Protein 4PAB (pdb70)

Solvent-accessible surface area: 64191 Å² total; per-residue (Å²): 168,57,62,83,104,7,52,0,0,0,9,10,1,18,3,15,0,0,0,1,0,0,20,0,7,92,64,53,22,200,59,1,2,0,3,14,90,49,70,6,0,6,17,31,12,79,16,26,11,3,36,0,37,13,17,22,70,23,31,24,2,2,100,0,5,64,24,0,0,71,3,2,81,127,0,87,171,45,25,70,66,87,7,25,33,83,74,29,0,9,0,34,3,0,22,31,100,72,17,30,22,10,0,67,31,8,22,2,23,1,46,64,39,81,12,92,10,99,59,16,113,50,152,83,0,85,120,26,0,52,32,10,48,49,117,140,9,81,4,0,1,31,1,30,30,0,0,8,3,56,10,97,19,0,0,45,0,0,1,58,0,0,108,133,72,46,8,35,14,44,85,84,0,33,16,78,27,1,114,89,73,67,93,2,29,2,41,0,56,8,95,106,27,18,1,14,1,61,39,0,0,0,9,12,32,12,37,0,36,84,8,0,101,53,24,69,34,100,2,15,8,3,8,0,24,14,2,22,0,21,10,31,80,5,98,82,1,134,83,48,179,144,44,3,2,9,4,34,7,4,116,10,15,2,12,0,17,17,51,210,45,2,0,5,6,0,1,11,2,51,56,155,99,1,102,22,21,38,62,22,36,75,158,36,19,57,134,67,19,27,78,74,63,32,163,61,40,68,122,21,0,61,125,16,21,91,32,0,57,98,27,1,62,28,12,116,192,24,95,80,114,72,28,13,0,0,1,22,8,0,0,1,55,31,34,0,1,1,0,20,24,31,59,37,86,52,1,24,0,2,2,1,22,9,80,14,15,3,3,0,1,1,1,0,93,4,0,3,32,15,17,63,123,44,5,4,32,22,6,5,40,58,0,4,2,11,42,17,32,175,20,12,56,59,134,12,4,62,35,15,0,64,6,5,0,13,57,32,5,78,22,25,53,19,87,76,25,65,107,23,30,40,69,12,152,21,44,20,41,2,41,178,52,5,77,79,112,1,12,20,0,61,62,24,0,8,14,17,1,17,6,15,65,59,134,93,78,60,58,98,74,117,48,34,13,92,68,31,30,57,21,143,0,4,2,43,5,14,114,14,0,49,100,73,0,0,3,5,16,16,5,5,47,0,0,0,17,0,74,30,113,31,2,61,100,0,0,36,54,8,0,0,8,69,18,11,157,74,21,80,4,21,37,0,0,0,0,0,75,101,0,60,0,1,1,36,1,25,0,2,19,62,45,117,22,51,0,3,0,10,7,38,24,49,9,15,32,9,0,6,19,39,0,57,71,28,6,56,184,46,67,41,20,10,38,44,136,49,20,0,38,51,20,2,0,1,4,1,2,0,67,77,0,60,139,0,2,66,97,32,17,127,53,67,3,36,44,105,63,0,111,85,42,25,9,49,94,19,117,2,35,116,12,77,6,30,1,1,7,21,16,79,2,4,8,11,2,2,14,1,7,5,100,53,132,35,0,26,36,0,14,87,103,0,26,117,16,0,110,160,13,33,12,60,13,1,0,26,31,0,23,41,3,0,10,0,0,6,9,55,26,22,46,41,46,0,0,23,0,50,6,15,0,15,20,0,33,3,81,177,48,13,75,25,132,12,136,12,106,3,47,7,29,114,26,0,74,107,42,125,91,182,39,57,154,50,106,2,3,2,0,16,4,65,28,97,58,10,34,3,44,1,43,9,0,0,57,62,166,65,148,49,37,13,15,0,15,6,5,10,33,1,30,58,64,137,76,0,0,0,0,0,8,1,25,44,127,26,8,121,97,44,40,95,4,61,0,14,5,14,47,128,63,27,87,1,44,4,32,143,60,43,48,31,71,22,21,28,39,81,39,124,90,116,116,59,38,177,143,73,83,79,193,185,68,67,86,98,7,52,0,0,0,9,10,1,21,4,16,0,0,0,1,0,1,20,0,6,94,62,55,22,198,60,1,2,0,2,14,89,50,72,7,0,6,18,30,12,78,16,28,11,3,34,0,36,15,18,22,70,22,32,23,2,3,89,0,6,65,22,0,0,71,4,2,83,127,0,88,171,46,23,68,68,100,7,27,33,82,73,26,0,10,1,35,3,0,22,32,98,70,17,28,22,11,0,67,32,9,21,2,22,1,46,64,40,80,10,90,10,101,61,17,112,50,150,83,0,84,120,27,0,51,32,10,48,52,104,137,10,81,5,0,1,30,1,32,28,0,1,9,3,56,10,98,29,0,0,50,0,0,0,44,0,0,109,128,71,46,9,40,15,46,83,81,1,34,16,78,27,1,112,88,54,64,89,3,23,2,34,0,60,8,101,97,26,10,1,18,0,60,40,0,0,0,8,11,32,11,38,0,37,81,10,0,101,48,24,69,33,100,1,12,8,3,8,0,23,15,2,21,0,16,6,38,76,1,95,64,1,137,85,54,194,153,45,2,2,10,3,32,6,4,121,10,14,2,12,0,16,18,40,204,44,2,0,5,6,0,1,10,2,43,43,145,100,1,101,22,20,38,62,23,37,75,159,36,17,56,134,66,18,26,78,72,64,32,164,62,40,71,121,17,0,61,135,25,20,90,33,0,57,97,26,1,62,15,12,121,120,25,96,80,115,72,28,14,1,0,2,21,8,0,0,2,54,32,34,1,2,1,0,21,24,31,59,37,86,55,1,23,0,2,1,1,23,9,79,13,15,3,4,0,1,1,1,1,86,4,0,3,33,15,18,62,124,44,6,4,31,20,7,5,38,58,0,4,2,12,41,17,32,181,20,12,56,57,134,12,4,62,37,14,0,64,6,4,0,13,58,30,4,78,22,25,53,19,89,78,28,62,105,23,30,41,69,11,157,21,43,18,42,3,48,181,63,5,76,86,114,1,13,20,1,59,60,24,0,8,14,18,1,17,6,15,68,58,132,92,75,60,61,101,72,121,45,35,13,91,69,30,31,57,15,170,1,4,4,40,6,14,112,13,0,51,100,75,0,0,3,5,17,17,5,6,46,0,0,0,17,0,75,29,123,25,2,62,95,1,0,34,60,6,0,0,18,69,20,10,158,74,21,82,4,20,37,0,0,0,0,0,72,103,0,61,0,1,1,34,2,23,0,1,20,62,46,119,22,49,0,3,0,10,8,37,23,48,8,16,32,8,0,6,18,37,0,57,78,20,7,59,174,48,64,45,28,5,39,43,125,52,19,0,40,50,17,1,0,0,5,1,2,0,68,76,0,62,138,0,2,66,97,31,18,124,52,66,2,44,54,108,70,0,105,86,42,25,9,49,94,18,121,2,37,102,10,77,6,30,1,0,7,21,16,79,2,4,8,10,2,2,14,1,7,4,104,50,138,35,1,27,35,0,14,117,97,0,28,110,16,0,108,158,15,34,12,60,13,1,0,27,32,0,24,43,4,0,9,0,1,6,10,55,28,22,46,41,46,0,0,22,0,51,6,15,0,20,18,0,36,2,83,198,49,20,91,30,121,6,134,12,102,3,47,7,23,104,11,0,81,111,27,128,94,158,34,56,163,74,89,4,5,1,0,15,4,65,28,97,58,10,32,3,40,1,42,9,0,0,58,62,167,68,131,46,30,12,15,0,15,7,5,11,36,1,38,58,64,135,75,0,0,0,0,0,7,1,28,56,127,25,4,119,97,43,39,95,4,62,0,14,5,13,48,128,65,28,86,2,45,4,33,142,62,40,48,31,70,22,23,28,39,80,45,124,88,117,132,58,39,178,139,75,76,86,153,135

Nearest PDB structures (foldseek):
  4pab-assembly2_B  TM=1.001E+00  e=0.000E+00  Rattus norvegicus
  4paa-assembly2_B  TM=1.001E+00  e=0.000E+00  Rattus norvegicus
  5l46-assembly2_B  TM=9.996E-01  e=0.000E+00  Homo sapiens
  1wos-assembly1_A  TM=9.528E-01  e=1.667E-34  Thermotoga maritima
  7cyx-assembly1_A  TM=8.278E-01  e=1.086E-26  Bacillus cereus ATCC 14579

GO terms:
  GO:0050660 flavin adenine dinucleotide binding (F, IDA)
  GO:0005542 folic acid binding (F, IDA)
  GO:0035999 tetrahydrofolate interconversion (P, IDA)
  GO:0047865 dimethylglycine dehydrogenase activity (F, IDA)
  GO:0050660 flavin adenine dinucleotide binding (F, TAS)
  GO:0042426 choline catabolic process (P, TAS)
  GO:0019695 choline metabolic process (P, TAS)
  GO:0047865 dimethylglycine dehydrogenase activity (F, TAS)

Radius of gyration: 41.36 Å; Cα contacts (8 Å, |Δi|>4): 3847; chains: 2; bounding box: 120×61×132 Å

B-factor: mean 35.52, std 11.96, range [17.07, 94.64]

Structure (mmCIF, N/CA/C/O backbone):
data_4PAB
#
_entry.id   4PAB
#
_cell.length_a   84.182
_cell.length_b   107.215
_cell.length_c   114.466
_cell.angle_alpha   90.00
_cell.angle_beta   92.16
_cell.angle_gamma   90.00
#
_symmetry.space_group_name_H-M   'P 1 21 1'
#
loop_
_entity.id
_entity.type
_entity.pdbx_description
1 polymer 'Dimethylglycine dehydrogenase'
2 non-polymer 'FLAVIN-ADENINE DINUCLEOTIDE'
3 non-polymer (6S)-5,6,7,8-TETRAHYDROFOLATE
4 non-polymer 'THIOCYANATE ION'
5 water water
#
loop_
_atom_site.group_PDB
_atom_site.id
_atom_site.type_symbol
_atom_site.label_atom_id
_atom_site.label_alt_id
_atom_site.label_comp_id
_atom_site.label_asym_id
_atom_site.label_entity_id
_atom_site.label_seq_id
_atom_site.pdbx_PDB_ins_code
_atom_site.Cartn_x
_atom_site.Cartn_y
_atom_site.Cartn_z
_atom_site.occupancy
_atom_site.B_iso_or_equiv
_atom_site.auth_seq_id
_atom_site.auth_comp_id
_atom_site.auth_asym_id
_atom_site.auth_atom_id
_atom_site.pdbx_PDB_model_num
ATOM 1 N N . GLU A 1 40 ? 66.774 -8.870 43.804 1.00 73.99 38 GLU A N 1
ATOM 2 C CA . GLU A 1 40 ? 65.772 -9.911 44.196 1.00 73.56 38 GLU A CA 1
ATOM 3 C C . GLU A 1 40 ? 64.598 -9.362 45.020 1.00 66.64 38 GLU A C 1
ATOM 4 O O . GLU A 1 40 ? 64.791 -8.662 46.015 1.00 65.32 38 GLU A O 1
ATOM 10 N N . TRP A 1 41 ? 63.380 -9.696 44.598 1.00 64.23 39 TRP A N 1
ATOM 11 C CA . TRP A 1 41 ? 62.159 -9.257 45.292 1.00 58.71 39 TRP A CA 1
ATOM 12 C C . TRP A 1 41 ? 61.363 -10.449 45.808 1.00 57.04 39 TRP A C 1
ATOM 13 O O . TRP A 1 41 ? 61.183 -11.427 45.087 1.00 60.40 39 TRP A O 1
ATOM 24 N N . LYS A 1 42 ? 60.884 -10.365 47.046 1.00 52.24 40 LYS A N 1
ATOM 25 C CA . LYS A 1 42 ? 59.943 -11.352 47.590 1.00 51.18 40 LYS A CA 1
ATOM 26 C C . LYS A 1 42 ? 58.532 -10.776 47.627 1.00 50.29 40 LYS A C 1
ATOM 27 O O . LYS A 1 42 ? 58.279 -9.777 48.298 1.00 48.25 40 LYS A O 1
ATOM 33 N N . ASP A 1 43 ? 57.619 -11.424 46.920 1.00 52.98 41 ASP A N 1
ATOM 34 C CA . ASP A 1 43 ? 56.219 -11.014 46.881 1.00 54.41 41 ASP A CA 1
ATOM 35 C C . ASP A 1 43 ? 55.433 -11.467 48.098 1.00 51.80 41 ASP A C 1
ATOM 36 O O . ASP A 1 43 ? 54.316 -11.012 48.309 1.00 52.00 41 ASP A O 1
ATOM 41 N N . ARG A 1 44 ? 55.995 -12.400 48.854 1.00 50.13 42 ARG A N 1
ATOM 42 C CA . ARG A 1 44 ? 55.331 -12.949 50.024 1.00 49.35 42 ARG A CA 1
ATOM 43 C C . ARG A 1 44 ? 56.320 -13.026 51.155 1.00 45.28 42 ARG A C 1
ATOM 44 O O . ARG A 1 44 ? 57.414 -13.557 50.992 1.00 45.02 42 ARG A O 1
ATOM 52 N N . ALA A 1 45 ? 55.929 -12.494 52.304 1.00 42.01 43 ALA A N 1
ATOM 53 C CA . ALA A 1 45 ? 56.787 -12.480 53.467 1.00 38.75 43 ALA A CA 1
ATOM 54 C C . ALA A 1 45 ? 56.023 -12.949 54.692 1.00 38.13 43 ALA A C 1
ATOM 55 O O . ALA A 1 45 ? 54.803 -12.790 54.791 1.00 38.36 43 ALA A O 1
ATOM 57 N N . GLU A 1 46 ? 56.757 -13.554 55.612 1.00 36.84 44 GLU A N 1
ATOM 58 C CA . GLU A 1 46 ? 56.232 -13.875 56.920 1.00 37.08 44 GLU A CA 1
ATOM 59 C C . GLU A 1 46 ? 56.010 -12.577 57.698 1.00 33.93 44 GLU A C 1
ATOM 60 O O . GLU A 1 46 ? 54.936 -12.342 58.249 1.00 33.17 44 GLU A O 1
ATOM 66 N N . THR A 1 47 ? 57.041 -11.735 57.696 1.00 31.78 45 THR A N 1
ATOM 67 C CA . THR A 1 47 ? 57.054 -10.490 58.419 1.00 29.47 45 THR A CA 1
ATOM 68 C C . THR A 1 47 ? 57.739 -9.415 57.585 1.00 28.98 45 THR A C 1
ATOM 69 O O . THR A 1 47 ? 58.799 -9.645 57.026 1.00 29.49 45 THR A O 1
ATOM 73 N N . VAL A 1 48 ? 57.110 -8.250 57.502 1.00 28.67 46 VAL A N 1
ATOM 74 C CA . VAL A 1 48 ? 57.703 -7.079 56.886 1.00 28.12 46 VAL A CA 1
ATOM 75 C C . VAL A 1 48 ? 57.999 -6.061 57.983 1.00 26.66 46 VAL A C 1
ATOM 76 O O . VAL A 1 48 ? 57.123 -5.693 58.755 1.00 26.41 46 VAL A O 1
ATOM 80 N N . ILE A 1 49 ? 59.247 -5.635 58.043 1.00 27.49 47 ILE A N 1
ATOM 81 C CA . ILE A 1 49 ? 59.699 -4.605 58.956 1.00 26.22 47 ILE A CA 1
ATOM 82 C C . ILE A 1 49 ? 59.860 -3.319 58.153 1.00 26.66 47 ILE A C 1
ATOM 83 O O . ILE A 1 49 ? 60.527 -3.296 57.113 1.00 27.25 47 ILE A O 1
ATOM 88 N N . ILE A 1 50 ? 59.231 -2.252 58.637 1.00 26.64 48 ILE A N 1
ATOM 89 C CA . ILE A 1 50 ? 59.245 -0.949 57.978 1.00 27.05 48 ILE A CA 1
ATOM 90 C C . ILE A 1 50 ? 60.191 -0.011 58.709 1.00 26.99 48 ILE A C 1
ATOM 91 O O . ILE A 1 50 ? 59.856 0.507 59.794 1.00 25.49 48 ILE A O 1
ATOM 96 N N . GLY A 1 51 ? 61.362 0.202 58.097 1.00 27.33 49 GLY A N 1
ATOM 97 C CA . GLY A 1 51 ? 62.389 1.091 58.620 1.00 26.94 49 GLY A CA 1
ATOM 98 C C . GLY A 1 51 ? 63.686 0.354 58.901 1.00 26.82 49 GLY A C 1
ATOM 99 O O . GLY A 1 51 ? 63.683 -0.726 59.516 1.00 25.76 49 GLY A O 1
ATOM 100 N N . GLY A 1 52 ? 64.789 0.955 58.450 1.00 28.98 50 GLY A N 1
ATOM 101 C CA . GLY A 1 52 ? 66.136 0.370 58.548 1.00 28.25 50 GLY A CA 1
ATOM 102 C C . GLY A 1 52 ? 67.085 1.165 59.435 1.00 28.30 50 GLY A C 1
ATOM 103 O O . GLY A 1 52 ? 68.253 1.346 59.097 1.00 30.22 50 GLY A O 1
ATOM 104 N N . GLY A 1 53 ? 66.583 1.644 60.572 1.00 27.22 51 GLY A N 1
ATOM 105 C CA . GLY A 1 53 ? 67.425 2.180 61.630 1.00 26.49 51 GLY A CA 1
ATOM 106 C C . GLY A 1 53 ? 67.909 1.019 62.482 1.00 25.32 51 GLY A C 1
ATOM 107 O O . GLY A 1 53 ? 67.667 -0.133 62.139 1.00 23.39 51 GLY A O 1
ATOM 108 N N . CYS A 1 54 ? 68.605 1.306 63.578 1.00 25.75 52 CYS A N 1
ATOM 109 C CA . CYS A 1 54 ? 69.184 0.243 64.396 1.00 26.65 52 CYS A CA 1
ATOM 110 C C . CYS A 1 54 ? 68.102 -0.663 64.978 1.00 25.48 52 CYS A C 1
ATOM 111 O O . CYS A 1 54 ? 68.328 -1.845 65.170 1.00 25.14 52 CYS A O 1
ATOM 114 N N . VAL A 1 55 ? 66.922 -0.109 65.220 1.00 26.36 53 VAL A N 1
ATOM 115 C CA . VAL A 1 55 ? 65.845 -0.856 65.829 1.00 25.12 53 VAL A CA 1
ATOM 116 C C . VAL A 1 55 ? 65.253 -1.861 64.843 1.00 25.17 53 VAL A C 1
ATOM 117 O O . VAL A 1 55 ? 65.160 -3.051 65.162 1.00 24.26 53 VAL A O 1
ATOM 121 N N . GLY A 1 56 ? 64.887 -1.409 63.649 1.00 25.00 54 GLY A N 1
ATOM 122 C CA . GLY A 1 56 ? 64.322 -2.333 62.651 1.00 24.45 54 GLY A CA 1
ATOM 123 C C . GLY A 1 56 ? 65.303 -3.432 62.253 1.00 24.10 54 GLY A C 1
ATOM 124 O O . GLY A 1 56 ? 64.943 -4.605 62.114 1.00 24.88 54 GLY A O 1
ATOM 125 N N . VAL A 1 57 ? 66.549 -3.046 62.041 1.00 24.26 55 VAL A N 1
ATOM 126 C CA . VAL A 1 57 ? 67.567 -4.007 61.632 1.00 25.29 55 VAL A CA 1
ATOM 127 C C . VAL A 1 57 ? 67.815 -5.017 62.758 1.00 24.41 55 VAL A C 1
ATOM 128 O O . VAL A 1 57 ? 67.970 -6.205 62.492 1.00 25.41 55 VAL A O 1
ATOM 132 N N . SER A 1 58 ? 67.837 -4.557 64.008 1.00 24.53 56 SER A N 1
ATOM 133 C CA . SER A 1 58 ? 68.007 -5.461 65.144 1.00 24.75 56 SER A CA 1
ATOM 134 C C . SER A 1 58 ? 66.893 -6.480 65.206 1.00 24.23 56 SER A C 1
ATOM 135 O O . SER A 1 58 ? 67.141 -7.674 65.428 1.00 24.44 56 SER A O 1
ATOM 138 N N . LEU A 1 59 ? 65.664 -6.018 65.019 1.00 23.12 57 LEU A N 1
ATOM 139 C CA . LEU A 1 59 ? 64.529 -6.946 65.021 1.00 23.24 57 LEU A CA 1
ATOM 140 C C . LEU A 1 59 ? 64.645 -7.987 63.904 1.00 22.92 57 LEU A C 1
ATOM 141 O O . LEU A 1 59 ? 64.383 -9.170 64.123 1.00 23.34 57 LEU A O 1
ATOM 146 N N . ALA A 1 60 ? 65.033 -7.545 62.708 1.00 24.35 58 ALA A N 1
ATOM 147 C CA . ALA A 1 60 ? 65.183 -8.456 61.564 1.00 25.06 58 ALA A CA 1
ATOM 148 C C . ALA A 1 60 ? 66.236 -9.520 61.849 1.00 25.42 58 ALA A C 1
ATOM 149 O O . ALA A 1 60 ? 66.002 -10.718 61.658 1.00 26.57 58 ALA A O 1
ATOM 151 N N . TYR A 1 61 ? 67.386 -9.071 62.340 1.00 25.05 59 TYR A N 1
ATOM 152 C CA . TYR A 1 61 ? 68.444 -9.969 62.793 1.00 25.81 59 TYR A CA 1
ATOM 153 C C . TYR A 1 61 ? 67.949 -11.026 63.787 1.00 25.36 59 TYR A C 1
ATOM 154 O O . TYR A 1 61 ? 68.182 -12.212 63.581 1.00 27.15 59 TYR A O 1
ATOM 163 N N . HIS A 1 62 ? 67.261 -10.598 64.852 1.00 24.39 60 HIS A N 1
ATOM 164 C CA . HIS A 1 62 ? 66.751 -11.530 65.867 1.00 25.18 60 HIS A CA 1
ATOM 165 C C . HIS A 1 62 ? 65.700 -12.511 65.341 1.00 25.98 60 HIS A C 1
ATOM 166 O O . HIS A 1 62 ? 65.774 -13.703 65.624 1.00 27.90 60 HIS A O 1
ATOM 173 N N . LEU A 1 63 ? 64.722 -12.020 64.574 1.00 25.76 61 LEU A N 1
ATOM 174 C CA . LEU A 1 63 ? 63.703 -12.904 64.038 1.00 26.21 61 LEU A CA 1
ATOM 175 C C . LEU A 1 63 ? 64.308 -14.023 63.206 1.00 27.87 61 LEU A C 1
ATOM 176 O O . LEU A 1 63 ? 63.943 -15.201 63.370 1.00 29.87 61 LEU A O 1
ATOM 181 N N . ALA A 1 64 ? 65.239 -13.670 62.329 1.00 27.28 62 ALA A N 1
ATOM 182 C CA . ALA A 1 64 ? 65.839 -14.644 61.438 1.00 29.52 62 ALA A CA 1
ATOM 183 C C . ALA A 1 64 ? 66.823 -15.548 62.182 1.00 31.05 62 ALA A C 1
ATOM 184 O O . ALA A 1 64 ? 66.892 -16.745 61.916 1.00 31.92 62 ALA A O 1
ATOM 186 N N . LYS A 1 65 ? 67.571 -14.981 63.120 1.00 31.71 63 LYS A N 1
ATOM 187 C CA . LYS A 1 65 ? 68.463 -15.786 63.945 1.00 33.66 63 LYS A CA 1
ATOM 188 C C . LYS A 1 65 ? 67.655 -16.848 64.692 1.00 33.70 63 LYS A C 1
ATOM 189 O O . LYS A 1 65 ? 68.110 -17.965 64.871 1.00 34.95 63 LYS A O 1
ATOM 195 N N . ALA A 1 66 ? 66.449 -16.494 65.112 1.00 32.17 64 ALA A N 1
ATOM 196 C CA . ALA A 1 66 ? 65.583 -17.418 65.823 1.00 33.27 64 ALA A CA 1
ATOM 197 C C . ALA A 1 66 ? 64.836 -18.366 64.886 1.00 35.26 64 ALA A C 1
ATOM 198 O O . ALA A 1 66 ? 64.053 -19.188 65.347 1.00 36.28 64 ALA A O 1
ATOM 200 N N . GLY A 1 67 ? 65.079 -18.273 63.580 1.00 34.64 65 GLY A N 1
ATOM 201 C CA . GLY A 1 67 ? 64.599 -19.280 62.649 1.00 36.23 65 GLY A CA 1
ATOM 202 C C . GLY A 1 67 ? 63.456 -18.833 61.767 1.00 35.64 65 GLY A C 1
ATOM 203 O O . GLY A 1 67 ? 63.004 -19.599 60.943 1.00 36.53 65 GLY A O 1
ATOM 204 N N . MET A 1 68 ? 62.985 -17.601 61.908 1.00 33.94 66 MET A N 1
ATOM 205 C CA . MET A 1 68 ? 61.900 -17.134 61.041 1.00 34.88 66 MET A CA 1
ATOM 206 C C . MET A 1 68 ? 62.392 -16.908 59.609 1.00 35.51 66 MET A C 1
ATOM 207 O O . MET A 1 68 ? 63.330 -16.153 59.376 1.00 34.00 66 MET A O 1
ATOM 212 N N . ARG A 1 69 ? 61.737 -17.568 58.659 1.00 38.37 67 ARG A N 1
ATOM 213 C CA . ARG A 1 69 ? 62.058 -17.420 57.242 1.00 40.32 67 ARG A CA 1
ATOM 214 C C . ARG A 1 69 ? 61.245 -16.295 56.619 1.00 38.10 67 ARG A C 1
ATOM 215 O O . ARG A 1 69 ? 60.226 -15.865 57.164 1.00 36.37 67 ARG A O 1
ATOM 223 N N . ASP A 1 70 ? 61.713 -15.809 55.480 1.00 36.91 68 ASP A N 1
ATOM 224 C CA . ASP A 1 70 ? 60.989 -14.819 54.715 1.00 36.62 68 ASP A CA 1
ATOM 225 C C . ASP A 1 70 ? 60.703 -13.564 55.529 1.00 34.65 68 ASP A C 1
ATOM 226 O O . ASP A 1 70 ? 59.585 -13.039 55.545 1.00 34.01 68 ASP A O 1
ATOM 231 N N . VAL A 1 71 ? 61.740 -13.085 56.208 1.00 33.14 69 VAL A N 1
ATOM 232 C CA . VAL A 1 71 ? 61.696 -11.791 56.839 1.00 32.52 69 VAL A CA 1
ATOM 233 C C . VAL A 1 71 ? 62.180 -10.816 55.792 1.00 32.71 69 VAL A C 1
ATOM 234 O O . VAL A 1 71 ? 63.225 -11.033 55.175 1.00 33.25 69 VAL A O 1
ATOM 238 N N . VAL A 1 72 ? 61.403 -9.756 55.577 1.00 32.18 70 VAL A N 1
ATOM 239 C CA . VAL A 1 72 ? 61.758 -8.710 54.635 1.00 31.86 70 VAL A CA 1
ATOM 240 C C . VAL A 1 72 ? 61.765 -7.382 55.366 1.00 30.97 70 VAL A C 1
ATOM 241 O O . VAL A 1 72 ? 60.791 -7.035 56.040 1.00 30.75 70 VAL A O 1
ATOM 245 N N . LEU A 1 73 ? 62.870 -6.648 55.251 1.00 30.45 71 LEU A N 1
ATOM 246 C CA . LEU A 1 73 ? 62.934 -5.292 55.764 1.00 30.31 71 LEU A CA 1
ATOM 247 C C . LEU A 1 73 ? 62.899 -4.339 54.582 1.00 30.52 71 LEU A C 1
ATOM 248 O O . LEU A 1 73 ? 63.630 -4.518 53.613 1.00 31.28 71 LEU A O 1
ATOM 253 N N . LEU A 1 74 ? 62.034 -3.334 54.686 1.00 30.09 72 LEU A N 1
ATOM 254 C CA . LEU A 1 74 ? 61.886 -2.282 53.691 1.00 30.72 72 LEU A CA 1
ATOM 255 C C . LEU A 1 74 ? 62.370 -0.950 54.270 1.00 30.54 72 LEU A C 1
ATOM 256 O O . LEU A 1 74 ? 61.888 -0.516 55.315 1.00 29.94 72 LEU A O 1
ATOM 261 N N . GLU A 1 75 ? 63.335 -0.321 53.597 1.00 31.73 73 GLU A N 1
ATOM 262 C CA . GLU A 1 75 ? 63.897 0.950 54.041 1.00 31.37 73 GLU A CA 1
ATOM 263 C C . GLU A 1 75 ? 63.763 1.993 52.930 1.00 33.04 73 GLU A C 1
ATOM 264 O O . GLU A 1 75 ? 64.130 1.750 51.778 1.00 33.69 73 GLU A O 1
ATOM 270 N N . LYS A 1 76 ? 63.265 3.167 53.320 1.00 33.86 74 LYS A N 1
ATOM 271 C CA . LYS A 1 76 ? 62.945 4.275 52.417 1.00 36.28 74 LYS A CA 1
ATOM 272 C C . LYS A 1 76 ? 64.110 4.717 51.537 1.00 36.44 74 LYS A C 1
ATOM 273 O O . LYS A 1 76 ? 63.931 4.875 50.345 1.00 36.72 74 LYS A O 1
ATOM 279 N N . SER A 1 77 ? 65.293 4.910 52.121 1.00 35.97 75 SER A N 1
ATOM 280 C CA . SER A 1 77 ? 66.453 5.372 51.370 1.00 37.29 75 SER A CA 1
ATOM 281 C C . SER A 1 77 ? 67.686 4.495 51.596 1.00 37.56 75 SER A C 1
ATOM 282 O O . SER A 1 77 ? 68.161 3.842 50.674 1.00 38.75 75 SER A O 1
ATOM 285 N N . GLU A 1 78 ? 68.211 4.506 52.814 1.00 36.54 76 GLU A N 1
ATOM 286 C CA . GLU A 1 78 ? 69.387 3.724 53.158 1.00 36.96 76 GLU A CA 1
ATOM 287 C C . GLU A 1 78 ? 69.350 3.433 54.645 1.00 34.72 76 GLU A C 1
ATOM 288 O O . GLU A 1 78 ? 68.684 4.135 55.419 1.00 32.18 76 GLU A O 1
ATOM 294 N N . LEU A 1 79 ? 70.076 2.401 55.042 1.00 33.85 77 LEU A N 1
ATOM 295 C CA . LEU A 1 79 ? 70.137 2.037 56.447 1.00 33.57 77 LEU A CA 1
ATOM 296 C C . LEU A 1 79 ? 70.766 3.205 57.192 1.00 33.29 77 LEU A C 1
ATOM 297 O O . LEU A 1 79 ? 71.661 3.879 56.655 1.00 34.18 77 LEU A O 1
ATOM 302 N N . THR A 1 80 ? 70.248 3.457 58.396 1.00 31.99 78 THR A N 1
ATOM 303 C CA . THR A 1 80 ? 70.681 4.531 59.298 1.00 32.21 78 THR A CA 1
ATOM 304 C C . THR A 1 80 ? 70.229 5.952 58.905 1.00 34.12 78 THR A C 1
ATOM 305 O O . THR A 1 80 ? 70.582 6.906 59.605 1.00 34.64 78 THR A O 1
ATOM 309 N N . ALA A 1 81 ? 69.411 6.092 57.856 1.00 33.78 79 ALA A N 1
ATOM 310 C CA . ALA A 1 81 ? 69.049 7.410 57.324 1.00 35.50 79 ALA A CA 1
ATOM 311 C C . ALA A 1 81 ? 68.223 8.317 58.235 1.00 34.98 79 ALA A C 1
ATOM 312 O O . ALA A 1 81 ? 68.117 9.513 57.966 1.00 36.26 79 ALA A O 1
ATOM 314 N N . GLY A 1 82 ? 67.634 7.758 59.287 1.00 34.23 80 GLY A N 1
ATOM 315 C CA . GLY A 1 82 ? 66.879 8.540 60.276 1.00 33.68 80 GLY A CA 1
ATOM 316 C C . GLY A 1 82 ? 67.764 9.072 61.388 1.00 34.15 80 GLY A C 1
ATOM 317 O O . GLY A 1 82 ? 68.827 9.652 61.119 1.00 34.87 80 GLY A O 1
ATOM 318 N N . SER A 1 83 ? 67.335 8.887 62.639 1.00 32.16 81 SER A N 1
ATOM 319 C CA . SER A 1 83 ? 68.106 9.356 63.790 1.00 31.58 81 SER A CA 1
ATOM 320 C C . SER A 1 83 ? 69.406 8.560 63.997 1.00 31.08 81 SER A C 1
ATOM 321 O O . SER A 1 83 ? 70.390 9.111 64.492 1.00 31.62 81 SER A O 1
ATOM 324 N N . THR A 1 84 ? 69.424 7.289 63.591 1.00 30.03 82 THR A N 1
ATOM 325 C CA . THR A 1 84 ? 70.521 6.369 63.949 1.00 29.55 82 THR A CA 1
ATOM 326 C C . THR A 1 84 ? 71.931 6.872 63.583 1.00 31.37 82 THR A C 1
ATOM 327 O O . THR A 1 84 ? 72.842 6.806 64.409 1.00 32.70 82 THR A O 1
ATOM 331 N N . TRP A 1 85 ? 72.104 7.421 62.381 1.00 33.13 83 TRP A N 1
ATOM 332 C CA . TRP A 1 85 ? 73.441 7.777 61.889 1.00 33.52 83 TRP A CA 1
ATOM 333 C C . TRP A 1 85 ? 74.113 8.876 62.696 1.00 33.72 83 TRP A C 1
ATOM 334 O O . TRP A 1 85 ? 75.347 8.898 62.758 1.00 33.31 83 TRP A O 1
ATOM 345 N N . HIS A 1 86 ? 73.322 9.770 63.301 1.00 33.45 84 HIS A N 1
ATOM 346 C CA . HIS A 1 86 ? 73.867 10.974 63.985 1.00 35.45 84 HIS A CA 1
ATOM 347 C C . HIS A 1 86 ? 74.065 10.813 65.496 1.00 34.62 84 HIS A C 1
ATOM 348 O O . HIS A 1 86 ? 74.666 11.684 66.131 1.00 34.77 84 HIS A O 1
ATOM 355 N N . ALA A 1 87 ? 73.571 9.713 66.056 1.00 32.76 85 ALA A N 1
ATOM 356 C CA . ALA A 1 87 ? 73.580 9.495 67.507 1.00 32.26 85 ALA A CA 1
ATOM 357 C C . ALA A 1 87 ? 74.985 9.512 68.105 1.00 32.99 85 ALA A C 1
ATOM 358 O O . ALA A 1 87 ? 75.935 9.085 67.456 1.00 33.56 85 ALA A O 1
ATOM 360 N N . ALA A 1 88 ? 75.094 9.971 69.347 1.00 33.13 86 ALA A N 1
ATOM 361 C CA . ALA A 1 88 ? 76.355 9.957 70.102 1.00 34.52 86 ALA A CA 1
ATOM 362 C C . ALA A 1 88 ? 76.755 8.546 70.499 1.00 34.14 86 ALA A C 1
ATOM 363 O O . ALA A 1 88 ? 77.908 8.309 70.848 1.00 37.19 86 ALA A O 1
ATOM 365 N N . GLY A 1 89 ? 75.803 7.621 70.471 1.00 32.20 87 GLY A N 1
ATOM 366 C CA . GLY A 1 89 ? 76.092 6.206 70.674 1.00 31.93 87 GLY A CA 1
ATOM 367 C C . GLY A 1 89 ? 76.350 5.733 72.100 1.00 31.41 87 GLY A C 1
ATOM 368 O O . GLY A 1 89 ? 76.958 4.678 72.282 1.00 29.88 87 GLY A O 1
ATOM 369 N N . LEU A 1 90 ? 75.907 6.493 73.109 1.00 31.01 88 LEU A N 1
ATOM 370 C CA . LEU A 1 90 ? 76.120 6.096 74.511 1.00 31.25 88 LEU A CA 1
ATOM 371 C C . LEU A 1 90 ? 75.310 4.854 74.829 1.00 30.15 88 LEU A C 1
ATOM 372 O O . LEU A 1 90 ? 74.115 4.790 74.504 1.00 28.06 88 LEU A O 1
ATOM 377 N N . THR A 1 91 ? 75.968 3.868 75.433 1.00 30.25 89 THR A N 1
ATOM 378 C CA . THR A 1 91 ? 75.344 2.581 75.745 1.00 30.02 89 THR A CA 1
ATOM 379 C C . THR A 1 91 ? 75.710 2.163 77.168 1.00 30.19 89 THR A C 1
ATOM 380 O O . THR A 1 91 ? 76.769 1.578 77.393 1.00 31.90 89 THR A O 1
ATOM 384 N N . THR A 1 92 ? 74.831 2.459 78.115 1.00 29.90 90 THR A N 1
ATOM 385 C CA . THR A 1 92 ? 75.067 2.156 79.522 1.00 29.75 90 THR A CA 1
ATOM 386 C C . THR A 1 92 ? 74.184 1.042 80.067 1.00 29.63 90 THR A C 1
ATOM 387 O O . THR A 1 92 ? 73.042 0.869 79.627 1.00 28.57 90 THR A O 1
ATOM 391 N N . TYR A 1 93 ? 74.723 0.277 81.022 1.00 30.28 91 TYR A N 1
ATOM 392 C CA . TYR A 1 93 ? 73.924 -0.674 81.799 1.00 29.73 91 TYR A CA 1
ATOM 393 C C . TYR A 1 93 ? 72.897 0.031 82.713 1.00 29.21 91 TYR A C 1
ATOM 394 O O . TYR A 1 93 ? 71.937 -0.592 83.166 1.00 28.37 91 TYR A O 1
ATOM 403 N N . PHE A 1 94 ? 73.108 1.311 83.010 1.00 29.32 92 PHE A N 1
ATOM 404 C CA . PHE A 1 94 ? 72.216 2.036 83.911 1.00 29.01 92 PHE A CA 1
ATOM 405 C C . PHE A 1 94 ? 70.838 2.265 83.314 1.00 26.86 92 PHE A C 1
ATOM 406 O O . PHE A 1 94 ? 70.730 2.760 82.188 1.00 27.44 92 PHE A O 1
ATOM 414 N N . HIS A 1 95 ? 69.802 1.912 84.076 1.00 26.46 93 HIS A N 1
ATOM 415 C CA . HIS A 1 95 ? 68.441 2.437 83.843 1.00 25.02 93 HIS A CA 1
ATOM 416 C C . HIS A 1 95 ? 67.705 2.652 85.172 1.00 24.93 93 HIS A C 1
ATOM 417 O O . HIS A 1 95 ? 67.839 1.830 86.075 1.00 25.71 93 HIS A O 1
ATOM 424 N N . PRO A 1 96 ? 66.931 3.750 85.311 1.00 25.20 94 PRO A N 1
ATOM 425 C CA . PRO A 1 96 ? 66.277 4.049 86.602 1.00 25.62 94 PRO A CA 1
ATOM 426 C C . PRO A 1 96 ? 65.020 3.228 86.917 1.00 26.47 94 PRO A C 1
ATOM 427 O O . PRO A 1 96 ? 64.566 3.191 88.057 1.00 27.94 94 PRO A O 1
ATOM 431 N N . GLY A 1 97 ? 64.474 2.577 85.897 1.00 25.61 95 GLY A N 1
ATOM 432 C CA . GLY A 1 97 ? 63.335 1.663 86.023 1.00 25.35 95 GLY A CA 1
ATOM 433 C C . GLY A 1 97 ? 63.773 0.294 86.518 1.00 25.59 95 GLY A C 1
ATOM 434 O O . GLY A 1 97 ? 64.702 0.189 87.320 1.00 26.05 95 GLY A O 1
ATOM 435 N N . ILE A 1 98 ? 63.084 -0.751 86.068 1.00 24.60 96 ILE A N 1
ATOM 436 C CA . ILE A 1 98 ? 63.301 -2.109 86.577 1.00 24.55 96 ILE A CA 1
ATOM 437 C C . ILE A 1 98 ? 63.629 -3.044 85.403 1.00 24.87 96 ILE A C 1
ATOM 438 O O . ILE A 1 98 ? 64.788 -3.288 85.127 1.00 24.39 96 ILE A O 1
ATOM 443 N N . ASN A 1 99 ? 62.618 -3.566 84.704 1.00 26.02 97 ASN A N 1
ATOM 444 C CA . ASN A 1 99 ? 62.891 -4.503 83.617 1.00 26.00 97 ASN A CA 1
ATOM 445 C C . ASN A 1 99 ? 63.628 -3.895 82.427 1.00 24.96 97 ASN A C 1
ATOM 446 O O . ASN A 1 99 ? 64.219 -4.643 81.651 1.00 25.87 97 ASN A O 1
ATOM 451 N N . LEU A 1 100 ? 63.644 -2.571 82.290 1.00 23.90 98 LEU A N 1
ATOM 452 C CA . LEU A 1 100 ? 64.434 -1.951 81.216 1.00 25.03 98 LEU A CA 1
ATOM 453 C C . LEU A 1 100 ? 65.921 -2.206 81.419 1.00 26.11 98 LEU A C 1
ATOM 454 O O . LEU A 1 100 ? 66.678 -2.182 80.454 1.00 26.84 98 LEU A O 1
ATOM 459 N N . LYS A 1 101 ? 66.324 -2.487 82.663 1.00 24.56 99 LYS A N 1
ATOM 460 C CA . LYS A 1 101 ? 67.690 -2.929 82.929 1.00 25.85 99 LYS A CA 1
ATOM 461 C C . LYS A 1 101 ? 68.043 -4.157 82.083 1.00 24.81 99 LYS A C 1
ATOM 462 O O . LYS A 1 101 ? 69.189 -4.304 81.658 1.00 25.11 99 LYS A O 1
ATOM 468 N N . LYS A 1 102 ? 67.075 -5.044 81.883 1.00 24.51 100 LYS A N 1
ATOM 469 C CA A LYS A 1 102 ? 67.305 -6.263 81.113 0.50 24.35 100 LYS A CA 1
ATOM 470 C CA B LYS A 1 102 ? 67.293 -6.261 81.098 0.50 25.06 100 LYS A CA 1
ATOM 471 C C . LYS A 1 102 ? 67.486 -5.944 79.630 1.00 24.31 100 LYS A C 1
ATOM 472 O O . LYS A 1 102 ? 68.284 -6.581 78.957 1.00 25.19 100 LYS A O 1
ATOM 483 N N . ILE A 1 103 ? 66.738 -4.967 79.129 1.00 22.90 101 ILE A N 1
ATOM 484 C CA . ILE A 1 103 ? 66.927 -4.524 77.757 1.00 23.82 101 ILE A CA 1
ATOM 485 C C . ILE A 1 103 ? 68.356 -3.984 77.545 1.00 23.99 101 ILE A C 1
ATOM 486 O O . ILE A 1 103 ? 69.044 -4.359 76.597 1.00 24.51 101 ILE A O 1
ATOM 491 N N . HIS A 1 104 ? 68.812 -3.149 78.469 1.00 23.74 102 HIS A N 1
ATOM 492 C CA . HIS A 1 104 ? 70.177 -2.607 78.405 1.00 24.40 102 HIS A CA 1
ATOM 493 C C . HIS A 1 104 ? 71.237 -3.704 78.454 1.00 25.19 102 HIS A C 1
ATOM 494 O O . HIS A 1 104 ? 72.188 -3.701 77.676 1.00 25.58 102 HIS A O 1
ATOM 501 N N . TYR A 1 105 ? 71.051 -4.635 79.375 1.00 26.28 103 TYR A N 1
ATOM 502 C CA . TYR A 1 105 ? 71.978 -5.734 79.583 1.00 28.47 103 TYR A CA 1
ATOM 503 C C . TYR A 1 105 ? 72.081 -6.592 78.318 1.00 28.53 103 TYR A C 1
ATOM 504 O O . TYR A 1 105 ? 73.181 -6.906 77.869 1.00 28.47 103 TYR A O 1
ATOM 513 N N . ASP A 1 106 ? 70.932 -6.963 77.760 1.00 27.26 104 ASP A N 1
ATOM 514 C CA . ASP A 1 106 ? 70.891 -7.799 76.551 1.00 27.38 104 ASP A CA 1
ATOM 515 C C . ASP A 1 106 ? 71.523 -7.115 75.348 1.00 26.64 104 ASP A C 1
ATOM 516 O O . ASP A 1 106 ? 72.210 -7.764 74.573 1.00 27.45 104 ASP A O 1
ATOM 521 N N . SER A 1 107 ? 71.293 -5.815 75.191 1.00 25.52 105 SER A N 1
ATOM 522 C CA . SER A 1 107 ? 71.955 -5.054 74.132 1.00 25.91 105 SER A CA 1
ATOM 523 C C . SER A 1 107 ? 73.486 -5.147 74.262 1.00 26.74 105 SER A C 1
ATOM 524 O O . SER A 1 107 ? 74.194 -5.494 73.319 1.00 26.78 105 SER A O 1
ATOM 527 N N . ILE A 1 108 ? 73.984 -4.839 75.450 1.00 26.55 106 ILE A N 1
ATOM 528 C CA . ILE A 1 108 ? 75.412 -4.747 75.649 1.00 27.09 106 ILE A CA 1
ATOM 529 C C . ILE A 1 108 ? 76.072 -6.107 75.431 1.00 28.48 106 ILE A C 1
ATOM 530 O O . ILE A 1 108 ? 77.092 -6.187 74.772 1.00 30.59 106 ILE A O 1
ATOM 535 N N . LYS A 1 109 ? 75.466 -7.181 75.922 1.00 29.13 107 LYS A N 1
ATOM 536 C CA . LYS A 1 109 ? 76.038 -8.520 75.727 1.00 30.20 107 LYS A CA 1
ATOM 537 C C . LYS A 1 109 ? 76.025 -8.894 74.258 1.00 30.02 107 LYS A C 1
ATOM 538 O O . LYS A 1 109 ? 76.942 -9.534 73.782 1.00 30.00 107 LYS A O 1
ATOM 544 N N . LEU A 1 110 ? 74.998 -8.459 73.524 1.00 28.73 108 LEU A N 1
ATOM 545 C CA . LEU A 1 110 ? 74.978 -8.678 72.070 1.00 29.16 108 LEU A CA 1
ATOM 546 C C . LEU A 1 110 ? 76.068 -7.876 71.362 1.00 30.03 108 LEU A C 1
ATOM 547 O O . LEU A 1 110 ? 76.786 -8.414 70.514 1.00 30.22 108 LEU A O 1
ATOM 552 N N . TYR A 1 111 ? 76.200 -6.600 71.700 1.00 29.61 109 TYR A N 1
ATOM 553 C CA . TYR A 1 111 ? 77.130 -5.739 70.978 1.00 30.62 109 TYR A CA 1
ATOM 554 C C . TYR A 1 111 ? 78.559 -6.259 71.144 1.00 33.14 109 TYR A C 1
ATOM 555 O O . TYR A 1 111 ? 79.363 -6.156 70.233 1.00 32.89 109 TYR A O 1
ATOM 564 N N . GLU A 1 112 ? 78.849 -6.841 72.303 1.00 35.35 110 GLU A N 1
ATOM 565 C CA . GLU A 1 112 ? 80.135 -7.494 72.553 1.00 37.17 110 GLU A CA 1
ATOM 566 C C . GLU A 1 112 ? 80.394 -8.668 71.631 1.00 38.07 110 GLU A C 1
ATOM 567 O O . GLU A 1 112 ? 81.540 -9.008 71.405 1.00 38.68 110 GLU A O 1
ATOM 573 N N . ARG A 1 113 ? 79.341 -9.337 71.163 1.00 38.09 111 ARG A N 1
ATOM 574 C CA . ARG A 1 113 ? 79.505 -10.589 70.424 1.00 40.25 111 ARG A CA 1
ATOM 575 C C . ARG A 1 113 ? 79.518 -10.353 68.904 1.00 38.49 111 ARG A C 1
ATOM 576 O O . ARG A 1 113 ? 79.885 -11.239 68.148 1.00 37.42 111 ARG A O 1
ATOM 584 N N . LEU A 1 114 ? 79.130 -9.162 68.466 1.00 35.00 112 LEU A N 1
ATOM 585 C CA . LEU A 1 114 ? 78.835 -8.963 67.050 1.00 35.17 112 LEU A CA 1
ATOM 586 C C . LEU A 1 114 ? 80.050 -9.092 66.150 1.00 36.13 112 LEU A C 1
ATOM 587 O O . LEU A 1 114 ? 79.936 -9.610 65.040 1.00 36.22 112 LEU A O 1
ATOM 592 N N . GLU A 1 115 ? 81.212 -8.657 66.629 1.00 36.57 113 GLU A N 1
ATOM 593 C CA . GLU A 1 115 ? 82.401 -8.715 65.805 1.00 38.43 113 GLU A CA 1
ATOM 594 C C . GLU A 1 115 ? 82.790 -10.159 65.482 1.00 40.36 113 GLU A C 1
ATOM 595 O O . GLU A 1 115 ? 83.046 -10.484 64.317 1.00 40.00 113 GLU A O 1
ATOM 601 N N . GLU A 1 116 ? 82.827 -11.015 66.497 1.00 41.56 114 GLU A N 1
ATOM 602 C CA . GLU A 1 116 ? 83.177 -12.422 66.283 1.00 44.95 114 GLU A CA 1
ATOM 603 C C . GLU A 1 116 ? 82.131 -13.104 65.402 1.00 43.95 114 GLU A C 1
ATOM 604 O O . GLU A 1 116 ? 82.452 -13.995 64.633 1.00 44.58 114 GLU A O 1
ATOM 610 N N . GLU A 1 117 ? 80.881 -12.668 65.493 1.00 42.55 115 GLU A N 1
ATOM 611 C CA . GLU A 1 117 ? 79.826 -13.275 64.689 1.00 43.10 115 GLU A CA 1
ATOM 612 C C . GLU A 1 117 ? 79.851 -12.831 63.211 1.00 42.45 115 GLU A C 1
ATOM 613 O O . GLU A 1 117 ? 79.706 -13.667 62.310 1.00 42.82 115 GLU A O 1
ATOM 619 N N . THR A 1 118 ? 80.052 -11.533 62.966 1.00 40.70 116 THR A N 1
ATOM 620 C CA . THR A 1 118 ? 79.891 -10.944 61.616 1.00 40.09 116 THR A CA 1
ATOM 621 C C . THR A 1 118 ? 81.179 -10.571 60.877 1.00 42.32 116 THR A C 1
ATOM 622 O O . THR A 1 118 ? 81.156 -10.361 59.662 1.00 42.43 116 THR A O 1
ATOM 626 N N . GLY A 1 119 ? 82.297 -10.495 61.597 1.00 43.46 117 GLY A N 1
ATOM 627 C CA . GLY A 1 119 ? 83.552 -9.999 61.035 1.00 45.48 117 GLY A CA 1
ATOM 628 C C . GLY A 1 119 ? 83.624 -8.479 60.913 1.00 45.43 117 GLY A C 1
ATOM 629 O O . GLY A 1 119 ? 84.615 -7.940 60.412 1.00 46.41 117 GLY A O 1
ATOM 630 N N . GLN A 1 120 ? 82.574 -7.794 61.362 1.00 44.44 118 GLN A N 1
ATOM 631 C CA . GLN A 1 120 ? 82.504 -6.333 61.320 1.00 45.56 118 GLN A CA 1
ATOM 632 C C . GLN A 1 120 ? 82.833 -5.786 62.707 1.00 43.03 118 GLN A C 1
ATOM 633 O O . GLN A 1 120 ? 82.314 -6.271 63.702 1.00 41.11 118 GLN A O 1
ATOM 639 N N . VAL A 1 121 ? 83.709 -4.789 62.767 1.00 42.04 119 VAL A N 1
ATOM 640 C CA . VAL A 1 121 ? 84.040 -4.141 64.033 1.00 41.17 119 VAL A CA 1
ATOM 641 C C . VAL A 1 121 ? 82.969 -3.087 64.287 1.00 39.21 119 VAL A C 1
ATOM 642 O O . VAL A 1 121 ? 82.633 -2.325 63.386 1.00 38.51 119 VAL A O 1
ATOM 646 N N . VAL A 1 122 ? 82.412 -3.063 65.493 1.00 38.43 120 VAL A N 1
ATOM 647 C CA . VAL A 1 122 ? 81.301 -2.150 65.802 1.00 37.21 120 VAL A CA 1
ATOM 648 C C . VAL A 1 122 ? 81.751 -0.893 66.547 1.00 38.24 120 VAL A C 1
ATOM 649 O O . VAL A 1 122 ? 80.924 -0.011 66.838 1.00 38.44 120 VAL A O 1
ATOM 653 N N . GLY A 1 123 ? 83.043 -0.800 66.854 1.00 39.93 121 GLY A N 1
ATOM 654 C CA . GLY A 1 123 ? 83.574 0.335 67.613 1.00 40.77 121 GLY A CA 1
ATOM 655 C C . GLY A 1 123 ? 82.916 0.469 68.982 1.00 39.70 121 GLY A C 1
ATOM 656 O O . GLY A 1 123 ? 82.472 1.551 69.371 1.00 39.39 121 GLY A O 1
ATOM 657 N N . PHE A 1 124 ? 82.830 -0.640 69.705 1.00 39.43 122 PHE A N 1
ATOM 658 C CA . PHE A 1 124 ? 82.259 -0.631 71.046 1.00 39.13 122 PHE A CA 1
ATOM 659 C C . PHE A 1 124 ? 83.345 -0.342 72.071 1.00 40.39 122 PHE A C 1
ATOM 660 O O . PHE A 1 124 ? 84.146 -1.220 72.383 1.00 41.36 122 PHE A O 1
ATOM 668 N N . HIS A 1 125 ? 83.360 0.888 72.585 1.00 40.10 123 HIS A N 1
ATOM 669 C CA . HIS A 1 125 ? 84.296 1.283 73.631 1.00 41.67 123 HIS A CA 1
ATOM 670 C C . HIS A 1 125 ? 83.685 0.990 74.992 1.00 40.19 123 HIS A C 1
ATOM 671 O O . HIS A 1 125 ? 82.564 1.431 75.280 1.00 37.63 123 HIS A O 1
ATOM 678 N N . GLN A 1 126 ? 84.431 0.290 75.851 1.00 41.40 124 GLN A N 1
ATOM 679 C CA . GLN A 1 126 ? 83.888 -0.155 77.139 1.00 40.66 124 GLN A CA 1
ATOM 680 C C . GLN A 1 126 ? 84.682 0.321 78.360 1.00 40.94 124 GLN A C 1
ATOM 681 O O . GLN A 1 126 ? 85.087 -0.482 79.196 1.00 40.81 124 GLN A O 1
ATOM 687 N N . PRO A 1 127 ? 84.861 1.640 78.491 1.00 41.12 125 PRO A N 1
ATOM 688 C CA . PRO A 1 127 ? 85.594 2.188 79.624 1.00 41.78 125 PRO A CA 1
ATOM 689 C C . PRO A 1 127 ? 84.771 2.299 80.909 1.00 40.40 125 PRO A C 1
ATOM 690 O O . PRO A 1 127 ? 85.317 2.653 81.951 1.00 41.72 125 PRO A O 1
ATOM 694 N N . GLY A 1 128 ? 83.469 2.026 80.833 1.00 38.46 126 GLY A N 1
ATOM 695 C CA . GLY A 1 128 ? 82.577 2.183 81.975 1.00 36.80 126 GLY A CA 1
ATOM 696 C C . GLY A 1 128 ? 81.907 3.544 81.953 1.00 36.13 126 GLY A C 1
ATOM 697 O O . GLY A 1 128 ? 82.256 4.404 81.129 1.00 36.05 126 GLY A O 1
ATOM 698 N N . SER A 1 129 ? 80.961 3.733 82.875 1.00 35.13 127 SER A N 1
ATOM 699 C CA . SER A 1 129 ? 80.128 4.937 82.961 1.00 34.97 127 SER A CA 1
ATOM 700 C C . SER A 1 129 ? 79.949 5.376 84.410 1.00 35.22 127 SER A C 1
ATOM 701 O O . SER A 1 129 ? 79.819 4.542 85.299 1.00 35.08 127 SER A O 1
ATOM 704 N N . ILE A 1 130 ? 79.923 6.689 84.634 1.00 35.85 128 ILE A N 1
ATOM 705 C CA . ILE A 1 130 ? 79.787 7.252 85.973 1.00 36.12 128 ILE A CA 1
ATOM 706 C C . ILE A 1 130 ? 78.793 8.394 85.966 1.00 36.07 128 ILE A C 1
ATOM 707 O O . ILE A 1 130 ? 78.972 9.367 85.242 1.00 35.32 128 ILE A O 1
ATOM 712 N N . ARG A 1 131 ? 77.738 8.255 86.773 1.00 36.53 129 ARG A N 1
ATOM 713 C CA . ARG A 1 131 ? 76.799 9.337 87.024 1.00 36.86 129 ARG A CA 1
ATOM 714 C C . ARG A 1 131 ? 77.286 10.069 88.267 1.00 38.80 129 ARG A C 1
ATOM 715 O O . ARG A 1 131 ? 77.626 9.434 89.269 1.00 39.77 129 ARG A O 1
ATOM 723 N N . LEU A 1 132 ? 77.339 11.398 88.201 1.00 39.63 130 LEU A N 1
ATOM 724 C CA . LEU A 1 132 ? 77.961 12.190 89.265 1.00 42.10 130 LEU A CA 1
ATOM 725 C C . LEU A 1 132 ? 76.938 12.781 90.223 1.00 41.81 130 LEU A C 1
ATOM 726 O O . LEU A 1 132 ? 75.887 13.252 89.793 1.00 41.08 130 LEU A O 1
ATOM 731 N N . ALA A 1 133 ? 77.268 12.750 91.514 1.00 41.96 131 ALA A N 1
ATOM 732 C CA . ALA A 1 133 ? 76.455 13.360 92.553 1.00 42.14 131 ALA A CA 1
ATOM 733 C C . ALA A 1 133 ? 77.244 14.466 93.215 1.00 44.41 131 ALA A C 1
ATOM 734 O O . ALA A 1 133 ? 78.394 14.260 93.598 1.00 45.55 131 ALA A O 1
ATOM 736 N N . THR A 1 134 ? 76.606 15.625 93.346 1.00 45.70 132 THR A N 1
ATOM 737 C CA . THR A 1 134 ? 77.179 16.802 94.005 1.00 48.46 132 THR A CA 1
ATOM 738 C C . THR A 1 134 ? 76.306 17.324 95.163 1.00 49.17 132 THR A C 1
ATOM 739 O O . THR A 1 134 ? 76.726 18.198 95.904 1.00 50.32 132 THR A O 1
ATOM 743 N N . THR A 1 135 ? 75.108 16.761 95.334 1.00 47.29 133 THR A N 1
ATOM 744 C CA . THR A 1 135 ? 74.201 17.147 96.418 1.00 47.56 133 THR A CA 1
ATOM 745 C C . THR A 1 135 ? 73.833 15.923 97.271 1.00 46.26 133 THR A C 1
ATOM 746 O O . THR A 1 135 ? 73.854 14.785 96.776 1.00 44.81 133 THR A O 1
ATOM 750 N N . PRO A 1 136 ? 73.462 16.146 98.544 1.00 46.79 134 PRO A N 1
ATOM 751 C CA . PRO A 1 136 ? 73.067 15.005 99.368 1.00 45.48 134 PRO A CA 1
ATOM 752 C C . PRO A 1 136 ? 71.870 14.251 98.791 1.00 43.01 134 PRO A C 1
ATOM 753 O O . PRO A 1 136 ? 71.815 13.034 98.902 1.00 41.99 134 PRO A O 1
ATOM 757 N N . GLU A 1 137 ? 70.927 14.964 98.180 1.00 42.68 135 GLU A N 1
ATOM 758 C CA . GLU A 1 137 ? 69.736 14.318 97.617 1.00 41.08 135 GLU A CA 1
ATOM 759 C C . GLU A 1 137 ? 70.055 13.396 96.439 1.00 38.43 135 GLU A C 1
ATOM 760 O O . GLU A 1 137 ? 69.351 12.403 96.199 1.00 35.90 135 GLU A O 1
ATOM 766 N N . ARG A 1 138 ? 71.118 13.724 95.715 1.00 37.58 136 ARG A N 1
ATOM 767 C CA . ARG A 1 138 ? 71.586 12.896 94.631 1.00 36.05 136 ARG A CA 1
ATOM 768 C C . ARG A 1 138 ? 72.317 11.652 95.171 1.00 35.80 136 ARG A C 1
ATOM 769 O O . ARG A 1 138 ? 72.245 10.570 94.573 1.00 34.30 136 ARG A O 1
ATOM 777 N N . VAL A 1 139 ? 73.001 11.784 96.305 1.00 37.05 137 VAL A N 1
ATOM 778 C CA . VAL A 1 139 ? 73.553 10.605 96.982 1.00 37.37 137 VAL A CA 1
ATOM 779 C C . VAL A 1 139 ? 72.405 9.656 97.391 1.00 36.68 137 VAL A C 1
ATOM 780 O O . VAL A 1 139 ? 72.493 8.440 97.184 1.00 36.04 137 VAL A O 1
ATOM 784 N N . ASP A 1 140 ? 71.320 10.215 97.921 1.00 36.46 138 ASP A N 1
ATOM 785 C CA . ASP A 1 140 ? 70.134 9.418 98.234 1.00 36.02 138 ASP A CA 1
ATOM 786 C C . ASP A 1 140 ? 69.584 8.729 96.984 1.00 34.16 138 ASP A C 1
ATOM 787 O O . ASP A 1 140 ? 69.195 7.556 97.040 1.00 32.99 138 ASP A O 1
ATOM 792 N N . GLU A 1 141 ? 69.562 9.438 95.854 1.00 34.49 139 GLU A N 1
ATOM 793 C CA . GLU A 1 141 ? 69.048 8.850 94.600 1.00 33.07 139 GLU A CA 1
ATOM 794 C C . GLU A 1 141 ? 69.875 7.623 94.245 1.00 31.86 139 GLU A C 1
ATOM 795 O O . GLU A 1 141 ? 69.335 6.593 93.860 1.00 30.07 139 GLU A O 1
ATOM 801 N N . PHE A 1 142 ? 71.192 7.724 94.399 1.00 32.12 140 PHE A N 1
ATOM 802 C CA . PHE A 1 142 ? 72.069 6.588 94.132 1.00 31.08 140 PHE A CA 1
ATOM 803 C C . PHE A 1 142 ? 71.787 5.385 95.042 1.00 30.02 140 PHE A C 1
ATOM 804 O O . PHE A 1 142 ? 71.770 4.243 94.574 1.00 31.24 140 PHE A O 1
ATOM 812 N N . LYS A 1 143 ? 71.522 5.635 96.314 1.00 29.82 141 LYS A N 1
ATOM 813 C CA . LYS A 1 143 ? 71.213 4.565 97.249 1.00 29.34 141 LYS A CA 1
ATOM 814 C C . LYS A 1 143 ? 69.877 3.901 96.877 1.00 28.45 141 LYS A C 1
ATOM 815 O O . LYS A 1 143 ? 69.748 2.670 96.904 1.00 27.11 141 LYS A O 1
ATOM 821 N N . TYR A 1 144 ? 68.902 4.731 96.523 1.00 28.70 142 TYR A N 1
ATOM 822 C CA . TYR A 1 144 ? 67.607 4.272 96.018 1.00 27.96 142 TYR A CA 1
ATOM 823 C C . TYR A 1 144 ? 67.806 3.335 94.815 1.00 28.04 142 TYR A C 1
ATOM 824 O O . TYR A 1 144 ? 67.299 2.197 94.786 1.00 29.24 142 TYR A O 1
ATOM 833 N N . GLN A 1 145 ? 68.549 3.818 93.832 1.00 28.23 143 GLN A N 1
ATOM 834 C CA . GLN A 1 145 ? 68.870 3.028 92.651 1.00 27.72 143 GLN A CA 1
ATOM 835 C C . GLN A 1 145 ? 69.649 1.761 92.971 1.00 28.09 143 GLN A C 1
ATOM 836 O O . GLN A 1 145 ? 69.471 0.759 92.285 1.00 28.20 143 GLN A O 1
ATOM 842 N N . MET A 1 146 ? 70.510 1.789 93.990 1.00 29.10 144 MET A N 1
ATOM 843 C CA . MET A 1 146 ? 71.292 0.594 94.335 1.00 29.13 144 MET A CA 1
ATOM 844 C C . MET A 1 146 ? 70.426 -0.556 94.848 1.00 27.98 144 MET A C 1
ATOM 845 O O . MET A 1 146 ? 70.583 -1.683 94.379 1.00 27.66 144 MET A O 1
ATOM 850 N N . THR A 1 147 ? 69.507 -0.281 95.775 1.00 27.51 145 THR A N 1
ATOM 851 C CA . THR A 1 147 ? 68.666 -1.344 96.312 1.00 27.59 145 THR A CA 1
ATOM 852 C C . THR A 1 147 ? 67.770 -1.924 95.206 1.00 26.70 145 THR A C 1
ATOM 853 O O . THR A 1 147 ? 67.473 -3.123 95.215 1.00 27.41 145 THR A O 1
ATOM 857 N N . ARG A 1 148 ? 67.383 -1.086 94.253 1.00 25.39 146 ARG A N 1
ATOM 858 C CA . ARG A 1 148 ? 66.627 -1.533 93.080 1.00 25.36 146 ARG A CA 1
ATOM 859 C C . ARG A 1 148 ? 67.439 -2.354 92.075 1.00 26.06 146 ARG A C 1
ATOM 860 O O . ARG A 1 148 ? 66.872 -3.010 91.201 1.00 26.97 146 ARG A O 1
ATOM 868 N N . THR A 1 149 ? 68.762 -2.349 92.203 1.00 26.99 147 THR A N 1
ATOM 869 C CA . THR A 1 149 ? 69.635 -2.977 91.211 1.00 27.40 147 THR A CA 1
ATOM 870 C C . THR A 1 149 ? 70.387 -4.210 91.731 1.00 28.62 147 THR A C 1
ATOM 871 O O . THR A 1 149 ? 70.816 -5.051 90.936 1.00 28.00 147 THR A O 1
ATOM 875 N N . ASN A 1 150 ? 70.523 -4.346 93.048 1.00 28.95 148 ASN A N 1
ATOM 876 C CA . ASN A 1 150 ? 71.259 -5.487 93.602 1.00 30.63 148 ASN A CA 1
ATOM 877 C C . ASN A 1 150 ? 70.593 -6.849 93.393 1.00 30.32 148 ASN A C 1
ATOM 878 O O . ASN A 1 150 ? 71.224 -7.881 93.600 1.00 31.01 148 ASN A O 1
ATOM 883 N N . TRP A 1 151 ? 69.320 -6.864 93.009 1.00 29.34 149 TRP A N 1
ATOM 884 C CA . TRP A 1 151 ? 68.643 -8.132 92.698 1.00 29.52 149 TRP A CA 1
ATOM 885 C C . TRP A 1 151 ? 68.537 -8.345 91.199 1.00 30.09 149 TRP A C 1
ATOM 886 O O . TRP A 1 151 ? 67.768 -9.189 90.741 1.00 30.51 149 TRP A O 1
ATOM 897 N N . HIS A 1 152 ? 69.295 -7.552 90.446 1.00 29.85 150 HIS A N 1
ATOM 898 C CA . HIS A 1 152 ? 69.452 -7.729 89.027 1.00 29.89 150 HIS A CA 1
ATOM 899 C C . HIS A 1 152 ? 70.905 -8.075 88.704 1.00 31.10 150 HIS A C 1
ATOM 900 O O . HIS A 1 152 ? 71.829 -7.779 89.491 1.00 29.78 150 HIS A O 1
ATOM 907 N N . ALA A 1 153 ? 71.092 -8.708 87.543 1.00 30.80 151 ALA A N 1
ATOM 908 C CA . ALA A 1 153 ? 72.417 -9.124 87.082 1.00 31.65 151 ALA A CA 1
ATOM 909 C C . ALA A 1 153 ? 73.318 -7.913 86.831 1.00 30.88 151 ALA A C 1
ATOM 910 O O . ALA A 1 153 ? 74.525 -8.018 86.916 1.00 32.18 151 ALA A O 1
ATOM 912 N N . THR A 1 154 ? 72.721 -6.769 86.519 1.00 29.05 152 THR A N 1
ATOM 913 C CA . THR A 1 154 ? 73.441 -5.515 86.323 1.00 29.35 152 THR A CA 1
ATOM 914 C C . THR A 1 154 ? 74.483 -5.312 87.397 1.00 31.26 152 THR A C 1
ATOM 915 O O . THR A 1 154 ? 74.165 -5.332 88.590 1.00 31.28 152 THR A O 1
ATOM 919 N N . GLU A 1 155 ? 75.727 -5.136 86.964 1.00 32.80 153 GLU A N 1
ATOM 920 C CA . GLU A 1 155 ? 76.835 -4.854 87.867 1.00 33.82 153 GLU A CA 1
ATOM 921 C C . GLU A 1 155 ? 76.930 -3.336 88.057 1.00 33.26 153 GLU A C 1
ATOM 922 O O . GLU A 1 155 ? 77.119 -2.591 87.094 1.00 32.89 153 GLU A O 1
ATOM 928 N N . GLN A 1 156 ? 76.770 -2.866 89.292 1.00 33.32 154 GLN A N 1
ATOM 929 C CA . GLN A 1 156 ? 76.640 -1.436 89.545 1.00 32.98 154 GLN A CA 1
ATOM 930 C C . GLN A 1 156 ? 77.148 -1.134 90.961 1.00 34.38 154 GLN A C 1
ATOM 931 O O . GLN A 1 156 ? 76.945 -1.936 91.868 1.00 34.25 154 GLN A O 1
ATOM 937 N N . TYR A 1 157 ? 77.805 0.016 91.132 1.00 34.81 155 TYR A N 1
ATOM 938 C CA . TYR A 1 157 ? 78.389 0.407 92.413 1.00 37.73 155 TYR A CA 1
ATOM 939 C C . TYR A 1 157 ? 78.263 1.897 92.677 1.00 37.49 155 TYR A C 1
ATOM 940 O O . TYR A 1 157 ? 78.234 2.696 91.746 1.00 35.76 155 TYR A O 1
ATOM 949 N N . ILE A 1 158 ? 78.207 2.257 93.956 1.00 38.16 156 ILE A N 1
ATOM 950 C CA . ILE A 1 158 ? 78.413 3.631 94.375 1.00 39.60 156 ILE A CA 1
ATOM 951 C C . ILE A 1 158 ? 79.883 3.718 94.717 1.00 42.31 156 ILE A C 1
ATOM 952 O O . ILE A 1 158 ? 80.375 2.891 95.478 1.00 42.16 156 ILE A O 1
ATOM 957 N N . ILE A 1 159 ? 80.565 4.716 94.161 1.00 44.41 157 ILE A N 1
ATOM 958 C CA . ILE A 1 159 ? 81.994 4.869 94.347 1.00 47.52 157 ILE A CA 1
ATOM 959 C C . ILE A 1 159 ? 82.328 6.239 94.928 1.00 50.19 157 ILE A C 1
ATOM 960 O O . ILE A 1 159 ? 81.550 7.198 94.797 1.00 49.01 157 ILE A O 1
ATOM 965 N N . GLU A 1 160 ? 83.488 6.306 95.576 1.00 53.63 158 GLU A N 1
ATOM 966 C CA . GLU A 1 160 ? 83.919 7.492 96.319 1.00 56.48 158 GLU A CA 1
ATOM 967 C C . GLU A 1 160 ? 84.708 8.439 95.411 1.00 56.82 158 GLU A C 1
ATOM 968 O O . GLU A 1 160 ? 85.231 8.012 94.376 1.00 54.93 158 GLU A O 1
ATOM 974 N N . PRO A 1 161 ? 84.821 9.724 95.809 1.00 56.99 159 PRO A N 1
ATOM 975 C CA . PRO A 1 161 ? 85.643 10.674 95.062 1.00 58.80 159 PRO A CA 1
ATOM 976 C C . PRO A 1 161 ? 87.010 10.111 94.668 1.00 60.28 159 PRO A C 1
ATOM 977 O O . PRO A 1 161 ? 87.435 10.294 93.528 1.00 60.17 159 PRO A O 1
ATOM 981 N N . GLU A 1 162 ? 87.676 9.418 95.593 1.00 61.31 160 GLU A N 1
ATOM 982 C CA . GLU A 1 162 ? 88.999 8.845 95.324 1.00 63.44 160 GLU A CA 1
ATOM 983 C C . GLU A 1 162 ? 88.988 7.940 94.087 1.00 61.00 160 GLU A C 1
ATOM 984 O O . GLU A 1 162 ? 89.824 8.085 93.202 1.00 62.04 160 GLU A O 1
ATOM 990 N N . LYS A 1 163 ? 88.030 7.022 94.027 1.00 57.88 161 LYS A N 1
ATOM 991 C CA . LYS A 1 163 ? 87.930 6.084 92.908 1.00 55.96 161 LYS A CA 1
ATOM 992 C C . LYS A 1 163 ? 87.553 6.803 91.600 1.00 54.00 161 LYS A C 1
ATOM 993 O O . LYS A 1 163 ? 88.054 6.456 90.527 1.00 52.71 161 LYS A O 1
ATOM 999 N N . ILE A 1 164 ? 86.689 7.812 91.705 1.00 52.78 162 ILE A N 1
ATOM 1000 C CA . ILE A 1 164 ? 86.236 8.589 90.552 1.00 52.09 162 ILE A CA 1
ATOM 1001 C C . ILE A 1 164 ? 87.365 9.337 89.866 1.00 54.63 162 ILE A C 1
ATOM 1002 O O . ILE A 1 164 ? 87.440 9.368 88.634 1.00 53.38 162 ILE A O 1
ATOM 1007 N N . HIS A 1 165 ? 88.225 9.956 90.672 1.00 57.64 163 HIS A N 1
ATOM 1008 C CA . HIS A 1 165 ? 89.392 10.676 90.170 1.00 61.74 163 HIS A CA 1
ATOM 1009 C C . HIS A 1 165 ? 90.366 9.726 89.484 1.00 63.96 163 HIS A C 1
ATOM 1010 O O . HIS A 1 165 ? 90.998 10.089 88.495 1.00 65.66 163 HIS A O 1
ATOM 1017 N N . GLU A 1 166 ? 90.493 8.514 90.017 1.00 64.37 164 GLU A N 1
ATOM 1018 C CA . GLU A 1 166 ? 91.353 7.504 89.408 1.00 65.20 164 GLU A CA 1
ATOM 1019 C C . GLU A 1 166 ? 90.821 7.099 88.030 1.00 61.06 164 GLU A C 1
ATOM 1020 O O . GLU A 1 166 ? 91.588 6.894 87.103 1.00 61.12 164 GLU A O 1
ATOM 1026 N N . LEU A 1 167 ? 89.507 6.975 87.900 1.00 57.58 165 LEU A N 1
ATOM 1027 C CA . LEU A 1 167 ? 88.921 6.582 86.624 1.00 54.38 165 LEU A CA 1
ATOM 1028 C C . LEU A 1 167 ? 88.894 7.738 85.624 1.00 52.92 165 LEU A C 1
ATOM 1029 O O . LEU A 1 167 ? 89.183 7.555 84.438 1.00 51.85 165 LEU A O 1
ATOM 1034 N N . PHE A 1 168 ? 88.507 8.913 86.104 1.00 51.96 166 PHE A N 1
ATOM 1035 C CA . PHE A 1 168 ? 88.391 10.096 85.270 1.00 51.52 166 PHE A CA 1
ATOM 1036 C C . PHE A 1 168 ? 89.251 11.194 85.896 1.00 53.14 166 PHE A C 1
ATOM 1037 O O . PHE A 1 168 ? 88.749 12.033 86.645 1.00 52.03 166 PHE A O 1
ATOM 1045 N N . PRO A 1 169 ? 90.567 11.181 85.601 1.00 55.47 167 PRO A N 1
ATOM 1046 C CA . PRO A 1 169 ? 91.494 12.076 86.309 1.00 58.28 167 PRO A CA 1
ATOM 1047 C C . PRO A 1 169 ? 91.445 13.547 85.891 1.00 60.10 167 PRO A C 1
ATOM 1048 O O . PRO A 1 169 ? 92.073 14.387 86.551 1.00 62.61 167 PRO A O 1
ATOM 1052 N N . LEU A 1 170 ? 90.726 13.860 84.815 1.00 58.87 168 LEU A N 1
ATOM 1053 C CA . LEU A 1 170 ? 90.582 15.239 84.352 1.00 60.78 168 LEU A CA 1
ATOM 1054 C C . LEU A 1 170 ? 89.299 15.885 84.877 1.00 60.01 168 LEU A C 1
ATOM 1055 O O . LEU A 1 170 ? 88.823 16.875 84.321 1.00 59.75 168 LEU A O 1
ATOM 1060 N N . LEU A 1 171 ? 88.762 15.335 85.964 1.00 59.66 169 LEU A N 1
ATOM 1061 C CA . LEU A 1 171 ? 87.528 15.820 86.552 1.00 59.09 169 LEU A CA 1
ATOM 1062 C C . LEU A 1 171 ? 87.815 16.810 87.671 1.00 61.32 169 LEU A C 1
ATOM 1063 O O . LEU A 1 171 ? 88.714 16.593 88.488 1.00 63.08 169 LEU A O 1
ATOM 1068 N N . ASN A 1 172 ? 87.052 17.901 87.696 1.00 61.23 170 ASN A N 1
ATOM 1069 C CA . ASN A 1 172 ? 87.053 18.830 88.826 1.00 62.07 170 ASN A CA 1
ATOM 1070 C C . ASN A 1 172 ? 86.360 18.196 90.047 1.00 60.92 170 ASN A C 1
ATOM 1071 O O . ASN A 1 172 ? 85.127 18.096 90.094 1.00 59.22 170 ASN A O 1
ATOM 1076 N N . MET A 1 173 ? 87.162 17.799 91.033 1.00 62.19 171 MET A N 1
ATOM 1077 C CA . MET A 1 173 ? 86.684 17.091 92.223 1.00 61.26 171 MET A CA 1
ATOM 1078 C C . MET A 1 173 ? 86.097 17.999 93.309 1.00 63.43 171 MET A C 1
ATOM 1079 O O . MET A 1 173 ? 85.583 17.511 94.306 1.00 63.49 171 MET A O 1
ATOM 1084 N N . ASP A 1 174 ? 86.174 19.309 93.099 1.00 66.82 172 ASP A N 1
ATOM 1085 C CA . ASP A 1 174 ? 85.595 20.325 93.989 1.00 69.26 172 ASP A CA 1
ATOM 1086 C C . ASP A 1 174 ? 84.403 19.883 94.846 1.00 68.29 172 ASP A C 1
ATOM 1087 O O . ASP A 1 174 ? 84.494 19.847 96.078 1.00 68.77 172 ASP A O 1
ATOM 1092 N N . LYS A 1 175 ? 83.299 19.551 94.174 1.00 65.45 173 LYS A N 1
ATOM 1093 C CA . LYS A 1 175 ? 81.996 19.340 94.814 1.00 64.21 173 LYS A CA 1
ATOM 1094 C C . LYS A 1 175 ? 81.452 17.908 94.695 1.00 59.51 173 LYS A C 1
ATOM 1095 O O . LYS A 1 175 ? 80.314 17.640 95.092 1.00 58.87 173 LYS A O 1
ATOM 1101 N N . ILE A 1 176 ? 82.258 16.992 94.163 1.00 57.45 174 ILE A N 1
ATOM 1102 C CA . ILE A 1 176 ? 81.822 15.607 93.937 1.00 54.03 174 ILE A CA 1
ATOM 1103 C C . ILE A 1 176 ? 81.693 14.882 95.272 1.00 53.49 174 ILE A C 1
ATOM 1104 O O . ILE A 1 176 ? 82.623 14.895 96.067 1.00 53.85 174 ILE A O 1
ATOM 1109 N N . LEU A 1 177 ? 80.537 14.248 95.503 1.00 50.83 175 LEU A N 1
ATOM 1110 C CA . LEU A 1 177 ? 80.297 13.472 96.727 1.00 50.91 175 LEU A CA 1
ATOM 1111 C C . LEU A 1 177 ? 80.356 11.969 96.487 1.00 49.01 175 LEU A C 1
ATOM 1112 O O . LEU A 1 177 ? 80.773 11.202 97.358 1.00 48.78 175 LEU A O 1
ATOM 1117 N N . ALA A 1 178 ? 79.887 11.550 95.317 1.00 47.51 176 ALA A N 1
ATOM 1118 C CA . ALA A 1 178 ? 79.827 10.137 94.973 1.00 45.75 176 ALA A CA 1
ATOM 1119 C C . ALA A 1 178 ? 79.513 9.968 93.492 1.00 43.87 176 ALA A C 1
ATOM 1120 O O . ALA A 1 178 ? 79.127 10.917 92.809 1.00 44.07 176 ALA A O 1
ATOM 1122 N N . GLY A 1 179 ? 79.723 8.757 93.000 1.00 42.15 177 GLY A N 1
ATOM 1123 C CA . GLY A 1 179 ? 79.376 8.425 91.641 1.00 40.40 177 GLY A CA 1
ATOM 1124 C C . GLY A 1 179 ? 78.647 7.107 91.632 1.00 38.33 177 GLY A C 1
ATOM 1125 O O . GLY A 1 179 ? 78.851 6.282 92.533 1.00 37.56 177 GLY A O 1
ATOM 1126 N N . LEU A 1 180 ? 77.779 6.936 90.629 1.00 36.37 178 LEU A N 1
ATOM 1127 C CA . LEU A 1 180 ? 77.106 5.666 90.368 1.00 34.93 178 LEU A CA 1
ATOM 1128 C C . LEU A 1 180 ? 77.758 5.030 89.142 1.00 34.37 178 LEU A C 1
ATOM 1129 O O . LEU A 1 180 ? 77.670 5.557 88.024 1.00 33.01 178 LEU A O 1
ATOM 1134 N N . TYR A 1 181 ? 78.437 3.908 89.369 1.00 35.00 179 TYR A N 1
ATOM 1135 C CA . TYR A 1 181 ? 79.388 3.356 88.406 1.00 36.29 179 TYR A CA 1
ATOM 1136 C C . TYR A 1 181 ? 78.941 2.009 87.866 1.00 35.75 179 TYR A C 1
ATOM 1137 O O . TYR A 1 181 ? 78.618 1.110 88.649 1.00 36.43 179 TYR A O 1
ATOM 1146 N N . ASN A 1 182 ? 78.892 1.899 86.536 1.00 34.68 180 ASN A N 1
ATOM 1147 C CA . ASN A 1 182 ? 78.702 0.631 85.848 1.00 33.96 180 ASN A CA 1
ATOM 1148 C C . ASN A 1 182 ? 79.963 0.322 85.067 1.00 35.48 180 ASN A C 1
ATOM 1149 O O . ASN A 1 182 ? 80.274 1.042 84.124 1.00 36.00 180 ASN A O 1
ATOM 1154 N N . PRO A 1 183 ? 80.700 -0.739 85.448 1.00 37.11 181 PRO A N 1
ATOM 1155 C CA . PRO A 1 183 ? 81.836 -1.120 84.613 1.00 38.92 181 PRO A CA 1
ATOM 1156 C C . PRO A 1 183 ? 81.406 -1.836 83.331 1.00 37.83 181 PRO A C 1
ATOM 1157 O O . PRO A 1 183 ? 80.343 -2.447 83.289 1.00 36.29 181 PRO A O 1
ATOM 1161 N N . GLY A 1 184 ? 82.221 -1.731 82.292 1.00 38.91 182 GLY A N 1
ATOM 1162 C CA . GLY A 1 184 ? 82.093 -2.579 81.107 1.00 38.10 182 GLY A CA 1
ATOM 1163 C C . GLY A 1 184 ? 81.035 -2.152 80.106 1.00 36.68 182 GLY A C 1
ATOM 1164 O O . GLY A 1 184 ? 80.635 -2.944 79.259 1.00 37.64 182 GLY A O 1
ATOM 1165 N N . ASP A 1 185 ? 80.586 -0.906 80.199 1.00 35.27 183 ASP A N 1
ATOM 1166 C CA . ASP A 1 185 ? 79.710 -0.315 79.187 1.00 33.64 183 ASP A CA 1
ATOM 1167 C C . ASP A 1 185 ? 80.404 0.942 78.653 1.00 34.65 183 ASP A C 1
ATOM 1168 O O . ASP A 1 185 ? 81.583 1.170 78.938 1.00 35.10 183 ASP A O 1
ATOM 1173 N N . GLY A 1 186 ? 79.718 1.735 77.840 1.00 33.29 184 GLY A N 1
ATOM 1174 C CA . GLY A 1 186 ? 80.358 2.940 77.306 1.00 33.60 184 GLY A CA 1
ATOM 1175 C C . GLY A 1 186 ? 79.623 3.535 76.121 1.00 32.99 184 GLY A C 1
ATOM 1176 O O . GLY A 1 186 ? 78.585 4.168 76.283 1.00 31.06 184 GLY A O 1
ATOM 1177 N N . HIS A 1 187 ? 80.178 3.334 74.928 1.00 33.90 185 HIS A N 1
ATOM 1178 C CA . HIS A 1 187 ? 79.593 3.881 73.717 1.00 33.40 185 HIS A CA 1
ATOM 1179 C C . HIS A 1 187 ? 80.013 3.089 72.500 1.00 33.71 185 HIS A C 1
ATOM 1180 O O . HIS A 1 187 ? 81.012 2.380 72.518 1.00 34.43 185 HIS A O 1
ATOM 1187 N N . ILE A 1 188 ? 79.217 3.204 71.451 1.00 32.52 186 ILE A N 1
ATOM 1188 C CA . ILE A 1 188 ? 79.393 2.407 70.272 1.00 32.89 186 ILE A CA 1
ATOM 1189 C C . ILE A 1 188 ? 79.178 3.298 69.053 1.00 33.41 186 ILE A C 1
ATOM 1190 O O . ILE A 1 188 ? 78.548 4.353 69.152 1.00 31.81 186 ILE A O 1
ATOM 1195 N N . ASP A 1 189 ? 79.761 2.911 67.925 1.00 34.69 187 ASP A N 1
ATOM 1196 C CA . ASP A 1 189 ? 79.453 3.561 66.653 1.00 35.78 187 ASP A CA 1
ATOM 1197 C C . ASP A 1 189 ? 78.082 3.068 66.147 1.00 34.35 187 ASP A C 1
ATOM 1198 O O . ASP A 1 189 ? 77.931 1.887 65.826 1.00 33.64 187 ASP A O 1
ATOM 1203 N N . PRO A 1 190 ? 77.084 3.975 66.058 1.00 33.70 188 PRO A N 1
ATOM 1204 C CA . PRO A 1 190 ? 75.742 3.541 65.656 1.00 32.63 188 PRO A CA 1
ATOM 1205 C C . PRO A 1 190 ? 75.643 3.063 64.210 1.00 32.06 188 PRO A C 1
ATOM 1206 O O . PRO A 1 190 ? 74.807 2.203 63.910 1.00 31.53 188 PRO A O 1
ATOM 1210 N N . TYR A 1 191 ? 76.472 3.621 63.335 1.00 32.66 189 TYR A N 1
ATOM 1211 C CA . TYR A 1 191 ? 76.518 3.204 61.937 1.00 32.86 189 TYR A CA 1
ATOM 1212 C C . TYR A 1 191 ? 77.075 1.786 61.856 1.00 32.80 189 TYR A C 1
ATOM 1213 O O . TYR A 1 191 ? 76.431 0.886 61.312 1.00 32.13 189 TYR A O 1
ATOM 1222 N N . SER A 1 192 ? 78.256 1.584 62.431 1.00 32.95 190 SER A N 1
ATOM 1223 C CA . SER A 1 192 ? 78.909 0.278 62.390 1.00 33.73 190 SER A CA 1
ATOM 1224 C C . SER A 1 192 ? 78.050 -0.797 63.054 1.00 31.91 190 SER A C 1
ATOM 1225 O O . SER A 1 192 ? 77.996 -1.931 62.575 1.00 31.61 190 SER A O 1
ATOM 1228 N N . LEU A 1 193 ? 77.370 -0.432 64.140 1.00 31.38 191 LEU A N 1
ATOM 1229 C CA . LEU A 1 193 ? 76.466 -1.341 64.840 1.00 30.30 191 LEU A CA 1
ATOM 1230 C C . LEU A 1 193 ? 75.338 -1.808 63.919 1.00 29.75 191 LEU A C 1
ATOM 1231 O O . LEU A 1 193 ? 75.046 -2.998 63.824 1.00 29.73 191 LEU A O 1
ATOM 1236 N N . THR A 1 194 ? 74.697 -0.863 63.256 1.00 29.26 192 THR A N 1
ATOM 1237 C CA . THR A 1 194 ? 73.619 -1.191 62.332 1.00 30.02 192 THR A CA 1
ATOM 1238 C C . THR A 1 194 ? 74.082 -2.081 61.163 1.00 30.04 192 THR A C 1
ATOM 1239 O O . THR A 1 194 ? 73.386 -3.034 60.814 1.00 29.16 192 THR A O 1
ATOM 1243 N N . MET A 1 195 ? 75.238 -1.769 60.582 1.00 31.65 193 MET A N 1
ATOM 1244 C CA . MET A 1 195 ? 75.814 -2.555 59.483 1.00 33.63 193 MET A CA 1
ATOM 1245 C C . MET A 1 195 ? 76.110 -3.984 59.911 1.00 33.07 193 MET A C 1
ATOM 1246 O O . MET A 1 195 ? 75.883 -4.925 59.165 1.00 31.85 193 MET A O 1
ATOM 1251 N N . ALA A 1 196 ? 76.626 -4.138 61.122 1.00 33.47 194 ALA A N 1
ATOM 1252 C CA . ALA A 1 196 ? 76.928 -5.453 61.648 1.00 33.41 194 ALA A CA 1
ATOM 1253 C C . ALA A 1 196 ? 75.631 -6.269 61.773 1.00 32.18 194 ALA A C 1
ATOM 1254 O O . ALA A 1 196 ? 75.574 -7.433 61.373 1.00 32.23 194 ALA A O 1
ATOM 1256 N N . LEU A 1 197 ? 74.597 -5.636 62.307 1.00 30.07 195 LEU A N 1
ATOM 1257 C CA . LEU A 1 197 ? 73.311 -6.296 62.506 1.00 29.73 195 LEU A CA 1
ATOM 1258 C C . LEU A 1 197 ? 72.703 -6.643 61.157 1.00 29.65 195 LEU A C 1
ATOM 1259 O O . LEU A 1 197 ? 72.069 -7.687 61.022 1.00 30.11 195 LEU A O 1
ATOM 1264 N N . ALA A 1 198 ? 72.906 -5.770 60.168 1.00 29.88 196 ALA A N 1
ATOM 1265 C CA . ALA A 1 198 ? 72.437 -6.034 58.794 1.00 30.83 196 ALA A CA 1
ATOM 1266 C C . ALA A 1 198 ? 73.147 -7.239 58.167 1.00 31.88 196 ALA A C 1
ATOM 1267 O O . ALA A 1 198 ? 72.508 -8.079 57.533 1.00 32.40 196 ALA A O 1
ATOM 1269 N N . THR A 1 199 ? 74.466 -7.308 58.350 1.00 32.59 197 THR A N 1
ATOM 1270 C CA . THR A 1 199 ? 75.270 -8.439 57.903 1.00 33.32 197 THR A CA 1
ATOM 1271 C C . THR A 1 199 ? 74.795 -9.741 58.568 1.00 33.10 197 THR A C 1
ATOM 1272 O O . THR A 1 199 ? 74.627 -10.764 57.897 1.00 33.03 197 THR A O 1
ATOM 1276 N N . GLY A 1 200 ? 74.583 -9.691 59.877 1.00 32.21 198 GLY A N 1
ATOM 1277 C CA . GLY A 1 200 ? 74.069 -10.840 60.620 1.00 33.03 198 GLY A CA 1
ATOM 1278 C C . GLY A 1 200 ? 72.708 -11.263 60.086 1.00 33.04 198 GLY A C 1
ATOM 1279 O O . GLY A 1 200 ? 72.455 -12.450 59.844 1.00 34.71 198 GLY A O 1
ATOM 1280 N N . ALA A 1 201 ? 71.843 -10.277 59.886 1.00 32.29 199 ALA A N 1
ATOM 1281 C CA . ALA A 1 201 ? 70.510 -10.519 59.328 1.00 33.00 199 ALA A CA 1
ATOM 1282 C C . ALA A 1 201 ? 70.571 -11.214 57.967 1.00 33.75 199 ALA A C 1
ATOM 1283 O O . ALA A 1 201 ? 69.847 -12.178 57.741 1.00 34.40 199 ALA A O 1
ATOM 1285 N N . ARG A 1 202 ? 71.431 -10.738 57.074 1.00 35.46 200 ARG A N 1
ATOM 1286 C CA . ARG A 1 202 ? 71.558 -11.345 55.737 1.00 38.17 200 ARG A CA 1
ATOM 1287 C C . ARG A 1 202 ? 72.068 -12.768 55.823 1.00 39.59 200 ARG A C 1
ATOM 1288 O O . ARG A 1 202 ? 71.605 -13.648 55.108 1.00 39.21 200 ARG A O 1
ATOM 1296 N N . LYS A 1 203 ? 73.029 -12.977 56.713 1.00 41.80 201 LYS A N 1
ATOM 1297 C CA . LYS A 1 203 ? 73.576 -14.303 56.998 1.00 44.99 201 LYS A CA 1
ATOM 1298 C C . LYS A 1 203 ? 72.472 -15.295 57.371 1.00 44.16 201 LYS A C 1
ATOM 1299 O O . LYS A 1 203 ? 72.519 -16.454 56.969 1.00 44.52 201 LYS A O 1
ATOM 1305 N N . TYR A 1 204 ? 71.477 -14.835 58.126 1.00 42.91 202 TYR A N 1
ATOM 1306 C CA . TYR A 1 204 ? 70.380 -15.704 58.550 1.00 43.46 202 TYR A CA 1
ATOM 1307 C C . TYR A 1 204 ? 69.175 -15.643 57.614 1.00 42.67 202 TYR A C 1
ATOM 1308 O O . TYR A 1 204 ? 68.132 -16.193 57.938 1.00 42.44 202 TYR A O 1
ATOM 1317 N N . GLY A 1 205 ? 69.303 -14.972 56.470 1.00 42.00 203 GLY A N 1
ATOM 1318 C CA . GLY A 1 205 ? 68.310 -15.075 55.386 1.00 41.61 203 GLY A CA 1
ATOM 1319 C C . GLY A 1 205 ? 67.353 -13.900 55.214 1.00 39.44 203 GLY A C 1
ATOM 1320 O O . GLY A 1 205 ? 66.412 -13.977 54.431 1.00 38.73 203 GLY A O 1
ATOM 1321 N N . VAL A 1 206 ? 67.593 -12.807 55.923 1.00 37.60 204 VAL A N 1
ATOM 1322 C CA . VAL A 1 206 ? 66.752 -11.625 55.787 1.00 36.37 204 VAL A CA 1
ATOM 1323 C C . VAL A 1 206 ? 67.046 -10.958 54.461 1.00 36.83 204 VAL A C 1
ATOM 1324 O O . VAL A 1 206 ? 68.211 -10.863 54.045 1.00 36.13 204 VAL A O 1
ATOM 1328 N N . LEU A 1 207 ? 65.988 -10.492 53.799 1.00 35.71 205 LEU A N 1
ATOM 1329 C CA . LEU A 1 207 ? 66.124 -9.646 52.619 1.00 36.36 205 LEU A CA 1
ATOM 1330 C C . LEU A 1 207 ? 65.899 -8.183 53.040 1.00 34.64 205 LEU A C 1
ATOM 1331 O O . LEU A 1 207 ? 64.837 -7.837 53.556 1.00 32.21 205 LEU A O 1
ATOM 1336 N N . LEU A 1 208 ? 66.901 -7.333 52.847 1.00 34.36 206 LEU A N 1
ATOM 1337 C CA . LEU A 1 208 ? 66.778 -5.919 53.182 1.00 34.00 206 LEU A CA 1
ATOM 1338 C C . LEU A 1 208 ? 66.759 -5.151 51.880 1.00 35.49 206 LEU A C 1
ATOM 1339 O O . LEU A 1 208 ? 67.673 -5.277 51.088 1.00 36.72 206 LEU A O 1
ATOM 1344 N N . LYS A 1 209 ? 65.698 -4.387 51.651 1.00 35.22 207 LYS A N 1
ATOM 1345 C CA . LYS A 1 209 ? 65.495 -3.697 50.389 1.00 36.51 207 LYS A CA 1
ATOM 1346 C C . LYS A 1 209 ? 65.496 -2.196 50.616 1.00 36.11 207 LYS A C 1
ATOM 1347 O O . LYS A 1 209 ? 64.763 -1.695 51.481 1.00 34.86 207 LYS A O 1
ATOM 1353 N N . TYR A 1 210 ? 66.338 -1.500 49.854 1.00 36.38 208 TYR A N 1
ATOM 1354 C CA . TYR A 1 210 ? 66.378 -0.047 49.846 1.00 37.39 208 TYR A CA 1
ATOM 1355 C C . TYR A 1 210 ? 67.039 0.461 48.576 1.00 38.46 208 TYR A C 1
ATOM 1356 O O . TYR A 1 210 ? 67.962 -0.178 48.084 1.00 38.45 208 TYR A O 1
ATOM 1365 N N . PRO A 1 211 ? 66.561 1.597 48.036 1.00 39.78 209 PRO A N 1
ATOM 1366 C CA . PRO A 1 211 ? 65.391 2.358 48.483 1.00 39.56 209 PRO A CA 1
ATOM 1367 C C . PRO A 1 211 ? 64.083 1.640 48.144 1.00 39.24 209 PRO A C 1
ATOM 1368 O O . PRO A 1 211 ? 63.883 1.212 47.011 1.00 39.27 209 PRO A O 1
ATOM 1372 N N . ALA A 1 212 ? 63.217 1.492 49.138 1.00 38.33 210 ALA A N 1
ATOM 1373 C CA . ALA A 1 212 ? 61.958 0.770 48.965 1.00 38.63 210 ALA A CA 1
ATOM 1374 C C . ALA A 1 212 ? 60.967 1.262 50.002 1.00 37.75 210 ALA A C 1
ATOM 1375 O O . ALA A 1 212 ? 60.549 0.501 50.883 1.00 37.58 210 ALA A O 1
ATOM 1377 N N . PRO A 1 213 ? 60.594 2.547 49.911 1.00 37.89 211 PRO A N 1
ATOM 1378 C CA . PRO A 1 213 ? 59.658 3.109 50.874 1.00 37.53 211 PRO A CA 1
ATOM 1379 C C . PRO A 1 213 ? 58.278 2.481 50.781 1.00 36.74 211 PRO A C 1
ATOM 1380 O O . PRO A 1 213 ? 57.765 2.298 49.680 1.00 37.00 211 PRO A O 1
ATOM 1384 N N . VAL A 1 214 ? 57.699 2.151 51.938 1.00 35.14 212 VAL A N 1
ATOM 1385 C CA . VAL A 1 214 ? 56.291 1.776 52.021 1.00 34.77 212 VAL A CA 1
ATOM 1386 C C . VAL A 1 214 ? 55.452 3.020 51.792 1.00 35.49 212 VAL A C 1
ATOM 1387 O O . VAL A 1 214 ? 55.633 4.029 52.487 1.00 33.41 212 VAL A O 1
ATOM 1391 N N . THR A 1 215 ? 54.542 2.933 50.822 1.00 37.09 213 THR A N 1
ATOM 1392 C CA . THR A 1 215 ? 53.651 4.037 50.476 1.00 39.02 213 THR A CA 1
ATOM 1393 C C . THR A 1 215 ? 52.200 3.791 50.913 1.00 39.25 213 THR A C 1
ATOM 1394 O O . THR A 1 215 ? 51.448 4.739 51.128 1.00 39.68 213 THR A O 1
ATOM 1398 N N . SER A 1 216 ? 51.800 2.529 51.018 1.00 38.87 214 SER A N 1
ATOM 1399 C CA . SER A 1 216 ? 50.485 2.206 51.553 1.00 39.48 214 SER A CA 1
ATOM 1400 C C . SER A 1 216 ? 50.459 0.802 52.159 1.00 38.20 214 SER A C 1
ATOM 1401 O O . SER A 1 216 ? 51.288 -0.058 51.838 1.00 37.32 214 SER A O 1
ATOM 1404 N N . LEU A 1 217 ? 49.497 0.611 53.052 1.00 38.05 215 LEU A N 1
ATOM 1405 C CA . LEU A 1 217 ? 49.329 -0.611 53.818 1.00 37.73 215 LEU A CA 1
ATOM 1406 C C . LEU A 1 217 ? 47.848 -0.882 53.898 1.00 39.87 215 LEU A C 1
ATOM 1407 O O . LEU A 1 217 ? 47.111 -0.021 54.365 1.00 40.62 215 LEU A O 1
ATOM 1412 N N . LYS A 1 218 ? 47.404 -2.044 53.429 1.00 42.59 216 LYS A N 1
ATOM 1413 C CA . LYS A 1 218 ? 45.971 -2.403 53.495 1.00 44.93 216 LYS A CA 1
ATOM 1414 C C . LYS A 1 218 ? 45.783 -3.737 54.202 1.00 43.39 216 LYS A C 1
ATOM 1415 O O . LYS A 1 218 ? 46.372 -4.728 53.789 1.00 41.81 216 LYS A O 1
ATOM 1421 N N . PRO A 1 219 ? 44.955 -3.774 55.264 1.00 43.38 217 PRO A N 1
ATOM 1422 C CA . PRO A 1 219 ? 44.674 -5.053 55.915 1.00 43.33 217 PRO A CA 1
ATOM 1423 C C . PRO A 1 219 ? 43.732 -5.925 55.082 1.00 45.23 217 PRO A C 1
ATOM 1424 O O . PRO A 1 219 ? 42.932 -5.410 54.315 1.00 45.43 217 PRO A O 1
ATOM 1428 N N . ARG A 1 220 ? 43.847 -7.238 55.245 1.00 46.15 218 ARG A N 1
ATOM 1429 C CA . ARG A 1 220 ? 42.948 -8.199 54.625 1.00 48.47 218 ARG A CA 1
ATOM 1430 C C . ARG A 1 220 ? 42.047 -8.825 55.683 1.00 48.59 218 ARG A C 1
ATOM 1431 O O . ARG A 1 220 ? 42.386 -8.821 56.864 1.00 47.39 218 ARG A O 1
ATOM 1439 N N . PRO A 1 221 ? 40.914 -9.398 55.259 1.00 50.09 219 PRO A N 1
ATOM 1440 C CA . PRO A 1 221 ? 40.029 -10.028 56.244 1.00 50.80 219 PRO A CA 1
ATOM 1441 C C . PRO A 1 221 ? 40.644 -11.208 57.012 1.00 48.81 219 PRO A C 1
ATOM 1442 O O . PRO A 1 221 ? 40.271 -11.438 58.150 1.00 46.98 219 PRO A O 1
ATOM 1446 N N . ASP A 1 222 ? 41.557 -11.951 56.399 1.00 48.71 220 ASP A N 1
ATOM 1447 C CA . ASP A 1 222 ? 42.224 -13.044 57.115 1.00 48.61 220 ASP A CA 1
ATOM 1448 C C . ASP A 1 222 ? 43.314 -12.556 58.099 1.00 45.11 220 ASP A C 1
ATOM 1449 O O . ASP A 1 222 ? 43.991 -13.367 58.721 1.00 44.25 220 ASP A O 1
ATOM 1454 N N . GLY A 1 223 ? 43.490 -11.242 58.220 1.00 42.89 221 GLY A N 1
ATOM 1455 C CA . GLY A 1 223 ? 44.456 -10.675 59.166 1.00 40.54 221 GLY A CA 1
ATOM 1456 C C . GLY A 1 223 ? 45.864 -10.496 58.631 1.00 38.91 221 GLY A C 1
ATOM 1457 O O . GLY A 1 223 ? 46.745 -10.040 59.361 1.00 37.52 221 GLY A O 1
ATOM 1458 N N . THR A 1 224 ? 46.082 -10.867 57.371 1.00 39.70 222 THR A N 1
ATOM 1459 C CA . THR A 1 224 ? 47.333 -10.564 56.655 1.00 38.44 222 THR A CA 1
ATOM 1460 C C . THR A 1 224 ? 47.277 -9.151 56.034 1.00 38.17 222 THR A C 1
ATOM 1461 O O . THR A 1 224 ? 46.276 -8.428 56.200 1.00 37.92 222 THR A O 1
ATOM 1465 N N . TRP A 1 225 ? 48.362 -8.758 55.356 1.00 37.34 223 TRP A N 1
ATOM 1466 C CA . TRP A 1 225 ? 48.575 -7.369 54.905 1.00 36.92 223 TRP A CA 1
ATOM 1467 C C . TRP A 1 225 ? 49.043 -7.263 53.457 1.00 37.78 223 TRP A C 1
ATOM 1468 O O . TRP A 1 225 ? 49.847 -8.078 53.012 1.00 37.54 223 TRP A O 1
ATOM 1479 N N . ASP A 1 226 ? 48.553 -6.247 52.737 1.00 38.93 224 ASP A N 1
ATOM 1480 C CA . ASP A 1 226 ? 49.115 -5.842 51.448 1.00 39.78 224 ASP A CA 1
ATOM 1481 C C . ASP A 1 226 ? 49.995 -4.606 51.625 1.00 38.81 224 ASP A C 1
ATOM 1482 O O . ASP A 1 226 ? 49.528 -3.571 52.084 1.00 39.06 224 ASP A O 1
ATOM 1487 N N . VAL A 1 227 ? 51.274 -4.732 51.279 1.00 38.51 225 VAL A N 1
ATOM 1488 C CA . VAL A 1 227 ? 52.234 -3.638 51.408 1.00 37.60 225 VAL A CA 1
ATOM 1489 C C . VAL A 1 227 ? 52.639 -3.153 50.021 1.00 39.00 225 VAL A C 1
ATOM 1490 O O . VAL A 1 227 ? 52.981 -3.965 49.171 1.00 40.50 225 VAL A O 1
ATOM 1494 N N . GLU A 1 228 ? 52.595 -1.842 49.799 1.00 39.62 226 GLU A N 1
ATOM 1495 C CA . GLU A 1 228 ? 53.006 -1.249 48.530 1.00 41.90 226 GLU A CA 1
ATOM 1496 C C . GLU A 1 228 ? 54.264 -0.402 48.669 1.00 40.58 226 GLU A C 1
ATOM 1497 O O . GLU A 1 228 ? 54.370 0.415 49.585 1.00 38.01 226 GLU A O 1
ATOM 1503 N N . THR A 1 229 ? 55.203 -0.624 47.741 1.00 40.94 227 THR A N 1
ATOM 1504 C CA . THR A 1 229 ? 56.364 0.237 47.532 1.00 40.42 227 THR A CA 1
ATOM 1505 C C . THR A 1 229 ? 56.516 0.476 46.031 1.00 42.59 227 THR A C 1
ATOM 1506 O O . THR A 1 229 ? 55.955 -0.267 45.229 1.00 41.89 227 THR A O 1
ATOM 1510 N N . PRO A 1 230 ? 57.317 1.482 45.640 1.00 44.17 228 PRO A N 1
ATOM 1511 C CA . PRO A 1 230 ? 57.582 1.665 44.203 1.00 46.70 228 PRO A CA 1
ATOM 1512 C C . PRO A 1 230 ? 58.364 0.511 43.570 1.00 47.24 228 PRO A C 1
ATOM 1513 O O . PRO A 1 230 ? 58.390 0.404 42.357 1.00 47.78 228 PRO A O 1
ATOM 1517 N N . GLN A 1 231 ? 58.995 -0.328 44.389 1.00 46.82 229 GLN A N 1
ATOM 1518 C CA . GLN A 1 231 ? 59.751 -1.483 43.912 1.00 48.02 229 GLN A CA 1
ATOM 1519 C C . GLN A 1 231 ? 58.920 -2.754 43.799 1.00 46.92 229 GLN A C 1
ATOM 1520 O O . GLN A 1 231 ? 59.435 -3.793 43.378 1.00 47.60 229 GLN A O 1
ATOM 1526 N N . GLY A 1 232 ? 57.649 -2.682 44.179 1.00 44.26 230 GLY A N 1
ATOM 1527 C CA . GLY A 1 232 ? 56.776 -3.853 44.160 1.00 42.89 230 GLY A CA 1
ATOM 1528 C C . GLY A 1 232 ? 55.961 -3.975 45.436 1.00 40.53 230 GLY A C 1
ATOM 1529 O O . GLY A 1 232 ? 56.153 -3.218 46.394 1.00 37.78 230 GLY A O 1
ATOM 1530 N N . SER A 1 233 ? 55.040 -4.930 45.429 1.00 39.70 231 SER A N 1
ATOM 1531 C CA . SER A 1 233 ? 54.155 -5.154 46.549 1.00 39.36 231 SER A CA 1
ATOM 1532 C C . SER A 1 233 ? 54.587 -6.401 47.312 1.00 38.56 231 SER A C 1
ATOM 1533 O O . SER A 1 233 ? 55.291 -7.256 46.769 1.00 39.07 231 SER A O 1
ATOM 1536 N N . VAL A 1 234 ? 54.168 -6.488 48.570 1.00 38.22 232 VAL A N 1
ATOM 1537 C CA . VAL A 1 234 ? 54.403 -7.668 49.401 1.00 38.16 232 VAL A CA 1
ATOM 1538 C C . VAL A 1 234 ? 53.131 -8.069 50.157 1.00 39.17 232 VAL A C 1
ATOM 1539 O O . VAL A 1 234 ? 52.470 -7.215 50.774 1.00 38.36 232 VAL A O 1
ATOM 1543 N N . ARG A 1 235 ? 52.813 -9.363 50.113 1.00 41.17 233 ARG A N 1
ATOM 1544 C CA . ARG A 1 235 ? 51.806 -9.967 51.002 1.00 42.88 233 ARG A CA 1
ATOM 1545 C C . ARG A 1 235 ? 52.486 -10.442 52.249 1.00 40.73 233 ARG A C 1
ATOM 1546 O O . ARG A 1 235 ? 53.261 -11.396 52.179 1.00 40.80 233 ARG A O 1
ATOM 1554 N N . ALA A 1 236 ? 52.165 -9.828 53.386 1.00 39.24 234 ALA A N 1
ATOM 1555 C CA . ALA A 1 236 ? 52.820 -10.153 54.648 1.00 36.91 234 ALA A CA 1
ATOM 1556 C C . ALA A 1 236 ? 51.845 -10.720 55.674 1.00 37.05 234 ALA A C 1
ATOM 1557 O O . ALA A 1 236 ? 50.717 -10.226 55.807 1.00 36.53 234 ALA A O 1
ATOM 1559 N N . ASN A 1 237 ? 52.290 -11.730 56.425 1.00 36.26 235 ASN A N 1
ATOM 1560 C CA . ASN A 1 237 ? 51.502 -12.238 57.547 1.00 36.38 235 ASN A CA 1
ATOM 1561 C C . ASN A 1 237 ? 51.445 -11.243 58.688 1.00 33.86 235 ASN A C 1
ATOM 1562 O O . ASN A 1 237 ? 50.487 -11.230 59.449 1.00 33.25 235 ASN A O 1
ATOM 1567 N N . ARG A 1 238 ? 52.471 -10.412 58.817 1.00 32.40 236 ARG A N 1
ATOM 1568 C CA . ARG A 1 238 ? 52.456 -9.349 59.808 1.00 31.33 236 ARG A CA 1
ATOM 1569 C C . ARG A 1 238 ? 53.365 -8.212 59.374 1.00 29.52 236 ARG A C 1
ATOM 1570 O O . ARG A 1 238 ? 54.274 -8.399 58.553 1.00 29.46 236 ARG A O 1
ATOM 1578 N N . ILE A 1 239 ? 53.104 -7.035 59.921 1.00 28.62 237 ILE A N 1
ATOM 1579 C CA . ILE A 1 239 ? 53.920 -5.860 59.657 1.00 28.35 237 ILE A CA 1
ATOM 1580 C C . ILE A 1 239 ? 54.368 -5.243 60.962 1.00 27.19 237 ILE A C 1
ATOM 1581 O O . ILE A 1 239 ? 53.658 -5.321 61.981 1.00 26.49 237 ILE A O 1
ATOM 1586 N N . VAL A 1 240 ? 55.562 -4.650 60.926 1.00 26.78 238 VAL A N 1
ATOM 1587 C CA . VAL A 1 240 ? 56.158 -3.996 62.079 1.00 25.94 238 VAL A CA 1
ATOM 1588 C C . VAL A 1 240 ? 56.613 -2.585 61.689 1.00 24.69 238 VAL A C 1
ATOM 1589 O O . VAL A 1 240 ? 57.396 -2.410 60.757 1.00 25.10 238 VAL A O 1
ATOM 1593 N N . ASN A 1 241 ? 56.118 -1.592 62.408 1.00 24.34 239 ASN A N 1
ATOM 1594 C CA . ASN A 1 241 ? 56.512 -0.196 62.231 1.00 24.70 239 ASN A CA 1
ATOM 1595 C C . ASN A 1 241 ? 57.737 0.098 63.086 1.00 24.37 239 ASN A C 1
ATOM 1596 O O . ASN A 1 241 ? 57.685 0.057 64.317 1.00 25.06 239 ASN A O 1
ATOM 1601 N N . ALA A 1 242 ? 58.848 0.381 62.426 1.00 25.84 240 ALA A N 1
ATOM 1602 C CA . ALA A 1 242 ? 60.095 0.796 63.099 1.00 25.50 240 ALA A CA 1
ATOM 1603 C C . ALA A 1 242 ? 60.657 1.979 62.325 1.00 26.36 240 ALA A C 1
ATOM 1604 O O . ALA A 1 242 ? 61.862 2.079 62.076 1.00 27.44 240 ALA A O 1
ATOM 1606 N N . ALA A 1 243 ? 59.763 2.897 61.980 1.00 26.56 241 ALA A N 1
ATOM 1607 C CA . ALA A 1 243 ? 60.071 3.947 61.036 1.00 26.40 241 ALA A CA 1
ATOM 1608 C C . ALA A 1 243 ? 60.535 5.279 61.652 1.00 26.91 241 ALA A C 1
ATOM 1609 O O . ALA A 1 243 ? 60.473 6.309 60.998 1.00 27.83 241 ALA A O 1
ATOM 1611 N N . GLY A 1 244 ? 61.056 5.258 62.874 1.00 26.55 242 GLY A N 1
ATOM 1612 C CA . GLY A 1 244 ? 61.711 6.438 63.432 1.00 26.92 242 GLY A CA 1
ATOM 1613 C C . GLY A 1 244 ? 60.736 7.590 63.529 1.00 28.22 242 GLY A C 1
ATOM 1614 O O . GLY A 1 244 ? 59.604 7.405 63.991 1.00 27.16 242 GLY A O 1
ATOM 1615 N N . PHE A 1 245 ? 61.137 8.767 63.049 1.00 29.01 243 PHE A N 1
ATOM 1616 C CA . PHE A 1 245 ? 60.251 9.941 63.143 1.00 30.43 243 PHE A CA 1
ATOM 1617 C C . PHE A 1 245 ? 59.222 10.002 62.000 1.00 31.53 243 PHE A C 1
ATOM 1618 O O . PHE A 1 245 ? 58.446 10.952 61.910 1.00 32.17 243 PHE A O 1
ATOM 1626 N N . TRP A 1 246 ? 59.221 8.975 61.151 1.00 31.33 244 TRP A N 1
ATOM 1627 C CA . TRP A 1 246 ? 58.134 8.749 60.217 1.00 32.05 244 TRP A CA 1
ATOM 1628 C C . TRP A 1 246 ? 57.127 7.749 60.792 1.00 31.07 244 TRP A C 1
ATOM 1629 O O . TRP A 1 246 ? 56.180 7.362 60.108 1.00 31.26 244 TRP A O 1
ATOM 1640 N N . ALA A 1 247 ? 57.327 7.312 62.036 1.00 29.44 245 ALA A N 1
ATOM 1641 C CA . ALA A 1 247 ? 56.443 6.286 62.617 1.00 28.82 245 ALA A CA 1
ATOM 1642 C C . ALA A 1 247 ? 54.974 6.720 62.589 1.00 29.48 245 ALA A C 1
ATOM 1643 O O . ALA A 1 247 ? 54.084 5.917 62.358 1.00 29.39 245 ALA A O 1
ATOM 1645 N N . ARG A 1 248 ? 54.727 7.994 62.853 1.00 31.11 246 ARG A N 1
ATOM 1646 C CA . ARG A 1 248 ? 53.361 8.514 62.885 1.00 33.40 246 ARG A CA 1
ATOM 1647 C C . ARG A 1 248 ? 52.749 8.535 61.469 1.00 34.62 246 ARG A C 1
ATOM 1648 O O . ARG A 1 248 ? 51.588 8.173 61.271 1.00 33.48 246 ARG A O 1
ATOM 1656 N N . GLU A 1 249 ? 53.540 8.925 60.481 1.00 36.14 247 GLU A N 1
ATOM 1657 C CA . GLU A 1 249 ? 53.081 8.883 59.091 1.00 38.75 247 GLU A CA 1
ATOM 1658 C C . GLU A 1 249 ? 52.726 7.434 58.690 1.00 36.74 247 GLU A C 1
ATOM 1659 O O . GLU A 1 249 ? 51.720 7.190 58.013 1.00 35.62 247 GLU A O 1
ATOM 1665 N N . VAL A 1 250 ? 53.541 6.474 59.116 1.00 34.25 248 VAL A N 1
ATOM 1666 C CA . VAL A 1 250 ? 53.270 5.064 58.806 1.00 33.71 248 VAL A CA 1
ATOM 1667 C C . VAL A 1 250 ? 51.992 4.565 59.480 1.00 33.45 248 VAL A C 1
ATOM 1668 O O . VAL A 1 250 ? 51.190 3.883 58.848 1.00 33.88 248 VAL A O 1
ATOM 1672 N N . GLY A 1 251 ? 51.794 4.913 60.744 1.00 32.11 249 GLY A N 1
ATOM 1673 C CA . GLY A 1 251 ? 50.576 4.539 61.439 1.00 33.20 249 GLY A CA 1
ATOM 1674 C C . GLY A 1 251 ? 49.317 5.126 60.821 1.00 35.14 249 GLY A C 1
ATOM 1675 O O . GLY A 1 251 ? 48.262 4.489 60.828 1.00 35.74 249 GLY A O 1
ATOM 1676 N N . LYS A 1 252 ? 49.426 6.341 60.283 1.00 36.93 250 LYS A N 1
ATOM 1677 C CA . LYS A 1 252 ? 48.286 6.992 59.637 1.00 39.76 250 LYS A CA 1
ATOM 1678 C C . LYS A 1 252 ? 47.859 6.242 58.381 1.00 39.72 250 LYS A C 1
ATOM 1679 O O . LYS A 1 252 ? 46.712 6.332 57.984 1.00 39.39 250 LYS A O 1
ATOM 1685 N N . MET A 1 253 ? 48.776 5.494 57.764 1.00 38.40 251 MET A N 1
ATOM 1686 C CA . MET A 1 253 ? 48.422 4.670 56.603 1.00 39.11 251 MET A CA 1
ATOM 1687 C C . MET A 1 253 ? 47.355 3.629 56.931 1.00 39.08 251 MET A C 1
ATOM 1688 O O . MET A 1 253 ? 46.654 3.166 56.041 1.00 39.01 251 MET A O 1
ATOM 1693 N N . ILE A 1 254 ? 47.269 3.226 58.198 1.00 38.44 252 ILE A N 1
ATOM 1694 C CA . ILE A 1 254 ? 46.277 2.243 58.627 1.00 39.23 252 ILE A CA 1
ATOM 1695 C C . ILE A 1 254 ? 45.291 2.840 59.639 1.00 39.90 252 ILE A C 1
ATOM 1696 O O . ILE A 1 254 ? 44.625 2.109 60.376 1.00 39.82 252 ILE A O 1
ATOM 1701 N N . GLY A 1 255 ? 45.197 4.169 59.668 1.00 40.08 253 GLY A N 1
ATOM 1702 C CA . GLY A 1 255 ? 44.169 4.864 60.442 1.00 40.80 253 GLY A CA 1
ATOM 1703 C C . GLY A 1 255 ? 44.465 5.004 61.920 1.00 39.39 253 GLY A C 1
ATOM 1704 O O . GLY A 1 255 ? 43.552 5.133 62.711 1.00 40.19 253 GLY A O 1
ATOM 1705 N N . LEU A 1 256 ? 45.737 4.997 62.294 1.00 37.86 254 LEU A N 1
ATOM 1706 C CA . LEU A 1 256 ? 46.136 5.118 63.701 1.00 37.14 254 LEU A CA 1
ATOM 1707 C C . LEU A 1 256 ? 46.951 6.399 63.885 1.00 37.07 254 LEU A C 1
ATOM 1708 O O . LEU A 1 256 ? 47.734 6.779 63.000 1.00 37.02 254 LEU A O 1
ATOM 1713 N N . ASP A 1 257 ? 46.756 7.053 65.023 1.00 36.26 255 ASP A N 1
ATOM 1714 C CA . ASP A 1 257 ? 47.484 8.260 65.366 1.00 36.56 255 ASP A CA 1
ATOM 1715 C C . ASP A 1 257 ? 48.402 7.956 66.552 1.00 34.53 255 ASP A C 1
ATOM 1716 O O . ASP A 1 257 ? 47.981 7.995 67.698 1.00 33.93 255 ASP A O 1
ATOM 1721 N N . HIS A 1 258 ? 49.655 7.619 66.262 1.00 33.00 256 HIS A N 1
ATOM 1722 C CA . HIS A 1 258 ? 50.636 7.318 67.306 1.00 30.60 256 HIS A CA 1
ATOM 1723 C C . HIS A 1 258 ? 51.094 8.609 67.983 1.00 31.32 256 HIS A C 1
ATOM 1724 O O . HIS A 1 258 ? 51.438 9.574 67.281 1.00 30.50 256 HIS A O 1
ATOM 1731 N N . PRO A 1 259 ? 51.082 8.642 69.338 1.00 29.81 257 PRO A N 1
ATOM 1732 C CA . PRO A 1 259 ? 51.430 9.859 70.075 1.00 30.67 257 PRO A CA 1
ATOM 1733 C C . PRO A 1 259 ? 52.924 10.056 70.200 1.00 30.21 257 PRO A C 1
ATOM 1734 O O . PRO A 1 259 ? 53.524 9.683 71.218 1.00 30.17 257 PRO A O 1
ATOM 1738 N N . LEU A 1 260 ? 53.516 10.617 69.145 1.00 30.03 258 LEU A N 1
ATOM 1739 C CA . LEU A 1 260 ? 54.953 10.837 69.066 1.00 29.25 258 LEU A CA 1
ATOM 1740 C C . LEU A 1 260 ? 55.246 12.232 68.514 1.00 30.04 258 LEU A C 1
ATOM 1741 O O . LEU A 1 260 ? 54.448 12.791 67.767 1.00 30.28 258 LEU A O 1
ATOM 1746 N N . ILE A 1 261 ? 56.392 12.782 68.901 1.00 31.29 259 ILE A N 1
ATOM 1747 C CA . ILE A 1 261 ? 56.836 14.052 68.384 1.00 31.99 259 ILE A CA 1
ATOM 1748 C C . ILE A 1 261 ? 58.363 14.067 68.340 1.00 31.90 259 ILE A C 1
ATOM 1749 O O . ILE A 1 261 ? 59.011 13.627 69.296 1.00 30.43 259 ILE A O 1
ATOM 1754 N N . PRO A 1 262 ? 58.944 14.560 67.233 1.00 32.34 260 PRO A N 1
ATOM 1755 C CA . PRO A 1 262 ? 60.400 14.659 67.202 1.00 32.77 260 PRO A CA 1
ATOM 1756 C C . PRO A 1 262 ? 60.885 15.852 68.000 1.00 32.97 260 PRO A C 1
ATOM 1757 O O . PRO A 1 262 ? 60.352 16.952 67.854 1.00 34.33 260 PRO A O 1
ATOM 1761 N N . VAL A 1 263 ? 61.866 15.631 68.861 1.00 32.56 261 VAL A N 1
ATOM 1762 C CA . VAL A 1 263 ? 62.498 16.728 69.587 1.00 33.30 261 VAL A CA 1
ATOM 1763 C C . VAL A 1 263 ? 63.886 16.967 69.010 1.00 33.60 261 VAL A C 1
ATOM 1764 O O . VAL A 1 263 ? 64.460 16.071 68.393 1.00 32.09 261 VAL A O 1
ATOM 1768 N N . GLN A 1 264 ? 64.409 18.180 69.197 1.00 35.03 262 GLN A N 1
ATOM 1769 C CA . GLN A 1 264 ? 65.786 18.475 68.835 1.00 36.29 262 GLN A CA 1
ATOM 1770 C C . GLN A 1 264 ? 66.701 18.119 70.002 1.00 36.44 262 GLN A C 1
ATOM 1771 O O . GLN A 1 264 ? 66.322 18.244 71.165 1.00 36.62 262 GLN A O 1
ATOM 1777 N N . HIS A 1 265 ? 67.902 17.656 69.680 1.00 37.01 263 HIS A N 1
ATOM 1778 C CA . HIS A 1 265 ? 68.931 17.414 70.685 1.00 36.42 263 HIS A CA 1
ATOM 1779 C C . HIS A 1 265 ? 70.309 17.643 70.062 1.00 37.91 263 HIS A C 1
ATOM 1780 O O . HIS A 1 265 ? 70.519 17.332 68.882 1.00 37.93 263 HIS A O 1
ATOM 1787 N N . GLN A 1 266 ? 71.226 18.206 70.854 1.00 38.00 264 GLN A N 1
ATOM 1788 C CA . GLN A 1 266 ? 72.544 18.607 70.364 1.00 39.94 264 GLN A CA 1
ATOM 1789 C C . GLN A 1 266 ? 73.670 18.023 71.202 1.00 39.74 264 GLN A C 1
ATOM 1790 O O . GLN A 1 266 ? 73.573 17.962 72.429 1.00 39.58 264 GLN A O 1
ATOM 1796 N N . TYR A 1 267 ? 74.742 17.591 70.540 1.00 40.53 265 TYR A N 1
ATOM 1797 C CA . TYR A 1 267 ? 76.014 17.418 71.236 1.00 41.34 265 TYR A CA 1
ATOM 1798 C C . TYR A 1 267 ? 77.115 18.209 70.572 1.00 44.04 265 TYR A C 1
ATOM 1799 O O . TYR A 1 267 ? 77.026 18.587 69.402 1.00 45.13 265 TYR A O 1
ATOM 1808 N N . VAL A 1 268 ? 78.153 18.464 71.356 1.00 45.41 266 VAL A N 1
ATOM 1809 C CA . VAL A 1 268 ? 79.274 19.274 70.944 1.00 48.08 266 VAL A CA 1
ATOM 1810 C C . VAL A 1 268 ? 80.519 18.389 70.946 1.00 48.51 266 VAL A C 1
ATOM 1811 O O . VAL A 1 268 ? 80.721 17.597 71.863 1.00 47.25 266 VAL A O 1
ATOM 1815 N N . VAL A 1 269 ? 81.334 18.521 69.904 1.00 50.15 267 VAL A N 1
ATOM 1816 C CA . VAL A 1 269 ? 82.549 17.726 69.744 1.00 51.45 267 VAL A CA 1
ATOM 1817 C C . VAL A 1 269 ? 83.752 18.666 69.671 1.00 54.49 267 VAL A C 1
ATOM 1818 O O . VAL A 1 269 ? 83.695 19.684 68.986 1.00 54.82 267 VAL A O 1
ATOM 1822 N N . THR A 1 270 ? 84.823 18.314 70.378 1.00 55.37 268 THR A N 1
ATOM 1823 C CA . THR A 1 270 ? 86.024 19.144 70.433 1.00 59.10 268 THR A CA 1
ATOM 1824 C C . THR A 1 270 ? 87.169 18.526 69.651 1.00 61.98 268 THR A C 1
ATOM 1825 O O . THR A 1 270 ? 87.182 17.322 69.380 1.00 61.19 268 THR A O 1
ATOM 1829 N N . SER A 1 271 ? 88.147 19.362 69.325 1.00 66.38 269 SER A N 1
ATOM 1830 C CA . SER A 1 271 ? 89.401 18.900 68.746 1.00 69.41 269 SER A CA 1
ATOM 1831 C C . SER A 1 271 ? 90.228 18.207 69.825 1.00 69.11 269 SER A C 1
ATOM 1832 O O . SER A 1 271 ? 89.847 18.181 71.000 1.00 66.95 269 SER A O 1
ATOM 1835 N N . THR A 1 272 ? 91.361 17.650 69.417 1.00 71.69 270 THR A N 1
ATOM 1836 C CA . THR A 1 272 ? 92.277 16.986 70.335 1.00 72.44 270 THR A CA 1
ATOM 1837 C C . THR A 1 272 ? 92.620 17.875 71.533 1.00 73.05 270 THR A C 1
ATOM 1838 O O . THR A 1 272 ? 92.787 19.091 71.398 1.00 74.67 270 THR A O 1
ATOM 1842 N N . ILE A 1 273 ? 92.695 17.246 72.702 1.00 71.08 271 ILE A N 1
ATOM 1843 C CA . ILE A 1 273 ? 93.089 17.903 73.938 1.00 71.35 271 ILE A CA 1
ATOM 1844 C C . ILE A 1 273 ? 94.341 17.181 74.422 1.00 72.26 271 ILE A C 1
ATOM 1845 O O . ILE A 1 273 ? 94.302 15.969 74.644 1.00 70.34 271 ILE A O 1
ATOM 1850 N N . PRO A 1 274 ? 95.464 17.910 74.562 1.00 74.72 272 PRO A N 1
ATOM 1851 C CA . PRO A 1 274 ? 96.724 17.256 74.927 1.00 76.44 272 PRO A CA 1
ATOM 1852 C C . PRO A 1 274 ? 96.619 16.291 76.112 1.00 73.51 272 PRO A C 1
ATOM 1853 O O . PRO A 1 274 ? 97.135 15.177 76.046 1.00 73.19 272 PRO A O 1
ATOM 1857 N N . GLU A 1 275 ? 95.934 16.706 77.170 1.00 71.53 273 GLU A N 1
ATOM 1858 C CA . GLU A 1 275 ? 95.808 15.878 78.367 1.00 69.70 273 GLU A CA 1
ATOM 1859 C C . GLU A 1 275 ? 95.071 14.557 78.083 1.00 66.61 273 GLU A C 1
ATOM 1860 O O . GLU A 1 275 ? 95.405 13.517 78.659 1.00 65.81 273 GLU A O 1
ATOM 1866 N N . VAL A 1 276 ? 94.084 14.606 77.188 1.00 64.21 274 VAL A N 1
ATOM 1867 C CA . VAL A 1 276 ? 93.310 13.418 76.809 1.00 61.44 274 VAL A CA 1
ATOM 1868 C C . VAL A 1 276 ? 94.133 12.457 75.948 1.00 63.14 274 VAL A C 1
ATOM 1869 O O . VAL A 1 276 ? 94.134 11.249 76.182 1.00 61.52 274 VAL A O 1
ATOM 1873 N N . LYS A 1 277 ? 94.839 13.002 74.960 1.00 66.32 275 LYS A N 1
ATOM 1874 C CA . LYS A 1 277 ? 95.766 12.220 74.143 1.00 69.04 275 LYS A CA 1
ATOM 1875 C C . LYS A 1 277 ? 96.800 11.494 75.005 1.00 70.79 275 LYS A C 1
ATOM 1876 O O . LYS A 1 277 ? 97.164 10.352 74.720 1.00 71.06 275 LYS A O 1
ATOM 1882 N N . ALA A 1 278 ? 97.256 12.167 76.059 1.00 72.20 276 ALA A N 1
ATOM 1883 C CA . ALA A 1 278 ? 98.308 11.643 76.935 1.00 74.54 276 ALA A CA 1
ATOM 1884 C C . ALA A 1 278 ? 97.852 10.469 77.804 1.00 73.12 276 ALA A C 1
ATOM 1885 O O . ALA A 1 278 ? 98.685 9.760 78.364 1.00 74.31 276 ALA A O 1
ATOM 1887 N N . LEU A 1 279 ? 96.542 10.261 77.924 1.00 70.80 277 LEU A N 1
ATOM 1888 C CA . LEU A 1 279 ? 96.031 9.142 78.712 1.00 69.80 277 LEU A CA 1
ATOM 1889 C C . LEU A 1 279 ? 96.267 7.795 78.015 1.00 71.60 277 LEU A C 1
ATOM 1890 O O . LEU A 1 279 ? 96.031 7.646 76.814 1.00 70.70 277 LEU A O 1
ATOM 1895 N N . LYS A 1 280 ? 96.770 6.835 78.787 1.00 74.34 278 LYS A N 1
ATOM 1896 C CA . LYS A 1 280 ? 96.873 5.433 78.356 1.00 76.28 278 LYS A CA 1
ATOM 1897 C C . LYS A 1 280 ? 95.498 4.741 78.294 1.00 73.25 278 LYS A C 1
ATOM 1898 O O . LYS A 1 280 ? 95.248 3.943 77.391 1.00 73.38 278 LYS A O 1
ATOM 1904 N N . ARG A 1 281 ? 94.603 5.075 79.223 1.00 69.41 279 ARG A N 1
ATOM 1905 C CA . ARG A 1 281 ? 93.280 4.452 79.302 1.00 66.49 279 ARG A CA 1
ATOM 1906 C C . ARG A 1 281 ? 92.221 5.409 78.789 1.00 61.49 279 ARG A C 1
ATOM 1907 O O . ARG A 1 281 ? 92.327 6.617 78.987 1.00 60.20 279 ARG A O 1
ATOM 1915 N N . GLU A 1 282 ? 91.197 4.873 78.127 1.00 58.43 280 GLU A N 1
ATOM 1916 C CA . GLU A 1 282 ? 90.059 5.698 77.720 1.00 54.84 280 GLU A CA 1
ATOM 1917 C C . GLU A 1 282 ? 89.273 6.160 78.956 1.00 51.34 280 GLU A C 1
ATOM 1918 O O . GLU A 1 282 ? 89.046 5.386 79.885 1.00 50.05 280 GLU A O 1
ATOM 1924 N N . LEU A 1 283 ? 88.848 7.419 78.939 1.00 48.90 281 LEU A N 1
ATOM 1925 C CA . LEU A 1 283 ? 88.013 7.966 79.988 1.00 46.80 281 LEU A CA 1
ATOM 1926 C C . LEU A 1 283 ? 86.637 7.287 80.007 1.00 44.53 281 LEU A C 1
ATOM 1927 O O . LEU A 1 283 ? 86.096 6.951 78.960 1.00 43.28 281 LEU A O 1
ATOM 1932 N N . PRO A 1 284 ? 86.079 7.082 81.204 1.00 43.43 282 PRO A N 1
ATOM 1933 C CA . PRO A 1 284 ? 84.698 6.615 81.316 1.00 41.85 282 PRO A CA 1
ATOM 1934 C C . PRO A 1 284 ? 83.683 7.657 80.833 1.00 40.12 282 PRO A C 1
ATOM 1935 O O . PRO A 1 284 ? 83.971 8.849 80.804 1.00 39.67 282 PRO A O 1
ATOM 1939 N N . VAL A 1 285 ? 82.514 7.180 80.415 1.00 39.73 283 VAL A N 1
ATOM 1940 C CA . VAL A 1 285 ? 81.411 8.058 80.044 1.00 38.72 283 VAL A CA 1
ATOM 1941 C C . VAL A 1 285 ? 80.877 8.702 81.324 1.00 39.29 283 VAL A C 1
ATOM 1942 O O . VAL A 1 285 ? 80.656 8.013 82.307 1.00 40.83 283 VAL A O 1
ATOM 1946 N N . LEU A 1 286 ? 80.668 10.014 81.309 1.00 39.92 284 LEU A N 1
ATOM 1947 C CA . LEU A 1 286 ? 80.122 10.726 82.463 1.00 39.74 284 LEU A CA 1
ATOM 1948 C C . LEU A 1 286 ? 78.730 11.260 82.206 1.00 38.05 284 LEU A C 1
ATOM 1949 O O . LEU A 1 286 ? 78.397 11.615 81.083 1.00 36.86 284 LEU A O 1
ATOM 1954 N N . ARG A 1 287 ? 77.943 11.359 83.274 1.00 38.08 285 ARG A N 1
ATOM 1955 C CA . ARG A 1 287 ? 76.756 12.207 83.279 1.00 37.58 285 ARG A CA 1
ATOM 1956 C C . ARG A 1 287 ? 76.854 13.154 84.488 1.00 39.00 285 ARG A C 1
ATOM 1957 O O . ARG A 1 287 ? 76.883 12.718 85.650 1.00 38.70 285 ARG A O 1
ATOM 1965 N N . ASP A 1 288 ? 76.981 14.446 84.193 1.00 39.14 286 ASP A N 1
ATOM 1966 C CA . ASP A 1 288 ? 76.936 15.494 85.196 1.00 40.23 286 ASP A CA 1
ATOM 1967 C C . ASP A 1 288 ? 75.469 15.817 85.374 1.00 40.21 286 ASP A C 1
ATOM 1968 O O . ASP A 1 288 ? 74.873 16.529 84.564 1.00 40.55 286 ASP A O 1
ATOM 1973 N N . LEU A 1 289 ? 74.875 15.292 86.435 1.00 40.24 287 LEU A N 1
ATOM 1974 C CA . LEU A 1 289 ? 73.426 15.341 86.568 1.00 39.13 287 LEU A CA 1
ATOM 1975 C C . LEU A 1 289 ? 72.955 16.753 86.900 1.00 41.18 287 LEU A C 1
ATOM 1976 O O . LEU A 1 289 ? 72.026 17.256 86.261 1.00 40.45 287 LEU A O 1
ATOM 1981 N N . GLU A 1 290 ? 73.617 17.400 87.863 1.00 43.41 288 GLU A N 1
ATOM 1982 C CA . GLU A 1 290 ? 73.316 18.795 88.202 1.00 45.94 288 GLU A CA 1
ATOM 1983 C C . GLU A 1 290 ? 73.474 19.724 86.983 1.00 46.06 288 GLU A C 1
ATOM 1984 O O . GLU A 1 290 ? 72.639 20.588 86.755 1.00 47.66 288 GLU A O 1
ATOM 1990 N N . GLY A 1 291 ? 74.539 19.546 86.204 1.00 45.20 289 GLY A N 1
ATOM 1991 C CA . GLY A 1 291 ? 74.722 20.301 84.950 1.00 45.08 289 GLY A CA 1
ATOM 1992 C C . GLY A 1 291 ? 73.826 19.876 83.783 1.00 42.87 289 GLY A C 1
ATOM 1993 O O . GLY A 1 291 ? 73.736 20.585 82.772 1.00 42.76 289 GLY A O 1
ATOM 1994 N N . SER A 1 292 ? 73.194 18.709 83.897 1.00 41.01 290 SER A N 1
ATOM 1995 C CA . SER A 1 292 ? 72.299 18.178 82.859 1.00 39.08 290 SER A CA 1
ATOM 1996 C C . SER A 1 292 ? 72.977 18.016 81.483 1.00 38.75 290 SER A C 1
ATOM 1997 O O . SER A 1 292 ? 72.489 18.536 80.472 1.00 38.47 290 SER A O 1
ATOM 2000 N N . TYR A 1 293 ? 74.105 17.304 81.458 1.00 38.72 291 TYR A N 1
ATOM 2001 C CA . TYR A 1 293 ? 74.736 16.877 80.199 1.00 38.09 291 TYR A CA 1
ATOM 2002 C C . TYR A 1 293 ? 75.483 15.556 80.412 1.00 37.36 291 TYR A C 1
ATOM 2003 O O . TYR A 1 293 ? 75.876 15.232 81.530 1.00 37.03 291 TYR A O 1
ATOM 2012 N N . TYR A 1 294 ? 75.633 14.785 79.336 1.00 36.74 292 TYR A N 1
ATOM 2013 C CA . TYR A 1 294 ? 76.527 13.627 79.314 1.00 36.58 292 TYR A CA 1
ATOM 2014 C C . TYR A 1 294 ? 77.830 14.019 78.638 1.00 37.85 292 TYR A C 1
ATOM 2015 O O . TYR A 1 294 ? 77.894 15.000 77.884 1.00 38.25 292 TYR A O 1
ATOM 2024 N N . LEU A 1 295 ? 78.868 13.236 78.868 1.00 38.34 293 LEU A N 1
ATOM 2025 C CA . LEU A 1 295 ? 80.165 13.548 78.275 1.00 40.26 293 LEU A CA 1
ATOM 2026 C C . LEU A 1 295 ? 80.975 12.277 78.095 1.00 40.43 293 LEU A C 1
ATOM 2027 O O . LEU A 1 295 ? 80.994 11.411 78.975 1.00 39.57 293 LEU A O 1
ATOM 2032 N N . ARG A 1 296 ? 81.654 12.177 76.956 1.00 41.48 294 ARG A N 1
ATOM 2033 C CA . ARG A 1 296 ? 82.541 11.047 76.704 1.00 42.25 294 ARG A CA 1
ATOM 2034 C C . ARG A 1 296 ? 83.732 11.465 75.888 1.00 44.39 294 ARG A C 1
ATOM 2035 O O . ARG A 1 296 ? 83.744 12.558 75.320 1.00 45.69 294 ARG A O 1
ATOM 2043 N N . GLN A 1 297 ? 84.726 10.584 75.838 1.00 45.41 295 GLN A N 1
ATOM 2044 C CA . GLN A 1 297 ? 85.878 10.754 74.963 1.00 47.66 295 GLN A CA 1
ATOM 2045 C C . GLN A 1 297 ? 85.466 10.451 73.523 1.00 48.44 295 GLN A C 1
ATOM 2046 O O . GLN A 1 297 ? 84.723 9.496 73.270 1.00 46.90 295 GLN A O 1
ATOM 2052 N N . GLU A 1 298 ? 85.931 11.281 72.590 1.00 51.08 296 GLU A N 1
ATOM 2053 C CA . GLU A 1 298 ? 85.752 11.046 71.160 1.00 53.00 296 GLU A CA 1
ATOM 2054 C C . GLU A 1 298 ? 87.106 11.236 70.488 1.00 56.67 296 GLU A C 1
ATOM 2055 O O . GLU A 1 298 ? 87.579 12.359 70.356 1.00 57.20 296 GLU A O 1
ATOM 2061 N N . ARG A 1 299 ? 87.717 10.124 70.079 1.00 58.99 297 ARG A N 1
ATOM 2062 C CA . ARG A 1 299 ? 89.132 10.080 69.679 1.00 63.31 297 ARG A CA 1
ATOM 2063 C C . ARG A 1 299 ? 90.014 10.655 70.804 1.00 63.36 297 ARG A C 1
ATOM 2064 O O . ARG A 1 299 ? 90.064 10.077 71.887 1.00 62.47 297 ARG A O 1
ATOM 2072 N N . ASP A 1 300 ? 90.692 11.776 70.574 1.00 64.62 298 ASP A N 1
ATOM 2073 C CA . ASP A 1 300 ? 91.506 12.396 71.622 1.00 65.21 298 ASP A CA 1
ATOM 2074 C C . ASP A 1 300 ? 90.941 13.742 72.053 1.00 63.74 298 ASP A C 1
ATOM 2075 O O . ASP A 1 300 ? 91.644 14.565 72.648 1.00 65.58 298 ASP A O 1
ATOM 2080 N N . GLY A 1 301 ? 89.660 13.947 71.754 1.00 60.44 299 GLY A N 1
ATOM 2081 C CA . GLY A 1 301 ? 88.917 15.111 72.215 1.00 58.77 299 GLY A CA 1
ATOM 2082 C C . GLY A 1 301 ? 87.739 14.639 73.041 1.00 55.41 299 GLY A C 1
ATOM 2083 O O . GLY A 1 301 ? 87.696 13.487 73.486 1.00 53.16 299 GLY A O 1
ATOM 2084 N N . LEU A 1 302 ? 86.772 15.529 73.223 1.00 53.89 300 LEU A N 1
ATOM 2085 C CA . LEU A 1 302 ? 85.625 15.257 74.071 1.00 51.25 300 LEU A CA 1
ATOM 2086 C C . LEU A 1 302 ? 84.315 15.564 73.355 1.00 50.00 300 LEU A C 1
ATOM 2087 O O . LEU A 1 302 ? 84.254 16.427 72.472 1.00 52.03 300 LEU A O 1
ATOM 2092 N N . LEU A 1 303 ? 83.277 14.832 73.730 1.00 47.72 301 LEU A N 1
ATOM 2093 C CA . LEU A 1 303 ? 81.941 15.026 73.183 1.00 46.20 301 LEU A CA 1
ATOM 2094 C C . LEU A 1 303 ? 80.965 15.158 74.352 1.00 44.32 301 LEU A C 1
ATOM 2095 O O . LEU A 1 303 ? 80.983 14.342 75.276 1.00 44.02 301 LEU A O 1
ATOM 2100 N N . PHE A 1 304 ? 80.130 16.195 74.329 1.00 43.90 302 PHE A N 1
ATOM 2101 C CA . PHE A 1 304 ? 79.157 16.395 75.398 1.00 42.57 302 PHE A CA 1
ATOM 2102 C C . PHE A 1 304 ? 77.813 16.897 74.882 1.00 41.74 302 PHE A C 1
ATOM 2103 O O . PHE A 1 304 ? 77.752 17.701 73.953 1.00 41.75 302 PHE A O 1
ATOM 2111 N N . GLY A 1 305 ? 76.745 16.370 75.487 1.00 40.29 303 GLY A N 1
ATOM 2112 C CA . GLY A 1 305 ? 75.370 16.630 75.063 1.00 39.20 303 GLY A CA 1
ATOM 2113 C C . GLY A 1 305 ? 74.500 17.090 76.220 1.00 38.80 303 GLY A C 1
ATOM 2114 O O . GLY A 1 305 ? 74.258 16.331 77.159 1.00 37.55 303 GLY A O 1
ATOM 2115 N N . PRO A 1 306 ? 74.038 18.347 76.173 1.00 40.33 304 PRO A N 1
ATOM 2116 C CA . PRO A 1 306 ? 73.135 18.831 77.220 1.00 40.26 304 PRO A CA 1
ATOM 2117 C C . PRO A 1 306 ? 71.679 18.451 77.009 1.00 38.53 304 PRO A C 1
ATOM 2118 O O . PRO A 1 306 ? 71.230 18.337 75.875 1.00 38.10 304 PRO A O 1
ATOM 2122 N N . TYR A 1 307 ? 70.964 18.252 78.108 1.00 37.59 305 TYR A N 1
ATOM 2123 C CA . TYR A 1 307 ? 69.504 18.311 78.099 1.00 36.60 305 TYR A CA 1
ATOM 2124 C C . TYR A 1 307 ? 69.066 19.589 78.792 1.00 37.76 305 TYR A C 1
ATOM 2125 O O . TYR A 1 307 ? 69.016 19.675 80.023 1.00 37.12 305 TYR A O 1
ATOM 2134 N N . GLU A 1 308 ? 68.809 20.599 77.965 1.00 38.94 306 GLU A N 1
ATOM 2135 C CA . GLU A 1 308 ? 68.440 21.926 78.423 1.00 40.50 306 GLU A CA 1
ATOM 2136 C C . GLU A 1 308 ? 66.990 21.933 78.906 1.00 40.04 306 GLU A C 1
ATOM 2137 O O . GLU A 1 308 ? 66.261 20.956 78.724 1.00 38.06 306 GLU A O 1
ATOM 2143 N N . SER A 1 309 ? 66.594 23.036 79.528 1.00 41.31 307 SER A N 1
ATOM 2144 C CA . SER A 1 309 ? 65.291 23.165 80.187 1.00 41.99 307 SER A CA 1
ATOM 2145 C C . SER A 1 309 ? 64.118 23.082 79.221 1.00 41.97 307 SER A C 1
ATOM 2146 O O . SER A 1 309 ? 64.272 23.277 78.007 1.00 40.93 307 SER A O 1
ATOM 2149 N N . GLN A 1 310 ? 62.944 22.802 79.787 1.00 42.17 308 GLN A N 1
ATOM 2150 C CA . GLN A 1 310 ? 61.677 22.833 79.049 1.00 42.45 308 GLN A CA 1
ATOM 2151 C C . GLN A 1 310 ? 61.478 24.134 78.267 1.00 45.60 308 GLN A C 1
ATOM 2152 O O . GLN A 1 310 ? 61.015 24.098 77.131 1.00 46.64 308 GLN A O 1
ATOM 2158 N N . GLU A 1 311 ? 61.810 25.267 78.894 1.00 48.91 309 GLU A N 1
ATOM 2159 C CA . GLU A 1 311 ? 61.623 26.602 78.287 1.00 51.73 309 GLU A CA 1
ATOM 2160 C C . GLU A 1 311 ? 62.518 26.766 77.046 1.00 50.95 309 GLU A C 1
ATOM 2161 O O . GLU A 1 311 ? 62.082 27.300 76.030 1.00 51.26 309 GLU A O 1
ATOM 2167 N N . LYS A 1 312 ? 63.746 26.256 77.126 1.00 49.33 310 LYS A N 1
ATOM 2168 C CA . LYS A 1 312 ? 64.757 26.454 76.081 1.00 49.35 310 LYS A CA 1
ATOM 2169 C C . LYS A 1 312 ? 64.785 25.398 74.967 1.00 46.51 310 LYS A C 1
ATOM 2170 O O . LYS A 1 312 ? 65.210 25.705 73.855 1.00 46.53 310 LYS A O 1
ATOM 2176 N N . MET A 1 313 ? 64.351 24.171 75.246 1.00 42.78 311 MET A N 1
ATOM 2177 C CA . MET A 1 313 ? 64.480 23.081 74.259 1.00 40.89 311 MET A CA 1
ATOM 2178 C C . MET A 1 313 ? 63.561 23.318 73.054 1.00 41.10 311 MET A C 1
ATOM 2179 O O . MET A 1 313 ? 62.566 24.040 73.159 1.00 41.46 311 MET A O 1
ATOM 2184 N N . LYS A 1 314 ? 63.910 22.721 71.913 1.00 40.45 312 LYS A N 1
ATOM 2185 C CA . LYS A 1 314 ? 63.118 22.838 70.677 1.00 41.46 312 LYS A CA 1
ATOM 2186 C C . LYS A 1 314 ? 62.595 21.481 70.239 1.00 38.72 312 LYS A C 1
ATOM 2187 O O . LYS A 1 314 ? 63.240 20.467 70.458 1.00 37.50 312 LYS A O 1
ATOM 2193 N N . LEU A 1 315 ? 61.442 21.482 69.581 1.00 38.71 313 LEU A N 1
ATOM 2194 C CA . LEU A 1 315 ? 60.860 20.264 69.025 1.00 36.91 313 LEU A CA 1
ATOM 2195 C C . LEU A 1 315 ? 60.078 20.566 67.744 1.00 38.56 313 LEU A C 1
ATOM 2196 O O . LEU A 1 315 ? 59.755 21.733 67.445 1.00 38.97 313 LEU A O 1
ATOM 2201 N N . GLN A 1 316 ? 59.803 19.514 66.978 1.00 37.57 314 GLN A N 1
ATOM 2202 C CA . GLN A 1 316 ? 59.269 19.650 65.625 1.00 39.42 314 GLN A CA 1
ATOM 2203 C C . GLN A 1 316 ? 57.743 19.606 65.576 1.00 39.58 314 GLN A C 1
ATOM 2204 O O . GLN A 1 316 ? 57.155 18.707 64.957 1.00 38.13 314 GLN A O 1
ATOM 2210 N N . ALA A 1 317 ? 57.114 20.603 66.204 1.00 40.40 315 ALA A N 1
ATOM 2211 C CA . ALA A 1 317 ? 55.661 20.750 66.153 1.00 41.92 315 ALA A CA 1
ATOM 2212 C C . ALA A 1 317 ? 55.159 20.895 64.716 1.00 43.38 315 ALA A C 1
ATOM 2213 O O . ALA A 1 317 ? 54.089 20.385 64.377 1.00 44.11 315 ALA A O 1
ATOM 2215 N N . SER A 1 318 ? 55.931 21.578 63.874 1.00 45.14 316 SER A N 1
ATOM 2216 C CA . SER A 1 318 ? 55.564 21.738 62.468 1.00 47.19 316 SER A CA 1
ATOM 2217 C C . SER A 1 318 ? 55.469 20.397 61.730 1.00 46.30 316 SER A C 1
ATOM 2218 O O . SER A 1 318 ? 54.646 20.244 60.817 1.00 47.21 316 SER A O 1
ATOM 2221 N N . TRP A 1 319 ? 56.298 19.429 62.126 1.00 44.09 317 TRP A N 1
ATOM 2222 C CA . TRP A 1 319 ? 56.283 18.102 61.501 1.00 43.74 317 TRP A CA 1
ATOM 2223 C C . TRP A 1 319 ? 55.026 17.317 61.879 1.00 43.33 317 TRP A C 1
ATOM 2224 O O . TRP A 1 319 ? 54.529 16.514 61.087 1.00 44.09 317 TRP A O 1
ATOM 2235 N N . VAL A 1 320 ? 54.529 17.529 63.095 1.00 42.31 318 VAL A N 1
ATOM 2236 C CA . VAL A 1 320 ? 53.249 16.953 63.501 1.00 42.05 318 VAL A CA 1
ATOM 2237 C C . VAL A 1 320 ? 52.110 17.620 62.722 1.00 44.32 318 VAL A C 1
ATOM 2238 O O . VAL A 1 320 ? 51.227 16.945 62.214 1.00 45.05 318 VAL A O 1
ATOM 2242 N N . ALA A 1 321 ? 52.146 18.944 62.631 1.00 46.07 319 ALA A N 1
ATOM 2243 C CA . ALA A 1 321 ? 51.106 19.693 61.930 1.00 48.63 319 ALA A CA 1
ATOM 2244 C C . ALA A 1 321 ? 51.056 19.394 60.424 1.00 50.30 319 ALA A C 1
ATOM 2245 O O . ALA A 1 321 ? 49.970 19.235 59.867 1.00 51.61 319 ALA A O 1
ATOM 2247 N N . HIS A 1 322 ? 52.219 19.300 59.775 1.00 50.91 320 HIS A N 1
ATOM 2248 C CA . HIS A 1 322 ? 52.285 19.192 58.304 1.00 53.20 320 HIS A CA 1
ATOM 2249 C C . HIS A 1 322 ? 52.975 17.942 57.747 1.00 52.23 320 HIS A C 1
ATOM 2250 O O . HIS A 1 322 ? 53.082 17.801 56.532 1.00 55.78 320 HIS A O 1
ATOM 2257 N N . GLY A 1 323 ? 53.443 17.047 58.608 1.00 49.62 321 GLY A N 1
ATOM 2258 C CA . GLY A 1 323 ? 54.210 15.871 58.175 1.00 48.22 321 GLY A CA 1
ATOM 2259 C C . GLY A 1 323 ? 55.700 16.152 58.170 1.00 47.29 321 GLY A C 1
ATOM 2260 O O . GLY A 1 323 ? 56.122 17.301 58.219 1.00 47.35 321 GLY A O 1
ATOM 2261 N N . VAL A 1 324 ? 56.509 15.103 58.118 1.00 46.44 322 VAL A N 1
ATOM 2262 C CA . VAL A 1 324 ? 57.948 15.280 57.952 1.00 47.11 322 VAL A CA 1
ATOM 2263 C C . VAL A 1 324 ? 58.203 15.787 56.520 1.00 49.21 322 VAL A C 1
ATOM 2264 O O . VAL A 1 324 ? 57.578 15.305 55.585 1.00 49.96 322 VAL A O 1
ATOM 2268 N N . PRO A 1 325 ? 59.104 16.771 56.351 1.00 50.72 323 PRO A N 1
ATOM 2269 C CA . PRO A 1 325 ? 59.363 17.264 54.994 1.00 54.08 323 PRO A CA 1
ATOM 2270 C C . PRO A 1 325 ? 59.886 16.154 54.093 1.00 56.24 323 PRO A C 1
ATOM 2271 O O . PRO A 1 325 ? 60.831 15.439 54.478 1.00 54.39 323 PRO A O 1
ATOM 2275 N N . PRO A 1 326 ? 59.257 15.978 52.916 1.00 60.03 324 PRO A N 1
ATOM 2276 C CA . PRO A 1 326 ? 59.807 15.060 51.931 1.00 62.44 324 PRO A CA 1
ATOM 2277 C C . PRO A 1 326 ? 61.264 15.407 51.651 1.00 64.56 324 PRO A C 1
ATOM 2278 O O . PRO A 1 326 ? 61.616 16.587 51.587 1.00 66.30 324 PRO A O 1
ATOM 2282 N N . GLY A 1 327 ? 62.107 14.390 51.519 1.00 65.26 325 GLY A N 1
ATOM 2283 C CA . GLY A 1 327 ? 63.508 14.614 51.201 1.00 66.84 325 GLY A CA 1
ATOM 2284 C C . GLY A 1 327 ? 64.384 14.814 52.420 1.00 65.51 325 GLY A C 1
ATOM 2285 O O . GLY A 1 327 ? 65.605 14.883 52.292 1.00 67.56 325 GLY A O 1
ATOM 2286 N N . PHE A 1 328 ? 63.789 14.910 53.609 1.00 63.11 326 PHE A N 1
ATOM 2287 C CA . PHE A 1 328 ? 64.587 14.868 54.823 1.00 60.59 326 PHE A CA 1
ATOM 2288 C C . PHE A 1 328 ? 65.151 13.448 54.920 1.00 61.71 326 PHE A C 1
ATOM 2289 O O . PHE A 1 328 ? 64.467 12.481 54.573 1.00 63.53 326 PHE A O 1
ATOM 2297 N N . GLY A 1 329 ? 66.402 13.330 55.363 1.00 61.10 327 GLY A N 1
ATOM 2298 C CA . GLY A 1 329 ? 67.101 12.046 55.387 1.00 59.92 327 GLY A CA 1
ATOM 2299 C C . GLY A 1 329 ? 68.596 12.276 55.439 1.00 60.67 327 GLY A C 1
ATOM 2300 O O . GLY A 1 329 ? 69.128 13.050 54.650 1.00 62.13 327 GLY A O 1
ATOM 2301 N N . LYS A 1 330 ? 69.268 11.591 56.358 1.00 58.50 328 LYS A N 1
ATOM 2302 C CA . LYS A 1 330 ? 70.679 11.841 56.668 1.00 59.67 328 LYS A CA 1
ATOM 2303 C C . LYS A 1 330 ? 71.009 13.324 56.745 1.00 60.34 328 LYS A C 1
ATOM 2304 O O . LYS A 1 330 ? 71.923 13.817 56.093 1.00 63.14 328 LYS A O 1
ATOM 2310 N N . GLU A 1 331 ? 70.268 14.007 57.606 1.00 58.80 329 GLU A N 1
ATOM 2311 C CA . GLU A 1 331 ? 70.207 15.458 57.620 1.00 59.15 329 GLU A CA 1
ATOM 2312 C C . GLU A 1 331 ? 70.184 15.968 59.065 1.00 54.99 329 GLU A C 1
ATOM 2313 O O . GLU A 1 331 ? 69.691 15.281 59.965 1.00 52.32 329 GLU A O 1
ATOM 2319 N N . LEU A 1 332 ? 70.710 17.172 59.280 1.00 52.82 330 LEU A N 1
ATOM 2320 C CA . LEU A 1 332 ? 70.741 17.775 60.608 1.00 49.56 330 LEU A CA 1
ATOM 2321 C C . LEU A 1 332 ? 70.035 19.120 60.623 1.00 49.88 330 LEU A C 1
ATOM 2322 O O . LEU A 1 332 ? 69.784 19.708 59.578 1.00 52.01 330 LEU A O 1
ATOM 2327 N N . PHE A 1 333 ? 69.718 19.596 61.821 1.00 47.90 331 PHE A N 1
ATOM 2328 C CA . PHE A 1 333 ? 69.180 20.934 62.011 1.00 48.85 331 PHE A CA 1
ATOM 2329 C C . PHE A 1 333 ? 70.338 21.910 62.200 1.00 51.48 331 PHE A C 1
ATOM 2330 O O . PHE A 1 333 ? 71.450 21.499 62.550 1.00 50.73 331 PHE A O 1
ATOM 2338 N N . GLU A 1 334 ? 70.079 23.199 61.982 1.00 54.77 332 GLU A N 1
ATOM 2339 C CA . GLU A 1 334 ? 71.080 24.220 62.270 1.00 57.41 332 GLU A CA 1
ATOM 2340 C C . GLU A 1 334 ? 71.455 24.159 63.741 1.00 54.63 332 GLU A C 1
ATOM 2341 O O . GLU A 1 334 ? 70.592 24.041 64.602 1.00 52.55 332 GLU A O 1
ATOM 2347 N N . SER A 1 335 ? 72.747 24.224 64.030 1.00 55.27 333 SER A N 1
ATOM 2348 C CA . SER A 1 335 ? 73.197 24.197 65.409 1.00 54.45 333 SER A CA 1
ATOM 2349 C C . SER A 1 335 ? 72.729 25.464 66.135 1.00 55.80 333 SER A C 1
ATOM 2350 O O . SER A 1 335 ? 72.453 26.485 65.505 1.00 57.52 333 SER A O 1
ATOM 2353 N N . ASP A 1 336 ? 72.612 25.371 67.457 1.00 54.79 334 ASP A N 1
ATOM 2354 C CA . ASP A 1 336 ? 72.097 26.461 68.289 1.00 56.68 334 ASP A CA 1
ATOM 2355 C C . ASP A 1 336 ? 72.812 26.427 69.630 1.00 56.10 334 ASP A C 1
ATOM 2356 O O . ASP A 1 336 ? 72.265 25.966 70.641 1.00 53.45 334 ASP A O 1
ATOM 2361 N N . LEU A 1 337 ? 74.045 26.913 69.630 1.00 58.11 335 LEU A N 1
ATOM 2362 C CA . LEU A 1 337 ? 74.858 26.938 70.842 1.00 58.99 335 LEU A CA 1
ATOM 2363 C C . LEU A 1 337 ? 74.221 27.792 71.949 1.00 59.64 335 LEU A C 1
ATOM 2364 O O . LEU A 1 337 ? 74.296 27.441 73.134 1.00 58.46 335 LEU A O 1
ATOM 2369 N N . ASP A 1 338 ? 73.565 28.878 71.550 1.00 61.98 336 ASP A N 1
ATOM 2370 C CA . ASP A 1 338 ? 73.005 29.852 72.492 1.00 64.61 336 ASP A CA 1
ATOM 2371 C C . ASP A 1 338 ? 72.036 29.265 73.508 1.00 61.63 336 ASP A C 1
ATOM 2372 O O . ASP A 1 338 ? 72.091 29.604 74.689 1.00 62.54 336 ASP A O 1
ATOM 2377 N N . ARG A 1 339 ? 71.169 28.365 73.060 1.00 58.71 337 ARG A N 1
ATOM 2378 C CA . ARG A 1 339 ? 70.148 27.813 73.941 1.00 55.71 337 ARG A CA 1
ATOM 2379 C C . ARG A 1 339 ? 70.680 26.788 74.952 1.00 53.16 337 ARG A C 1
ATOM 2380 O O . ARG A 1 339 ? 69.963 26.417 75.880 1.00 53.39 337 ARG A O 1
ATOM 2388 N N . ILE A 1 340 ? 71.924 26.343 74.784 1.00 52.73 338 ILE A N 1
ATOM 2389 C CA . ILE A 1 340 ? 72.552 25.420 75.739 1.00 51.61 338 ILE A CA 1
ATOM 2390 C C . ILE A 1 340 ? 73.724 26.029 76.517 1.00 53.79 338 ILE A C 1
ATOM 2391 O O . ILE A 1 340 ? 74.500 25.301 77.138 1.00 53.29 338 ILE A O 1
ATOM 2396 N N . THR A 1 341 ? 73.846 27.355 76.503 1.00 57.34 339 THR A N 1
ATOM 2397 C CA . THR A 1 341 ? 74.995 28.036 77.111 1.00 59.91 339 THR A CA 1
ATOM 2398 C C . THR A 1 341 ? 75.273 27.615 78.559 1.00 59.66 339 THR A C 1
ATOM 2399 O O . THR A 1 341 ? 76.395 27.215 78.874 1.00 59.24 339 THR A O 1
ATOM 2403 N N . GLU A 1 342 ? 74.264 27.704 79.430 1.00 59.70 340 GLU A N 1
ATOM 2404 C CA . GLU A 1 342 ? 74.410 27.287 80.833 1.00 59.60 340 GLU A CA 1
ATOM 2405 C C . GLU A 1 342 ? 75.103 25.930 81.010 1.00 55.71 340 GLU A C 1
ATOM 2406 O O . GLU A 1 342 ? 75.947 25.765 81.891 1.00 55.14 340 GLU A O 1
ATOM 2412 N N . HIS A 1 343 ? 74.765 24.973 80.158 1.00 52.24 341 HIS A N 1
ATOM 2413 C CA . HIS A 1 343 ? 75.297 23.614 80.294 1.00 50.28 341 HIS A CA 1
ATOM 2414 C C . HIS A 1 343 ? 76.723 23.521 79.741 1.00 50.34 341 HIS A C 1
ATOM 2415 O O . HIS A 1 343 ? 77.549 22.763 80.264 1.00 49.70 341 HIS A O 1
ATOM 2422 N N . VAL A 1 344 ? 77.012 24.306 78.705 1.00 51.66 342 VAL A N 1
ATOM 2423 C CA . VAL A 1 344 ? 78.380 24.426 78.197 1.00 52.90 342 VAL A CA 1
ATOM 2424 C C . VAL A 1 344 ? 79.287 24.984 79.292 1.00 55.07 342 VAL A C 1
ATOM 2425 O O . VAL A 1 344 ? 80.370 24.464 79.534 1.00 55.25 342 VAL A O 1
ATOM 2429 N N . GLU A 1 345 ? 78.827 26.035 79.960 1.00 56.58 343 GLU A N 1
ATOM 2430 C CA . GLU A 1 345 ? 79.611 26.670 81.023 1.00 59.47 343 GLU A CA 1
ATOM 2431 C C . GLU A 1 345 ? 79.778 25.729 82.207 1.00 57.53 343 GLU A C 1
ATOM 2432 O O . GLU A 1 345 ? 80.860 25.657 82.793 1.00 57.60 343 GLU A O 1
ATOM 2438 N N . ALA A 1 346 ? 78.715 24.987 82.531 1.00 53.92 344 ALA A N 1
ATOM 2439 C CA . ALA A 1 346 ? 78.788 23.959 83.561 1.00 52.44 344 ALA A CA 1
ATOM 2440 C C . ALA A 1 346 ? 79.841 22.915 83.209 1.00 51.15 344 ALA A C 1
ATOM 2441 O O . ALA A 1 346 ? 80.656 22.531 84.047 1.00 51.35 344 ALA A O 1
ATOM 2443 N N . ALA A 1 347 ? 79.828 22.459 81.962 1.00 50.10 345 ALA A N 1
ATOM 2444 C CA . ALA A 1 347 ? 80.799 21.468 81.516 1.00 49.69 345 ALA A CA 1
ATOM 2445 C C . ALA A 1 347 ? 82.236 21.992 81.601 1.00 53.01 345 ALA A C 1
ATOM 2446 O O . ALA A 1 347 ? 83.144 21.248 81.971 1.00 52.77 345 ALA A O 1
ATOM 2448 N N . MET A 1 348 ? 82.430 23.264 81.268 1.00 56.50 346 MET A N 1
ATOM 2449 C CA . MET A 1 348 ? 83.770 23.859 81.274 1.00 60.86 346 MET A CA 1
ATOM 2450 C C . MET A 1 348 ? 84.362 23.956 82.672 1.00 62.28 346 MET A C 1
ATOM 2451 O O . MET A 1 348 ? 85.582 23.893 82.819 1.00 66.20 346 MET A O 1
ATOM 2456 N N . GLU A 1 349 ? 83.516 24.123 83.690 1.00 61.79 347 GLU A N 1
ATOM 2457 C CA . GLU A 1 349 ? 83.999 24.173 85.081 1.00 62.76 347 GLU A CA 1
ATOM 2458 C C . GLU A 1 349 ? 84.242 22.770 85.609 1.00 59.78 347 GLU A C 1
ATOM 2459 O O . GLU A 1 349 ? 85.158 22.550 86.390 1.00 59.83 347 GLU A O 1
ATOM 2465 N N . MET A 1 350 ? 83.421 21.816 85.171 1.00 55.76 348 MET A N 1
ATOM 2466 C CA . MET A 1 350 ? 83.519 20.449 85.662 1.00 54.25 348 MET A CA 1
ATOM 2467 C C . MET A 1 350 ? 84.691 19.682 85.052 1.00 53.78 348 MET A C 1
ATOM 2468 O O . MET A 1 350 ? 85.299 18.839 85.722 1.00 53.34 348 MET A O 1
ATOM 2473 N N . VAL A 1 351 ? 84.979 19.955 83.780 1.00 53.84 349 VAL A N 1
ATOM 2474 C CA . VAL A 1 351 ? 86.119 19.360 83.083 1.00 54.96 349 VAL A CA 1
ATOM 2475 C C . VAL A 1 351 ? 86.982 20.487 82.492 1.00 58.39 349 VAL A C 1
ATOM 2476 O O . VAL A 1 351 ? 86.872 20.782 81.301 1.00 59.32 349 VAL A O 1
ATOM 2480 N N . PRO A 1 352 ? 87.843 21.111 83.328 1.00 60.53 350 PRO A N 1
ATOM 2481 C CA . PRO A 1 352 ? 88.587 22.340 83.016 1.00 64.19 350 PRO A CA 1
ATOM 2482 C C . PRO A 1 352 ? 89.226 22.437 81.621 1.00 65.28 350 PRO A C 1
ATOM 2483 O O . PRO A 1 352 ? 89.246 23.523 81.036 1.00 66.58 350 PRO A O 1
ATOM 2487 N N . VAL A 1 353 ? 89.738 21.321 81.100 1.00 64.47 351 VAL A N 1
ATOM 2488 C CA . VAL A 1 353 ? 90.452 21.331 79.813 1.00 66.10 351 VAL A CA 1
ATOM 2489 C C . VAL A 1 353 ? 89.571 21.729 78.620 1.00 65.23 351 VAL A C 1
ATOM 2490 O O . VAL A 1 353 ? 90.085 22.087 77.560 1.00 65.70 351 VAL A O 1
ATOM 2494 N N . LEU A 1 354 ? 88.250 21.656 78.796 1.00 63.56 352 LEU A N 1
ATOM 2495 C CA . LEU A 1 354 ? 87.311 22.170 77.792 1.00 63.82 352 LEU A CA 1
ATOM 2496 C C . LEU A 1 354 ? 87.445 23.679 77.555 1.00 67.44 352 LEU A C 1
ATOM 2497 O O . LEU A 1 354 ? 87.035 24.168 76.505 1.00 67.58 352 LEU A O 1
ATOM 2502 N N . LYS A 1 355 ? 87.993 24.409 78.528 1.00 70.18 353 LYS A N 1
ATOM 2503 C CA . LYS A 1 355 ? 88.192 25.855 78.392 1.00 74.34 353 LYS A CA 1
ATOM 2504 C C . LYS A 1 355 ? 89.154 26.216 77.265 1.00 77.81 353 LYS A C 1
ATOM 2505 O O . LYS A 1 355 ? 88.993 27.249 76.618 1.00 81.10 353 LYS A O 1
ATOM 2511 N N . LYS A 1 356 ? 90.150 25.367 77.033 1.00 78.37 354 LYS A N 1
ATOM 2512 C CA . LYS A 1 356 ? 91.150 25.612 75.992 1.00 80.92 354 LYS A CA 1
ATOM 2513 C C . LYS A 1 356 ? 90.841 24.905 74.669 1.00 79.14 354 LYS A C 1
ATOM 2514 O O . LYS A 1 356 ? 91.444 25.218 73.647 1.00 81.37 354 LYS A O 1
ATOM 2520 N N . ALA A 1 357 ? 89.920 23.947 74.687 1.00 75.53 355 ALA A N 1
ATOM 2521 C CA . ALA A 1 357 ? 89.610 23.172 73.487 1.00 73.81 355 ALA A CA 1
ATOM 2522 C C . ALA A 1 357 ? 88.804 23.989 72.475 1.00 74.27 355 ALA A C 1
ATOM 2523 O O . ALA A 1 357 ? 88.129 24.955 72.836 1.00 73.77 355 ALA A O 1
ATOM 2525 N N . ASP A 1 358 ? 88.898 23.595 71.205 1.00 74.90 356 ASP A N 1
ATOM 2526 C CA . ASP A 1 358 ? 88.083 24.175 70.137 1.00 75.23 356 ASP A CA 1
ATOM 2527 C C . ASP A 1 358 ? 86.938 23.226 69.794 1.00 71.50 356 ASP A C 1
ATOM 2528 O O . ASP A 1 358 ? 87.081 22.013 69.885 1.00 68.38 356 ASP A O 1
ATOM 2533 N N . ILE A 1 359 ? 85.824 23.799 69.357 1.00 71.85 357 ILE A N 1
ATOM 2534 C CA . ILE A 1 359 ? 84.679 23.039 68.885 1.00 69.89 357 ILE A CA 1
ATOM 2535 C C . ILE A 1 359 ? 84.896 22.633 67.432 1.00 71.50 357 ILE A C 1
ATOM 2536 O O . ILE A 1 359 ? 85.044 23.492 66.570 1.00 73.40 357 ILE A O 1
ATOM 2541 N N . ILE A 1 360 ? 84.934 21.328 67.162 1.00 70.42 358 ILE A N 1
ATOM 2542 C CA . ILE A 1 360 ? 84.951 20.829 65.777 1.00 72.51 358 ILE A CA 1
ATOM 2543 C C . ILE A 1 360 ? 83.546 20.917 65.201 1.00 70.04 358 ILE A C 1
ATOM 2544 O O . ILE A 1 360 ? 83.340 21.449 64.113 1.00 70.10 358 ILE A O 1
ATOM 2549 N N . ASN A 1 361 ? 82.582 20.378 65.940 1.00 66.26 359 ASN A N 1
ATOM 2550 C CA . ASN A 1 361 ? 81.232 20.224 65.421 1.00 64.73 359 ASN A CA 1
ATOM 2551 C C . ASN A 1 361 ? 80.157 20.312 66.489 1.00 59.91 359 ASN A C 1
ATOM 2552 O O . ASN A 1 361 ? 80.404 20.041 67.660 1.00 58.26 359 ASN A O 1
ATOM 2557 N N . ILE A 1 362 ? 78.975 20.738 66.062 1.00 57.62 360 ILE A N 1
ATOM 2558 C CA . ILE A 1 362 ? 77.781 20.680 66.874 1.00 54.77 360 ILE A CA 1
ATOM 2559 C C . ILE A 1 362 ? 76.744 19.915 66.073 1.00 52.16 360 ILE A C 1
ATOM 2560 O O . ILE A 1 362 ? 76.319 20.357 65.007 1.00 53.20 360 ILE A O 1
ATOM 2565 N N . VAL A 1 363 ? 76.357 18.752 66.577 1.00 47.76 361 VAL A N 1
ATOM 2566 C CA . VAL A 1 363 ? 75.383 17.924 65.903 1.00 45.59 361 VAL A CA 1
ATOM 2567 C C . VAL A 1 363 ? 74.021 18.181 66.512 1.00 44.82 361 VAL A C 1
ATOM 2568 O O . VAL A 1 363 ? 73.803 17.895 67.703 1.00 44.01 361 VAL A O 1
ATOM 2572 N N . ASN A 1 364 ? 73.115 18.727 65.702 1.00 44.12 362 ASN A N 1
ATOM 2573 C CA . ASN A 1 364 ? 71.739 18.922 66.114 1.00 43.50 362 ASN A CA 1
ATOM 2574 C C . ASN A 1 364 ? 70.832 18.058 65.262 1.00 42.27 362 ASN A C 1
ATOM 2575 O O . ASN A 1 364 ? 70.741 18.265 64.067 1.00 44.07 362 ASN A O 1
ATOM 2580 N N . GLY A 1 365 ? 70.147 17.105 65.893 1.00 40.47 363 GLY A N 1
ATOM 2581 C CA . GLY A 1 365 ? 69.293 16.177 65.165 1.00 38.51 363 GLY A CA 1
ATOM 2582 C C . GLY A 1 365 ? 68.033 15.748 65.897 1.00 36.97 363 GLY A C 1
ATOM 2583 O O . GLY A 1 365 ? 67.924 15.926 67.108 1.00 35.59 363 GLY A O 1
ATOM 2584 N N . PRO A 1 366 ? 67.079 15.145 65.156 1.00 35.42 364 PRO A N 1
ATOM 2585 C CA . PRO A 1 366 ? 65.790 14.774 65.735 1.00 34.42 364 PRO A CA 1
ATOM 2586 C C . PRO A 1 366 ? 65.843 13.452 66.492 1.00 32.48 364 PRO A C 1
ATOM 2587 O O . PRO A 1 366 ? 66.538 12.534 66.068 1.00 30.90 364 PRO A O 1
ATOM 2591 N N . ILE A 1 367 ? 65.144 13.388 67.621 1.00 31.99 365 ILE A N 1
ATOM 2592 C CA . ILE A 1 367 ? 64.878 12.135 68.327 1.00 30.78 365 ILE A CA 1
ATOM 2593 C C . ILE A 1 367 ? 63.373 11.984 68.415 1.00 30.68 365 ILE A C 1
ATOM 2594 O O . ILE A 1 367 ? 62.686 12.955 68.708 1.00 31.84 365 ILE A O 1
ATOM 2599 N N . THR A 1 368 ? 62.868 10.776 68.184 1.00 29.70 366 THR A N 1
ATOM 2600 C CA . THR A 1 368 ? 61.432 10.520 68.240 1.00 29.65 366 THR A CA 1
ATOM 2601 C C . THR A 1 368 ? 60.987 10.191 69.675 1.00 29.03 366 THR A C 1
ATOM 2602 O O . THR A 1 368 ? 61.303 9.137 70.209 1.00 26.84 366 THR A O 1
ATOM 2606 N N . TYR A 1 369 ? 60.249 11.112 70.286 1.00 29.29 367 TYR A N 1
ATOM 2607 C CA . TYR A 1 369 ? 59.791 10.944 71.660 1.00 29.08 367 TYR A CA 1
ATOM 2608 C C . TYR A 1 369 ? 58.341 10.532 71.751 1.00 28.53 367 TYR A C 1
ATOM 2609 O O . TYR A 1 369 ? 57.495 11.042 71.005 1.00 29.73 367 TYR A O 1
ATOM 2618 N N . SER A 1 370 ? 58.057 9.654 72.713 1.00 27.17 368 SER A N 1
ATOM 2619 C CA . SER A 1 370 ? 56.710 9.465 73.214 1.00 26.97 368 SER A CA 1
ATOM 2620 C C . SER A 1 370 ? 56.558 10.377 74.459 1.00 27.27 368 SER A C 1
ATOM 2621 O O . SER A 1 370 ? 57.553 10.847 75.014 1.00 28.16 368 SER A O 1
ATOM 2624 N N . PRO A 1 371 ? 55.320 10.628 74.891 1.00 27.54 369 PRO A N 1
ATOM 2625 C CA . PRO A 1 371 ? 55.053 11.495 76.030 1.00 28.63 369 PRO A CA 1
ATOM 2626 C C . PRO A 1 371 ? 55.919 11.218 77.255 1.00 29.10 369 PRO A C 1
ATOM 2627 O O . PRO A 1 371 ? 56.483 12.169 77.809 1.00 28.63 369 PRO A O 1
ATOM 2631 N N . ASP A 1 372 ? 56.063 9.940 77.637 1.00 27.82 370 ASP A N 1
ATOM 2632 C CA . ASP A 1 372 ? 56.797 9.589 78.873 1.00 28.05 370 ASP A CA 1
ATOM 2633 C C . ASP A 1 372 ? 58.275 9.218 78.665 1.00 27.75 370 ASP A C 1
ATOM 2634 O O . ASP A 1 372 ? 58.895 8.677 79.570 1.00 27.62 370 ASP A O 1
ATOM 2639 N N . ILE A 1 373 ? 58.819 9.521 77.483 1.00 28.45 371 ILE A N 1
ATOM 2640 C CA . ILE A 1 373 ? 60.228 9.236 77.101 1.00 27.71 371 ILE A CA 1
ATOM 2641 C C . ILE A 1 373 ? 60.512 7.756 76.736 1.00 27.18 371 ILE A C 1
ATOM 2642 O O . ILE A 1 373 ? 61.553 7.451 76.134 1.00 26.26 371 ILE A O 1
ATOM 2647 N N . LEU A 1 374 ? 59.616 6.835 77.096 1.00 26.44 372 LEU A N 1
ATOM 2648 C CA . LEU A 1 374 ? 59.849 5.429 76.805 1.00 25.73 372 LEU A CA 1
ATOM 2649 C C . LEU A 1 374 ? 59.202 5.049 75.457 1.00 25.06 372 LEU A C 1
ATOM 2650 O O . LEU A 1 374 ? 58.212 5.653 75.024 1.00 24.68 372 LEU A O 1
ATOM 2655 N N . PRO A 1 375 ? 59.778 4.048 74.781 1.00 24.84 373 PRO A N 1
ATOM 2656 C CA . PRO A 1 375 ? 59.237 3.653 73.481 1.00 24.60 373 PRO A CA 1
ATOM 2657 C C . PRO A 1 375 ? 57.944 2.904 73.592 1.00 23.78 373 PRO A C 1
ATOM 2658 O O . PRO A 1 375 ? 57.516 2.554 74.693 1.00 23.68 373 PRO A O 1
ATOM 2662 N N . MET A 1 376 ? 57.337 2.688 72.429 1.00 24.11 374 MET A N 1
ATOM 2663 C CA . MET A 1 376 ? 56.168 1.851 72.260 1.00 23.82 374 MET A CA 1
ATOM 2664 C C . MET A 1 376 ? 56.642 0.594 71.573 1.00 22.98 374 MET A C 1
ATOM 2665 O O . MET A 1 376 ? 57.094 0.629 70.426 1.00 22.51 374 MET A O 1
ATOM 2670 N N . VAL A 1 377 ? 56.553 -0.521 72.286 1.00 23.62 375 VAL A N 1
ATOM 2671 C CA . VAL A 1 377 ? 57.090 -1.791 71.809 1.00 23.44 375 VAL A CA 1
ATOM 2672 C C . VAL A 1 377 ? 56.104 -2.917 72.059 1.00 23.79 375 VAL A C 1
ATOM 2673 O O . VAL A 1 377 ? 55.885 -3.297 73.208 1.00 24.35 375 VAL A O 1
ATOM 2677 N N . GLY A 1 378 ? 55.516 -3.443 70.988 1.00 23.85 376 GLY A N 1
ATOM 2678 C CA . GLY A 1 378 ? 54.618 -4.579 71.084 1.00 24.11 376 GLY A CA 1
ATOM 2679 C C . GLY A 1 378 ? 53.566 -4.627 69.985 1.00 24.21 376 GLY A C 1
ATOM 2680 O O . GLY A 1 378 ? 53.584 -3.812 69.047 1.00 23.49 376 GLY A O 1
ATOM 2681 N N . PRO A 1 379 ? 52.633 -5.584 70.099 1.00 24.31 377 PRO A N 1
ATOM 2682 C CA . PRO A 1 379 ? 51.508 -5.692 69.168 1.00 24.83 377 PRO A CA 1
ATOM 2683 C C . PRO A 1 379 ? 50.484 -4.609 69.514 1.00 25.63 377 PRO A C 1
ATOM 2684 O O . PRO A 1 379 ? 50.300 -4.300 70.697 1.00 24.63 377 PRO A O 1
ATOM 2688 N N . HIS A 1 380 ? 49.836 -4.030 68.504 1.00 26.24 378 HIS A N 1
ATOM 2689 C CA . HIS A 1 380 ? 48.922 -2.905 68.714 1.00 26.20 378 HIS A CA 1
ATOM 2690 C C . HIS A 1 380 ? 47.470 -3.372 68.746 1.00 25.80 378 HIS A C 1
ATOM 2691 O O . HIS A 1 380 ? 47.038 -4.118 67.880 1.00 27.39 378 HIS A O 1
ATOM 2698 N N . GLN A 1 381 ? 46.737 -2.922 69.759 1.00 25.71 379 GLN A N 1
ATOM 2699 C CA . GLN A 1 381 ? 45.326 -3.253 69.913 1.00 26.64 379 GLN A CA 1
ATOM 2700 C C . GLN A 1 381 ? 44.559 -2.650 68.766 1.00 27.69 379 GLN A C 1
ATOM 2701 O O . GLN A 1 381 ? 44.960 -1.626 68.228 1.00 27.75 379 GLN A O 1
ATOM 2707 N N . GLY A 1 382 ? 43.468 -3.298 68.381 1.00 29.49 380 GLY A N 1
ATOM 2708 C CA . GLY A 1 382 ? 42.522 -2.715 67.427 1.00 31.59 380 GLY A CA 1
ATOM 2709 C C . GLY A 1 382 ? 42.827 -2.953 65.967 1.00 33.36 380 GLY A C 1
ATOM 2710 O O . GLY A 1 382 ? 42.022 -2.589 65.122 1.00 33.35 380 GLY A O 1
ATOM 2711 N N . VAL A 1 383 ? 43.984 -3.544 65.658 1.00 34.24 381 VAL A N 1
ATOM 2712 C CA . VAL A 1 383 ? 44.353 -3.882 64.277 1.00 37.89 381 VAL A CA 1
ATOM 2713 C C . VAL A 1 383 ? 45.148 -5.170 64.300 1.00 37.02 381 VAL A C 1
ATOM 2714 O O . VAL A 1 383 ? 46.050 -5.310 65.110 1.00 41.59 381 VAL A O 1
ATOM 2718 N N . ARG A 1 384 ? 44.845 -6.093 63.405 1.00 34.66 382 ARG A N 1
ATOM 2719 C CA . ARG A 1 384 ? 45.446 -7.420 63.462 1.00 34.28 382 ARG A CA 1
ATOM 2720 C C . ARG A 1 384 ? 46.858 -7.491 62.878 1.00 32.63 382 ARG A C 1
ATOM 2721 O O . ARG A 1 384 ? 47.123 -7.010 61.773 1.00 33.98 382 ARG A O 1
ATOM 2729 N N . ASN A 1 385 ? 47.761 -8.102 63.632 1.00 30.06 383 ASN A N 1
ATOM 2730 C CA . ASN A 1 385 ? 49.103 -8.378 63.158 1.00 28.95 383 ASN A CA 1
ATOM 2731 C C . ASN A 1 385 ? 49.874 -7.122 62.758 1.00 27.82 383 ASN A C 1
ATOM 2732 O O . ASN A 1 385 ? 50.657 -7.137 61.810 1.00 27.63 383 ASN A O 1
ATOM 2737 N N . TYR A 1 386 ? 49.665 -6.054 63.511 1.00 26.83 384 TYR A N 1
ATOM 2738 C CA . TYR A 1 386 ? 50.467 -4.851 63.388 1.00 27.35 384 TYR A CA 1
ATOM 2739 C C . TYR A 1 386 ? 51.233 -4.679 64.689 1.00 26.67 384 TYR A C 1
ATOM 2740 O O . TYR A 1 386 ? 50.629 -4.639 65.771 1.00 27.69 384 TYR A O 1
ATOM 2749 N N . TRP A 1 387 ? 52.561 -4.579 64.575 1.00 25.74 385 TRP A N 1
ATOM 2750 C CA . TRP A 1 387 ? 53.444 -4.402 65.720 1.00 24.65 385 TRP A CA 1
ATOM 2751 C C . TRP A 1 387 ? 54.232 -3.099 65.569 1.00 24.25 385 TRP A C 1
ATOM 2752 O O . TRP A 1 387 ? 54.448 -2.626 64.458 1.00 24.59 385 TRP A O 1
ATOM 2763 N N . VAL A 1 388 ? 54.649 -2.517 66.688 1.00 23.82 386 VAL A N 1
ATOM 2764 C CA . VAL A 1 388 ? 55.433 -1.299 66.656 1.00 23.22 386 VAL A CA 1
ATOM 2765 C C . VAL A 1 388 ? 56.678 -1.423 67.513 1.00 23.12 386 VAL A C 1
ATOM 2766 O O . VAL A 1 388 ? 56.695 -2.145 68.521 1.00 23.11 386 VAL A O 1
ATOM 2770 N N . ALA A 1 389 ? 57.715 -0.721 67.078 1.00 23.26 387 ALA A N 1
ATOM 2771 C CA . ALA A 1 389 ? 58.896 -0.471 67.858 1.00 23.84 387 ALA A CA 1
ATOM 2772 C C . ALA A 1 389 ? 59.275 0.965 67.495 1.00 24.23 387 ALA A C 1
ATOM 2773 O O . ALA A 1 389 ? 60.009 1.212 66.538 1.00 25.98 387 ALA A O 1
ATOM 2775 N N . ILE A 1 390 ? 58.708 1.906 68.236 1.00 23.79 388 ILE A N 1
ATOM 2776 C CA . ILE A 1 390 ? 58.755 3.320 67.876 1.00 24.28 388 ILE A CA 1
ATOM 2777 C C . ILE A 1 390 ? 58.923 4.204 69.107 1.00 24.19 388 ILE A C 1
ATOM 2778 O O . ILE A 1 390 ? 58.683 3.782 70.232 1.00 23.22 388 ILE A O 1
ATOM 2783 N N . GLY A 1 391 ? 59.320 5.444 68.867 1.00 25.30 389 GLY A N 1
ATOM 2784 C CA . GLY A 1 391 ? 59.465 6.411 69.919 1.00 26.53 389 GLY A CA 1
ATOM 2785 C C . GLY A 1 391 ? 60.642 6.154 70.838 1.00 26.22 389 GLY A C 1
ATOM 2786 O O . GLY A 1 391 ? 60.500 6.254 72.049 1.00 25.78 389 GLY A O 1
ATOM 2787 N N . PHE A 1 392 ? 61.808 5.854 70.276 1.00 26.83 390 PHE A N 1
ATOM 2788 C CA . PHE A 1 392 ? 63.007 5.614 71.107 1.00 26.60 390 PHE A CA 1
ATOM 2789 C C . PHE A 1 392 ? 63.769 6.894 71.433 1.00 27.29 390 PHE A C 1
ATOM 2790 O O . PHE A 1 392 ? 64.280 7.546 70.549 1.00 28.94 390 PHE A O 1
ATOM 2798 N N . GLY A 1 393 ? 63.811 7.233 72.719 1.00 28.40 391 GLY A N 1
ATOM 2799 C CA . GLY A 1 393 ? 64.662 8.286 73.225 1.00 28.96 391 GLY A CA 1
ATOM 2800 C C . GLY A 1 393 ? 66.112 7.829 73.273 1.00 29.33 391 GLY A C 1
ATOM 2801 O O . GLY A 1 393 ? 67.009 8.658 73.234 1.00 30.71 391 GLY A O 1
ATOM 2802 N N . TYR A 1 394 ? 66.325 6.520 73.389 1.00 28.49 392 TYR A N 1
ATOM 2803 C CA . TYR A 1 394 ? 67.657 5.936 73.551 1.00 29.75 392 TYR A CA 1
ATOM 2804 C C . TYR A 1 394 ? 67.750 4.663 72.718 1.00 29.80 392 TYR A C 1
ATOM 2805 O O . TYR A 1 394 ? 67.939 3.551 73.260 1.00 28.80 392 TYR A O 1
ATOM 2814 N N . GLY A 1 395 ? 67.616 4.821 71.402 1.00 29.07 393 GLY A N 1
ATOM 2815 C CA . GLY A 1 395 ? 67.501 3.685 70.503 1.00 28.01 393 GLY A CA 1
ATOM 2816 C C . GLY A 1 395 ? 68.766 2.869 70.334 1.00 27.71 393 GLY A C 1
ATOM 2817 O O . GLY A 1 395 ? 68.708 1.687 70.019 1.00 27.00 393 GLY A O 1
ATOM 2818 N N . ILE A 1 396 ? 69.911 3.493 70.551 1.00 27.26 394 ILE A N 1
ATOM 2819 C CA . ILE A 1 396 ? 71.157 2.809 70.330 1.00 27.30 394 ILE A CA 1
ATOM 2820 C C . ILE A 1 396 ? 71.345 1.769 71.432 1.00 26.84 394 ILE A C 1
ATOM 2821 O O . ILE A 1 396 ? 71.577 0.600 71.135 1.00 27.21 394 ILE A O 1
ATOM 2826 N N . ILE A 1 397 ? 71.189 2.173 72.691 1.00 26.17 395 ILE A N 1
ATOM 2827 C CA . ILE A 1 397 ? 71.241 1.216 73.813 1.00 25.61 395 ILE A CA 1
ATOM 2828 C C . ILE A 1 397 ? 70.098 0.208 73.812 1.00 25.65 395 ILE A C 1
ATOM 2829 O O . ILE A 1 397 ? 70.312 -0.957 74.171 1.00 26.52 395 ILE A O 1
ATOM 2834 N N . HIS A 1 398 ? 68.913 0.616 73.362 1.00 24.17 396 HIS A N 1
ATOM 2835 C CA . HIS A 1 398 ? 67.762 -0.268 73.361 1.00 23.97 396 HIS A CA 1
ATOM 2836 C C . HIS A 1 398 ? 67.629 -1.245 72.197 1.00 24.48 396 HIS A C 1
ATOM 2837 O O . HIS A 1 398 ? 66.910 -2.247 72.319 1.00 24.98 396 HIS A O 1
ATOM 2844 N N . ALA A 1 399 ? 68.244 -0.948 71.056 1.00 25.30 397 ALA A N 1
ATOM 2845 C CA . ALA A 1 399 ? 67.936 -1.681 69.832 1.00 24.99 397 ALA A CA 1
ATOM 2846 C C . ALA A 1 399 ? 68.182 -3.181 69.985 1.00 25.12 397 ALA A C 1
ATOM 2847 O O . ALA A 1 399 ? 67.332 -3.988 69.618 1.00 23.65 397 ALA A O 1
ATOM 2849 N N . GLY A 1 400 ? 69.326 -3.544 70.563 1.00 25.28 398 GLY A N 1
ATOM 2850 C CA . GLY A 1 400 ? 69.672 -4.947 70.731 1.00 25.20 398 GLY A CA 1
ATOM 2851 C C . GLY A 1 400 ? 68.645 -5.718 71.547 1.00 25.12 398 GLY A C 1
ATOM 2852 O O . GLY A 1 400 ? 68.067 -6.697 71.063 1.00 24.20 398 GLY A O 1
ATOM 2853 N N . GLY A 1 401 ? 68.426 -5.266 72.782 1.00 25.12 399 GLY A N 1
ATOM 2854 C CA . GLY A 1 401 ? 67.518 -5.919 73.700 1.00 25.22 399 GLY A CA 1
ATOM 2855 C C . GLY A 1 401 ? 66.083 -5.917 73.244 1.00 24.78 399 GLY A C 1
ATOM 2856 O O . GLY A 1 401 ? 65.367 -6.903 73.436 1.00 24.58 399 GLY A O 1
ATOM 2857 N N . VAL A 1 402 ? 65.652 -4.821 72.625 1.00 25.54 400 VAL A N 1
ATOM 2858 C CA . VAL A 1 402 ? 64.266 -4.751 72.154 1.00 25.68 400 VAL A CA 1
ATOM 2859 C C . VAL A 1 402 ? 64.035 -5.671 70.963 1.00 25.66 400 VAL A C 1
ATOM 2860 O O . VAL A 1 402 ? 62.955 -6.282 70.838 1.00 24.80 400 VAL A O 1
ATOM 2864 N N . GLY A 1 403 ? 65.036 -5.778 70.095 1.00 25.03 401 GLY A N 1
ATOM 2865 C CA . GLY A 1 403 ? 64.972 -6.707 68.974 1.00 26.01 401 GLY A CA 1
ATOM 2866 C C . GLY A 1 403 ? 64.700 -8.134 69.437 1.00 26.25 401 GLY A C 1
ATOM 2867 O O . GLY A 1 403 ? 63.857 -8.827 68.881 1.00 25.70 401 GLY A O 1
ATOM 2868 N N . LYS A 1 404 ? 65.421 -8.553 70.472 1.00 26.51 402 LYS A N 1
ATOM 2869 C CA . LYS A 1 404 ? 65.289 -9.894 71.056 1.00 26.86 402 LYS A CA 1
ATOM 2870 C C . LYS A 1 404 ? 63.917 -10.051 71.724 1.00 25.23 402 LYS A C 1
ATOM 2871 O O . LYS A 1 404 ? 63.234 -11.049 71.516 1.00 24.15 402 LYS A O 1
ATOM 2877 N N . TYR A 1 405 ? 63.506 -9.037 72.482 1.00 25.08 403 TYR A N 1
ATOM 2878 C CA . TYR A 1 405 ? 62.244 -9.056 73.205 1.00 23.61 403 TYR A CA 1
ATOM 2879 C C . TYR A 1 405 ? 61.071 -9.189 72.273 1.00 24.55 403 TYR A C 1
ATOM 2880 O O . TYR A 1 405 ? 60.200 -10.063 72.442 1.00 23.67 403 TYR A O 1
ATOM 2889 N N . LEU A 1 406 ? 61.061 -8.331 71.262 1.00 24.95 404 LEU A N 1
ATOM 2890 C CA . LEU A 1 406 ? 59.979 -8.318 70.291 1.00 26.96 404 LEU A CA 1
ATOM 2891 C C . LEU A 1 406 ? 59.986 -9.576 69.388 1.00 26.26 404 LEU A C 1
ATOM 2892 O O . LEU A 1 406 ? 58.937 -10.151 69.096 1.00 25.20 404 LEU A O 1
ATOM 2897 N N . SER A 1 407 ? 61.168 -10.037 68.985 1.00 26.18 405 SER A N 1
ATOM 2898 C CA . SER A 1 407 ? 61.289 -11.308 68.281 1.00 27.03 405 SER A CA 1
ATOM 2899 C C . SER A 1 407 ? 60.651 -12.491 69.061 1.00 26.73 405 SER A C 1
ATOM 2900 O O . SER A 1 407 ? 59.859 -13.270 68.505 1.00 27.09 405 SER A O 1
ATOM 2903 N N . ASP A 1 408 ? 61.023 -12.622 70.338 1.00 26.69 406 ASP A N 1
ATOM 2904 C CA . ASP A 1 408 ? 60.420 -13.592 71.269 1.00 26.48 406 ASP A CA 1
ATOM 2905 C C . ASP A 1 408 ? 58.895 -13.495 71.337 1.00 25.26 406 ASP A C 1
ATOM 2906 O O . ASP A 1 408 ? 58.205 -14.517 71.284 1.00 24.86 406 ASP A O 1
ATOM 2911 N N . TRP A 1 409 ? 58.369 -12.277 71.501 1.00 23.52 407 TRP A N 1
ATOM 2912 C CA . TRP A 1 409 ? 56.931 -12.097 71.606 1.00 23.65 407 TRP A CA 1
ATOM 2913 C C . TRP A 1 409 ? 56.260 -12.528 70.303 1.00 24.28 407 TRP A C 1
ATOM 2914 O O . TRP A 1 409 ? 55.291 -13.281 70.339 1.00 24.01 407 TRP A O 1
ATOM 2925 N N . ILE A 1 410 ? 56.798 -12.095 69.168 1.00 24.80 408 ILE A N 1
ATOM 2926 C CA . ILE A 1 410 ? 56.238 -12.475 67.866 1.00 25.93 408 ILE A CA 1
ATOM 2927 C C . ILE A 1 410 ? 56.259 -14.006 67.681 1.00 27.54 408 ILE A C 1
ATOM 2928 O O . ILE A 1 410 ? 55.258 -14.592 67.322 1.00 27.56 408 ILE A O 1
ATOM 2933 N N . LEU A 1 411 ? 57.382 -14.643 67.986 1.00 27.97 409 LEU A N 1
ATOM 2934 C CA . LEU A 1 411 ? 57.533 -16.062 67.756 1.00 29.80 409 LEU A CA 1
ATOM 2935 C C . LEU A 1 411 ? 56.752 -16.923 68.746 1.00 29.65 409 LEU A C 1
ATOM 2936 O O . LEU A 1 411 ? 56.305 -17.986 68.372 1.00 28.31 409 LEU A O 1
ATOM 2941 N N . HIS A 1 412 ? 56.555 -16.460 69.983 1.00 28.99 410 HIS A N 1
ATOM 2942 C CA . HIS A 1 412 ? 55.968 -17.327 71.013 1.00 31.06 410 HIS A CA 1
ATOM 2943 C C . HIS A 1 412 ? 54.578 -16.977 71.506 1.00 29.57 410 HIS A C 1
ATOM 2944 O O . HIS A 1 412 ? 53.977 -17.763 72.226 1.00 28.35 410 HIS A O 1
ATOM 2951 N N . GLY A 1 413 ? 54.063 -15.822 71.127 1.00 28.20 411 GLY A N 1
ATOM 2952 C CA . GLY A 1 413 ? 52.703 -15.448 71.511 1.00 28.33 411 GLY A CA 1
ATOM 2953 C C . GLY A 1 413 ? 52.542 -14.844 72.896 1.00 26.65 411 GLY A C 1
ATOM 2954 O O . GLY A 1 413 ? 51.423 -14.676 73.383 1.00 27.86 411 GLY A O 1
ATOM 2955 N N . GLU A 1 414 ? 53.641 -14.498 73.537 1.00 24.35 412 GLU A N 1
ATOM 2956 C CA . GLU A 1 414 ? 53.598 -13.853 74.845 1.00 23.90 412 GLU A CA 1
ATOM 2957 C C . GLU A 1 414 ? 54.933 -13.147 75.052 1.00 23.28 412 GLU A C 1
ATOM 2958 O O . GLU A 1 414 ? 55.916 -13.545 74.473 1.00 23.64 412 GLU A O 1
ATOM 2964 N N . PRO A 1 415 ? 54.950 -12.086 75.848 1.00 23.85 413 PRO A N 1
ATOM 2965 C CA . PRO A 1 415 ? 56.214 -11.400 76.097 1.00 24.59 413 PRO A CA 1
ATOM 2966 C C . PRO A 1 415 ? 57.156 -12.329 76.861 1.00 24.30 413 PRO A C 1
ATOM 2967 O O . PRO A 1 415 ? 56.695 -13.078 77.707 1.00 23.42 413 PRO A O 1
ATOM 2971 N N . PRO A 1 416 ? 58.463 -12.275 76.572 1.00 24.04 414 PRO A N 1
ATOM 2972 C CA . PRO A 1 416 ? 59.382 -13.150 77.303 1.00 24.45 414 PRO A CA 1
ATOM 2973 C C . PRO A 1 416 ? 59.562 -12.717 78.752 1.00 23.92 414 PRO A C 1
ATOM 2974 O O . PRO A 1 416 ? 59.873 -13.549 79.587 1.00 22.27 414 PRO A O 1
ATOM 2978 N N . PHE A 1 417 ? 59.407 -11.413 79.019 1.00 23.12 415 PHE A N 1
ATOM 2979 C CA . PHE A 1 417 ? 59.348 -10.892 80.372 1.00 22.49 415 PHE A CA 1
ATOM 2980 C C . PHE A 1 417 ? 58.429 -9.672 80.354 1.00 22.13 415 PHE A C 1
ATOM 2981 O O . PHE A 1 417 ? 57.959 -9.258 79.292 1.00 21.18 415 PHE A O 1
ATOM 2989 N N . ASP A 1 418 ? 58.100 -9.122 81.514 1.00 21.98 416 ASP A N 1
ATOM 2990 C CA . ASP A 1 418 ? 57.066 -8.075 81.532 1.00 20.56 416 ASP A CA 1
ATOM 2991 C C . ASP A 1 418 ? 57.663 -6.719 81.171 1.00 20.94 416 ASP A C 1
ATOM 2992 O O . ASP A 1 418 ? 58.621 -6.279 81.798 1.00 19.58 416 ASP A O 1
ATOM 2997 N N . LEU A 1 419 ? 57.090 -6.060 80.165 1.00 20.36 417 LEU A N 1
ATOM 2998 C CA . LEU A 1 419 ? 57.501 -4.700 79.827 1.00 20.74 417 LEU A CA 1
ATOM 2999 C C . LEU A 1 419 ? 56.276 -3.856 79.501 1.00 21.03 417 LEU A C 1
ATOM 3000 O O . LEU A 1 419 ? 56.265 -3.107 78.507 1.00 21.95 417 LEU A O 1
ATOM 3005 N N . ILE A 1 420 ? 55.276 -3.918 80.380 1.00 20.36 418 ILE A N 1
ATOM 3006 C CA . ILE A 1 420 ? 54.057 -3.128 80.192 1.00 20.45 418 ILE A CA 1
ATOM 3007 C C . ILE A 1 420 ? 54.359 -1.618 80.202 1.00 20.23 418 ILE A C 1
ATOM 3008 O O . ILE A 1 420 ? 53.616 -0.831 79.622 1.00 20.14 418 ILE A O 1
ATOM 3013 N N . GLU A 1 421 ? 55.471 -1.212 80.810 1.00 19.70 419 GLU A N 1
ATOM 3014 C CA . GLU A 1 421 ? 55.902 0.187 80.705 1.00 21.62 419 GLU A CA 1
ATOM 3015 C C . GLU A 1 421 ? 56.198 0.643 79.245 1.00 20.19 419 GLU A C 1
ATOM 3016 O O . GLU A 1 421 ? 56.207 1.840 78.953 1.00 22.20 419 GLU A O 1
ATOM 3022 N N . LEU A 1 422 ? 56.438 -0.300 78.338 1.00 19.63 420 LEU A N 1
ATOM 3023 C CA . LEU A 1 422 ? 56.634 -0.011 76.915 1.00 20.61 420 LEU A CA 1
ATOM 3024 C C . LEU A 1 422 ? 55.395 -0.331 76.096 1.00 20.77 420 LEU A C 1
ATOM 3025 O O . LEU A 1 422 ? 55.399 -0.223 74.868 1.00 21.12 420 LEU A O 1
ATOM 3030 N N . ASP A 1 423 ? 54.320 -0.738 76.740 1.00 21.39 421 ASP A N 1
ATOM 3031 C CA . ASP A 1 423 ? 53.188 -1.230 75.948 1.00 22.69 421 ASP A CA 1
ATOM 3032 C C . ASP A 1 423 ? 52.717 -0.130 75.015 1.00 23.87 421 ASP A C 1
ATOM 3033 O O . ASP A 1 423 ? 52.512 0.999 75.463 1.00 24.34 421 ASP A O 1
ATOM 3038 N N . PRO A 1 424 ? 52.519 -0.446 73.725 1.00 25.56 422 PRO A N 1
ATOM 3039 C CA . PRO A 1 424 ? 52.042 0.574 72.782 1.00 27.38 422 PRO A CA 1
ATOM 3040 C C . PRO A 1 424 ? 50.739 1.204 73.218 1.00 28.04 422 PRO A C 1
ATOM 3041 O O . PRO A 1 424 ? 50.504 2.401 72.966 1.00 29.92 422 PRO A O 1
ATOM 3045 N N . ASN A 1 425 ? 49.901 0.418 73.895 1.00 26.34 423 ASN A N 1
ATOM 3046 C CA . ASN A 1 425 ? 48.532 0.851 74.161 1.00 25.63 423 ASN A CA 1
ATOM 3047 C C . ASN A 1 425 ? 48.309 1.361 75.581 1.00 24.44 423 ASN A C 1
ATOM 3048 O O . ASN A 1 425 ? 47.194 1.416 76.056 1.00 24.60 423 ASN A O 1
ATOM 3053 N N . ARG A 1 426 ? 49.383 1.775 76.247 1.00 23.82 424 ARG A N 1
ATOM 3054 C CA . ARG A 1 426 ? 49.268 2.536 77.493 1.00 23.36 424 ARG A CA 1
ATOM 3055 C C . ARG A 1 426 ? 48.699 3.932 77.220 1.00 23.92 424 ARG A C 1
ATOM 3056 O O . ARG A 1 426 ? 48.136 4.575 78.107 1.00 23.03 424 ARG A O 1
ATOM 3064 N N . TYR A 1 427 ? 48.872 4.403 75.990 1.00 24.59 425 TYR A N 1
ATOM 3065 C CA . TYR A 1 427 ? 48.337 5.671 75.552 1.00 26.79 425 TYR A CA 1
ATOM 3066 C C . TYR A 1 427 ? 46.945 5.447 74.972 1.00 28.58 425 TYR A C 1
ATOM 3067 O O . TYR A 1 427 ? 46.560 4.319 74.677 1.00 29.20 425 TYR A O 1
ATOM 3076 N N . GLY A 1 428 ? 46.175 6.521 74.855 1.00 30.16 426 GLY A N 1
ATOM 3077 C CA . GLY A 1 428 ? 44.804 6.407 74.391 1.00 32.16 426 GLY A CA 1
ATOM 3078 C C . GLY A 1 428 ? 44.312 7.675 73.722 1.00 34.53 426 GLY A C 1
ATOM 3079 O O . GLY A 1 428 ? 45.116 8.517 73.295 1.00 34.58 426 GLY A O 1
ATOM 3080 N N . LYS A 1 429 ? 42.986 7.814 73.666 1.00 35.58 427 LYS A N 1
ATOM 3081 C CA . LYS A 1 429 ? 42.329 8.996 73.086 1.00 39.03 427 LYS A CA 1
ATOM 3082 C C . LYS A 1 429 ? 42.681 10.285 73.820 1.00 36.86 427 LYS A C 1
ATOM 3083 O O . LYS A 1 429 ? 42.656 11.347 73.251 1.00 37.16 427 LYS A O 1
ATOM 3089 N N . TRP A 1 430 ? 42.917 10.184 75.119 1.00 34.26 428 TRP A N 1
ATOM 3090 C CA . TRP A 1 430 ? 43.355 11.329 75.913 1.00 32.85 428 TRP A CA 1
ATOM 3091 C C . TRP A 1 430 ? 44.746 11.846 75.523 1.00 32.45 428 TRP A C 1
ATOM 3092 O O . TRP A 1 430 ? 45.110 12.973 75.878 1.00 33.07 428 TRP A O 1
ATOM 3103 N N . THR A 1 431 ? 45.536 11.026 74.829 1.00 31.01 429 THR A N 1
ATOM 3104 C CA . THR A 1 431 ? 46.916 11.385 74.483 1.00 29.89 429 THR A CA 1
ATOM 3105 C C . THR A 1 431 ? 46.946 12.217 73.184 1.00 31.17 429 THR A C 1
ATOM 3106 O O . THR A 1 431 ? 47.422 11.768 72.147 1.00 30.95 429 THR A O 1
ATOM 3110 N N . THR A 1 432 ? 46.412 13.431 73.256 1.00 32.76 430 THR A N 1
ATOM 3111 C CA . THR A 1 432 ? 46.301 14.305 72.099 1.00 34.56 430 THR A CA 1
ATOM 3112 C C . THR A 1 432 ? 47.669 14.844 71.697 1.00 33.91 430 THR A C 1
ATOM 3113 O O . THR A 1 432 ? 48.656 14.733 72.444 1.00 32.27 430 THR A O 1
ATOM 3117 N N . THR A 1 433 ? 47.704 15.435 70.515 1.00 34.97 431 THR A N 1
ATOM 3118 C CA . THR A 1 433 ? 48.897 16.108 70.003 1.00 35.66 431 THR A CA 1
ATOM 3119 C C . THR A 1 433 ? 49.350 17.217 70.942 1.00 36.29 431 THR A C 1
ATOM 3120 O O . THR A 1 433 ? 50.543 17.390 71.159 1.00 36.71 431 THR A O 1
ATOM 3124 N N . GLN A 1 434 ? 48.404 17.940 71.532 1.00 37.70 432 GLN A N 1
ATOM 3125 C CA . GLN A 1 434 ? 48.732 18.974 72.515 1.00 38.67 432 GLN A CA 1
ATOM 3126 C C . GLN A 1 434 ? 49.363 18.359 73.756 1.00 36.34 432 GLN A C 1
ATOM 3127 O O . GLN A 1 434 ? 50.365 18.858 74.261 1.00 36.07 432 GLN A O 1
ATOM 3133 N N . TYR A 1 435 ? 48.754 17.292 74.265 1.00 34.89 433 TYR A N 1
ATOM 3134 C CA . TYR A 1 435 ? 49.294 16.603 75.416 1.00 33.57 433 TYR A CA 1
ATOM 3135 C C . TYR A 1 435 ? 50.695 16.098 75.102 1.00 32.35 433 TYR A C 1
ATOM 3136 O O . TYR A 1 435 ? 51.606 16.282 75.889 1.00 31.42 433 TYR A O 1
ATOM 3145 N N . THR A 1 436 ? 50.839 15.467 73.943 1.00 31.93 434 THR A N 1
ATOM 3146 C CA . THR A 1 436 ? 52.098 14.848 73.538 1.00 31.62 434 THR A CA 1
ATOM 3147 C C . THR A 1 436 ? 53.225 15.877 73.461 1.00 32.35 434 THR A C 1
ATOM 3148 O O . THR A 1 436 ? 54.330 15.643 73.959 1.00 32.16 434 THR A O 1
ATOM 3152 N N . GLU A 1 437 ? 52.926 17.030 72.877 1.00 33.83 435 GLU A N 1
ATOM 3153 C CA . GLU A 1 437 ? 53.916 18.092 72.755 1.00 34.82 435 GLU A CA 1
ATOM 3154 C C . GLU A 1 437 ? 54.378 18.565 74.143 1.00 34.58 435 GLU A C 1
ATOM 3155 O O . GLU A 1 437 ? 55.580 18.675 74.400 1.00 33.94 435 GLU A O 1
ATOM 3161 N N . ALA A 1 438 ? 53.433 18.845 75.032 1.00 34.95 436 ALA A N 1
ATOM 3162 C CA . ALA A 1 438 ? 53.771 19.350 76.369 1.00 35.99 436 ALA A CA 1
ATOM 3163 C C . ALA A 1 438 ? 54.538 18.306 77.198 1.00 34.77 436 ALA A C 1
ATOM 3164 O O . ALA A 1 438 ? 55.479 18.637 77.924 1.00 34.33 436 ALA A O 1
ATOM 3166 N N . LYS A 1 439 ? 54.148 17.044 77.070 1.00 33.41 437 LYS A N 1
ATOM 3167 C CA . LYS A 1 439 ? 54.739 16.000 77.881 1.00 32.60 437 LYS A CA 1
ATOM 3168 C C . LYS A 1 439 ? 56.120 15.621 77.421 1.00 31.42 437 LYS A C 1
ATOM 3169 O O . LYS A 1 439 ? 56.995 15.354 78.244 1.00 30.29 437 LYS A O 1
ATOM 3175 N N . ALA A 1 440 ? 56.306 15.604 76.103 1.00 31.58 438 ALA A N 1
ATOM 3176 C CA . ALA A 1 440 ? 57.620 15.375 75.504 1.00 31.41 438 ALA A CA 1
ATOM 3177 C C . ALA A 1 440 ? 58.604 16.477 75.893 1.00 31.76 438 ALA A C 1
ATOM 3178 O O . ALA A 1 440 ? 59.756 16.198 76.231 1.00 31.03 438 ALA A O 1
ATOM 3180 N N . ARG A 1 441 ? 58.148 17.728 75.856 1.00 32.76 439 ARG A N 1
ATOM 3181 C CA . ARG A 1 441 ? 58.966 18.871 76.301 1.00 34.53 439 ARG A CA 1
ATOM 3182 C C . ARG A 1 441 ? 59.394 18.674 77.767 1.00 33.38 439 ARG A C 1
ATOM 3183 O O . ARG A 1 441 ? 60.551 18.888 78.128 1.00 32.89 439 ARG A O 1
ATOM 3191 N N . GLU A 1 442 ? 58.445 18.255 78.592 1.00 32.86 440 GLU A N 1
ATOM 3192 C CA . GLU A 1 442 ? 58.718 17.953 79.989 1.00 32.98 440 GLU A CA 1
ATOM 3193 C C . GLU A 1 442 ? 59.704 16.802 80.147 1.00 31.53 440 GLU A C 1
ATOM 3194 O O . GLU A 1 442 ? 60.650 16.921 80.917 1.00 31.95 440 GLU A O 1
ATOM 3200 N N . SER A 1 443 ? 59.472 15.690 79.442 1.00 30.54 441 SER A N 1
ATOM 3201 C CA . SER A 1 443 ? 60.350 14.529 79.555 1.00 29.21 441 SER A CA 1
ATOM 3202 C C . SER A 1 443 ? 61.778 14.868 79.096 1.00 30.26 441 SER A C 1
ATOM 3203 O O . SER A 1 443 ? 62.752 14.343 79.647 1.00 29.75 441 SER A O 1
ATOM 3206 N N . TYR A 1 444 ? 61.909 15.766 78.122 1.00 31.51 442 TYR A N 1
ATOM 3207 C CA . TYR A 1 444 ? 63.231 16.193 77.668 1.00 32.50 442 TYR A CA 1
ATOM 3208 C C . TYR A 1 444 ? 63.932 16.995 78.768 1.00 33.03 442 TYR A C 1
ATOM 3209 O O . TYR A 1 444 ? 65.051 16.668 79.164 1.00 32.22 442 TYR A O 1
ATOM 3218 N N . GLY A 1 445 ? 63.270 18.045 79.251 1.00 33.75 443 GLY A N 1
ATOM 3219 C CA . GLY A 1 445 ? 63.847 18.930 80.270 1.00 34.68 443 GLY A CA 1
ATOM 3220 C C . GLY A 1 445 ? 64.175 18.224 81.577 1.00 34.03 443 GLY A C 1
ATOM 3221 O O . GLY A 1 445 ? 65.110 18.604 82.279 1.00 33.09 443 GLY A O 1
ATOM 3222 N N . PHE A 1 446 ? 63.413 17.181 81.889 1.00 33.09 444 PHE A N 1
ATOM 3223 C CA . PHE A 1 446 ? 63.584 16.430 83.133 1.00 33.60 444 PHE A CA 1
ATOM 3224 C C . PHE A 1 446 ? 64.575 15.269 83.017 1.00 33.24 444 PHE A C 1
ATOM 3225 O O . PHE A 1 446 ? 64.634 14.426 83.908 1.00 33.68 444 PHE A O 1
ATOM 3233 N N . ASN A 1 447 ? 65.335 15.205 81.927 1.00 33.44 445 ASN A N 1
ATOM 3234 C CA . ASN A 1 447 ? 66.251 14.079 81.672 1.00 33.27 445 ASN A CA 1
ATOM 3235 C C . ASN A 1 447 ? 67.098 13.680 82.890 1.00 33.05 445 ASN A C 1
ATOM 3236 O O . ASN A 1 447 ? 67.217 12.503 83.205 1.00 30.36 445 ASN A O 1
ATOM 3241 N N . ASN A 1 448 ? 67.637 14.680 83.580 1.00 33.45 446 ASN A N 1
ATOM 3242 C CA . ASN A 1 448 ? 68.564 14.457 84.692 1.00 35.19 446 ASN A CA 1
ATOM 3243 C C . ASN A 1 448 ? 68.134 14.984 86.066 1.00 36.58 446 ASN A C 1
ATOM 3244 O O . ASN A 1 448 ? 68.982 15.120 86.960 1.00 37.98 446 ASN A O 1
ATOM 3249 N N . ILE A 1 449 ? 66.847 15.284 86.260 1.00 36.78 447 ILE A N 1
ATOM 3250 C CA . ILE A 1 449 ? 66.394 15.727 87.591 1.00 38.09 447 ILE A CA 1
ATOM 3251 C C . ILE A 1 449 ? 66.458 14.545 88.548 1.00 35.56 447 ILE A C 1
ATOM 3252 O O . ILE A 1 449 ? 66.519 13.386 88.108 1.00 33.72 447 ILE A O 1
ATOM 3257 N N . VAL A 1 450 ? 66.460 14.838 89.848 1.00 34.34 448 VAL A N 1
ATOM 3258 C CA . VAL A 1 450 ? 66.446 13.781 90.847 1.00 33.05 448 VAL A CA 1
ATOM 3259 C C . VAL A 1 450 ? 65.130 13.017 90.702 1.00 31.85 448 VAL A C 1
ATOM 3260 O O . VAL A 1 450 ? 64.063 13.629 90.644 1.00 31.91 448 VAL A O 1
ATOM 3264 N N . GLY A 1 451 ? 65.212 11.687 90.632 1.00 30.51 449 GLY A N 1
ATOM 3265 C CA . GLY A 1 451 ? 64.021 10.821 90.550 1.00 29.84 449 GLY A CA 1
ATOM 3266 C C . GLY A 1 451 ? 63.644 10.283 91.920 1.00 30.10 449 GLY A C 1
ATOM 3267 O O . GLY A 1 451 ? 64.281 9.344 92.424 1.00 29.58 449 GLY A O 1
ATOM 3268 N N . TYR A 1 452 ? 62.613 10.888 92.520 1.00 29.61 450 TYR A N 1
ATOM 3269 C CA . TYR A 1 452 ? 62.128 10.504 93.836 1.00 29.71 450 TYR A CA 1
ATOM 3270 C C . TYR A 1 452 ? 61.067 9.420 93.684 1.00 29.80 450 TYR A C 1
ATOM 3271 O O . TYR A 1 452 ? 60.442 9.307 92.620 1.00 31.13 450 TYR A O 1
ATOM 3280 N N . PRO A 1 453 ? 60.841 8.623 94.740 1.00 29.56 451 PRO A N 1
ATOM 3281 C CA . PRO A 1 453 ? 59.649 7.777 94.692 1.00 28.91 451 PRO A CA 1
ATOM 3282 C C . PRO A 1 453 ? 58.366 8.601 94.715 1.00 28.43 451 PRO A C 1
ATOM 3283 O O . PRO A 1 453 ? 58.355 9.727 95.204 1.00 27.00 451 PRO A O 1
ATOM 3287 N N . LYS A 1 454 ? 57.303 8.006 94.180 1.00 28.27 452 LYS A N 1
ATOM 3288 C CA . LYS A 1 454 ? 55.990 8.631 94.111 1.00 29.52 452 LYS A CA 1
ATOM 3289 C C . LYS A 1 454 ? 56.093 9.963 93.360 1.00 30.10 452 LYS A C 1
ATOM 3290 O O . LYS A 1 454 ? 55.424 10.934 93.696 1.00 29.11 452 LYS A O 1
ATOM 3296 N N . GLU A 1 455 ? 56.954 9.986 92.348 1.00 29.93 453 GLU A N 1
ATOM 3297 C CA . GLU A 1 455 ? 57.157 11.159 91.504 1.00 31.03 453 GLU A CA 1
ATOM 3298 C C . GLU A 1 455 ? 55.839 11.613 90.870 1.00 29.63 453 GLU A C 1
ATOM 3299 O O . GLU A 1 455 ? 55.041 10.770 90.428 1.00 28.23 453 GLU A O 1
ATOM 3305 N N . GLU A 1 456 ? 55.625 12.924 90.842 1.00 28.91 454 GLU A N 1
ATOM 3306 C CA . GLU A 1 456 ? 54.466 13.551 90.200 1.00 29.42 454 GLU A CA 1
ATOM 3307 C C . GLU A 1 456 ? 54.950 14.534 89.136 1.00 30.09 454 GLU A C 1
ATOM 3308 O O . GLU A 1 456 ? 55.911 15.259 89.351 1.00 30.03 454 GLU A O 1
ATOM 3314 N N . ARG A 1 457 ? 54.305 14.520 87.973 1.00 30.41 455 ARG A N 1
ATOM 3315 C CA . ARG A 1 457 ? 54.617 15.470 86.893 1.00 31.53 455 ARG A CA 1
ATOM 3316 C C . ARG A 1 457 ? 53.321 16.120 86.438 1.00 31.32 455 ARG A C 1
ATOM 3317 O O . ARG A 1 457 ? 52.292 15.450 86.369 1.00 29.89 455 ARG A O 1
ATOM 3325 N N . PHE A 1 458 ? 53.377 17.413 86.116 1.00 31.62 456 PHE A N 1
ATOM 3326 C CA . PHE A 1 458 ? 52.162 18.192 85.935 1.00 32.09 456 PHE A CA 1
ATOM 3327 C C . PHE A 1 458 ? 51.855 18.646 84.502 1.00 32.52 456 PHE A C 1
ATOM 3328 O O . PHE A 1 458 ? 50.697 18.932 84.204 1.00 33.77 456 PHE A O 1
ATOM 3336 N N . ALA A 1 459 ? 52.834 18.639 83.597 1.00 32.64 457 ALA A N 1
ATOM 3337 C CA . ALA A 1 459 ? 52.582 19.059 82.204 1.00 33.58 457 ALA A CA 1
ATOM 3338 C C . ALA A 1 459 ? 51.455 18.265 81.536 1.00 33.11 457 ALA A C 1
ATOM 3339 O O . ALA A 1 459 ? 51.323 17.058 81.735 1.00 32.07 457 ALA A O 1
ATOM 3341 N N . GLY A 1 460 ? 50.624 18.966 80.770 1.00 34.01 458 GLY A N 1
ATOM 3342 C CA . GLY A 1 460 ? 49.541 18.345 80.015 1.00 33.61 458 GLY A CA 1
ATOM 3343 C C . GLY A 1 460 ? 48.304 17.995 80.824 1.00 33.77 458 GLY A C 1
ATOM 3344 O O . GLY A 1 460 ? 47.312 17.545 80.263 1.00 34.46 458 GLY A O 1
ATOM 3345 N N . ARG A 1 461 ? 48.342 18.204 82.139 1.00 33.08 459 ARG A N 1
ATOM 3346 C CA . ARG A 1 461 ? 47.243 17.799 82.987 1.00 32.58 459 ARG A CA 1
ATOM 3347 C C . ARG A 1 461 ? 46.404 19.012 83.389 1.00 34.40 459 ARG A C 1
ATOM 3348 O O . ARG A 1 461 ? 46.940 20.100 83.547 1.00 33.97 459 ARG A O 1
ATOM 3356 N N . PRO A 1 462 ? 45.092 18.814 83.586 1.00 34.70 460 PRO A N 1
ATOM 3357 C CA . PRO A 1 462 ? 44.393 17.533 83.429 1.00 34.23 460 PRO A CA 1
ATOM 3358 C C . PRO A 1 462 ? 44.064 17.261 81.967 1.00 35.00 460 PRO A C 1
ATOM 3359 O O . PRO A 1 462 ? 43.842 18.202 81.219 1.00 35.91 460 PRO A O 1
ATOM 3363 N N . THR A 1 463 ? 44.009 15.994 81.571 1.00 34.29 461 THR A N 1
ATOM 3364 C CA . THR A 1 463 ? 43.544 15.649 80.219 1.00 34.98 461 THR A CA 1
ATOM 3365 C C . THR A 1 463 ? 42.012 15.758 80.172 1.00 36.51 461 THR A C 1
ATOM 3366 O O . THR A 1 463 ? 41.394 16.222 81.120 1.00 36.33 461 THR A O 1
ATOM 3370 N N . GLN A 1 464 ? 41.412 15.295 79.083 1.00 38.78 462 GLN A N 1
ATOM 3371 C CA . GLN A 1 464 ? 39.951 15.257 78.944 1.00 40.48 462 GLN A CA 1
ATOM 3372 C C . GLN A 1 464 ? 39.315 14.093 79.679 1.00 37.65 462 GLN A C 1
ATOM 3373 O O . GLN A 1 464 ? 38.100 13.998 79.741 1.00 37.04 462 GLN A O 1
ATOM 3379 N N . ARG A 1 465 ? 40.132 13.200 80.233 1.00 35.67 463 ARG A N 1
ATOM 3380 C CA . ARG A 1 465 ? 39.628 11.966 80.823 1.00 34.28 463 ARG A CA 1
ATOM 3381 C C . ARG A 1 465 ? 39.251 12.169 82.303 1.00 35.32 463 ARG A C 1
ATOM 3382 O O . ARG A 1 465 ? 39.949 11.707 83.211 1.00 36.82 463 ARG A O 1
ATOM 3390 N N . VAL A 1 466 ? 38.163 12.891 82.524 1.00 37.51 464 VAL A N 1
ATOM 3391 C CA . VAL A 1 466 ? 37.674 13.231 83.862 1.00 37.72 464 VAL A CA 1
ATOM 3392 C C . VAL A 1 466 ? 36.144 13.246 83.871 1.00 38.16 464 VAL A C 1
ATOM 3393 O O . VAL A 1 466 ? 35.517 13.370 82.825 1.00 37.06 464 VAL A O 1
ATOM 3397 N N . SER A 1 467 ? 35.565 13.122 85.063 1.00 37.55 465 SER A N 1
ATOM 3398 C CA . SER A 1 467 ? 34.124 13.299 85.278 1.00 37.70 465 SER A CA 1
ATOM 3399 C C . SER A 1 467 ? 33.889 14.625 85.971 1.00 38.70 465 SER A C 1
ATOM 3400 O O . SER A 1 467 ? 34.838 15.348 86.250 1.00 38.00 465 SER A O 1
ATOM 3403 N N . GLY A 1 468 ? 32.623 14.923 86.285 1.00 40.39 466 GLY A N 1
ATOM 3404 C CA . GLY A 1 468 ? 32.276 16.035 87.171 1.00 40.68 466 GLY A CA 1
ATOM 3405 C C . GLY A 1 468 ? 32.957 15.990 88.537 1.00 40.56 466 GLY A C 1
ATOM 3406 O O . GLY A 1 468 ? 33.080 17.012 89.214 1.00 41.71 466 GLY A O 1
ATOM 3407 N N . LEU A 1 469 ? 33.391 14.807 88.963 1.00 39.59 467 LEU A N 1
ATOM 3408 C CA . LEU A 1 469 ? 34.039 14.649 90.258 1.00 39.63 467 LEU A CA 1
ATOM 3409 C C . LEU A 1 469 ? 35.406 15.341 90.370 1.00 40.02 467 LEU A C 1
ATOM 3410 O O . LEU A 1 469 ? 35.825 15.725 91.471 1.00 39.65 467 LEU A O 1
ATOM 3415 N N . TYR A 1 470 ? 36.098 15.511 89.249 1.00 40.04 468 TYR A N 1
ATOM 3416 C CA . TYR A 1 470 ? 37.384 16.193 89.265 1.00 39.94 468 TYR A CA 1
ATOM 3417 C C . TYR A 1 470 ? 37.259 17.608 89.812 1.00 42.23 468 TYR A C 1
ATOM 3418 O O . TYR A 1 470 ? 37.997 17.993 90.721 1.00 42.30 468 TYR A O 1
ATOM 3427 N N . LYS A 1 471 ? 36.315 18.379 89.282 1.00 43.54 469 LYS A N 1
ATOM 3428 C CA . LYS A 1 471 ? 36.137 19.756 89.748 1.00 46.86 469 LYS A CA 1
ATOM 3429 C C . LYS A 1 471 ? 35.742 19.830 91.221 1.00 45.35 469 LYS A C 1
ATOM 3430 O O . LYS A 1 471 ? 36.119 20.764 91.917 1.00 46.46 469 LYS A O 1
ATOM 3436 N N . ILE A 1 472 ? 34.988 18.843 91.685 1.00 43.29 470 ILE A N 1
ATOM 3437 C CA . ILE A 1 472 ? 34.531 18.821 93.063 1.00 42.27 470 ILE A CA 1
ATOM 3438 C C . ILE A 1 472 ? 35.690 18.538 94.013 1.00 40.60 470 ILE A C 1
ATOM 3439 O O . ILE A 1 472 ? 35.810 19.176 95.051 1.00 39.10 470 ILE A O 1
ATOM 3444 N N . LEU A 1 473 ? 36.565 17.609 93.638 1.00 38.44 471 LEU A N 1
ATOM 3445 C CA . LEU A 1 473 ? 37.576 17.108 94.574 1.00 38.21 471 LEU A CA 1
ATOM 3446 C C . LEU A 1 473 ? 38.957 17.719 94.427 1.00 38.76 471 LEU A C 1
ATOM 3447 O O . LEU A 1 473 ? 39.782 17.614 95.332 1.00 36.56 471 LEU A O 1
ATOM 3452 N N . GLU A 1 474 ? 39.197 18.379 93.301 1.00 39.83 472 GLU A N 1
ATOM 3453 C CA . GLU A 1 474 ? 40.533 18.791 92.924 1.00 42.47 472 GLU A CA 1
ATOM 3454 C C . GLU A 1 474 ? 41.226 19.687 93.956 1.00 41.31 472 GLU A C 1
ATOM 3455 O O . GLU A 1 474 ? 42.432 19.556 94.191 1.00 40.93 472 GLU A O 1
ATOM 3461 N N . SER A 1 475 ? 40.467 20.576 94.586 1.00 41.98 473 SER A N 1
ATOM 3462 C CA . SER A 1 475 ? 41.026 21.503 95.571 1.00 43.50 473 SER A CA 1
ATOM 3463 C C . SER A 1 475 ? 41.094 20.900 96.981 1.00 42.22 473 SER A C 1
ATOM 3464 O O . SER A 1 475 ? 41.622 21.532 97.890 1.00 42.68 473 SER A O 1
ATOM 3467 N N . LYS A 1 476 ? 40.554 19.691 97.147 1.00 40.43 474 LYS A N 1
ATOM 3468 C CA . LYS A 1 476 ? 40.504 19.001 98.433 1.00 40.83 474 LYS A CA 1
ATOM 3469 C C . LYS A 1 476 ? 41.546 17.877 98.568 1.00 37.71 474 LYS A C 1
ATOM 3470 O O . LYS A 1 476 ? 41.668 17.272 99.636 1.00 35.19 474 LYS A O 1
ATOM 3476 N N . CYS A 1 477 ? 42.250 17.555 97.487 1.00 35.62 475 CYS A N 1
ATOM 3477 C CA . CYS A 1 477 ? 43.177 16.425 97.518 1.00 33.87 475 CYS A CA 1
ATOM 3478 C C . CYS A 1 477 ? 44.331 16.618 96.567 1.00 32.98 475 CYS A C 1
ATOM 3479 O O . CYS A 1 477 ? 44.301 17.502 95.719 1.00 34.38 475 CYS A O 1
ATOM 3482 N N . SER A 1 478 ? 45.352 15.792 96.729 1.00 30.73 476 SER A N 1
ATOM 3483 C CA . SER A 1 478 ? 46.424 15.677 95.748 1.00 30.18 476 SER A CA 1
ATOM 3484 C C . SER A 1 478 ? 45.988 14.673 94.689 1.00 30.49 476 SER A C 1
ATOM 3485 O O . SER A 1 478 ? 45.882 13.474 94.964 1.00 28.54 476 SER A O 1
ATOM 3488 N N . MET A 1 479 ? 45.714 15.184 93.489 1.00 31.11 477 MET A N 1
ATOM 3489 C CA . MET A 1 479 ? 45.316 14.360 92.346 1.00 30.64 477 MET A CA 1
ATOM 3490 C C . MET A 1 479 ? 46.523 13.696 91.710 1.00 30.01 477 MET A C 1
ATOM 3491 O O . MET A 1 479 ? 47.530 14.359 91.406 1.00 30.08 477 MET A O 1
ATOM 3496 N N . GLY A 1 480 ? 46.413 12.391 91.485 1.00 28.84 478 GLY A N 1
ATOM 3497 C CA . GLY A 1 480 ? 47.461 11.621 90.839 1.00 28.04 478 GLY A CA 1
ATOM 3498 C C . GLY A 1 480 ? 47.119 11.276 89.402 1.00 28.19 478 GLY A C 1
ATOM 3499 O O . GLY A 1 480 ? 45.940 11.084 89.068 1.00 26.55 478 GLY A O 1
ATOM 3500 N N . PHE A 1 481 ? 48.151 11.174 88.558 1.00 27.50 479 PHE A N 1
ATOM 3501 C CA . PHE A 1 481 ? 47.952 10.849 87.148 1.00 27.26 479 PHE A CA 1
ATOM 3502 C C . PHE A 1 481 ? 48.037 9.347 86.906 1.00 25.71 479 PHE A C 1
ATOM 3503 O O . PHE A 1 481 ? 49.050 8.737 87.219 1.00 24.03 479 PHE A O 1
ATOM 3511 N N . HIS A 1 482 ? 46.993 8.765 86.320 1.00 25.57 480 HIS A N 1
ATOM 3512 C CA . HIS A 1 482 ? 46.971 7.342 85.957 1.00 26.37 480 HIS A CA 1
ATOM 3513 C C . HIS A 1 482 ? 46.324 7.106 84.598 1.00 27.28 480 HIS A C 1
ATOM 3514 O O . HIS A 1 482 ? 45.095 7.163 84.480 1.00 25.81 480 HIS A O 1
ATOM 3521 N N . ALA A 1 483 ? 47.167 6.849 83.595 1.00 26.77 481 ALA A N 1
ATOM 3522 C CA . ALA A 1 483 ? 46.704 6.532 82.246 1.00 27.76 481 ALA A CA 1
ATOM 3523 C C . ALA A 1 483 ? 45.678 7.557 81.774 1.00 28.46 481 ALA A C 1
ATOM 3524 O O . ALA A 1 483 ? 44.618 7.203 81.264 1.00 29.82 481 ALA A O 1
ATOM 3526 N N . GLY A 1 484 ? 45.995 8.832 81.982 1.00 29.25 482 GLY A N 1
ATOM 3527 C CA . GLY A 1 484 ? 45.118 9.934 81.571 1.00 29.44 482 GLY A CA 1
ATOM 3528 C C . GLY A 1 484 ? 44.126 10.431 82.624 1.00 29.26 482 GLY A C 1
ATOM 3529 O O . GLY A 1 484 ? 43.672 11.586 82.573 1.00 29.23 482 GLY A O 1
ATOM 3530 N N . TRP A 1 485 ? 43.772 9.566 83.564 1.00 28.15 483 TRP A N 1
ATOM 3531 C CA . TRP A 1 485 ? 42.810 9.925 84.604 1.00 28.80 483 TRP A CA 1
ATOM 3532 C C . TRP A 1 485 ? 43.493 10.765 85.681 1.00 29.26 483 TRP A C 1
ATOM 3533 O O . TRP A 1 485 ? 44.720 10.675 85.884 1.00 29.02 483 TRP A O 1
ATOM 3544 N N . GLU A 1 486 ? 42.680 11.560 86.364 1.00 30.44 484 GLU A N 1
ATOM 3545 C CA . GLU A 1 486 ? 43.059 12.245 87.591 1.00 30.88 484 GLU A CA 1
ATOM 3546 C C . GLU A 1 486 ? 42.405 11.485 88.757 1.00 30.95 484 GLU A C 1
ATOM 3547 O O . GLU A 1 486 ? 41.178 11.424 88.853 1.00 30.34 484 GLU A O 1
ATOM 3553 N N . GLN A 1 487 ? 43.216 10.892 89.629 1.00 29.56 485 GLN A N 1
ATOM 3554 C CA . GLN A 1 487 ? 42.678 10.065 90.706 1.00 29.19 485 GLN A CA 1
ATOM 3555 C C . GLN A 1 487 ? 43.244 10.520 92.047 1.00 27.75 485 GLN A C 1
ATOM 3556 O O . GLN A 1 487 ? 44.446 10.697 92.166 1.00 27.22 485 GLN A O 1
ATOM 3562 N N . PRO A 1 488 ? 42.380 10.699 93.067 1.00 27.98 486 PRO A N 1
ATOM 3563 C CA . PRO A 1 488 ? 42.923 11.173 94.340 1.00 26.69 486 PRO A CA 1
ATOM 3564 C C . PRO A 1 488 ? 43.920 10.216 94.992 1.00 25.34 486 PRO A C 1
ATOM 3565 O O . PRO A 1 488 ? 43.629 9.048 95.202 1.00 24.23 486 PRO A O 1
ATOM 3569 N N . HIS A 1 489 ? 45.108 10.722 95.277 1.00 24.73 487 HIS A N 1
ATOM 3570 C CA . HIS A 1 489 ? 46.101 9.971 96.029 1.00 24.70 487 HIS A CA 1
ATOM 3571 C C . HIS A 1 489 ? 45.924 10.080 97.535 1.00 24.52 487 HIS A C 1
ATOM 3572 O O . HIS A 1 489 ? 46.037 9.077 98.241 1.00 25.13 487 HIS A O 1
ATOM 3579 N N . TRP A 1 490 ? 45.724 11.304 98.010 1.00 25.89 488 TRP A N 1
ATOM 3580 C CA . TRP A 1 490 ? 45.515 11.595 99.418 1.00 26.23 488 TRP A CA 1
ATOM 3581 C C . TRP A 1 490 ? 44.832 12.947 99.590 1.00 28.42 488 TRP A C 1
ATOM 3582 O O . TRP A 1 490 ? 44.956 13.816 98.723 1.00 29.19 488 TRP A O 1
ATOM 3593 N N . PHE A 1 491 ? 44.129 13.112 100.716 1.00 28.62 489 PHE A N 1
ATOM 3594 C CA . PHE A 1 491 ? 43.287 14.280 100.970 1.00 30.79 489 PHE A CA 1
ATOM 3595 C C . PHE A 1 491 ? 43.894 15.237 101.978 1.00 33.10 489 PHE A C 1
ATOM 3596 O O . PHE A 1 491 ? 44.430 14.820 103.001 1.00 31.81 489 PHE A O 1
ATOM 3604 N N . TYR A 1 492 ? 43.789 16.523 101.654 1.00 35.52 490 TYR A N 1
ATOM 3605 C CA . TYR A 1 492 ? 44.344 17.580 102.474 1.00 38.56 490 TYR A CA 1
ATOM 3606 C C . TYR A 1 492 ? 43.663 17.675 103.848 1.00 38.80 490 TYR A C 1
ATOM 3607 O O . TYR A 1 492 ? 42.460 17.464 103.971 1.00 37.91 490 TYR A O 1
ATOM 3616 N N . LYS A 1 493 ? 44.459 18.001 104.862 1.00 40.03 491 LYS A N 1
ATOM 3617 C CA . LYS A 1 493 ? 43.979 18.226 106.218 1.00 43.14 491 LYS A CA 1
ATOM 3618 C C . LYS A 1 493 ? 44.204 19.693 106.577 1.00 45.63 491 LYS A C 1
ATOM 3619 O O . LYS A 1 493 ? 45.243 20.245 106.237 1.00 45.32 491 LYS A O 1
ATOM 3625 N N . PRO A 1 494 ? 43.244 20.326 107.284 1.00 48.86 492 PRO A N 1
ATOM 3626 C CA . PRO A 1 494 ? 43.454 21.747 107.635 1.00 51.58 492 PRO A CA 1
ATOM 3627 C C . PRO A 1 494 ? 44.738 21.965 108.457 1.00 53.14 492 PRO A C 1
ATOM 3628 O O . PRO A 1 494 ? 45.020 21.195 109.377 1.00 53.74 492 PRO A O 1
ATOM 3632 N N . GLY A 1 495 ? 45.519 22.980 108.098 1.00 55.72 493 GLY A N 1
ATOM 3633 C CA . GLY A 1 495 ? 46.770 23.291 108.801 1.00 58.12 493 GLY A CA 1
ATOM 3634 C C . GLY A 1 495 ? 47.988 22.434 108.445 1.00 58.36 493 GLY A C 1
ATOM 3635 O O . GLY A 1 495 ? 49.052 22.608 109.041 1.00 58.62 493 GLY A O 1
ATOM 3636 N N . GLN A 1 496 ? 47.848 21.518 107.486 1.00 57.43 494 GLN A N 1
ATOM 3637 C CA . GLN A 1 496 ? 48.970 20.687 107.025 1.00 57.77 494 GLN A CA 1
ATOM 3638 C C . GLN A 1 496 ? 49.302 20.966 105.561 1.00 55.88 494 GLN A C 1
ATOM 3639 O O . GLN A 1 496 ? 48.422 21.305 104.768 1.00 54.69 494 GLN A O 1
ATOM 3645 N N . ASP A 1 497 ? 50.574 20.788 105.211 1.00 54.47 495 ASP A N 1
ATOM 3646 C CA . ASP A 1 497 ? 51.110 21.258 103.938 1.00 54.58 495 ASP A CA 1
ATOM 3647 C C . ASP A 1 497 ? 50.491 20.482 102.782 1.00 50.84 495 ASP A C 1
ATOM 3648 O O . ASP A 1 497 ? 50.555 19.252 102.760 1.00 49.59 495 ASP A O 1
ATOM 3653 N N . THR A 1 498 ? 49.897 21.197 101.829 1.00 46.81 496 THR A N 1
ATOM 3654 C CA . THR A 1 498 ? 49.245 20.560 100.675 1.00 45.23 496 THR A CA 1
ATOM 3655 C C . THR A 1 498 ? 50.146 20.414 99.431 1.00 43.85 496 THR A C 1
ATOM 3656 O O . THR A 1 498 ? 49.734 19.823 98.446 1.00 41.90 496 THR A O 1
ATOM 3660 N N . GLN A 1 499 ? 51.355 20.961 99.488 1.00 44.62 497 GLN A N 1
ATOM 3661 C CA . GLN A 1 499 ? 52.269 20.994 98.343 1.00 45.44 497 GLN A CA 1
ATOM 3662 C C . GLN A 1 499 ? 52.782 19.618 97.942 1.00 40.54 497 GLN A C 1
ATOM 3663 O O . GLN A 1 499 ? 52.816 18.698 98.750 1.00 38.98 497 GLN A O 1
ATOM 3669 N N . TYR A 1 500 ? 53.208 19.502 96.691 1.00 38.11 498 TYR A N 1
ATOM 3670 C CA . TYR A 1 500 ? 54.000 18.358 96.254 1.00 35.51 498 TYR A CA 1
ATOM 3671 C C . TYR A 1 500 ? 55.378 18.431 96.909 1.00 35.95 498 TYR A C 1
ATOM 3672 O O . TYR A 1 500 ? 56.124 19.384 96.670 1.00 35.05 498 TYR A O 1
ATOM 3681 N N . ARG A 1 501 ? 55.692 17.461 97.768 1.00 34.88 499 ARG A N 1
ATOM 3682 C CA . ARG A 1 501 ? 56.975 17.448 98.487 1.00 36.83 499 ARG A CA 1
ATOM 3683 C C . ARG A 1 501 ? 57.665 16.108 98.317 1.00 34.15 499 ARG A C 1
ATOM 3684 O O . ARG A 1 501 ? 57.651 15.302 99.246 1.00 33.65 499 ARG A O 1
ATOM 3692 N N . PRO A 1 502 ? 58.281 15.864 97.144 1.00 32.50 500 PRO A N 1
ATOM 3693 C CA . PRO A 1 502 ? 58.816 14.526 96.902 1.00 31.89 500 PRO A CA 1
ATOM 3694 C C . PRO A 1 502 ? 59.983 14.235 97.827 1.00 31.90 500 PRO A C 1
ATOM 3695 O O . PRO A 1 502 ? 60.692 15.153 98.206 1.00 32.47 500 PRO A O 1
ATOM 3699 N N . SER A 1 503 ? 60.158 12.971 98.214 1.00 31.64 501 SER A N 1
ATOM 3700 C CA . SER A 1 503 ? 61.232 12.610 99.143 1.00 31.89 501 SER A CA 1
ATOM 3701 C C . SER A 1 503 ? 61.594 11.150 99.030 1.00 31.15 501 SER A C 1
ATOM 3702 O O . SER A 1 503 ? 60.763 10.326 98.668 1.00 30.09 501 SER A O 1
ATOM 3705 N N . PHE A 1 504 ? 62.828 10.825 99.403 1.00 31.82 502 PHE A N 1
ATOM 3706 C CA . PHE A 1 504 ? 63.218 9.428 99.552 1.00 31.66 502 PHE A CA 1
ATOM 3707 C C . PHE A 1 504 ? 62.701 8.815 100.864 1.00 31.36 502 PHE A C 1
ATOM 3708 O O . PHE A 1 504 ? 62.750 7.605 101.049 1.00 30.13 502 PHE A O 1
ATOM 3716 N N . ARG A 1 505 ? 62.179 9.667 101.749 1.00 32.54 503 ARG A N 1
ATOM 3717 C CA . ARG A 1 505 ? 61.693 9.263 103.055 1.00 33.81 503 ARG A CA 1
ATOM 3718 C C . ARG A 1 505 ? 60.256 9.758 103.235 1.00 35.06 503 ARG A C 1
ATOM 3719 O O . ARG A 1 505 ? 59.666 10.317 102.302 1.00 33.88 503 ARG A O 1
ATOM 3727 N N . ARG A 1 506 ? 59.687 9.531 104.420 1.00 35.46 504 ARG A N 1
ATOM 3728 C CA . ARG A 1 506 ? 58.318 9.934 104.694 1.00 34.33 504 ARG A CA 1
ATOM 3729 C C . ARG A 1 506 ? 58.157 11.418 104.498 1.00 34.50 504 ARG A C 1
ATOM 3730 O O . ARG A 1 506 ? 59.038 12.215 104.840 1.00 34.37 504 ARG A O 1
ATOM 3738 N N . THR A 1 507 ? 57.021 11.799 103.938 1.00 32.72 505 THR A N 1
ATOM 3739 C CA . THR A 1 507 ? 56.800 13.205 103.617 1.00 32.53 505 THR A CA 1
ATOM 3740 C C . THR A 1 507 ? 55.393 13.652 104.037 1.00 31.93 505 THR A C 1
ATOM 3741 O O . THR A 1 507 ? 54.772 13.030 104.915 1.00 31.15 505 THR A O 1
ATOM 3745 N N . ASN A 1 508 ? 54.890 14.723 103.428 1.00 31.46 506 ASN A N 1
ATOM 3746 C CA . ASN A 1 508 ? 53.721 15.422 103.977 1.00 31.76 506 ASN A CA 1
ATOM 3747 C C . ASN A 1 508 ? 52.412 14.638 103.944 1.00 29.73 506 ASN A C 1
ATOM 3748 O O . ASN A 1 508 ? 51.472 14.994 104.650 1.00 30.17 506 ASN A O 1
ATOM 3753 N N . TRP A 1 509 ? 52.342 13.561 103.171 1.00 28.76 507 TRP A N 1
ATOM 3754 C CA . TRP A 1 509 ? 51.108 12.748 103.131 1.00 28.06 507 TRP A CA 1
ATOM 3755 C C . TRP A 1 509 ? 51.060 11.619 104.165 1.00 27.60 507 TRP A C 1
ATOM 3756 O O . TRP A 1 509 ? 50.053 10.926 104.299 1.00 26.63 507 TRP A O 1
ATOM 3767 N N . PHE A 1 510 ? 52.137 11.436 104.915 1.00 28.16 508 PHE A N 1
ATOM 3768 C CA . PHE A 1 510 ? 52.200 10.345 105.881 1.00 27.84 508 PHE A CA 1
ATOM 3769 C C . PHE A 1 510 ? 51.069 10.380 106.914 1.00 28.08 508 PHE A C 1
ATOM 3770 O O . PHE A 1 510 ? 50.332 9.389 107.082 1.00 26.52 508 PHE A O 1
ATOM 3778 N N . ARG A 1 511 ? 50.892 11.512 107.591 1.00 30.18 509 ARG A N 1
ATOM 3779 C CA . ARG A 1 511 ? 49.816 11.612 108.594 1.00 32.31 509 ARG A CA 1
ATOM 3780 C C . ARG A 1 511 ? 48.424 11.592 107.960 1.00 29.74 509 ARG A C 1
ATOM 3781 O O . ARG A 1 511 ? 47.550 10.874 108.444 1.00 29.16 509 ARG A O 1
ATOM 3789 N N . PRO A 1 512 ? 48.202 12.378 106.890 1.00 29.38 510 PRO A N 1
ATOM 3790 C CA . PRO A 1 512 ? 46.900 12.286 106.218 1.00 28.44 510 PRO A CA 1
ATOM 3791 C C . PRO A 1 512 ? 46.499 10.859 105.836 1.00 27.27 510 PRO A C 1
ATOM 3792 O O . PRO A 1 512 ? 45.341 10.464 106.049 1.00 27.12 510 PRO A O 1
ATOM 3796 N N . VAL A 1 513 ? 47.443 10.075 105.321 1.00 26.11 511 VAL A N 1
ATOM 3797 C CA . VAL A 1 513 ? 47.126 8.724 104.895 1.00 25.32 511 VAL A CA 1
ATOM 3798 C C . VAL A 1 513 ? 46.675 7.868 106.073 1.00 25.26 511 VAL A C 1
ATOM 3799 O O . VAL A 1 513 ? 45.723 7.105 105.948 1.00 24.87 511 VAL A O 1
ATOM 3803 N N . GLY A 1 514 ? 47.361 7.995 107.208 1.00 26.83 512 GLY A N 1
ATOM 3804 C CA . GLY A 1 514 ? 46.953 7.336 108.445 1.00 26.99 512 GLY A CA 1
ATOM 3805 C C . GLY A 1 514 ? 45.544 7.711 108.875 1.00 27.09 512 GLY A C 1
ATOM 3806 O O . GLY A 1 514 ? 44.788 6.856 109.327 1.00 25.85 512 GLY A O 1
ATOM 3807 N N . SER A 1 515 ? 45.200 8.992 108.735 1.00 27.51 513 SER A N 1
ATOM 3808 C CA . SER A 1 515 ? 43.847 9.493 109.026 1.00 28.83 513 SER A CA 1
ATOM 3809 C C . SER A 1 515 ? 42.773 8.814 108.171 1.00 27.20 513 SER A C 1
ATOM 3810 O O . SER A 1 515 ? 41.715 8.413 108.670 1.00 27.11 513 SER A O 1
ATOM 3813 N N . GLU A 1 516 ? 43.081 8.676 106.895 1.00 26.69 514 GLU A N 1
ATOM 3814 C CA . GLU A 1 516 ? 42.221 8.004 105.945 1.00 26.47 514 GLU A CA 1
ATOM 3815 C C . GLU A 1 516 ? 42.115 6.510 106.228 1.00 25.29 514 GLU A C 1
ATOM 3816 O O . GLU A 1 516 ? 41.047 5.938 106.100 1.00 24.05 514 GLU A O 1
ATOM 3822 N N . TYR A 1 517 ? 43.226 5.871 106.604 1.00 24.51 515 TYR A N 1
ATOM 3823 C CA . TYR A 1 517 ? 43.177 4.472 107.044 1.00 23.59 515 TYR A CA 1
ATOM 3824 C C . TYR A 1 517 ? 42.198 4.326 108.215 1.00 24.03 515 TYR A C 1
ATOM 3825 O O . TYR A 1 517 ? 41.302 3.455 108.210 1.00 23.76 515 TYR A O 1
ATOM 3834 N N . LYS A 1 518 ? 42.330 5.191 109.219 1.00 25.60 516 LYS A N 1
ATOM 3835 C CA . LYS A 1 518 ? 41.453 5.112 110.385 1.00 27.28 516 LYS A CA 1
ATOM 3836 C C . LYS A 1 518 ? 39.996 5.349 109.994 1.00 26.64 516 LYS A C 1
ATOM 3837 O O . LYS A 1 518 ? 39.088 4.749 110.572 1.00 25.31 516 LYS A O 1
ATOM 3843 N N . GLN A 1 519 ? 39.790 6.234 109.019 1.00 25.74 517 GLN A N 1
ATOM 3844 C CA . GLN A 1 519 ? 38.449 6.584 108.547 1.00 25.83 517 GLN A CA 1
ATOM 3845 C C . GLN A 1 519 ? 37.731 5.354 108.024 1.00 25.52 517 GLN A C 1
ATOM 3846 O O . GLN A 1 519 ? 36.566 5.124 108.350 1.00 26.79 517 GLN A O 1
ATOM 3852 N N . VAL A 1 520 ? 38.434 4.563 107.223 1.00 24.83 518 VAL A N 1
ATOM 3853 C CA . VAL A 1 520 ? 37.854 3.377 106.614 1.00 23.76 518 VAL A CA 1
ATOM 3854 C C . VAL A 1 520 ? 37.663 2.288 107.674 1.00 23.69 518 VAL A C 1
ATOM 3855 O O . VAL A 1 520 ? 36.611 1.637 107.710 1.00 23.36 518 VAL A O 1
ATOM 3859 N N . MET A 1 521 ? 38.651 2.105 108.554 1.00 23.49 519 MET A N 1
ATOM 3860 C CA . MET A 1 521 ? 38.544 1.086 109.597 1.00 23.07 519 MET A CA 1
ATOM 3861 C C . MET A 1 521 ? 37.478 1.363 110.654 1.00 23.03 519 MET A C 1
ATOM 3862 O O . MET A 1 521 ? 36.839 0.431 111.132 1.00 22.35 519 MET A O 1
ATOM 3867 N N . GLN A 1 522 ? 37.247 2.637 110.984 1.00 23.46 520 GLN A N 1
ATOM 3868 C CA . GLN A 1 522 ? 36.353 3.004 112.065 1.00 24.23 520 GLN A CA 1
ATOM 3869 C C . GLN A 1 522 ? 34.961 3.409 111.616 1.00 24.62 520 GLN A C 1
ATOM 3870 O O . GLN A 1 522 ? 34.023 3.225 112.362 1.00 24.81 520 GLN A O 1
ATOM 3876 N N . ARG A 1 523 ? 34.825 3.973 110.419 1.00 24.79 521 ARG A N 1
ATOM 3877 C CA . ARG A 1 523 ? 33.557 4.578 110.014 1.00 25.93 521 ARG A CA 1
ATOM 3878 C C . ARG A 1 523 ? 33.193 4.171 108.579 1.00 25.40 521 ARG A C 1
ATOM 3879 O O . ARG A 1 523 ? 32.778 3.036 108.338 1.00 25.87 521 ARG A O 1
ATOM 3887 N N . VAL A 1 524 ? 33.380 5.071 107.627 1.00 25.27 522 VAL A N 1
ATOM 3888 C CA . VAL A 1 524 ? 33.083 4.781 106.223 1.00 25.47 522 VAL A CA 1
ATOM 3889 C C . VAL A 1 524 ? 33.821 5.773 105.329 1.00 25.00 522 VAL A C 1
ATOM 3890 O O . VAL A 1 524 ? 33.781 6.992 105.567 1.00 27.48 522 VAL A O 1
ATOM 3894 N N . GLY A 1 525 ? 34.486 5.258 104.304 1.00 24.78 523 GLY A N 1
ATOM 3895 C CA . GLY A 1 525 ? 35.197 6.093 103.346 1.00 24.44 523 GLY A CA 1
ATOM 3896 C C . GLY A 1 525 ? 34.609 5.973 101.950 1.00 24.62 523 GLY A C 1
ATOM 3897 O O . GLY A 1 525 ? 34.034 4.938 101.603 1.00 23.74 523 GLY A O 1
ATOM 3898 N N . VAL A 1 526 ? 34.752 7.041 101.163 1.00 25.24 524 VAL A N 1
ATOM 3899 C CA . VAL A 1 526 ? 34.395 7.032 99.738 1.00 25.40 524 VAL A CA 1
ATOM 3900 C C . VAL A 1 526 ? 35.633 7.305 98.904 1.00 24.63 524 VAL A C 1
ATOM 3901 O O . VAL A 1 526 ? 36.372 8.276 99.160 1.00 24.90 524 VAL A O 1
ATOM 3905 N N . ILE A 1 527 ? 35.856 6.451 97.910 1.00 24.67 525 ILE A N 1
ATOM 3906 C CA . ILE A 1 527 ? 36.983 6.583 96.987 1.00 24.34 525 ILE A CA 1
ATOM 3907 C C . ILE A 1 527 ? 36.530 6.525 95.535 1.00 24.45 525 ILE A C 1
ATOM 3908 O O . ILE A 1 527 ? 35.655 5.731 95.188 1.00 23.55 525 ILE A O 1
ATOM 3913 N N . ASP A 1 528 ? 37.144 7.376 94.704 1.00 24.88 526 ASP A N 1
ATOM 3914 C CA . ASP A 1 528 ? 36.926 7.371 93.272 1.00 25.40 526 ASP A CA 1
ATOM 3915 C C . ASP A 1 528 ? 37.783 6.291 92.622 1.00 24.91 526 ASP A C 1
ATOM 3916 O O . ASP A 1 528 ? 39.019 6.389 92.606 1.00 24.30 526 ASP A O 1
ATOM 3921 N N . LEU A 1 529 ? 37.118 5.260 92.103 1.00 23.97 527 LEU A N 1
ATOM 3922 C CA . LEU A 1 529 ? 37.785 4.138 91.448 1.00 23.46 527 LEU A CA 1
ATOM 3923 C C . LEU A 1 529 ? 37.546 4.123 89.941 1.00 24.47 527 LEU A C 1
ATOM 3924 O O . LEU A 1 529 ? 37.848 3.130 89.274 1.00 23.94 527 LEU A O 1
ATOM 3929 N N . SER A 1 530 ? 37.037 5.245 89.413 1.00 24.94 528 SER A N 1
ATOM 3930 C CA . SER A 1 530 ? 36.688 5.376 88.006 1.00 25.42 528 SER A CA 1
ATOM 3931 C C . SER A 1 530 ? 37.758 4.959 86.982 1.00 25.74 528 SER A C 1
ATOM 3932 O O . SER A 1 530 ? 37.404 4.528 85.903 1.00 26.78 528 SER A O 1
ATOM 3935 N N . PRO A 1 531 ? 39.065 5.084 87.300 1.00 26.33 529 PRO A N 1
ATOM 3936 C CA . PRO A 1 531 ? 40.061 4.679 86.287 1.00 26.04 529 PRO A CA 1
ATOM 3937 C C . PRO A 1 531 ? 40.144 3.200 85.849 1.00 24.22 529 PRO A C 1
ATOM 3938 O O . PRO A 1 531 ? 40.846 2.910 84.888 1.00 23.11 529 PRO A O 1
ATOM 3942 N N . PHE A 1 532 ? 39.416 2.282 86.481 1.00 24.61 530 PHE A N 1
ATOM 3943 C CA . PHE A 1 532 ? 39.394 0.881 86.019 1.00 23.52 530 PHE A CA 1
ATOM 3944 C C . PHE A 1 532 ? 39.170 0.786 84.498 1.00 23.85 530 PHE A C 1
ATOM 3945 O O . PHE A 1 532 ? 38.358 1.544 83.914 1.00 24.59 530 PHE A O 1
ATOM 3953 N N . GLY A 1 533 ? 39.844 -0.167 83.871 1.00 22.12 531 GLY A N 1
ATOM 3954 C CA . GLY A 1 533 ? 39.494 -0.629 82.538 1.00 23.60 531 GLY A CA 1
ATOM 3955 C C . GLY A 1 533 ? 38.218 -1.431 82.727 1.00 23.92 531 GLY A C 1
ATOM 3956 O O . GLY A 1 533 ? 38.106 -2.187 83.701 1.00 22.75 531 GLY A O 1
ATOM 3957 N N . LYS A 1 534 ? 37.259 -1.262 81.819 1.00 24.16 532 LYS A N 1
ATOM 3958 C CA . LYS A 1 534 ? 35.951 -1.881 81.955 1.00 25.06 532 LYS A CA 1
ATOM 3959 C C . LYS A 1 534 ? 35.486 -2.389 80.597 1.00 26.24 532 LYS A C 1
ATOM 3960 O O . LYS A 1 534 ? 35.424 -1.596 79.652 1.00 27.10 532 LYS A O 1
ATOM 3966 N N . PHE A 1 535 ? 35.205 -3.694 80.488 1.00 26.53 533 PHE A N 1
ATOM 3967 C CA . PHE A 1 535 ? 34.753 -4.297 79.234 1.00 28.29 533 PHE A CA 1
ATOM 3968 C C . PHE A 1 535 ? 33.450 -5.060 79.445 1.00 29.36 533 PHE A C 1
ATOM 3969 O O . PHE A 1 535 ? 33.283 -5.729 80.448 1.00 28.50 533 PHE A O 1
ATOM 3977 N N . ASN A 1 536 ? 32.525 -4.938 78.497 1.00 32.08 534 ASN A N 1
ATOM 3978 C CA . ASN A 1 536 ? 31.316 -5.736 78.481 1.00 33.11 534 ASN A CA 1
ATOM 3979 C C . ASN A 1 536 ? 31.515 -6.830 77.444 1.00 33.36 534 ASN A C 1
ATOM 3980 O O . ASN A 1 536 ? 31.900 -6.549 76.303 1.00 32.86 534 ASN A O 1
ATOM 3985 N N . ILE A 1 537 ? 31.280 -8.081 77.842 1.00 32.92 535 ILE A N 1
ATOM 3986 C CA . ILE A 1 537 ? 31.382 -9.215 76.939 1.00 32.96 535 ILE A CA 1
ATOM 3987 C C . ILE A 1 537 ? 30.031 -9.896 76.914 1.00 33.93 535 ILE A C 1
ATOM 3988 O O . ILE A 1 537 ? 29.523 -10.304 77.951 1.00 33.17 535 ILE A O 1
ATOM 3993 N N . LYS A 1 538 ? 29.467 -10.036 75.729 1.00 34.68 536 LYS A N 1
ATOM 3994 C CA . LYS A 1 538 ? 28.248 -10.817 75.543 1.00 35.66 536 LYS A CA 1
ATOM 3995 C C . LYS A 1 538 ? 28.303 -11.519 74.183 1.00 36.11 536 LYS A C 1
ATOM 3996 O O . LYS A 1 538 ? 29.369 -11.623 73.600 1.00 33.10 536 LYS A O 1
ATOM 4002 N N . GLY A 1 539 ? 27.169 -12.002 73.677 1.00 37.45 537 GLY A N 1
ATOM 4003 C CA . GLY A 1 539 ? 27.148 -12.714 72.390 1.00 39.60 537 GLY A CA 1
ATOM 4004 C C . GLY A 1 539 ? 27.109 -14.206 72.633 1.00 41.03 537 GLY A C 1
ATOM 4005 O O . GLY A 1 539 ? 27.200 -14.654 73.774 1.00 40.86 537 GLY A O 1
ATOM 4006 N N . GLN A 1 540 ? 26.981 -14.995 71.575 1.00 42.85 538 GLN A N 1
ATOM 4007 C CA . GLN A 1 540 ? 26.654 -16.403 71.774 1.00 44.55 538 GLN A CA 1
ATOM 4008 C C . GLN A 1 540 ? 27.744 -17.213 72.494 1.00 42.18 538 GLN A C 1
ATOM 4009 O O . GLN A 1 540 ? 27.413 -18.116 73.245 1.00 41.43 538 GLN A O 1
ATOM 4015 N N . ASP A 1 541 ? 29.021 -16.865 72.324 1.00 40.19 539 ASP A N 1
ATOM 4016 C CA . ASP A 1 541 ? 30.105 -17.677 72.889 1.00 38.34 539 ASP A CA 1
ATOM 4017 C C . ASP A 1 541 ? 30.814 -17.009 74.063 1.00 37.14 539 ASP A C 1
ATOM 4018 O O . ASP A 1 541 ? 31.961 -17.352 74.360 1.00 35.93 539 ASP A O 1
ATOM 4023 N N . SER A 1 542 ? 30.140 -16.078 74.742 1.00 36.20 540 SER A N 1
ATOM 4024 C CA . SER A 1 542 ? 30.787 -15.269 75.778 1.00 34.13 540 SER A CA 1
ATOM 4025 C C . SER A 1 542 ? 31.316 -16.147 76.908 1.00 33.35 540 SER A C 1
ATOM 4026 O O . SER A 1 542 ? 32.481 -16.024 77.305 1.00 30.72 540 SER A O 1
ATOM 4029 N N . THR A 1 543 ? 30.472 -17.044 77.412 1.00 33.99 541 THR A N 1
ATOM 4030 C CA . THR A 1 543 ? 30.873 -17.898 78.536 1.00 34.40 541 THR A CA 1
ATOM 4031 C C . THR A 1 543 ? 32.080 -18.778 78.186 1.00 34.47 541 THR A C 1
ATOM 4032 O O . THR A 1 543 ? 33.044 -18.807 78.911 1.00 32.50 541 THR A O 1
ATOM 4036 N N . GLN A 1 544 ? 32.022 -19.465 77.054 1.00 36.00 542 GLN A N 1
ATOM 4037 C CA . GLN A 1 544 ? 33.118 -20.322 76.609 1.00 36.83 542 GLN A CA 1
ATOM 4038 C C . GLN A 1 544 ? 34.445 -19.568 76.331 1.00 35.17 542 GLN A C 1
ATOM 4039 O O . GLN A 1 544 ? 35.540 -20.056 76.660 1.00 33.10 542 GLN A O 1
ATOM 4045 N N . LEU A 1 545 ? 34.363 -18.365 75.768 1.00 33.45 543 LEU A N 1
ATOM 4046 C CA . LEU A 1 545 ? 35.564 -17.556 75.599 1.00 31.82 543 LEU A CA 1
ATOM 4047 C C . LEU A 1 545 ? 36.197 -17.299 76.976 1.00 30.71 543 LEU A C 1
ATOM 4048 O O . LEU A 1 545 ? 37.394 -17.542 77.180 1.00 28.40 543 LEU A O 1
ATOM 4053 N N . LEU A 1 546 ? 35.404 -16.797 77.917 1.00 30.34 544 LEU A N 1
ATOM 4054 C CA . LEU A 1 546 ? 35.951 -16.473 79.256 1.00 29.95 544 LEU A CA 1
ATOM 4055 C C . LEU A 1 546 ? 36.498 -17.715 79.945 1.00 29.31 544 LEU A C 1
ATOM 4056 O O . LEU A 1 546 ? 37.551 -17.662 80.571 1.00 28.62 544 LEU A O 1
ATOM 4061 N N . ASP A 1 547 ? 35.790 -18.826 79.794 1.00 30.47 545 ASP A N 1
ATOM 4062 C CA . ASP A 1 547 ? 36.163 -20.091 80.416 1.00 31.21 545 ASP A CA 1
ATOM 4063 C C . ASP A 1 547 ? 37.529 -20.564 79.936 1.00 31.10 545 ASP A C 1
ATOM 4064 O O . ASP A 1 547 ? 38.249 -21.216 80.682 1.00 31.94 545 ASP A O 1
ATOM 4069 N N . HIS A 1 548 ? 37.889 -20.234 78.701 1.00 31.98 546 HIS A N 1
ATOM 4070 C CA . HIS A 1 548 ? 39.204 -20.596 78.154 1.00 32.86 546 HIS A CA 1
ATOM 4071 C C . HIS A 1 548 ? 40.280 -19.543 78.384 1.00 31.07 546 HIS A C 1
ATOM 4072 O O . HIS A 1 548 ? 41.446 -19.891 78.468 1.00 29.29 546 HIS A O 1
ATOM 4079 N N . LEU A 1 549 ? 39.893 -18.271 78.497 1.00 30.46 547 LEU A N 1
ATOM 4080 C CA . LEU A 1 549 ? 40.844 -17.189 78.838 1.00 28.95 547 LEU A CA 1
ATOM 4081 C C . LEU A 1 549 ? 41.292 -17.224 80.303 1.00 28.24 547 LEU A C 1
ATOM 4082 O O . LEU A 1 549 ? 42.440 -16.894 80.612 1.00 26.26 547 LEU A O 1
ATOM 4087 N N . CYS A 1 550 ? 40.360 -17.591 81.185 1.00 27.53 548 CYS A N 1
ATOM 4088 C CA . CYS A 1 550 ? 40.496 -17.395 82.625 1.00 27.54 548 CYS A CA 1
ATOM 4089 C C . CYS A 1 550 ? 40.709 -18.712 83.395 1.00 26.85 548 CYS A C 1
ATOM 4090 O O . CYS A 1 550 ? 40.124 -19.748 83.072 1.00 26.88 548 CYS A O 1
ATOM 4093 N N . ALA A 1 551 ? 41.547 -18.634 84.428 1.00 26.22 549 ALA A N 1
ATOM 4094 C CA . ALA A 1 551 ? 41.932 -19.788 85.243 1.00 26.19 549 ALA A CA 1
ATOM 4095 C C . ALA A 1 551 ? 40.958 -20.088 86.393 1.00 27.23 549 ALA A C 1
ATOM 4096 O O . ALA A 1 551 ? 40.974 -21.201 86.928 1.00 28.58 549 ALA A O 1
ATOM 4098 N N . ASN A 1 552 ? 40.120 -19.125 86.792 1.00 26.57 550 ASN A N 1
ATOM 4099 C CA . ASN A 1 552 ? 39.067 -19.397 87.772 1.00 26.36 550 ASN A CA 1
ATOM 4100 C C . ASN A 1 552 ? 37.824 -19.917 87.049 1.00 28.12 550 ASN A C 1
ATOM 4101 O O . ASN A 1 552 ? 37.749 -19.834 85.817 1.00 27.77 550 ASN A O 1
ATOM 4106 N N . VAL A 1 553 ? 36.873 -20.481 87.792 1.00 28.88 551 VAL A N 1
ATOM 4107 C CA . VAL A 1 553 ? 35.568 -20.803 87.197 1.00 30.13 551 VAL A CA 1
ATOM 4108 C C . VAL A 1 553 ? 34.887 -19.507 86.796 1.00 29.90 551 VAL A C 1
ATOM 4109 O O . VAL A 1 553 ? 35.177 -18.439 87.334 1.00 28.00 551 VAL A O 1
ATOM 4113 N N . ILE A 1 554 ? 33.970 -19.607 85.849 1.00 31.50 552 ILE A N 1
ATOM 4114 C CA . ILE A 1 554 ? 33.162 -18.468 85.469 1.00 32.07 552 ILE A CA 1
ATOM 4115 C C . ILE A 1 554 ? 31.993 -18.376 86.452 1.00 32.07 552 ILE A C 1
ATOM 4116 O O . ILE A 1 554 ? 31.300 -19.346 86.658 1.00 32.71 552 ILE A O 1
ATOM 4121 N N . PRO A 1 555 ? 31.786 -17.202 87.071 1.00 30.99 553 PRO A N 1
ATOM 4122 C CA . PRO A 1 555 ? 30.759 -17.046 88.094 1.00 31.25 553 PRO A CA 1
ATOM 4123 C C . PRO A 1 555 ? 29.347 -17.179 87.535 1.00 33.56 553 PRO A C 1
ATOM 4124 O O . PRO A 1 555 ? 29.119 -16.915 86.349 1.00 33.01 553 PRO A O 1
ATOM 4128 N N . LYS A 1 556 ? 28.427 -17.598 88.389 1.00 34.83 554 LYS A N 1
ATOM 4129 C CA . LYS A 1 556 ? 27.025 -17.746 88.007 1.00 37.62 554 LYS A CA 1
ATOM 4130 C C . LYS A 1 556 ? 26.388 -16.377 87.941 1.00 35.85 554 LYS A C 1
ATOM 4131 O O . LYS A 1 556 ? 26.893 -15.425 88.532 1.00 33.67 554 LYS A O 1
ATOM 4137 N N . VAL A 1 557 ? 25.276 -16.270 87.222 1.00 36.65 555 VAL A N 1
ATOM 4138 C CA . VAL A 1 557 ? 24.606 -14.987 87.092 1.00 36.40 555 VAL A CA 1
ATOM 4139 C C . VAL A 1 557 ? 24.290 -14.420 88.478 1.00 35.63 555 VAL A C 1
ATOM 4140 O 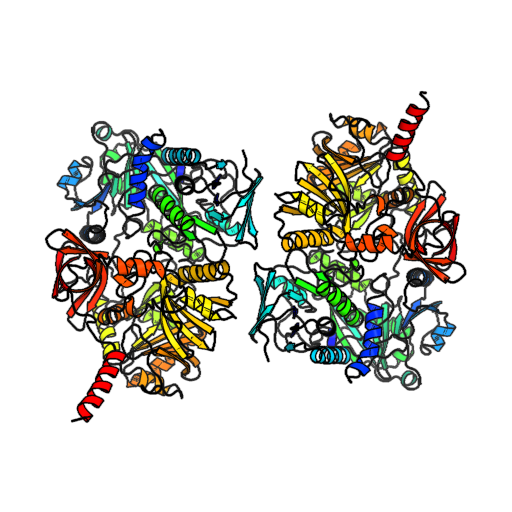O . VAL A 1 557 ? 23.799 -15.128 89.356 1.00 36.06 555 VAL A O 1
ATOM 4144 N N . GLY A 1 558 ? 24.650 -13.152 88.677 1.00 33.29 556 GLY A N 1
ATOM 4145 C CA . GLY A 1 558 ? 24.406 -12.446 89.923 1.00 32.23 556 GLY A CA 1
ATOM 4146 C C . GLY A 1 558 ? 25.625 -12.424 90.834 1.00 30.90 556 GLY A C 1
ATOM 4147 O O . GLY A 1 558 ? 25.550 -11.901 91.939 1.00 29.68 556 GLY A O 1
ATOM 4148 N N . PHE A 1 559 ? 26.734 -12.984 90.362 1.00 30.59 557 PHE A N 1
ATOM 4149 C CA . PHE A 1 559 ? 27.956 -13.119 91.170 1.00 30.48 557 PHE A CA 1
ATOM 4150 C C . PHE A 1 559 ? 29.207 -12.622 90.455 1.00 28.82 557 PHE A C 1
ATOM 4151 O O . PHE A 1 559 ? 29.251 -12.505 89.232 1.00 27.80 557 PHE A O 1
ATOM 4159 N N . THR A 1 560 ? 30.247 -12.391 91.249 1.00 27.42 558 THR A N 1
ATOM 4160 C CA . THR A 1 560 ? 31.491 -11.827 90.778 1.00 26.81 558 THR A CA 1
ATOM 4161 C C . THR A 1 560 ? 32.620 -12.685 91.336 1.00 26.39 558 THR A C 1
ATOM 4162 O O . THR A 1 560 ? 32.513 -13.170 92.457 1.00 26.47 558 THR A O 1
ATOM 4166 N N . ASN A 1 561 ? 33.702 -12.862 90.584 1.00 25.56 559 ASN A N 1
ATOM 4167 C CA . ASN A 1 561 ? 34.924 -13.411 91.170 1.00 25.42 559 ASN A CA 1
ATOM 4168 C C . ASN A 1 561 ? 36.202 -12.804 90.615 1.00 25.61 559 ASN A C 1
ATOM 4169 O O . ASN A 1 561 ? 36.174 -11.979 89.699 1.00 25.17 559 ASN A O 1
ATOM 4174 N N . ILE A 1 562 ? 37.319 -13.172 91.233 1.00 25.15 560 ILE A N 1
ATOM 4175 C CA . ILE A 1 562 ? 38.621 -12.726 90.829 1.00 24.67 560 ILE A CA 1
ATOM 4176 C C . ILE A 1 562 ? 39.242 -13.819 89.983 1.00 23.77 560 ILE A C 1
ATOM 4177 O O . ILE A 1 562 ? 39.246 -14.996 90.376 1.00 23.15 560 ILE A O 1
ATOM 4182 N N . SER A 1 563 ? 39.747 -13.445 88.811 1.00 22.31 561 SER A N 1
ATOM 4183 C CA . SER A 1 563 ? 40.104 -14.431 87.804 1.00 23.25 561 SER A CA 1
ATOM 4184 C C . SER A 1 563 ? 41.306 -13.962 87.027 1.00 23.56 561 SER A C 1
ATOM 4185 O O . SER A 1 563 ? 41.455 -12.757 86.800 1.00 24.31 561 SER A O 1
ATOM 4188 N N . HIS A 1 564 ? 42.190 -14.881 86.650 1.00 22.41 562 HIS A N 1
ATOM 4189 C CA . HIS A 1 564 ? 43.444 -14.493 85.998 1.00 22.33 562 HIS A CA 1
ATOM 4190 C C . HIS A 1 564 ? 43.516 -15.011 84.571 1.00 23.36 562 HIS A C 1
ATOM 4191 O O . HIS A 1 564 ? 43.075 -16.129 84.300 1.00 22.54 562 HIS A O 1
ATOM 4198 N N . MET A 1 565 ? 44.051 -14.182 83.671 1.00 22.43 563 MET A N 1
ATOM 4199 C CA . MET A 1 565 ? 44.336 -14.595 82.303 1.00 23.14 563 MET A CA 1
ATOM 4200 C C . MET A 1 565 ? 45.802 -14.965 82.243 1.00 23.21 563 MET A C 1
ATOM 4201 O O . MET A 1 565 ? 46.679 -14.117 82.474 1.00 23.30 563 MET A O 1
ATOM 4206 N N . LEU A 1 566 ? 46.056 -16.249 82.021 1.00 23.37 564 LEU A N 1
ATOM 4207 C CA . LEU A 1 566 ? 47.415 -16.759 81.981 1.00 23.98 564 LEU A CA 1
ATOM 4208 C C . LEU A 1 566 ? 47.864 -16.900 80.545 1.00 24.64 564 LEU A C 1
ATOM 4209 O O . LEU A 1 566 ? 47.037 -17.018 79.629 1.00 25.31 564 LEU A O 1
ATOM 4214 N N . THR A 1 567 ? 49.175 -16.864 80.370 1.00 24.45 565 THR A N 1
ATOM 4215 C CA . THR A 1 567 ? 49.824 -17.156 79.104 1.00 24.26 565 THR A CA 1
ATOM 4216 C C . THR A 1 567 ? 49.998 -18.655 78.950 1.00 25.18 565 THR A C 1
ATOM 4217 O O . THR A 1 567 ? 49.872 -19.394 79.927 1.00 25.27 565 THR A O 1
ATOM 4221 N N . PRO A 1 568 ? 50.266 -19.125 77.715 1.00 26.10 566 PRO A N 1
ATOM 4222 C CA . PRO A 1 568 ? 50.510 -20.547 77.527 1.00 27.04 566 PRO A CA 1
ATOM 4223 C C . PRO A 1 568 ? 51.594 -21.119 78.460 1.00 27.86 566 PRO A C 1
ATOM 4224 O O . PRO A 1 568 ? 51.505 -22.292 78.850 1.00 27.91 566 PRO A O 1
ATOM 4228 N N . ARG A 1 569 ? 52.600 -20.316 78.810 1.00 27.35 567 ARG A N 1
ATOM 4229 C CA . ARG A 1 569 ? 53.646 -20.781 79.758 1.00 28.67 567 ARG A CA 1
ATOM 4230 C C . ARG A 1 569 ? 53.199 -20.712 81.225 1.00 27.57 567 ARG A C 1
ATOM 4231 O O . ARG A 1 569 ? 53.977 -21.060 82.122 1.00 26.08 567 ARG A O 1
ATOM 4239 N N . GLY A 1 570 ? 51.983 -20.205 81.476 1.00 24.79 568 GLY A N 1
ATOM 4240 C CA . GLY A 1 570 ? 51.449 -20.090 82.816 1.00 24.52 568 GLY A CA 1
ATOM 4241 C C . GLY A 1 570 ? 51.791 -18.820 83.581 1.00 23.76 568 GLY A C 1
ATOM 4242 O O . GLY A 1 570 ? 51.624 -18.774 84.803 1.00 24.71 568 GLY A O 1
ATOM 4243 N N . ARG A 1 571 ? 52.227 -17.773 82.874 1.00 23.46 569 ARG A N 1
ATOM 4244 C CA . ARG A 1 571 ? 52.466 -16.459 83.469 1.00 23.18 569 ARG A CA 1
ATOM 4245 C C . ARG A 1 571 ? 51.174 -15.664 83.627 1.00 23.02 569 ARG A C 1
ATOM 4246 O O . ARG A 1 571 ? 50.207 -15.914 82.905 1.00 22.48 569 ARG A O 1
ATOM 4254 N N . VAL A 1 572 ? 51.151 -14.720 84.572 1.00 21.45 570 VAL A N 1
ATOM 4255 C CA . VAL A 1 572 ? 49.939 -13.945 84.819 1.00 21.75 570 VAL A CA 1
ATOM 4256 C C . VAL A 1 572 ? 49.912 -12.690 83.929 1.00 21.99 570 VAL A C 1
ATOM 4257 O O . VAL A 1 572 ? 50.465 -11.630 84.270 1.00 21.94 570 VAL A O 1
ATOM 4261 N N . TYR A 1 573 ? 49.243 -12.809 82.786 1.00 22.44 571 TYR A N 1
ATOM 4262 C CA . TYR A 1 573 ? 49.094 -11.677 81.880 1.00 21.89 571 TYR A CA 1
ATOM 4263 C C . TYR A 1 573 ? 48.132 -10.614 82.437 1.00 21.83 571 TYR A C 1
ATOM 4264 O O . TYR A 1 573 ? 48.335 -9.434 82.216 1.00 20.69 571 TYR A O 1
ATOM 4273 N N . ALA A 1 574 ? 47.084 -11.040 83.133 1.00 22.31 572 ALA A N 1
ATOM 4274 C CA . ALA A 1 574 ? 46.100 -10.123 83.698 1.00 22.71 572 ALA A CA 1
ATOM 4275 C C . ALA A 1 574 ? 45.395 -10.697 84.921 1.00 23.27 572 ALA A C 1
ATOM 4276 O O . ALA A 1 574 ? 45.306 -11.927 85.086 1.00 23.10 572 ALA A O 1
ATOM 4278 N N . GLU A 1 575 ? 44.959 -9.805 85.801 1.00 22.86 573 GLU A N 1
ATOM 4279 C CA . GLU A 1 575 ? 44.033 -10.148 86.855 1.00 23.57 573 GLU A CA 1
ATOM 4280 C C . GLU A 1 575 ? 42.789 -9.350 86.588 1.00 24.49 573 GLU A C 1
ATOM 4281 O O . GLU A 1 575 ? 42.842 -8.125 86.525 1.00 24.21 573 GLU A O 1
ATOM 4287 N N . LEU A 1 576 ? 41.673 -10.050 86.478 1.00 24.56 574 LEU A N 1
ATOM 4288 C CA . LEU A 1 576 ? 40.398 -9.412 86.224 1.00 26.03 574 LEU A CA 1
ATOM 4289 C C . LEU A 1 576 ? 39.443 -9.677 87.364 1.00 26.20 574 LEU A C 1
ATOM 4290 O O . LEU A 1 576 ? 39.612 -10.607 88.131 1.00 27.35 574 LEU A O 1
ATOM 4295 N N . THR A 1 577 ? 38.425 -8.843 87.462 1.00 24.86 575 THR A N 1
ATOM 4296 C CA . THR A 1 577 ? 37.280 -9.152 88.259 1.00 25.73 575 THR A CA 1
ATOM 4297 C C . THR A 1 577 ? 36.169 -9.362 87.247 1.00 26.06 575 THR A C 1
ATOM 4298 O O . THR A 1 577 ? 35.947 -8.501 86.405 1.00 25.56 575 THR A O 1
ATOM 4302 N N . VAL A 1 578 ? 35.522 -10.522 87.320 1.00 25.09 576 VAL A N 1
ATOM 4303 C CA . VAL A 1 578 ? 34.509 -10.948 86.364 1.00 25.83 576 VAL A CA 1
ATOM 4304 C C . VAL A 1 578 ? 33.133 -10.980 87.042 1.00 26.40 576 VAL A C 1
ATOM 4305 O O . VAL A 1 578 ? 32.944 -11.685 88.024 1.00 26.79 576 VAL A O 1
ATOM 4309 N N . SER A 1 579 ? 32.183 -10.206 86.513 1.00 27.34 577 SER A N 1
ATOM 4310 C CA . SER A 1 579 ? 30.824 -10.125 87.025 1.00 27.38 577 SER A CA 1
ATOM 4311 C C . SER A 1 579 ? 29.867 -10.666 85.977 1.00 28.99 577 SER A C 1
ATOM 4312 O O . SER A 1 579 ? 29.882 -10.214 84.828 1.00 28.11 577 SER A O 1
ATOM 4315 N N . HIS A 1 580 ? 29.058 -11.637 86.370 1.00 29.67 578 HIS A N 1
ATOM 4316 C CA . HIS A 1 580 ? 28.082 -12.233 85.486 1.00 31.67 578 HIS A CA 1
ATOM 4317 C C . HIS A 1 580 ? 26.777 -11.500 85.757 1.00 32.42 578 HIS A C 1
ATOM 4318 O O . HIS A 1 580 ? 26.087 -11.799 86.732 1.00 33.48 578 HIS A O 1
ATOM 4325 N N . GLN A 1 581 ? 26.455 -10.534 84.905 1.00 32.77 579 GLN A N 1
ATOM 4326 C CA . GLN A 1 581 ? 25.392 -9.577 85.201 1.00 34.12 579 GLN A CA 1
ATOM 4327 C C . GLN A 1 581 ? 24.020 -10.055 84.755 1.00 35.01 579 GLN A C 1
ATOM 4328 O O . GLN A 1 581 ? 23.034 -9.806 85.423 1.00 35.20 579 GLN A O 1
ATOM 4334 N N . SER A 1 582 ? 23.969 -10.703 83.605 1.00 35.92 580 SER A N 1
ATOM 4335 C CA . SER A 1 582 ? 22.755 -11.377 83.134 1.00 37.41 580 SER A CA 1
ATOM 4336 C C . SER A 1 582 ? 23.223 -12.542 82.260 1.00 38.15 580 SER A C 1
ATOM 4337 O O . SER A 1 582 ? 24.382 -12.574 81.856 1.00 36.54 580 SER A O 1
ATOM 4340 N N . PRO A 1 583 ? 22.335 -13.514 81.971 1.00 39.99 581 PRO A N 1
ATOM 4341 C CA . PRO A 1 583 ? 22.819 -14.755 81.352 1.00 40.01 581 PRO A CA 1
ATOM 4342 C C . PRO A 1 583 ? 23.640 -14.523 80.096 1.00 39.67 581 PRO A C 1
ATOM 4343 O O . PRO A 1 583 ? 23.147 -13.970 79.128 1.00 40.70 581 PRO A O 1
ATOM 4347 N N . GLY A 1 584 ? 24.894 -14.945 80.126 1.00 38.59 582 GLY A N 1
ATOM 4348 C CA . GLY A 1 584 ? 25.796 -14.772 79.002 1.00 38.21 582 GLY A CA 1
ATOM 4349 C C . GLY A 1 584 ? 26.426 -13.396 78.824 1.00 37.19 582 GLY A C 1
ATOM 4350 O O . GLY A 1 584 ? 27.137 -13.193 77.838 1.00 36.25 582 GLY A O 1
ATOM 4351 N N . GLU A 1 585 ? 26.181 -12.462 79.754 1.00 35.51 583 GLU A N 1
ATOM 4352 C CA . GLU A 1 585 ? 26.683 -11.088 79.640 1.00 34.63 583 GLU A CA 1
ATOM 4353 C C . GLU A 1 585 ? 27.499 -10.716 80.869 1.00 32.82 583 GLU A C 1
ATOM 4354 O O . GLU A 1 585 ? 27.003 -10.790 81.996 1.00 32.07 583 GLU A O 1
ATOM 4360 N N . PHE A 1 586 ? 28.727 -10.271 80.629 1.00 31.59 584 PHE A N 1
ATOM 4361 C CA . PHE A 1 586 ? 29.720 -10.122 81.682 1.00 29.88 584 PHE A CA 1
ATOM 4362 C C . PHE A 1 586 ? 30.307 -8.723 81.678 1.00 29.23 584 PHE A C 1
ATOM 4363 O O . PHE A 1 586 ? 30.478 -8.114 80.617 1.00 29.47 584 PHE A O 1
ATOM 4371 N N . LEU A 1 587 ? 30.659 -8.242 82.862 1.00 28.54 585 LEU A N 1
ATOM 4372 C CA . LEU A 1 587 ? 31.493 -7.065 83.005 1.00 27.73 585 LEU A CA 1
ATOM 4373 C C . LEU A 1 587 ? 32.874 -7.532 83.480 1.00 26.51 585 LEU A C 1
ATOM 4374 O O . LEU A 1 587 ? 32.966 -8.273 84.470 1.00 25.17 585 LEU A O 1
ATOM 4379 N N . LEU A 1 588 ? 33.929 -7.101 82.796 1.00 25.96 586 LEU A N 1
ATOM 4380 C CA . LEU A 1 588 ? 35.299 -7.393 83.247 1.00 25.23 586 LEU A CA 1
ATOM 4381 C C . LEU A 1 588 ? 35.937 -6.090 83.660 1.00 25.04 586 LEU A C 1
ATOM 4382 O O . LEU A 1 588 ? 35.786 -5.069 82.990 1.00 24.52 586 LEU A O 1
ATOM 4387 N N . ILE A 1 589 ? 36.659 -6.131 84.774 1.00 23.83 587 ILE A N 1
ATOM 4388 C CA . ILE A 1 589 ? 37.264 -4.960 85.357 1.00 23.82 587 ILE A CA 1
ATOM 4389 C C . ILE A 1 589 ? 38.743 -5.253 85.560 1.00 23.27 587 ILE A C 1
ATOM 4390 O O . ILE A 1 589 ? 39.081 -6.329 86.052 1.00 23.20 587 ILE A O 1
ATOM 4395 N N . THR A 1 590 ? 39.587 -4.299 85.177 1.00 23.27 588 THR A N 1
ATOM 4396 C CA . THR A 1 590 ? 41.031 -4.391 85.343 1.00 23.46 588 THR A CA 1
ATOM 4397 C C . THR A 1 590 ? 41.588 -3.012 85.719 1.00 22.87 588 THR A C 1
ATOM 4398 O O . THR A 1 590 ? 40.858 -2.020 85.724 1.00 22.29 588 THR A O 1
ATOM 4402 N N . GLY A 1 591 ? 42.862 -2.947 86.090 1.00 22.55 589 GLY A N 1
ATOM 4403 C CA . GLY A 1 591 ? 43.471 -1.674 86.458 1.00 23.12 589 GLY A CA 1
ATOM 4404 C C . GLY A 1 591 ? 43.613 -0.754 85.263 1.00 23.61 589 GLY A C 1
ATOM 4405 O O . GLY A 1 591 ? 43.743 -1.220 84.134 1.00 24.51 589 GLY A O 1
ATOM 4406 N N . SER A 1 592 ? 43.570 0.551 85.517 1.00 25.21 590 SER A N 1
ATOM 4407 C CA . SER A 1 592 ? 43.704 1.579 84.483 1.00 25.28 590 SER A CA 1
ATOM 4408 C C . SER A 1 592 ? 44.911 1.302 83.591 1.00 26.39 590 SER A C 1
ATOM 4409 O O . SER A 1 592 ? 44.848 1.492 82.381 1.00 26.34 590 SER A O 1
ATOM 4412 N N . GLY A 1 593 ? 46.021 0.895 84.192 1.00 27.02 591 GLY A N 1
ATOM 4413 C CA . GLY A 1 593 ? 47.259 0.644 83.430 1.00 27.14 591 GLY A CA 1
ATOM 4414 C C . GLY A 1 593 ? 47.205 -0.584 82.521 1.00 25.59 591 GLY A C 1
ATOM 4415 O O . GLY A 1 593 ? 48.061 -0.755 81.660 1.00 26.37 591 GLY A O 1
ATOM 4416 N N . SER A 1 594 ? 46.199 -1.443 82.709 1.00 24.83 592 SER A N 1
ATOM 4417 C CA . SER A 1 594 ? 46.071 -2.690 81.946 1.00 23.79 592 SER A CA 1
ATOM 4418 C C . SER A 1 594 ? 44.898 -2.702 80.951 1.00 23.36 592 SER A C 1
ATOM 4419 O O . SER A 1 594 ? 44.672 -3.728 80.297 1.00 23.83 592 SER A O 1
ATOM 4422 N N . GLU A 1 595 ? 44.178 -1.590 80.826 1.00 21.72 593 GLU A N 1
ATOM 4423 C CA . GLU A 1 595 ? 42.970 -1.536 79.987 1.00 22.47 593 GLU A CA 1
ATOM 4424 C C . GLU A 1 595 ? 43.202 -2.134 78.585 1.00 22.18 593 GLU A C 1
ATOM 4425 O O . GLU A 1 595 ? 42.631 -3.163 78.245 1.00 23.04 593 GLU A O 1
ATOM 4431 N N . LEU A 1 596 ? 44.017 -1.497 77.761 1.00 21.46 594 LEU A N 1
ATOM 4432 C CA . LEU A 1 596 ? 44.141 -1.960 76.379 1.00 23.12 594 LEU A CA 1
ATOM 4433 C C . LEU A 1 596 ? 45.067 -3.171 76.251 1.00 22.62 594 LEU A C 1
ATOM 4434 O O . LEU A 1 596 ? 44.912 -3.968 75.345 1.00 22.89 594 LEU A O 1
ATOM 4439 N N . HIS A 1 597 ? 46.024 -3.288 77.167 1.00 21.27 595 HIS A N 1
ATOM 4440 C CA . HIS A 1 597 ? 46.892 -4.464 77.237 1.00 21.08 595 HIS A CA 1
ATOM 4441 C C . HIS A 1 597 ? 46.044 -5.737 77.367 1.00 21.97 595 HIS A C 1
ATOM 4442 O O . HIS A 1 597 ? 46.260 -6.720 76.626 1.00 22.12 595 HIS A O 1
ATOM 4449 N N . ASP A 1 598 ? 45.062 -5.693 78.274 1.00 21.95 596 ASP A N 1
ATOM 4450 C CA . ASP A 1 598 ? 44.143 -6.816 78.517 1.00 22.77 596 ASP A CA 1
ATOM 4451 C C . ASP A 1 598 ? 43.092 -6.961 77.401 1.00 22.51 596 ASP A C 1
ATOM 4452 O O . ASP A 1 598 ? 42.826 -8.065 76.947 1.00 22.68 596 ASP A O 1
ATOM 4457 N N . LEU A 1 599 ? 42.495 -5.854 76.962 1.00 23.45 597 LEU A N 1
ATOM 4458 C CA . LEU A 1 599 ? 41.537 -5.931 75.851 1.00 24.57 597 LEU A CA 1
ATOM 4459 C C . LEU A 1 599 ? 42.140 -6.589 74.609 1.00 24.43 597 LEU A C 1
ATOM 4460 O O . LEU A 1 599 ? 41.481 -7.365 73.946 1.00 25.15 597 LEU A O 1
ATOM 4465 N N . ARG A 1 600 ? 43.376 -6.228 74.280 1.00 23.37 598 ARG A N 1
ATOM 4466 C CA . ARG A 1 600 ? 44.067 -6.764 73.110 1.00 24.20 598 ARG A CA 1
ATOM 4467 C C . ARG A 1 600 ? 44.148 -8.298 73.191 1.00 24.44 598 ARG A C 1
ATOM 4468 O O . ARG A 1 600 ? 43.826 -9.001 72.237 1.00 23.65 598 ARG A O 1
ATOM 4476 N N . TRP A 1 601 ? 44.578 -8.793 74.349 1.00 22.66 599 TRP A N 1
ATOM 4477 C CA . TRP A 1 601 ? 44.703 -10.225 74.598 1.00 23.07 599 TRP A CA 1
ATOM 4478 C C . TRP A 1 601 ? 43.352 -10.934 74.406 1.00 23.83 599 TRP A C 1
ATOM 4479 O O . TRP A 1 601 ? 43.260 -11.946 73.732 1.00 24.64 599 TRP A O 1
ATOM 4490 N N . ILE A 1 602 ? 42.301 -10.349 74.949 1.00 23.87 600 ILE A N 1
ATOM 4491 C CA . ILE A 1 602 ? 40.955 -10.912 74.821 1.00 25.26 600 ILE A CA 1
ATOM 4492 C C . ILE A 1 602 ? 40.501 -10.920 73.358 1.00 25.92 600 ILE A C 1
ATOM 4493 O O . ILE A 1 602 ? 40.013 -11.933 72.872 1.00 27.14 600 ILE A O 1
ATOM 4498 N N . GLU A 1 603 ? 40.657 -9.798 72.663 1.00 26.37 601 GLU A N 1
ATOM 4499 C CA . GLU A 1 603 ? 40.188 -9.704 71.275 1.00 29.41 601 GLU A CA 1
ATOM 4500 C C . GLU A 1 603 ? 40.970 -10.635 70.359 1.00 30.30 601 GLU A C 1
ATOM 4501 O O . GLU A 1 603 ? 40.406 -11.227 69.459 1.00 30.64 601 GLU A O 1
ATOM 4507 N N . GLU A 1 604 ? 42.270 -10.781 70.601 1.00 29.75 602 GLU A N 1
ATOM 4508 C CA . GLU A 1 604 ? 43.071 -11.720 69.814 1.00 31.78 602 GLU A CA 1
ATOM 4509 C C . GLU A 1 604 ? 42.642 -13.179 70.054 1.00 30.98 602 GLU A C 1
ATOM 4510 O O . GLU A 1 604 ? 42.582 -13.970 69.118 1.00 32.15 602 GLU A O 1
ATOM 4516 N N . ALA A 1 605 ? 42.344 -13.538 71.298 1.00 29.44 603 ALA A N 1
ATOM 4517 C CA . ALA A 1 605 ? 41.939 -14.911 71.615 1.00 29.42 603 ALA A CA 1
ATOM 4518 C C . ALA A 1 605 ? 40.625 -15.236 70.937 1.00 30.12 603 ALA A C 1
ATOM 4519 O O . ALA A 1 605 ? 40.444 -16.326 70.407 1.00 31.60 603 ALA A O 1
ATOM 4521 N N . ALA A 1 606 ? 39.718 -14.267 70.950 1.00 30.05 604 ALA A N 1
ATOM 4522 C CA . ALA A 1 606 ? 38.375 -14.445 70.365 1.00 31.34 604 ALA A CA 1
ATOM 4523 C C . ALA A 1 606 ? 38.444 -14.724 68.866 1.00 32.93 604 ALA A C 1
ATOM 4524 O O . ALA A 1 606 ? 37.868 -15.701 68.389 1.00 34.93 604 ALA A O 1
ATOM 4526 N N . VAL A 1 607 ? 39.157 -13.875 68.131 1.00 33.69 605 VAL A N 1
ATOM 4527 C CA . VAL A 1 607 ? 39.287 -14.053 66.688 1.00 37.54 605 VAL A CA 1
ATOM 4528 C C . VAL A 1 607 ? 40.154 -15.265 66.319 1.00 38.49 605 VAL A C 1
ATOM 4529 O O . VAL A 1 607 ? 39.819 -15.987 65.394 1.00 39.03 605 VAL A O 1
ATOM 4533 N N . ARG A 1 608 ? 41.238 -15.508 67.045 1.00 39.17 606 ARG A N 1
ATOM 4534 C CA . ARG A 1 608 ? 42.060 -16.697 66.797 1.00 42.04 606 ARG A CA 1
ATOM 4535 C C . ARG A 1 608 ? 41.316 -17.992 67.058 1.00 41.47 606 ARG A C 1
ATOM 4536 O O . ARG A 1 608 ? 41.509 -18.973 66.349 1.00 41.09 606 ARG A O 1
ATOM 4544 N N . GLY A 1 609 ? 40.489 -17.997 68.095 1.00 40.71 607 GLY A N 1
ATOM 4545 C CA . GLY A 1 609 ? 39.734 -19.174 68.475 1.00 39.83 607 GLY A CA 1
ATOM 4546 C C . GLY A 1 609 ? 38.413 -19.328 67.764 1.00 41.12 607 GLY A C 1
ATOM 4547 O O . GLY A 1 609 ? 37.717 -20.313 67.990 1.00 42.97 607 GLY A O 1
ATOM 4548 N N . GLY A 1 610 ? 38.050 -18.379 66.901 1.00 41.14 608 GLY A N 1
ATOM 4549 C CA . GLY A 1 610 ? 36.755 -18.458 66.180 1.00 42.55 608 GLY A CA 1
ATOM 4550 C C . GLY A 1 610 ? 35.535 -18.309 67.088 1.00 42.50 608 GLY A C 1
ATOM 4551 O O . GLY A 1 610 ? 34.475 -18.833 66.797 1.00 43.11 608 GLY A O 1
ATOM 4552 N N . TYR A 1 611 ? 35.691 -17.591 68.196 1.00 40.73 609 TYR A N 1
ATOM 4553 C CA . TYR A 1 611 ? 34.583 -17.325 69.111 1.00 41.48 609 TYR A CA 1
ATOM 4554 C C . TYR A 1 611 ? 33.708 -16.188 68.586 1.00 41.83 609 TYR A C 1
ATOM 4555 O O . TYR A 1 611 ? 34.226 -15.149 68.181 1.00 41.89 609 TYR A O 1
ATOM 4564 N N . ASP A 1 612 ? 32.394 -16.390 68.581 1.00 42.74 610 ASP A N 1
ATOM 4565 C CA . ASP A 1 612 ? 31.440 -15.363 68.159 1.00 41.93 610 ASP A CA 1
ATOM 4566 C C . ASP A 1 612 ? 30.936 -14.607 69.388 1.00 40.27 610 ASP A C 1
ATOM 4567 O O . ASP A 1 612 ? 30.104 -15.115 70.138 1.00 38.94 610 ASP A O 1
ATOM 4572 N N . VAL A 1 613 ? 31.467 -13.401 69.598 1.00 39.24 611 VAL A N 1
ATOM 4573 C CA . VAL A 1 613 ? 31.126 -12.580 70.762 1.00 38.78 611 VAL A CA 1
ATOM 4574 C C . VAL A 1 613 ? 31.041 -11.095 70.403 1.00 39.41 611 VAL A C 1
ATOM 4575 O O . VAL A 1 613 ? 31.516 -10.679 69.343 1.00 39.08 611 VAL A O 1
ATOM 4579 N N . GLU A 1 614 ? 30.435 -10.319 71.303 1.00 38.98 612 GLU A N 1
ATOM 4580 C CA . GLU A 1 614 ? 30.420 -8.868 71.222 1.00 39.50 612 GLU A CA 1
ATOM 4581 C C . GLU A 1 614 ? 31.202 -8.325 72.413 1.00 37.41 612 GLU A C 1
ATOM 4582 O O . GLU A 1 614 ? 30.855 -8.584 73.564 1.00 35.78 612 GLU A O 1
ATOM 4588 N N . ILE A 1 615 ? 32.253 -7.577 72.115 1.00 36.22 613 ILE A N 1
ATOM 4589 C CA . ILE A 1 615 ? 33.164 -7.050 73.113 1.00 35.38 613 ILE A CA 1
ATOM 4590 C C . ILE A 1 615 ? 33.112 -5.546 72.993 1.00 35.97 613 ILE A C 1
ATOM 4591 O O . ILE A 1 615 ? 33.284 -5.007 71.901 1.00 37.13 613 ILE A O 1
ATOM 4596 N N . ARG A 1 616 ? 32.839 -4.866 74.098 1.00 34.17 614 ARG A N 1
ATOM 4597 C CA . ARG A 1 616 ? 32.757 -3.419 74.092 1.00 35.15 614 ARG A CA 1
ATOM 4598 C C . ARG A 1 616 ? 33.597 -2.845 75.224 1.00 33.33 614 ARG A C 1
ATOM 4599 O O . ARG A 1 616 ? 33.484 -3.287 76.368 1.00 31.93 614 ARG A O 1
ATOM 4607 N N . ASN A 1 617 ? 34.406 -1.854 74.894 1.00 30.77 615 ASN A N 1
ATOM 4608 C CA . ASN A 1 617 ? 35.210 -1.171 75.879 1.00 28.82 615 ASN A CA 1
ATOM 4609 C C . ASN A 1 617 ? 34.395 -0.011 76.436 1.00 29.66 615 ASN A C 1
ATOM 4610 O O . ASN A 1 617 ? 34.194 0.995 75.753 1.00 29.92 615 ASN A O 1
ATOM 4615 N N . ILE A 1 618 ? 33.910 -0.159 77.670 1.00 29.27 616 ILE A N 1
ATOM 4616 C CA . ILE A 1 618 ? 33.032 0.845 78.274 1.00 29.14 616 ILE A CA 1
ATOM 4617 C C . ILE A 1 618 ? 33.756 1.609 79.361 1.00 28.49 616 ILE A C 1
ATOM 4618 O O . ILE A 1 618 ? 33.141 2.287 80.175 1.00 29.41 616 ILE A O 1
ATOM 4623 N N . THR A 1 619 ? 35.084 1.539 79.329 1.00 26.68 617 THR A N 1
ATOM 4624 C CA . THR A 1 619 ? 35.921 2.196 80.307 1.00 26.07 617 THR A CA 1
ATOM 4625 C C . THR A 1 619 ? 35.547 3.646 80.539 1.00 27.57 617 THR A C 1
ATOM 4626 O O . THR A 1 619 ? 35.386 4.074 81.684 1.00 26.77 617 THR A O 1
ATOM 4630 N N . ASP A 1 620 ? 35.376 4.391 79.452 1.00 29.64 618 ASP A N 1
ATOM 4631 C CA . ASP A 1 620 ? 35.114 5.812 79.539 1.00 31.54 618 ASP A CA 1
ATOM 4632 C C . ASP A 1 620 ? 33.640 6.151 79.702 1.00 32.77 618 ASP A C 1
ATOM 4633 O O . ASP A 1 620 ? 33.312 7.293 79.984 1.00 33.93 618 ASP A O 1
ATOM 4638 N N . GLU A 1 621 ? 32.761 5.168 79.553 1.00 33.30 619 GLU A N 1
ATOM 4639 C CA . GLU A 1 621 ? 31.324 5.382 79.766 1.00 35.16 619 GLU A CA 1
ATOM 4640 C C . GLU A 1 621 ? 30.934 5.417 81.255 1.00 33.95 619 GLU A C 1
ATOM 4641 O O . GLU A 1 621 ? 29.953 6.083 81.618 1.00 33.22 619 GLU A O 1
ATOM 4647 N N . LEU A 1 622 ? 31.713 4.723 82.095 1.00 32.19 620 LEU A N 1
ATOM 4648 C CA . LEU A 1 622 ? 31.372 4.491 83.502 1.00 32.21 620 LEU A CA 1
ATOM 4649 C C . LEU A 1 622 ? 32.308 5.120 84.510 1.00 30.33 620 LEU A C 1
ATOM 4650 O O . LEU A 1 622 ? 33.511 5.209 84.299 1.00 29.19 620 LEU A O 1
ATOM 4655 N N . GLY A 1 623 ? 31.717 5.565 85.611 1.00 30.18 621 GLY A N 1
ATOM 4656 C CA . GLY A 1 623 ? 32.458 5.922 86.804 1.00 29.33 621 GLY A CA 1
ATOM 4657 C C . GLY A 1 623 ? 32.271 4.810 87.810 1.00 27.88 621 GLY A C 1
ATOM 4658 O O . GLY A 1 623 ? 31.397 3.958 87.663 1.00 27.28 621 GLY A O 1
ATOM 4659 N N . VAL A 1 624 ? 33.096 4.816 88.849 1.00 27.56 622 VAL A N 1
ATOM 4660 C CA . VAL A 1 624 ? 32.966 3.836 89.912 1.00 26.57 622 VAL A CA 1
ATOM 4661 C C . VAL A 1 624 ? 33.334 4.516 91.216 1.00 26.36 622 VAL A C 1
ATOM 4662 O O . VAL A 1 624 ? 34.377 5.163 91.302 1.00 25.09 622 VAL A O 1
ATOM 4666 N N . LEU A 1 625 ? 32.466 4.375 92.209 1.00 26.75 623 LEU A N 1
ATOM 4667 C CA . LEU A 1 625 ? 32.755 4.825 93.554 1.00 27.27 623 LEU A CA 1
ATOM 4668 C C . LEU A 1 625 ? 32.824 3.625 94.468 1.00 26.58 623 LEU A C 1
ATOM 4669 O O . LEU A 1 625 ? 31.963 2.746 94.434 1.00 26.69 623 LEU A O 1
ATOM 4674 N N . GLY A 1 626 ? 33.847 3.599 95.305 1.00 26.44 624 GLY A N 1
ATOM 4675 C CA . GLY A 1 626 ? 33.940 2.610 96.371 1.00 26.19 624 GLY A CA 1
ATOM 4676 C C . GLY A 1 626 ? 33.471 3.245 97.666 1.00 26.31 624 GLY A C 1
ATOM 4677 O O . GLY A 1 626 ? 33.905 4.348 98.024 1.00 27.51 624 GLY A O 1
ATOM 4678 N N . VAL A 1 627 ? 32.594 2.543 98.368 1.00 25.51 625 VAL A N 1
ATOM 4679 C CA . VAL A 1 627 ? 32.117 2.952 99.671 1.00 25.86 625 VAL A CA 1
ATOM 4680 C C . VAL A 1 627 ? 32.465 1.806 100.605 1.00 25.68 625 VAL A C 1
ATOM 4681 O O . VAL A 1 627 ? 31.925 0.712 100.459 1.00 25.53 625 VAL A O 1
ATOM 4685 N N . ALA A 1 628 ? 33.360 2.066 101.566 1.00 25.76 626 ALA A N 1
ATOM 4686 C CA . ALA A 1 628 ? 33.947 0.996 102.371 1.00 25.78 626 ALA A CA 1
ATOM 4687 C C . ALA A 1 628 ? 34.156 1.380 103.818 1.00 25.79 626 ALA A C 1
ATOM 4688 O O . ALA A 1 628 ? 34.489 2.521 104.125 1.00 26.91 626 ALA A O 1
ATOM 4690 N N . GLY A 1 629 ? 33.988 0.399 104.698 1.00 24.25 627 GLY A N 1
ATOM 4691 C CA . GLY A 1 629 ? 34.055 0.602 106.117 1.00 23.74 627 GLY A CA 1
ATOM 4692 C C . GLY A 1 629 ? 32.831 0.064 106.835 1.00 24.08 627 GLY A C 1
ATOM 4693 O O . GLY A 1 629 ? 31.798 -0.215 106.195 1.00 24.18 627 GLY A O 1
ATOM 4694 N N . PRO A 1 630 ? 32.921 -0.062 108.175 1.00 23.75 628 PRO A N 1
ATOM 4695 C CA . PRO A 1 630 ? 31.836 -0.690 108.911 1.00 24.53 628 PRO A CA 1
ATOM 4696 C C . PRO A 1 630 ? 30.482 0.007 108.753 1.00 25.68 628 PRO A C 1
ATOM 4697 O O . PRO A 1 630 ? 29.473 -0.654 108.858 1.00 25.24 628 PRO A O 1
ATOM 4701 N N . TYR A 1 631 ? 30.458 1.314 108.482 1.00 26.49 629 TYR A N 1
ATOM 4702 C CA . TYR A 1 631 ? 29.184 2.017 108.260 1.00 27.63 629 TYR A CA 1
ATOM 4703 C C . TYR A 1 631 ? 28.696 2.048 106.791 1.00 27.42 629 TYR A C 1
ATOM 4704 O O . TYR A 1 631 ? 27.717 2.741 106.482 1.00 26.70 629 TYR A O 1
ATOM 4713 N N . ALA A 1 632 ? 29.366 1.314 105.900 1.00 26.29 630 ALA A N 1
ATOM 4714 C CA . ALA A 1 632 ? 29.027 1.338 104.476 1.00 26.49 630 ALA A CA 1
ATOM 4715 C C . ALA A 1 632 ? 27.572 0.913 104.227 1.00 27.03 630 ALA A C 1
ATOM 4716 O O . ALA A 1 632 ? 26.843 1.591 103.497 1.00 28.45 630 ALA A O 1
ATOM 4718 N N . ARG A 1 633 ? 27.132 -0.166 104.870 1.00 27.27 631 ARG A N 1
ATOM 4719 C CA . ARG A 1 633 ? 25.735 -0.608 104.733 1.00 28.44 631 ARG A CA 1
ATOM 4720 C C . ARG A 1 633 ? 24.730 0.425 105.245 1.00 28.85 631 ARG A C 1
ATOM 4721 O O . ARG A 1 633 ? 23.713 0.697 104.596 1.00 30.08 631 ARG A O 1
ATOM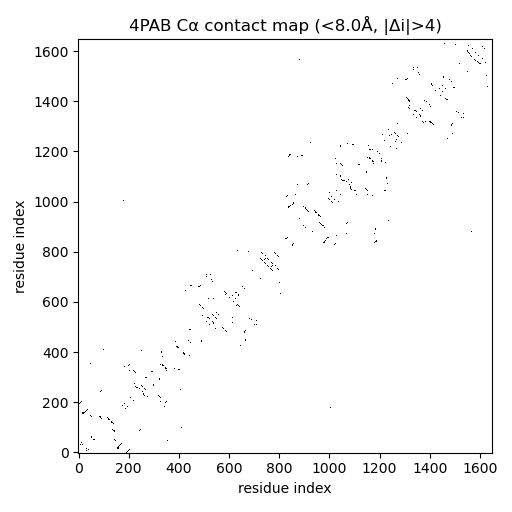 4729 N N . ARG A 1 634 ? 24.978 0.971 106.428 1.00 28.40 632 ARG A N 1
ATOM 4730 C CA . ARG A 1 634 ? 24.030 1.923 107.034 1.00 29.63 632 ARG A CA 1
ATOM 4731 C C . ARG A 1 634 ? 23.809 3.148 106.135 1.00 29.55 632 ARG A C 1
ATOM 4732 O O . ARG A 1 634 ? 22.684 3.610 105.976 1.00 30.74 632 ARG A O 1
ATOM 4740 N N . VAL A 1 635 ? 24.885 3.654 105.550 1.00 28.85 633 VAL A N 1
ATOM 4741 C CA . VAL A 1 635 ? 24.817 4.843 104.711 1.00 30.01 633 VAL A CA 1
ATOM 4742 C C . VAL A 1 635 ? 24.045 4.527 103.428 1.00 30.42 633 VAL A C 1
ATOM 4743 O O . VAL A 1 635 ? 23.102 5.227 103.086 1.00 30.66 633 VAL A O 1
ATOM 4747 N N . LEU A 1 636 ? 24.433 3.447 102.755 1.00 29.79 634 LEU A N 1
ATOM 4748 C CA . LEU A 1 636 ? 23.848 3.133 101.457 1.00 29.78 634 LEU A CA 1
ATOM 4749 C C . LEU A 1 636 ? 22.400 2.691 101.579 1.00 30.61 634 LEU A C 1
ATOM 4750 O O . LEU A 1 636 ? 21.601 2.994 100.698 1.00 30.34 634 LEU A O 1
ATOM 4755 N N . GLN A 1 637 ? 22.054 2.013 102.673 1.00 30.75 635 GLN A N 1
ATOM 4756 C CA . GLN A 1 637 ? 20.675 1.548 102.877 1.00 31.47 635 GLN A CA 1
ATOM 4757 C C . GLN A 1 637 ? 19.664 2.691 102.924 1.00 33.34 635 GLN A C 1
ATOM 4758 O O . GLN A 1 637 ? 18.507 2.498 102.584 1.00 32.81 635 GLN A O 1
ATOM 4764 N N . LYS A 1 638 ? 20.094 3.881 103.329 1.00 34.24 636 LYS A N 1
ATOM 4765 C CA . LYS A 1 638 ? 19.193 5.039 103.330 1.00 36.79 636 LYS A CA 1
ATOM 4766 C C . LYS A 1 638 ? 18.811 5.483 101.921 1.00 37.64 636 LYS A C 1
ATOM 4767 O O . LYS A 1 638 ? 17.913 6.283 101.768 1.00 37.87 636 LYS A O 1
ATOM 4773 N N . LEU A 1 639 ? 19.513 4.994 100.904 1.00 37.74 637 LEU A N 1
ATOM 4774 C CA . LEU A 1 639 ? 19.369 5.532 99.548 1.00 39.21 637 LEU A CA 1
ATOM 4775 C C . LEU A 1 639 ? 18.781 4.538 98.551 1.00 39.72 637 LEU A C 1
ATOM 4776 O O . LEU A 1 639 ? 18.673 4.851 97.369 1.00 40.94 637 LEU A O 1
ATOM 4781 N N . THR A 1 640 ? 18.399 3.349 99.012 1.00 39.86 638 THR A N 1
ATOM 4782 C CA . THR A 1 640 ? 17.851 2.343 98.105 1.00 39.31 638 THR A CA 1
ATOM 4783 C C . THR A 1 640 ? 16.838 1.439 98.787 1.00 40.25 638 THR A C 1
ATOM 4784 O O . THR A 1 640 ? 16.971 1.121 99.972 1.00 38.58 638 THR A O 1
ATOM 4788 N N . SER A 1 641 ? 15.816 1.035 98.033 1.00 39.81 639 SER A N 1
ATOM 4789 C CA . SER A 1 641 ? 14.863 0.032 98.502 1.00 41.01 639 SER A CA 1
ATOM 4790 C C . SER A 1 641 ? 15.485 -1.375 98.499 1.00 40.19 639 SER A C 1
ATOM 4791 O O . SER A 1 641 ? 14.995 -2.276 99.156 1.00 40.72 639 SER A O 1
ATOM 4794 N N . GLU A 1 642 ? 16.559 -1.568 97.749 1.00 39.71 640 GLU A N 1
ATOM 4795 C CA . GLU A 1 642 ? 17.250 -2.855 97.738 1.00 39.34 640 GLU A CA 1
ATOM 4796 C C . GLU A 1 642 ? 17.686 -3.240 99.163 1.00 38.37 640 GLU A C 1
ATOM 4797 O O . GLU A 1 642 ? 18.239 -2.416 99.892 1.00 37.97 640 GLU A O 1
ATOM 4803 N N . ASP A 1 643 ? 17.427 -4.486 99.543 1.00 38.40 641 ASP A N 1
ATOM 4804 C CA . ASP A 1 643 ? 17.818 -5.012 100.849 1.00 37.69 641 ASP A CA 1
ATOM 4805 C C . ASP A 1 643 ? 19.328 -5.261 100.872 1.00 35.92 641 ASP A C 1
ATOM 4806 O O . ASP A 1 643 ? 19.825 -6.213 100.265 1.00 35.86 641 ASP A O 1
ATOM 4811 N N . LEU A 1 644 ? 20.058 -4.415 101.595 1.00 34.39 642 LEU A N 1
ATOM 4812 C CA . LEU A 1 644 ? 21.515 -4.557 101.680 1.00 32.30 642 LEU A CA 1
ATOM 4813 C C . LEU A 1 644 ? 21.997 -5.369 102.901 1.00 31.94 642 LEU A C 1
ATOM 4814 O O . LEU A 1 644 ? 23.200 -5.404 103.179 1.00 30.17 642 LEU A O 1
ATOM 4819 N N . SER A 1 645 ? 21.087 -6.036 103.612 1.00 33.29 643 SER A N 1
ATOM 4820 C CA . SER A 1 645 ? 21.482 -6.820 104.797 1.00 33.78 643 SER A CA 1
ATOM 4821 C C . SER A 1 645 ? 22.464 -7.940 104.439 1.00 32.96 643 SER A C 1
ATOM 4822 O O . SER A 1 645 ? 22.463 -8.464 103.315 1.00 31.67 643 SER A O 1
ATOM 4825 N N . ASP A 1 646 ? 23.308 -8.296 105.399 1.00 33.78 644 ASP A N 1
ATOM 4826 C CA . ASP A 1 646 ? 24.334 -9.324 105.187 1.00 34.31 644 ASP A CA 1
ATOM 4827 C C . ASP A 1 646 ? 23.799 -10.632 104.604 1.00 37.54 644 ASP A C 1
ATOM 4828 O O . ASP A 1 646 ? 24.420 -11.207 103.706 1.00 39.69 644 ASP A O 1
ATOM 4833 N N . ASP A 1 647 ? 22.672 -11.117 105.106 1.00 40.85 645 ASP A N 1
ATOM 4834 C CA . ASP A 1 647 ? 22.155 -12.417 104.651 1.00 44.28 645 ASP A CA 1
ATOM 4835 C C . ASP A 1 647 ? 21.518 -12.373 103.248 1.00 43.22 645 ASP A C 1
ATOM 4836 O O . ASP A 1 647 ? 21.430 -13.405 102.577 1.00 43.59 645 ASP A O 1
ATOM 4841 N N . VAL A 1 648 ? 21.067 -11.196 102.813 1.00 40.67 646 VAL A N 1
ATOM 4842 C CA . VAL A 1 648 ? 20.395 -11.058 101.516 1.00 40.21 646 VAL A CA 1
ATOM 4843 C C . VAL A 1 648 ? 21.362 -10.554 100.435 1.00 37.09 646 VAL A C 1
ATOM 4844 O O . VAL A 1 648 ? 21.297 -10.975 99.287 1.00 36.47 646 VAL A O 1
ATOM 4848 N N . PHE A 1 649 ? 22.238 -9.630 100.795 1.00 33.91 647 PHE A N 1
ATOM 4849 C CA . PHE A 1 649 ? 23.231 -9.141 99.861 1.00 32.16 647 PHE A CA 1
ATOM 4850 C C . PHE A 1 649 ? 24.606 -9.665 100.256 1.00 31.17 647 PHE A C 1
ATOM 4851 O O . PHE A 1 649 ? 25.328 -9.044 101.040 1.00 30.31 647 PHE A O 1
ATOM 4859 N N . LYS A 1 650 ? 24.968 -10.794 99.660 1.00 31.27 648 LYS A N 1
ATOM 4860 C CA . LYS A 1 650 ? 26.152 -11.537 100.058 1.00 31.90 648 LYS A CA 1
ATOM 4861 C C . LYS A 1 650 ? 27.406 -10.986 99.411 1.00 29.61 648 LYS A C 1
ATOM 4862 O O . LYS A 1 650 ? 27.356 -10.319 98.372 1.00 27.93 648 LYS A O 1
ATOM 4868 N N . PHE A 1 651 ? 28.532 -11.259 100.051 1.00 28.75 649 PHE A N 1
ATOM 4869 C CA . PHE A 1 651 ? 29.814 -10.866 99.532 1.00 28.16 649 PHE A CA 1
ATOM 4870 C C . PHE A 1 651 ? 29.938 -11.413 98.112 1.00 27.38 649 PHE A C 1
ATOM 4871 O O . PHE A 1 651 ? 29.584 -12.555 97.854 1.00 27.97 649 PHE A O 1
ATOM 4879 N N . LEU A 1 652 ? 30.369 -10.550 97.195 1.00 26.23 650 LEU A N 1
ATOM 4880 C CA . LEU A 1 652 ? 30.603 -10.873 95.784 1.00 26.38 650 LEU A CA 1
ATOM 4881 C C . LEU A 1 652 ? 29.339 -11.043 94.944 1.00 27.95 650 LEU A C 1
ATOM 4882 O O . LEU A 1 652 ? 29.413 -11.515 93.804 1.00 27.82 650 LEU A O 1
ATOM 4887 N N . GLN A 1 653 ? 28.197 -10.671 95.480 1.00 28.95 651 GLN A N 1
ATOM 4888 C CA . GLN A 1 653 ? 27.013 -10.559 94.631 1.00 30.75 651 GLN A CA 1
ATOM 4889 C C . GLN A 1 653 ? 27.037 -9.220 93.892 1.00 29.57 651 GLN A C 1
ATOM 4890 O O . GLN A 1 653 ? 27.588 -8.227 94.381 1.00 27.63 651 GLN A O 1
ATOM 4896 N N . THR A 1 654 ? 26.409 -9.204 92.712 1.00 29.58 652 THR A N 1
ATOM 4897 C CA . THR A 1 654 ? 26.268 -7.998 91.917 1.00 28.73 652 THR A CA 1
ATOM 4898 C C . THR A 1 654 ? 24.781 -7.842 91.554 1.00 30.93 652 THR A C 1
ATOM 4899 O O . THR A 1 654 ? 24.156 -8.810 91.143 1.00 29.28 652 THR A O 1
ATOM 4903 N N . LYS A 1 655 ? 24.230 -6.646 91.774 1.00 31.34 653 LYS A N 1
ATOM 4904 C CA . LYS A 1 655 ? 22.811 -6.382 91.512 1.00 34.24 653 LYS A CA 1
ATOM 4905 C C . LYS A 1 655 ? 22.620 -4.977 90.975 1.00 34.89 653 LYS A C 1
ATOM 4906 O O . LYS A 1 655 ? 23.295 -4.037 91.404 1.00 32.24 653 LYS A O 1
ATOM 4912 N N . SER A 1 656 ? 21.678 -4.815 90.051 1.00 36.34 654 SER A N 1
ATOM 4913 C CA . SER A 1 656 ? 21.341 -3.482 89.582 1.00 37.72 654 SER A CA 1
ATOM 4914 C C . SER A 1 656 ? 20.235 -2.911 90.463 1.00 38.39 654 SER A C 1
ATOM 4915 O O . SER A 1 656 ? 19.255 -3.590 90.804 1.00 37.59 654 SER A O 1
ATOM 4918 N N . LEU A 1 657 ? 20.419 -1.661 90.849 1.00 37.94 655 LEU A N 1
ATOM 4919 C CA . LEU A 1 657 ? 19.512 -0.995 91.767 1.00 39.64 655 LEU A CA 1
ATOM 4920 C C . LEU A 1 657 ? 19.636 0.513 91.575 1.00 40.27 655 LEU A C 1
ATOM 4921 O O . LEU A 1 657 ? 20.420 0.975 90.735 1.00 40.64 655 LEU A O 1
ATOM 4926 N N . LYS A 1 658 ? 18.875 1.274 92.354 1.00 40.17 656 LYS A N 1
ATOM 4927 C CA . LYS A 1 658 ? 18.979 2.724 92.339 1.00 40.39 656 LYS A CA 1
ATOM 4928 C C . LYS A 1 658 ? 19.485 3.273 93.671 1.00 38.91 656 LYS A C 1
ATOM 4929 O O . LYS A 1 658 ? 19.001 2.890 94.737 1.00 37.82 656 LYS A O 1
ATOM 4935 N N . ILE A 1 659 ? 20.485 4.141 93.592 1.00 38.92 657 ILE A N 1
ATOM 4936 C CA . ILE A 1 659 ? 20.948 4.904 94.730 1.00 39.12 657 ILE A CA 1
ATOM 4937 C C . ILE A 1 659 ? 20.404 6.304 94.522 1.00 41.86 657 ILE A C 1
ATOM 4938 O O . ILE A 1 659 ? 20.828 7.024 93.604 1.00 40.81 657 ILE A O 1
ATOM 4943 N N . SER A 1 660 ? 19.442 6.670 95.365 1.00 45.27 658 SER A N 1
ATOM 4944 C CA . SER A 1 660 ? 18.733 7.933 95.245 1.00 48.95 658 SER A CA 1
ATOM 4945 C C . SER A 1 660 ? 18.332 8.192 93.797 1.00 50.95 658 SER A C 1
ATOM 4946 O O . SER A 1 660 ? 18.722 9.198 93.221 1.00 53.45 658 SER A O 1
ATOM 4949 N N . ASP A 1 661 ? 17.575 7.268 93.214 1.00 51.30 659 ASP A N 1
ATOM 4950 C CA . ASP A 1 661 ? 17.110 7.362 91.806 1.00 52.62 659 ASP A CA 1
ATOM 4951 C C . ASP A 1 661 ? 18.181 7.402 90.700 1.00 49.96 659 ASP A C 1
ATOM 4952 O O . ASP A 1 661 ? 17.838 7.608 89.540 1.00 51.10 659 ASP A O 1
ATOM 4957 N N . ILE A 1 662 ? 19.458 7.219 91.039 1.00 45.64 660 ILE A N 1
ATOM 4958 C CA . ILE A 1 662 ? 20.505 7.088 90.025 1.00 43.52 660 ILE A CA 1
ATOM 4959 C C . ILE A 1 662 ? 20.738 5.597 89.789 1.00 41.59 660 ILE A C 1
ATOM 4960 O O . ILE A 1 662 ? 21.016 4.872 90.749 1.00 40.23 660 ILE A O 1
ATOM 4965 N N . PRO A 1 663 ? 20.609 5.131 88.529 1.00 41.53 661 PRO A N 1
ATOM 4966 C CA . PRO A 1 663 ? 20.828 3.708 88.278 1.00 40.08 661 PRO A CA 1
ATOM 4967 C C . PRO A 1 663 ? 22.285 3.325 88.506 1.00 38.45 661 PRO A C 1
ATOM 4968 O O . PRO A 1 663 ? 23.199 4.025 88.067 1.00 36.88 661 PRO A O 1
ATOM 4972 N N . VAL A 1 664 ? 22.480 2.225 89.211 1.00 36.47 662 VAL A N 1
ATOM 4973 C CA . VAL A 1 664 ? 23.812 1.755 89.548 1.00 35.03 662 VAL A CA 1
ATOM 4974 C C . VAL A 1 664 ? 23.821 0.248 89.460 1.00 33.77 662 VAL A C 1
ATOM 4975 O O . VAL A 1 664 ? 22.791 -0.396 89.704 1.00 33.46 662 VAL A O 1
ATOM 4979 N N . THR A 1 665 ? 24.987 -0.313 89.137 1.00 32.55 663 THR A N 1
ATOM 4980 C CA . THR A 1 665 ? 25.261 -1.715 89.395 1.00 31.91 663 THR A CA 1
ATOM 4981 C C . THR A 1 665 ? 26.189 -1.797 90.609 1.00 29.78 663 THR A C 1
ATOM 4982 O O . THR A 1 665 ? 27.248 -1.175 90.629 1.00 29.21 663 THR A O 1
ATOM 4986 N N . ALA A 1 666 ? 25.755 -2.550 91.616 1.00 29.14 664 ALA A N 1
ATOM 4987 C CA . ALA A 1 666 ? 26.397 -2.576 92.911 1.00 29.29 664 ALA A CA 1
ATOM 4988 C C . ALA A 1 666 ? 26.961 -3.960 93.159 1.00 28.39 664 ALA A C 1
ATOM 4989 O O . ALA A 1 666 ? 26.239 -4.958 93.135 1.00 28.80 664 ALA A O 1
ATOM 4991 N N . ILE A 1 667 ? 28.264 -4.003 93.398 1.00 27.03 665 ILE A N 1
ATOM 4992 C CA . ILE A 1 667 ? 28.949 -5.232 93.754 1.00 26.23 665 ILE A CA 1
ATOM 4993 C C . ILE A 1 667 ? 29.407 -5.117 95.206 1.00 25.93 665 ILE A C 1
ATOM 4994 O O . ILE A 1 667 ? 30.053 -4.135 95.557 1.00 25.18 665 ILE A O 1
ATOM 4999 N N . ARG A 1 668 ? 29.083 -6.107 96.039 1.00 25.97 666 ARG A N 1
ATOM 5000 C CA . ARG A 1 668 ? 29.590 -6.128 97.410 1.00 25.56 666 ARG A CA 1
ATOM 5001 C C . ARG A 1 668 ? 30.999 -6.671 97.349 1.00 23.93 666 ARG A C 1
ATOM 5002 O O . ARG A 1 668 ? 31.221 -7.883 97.291 1.00 23.33 666 ARG A O 1
ATOM 5010 N N . ILE A 1 669 ? 31.960 -5.749 97.321 1.00 24.49 667 ILE A N 1
ATOM 5011 C CA . ILE A 1 669 ? 33.349 -6.104 97.266 1.00 22.66 667 ILE A CA 1
ATOM 5012 C C . ILE A 1 669 ? 34.128 -4.835 97.604 1.00 23.03 667 ILE A C 1
ATOM 5013 O O . ILE A 1 669 ? 33.654 -3.729 97.411 1.00 24.01 667 ILE A O 1
ATOM 5018 N N . SER A 1 670 ? 35.344 -4.986 98.103 1.00 22.61 668 SER A N 1
ATOM 5019 C CA . SER A 1 670 ? 36.202 -3.835 98.320 1.00 22.08 668 SER A CA 1
ATOM 5020 C C . SER A 1 670 ? 37.655 -4.260 98.424 1.00 22.10 668 SER A C 1
ATOM 5021 O O . SER A 1 670 ? 37.967 -5.158 99.195 1.00 21.82 668 SER A O 1
ATOM 5024 N N . TYR A 1 671 ? 38.533 -3.553 97.720 1.00 21.88 669 TYR A N 1
ATOM 5025 C CA . TYR A 1 671 ? 39.966 -3.852 97.774 1.00 21.61 669 TYR A CA 1
ATOM 5026 C C . TYR A 1 671 ? 40.573 -3.410 99.119 1.00 20.78 669 TYR A C 1
ATOM 5027 O O . TYR A 1 671 ? 41.727 -3.700 99.397 1.00 20.72 669 TYR A O 1
ATOM 5036 N N . THR A 1 672 ? 39.791 -2.710 99.940 1.00 20.02 670 THR A N 1
ATOM 5037 C CA . THR A 1 672 ? 40.165 -2.421 101.321 1.00 20.15 670 THR A CA 1
ATOM 5038 C C . THR A 1 672 ? 39.992 -3.628 102.213 1.00 19.89 670 THR A C 1
ATOM 5039 O O . THR A 1 672 ? 40.535 -3.661 103.318 1.00 20.57 670 THR A O 1
ATOM 5043 N N . GLY A 1 673 ? 39.196 -4.601 101.773 1.00 19.85 671 GLY A N 1
ATOM 5044 C CA . GLY A 1 673 ? 38.865 -5.781 102.597 1.00 20.38 671 GLY A CA 1
ATOM 5045 C C . GLY A 1 673 ? 37.887 -5.536 103.734 1.00 20.82 671 GLY A C 1
ATOM 5046 O O . GLY A 1 673 ? 37.590 -6.454 104.504 1.00 21.51 671 GLY A O 1
ATOM 5047 N N . GLU A 1 674 ? 37.400 -4.303 103.860 1.00 20.88 672 GLU A N 1
ATOM 5048 C CA . GLU A 1 674 ? 36.359 -3.970 104.818 1.00 21.65 672 GLU A CA 1
ATOM 5049 C C . GLU A 1 674 ? 35.027 -4.128 104.106 1.00 22.89 672 GLU A C 1
ATOM 5050 O O . GLU A 1 674 ? 34.997 -4.369 102.901 1.00 23.84 672 GLU A O 1
ATOM 5056 N N . LEU A 1 675 ? 33.938 -4.043 104.859 1.00 23.59 673 LEU A N 1
ATOM 5057 C CA . LEU A 1 675 ? 32.601 -4.034 104.299 1.00 24.16 673 LEU A CA 1
ATOM 5058 C C . LEU A 1 675 ? 32.541 -2.937 103.258 1.00 24.33 673 LEU A C 1
ATOM 5059 O O . LEU A 1 675 ? 33.004 -1.836 103.495 1.00 23.30 673 LEU A O 1
ATOM 5064 N N . GLY A 1 676 ? 31.977 -3.231 102.098 1.00 25.30 674 GLY A N 1
ATOM 5065 C CA . GLY A 1 676 ? 31.888 -2.202 101.081 1.00 24.94 674 GLY A CA 1
ATOM 5066 C C . GLY A 1 676 ? 31.166 -2.633 99.832 1.00 25.52 674 GLY A C 1
ATOM 5067 O O . GLY A 1 676 ? 30.971 -3.827 99.597 1.00 25.24 674 GLY A O 1
ATOM 5068 N N . TRP A 1 677 ? 30.748 -1.636 99.054 1.00 26.57 675 TRP A N 1
ATOM 5069 C CA . TRP A 1 677 ? 30.195 -1.860 97.724 1.00 27.25 675 TRP A CA 1
ATOM 5070 C C . TRP A 1 677 ? 30.954 -0.993 96.731 1.00 27.01 675 TRP A C 1
ATOM 5071 O O . TRP A 1 677 ? 31.325 0.144 97.043 1.00 29.13 675 TRP A O 1
ATOM 5082 N N . GLU A 1 678 ? 31.174 -1.533 95.539 1.00 25.79 676 GLU A N 1
ATOM 5083 C CA . GLU A 1 678 ? 31.584 -0.736 94.402 1.00 26.19 676 GLU A CA 1
ATOM 5084 C C . GLU A 1 678 ? 30.353 -0.390 93.585 1.00 26.37 676 GLU A C 1
ATOM 5085 O O . GLU A 1 678 ? 29.538 -1.261 93.280 1.00 28.08 676 GLU A O 1
ATOM 5091 N N . LEU A 1 679 ? 30.202 0.897 93.275 1.00 26.58 677 LEU A N 1
ATOM 5092 C CA . LEU A 1 679 ? 29.004 1.398 92.633 1.00 27.45 677 LEU A CA 1
ATOM 5093 C C . LEU A 1 679 ? 29.324 1.831 91.209 1.00 27.12 677 LEU A C 1
ATOM 5094 O O . LEU A 1 679 ? 29.961 2.867 90.999 1.00 27.28 677 LEU A O 1
ATOM 5099 N N . TYR A 1 680 ? 28.923 0.997 90.244 1.00 27.21 678 TYR A N 1
ATOM 5100 C CA . TYR A 1 680 ? 29.193 1.220 88.810 1.00 27.34 678 TYR A CA 1
ATOM 5101 C C . TYR A 1 680 ? 28.045 2.043 88.240 1.00 28.66 678 TYR A C 1
ATOM 5102 O O . TYR A 1 680 ? 26.879 1.710 88.440 1.00 29.82 678 TYR A O 1
ATOM 5111 N N . HIS A 1 681 ? 28.391 3.135 87.575 1.00 28.48 679 HIS A N 1
ATOM 5112 C CA . HIS A 1 681 ? 27.385 4.099 87.133 1.00 30.29 679 HIS A CA 1
ATOM 5113 C C . HIS A 1 681 ? 27.868 4.875 85.902 1.00 31.60 679 HIS A C 1
ATOM 5114 O O . HIS A 1 681 ? 29.037 4.803 85.520 1.00 31.53 679 HIS A O 1
ATOM 5121 N N . ARG A 1 682 ? 26.965 5.630 85.283 1.00 34.84 680 ARG A N 1
ATOM 5122 C CA . ARG A 1 682 ? 27.338 6.474 84.156 1.00 37.20 680 ARG A CA 1
ATOM 5123 C C . ARG A 1 682 ? 28.228 7.628 84.621 1.00 36.68 680 ARG A C 1
ATOM 5124 O O . ARG A 1 682 ? 27.966 8.255 85.655 1.00 36.62 680 ARG A O 1
ATOM 5132 N N . ARG A 1 683 ? 29.263 7.919 83.837 1.00 36.38 681 ARG A N 1
ATOM 5133 C CA . ARG A 1 683 ? 30.192 9.007 84.142 1.00 36.33 681 ARG A CA 1
ATOM 5134 C C . ARG A 1 683 ? 29.471 10.331 84.428 1.00 38.15 681 ARG A C 1
ATOM 5135 O O . ARG A 1 683 ? 29.814 11.038 85.362 1.00 37.44 681 ARG A O 1
ATOM 5143 N N . GLU A 1 684 ? 28.476 10.669 83.625 1.00 40.16 682 GLU A N 1
ATOM 5144 C CA . GLU A 1 684 ? 27.744 11.920 83.854 1.00 42.48 682 GLU A CA 1
ATOM 5145 C C . GLU A 1 684 ? 27.073 11.997 85.235 1.00 41.48 682 GLU A C 1
ATOM 5146 O O . GLU A 1 684 ? 26.746 13.090 85.685 1.00 43.29 682 GLU A O 1
ATOM 5152 N N . ASP A 1 685 ? 26.827 10.853 85.875 1.00 39.72 683 ASP A N 1
ATOM 5153 C CA . ASP A 1 685 ? 26.154 10.811 87.183 1.00 38.54 683 ASP A CA 1
ATOM 5154 C C . ASP A 1 685 ? 27.129 10.793 88.368 1.00 37.39 683 ASP A C 1
ATOM 5155 O O . ASP A 1 685 ? 26.693 10.803 89.515 1.00 35.81 683 ASP A O 1
ATOM 5160 N N . SER A 1 686 ? 28.434 10.759 88.098 1.00 35.70 684 SER A N 1
ATOM 5161 C CA . SER A 1 686 ? 29.433 10.659 89.163 1.00 34.58 684 SER A CA 1
ATOM 5162 C C . SER A 1 686 ? 29.315 11.743 90.225 1.00 35.28 684 SER A C 1
ATOM 5163 O O . SER A 1 686 ? 29.337 11.439 91.423 1.00 34.55 684 SER A O 1
ATOM 5166 N N . ALA A 1 687 ? 29.216 12.994 89.795 1.00 35.09 685 ALA A N 1
ATOM 5167 C CA . ALA A 1 687 ? 29.165 14.119 90.722 1.00 37.06 685 ALA A CA 1
ATOM 5168 C C . ALA A 1 687 ? 27.918 14.062 91.618 1.00 38.46 685 ALA A C 1
ATOM 5169 O O . ALA A 1 687 ? 28.015 14.235 92.832 1.00 37.65 685 ALA A O 1
ATOM 5171 N N . ALA A 1 688 ? 26.753 13.813 91.009 1.00 38.42 686 ALA A N 1
ATOM 5172 C CA . ALA A 1 688 ? 25.509 13.691 91.754 1.00 38.72 686 ALA A CA 1
ATOM 5173 C C . ALA A 1 688 ? 25.506 12.508 92.728 1.00 36.87 686 ALA A C 1
ATOM 5174 O O . ALA A 1 688 ? 25.018 12.627 93.849 1.00 36.02 686 ALA A O 1
ATOM 5176 N N . LEU A 1 689 ? 26.039 11.366 92.300 1.00 35.57 687 LEU A N 1
ATOM 5177 C CA . LEU A 1 689 ? 26.007 10.164 93.121 1.00 34.24 687 LEU A CA 1
ATOM 5178 C C . LEU A 1 689 ? 26.883 10.380 94.358 1.00 33.76 687 LEU A C 1
ATOM 5179 O O . LEU A 1 689 ? 26.469 10.087 95.484 1.00 33.24 687 LEU A O 1
ATOM 5184 N N . TYR A 1 690 ? 28.084 10.902 94.125 1.00 33.01 688 TYR A N 1
ATOM 5185 C CA . TYR A 1 690 ? 29.009 11.234 95.193 1.00 33.45 688 TYR A CA 1
ATOM 5186 C C . TYR A 1 690 ? 28.361 12.199 96.200 1.00 35.88 688 TYR A C 1
ATOM 5187 O O . TYR A 1 690 ? 28.444 11.973 97.404 1.00 33.76 688 TYR A O 1
ATOM 5196 N N . GLU A 1 691 ? 27.716 13.252 95.701 1.00 38.45 689 GLU A N 1
ATOM 5197 C CA . GLU A 1 691 ? 27.059 14.246 96.560 1.00 42.51 689 GLU A CA 1
ATOM 5198 C C . GLU A 1 691 ? 26.000 13.638 97.465 1.00 41.63 689 GLU A C 1
ATOM 5199 O O . GLU A 1 691 ? 25.893 13.994 98.643 1.00 41.01 689 GLU A O 1
ATOM 5205 N N . ARG A 1 692 ? 25.198 12.744 96.901 1.00 41.01 690 ARG A N 1
ATOM 5206 C CA . ARG A 1 692 ? 24.105 12.124 97.634 1.00 41.54 690 ARG A CA 1
ATOM 5207 C C . ARG A 1 692 ? 24.586 11.141 98.687 1.00 38.62 690 ARG A C 1
ATOM 5208 O O . ARG A 1 692 ? 24.025 11.078 99.787 1.00 37.64 690 ARG A O 1
ATOM 5216 N N . ILE A 1 693 ? 25.635 10.389 98.364 1.00 36.15 691 ILE A N 1
ATOM 5217 C CA . ILE A 1 693 ? 26.240 9.493 99.328 1.00 34.40 691 ILE A CA 1
ATOM 5218 C C . ILE A 1 693 ? 26.877 10.270 100.477 1.00 34.11 691 ILE A C 1
ATOM 5219 O O . ILE A 1 693 ? 26.718 9.888 101.648 1.00 33.71 691 ILE A O 1
ATOM 5224 N N . MET A 1 694 ? 27.625 11.320 100.156 1.00 34.63 692 MET A N 1
ATOM 5225 C CA . MET A 1 694 ? 28.287 12.119 101.200 1.00 36.13 692 MET A CA 1
ATOM 5226 C C . MET A 1 694 ? 27.258 12.808 102.106 1.00 36.59 692 MET A C 1
ATOM 5227 O O . MET A 1 694 ? 27.448 12.860 103.320 1.00 35.57 692 MET A O 1
ATOM 5232 N N . ASN A 1 695 ? 26.152 13.304 101.549 1.00 37.67 693 ASN A N 1
ATOM 5233 C CA A ASN A 1 695 ? 25.115 13.911 102.379 0.50 39.00 693 ASN A CA 1
ATOM 5234 C CA B ASN A 1 695 ? 25.108 13.912 102.369 0.50 39.18 693 ASN A CA 1
ATOM 5235 C C . ASN A 1 695 ? 24.438 12.882 103.279 1.00 38.58 693 ASN A C 1
ATOM 5236 O O . ASN A 1 695 ? 24.186 13.145 104.448 1.00 38.27 693 ASN A O 1
ATOM 5245 N N . ALA A 1 696 ? 24.164 11.698 102.736 1.00 38.41 694 ALA A N 1
ATOM 5246 C CA . ALA A 1 696 ? 23.501 10.640 103.513 1.00 37.93 694 ALA A CA 1
ATOM 5247 C C . ALA A 1 696 ? 24.381 10.075 104.635 1.00 36.15 694 ALA A C 1
ATOM 5248 O O . ALA A 1 696 ? 23.873 9.532 105.608 1.00 36.36 694 ALA A O 1
ATOM 5250 N N . GLY A 1 697 ? 25.693 10.199 104.497 1.00 35.64 695 GLY A N 1
ATOM 5251 C CA . GLY A 1 697 ? 26.632 9.647 105.486 1.00 34.52 695 GLY A CA 1
ATOM 5252 C C . GLY A 1 697 ? 27.124 10.615 106.552 1.00 34.65 695 GLY A C 1
ATOM 5253 O O . GLY A 1 697 ? 28.027 10.288 107.332 1.00 32.56 695 GLY A O 1
ATOM 5254 N N . GLN A 1 698 ? 26.557 11.812 106.595 1.00 36.51 696 GLN A N 1
ATOM 5255 C CA . GLN A 1 698 ? 27.019 12.827 107.553 1.00 38.82 696 GLN A CA 1
ATOM 5256 C C . GLN A 1 698 ? 26.911 12.345 108.987 1.00 37.82 696 GLN A C 1
ATOM 5257 O O . GLN A 1 698 ? 27.844 12.515 109.758 1.00 37.08 696 GLN A O 1
ATOM 5263 N N . GLU A 1 699 ? 25.795 11.713 109.331 1.00 38.74 697 GLU A N 1
ATOM 5264 C CA . GLU A 1 699 ? 25.607 11.178 110.671 1.00 40.15 697 GLU A CA 1
ATOM 5265 C C . GLU A 1 699 ? 26.640 10.096 111.010 1.00 37.76 697 GLU A C 1
ATOM 5266 O O . GLU A 1 699 ? 27.031 9.961 112.168 1.00 36.24 697 GLU A O 1
ATOM 5272 N N . GLU A 1 700 ? 27.106 9.364 109.999 1.00 34.74 698 GLU A N 1
ATOM 5273 C CA . GLU A 1 700 ? 28.120 8.328 110.186 1.00 33.85 698 GLU A CA 1
ATOM 5274 C C . GLU A 1 700 ? 29.570 8.859 110.101 1.00 32.60 698 GLU A C 1
ATOM 5275 O O . GLU A 1 700 ? 30.514 8.083 110.236 1.00 31.55 698 GLU A O 1
ATOM 5281 N N . GLY A 1 701 ? 29.740 10.169 109.893 1.00 31.83 699 GLY A N 1
ATOM 5282 C CA . GLY A 1 701 ? 31.065 10.791 109.778 1.00 31.12 699 GLY A CA 1
ATOM 5283 C C . GLY A 1 701 ? 31.804 10.364 108.522 1.00 30.10 699 GLY A C 1
ATOM 5284 O O . GLY A 1 701 ? 33.016 10.157 108.543 1.00 29.28 699 GLY A O 1
ATOM 5285 N N . ILE A 1 702 ? 31.060 10.210 107.428 1.00 29.12 700 ILE A N 1
ATOM 5286 C CA . ILE A 1 702 ? 31.603 9.754 106.167 1.00 28.28 700 ILE A CA 1
ATOM 5287 C C . ILE A 1 702 ? 32.654 10.742 105.682 1.00 28.82 700 ILE A C 1
ATOM 5288 O O . ILE A 1 702 ? 32.550 11.942 105.949 1.00 28.48 700 ILE A O 1
ATOM 5293 N N . ASP A 1 703 ? 33.690 10.240 105.024 1.00 28.09 701 ASP A N 1
ATOM 5294 C CA . ASP A 1 703 ? 34.737 11.113 104.482 1.00 29.83 701 ASP A CA 1
ATOM 5295 C C . ASP A 1 703 ? 35.419 10.444 103.283 1.00 28.99 701 ASP A C 1
ATOM 5296 O O . ASP A 1 703 ? 35.101 9.299 102.938 1.00 27.65 701 ASP A O 1
ATOM 5301 N N . ASN A 1 704 ? 36.341 11.167 102.651 1.00 28.93 702 ASN A N 1
ATOM 5302 C CA . ASN A 1 704 ? 37.050 10.681 101.490 1.00 28.63 702 ASN A CA 1
ATOM 5303 C C . ASN A 1 704 ? 38.250 9.823 101.857 1.00 27.70 702 ASN A C 1
ATOM 5304 O O . ASN A 1 704 ? 38.828 9.997 102.921 1.00 28.77 702 ASN A O 1
ATOM 5309 N N . PHE A 1 705 ? 38.632 8.900 100.971 1.00 26.45 703 PHE A N 1
ATOM 5310 C CA . PHE A 1 705 ? 39.996 8.382 100.969 1.00 25.69 703 PHE A CA 1
ATOM 5311 C C . PHE A 1 705 ? 40.537 8.192 99.567 1.00 26.37 703 PHE A C 1
ATOM 5312 O O . PHE A 1 705 ? 39.765 8.077 98.598 1.00 27.88 703 PHE A O 1
ATOM 5320 N N . GLY A 1 706 ? 41.866 8.144 99.496 1.00 26.30 704 GLY A N 1
ATOM 5321 C CA . GLY A 1 706 ? 42.604 8.021 98.250 1.00 25.28 704 GLY A CA 1
ATOM 5322 C C . GLY A 1 706 ? 43.404 6.742 98.110 1.00 23.86 704 GLY A C 1
ATOM 5323 O O . GLY A 1 706 ? 43.364 5.857 98.969 1.00 22.45 704 GLY A O 1
ATOM 5324 N N . THR A 1 707 ? 44.165 6.673 97.021 1.00 24.41 705 THR A N 1
ATOM 5325 C CA . THR A 1 707 ? 44.875 5.454 96.617 1.00 23.61 705 THR A CA 1
ATOM 5326 C C . THR A 1 707 ? 46.014 5.091 97.563 1.00 22.68 705 THR A C 1
ATOM 5327 O O . THR A 1 707 ? 46.318 3.913 97.735 1.00 20.29 705 THR A O 1
ATOM 5331 N N . TYR A 1 708 ? 46.647 6.081 98.184 1.00 23.24 706 TYR A N 1
ATOM 5332 C CA . TYR A 1 708 ? 47.744 5.763 99.123 1.00 23.35 706 TYR A CA 1
ATOM 5333 C C . TYR A 1 708 ? 47.205 4.984 100.327 1.00 22.81 706 TYR A C 1
ATOM 5334 O O . TYR A 1 708 ? 47.787 3.977 100.729 1.00 22.32 706 TYR A O 1
ATOM 5343 N N . ALA A 1 709 ? 46.069 5.415 100.864 1.00 23.62 707 ALA A N 1
ATOM 5344 C CA . ALA A 1 709 ? 45.444 4.707 101.971 1.00 23.31 707 ALA A CA 1
ATOM 5345 C C . ALA A 1 709 ? 44.920 3.346 101.507 1.00 23.51 707 ALA A C 1
ATOM 5346 O O . ALA A 1 709 ? 45.012 2.359 102.240 1.00 22.44 707 ALA A O 1
ATOM 5348 N N . LEU A 1 710 ? 44.381 3.296 100.288 1.00 23.77 708 LEU A N 1
ATOM 5349 C CA . LEU A 1 710 ? 43.901 2.044 99.719 1.00 22.27 708 LEU A CA 1
ATOM 5350 C C . LEU A 1 710 ? 45.034 1.023 99.688 1.00 22.34 708 LEU A C 1
ATOM 5351 O O . LEU A 1 710 ? 44.832 -0.127 100.032 1.00 22.55 708 LEU A O 1
ATOM 5356 N N . ASN A 1 711 ? 46.219 1.453 99.268 1.00 21.04 709 ASN A N 1
ATOM 5357 C CA . ASN A 1 711 ? 47.400 0.581 99.278 1.00 21.67 709 ASN A CA 1
ATOM 5358 C C . ASN A 1 711 ? 47.715 0.082 100.682 1.00 21.38 709 ASN A C 1
ATOM 5359 O O . ASN A 1 711 ? 48.000 -1.124 100.872 1.00 21.09 709 ASN A O 1
ATOM 5364 N N . ALA A 1 712 ? 47.649 0.982 101.674 1.00 21.19 710 ALA A N 1
ATOM 5365 C CA . ALA A 1 712 ? 47.860 0.577 103.081 1.00 21.44 710 ALA A CA 1
ATOM 5366 C C . ALA A 1 712 ? 46.867 -0.496 103.533 1.00 20.79 710 ALA A C 1
ATOM 5367 O O . ALA A 1 712 ? 47.236 -1.489 104.184 1.00 20.34 710 ALA A O 1
ATOM 5369 N N . LEU A 1 713 ? 45.607 -0.307 103.160 1.00 18.94 711 LEU A N 1
ATOM 5370 C CA . LEU A 1 713 ? 44.539 -1.211 103.552 1.00 18.83 711 LEU A CA 1
ATOM 5371 C C . LEU A 1 713 ? 44.667 -2.575 102.855 1.00 19.25 711 LEU A C 1
ATOM 5372 O O . LEU A 1 713 ? 44.609 -3.631 103.514 1.00 20.46 711 LEU A O 1
ATOM 5377 N N . ARG A 1 714 ? 44.894 -2.569 101.545 1.00 19.42 712 ARG A N 1
ATOM 5378 C CA . ARG A 1 714 ? 44.963 -3.848 100.800 1.00 19.65 712 ARG A CA 1
ATOM 5379 C C . ARG A 1 714 ? 46.184 -4.690 101.213 1.00 20.16 712 ARG A C 1
ATOM 5380 O O . ARG A 1 714 ? 46.109 -5.920 101.257 1.00 20.24 712 ARG A O 1
ATOM 5388 N N . LEU A 1 715 ? 47.283 -4.033 101.550 1.00 20.62 713 LEU A N 1
ATOM 5389 C CA . LEU A 1 715 ? 48.454 -4.747 102.033 1.00 21.47 713 LEU A CA 1
ATOM 5390 C C . LEU A 1 715 ? 48.232 -5.441 103.373 1.00 21.78 713 LEU A C 1
ATOM 5391 O O . LEU A 1 715 ? 48.711 -6.566 103.569 1.00 20.42 713 LEU A O 1
ATOM 5396 N N . GLU A 1 716 ? 47.519 -4.778 104.286 1.00 21.05 714 GLU A N 1
ATOM 5397 C CA . GLU A 1 716 ? 47.144 -5.395 105.561 1.00 22.41 714 GLU A CA 1
ATOM 5398 C C . GLU A 1 716 ? 46.298 -6.645 105.327 1.00 21.44 714 GLU A C 1
ATOM 5399 O O . GLU A 1 716 ? 46.401 -7.611 106.066 1.00 21.17 714 GLU A O 1
ATOM 5405 N N . LYS A 1 717 ? 45.509 -6.644 104.254 1.00 20.88 715 LYS A N 1
ATOM 5406 C CA . LYS A 1 717 ? 44.693 -7.805 103.910 1.00 21.06 715 LYS A CA 1
ATOM 5407 C C . LYS A 1 717 ? 45.446 -8.845 103.057 1.00 21.23 715 LYS A C 1
ATOM 5408 O O . LYS A 1 717 ? 44.875 -9.872 102.702 1.00 19.64 715 LYS A O 1
ATOM 5414 N N . ALA A 1 718 ? 46.709 -8.561 102.740 1.00 20.62 716 ALA A N 1
ATOM 5415 C CA . ALA A 1 718 ? 47.540 -9.410 101.876 1.00 20.70 716 ALA A CA 1
ATOM 5416 C C . ALA A 1 718 ? 46.928 -9.634 100.484 1.00 20.48 716 ALA A C 1
ATOM 5417 O O . ALA A 1 718 ? 47.051 -10.718 99.917 1.00 20.41 716 ALA A O 1
ATOM 5419 N N . PHE A 1 719 ? 46.254 -8.608 99.956 1.00 19.78 717 PHE A N 1
ATOM 5420 C CA . PHE A 1 719 ? 45.737 -8.652 98.596 1.00 19.08 717 PHE A CA 1
ATOM 5421 C C . PHE A 1 719 ? 46.852 -8.343 97.612 1.00 18.86 717 PHE A C 1
ATOM 5422 O O . PHE A 1 719 ? 47.521 -7.312 97.730 1.00 19.67 717 PHE A O 1
ATOM 5430 N N . ARG A 1 720 ? 47.067 -9.252 96.661 1.00 19.26 718 ARG A N 1
ATOM 5431 C CA . ARG A 1 720 ? 48.038 -9.052 95.572 1.00 20.01 718 ARG A CA 1
ATOM 5432 C C . ARG A 1 720 ? 47.576 -7.971 94.582 1.00 20.56 718 ARG A C 1
ATOM 5433 O O . ARG A 1 720 ? 46.360 -7.816 94.354 1.00 19.25 718 ARG A O 1
ATOM 5441 N N . ALA A 1 721 ? 48.533 -7.201 94.045 1.00 20.32 719 ALA A N 1
ATOM 5442 C CA . ALA A 1 721 ? 48.248 -6.225 92.969 1.00 20.73 719 ALA A CA 1
ATOM 5443 C C . ALA A 1 721 ? 48.951 -6.591 91.671 1.00 20.03 719 ALA A C 1
ATOM 5444 O O . ALA A 1 721 ? 50.182 -6.767 91.654 1.00 18.45 719 ALA A O 1
ATOM 5446 N N . TRP A 1 722 ? 48.181 -6.739 90.593 1.00 18.87 720 TRP A N 1
ATOM 5447 C CA . TRP A 1 722 ? 48.778 -7.023 89.282 1.00 19.00 720 TRP A CA 1
ATOM 5448 C C . TRP A 1 722 ? 49.738 -5.883 88.971 1.00 19.37 720 TRP A C 1
ATOM 5449 O O . TRP A 1 722 ? 49.445 -4.709 89.240 1.00 18.59 720 TRP A O 1
ATOM 5460 N N . GLY A 1 723 ? 50.894 -6.229 88.425 1.00 19.60 721 GLY A N 1
ATOM 5461 C CA . GLY A 1 723 ? 51.917 -5.242 88.091 1.00 20.47 721 GLY A CA 1
ATOM 5462 C C . GLY A 1 723 ? 52.967 -5.149 89.189 1.00 22.00 721 GLY A C 1
ATOM 5463 O O . GLY A 1 723 ? 54.078 -4.712 88.932 1.00 22.92 721 GLY A O 1
ATOM 5464 N N . SER A 1 724 ? 52.622 -5.573 90.411 1.00 21.90 722 SER A N 1
ATOM 5465 C CA . SER A 1 724 ? 53.565 -5.582 91.540 1.00 21.81 722 SER A CA 1
ATOM 5466 C C . SER A 1 724 ? 53.863 -6.990 92.000 1.00 21.19 722 SER A C 1
ATOM 5467 O O . SER A 1 724 ? 54.995 -7.435 91.910 1.00 20.14 722 SER A O 1
ATOM 5470 N N . GLU A 1 725 ? 52.837 -7.699 92.477 1.00 19.65 723 GLU A N 1
ATOM 5471 C CA . GLU A 1 725 ? 53.024 -9.056 92.959 1.00 19.74 723 GLU A CA 1
ATOM 5472 C C . GLU A 1 725 ? 53.039 -10.099 91.848 1.00 19.68 723 GLU A C 1
ATOM 5473 O O . GLU A 1 725 ? 53.580 -11.183 92.016 1.00 18.63 723 GLU A O 1
ATOM 5479 N N . MET A 1 726 ? 52.358 -9.801 90.744 1.00 18.93 724 MET A N 1
ATOM 5480 C CA . MET A 1 726 ? 52.316 -10.722 89.623 1.00 19.02 724 MET A CA 1
ATOM 5481 C C . MET A 1 726 ? 52.171 -9.974 88.323 1.00 17.62 724 MET A C 1
ATOM 5482 O O . MET A 1 726 ? 51.613 -8.895 88.304 1.00 18.33 724 MET A O 1
ATOM 5487 N N . ASN A 1 727 ? 52.742 -10.553 87.276 1.00 17.60 725 ASN A N 1
ATOM 5488 C CA . ASN A 1 727 ? 52.732 -10.048 85.910 1.00 17.65 725 ASN A CA 1
ATOM 5489 C C . ASN A 1 727 ? 53.306 -11.152 85.013 1.00 17.50 725 ASN A C 1
ATOM 5490 O O . ASN A 1 727 ? 53.331 -12.303 85.423 1.00 19.05 725 ASN A O 1
ATOM 5495 N N . CYS A 1 728 ? 53.781 -10.835 83.815 1.00 17.94 726 CYS A N 1
ATOM 5496 C CA . CYS A 1 728 ? 54.293 -11.864 82.916 1.00 18.41 726 CYS A CA 1
ATOM 5497 C C . CYS A 1 728 ? 55.590 -12.506 83.436 1.00 19.01 726 CYS A C 1
ATOM 5498 O O . CYS A 1 728 ? 55.996 -13.520 82.901 1.00 18.82 726 CYS A O 1
ATOM 5501 N N . ASP A 1 729 ? 56.200 -11.927 84.470 1.00 19.99 727 ASP A N 1
ATOM 5502 C CA . ASP A 1 729 ? 57.403 -12.524 85.084 1.00 20.81 727 ASP A CA 1
ATOM 5503 C C . ASP A 1 729 ? 57.070 -13.654 86.066 1.00 21.67 727 ASP A C 1
ATOM 5504 O O . ASP A 1 729 ? 57.963 -14.395 86.465 1.00 22.64 727 ASP A O 1
ATOM 5509 N N . THR A 1 730 ? 55.799 -13.787 86.445 1.00 21.35 728 THR A N 1
ATOM 5510 C CA . THR A 1 730 ? 55.398 -14.670 87.530 1.00 21.83 728 THR A CA 1
ATOM 5511 C C . THR A 1 730 ? 54.314 -15.651 87.119 1.00 21.31 728 THR A C 1
ATOM 5512 O O . THR A 1 730 ? 53.425 -15.297 86.324 1.00 20.72 728 THR A O 1
ATOM 5516 N N . ASN A 1 731 ? 54.353 -16.848 87.679 1.00 21.21 729 ASN A N 1
ATOM 5517 C CA . ASN A 1 731 ? 53.192 -17.754 87.614 1.00 21.08 729 ASN A CA 1
ATOM 5518 C C . ASN A 1 731 ? 52.357 -17.500 88.868 1.00 21.50 729 ASN A C 1
ATOM 5519 O O . ASN A 1 731 ? 52.849 -16.894 89.832 1.00 21.19 729 ASN A O 1
ATOM 5524 N N . PRO A 1 732 ? 51.063 -17.859 88.840 1.00 21.06 730 PRO A N 1
ATOM 5525 C CA . PRO A 1 732 ? 50.188 -17.489 89.932 1.00 21.42 730 PRO A CA 1
ATOM 5526 C C . PRO A 1 732 ? 50.404 -18.321 91.195 1.00 24.17 730 PRO A C 1
ATOM 5527 O O . PRO A 1 732 ? 49.937 -17.927 92.258 1.00 24.05 730 PRO A O 1
ATOM 5531 N N . LEU A 1 733 ? 51.091 -19.458 91.065 1.00 24.00 731 LEU A N 1
ATOM 5532 C CA . LEU A 1 733 ? 51.347 -20.312 92.206 1.00 26.74 731 LEU A CA 1
ATOM 5533 C C . LEU A 1 733 ? 52.432 -19.706 93.094 1.00 25.70 731 LEU A C 1
ATOM 5534 O O . LEU A 1 733 ? 52.270 -19.670 94.315 1.00 24.07 731 LEU A O 1
ATOM 5539 N N . GLU A 1 734 ? 53.508 -19.208 92.500 1.00 24.62 732 GLU A N 1
ATOM 5540 C CA . GLU A 1 734 ? 54.558 -18.567 93.298 1.00 25.27 732 GLU A CA 1
ATOM 5541 C C . GLU A 1 734 ? 54.043 -17.262 93.910 1.00 23.76 732 GLU A C 1
ATOM 5542 O O . GLU A 1 734 ? 54.437 -16.899 95.017 1.00 22.81 732 GLU A O 1
ATOM 5548 N N . ALA A 1 735 ? 53.101 -16.615 93.225 1.00 22.12 733 ALA A N 1
ATOM 5549 C CA . ALA A 1 735 ? 52.458 -15.420 93.738 1.00 21.98 733 ALA A CA 1
ATOM 5550 C C . ALA A 1 735 ? 51.446 -15.667 94.861 1.00 21.83 733 ALA A C 1
ATOM 5551 O O . ALA A 1 735 ? 50.945 -14.711 95.428 1.00 22.69 733 ALA A O 1
ATOM 5553 N N . GLY A 1 736 ? 51.124 -16.926 95.149 1.00 22.07 734 GLY A N 1
ATOM 5554 C CA . GLY A 1 736 ? 50.165 -17.295 96.187 1.00 23.27 734 GLY A CA 1
ATOM 5555 C C . GLY A 1 736 ? 48.715 -17.010 95.787 1.00 23.65 734 GLY A C 1
ATOM 5556 O O . GLY A 1 736 ? 47.892 -16.662 96.635 1.00 23.51 734 GLY A O 1
ATOM 5557 N N . LEU A 1 737 ? 48.404 -17.179 94.505 1.00 23.39 735 LEU A N 1
ATOM 5558 C CA . LEU A 1 737 ? 47.040 -16.921 93.961 1.00 23.92 735 LEU A CA 1
ATOM 5559 C C . LEU A 1 737 ? 46.253 -18.213 93.712 1.00 25.65 735 LEU A C 1
ATOM 5560 O O . LEU A 1 737 ? 45.204 -18.203 93.059 1.00 24.97 735 LEU A O 1
ATOM 5565 N N . ASP A 1 738 ? 46.753 -19.325 94.241 1.00 27.23 736 ASP A N 1
ATOM 5566 C CA . ASP A 1 738 ? 46.138 -20.634 93.974 1.00 31.39 736 ASP A CA 1
ATOM 5567 C C . ASP A 1 738 ? 44.660 -20.741 94.358 1.00 30.90 736 ASP A C 1
ATOM 5568 O O . ASP A 1 738 ? 43.927 -21.495 93.735 1.00 33.04 736 ASP A O 1
ATOM 5573 N N . TYR A 1 739 ? 44.192 -19.964 95.324 1.00 30.09 737 TYR A N 1
ATOM 5574 C CA . TYR A 1 739 ? 42.768 -20.003 95.671 1.00 30.63 737 TYR A CA 1
ATOM 5575 C C . TYR A 1 739 ? 41.873 -19.652 94.466 1.00 29.53 737 TYR A C 1
ATOM 5576 O O . TYR A 1 739 ? 40.777 -20.203 94.327 1.00 28.15 737 TYR A O 1
ATOM 5585 N N . PHE A 1 740 ? 42.366 -18.761 93.595 1.00 26.92 738 PHE A N 1
ATOM 5586 C CA . PHE A 1 740 ? 41.628 -18.320 92.384 1.00 26.87 738 PHE A CA 1
ATOM 5587 C C . PHE A 1 740 ? 41.832 -19.193 91.157 1.00 26.56 738 PHE A C 1
ATOM 5588 O O . PHE A 1 740 ? 41.129 -19.023 90.146 1.00 29.01 738 PHE A O 1
ATOM 5596 N N . ILE A 1 741 ? 42.757 -20.135 91.252 1.00 27.20 739 ILE A N 1
ATOM 5597 C CA . ILE A 1 741 ? 43.120 -21.025 90.155 1.00 29.05 739 ILE A CA 1
ATOM 5598 C C . ILE A 1 741 ? 42.395 -22.367 90.283 1.00 30.69 739 ILE A C 1
ATOM 5599 O O . ILE A 1 741 ? 42.488 -23.041 91.312 1.00 30.61 739 ILE A O 1
ATOM 5604 N N . LYS A 1 742 ? 41.665 -22.755 89.243 1.00 32.08 740 LYS A N 1
ATOM 5605 C CA . LYS A 1 742 ? 40.911 -24.001 89.275 1.00 34.75 740 LYS A CA 1
ATOM 5606 C C . LYS A 1 742 ? 41.453 -24.978 88.252 1.00 36.04 740 LYS A C 1
ATOM 5607 O O . LYS A 1 742 ? 40.926 -25.104 87.139 1.00 36.13 740 LYS A O 1
ATOM 5613 N N . LEU A 1 743 ? 42.514 -25.683 88.643 1.00 35.68 741 LEU A N 1
ATOM 5614 C CA . LEU A 1 743 ? 43.243 -26.555 87.727 1.00 37.99 741 LEU A CA 1
ATOM 5615 C C . LEU A 1 743 ? 42.410 -27.709 87.163 1.00 39.28 741 LEU A C 1
ATOM 5616 O O . LEU A 1 743 ? 42.715 -28.228 86.093 1.00 39.79 741 LEU A O 1
ATOM 5621 N N . ASN A 1 744 ? 41.356 -28.076 87.870 1.00 40.44 742 ASN A N 1
ATOM 5622 C CA . ASN A 1 744 ? 40.517 -29.186 87.471 1.00 43.68 742 ASN A CA 1
ATOM 5623 C C . ASN A 1 744 ? 39.169 -28.796 86.864 1.00 44.72 742 ASN A C 1
ATOM 5624 O O . ASN A 1 744 ? 38.309 -29.667 86.687 1.00 46.24 742 ASN A O 1
ATOM 5629 N N . LYS A 1 745 ? 38.968 -27.521 86.511 1.00 42.38 743 LYS A N 1
ATOM 5630 C CA . LYS A 1 745 ? 37.740 -27.167 85.793 1.00 41.90 743 LYS A CA 1
ATOM 5631 C C . LYS A 1 745 ? 37.806 -27.805 84.392 1.00 42.85 743 LYS A C 1
ATOM 5632 O O . LYS A 1 745 ? 38.888 -27.937 83.820 1.00 45.10 743 LYS A O 1
ATOM 5638 N N . PRO A 1 746 ? 36.658 -28.216 83.842 1.00 44.76 744 PRO A N 1
ATOM 5639 C CA . PRO A 1 746 ? 36.683 -28.939 82.562 1.00 45.15 744 PRO A CA 1
ATOM 5640 C C . PRO A 1 746 ? 37.417 -28.219 81.425 1.00 44.92 744 PRO A C 1
ATOM 5641 O O . PRO A 1 746 ? 38.217 -28.838 80.714 1.00 44.37 744 PRO A O 1
ATOM 5645 N N . ALA A 1 747 ? 37.154 -26.922 81.266 1.00 43.27 745 ALA A N 1
ATOM 5646 C CA . ALA A 1 747 ? 37.682 -26.164 80.140 1.00 42.59 745 ALA A CA 1
ATOM 5647 C C . ALA A 1 747 ? 39.205 -26.200 80.126 1.00 42.87 745 ALA A C 1
ATOM 5648 O O . ALA A 1 747 ? 39.847 -26.055 81.163 1.00 41.72 745 ALA A O 1
ATOM 5650 N N . ASP A 1 748 ? 39.769 -26.399 78.943 1.00 43.91 746 ASP A N 1
ATOM 5651 C CA . ASP A 1 748 ? 41.204 -26.395 78.757 1.00 43.77 746 ASP A CA 1
ATOM 5652 C C . ASP A 1 748 ? 41.734 -24.951 78.653 1.00 39.61 746 ASP A C 1
ATOM 5653 O O . ASP A 1 748 ? 42.239 -24.523 77.605 1.00 38.73 746 ASP A O 1
ATOM 5658 N N . PHE A 1 749 ? 41.637 -24.218 79.758 1.00 34.76 747 PHE A N 1
ATOM 5659 C CA . PHE A 1 749 ? 42.080 -22.818 79.795 1.00 31.68 747 PHE A CA 1
ATOM 5660 C C . PHE A 1 749 ? 43.573 -22.647 79.518 1.00 30.39 747 PHE A C 1
ATOM 5661 O O . PHE A 1 749 ? 44.372 -23.537 79.749 1.00 29.07 747 PHE A O 1
ATOM 5669 N N . THR A 1 750 ? 43.930 -21.481 79.001 1.00 28.84 748 THR A N 1
ATOM 5670 C CA . THR A 1 750 ? 45.274 -21.209 78.585 1.00 28.55 748 THR A CA 1
ATOM 5671 C C . THR A 1 750 ? 46.179 -21.226 79.798 1.00 26.64 748 THR A C 1
ATOM 5672 O O . THR A 1 750 ? 45.880 -20.603 80.808 1.00 26.19 748 THR A O 1
ATOM 5676 N N . GLY A 1 751 ? 47.277 -21.963 79.681 1.00 27.42 749 GLY A N 1
ATOM 5677 C CA . GLY A 1 751 ? 48.239 -22.111 80.764 1.00 26.38 749 GLY A CA 1
ATOM 5678 C C . GLY A 1 751 ? 47.965 -23.303 81.673 1.00 28.29 749 GLY A C 1
ATOM 5679 O O . GLY A 1 751 ? 48.766 -23.593 82.539 1.00 28.43 749 GLY A O 1
ATOM 5680 N N . LYS A 1 752 ? 46.848 -24.012 81.467 1.00 29.79 750 LYS A N 1
ATOM 5681 C CA . LYS A 1 752 ? 46.463 -25.094 82.354 1.00 31.53 750 LYS A CA 1
ATOM 5682 C C . LYS A 1 752 ? 47.582 -26.118 82.489 1.00 32.07 750 LYS A C 1
ATOM 5683 O O . LYS A 1 752 ? 48.002 -26.421 83.594 1.00 32.11 750 LYS A O 1
ATOM 5689 N N . GLN A 1 753 ? 48.050 -26.657 81.374 1.00 32.83 751 GLN A N 1
ATOM 5690 C CA . GLN A 1 753 ? 49.064 -27.717 81.404 1.00 35.62 751 GLN A CA 1
ATOM 5691 C C . GLN A 1 753 ? 50.409 -27.248 81.992 1.00 34.30 751 GLN A C 1
ATOM 5692 O O . GLN A 1 753 ? 51.002 -27.972 82.807 1.00 33.58 751 GLN A O 1
ATOM 5698 N N . ALA A 1 754 ? 50.858 -26.038 81.632 1.00 32.17 752 ALA A N 1
ATOM 5699 C CA . ALA A 1 754 ? 52.100 -25.486 82.186 1.00 31.46 752 ALA A CA 1
ATOM 5700 C C . ALA A 1 754 ? 52.022 -25.391 83.693 1.00 30.96 752 ALA A C 1
ATOM 5701 O O . ALA A 1 754 ? 52.984 -25.706 84.412 1.00 30.90 752 ALA A O 1
ATOM 5703 N N . LEU A 1 755 ? 50.876 -24.934 84.179 1.00 30.37 753 LEU A N 1
ATOM 5704 C CA . LEU A 1 755 ? 50.704 -24.733 85.590 1.00 31.01 753 LEU A CA 1
ATOM 5705 C C . LEU A 1 755 ? 50.677 -26.064 86.337 1.00 32.04 753 LEU A C 1
ATOM 5706 O O . LEU A 1 755 ? 51.253 -26.164 87.417 1.00 31.48 753 LEU A O 1
ATOM 5711 N N . LYS A 1 756 ? 50.081 -27.104 85.746 1.00 33.91 754 LYS A N 1
ATOM 5712 C CA . LYS A 1 756 ? 50.123 -28.425 86.351 1.00 35.64 754 LYS A CA 1
ATOM 5713 C C . LYS A 1 756 ? 51.553 -28.888 86.497 1.00 34.31 754 LYS A C 1
ATOM 5714 O O . LYS A 1 756 ? 51.917 -29.448 87.531 1.00 35.03 754 LYS A O 1
ATOM 5720 N N . GLN A 1 757 ? 52.356 -28.658 85.467 1.00 32.74 755 GLN A N 1
ATOM 5721 C CA . GLN A 1 757 ? 53.761 -29.089 85.482 1.00 33.02 755 GLN A CA 1
ATOM 5722 C C . GLN A 1 757 ? 54.549 -28.327 86.533 1.00 32.50 755 GLN A C 1
ATOM 5723 O O . GLN A 1 757 ? 55.328 -28.922 87.272 1.00 32.52 755 GLN A O 1
ATOM 5729 N N . ILE A 1 758 ? 54.295 -27.024 86.625 1.00 30.42 756 ILE A N 1
ATOM 5730 C CA . ILE A 1 758 ? 54.959 -26.168 87.605 1.00 30.18 756 ILE A CA 1
ATOM 5731 C C . ILE A 1 758 ? 54.645 -26.630 89.004 1.00 30.11 756 ILE A C 1
ATOM 5732 O O . ILE A 1 758 ? 55.553 -26.799 89.826 1.00 30.23 756 ILE A O 1
ATOM 5737 N N . LYS A 1 759 ? 53.362 -26.864 89.261 1.00 30.92 757 LYS A N 1
ATOM 5738 C CA . LYS A 1 759 ? 52.931 -27.313 90.568 1.00 33.38 757 LYS A CA 1
ATOM 5739 C C . LYS A 1 759 ? 53.574 -28.641 90.936 1.00 34.20 757 LYS A C 1
ATOM 5740 O O . LYS A 1 759 ? 54.001 -28.813 92.057 1.00 34.81 757 LYS A O 1
ATOM 5746 N N . ALA A 1 760 ? 53.608 -29.595 90.008 1.00 35.36 758 ALA A N 1
ATOM 5747 C CA . ALA A 1 760 ? 54.161 -30.928 90.308 1.00 37.28 758 ALA A CA 1
ATOM 5748 C C . ALA A 1 760 ? 55.667 -30.857 90.562 1.00 38.66 758 ALA A C 1
ATOM 5749 O O . ALA A 1 760 ? 56.208 -31.603 91.393 1.00 39.81 758 ALA A O 1
ATOM 5751 N N . LYS A 1 761 ? 56.353 -30.005 89.812 1.00 38.45 759 LYS A N 1
ATOM 5752 C CA . LYS A 1 761 ? 57.783 -29.817 89.986 1.00 41.19 759 LYS A CA 1
ATOM 5753 C C . LYS A 1 761 ? 58.121 -29.154 91.314 1.00 40.71 759 LYS A C 1
ATOM 5754 O O . LYS A 1 761 ? 59.152 -29.439 91.892 1.00 40.58 759 LYS A O 1
ATOM 5760 N N . GLY A 1 762 ? 57.265 -28.252 91.783 1.00 38.63 760 GLY A N 1
ATOM 5761 C CA . GLY A 1 762 ? 57.493 -27.586 93.062 1.00 38.18 760 GLY A CA 1
ATOM 5762 C C . GLY A 1 762 ? 58.101 -26.210 92.858 1.00 37.59 760 GLY A C 1
ATOM 5763 O O . GLY A 1 762 ? 58.906 -26.007 91.946 1.00 36.00 760 GLY A O 1
ATOM 5764 N N . LEU A 1 763 ? 57.704 -25.262 93.705 1.00 37.73 761 LEU A N 1
ATOM 5765 C CA . LEU A 1 763 ? 58.167 -23.882 93.595 1.00 38.14 761 LEU A CA 1
ATOM 5766 C C . LEU A 1 763 ? 59.600 -23.744 94.086 1.00 38.23 761 LEU A C 1
ATOM 5767 O O . LEU A 1 763 ? 60.023 -24.450 95.006 1.00 38.47 761 LEU A O 1
ATOM 5772 N N . LYS A 1 764 ? 60.339 -22.829 93.468 1.00 37.61 762 LYS A N 1
ATOM 5773 C CA . LYS A 1 764 ? 61.695 -22.479 93.903 1.00 39.87 762 LYS A CA 1
ATOM 5774 C C . LYS A 1 764 ? 61.695 -21.209 94.767 1.00 36.87 762 LYS A C 1
ATOM 5775 O O . LYS A 1 764 ? 62.541 -21.053 95.628 1.00 34.76 762 LYS A O 1
ATOM 5781 N N . ARG A 1 765 ? 60.734 -20.313 94.527 1.00 34.50 763 ARG A N 1
ATOM 5782 C CA . ARG A 1 765 ? 60.519 -19.141 95.368 1.00 33.04 763 ARG A CA 1
ATOM 5783 C C . ARG A 1 765 ? 59.033 -18.965 95.660 1.00 32.38 763 ARG A C 1
ATOM 5784 O O . ARG A 1 765 ? 58.187 -19.541 94.972 1.00 30.85 763 ARG A O 1
ATOM 5792 N N . ARG A 1 766 ? 58.723 -18.157 96.672 1.00 32.57 764 ARG A N 1
ATOM 5793 C CA . ARG A 1 766 ? 57.336 -17.835 97.054 1.00 32.90 764 ARG A CA 1
ATOM 5794 C C . ARG A 1 766 ? 57.194 -16.378 97.432 1.00 29.53 764 ARG A C 1
ATOM 5795 O O . ARG A 1 766 ? 58.094 -15.812 98.030 1.00 27.51 764 ARG A O 1
ATOM 5803 N N . LEU A 1 767 ? 56.030 -15.788 97.142 1.00 27.11 765 LEU A N 1
ATOM 5804 C CA . LEU A 1 767 ? 55.714 -14.475 97.655 1.00 25.62 765 LEU A CA 1
ATOM 5805 C C . LEU A 1 767 ? 55.355 -14.588 99.127 1.00 25.69 765 LEU A C 1
ATOM 5806 O O . LEU A 1 767 ? 54.559 -15.449 99.503 1.00 24.82 765 LEU A O 1
ATOM 5811 N N . VAL A 1 768 ? 55.903 -13.690 99.941 1.00 25.15 766 VAL A N 1
ATOM 5812 C CA . VAL A 1 768 ? 55.601 -13.662 101.368 1.00 25.94 766 VAL A CA 1
ATOM 5813 C C . VAL A 1 768 ? 55.324 -12.236 101.836 1.00 25.39 766 VAL A C 1
ATOM 5814 O O . VAL A 1 768 ? 55.557 -11.270 101.108 1.00 23.89 766 VAL A O 1
ATOM 5818 N N . CYS A 1 769 ? 54.820 -12.123 103.055 1.00 25.70 767 CYS A N 1
ATOM 5819 C CA . CYS A 1 769 ? 54.585 -10.833 103.687 1.00 27.14 767 CYS A CA 1
ATOM 5820 C C . CYS A 1 769 ? 55.576 -10.597 104.825 1.00 26.74 767 CYS A C 1
ATOM 5821 O O . CYS A 1 769 ? 55.744 -11.463 105.687 1.00 26.00 767 CYS A O 1
ATOM 5824 N N . LEU A 1 770 ? 56.215 -9.432 104.822 1.00 25.97 768 LEU A N 1
ATOM 5825 C CA . LEU A 1 770 ? 57.244 -9.088 105.800 1.00 26.50 768 LEU A CA 1
ATOM 5826 C C . LEU A 1 770 ? 56.768 -7.917 106.648 1.00 27.04 768 LEU A C 1
ATOM 5827 O O . LEU A 1 770 ? 56.076 -7.039 106.138 1.00 26.26 768 LEU A O 1
ATOM 5832 N N . THR A 1 771 ? 57.142 -7.907 107.922 1.00 27.52 769 THR A N 1
ATOM 5833 C CA . THR A 1 771 ? 57.030 -6.706 108.733 1.00 28.15 769 THR A CA 1
ATOM 5834 C C . THR A 1 771 ? 58.428 -6.265 109.085 1.00 29.19 769 THR A C 1
ATOM 5835 O O . THR A 1 771 ? 59.327 -7.088 109.233 1.00 30.28 769 THR A O 1
ATOM 5839 N N . LEU A 1 772 ? 58.621 -4.968 109.217 1.00 29.98 770 LEU A N 1
ATOM 5840 C CA . LEU A 1 772 ? 59.903 -4.461 109.650 1.00 31.67 770 LEU A CA 1
ATOM 5841 C C . LEU A 1 772 ? 59.763 -3.103 110.300 1.00 31.61 770 LEU A C 1
ATOM 5842 O O . LEU A 1 772 ? 59.089 -2.229 109.765 1.00 30.04 770 LEU A O 1
ATOM 5847 N N . ALA A 1 773 ? 60.455 -2.921 111.426 1.00 32.14 771 ALA A N 1
ATOM 5848 C CA . ALA A 1 773 ? 60.587 -1.615 112.051 1.00 33.38 771 ALA A CA 1
ATOM 5849 C C . ALA A 1 773 ? 61.564 -0.774 111.241 1.00 34.38 771 ALA A C 1
ATOM 5850 O O . ALA A 1 773 ? 62.611 -1.257 110.806 1.00 33.82 771 ALA A O 1
ATOM 5852 N N . THR A 1 774 ? 61.206 0.483 111.021 1.00 35.36 772 THR A N 1
ATOM 5853 C CA . THR A 1 774 ? 62.118 1.447 110.415 1.00 35.33 772 THR A CA 1
ATOM 5854 C C . THR A 1 774 ? 61.976 2.752 111.171 1.00 37.49 772 THR A C 1
ATOM 5855 O O . THR A 1 774 ? 61.021 2.931 111.927 1.00 38.67 772 THR A O 1
ATOM 5859 N N . ASP A 1 775 ? 62.90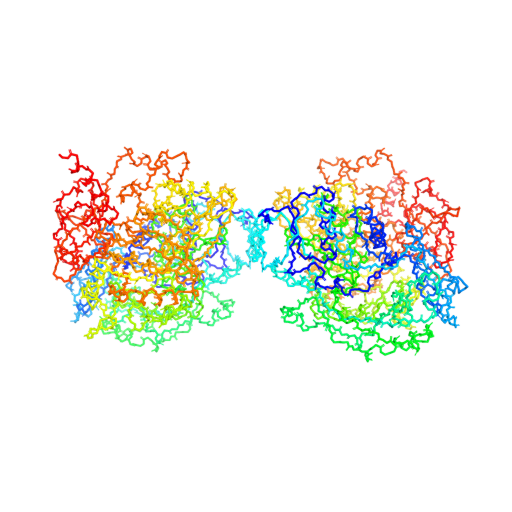1 3.670 110.918 1.00 38.87 773 ASP A N 1
ATOM 5860 C CA . ASP A 1 775 ? 62.926 4.971 111.560 1.00 40.70 773 ASP A CA 1
ATOM 5861 C C . ASP A 1 775 ? 62.095 6.039 110.815 1.00 39.64 773 ASP A C 1
ATOM 5862 O O . ASP A 1 775 ? 61.286 6.723 111.433 1.00 39.47 773 ASP A O 1
ATOM 5867 N N . ASP A 1 776 ? 62.309 6.191 109.503 1.00 37.97 774 ASP A N 1
ATOM 5868 C CA . ASP A 1 776 ? 61.698 7.295 108.748 1.00 37.40 774 ASP A CA 1
ATOM 5869 C C . ASP A 1 776 ? 61.465 7.000 107.252 1.00 35.98 774 ASP A C 1
ATOM 5870 O O . ASP A 1 776 ? 61.288 7.923 106.465 1.00 35.52 774 ASP A O 1
ATOM 5875 N N . VAL A 1 777 ? 61.445 5.719 106.878 1.00 34.60 775 VAL A N 1
ATOM 5876 C CA . VAL A 1 777 ? 61.347 5.307 105.482 1.00 33.29 775 VAL A CA 1
ATOM 5877 C C . VAL A 1 777 ? 60.600 3.976 105.389 1.00 31.98 775 VAL A C 1
ATOM 5878 O O . VAL A 1 777 ? 60.807 3.077 106.199 1.00 32.49 775 VAL A O 1
ATOM 5882 N N . ASP A 1 778 ? 59.710 3.881 104.415 1.00 29.79 776 ASP A N 1
ATOM 5883 C CA . ASP A 1 778 ? 58.925 2.663 104.182 1.00 29.07 776 ASP A CA 1
ATOM 5884 C C . ASP A 1 778 ? 59.286 2.020 102.841 1.00 26.92 776 ASP A C 1
ATOM 5885 O O . ASP A 1 778 ? 59.628 2.706 101.895 1.00 25.82 776 ASP A O 1
ATOM 5890 N N . PRO A 1 779 ? 59.231 0.685 102.770 1.00 27.69 777 PRO A N 1
ATOM 5891 C CA . PRO A 1 779 ? 59.420 0.034 101.481 1.00 26.47 777 PRO A CA 1
ATOM 5892 C C . PRO A 1 779 ? 58.250 0.358 100.557 1.00 26.90 777 PRO A C 1
ATOM 5893 O O . PRO A 1 779 ? 57.142 0.598 101.042 1.00 28.01 777 PRO A O 1
ATOM 5897 N N . GLU A 1 780 ? 58.516 0.415 99.254 1.00 25.55 778 GLU A N 1
ATOM 5898 C CA . GLU A 1 780 ? 57.483 0.623 98.237 1.00 24.62 778 GLU A CA 1
ATOM 5899 C C . GLU A 1 780 ? 57.475 -0.506 97.206 1.00 23.47 778 GLU A C 1
ATOM 5900 O O . GLU A 1 780 ? 56.626 -0.535 96.318 1.00 22.88 778 GLU A O 1
ATOM 5906 N N . GLY A 1 781 ? 58.416 -1.430 97.349 1.00 23.59 779 GLY A N 1
ATOM 5907 C CA . GLY A 1 781 ? 58.670 -2.464 96.362 1.00 22.40 779 GLY A CA 1
ATOM 5908 C C . GLY A 1 781 ? 59.961 -2.199 95.613 1.00 22.75 779 GLY A C 1
ATOM 5909 O O . GLY A 1 781 ? 60.520 -1.080 95.660 1.00 23.17 779 GLY A O 1
ATOM 5910 N N . ASN A 1 782 ? 60.436 -3.244 94.928 1.00 21.74 780 ASN A N 1
ATOM 5911 C CA . ASN A 1 782 ? 61.657 -3.203 94.137 1.00 22.04 780 ASN A CA 1
ATOM 5912 C C . ASN A 1 782 ? 62.929 -3.016 94.935 1.00 23.44 780 ASN A C 1
ATOM 5913 O O . ASN A 1 782 ? 63.954 -2.587 94.387 1.00 23.10 780 ASN A O 1
ATOM 5918 N N . GLU A 1 783 ? 62.878 -3.370 96.211 1.00 24.42 781 GLU A N 1
ATOM 5919 C CA . GLU A 1 783 ? 64.037 -3.280 97.086 1.00 25.81 781 GLU A CA 1
ATOM 5920 C C . GLU A 1 783 ? 64.686 -4.638 97.314 1.00 25.85 781 GLU A C 1
ATOM 5921 O O . GLU A 1 783 ? 64.005 -5.665 97.334 1.00 24.93 781 GLU A O 1
ATOM 5927 N N . SER A 1 784 ? 66.005 -4.639 97.515 1.00 26.43 782 SER A N 1
ATOM 5928 C CA . SER A 1 784 ? 66.740 -5.877 97.731 1.00 26.89 782 SER A CA 1
ATOM 5929 C C . SER A 1 784 ? 66.447 -6.474 99.117 1.00 26.97 782 SER A C 1
ATOM 5930 O O . SER A 1 784 ? 66.383 -5.755 100.128 1.00 26.91 782 SER A O 1
ATOM 5933 N N . VAL A 1 785 ? 66.317 -7.799 99.143 1.00 26.84 783 VAL A N 1
ATOM 5934 C CA . VAL A 1 785 ? 66.139 -8.572 100.353 1.00 26.63 783 VAL A CA 1
ATOM 5935 C C . VAL A 1 785 ? 67.387 -9.413 100.527 1.00 28.28 783 VAL A C 1
ATOM 5936 O O . VAL A 1 785 ? 67.759 -10.185 99.633 1.00 28.83 783 VAL A O 1
ATOM 5940 N N . TRP A 1 786 ? 68.030 -9.245 101.676 1.00 29.41 784 TRP A N 1
ATOM 5941 C CA . TRP A 1 786 ? 69.277 -9.932 101.986 1.00 31.67 784 TRP A CA 1
ATOM 5942 C C . TRP A 1 786 ? 69.112 -10.991 103.078 1.00 32.56 784 TRP A C 1
ATOM 5943 O O . TRP A 1 786 ? 68.221 -10.904 103.915 1.00 31.16 784 TRP A O 1
ATOM 5954 N N . TYR A 1 787 ? 70.011 -11.972 103.067 1.00 35.17 785 TYR A N 1
ATOM 5955 C CA . TYR A 1 787 ? 70.111 -12.972 104.113 1.00 36.93 785 TYR A CA 1
ATOM 5956 C C . TYR A 1 787 ? 71.568 -13.405 104.202 1.00 38.88 785 TYR A C 1
ATOM 5957 O O . TYR A 1 787 ? 72.122 -13.900 103.220 1.00 37.73 785 TYR A O 1
ATOM 5966 N N . LYS A 1 788 ? 72.172 -13.180 105.368 1.00 40.72 786 LYS A N 1
ATOM 5967 C CA . LYS A 1 788 ? 73.555 -13.574 105.633 1.00 43.71 786 LYS A CA 1
ATOM 5968 C C . LYS A 1 788 ? 74.511 -13.095 104.545 1.00 43.56 786 LYS A C 1
ATOM 5969 O O . LYS A 1 788 ? 75.310 -13.870 104.010 1.00 44.42 786 LYS A O 1
ATOM 5975 N N . GLY A 1 789 ? 74.402 -11.814 104.212 1.00 42.87 787 GLY A N 1
ATOM 5976 C CA . GLY A 1 789 ? 75.338 -11.174 103.302 1.00 43.33 787 GLY A CA 1
ATOM 5977 C C . GLY A 1 789 ? 75.130 -11.424 101.818 1.00 41.68 787 GLY A C 1
ATOM 5978 O O . GLY A 1 789 ? 75.988 -11.071 101.012 1.00 41.84 787 GLY A O 1
ATOM 5979 N N . LYS A 1 790 ? 74.003 -12.027 101.438 1.00 40.79 788 LYS A N 1
ATOM 5980 C CA . LYS A 1 790 ? 73.707 -12.246 100.020 1.00 39.48 788 LYS A CA 1
ATOM 5981 C C . LYS A 1 790 ? 72.273 -11.821 99.709 1.00 36.77 788 LYS A C 1
ATOM 5982 O O . LYS A 1 790 ? 71.394 -11.922 100.559 1.00 36.16 788 LYS A O 1
ATOM 5988 N N . VAL A 1 791 ? 72.059 -11.342 98.487 1.00 34.75 789 VAL A N 1
ATOM 5989 C CA . VAL A 1 791 ? 70.738 -10.933 98.020 1.00 33.32 789 VAL A CA 1
ATOM 5990 C C . VAL A 1 791 ? 69.957 -12.197 97.674 1.00 33.18 789 VAL A C 1
ATOM 5991 O O . VAL A 1 791 ? 70.419 -12.999 96.879 1.00 34.02 789 VAL A O 1
ATOM 5995 N N . ILE A 1 792 ? 68.789 -12.381 98.285 1.00 32.26 790 ILE A N 1
ATOM 5996 C CA . ILE A 1 792 ? 68.009 -13.608 98.078 1.00 31.99 790 ILE A CA 1
ATOM 5997 C C . ILE A 1 792 ? 66.662 -13.368 97.419 1.00 29.92 790 ILE A C 1
ATOM 5998 O O . ILE A 1 792 ? 65.962 -14.320 97.074 1.00 31.01 790 ILE A O 1
ATOM 6003 N N . GLY A 1 793 ? 66.309 -12.111 97.240 1.00 27.28 791 GLY A N 1
ATOM 6004 C CA . GLY A 1 793 ? 65.025 -11.788 96.636 1.00 26.03 791 GLY A CA 1
ATOM 6005 C C . GLY A 1 793 ? 64.775 -10.295 96.605 1.00 24.44 791 GLY A C 1
ATOM 6006 O O . GLY A 1 793 ? 65.702 -9.492 96.702 1.00 24.09 791 GLY A O 1
ATOM 6007 N N . ASN A 1 794 ? 63.509 -9.924 96.447 1.00 22.37 792 ASN A N 1
ATOM 6008 C CA . ASN A 1 794 ? 63.155 -8.524 96.348 1.00 21.64 792 ASN A CA 1
ATOM 6009 C C . ASN A 1 794 ? 61.755 -8.289 96.844 1.00 21.74 792 ASN A C 1
ATOM 6010 O O . ASN A 1 794 ? 60.931 -9.200 96.836 1.00 20.70 792 ASN A O 1
ATOM 6015 N N . THR A 1 795 ? 61.504 -7.080 97.319 1.00 22.38 793 THR A N 1
ATOM 6016 C CA . THR A 1 795 ? 60.168 -6.681 97.670 1.00 21.77 793 THR A CA 1
ATOM 6017 C C . THR A 1 795 ? 59.448 -6.317 96.382 1.00 20.87 793 THR A C 1
ATOM 6018 O O . THR A 1 795 ? 60.077 -5.993 95.387 1.00 20.68 793 THR A O 1
ATOM 6022 N N . THR A 1 796 ? 58.125 -6.412 96.413 1.00 20.89 794 THR A N 1
ATOM 6023 C CA . THR A 1 796 ? 57.300 -6.136 95.255 1.00 21.19 794 THR A CA 1
ATOM 6024 C C . THR A 1 796 ? 56.393 -4.960 95.489 1.00 22.05 794 THR A C 1
ATOM 6025 O O . THR A 1 796 ? 56.068 -4.261 94.553 1.00 22.01 794 THR A O 1
ATOM 6029 N N . SER A 1 797 ? 55.947 -4.768 96.730 1.00 24.41 795 SER A N 1
ATOM 6030 C CA . SER A 1 797 ? 55.162 -3.602 97.133 1.00 24.82 795 SER A CA 1
ATOM 6031 C C . SER A 1 797 ? 55.406 -3.372 98.602 1.00 24.23 795 SER A C 1
ATOM 6032 O O . SER A 1 797 ? 55.844 -4.266 99.291 1.00 26.19 795 SER A O 1
ATOM 6035 N N . GLY A 1 798 ? 55.021 -2.207 99.099 1.00 24.47 796 GLY A N 1
ATOM 6036 C CA . GLY A 1 798 ? 55.162 -1.940 100.524 1.00 25.45 796 GLY A CA 1
ATOM 6037 C C . GLY A 1 798 ? 54.309 -0.786 101.004 1.00 26.49 796 GLY A C 1
ATOM 6038 O O . GLY A 1 798 ? 53.730 -0.028 100.190 1.00 24.16 796 GLY A O 1
ATOM 6039 N N . SER A 1 799 ? 54.256 -0.663 102.333 1.00 26.06 797 SER A N 1
ATOM 6040 C CA . SER A 1 799 ? 53.540 0.405 102.985 1.00 27.32 797 SER A CA 1
ATOM 6041 C C . SER A 1 799 ? 53.995 0.561 104.430 1.00 26.89 797 SER A C 1
ATOM 6042 O O . SER A 1 799 ? 54.699 -0.281 104.969 1.00 27.33 797 SER A O 1
ATOM 6045 N N . TYR A 1 800 ? 53.549 1.635 105.063 1.00 26.42 798 TYR A N 1
ATOM 6046 C CA . TYR A 1 800 ? 53.491 1.659 106.518 1.00 26.19 798 TYR A CA 1
ATOM 6047 C C . TYR A 1 800 ? 52.170 1.025 106.961 1.00 25.37 798 TYR A C 1
ATOM 6048 O O . TYR A 1 800 ? 51.102 1.305 106.380 1.00 23.29 798 TYR A O 1
ATOM 6057 N N . SER A 1 801 ? 52.239 0.175 107.986 1.00 24.43 799 SER A N 1
ATOM 6058 C CA . SER A 1 801 ? 51.021 -0.263 108.667 1.00 24.34 799 SER A CA 1
ATOM 6059 C C . SER A 1 801 ? 50.797 0.579 109.922 1.00 24.43 799 SER A C 1
ATOM 6060 O O . SER A 1 801 ? 51.573 0.529 110.892 1.00 24.87 799 SER A O 1
ATOM 6063 N N . TYR A 1 802 ? 49.748 1.368 109.866 1.00 23.92 800 TYR A N 1
ATOM 6064 C CA . TYR A 1 802 ? 49.361 2.240 110.960 1.00 25.76 800 TYR A CA 1
ATOM 6065 C C . TYR A 1 802 ? 48.795 1.437 112.138 1.00 26.41 800 TYR A C 1
ATOM 6066 O O . TYR A 1 802 ? 48.772 1.935 113.277 1.00 27.95 800 TYR A O 1
ATOM 6075 N N . SER A 1 803 ? 48.330 0.212 111.884 1.00 25.51 801 SER A N 1
ATOM 6076 C CA . SER A 1 803 ? 47.770 -0.597 112.977 1.00 26.53 801 SER A CA 1
ATOM 6077 C C . SER A 1 803 ? 48.854 -1.235 113.828 1.00 27.52 801 SER A C 1
ATOM 6078 O O . SER A 1 803 ? 48.697 -1.317 115.026 1.00 27.83 801 SER A O 1
ATOM 6081 N N . ILE A 1 804 ? 49.962 -1.659 113.233 1.00 28.24 802 ILE A N 1
ATOM 6082 C CA . ILE A 1 804 ? 51.062 -2.209 114.035 1.00 29.07 802 ILE A CA 1
ATOM 6083 C C . ILE A 1 804 ? 52.263 -1.253 114.181 1.00 29.83 802 ILE A C 1
ATOM 6084 O O . ILE A 1 804 ? 53.224 -1.553 114.891 1.00 30.74 802 ILE A O 1
ATOM 6089 N N . GLN A 1 805 ? 52.190 -0.104 113.526 1.00 29.94 803 GLN A N 1
ATOM 6090 C CA . GLN A 1 805 ? 53.244 0.916 113.605 1.00 30.15 803 GLN A CA 1
ATOM 6091 C C . GLN A 1 805 ? 54.602 0.373 113.159 1.00 31.04 803 GLN A C 1
ATOM 6092 O O . GLN A 1 805 ? 55.631 0.594 113.792 1.00 31.63 803 GLN A O 1
ATOM 6098 N N . LYS A 1 806 ? 54.588 -0.362 112.064 1.00 31.18 804 LYS A N 1
ATOM 6099 C CA . LYS A 1 806 ? 55.807 -0.693 111.359 1.00 33.40 804 LYS A CA 1
ATOM 6100 C C . LYS A 1 806 ? 55.486 -0.959 109.894 1.00 31.49 804 LYS A C 1
ATOM 6101 O O . LYS A 1 806 ? 54.313 -0.924 109.487 1.00 26.85 804 LYS A O 1
ATOM 6107 N N . SER A 1 807 ? 56.529 -1.193 109.102 1.00 30.12 805 SER A N 1
ATOM 6108 C CA . SER A 1 807 ? 56.335 -1.309 107.676 1.00 28.90 805 SER A CA 1
ATOM 6109 C C . SER A 1 807 ? 55.903 -2.714 107.294 1.00 28.55 805 SER A C 1
ATOM 6110 O O . SER A 1 807 ? 56.239 -3.703 107.974 1.00 26.65 805 SER A O 1
ATOM 6113 N N . LEU A 1 808 ? 55.147 -2.777 106.206 1.00 26.50 806 LEU A N 1
ATOM 6114 C CA . LEU A 1 808 ? 54.715 -4.025 105.608 1.00 27.96 806 LEU A CA 1
ATOM 6115 C C . LEU A 1 808 ? 55.228 -4.083 104.195 1.00 27.82 806 LEU A C 1
ATOM 6116 O O . LEU A 1 808 ? 55.097 -3.101 103.467 1.00 30.69 806 LEU A O 1
ATOM 6121 N N . ALA A 1 809 ? 55.761 -5.230 103.789 1.00 27.13 807 ALA A N 1
ATOM 6122 C CA . ALA A 1 809 ? 56.112 -5.446 102.382 1.00 26.47 807 ALA A CA 1
ATOM 6123 C C . ALA A 1 809 ? 55.796 -6.854 101.909 1.00 25.80 807 ALA A C 1
ATOM 6124 O O . ALA A 1 809 ? 55.967 -7.818 102.646 1.00 27.23 807 ALA A O 1
ATOM 6126 N N . PHE A 1 810 ? 55.349 -6.958 100.659 1.00 23.36 808 PHE A N 1
ATOM 6127 C CA . PHE A 1 810 ? 55.364 -8.227 99.957 1.00 22.04 808 PHE A CA 1
ATOM 6128 C C . PHE A 1 810 ? 56.776 -8.431 99.387 1.00 22.00 808 PHE A C 1
ATOM 6129 O O . PHE A 1 810 ? 57.420 -7.477 98.976 1.00 21.14 808 PHE A O 1
ATOM 6137 N N . ALA A 1 811 ? 57.234 -9.673 99.321 1.00 21.97 809 ALA A N 1
ATOM 6138 C CA . ALA A 1 811 ? 58.544 -9.981 98.739 1.00 22.25 809 ALA A CA 1
ATOM 6139 C C . ALA A 1 811 ? 58.624 -11.406 98.199 1.00 22.06 809 ALA A C 1
ATOM 6140 O O . ALA A 1 811 ? 58.017 -12.305 98.764 1.00 21.94 809 ALA A O 1
ATOM 6142 N N . TYR A 1 812 ? 59.407 -11.606 97.134 1.00 22.60 810 TYR A N 1
ATOM 6143 C CA . TYR A 1 812 ? 59.811 -12.937 96.700 1.00 23.48 810 TYR A CA 1
ATOM 6144 C C . TYR A 1 812 ? 61.063 -13.364 97.431 1.00 25.37 810 TYR A C 1
ATOM 6145 O O . TYR A 1 812 ? 62.021 -12.595 97.485 1.00 27.15 810 TYR A O 1
ATOM 6154 N N . VAL A 1 813 ? 61.040 -14.586 97.976 1.00 26.25 811 VAL A N 1
ATOM 6155 C CA . VAL A 1 813 ? 62.197 -15.203 98.640 1.00 27.51 811 VAL A CA 1
ATOM 6156 C C . VAL A 1 813 ? 62.253 -16.690 98.291 1.00 28.98 811 VAL A C 1
ATOM 6157 O O . VAL A 1 813 ? 61.246 -17.270 97.862 1.00 29.08 811 VAL A O 1
ATOM 6161 N N . PRO A 1 814 ? 63.422 -17.325 98.458 1.00 29.92 812 PRO A N 1
ATOM 6162 C CA . PRO A 1 814 ? 63.484 -18.755 98.161 1.00 31.45 812 PRO A CA 1
ATOM 6163 C C . PRO A 1 814 ? 62.547 -19.521 99.062 1.00 32.10 812 PRO A C 1
ATOM 6164 O O . PRO A 1 814 ? 62.330 -19.117 100.203 1.00 30.65 812 PRO A O 1
ATOM 6168 N N . VAL A 1 815 ? 62.006 -20.627 98.563 1.00 34.39 813 VAL A N 1
ATOM 6169 C CA . VAL A 1 815 ? 60.992 -21.354 99.321 1.00 35.93 813 VAL A CA 1
ATOM 6170 C C . VAL A 1 815 ? 61.518 -21.835 100.653 1.00 37.83 813 VAL A C 1
ATOM 6171 O O . VAL A 1 815 ? 60.801 -21.784 101.649 1.00 38.58 813 VAL A O 1
ATOM 6175 N N . GLU A 1 816 ? 62.775 -22.270 100.679 1.00 39.44 814 GLU A N 1
ATOM 6176 C CA . GLU A 1 816 ? 63.393 -22.720 101.920 1.00 41.80 814 GLU A CA 1
ATOM 6177 C C . GLU A 1 816 ? 63.583 -21.602 102.960 1.00 40.21 814 GLU A C 1
ATOM 6178 O O . GLU A 1 816 ? 63.858 -21.889 104.118 1.00 41.23 814 GLU A O 1
ATOM 6184 N N . LEU A 1 817 ? 63.447 -20.347 102.550 1.00 37.83 815 LEU A N 1
ATOM 6185 C CA . LEU A 1 817 ? 63.535 -19.207 103.456 1.00 36.97 815 LEU A CA 1
ATOM 6186 C C . LEU A 1 817 ? 62.195 -18.492 103.599 1.00 35.46 815 LEU A C 1
ATOM 6187 O O . LEU A 1 817 ? 62.139 -17.312 103.970 1.00 34.35 815 LEU A O 1
ATOM 6192 N N . SER A 1 818 ? 61.111 -19.213 103.347 1.00 35.25 816 SER A N 1
ATOM 6193 C CA . SER A 1 818 ? 59.793 -18.593 103.252 1.00 33.99 816 SER A CA 1
ATOM 6194 C C . SER A 1 818 ? 58.862 -18.924 104.417 1.00 35.24 816 SER A C 1
ATOM 6195 O O . SER A 1 818 ? 57.667 -18.636 104.351 1.00 33.10 816 SER A O 1
ATOM 6198 N N . GLU A 1 819 ? 59.396 -19.503 105.487 1.00 36.06 817 GLU A N 1
ATOM 6199 C CA . GLU A 1 819 ? 58.560 -19.889 106.636 1.00 38.34 817 GLU A CA 1
ATOM 6200 C C . GLU A 1 819 ? 58.233 -18.694 107.521 1.00 36.30 817 GLU A C 1
ATOM 6201 O O . GLU A 1 819 ? 59.084 -17.826 107.746 1.00 35.41 817 GLU A O 1
ATOM 6207 N N . VAL A 1 820 ? 57.012 -18.691 108.053 1.00 34.37 818 VAL A N 1
ATOM 6208 C CA . VAL A 1 820 ? 56.584 -17.709 109.048 1.00 33.95 818 VAL A CA 1
ATOM 6209 C C . VAL A 1 820 ? 57.608 -17.678 110.179 1.00 34.31 818 VAL A C 1
ATOM 6210 O O . VAL A 1 820 ? 58.037 -18.724 110.648 1.00 35.74 818 VAL A O 1
ATOM 6214 N N . GLY A 1 821 ? 58.027 -16.479 110.583 1.00 33.29 819 GLY A N 1
ATOM 6215 C CA . GLY A 1 821 ? 59.072 -16.330 111.623 1.00 34.17 819 GLY A CA 1
ATOM 6216 C C . GLY A 1 821 ? 60.483 -16.158 111.081 1.00 34.81 819 GLY A C 1
ATOM 6217 O O . GLY A 1 821 ? 61.361 -15.689 111.795 1.00 36.63 819 GLY A O 1
ATOM 6218 N N . GLN A 1 822 ? 60.721 -16.542 109.829 1.00 33.92 820 GLN A N 1
ATOM 6219 C CA . GLN A 1 822 ? 62.018 -16.315 109.181 1.00 34.85 820 GLN A CA 1
ATOM 6220 C C . GLN A 1 822 ? 62.448 -14.839 109.226 1.00 34.63 820 GLN A C 1
ATOM 6221 O O . GLN A 1 822 ? 61.655 -13.938 108.944 1.00 32.77 820 GLN A O 1
ATOM 6227 N N . GLN A 1 823 ? 63.718 -14.630 109.558 1.00 36.84 821 GLN A N 1
ATOM 6228 C CA . GLN A 1 823 ? 64.353 -13.322 109.583 1.00 38.51 821 GLN A CA 1
ATOM 6229 C C . GLN A 1 823 ? 65.123 -13.087 108.294 1.00 37.93 821 GLN A C 1
ATOM 6230 O O . GLN A 1 823 ? 65.894 -13.947 107.852 1.00 37.55 821 GLN A O 1
ATOM 6236 N N . VAL A 1 824 ? 64.915 -11.917 107.701 1.00 36.09 822 VAL A N 1
ATOM 6237 C CA . VAL A 1 824 ? 65.711 -11.457 106.570 1.00 35.08 822 VAL A CA 1
ATOM 6238 C C . VAL A 1 824 ? 66.031 -9.979 106.786 1.00 35.56 822 VAL A C 1
ATOM 6239 O O . VAL A 1 824 ? 65.736 -9.431 107.856 1.00 36.22 822 VAL A O 1
ATOM 6243 N N . GLU A 1 825 ? 66.638 -9.340 105.786 1.00 35.06 823 GLU A N 1
ATOM 6244 C CA . GLU A 1 825 ? 66.870 -7.907 105.818 1.00 35.45 823 GLU A CA 1
ATOM 6245 C C . GLU A 1 825 ? 66.386 -7.228 104.538 1.00 32.94 823 GLU A C 1
ATOM 6246 O O . GLU A 1 825 ? 66.550 -7.767 103.461 1.00 31.33 823 GLU A O 1
ATOM 6252 N N . VAL A 1 826 ? 65.826 -6.031 104.671 1.00 30.91 824 VAL A N 1
ATOM 6253 C CA . VAL A 1 826 ? 65.431 -5.224 103.532 1.00 29.50 824 VAL A CA 1
ATOM 6254 C C . VAL A 1 826 ? 66.354 -4.001 103.463 1.00 29.43 824 VAL A C 1
ATOM 6255 O O . VAL A 1 826 ? 66.512 -3.279 104.450 1.00 29.73 824 VAL A O 1
ATOM 6259 N N . GLU A 1 827 ? 66.923 -3.772 102.284 1.00 29.00 825 GLU A N 1
ATOM 6260 C CA . GLU A 1 827 ? 67.814 -2.648 102.028 1.00 29.26 825 GLU A CA 1
ATOM 6261 C C . GLU A 1 827 ? 66.992 -1.435 101.560 1.00 28.99 825 GLU A C 1
ATOM 6262 O O . GLU A 1 827 ? 66.423 -1.448 100.473 1.00 28.29 825 GLU A O 1
ATOM 6268 N N . LEU A 1 828 ? 66.926 -0.407 102.397 1.00 30.13 826 LEU A N 1
ATOM 6269 C CA . LEU A 1 828 ? 66.265 0.851 102.062 1.00 30.28 826 LEU A CA 1
ATOM 6270 C C . LEU A 1 828 ? 67.263 1.980 102.219 1.00 32.25 826 LEU A C 1
ATOM 6271 O O . LEU A 1 828 ? 67.863 2.134 103.301 1.00 32.72 826 LEU A O 1
ATOM 6276 N N . LEU A 1 829 ? 67.454 2.764 101.153 1.00 32.59 827 LEU A N 1
ATOM 6277 C CA . LEU A 1 829 ? 68.444 3.879 101.159 1.00 34.56 827 LEU A CA 1
ATOM 6278 C C . LEU A 1 829 ? 69.764 3.579 101.871 1.00 36.01 827 LEU A C 1
ATOM 6279 O O . LEU A 1 829 ? 70.209 4.352 102.729 1.00 37.74 827 LEU A O 1
ATOM 6284 N N . GLY A 1 830 ? 70.409 2.482 101.491 1.00 36.23 828 GLY A N 1
ATOM 6285 C CA . GLY A 1 830 ? 71.779 2.219 101.931 1.00 37.52 828 GLY A CA 1
ATOM 6286 C C . GLY A 1 830 ? 71.870 1.668 103.331 1.00 39.01 828 GLY A C 1
ATOM 6287 O O . GLY A 1 830 ? 72.962 1.585 103.872 1.00 38.23 828 GLY A O 1
ATOM 6288 N N . LYS A 1 831 ? 70.734 1.288 103.919 1.00 38.70 829 LYS A N 1
ATOM 6289 C CA . LYS A 1 831 ? 70.715 0.660 105.246 1.00 40.13 829 LYS A CA 1
ATOM 6290 C C . LYS A 1 831 ? 69.861 -0.608 105.209 1.00 37.79 829 LYS A C 1
ATOM 6291 O O . LYS A 1 831 ? 68.816 -0.631 104.558 1.00 34.42 829 LYS A O 1
ATOM 6297 N N . ASN A 1 832 ? 70.325 -1.660 105.882 1.00 36.84 830 ASN A N 1
ATOM 6298 C CA . ASN A 1 832 ? 69.565 -2.912 105.980 1.00 36.36 830 ASN A CA 1
ATOM 6299 C C . ASN A 1 832 ? 68.693 -2.984 107.225 1.00 35.02 830 ASN A C 1
ATOM 6300 O O . ASN A 1 832 ? 69.175 -2.804 108.309 1.00 36.18 830 ASN A O 1
ATOM 6305 N N . TYR A 1 833 ? 67.399 -3.248 107.057 1.00 33.15 831 TYR A N 1
ATOM 6306 C CA . TYR A 1 833 ? 66.471 -3.343 108.197 1.00 32.15 831 TYR A CA 1
ATOM 6307 C C . TYR A 1 833 ? 66.006 -4.786 108.405 1.00 31.69 831 TYR A C 1
ATOM 6308 O O . TYR A 1 833 ? 65.529 -5.429 107.463 1.00 30.75 831 TYR A O 1
ATOM 6317 N N . PRO A 1 834 ? 66.144 -5.305 109.636 1.00 32.02 832 PRO A N 1
ATOM 6318 C CA . PRO A 1 834 ? 65.620 -6.635 109.956 1.00 31.45 832 PRO A CA 1
ATOM 6319 C C . PRO A 1 834 ? 64.109 -6.745 109.695 1.00 29.90 832 PRO A C 1
ATOM 6320 O O . PRO A 1 834 ? 63.359 -5.869 110.069 1.00 28.51 832 PRO A O 1
ATOM 6324 N N . ALA A 1 835 ? 63.704 -7.826 109.058 1.00 29.32 833 ALA A N 1
ATOM 6325 C CA . ALA A 1 835 ? 62.312 -8.041 108.714 1.00 28.89 833 ALA A CA 1
ATOM 6326 C C . ALA A 1 835 ? 61.947 -9.452 109.125 1.00 29.98 833 ALA A C 1
ATOM 6327 O O . ALA A 1 835 ? 62.835 -10.294 109.262 1.00 30.64 833 ALA A O 1
ATOM 6329 N N . THR A 1 836 ? 60.649 -9.693 109.328 1.00 29.13 834 THR A N 1
ATOM 6330 C CA . THR A 1 836 ? 60.156 -10.979 109.763 1.00 29.27 834 THR A CA 1
ATOM 6331 C C . THR A 1 836 ? 59.013 -11.363 108.847 1.00 28.96 834 THR A C 1
ATOM 6332 O O . THR A 1 836 ? 58.143 -10.537 108.596 1.00 26.11 834 THR A O 1
ATOM 6336 N N . ILE A 1 837 ? 59.039 -12.596 108.332 1.00 28.95 835 ILE A N 1
ATOM 6337 C CA . ILE A 1 837 ? 57.911 -13.158 107.583 1.00 28.22 835 ILE A CA 1
ATOM 6338 C C . ILE A 1 837 ? 56.762 -13.408 108.566 1.00 28.72 835 ILE A C 1
ATOM 6339 O O . ILE A 1 837 ? 56.971 -14.047 109.612 1.00 29.54 835 ILE A O 1
ATOM 6344 N N . ILE A 1 838 ? 55.572 -12.892 108.239 1.00 27.50 836 ILE A N 1
ATOM 6345 C CA . ILE A 1 838 ? 54.371 -13.061 109.067 1.00 27.85 836 ILE A CA 1
ATOM 6346 C C . ILE A 1 838 ? 53.330 -13.960 108.408 1.00 28.04 836 ILE A C 1
ATOM 6347 O O . ILE A 1 838 ? 53.328 -14.155 107.187 1.00 25.78 836 ILE A O 1
ATOM 6352 N N . GLN A 1 839 ? 52.441 -14.486 109.243 1.00 28.19 837 GLN A N 1
ATOM 6353 C CA . GLN A 1 839 ? 51.334 -15.307 108.792 1.00 29.19 837 GLN A CA 1
ATOM 6354 C C . GLN A 1 839 ? 50.331 -14.351 108.176 1.00 28.48 837 GLN A C 1
ATOM 6355 O O . GLN A 1 839 ? 49.865 -13.426 108.828 1.00 28.48 837 GLN A O 1
ATOM 6361 N N . GLU A 1 840 ? 49.986 -14.563 106.930 1.00 26.52 838 GLU A N 1
ATOM 6362 C CA . GLU A 1 840 ? 49.096 -13.585 106.316 1.00 27.68 838 GLU A CA 1
ATOM 6363 C C . GLU A 1 840 ? 47.657 -14.024 106.487 1.00 25.62 838 GLU A C 1
ATOM 6364 O O . GLU A 1 840 ? 47.398 -15.183 106.697 1.00 24.18 838 GLU A O 1
ATOM 6370 N N . PRO A 1 841 ? 46.714 -13.077 106.449 1.00 25.21 839 PRO A N 1
ATOM 6371 C CA . PRO A 1 841 ? 46.935 -11.637 106.320 1.00 24.17 839 PRO A CA 1
ATOM 6372 C C . PRO A 1 841 ? 47.220 -10.993 107.670 1.00 23.84 839 PRO A C 1
ATOM 6373 O O . PRO A 1 841 ? 46.837 -11.549 108.706 1.00 23.67 839 PRO A O 1
ATOM 6377 N N . LEU A 1 842 ? 47.880 -9.837 107.679 1.00 22.56 840 LEU A N 1
ATOM 6378 C CA . LEU A 1 842 ? 48.008 -9.097 108.943 1.00 23.21 840 LEU A CA 1
ATOM 6379 C C . LEU A 1 842 ? 46.626 -8.907 109.595 1.00 22.54 840 LEU A C 1
ATOM 6380 O O . LEU A 1 842 ? 46.450 -9.139 110.778 1.00 21.56 840 LEU A O 1
ATOM 6385 N N . VAL A 1 843 ? 45.657 -8.478 108.795 1.00 21.74 841 VAL A N 1
ATOM 6386 C CA . VAL A 1 843 ? 44.322 -8.194 109.278 1.00 21.16 841 VAL A CA 1
ATOM 6387 C C . VAL A 1 843 ? 43.337 -8.999 108.414 1.00 21.48 841 VAL A C 1
ATOM 6388 O O . VAL A 1 843 ? 43.448 -8.998 107.198 1.00 20.39 841 VAL A O 1
ATOM 6392 N N . LEU A 1 844 ? 42.419 -9.714 109.057 1.00 21.53 842 LEU A N 1
ATOM 6393 C CA . LEU A 1 844 ? 41.440 -10.526 108.369 1.00 21.26 842 LEU A CA 1
ATOM 6394 C C . LEU A 1 844 ? 40.409 -9.635 107.718 1.00 21.31 842 LEU A C 1
ATOM 6395 O O . LEU A 1 844 ? 40.063 -8.587 108.272 1.00 19.66 842 LEU A O 1
ATOM 6400 N N . THR A 1 845 ? 39.857 -10.082 106.593 1.00 21.02 843 THR A N 1
ATOM 6401 C CA . THR A 1 845 ? 38.855 -9.281 105.892 1.00 21.38 843 THR A CA 1
ATOM 6402 C C . THR A 1 845 ? 37.518 -9.324 106.593 1.00 22.08 843 THR A C 1
ATOM 6403 O O . THR A 1 845 ? 37.262 -10.196 107.415 1.00 22.23 843 THR A O 1
ATOM 6407 N N . GLU A 1 846 ? 36.641 -8.390 106.243 1.00 22.40 844 GLU A N 1
ATOM 6408 C CA . GLU A 1 846 ? 35.337 -8.339 106.860 1.00 23.40 844 GLU A CA 1
ATOM 6409 C C . GLU A 1 846 ? 34.528 -9.598 106.590 1.00 23.53 844 GLU A C 1
ATOM 6410 O O . GLU A 1 846 ? 33.906 -10.117 107.509 1.00 23.00 844 GLU A O 1
ATOM 6416 N N . PRO A 1 847 ? 34.525 -10.096 105.339 1.00 22.98 845 PRO A N 1
ATOM 6417 C CA . PRO A 1 847 ? 33.780 -11.327 105.128 1.00 23.35 845 PRO A CA 1
ATOM 6418 C C . PRO A 1 847 ? 34.298 -12.489 105.967 1.00 22.99 845 PRO A C 1
ATOM 6419 O O . PRO A 1 847 ? 33.521 -13.292 106.448 1.00 23.13 845 PRO A O 1
ATOM 6423 N N . THR A 1 848 ? 35.610 -12.581 106.132 1.00 22.69 846 THR A N 1
ATOM 6424 C CA . THR A 1 848 ? 36.191 -13.634 106.948 1.00 23.71 846 THR A CA 1
ATOM 6425 C C . THR A 1 848 ? 35.720 -13.505 108.398 1.00 24.19 846 THR A C 1
ATOM 6426 O O . THR A 1 848 ? 35.274 -14.476 108.992 1.00 25.66 846 THR A O 1
ATOM 6430 N N . ARG A 1 849 ? 35.814 -12.294 108.949 1.00 24.27 847 ARG A N 1
ATOM 6431 C CA . ARG A 1 849 ? 35.391 -12.007 110.328 1.00 24.53 847 ARG A CA 1
ATOM 6432 C C . ARG A 1 849 ? 33.925 -12.382 110.506 1.00 24.67 847 ARG A C 1
ATOM 6433 O O . ARG A 1 849 ? 33.552 -13.068 111.450 1.00 23.87 847 ARG A O 1
ATOM 6441 N N . THR A 1 850 ? 33.094 -11.967 109.554 1.00 24.31 848 THR A N 1
ATOM 6442 C CA . THR A 1 850 ? 31.687 -12.280 109.620 1.00 25.65 848 THR A CA 1
ATOM 6443 C C . THR A 1 850 ? 31.447 -13.787 109.629 1.00 26.57 848 THR A C 1
ATOM 6444 O O . THR A 1 850 ? 30.635 -14.282 110.416 1.00 27.52 848 THR A O 1
ATOM 6448 N N . ARG A 1 851 ? 32.174 -14.522 108.793 1.00 27.03 849 ARG A N 1
ATOM 6449 C CA . ARG A 1 851 ? 32.037 -15.972 108.762 1.00 28.01 849 ARG A CA 1
ATOM 6450 C C . ARG A 1 851 ? 32.470 -16.572 110.094 1.00 27.29 849 ARG A C 1
ATOM 6451 O O . ARG A 1 851 ? 31.782 -17.436 110.637 1.00 27.34 849 ARG A O 1
ATOM 6459 N N . LEU A 1 852 ? 33.617 -16.123 110.607 1.00 26.09 850 LEU A N 1
ATOM 6460 C CA . LEU A 1 852 ? 34.124 -16.626 111.897 1.00 26.33 850 LEU A CA 1
ATOM 6461 C C . LEU A 1 852 ? 33.111 -16.481 113.031 1.00 26.63 850 LEU A C 1
ATOM 6462 O O . LEU A 1 852 ? 32.936 -17.391 113.845 1.00 26.42 850 LEU A O 1
ATOM 6467 N N . GLN A 1 853 ? 32.409 -15.346 113.062 1.00 26.04 851 GLN A N 1
ATOM 6468 C CA . GLN A 1 853 ? 31.420 -15.099 114.097 1.00 26.66 851 GLN A CA 1
ATOM 6469 C C . GLN A 1 853 ? 30.191 -15.978 113.916 1.00 28.48 851 GLN A C 1
ATOM 6470 O O . GLN A 1 853 ? 29.675 -16.523 114.878 1.00 29.03 851 GLN A O 1
ATOM 6476 N N . LYS A 1 854 ? 29.718 -16.079 112.680 1.00 29.86 852 LYS A N 1
ATOM 6477 C CA . LYS A 1 854 ? 28.571 -16.902 112.352 1.00 33.10 852 LYS A CA 1
ATOM 6478 C C . LYS A 1 854 ? 28.815 -18.361 112.757 1.00 33.31 852 LYS A C 1
ATOM 6479 O O . LYS A 1 854 ? 27.981 -18.967 113.432 1.00 33.57 852 LYS A O 1
ATOM 6485 N N . ASP A 1 855 ? 29.969 -18.903 112.379 1.00 32.59 853 ASP A N 1
ATOM 6486 C CA . ASP A 1 855 ? 30.302 -20.291 112.723 1.00 34.10 853 ASP A CA 1
ATOM 6487 C C . ASP A 1 855 ? 30.480 -20.465 114.227 1.00 33.99 853 ASP A C 1
ATOM 6488 O O . ASP A 1 855 ? 30.049 -21.466 114.801 1.00 35.04 853 ASP A O 1
ATOM 6493 N N . GLY A 1 856 ? 31.122 -19.500 114.868 1.00 32.61 854 GLY A N 1
ATOM 6494 C CA . GLY A 1 856 ? 31.364 -19.566 116.301 1.00 33.79 854 GLY A CA 1
ATOM 6495 C C . GLY A 1 856 ? 30.086 -19.579 117.114 1.00 34.81 854 GLY A C 1
ATOM 6496 O O . GLY A 1 856 ? 29.984 -20.316 118.099 1.00 37.10 854 GLY A O 1
ATOM 6497 N N . ARG A 1 857 ? 29.101 -18.781 116.700 1.00 35.10 855 ARG A N 1
ATOM 6498 C CA . ARG A 1 857 ? 27.803 -18.739 117.385 1.00 36.42 855 ARG A CA 1
ATOM 6499 C C . ARG A 1 857 ? 27.058 -20.049 117.225 1.00 39.71 855 ARG A C 1
ATOM 6500 O O . ARG A 1 857 ? 26.411 -20.520 118.160 1.00 41.23 855 ARG A O 1
ATOM 6508 N N . LYS A 1 858 ? 27.112 -20.615 116.024 1.00 42.84 856 LYS A N 1
ATOM 6509 C CA . LYS A 1 858 ? 26.420 -21.884 115.750 1.00 48.40 856 LYS A CA 1
ATOM 6510 C C . LYS A 1 858 ? 26.976 -22.990 116.644 1.00 50.26 856 LYS A C 1
ATOM 6511 O O . LYS A 1 858 ? 26.227 -23.731 117.279 1.00 52.00 856 LYS A O 1
ATOM 6517 N N . SER A 1 859 ? 28.299 -23.080 116.696 1.00 52.33 857 SER A N 1
ATOM 6518 C CA . SER A 1 859 ? 28.981 -24.053 117.540 1.00 56.89 857 SER A CA 1
ATOM 6519 C C . SER A 1 859 ? 28.689 -23.857 119.031 1.00 62.14 857 SER A C 1
ATOM 6520 O O . SER A 1 859 ? 28.355 -24.812 119.733 1.00 63.39 857 SER A O 1
ATOM 6523 N N . ALA A 1 860 ? 28.819 -22.623 119.517 1.00 47.64 858 ALA A N 1
ATOM 6524 C CA . ALA A 1 860 ? 28.524 -22.310 120.925 1.00 50.92 858 ALA A CA 1
ATOM 6525 C C . ALA A 1 860 ? 27.083 -22.664 121.307 1.00 52.90 858 ALA A C 1
ATOM 6526 O O . ALA A 1 860 ? 26.837 -23.127 122.424 1.00 54.63 858 ALA A O 1
ATOM 6528 N N . ALA A 1 861 ? 26.144 -22.470 120.381 1.00 55.25 859 ALA A N 1
ATOM 6529 C CA . ALA A 1 861 ? 24.747 -22.906 120.558 1.00 59.36 859 ALA A CA 1
ATOM 6530 C C . ALA A 1 861 ? 24.579 -24.461 120.533 1.00 65.83 859 ALA A C 1
ATOM 6531 O O . ALA A 1 861 ? 23.734 -25.004 119.809 1.00 66.52 859 ALA A O 1
ATOM 6533 N N . LEU A 1 862 ? 25.386 -25.167 121.330 1.00 71.11 860 LEU A N 1
ATOM 6534 C CA . LEU A 1 862 ? 25.332 -26.639 121.428 1.00 74.10 860 LEU A CA 1
ATOM 6535 C C . LEU A 1 862 ? 25.837 -27.099 122.798 1.00 72.39 860 LEU A C 1
ATOM 6536 O O . LEU A 1 862 ? 26.571 -26.376 123.479 1.00 69.11 860 LEU A O 1
ATOM 6541 N N . GLU B 1 40 ? 9.760 -10.876 70.282 1.00 67.03 38 GLU B N 1
ATOM 6542 C CA . GLU B 1 40 ? 10.463 -9.664 70.762 1.00 65.71 38 GLU B CA 1
ATOM 6543 C C . GLU B 1 40 ? 11.691 -9.391 69.893 1.00 59.82 38 GLU B C 1
ATOM 6544 O O . GLU B 1 40 ? 11.533 -8.793 68.840 1.00 58.70 38 GLU B O 1
ATOM 6550 N N . TRP B 1 41 ? 12.889 -9.830 70.294 1.00 58.45 39 TRP B N 1
ATOM 6551 C CA . TRP B 1 41 ? 14.130 -9.447 69.585 1.00 53.82 39 TRP B CA 1
ATOM 6552 C C . TRP B 1 41 ? 14.911 -10.645 69.054 1.00 52.72 39 TRP B C 1
ATOM 6553 O O . TRP B 1 41 ? 15.064 -11.633 69.756 1.00 55.50 39 TRP B O 1
ATOM 6564 N N . LYS B 1 42 ? 15.403 -10.553 67.819 1.00 48.92 40 LYS B N 1
ATOM 6565 C CA . LYS B 1 42 ? 16.323 -11.557 67.265 1.00 48.77 40 LYS B CA 1
ATOM 6566 C C . LYS B 1 42 ? 17.744 -11.008 67.236 1.00 47.36 40 LYS B C 1
ATOM 6567 O O . LYS B 1 42 ? 18.016 -10.005 66.567 1.00 44.57 40 LYS B O 1
ATOM 6573 N N . ASP B 1 43 ? 18.640 -11.681 67.940 1.00 49.39 41 ASP B N 1
ATOM 6574 C CA . ASP B 1 43 ? 20.046 -11.300 67.988 1.00 49.86 41 ASP B CA 1
ATOM 6575 C C . ASP B 1 43 ? 20.823 -11.755 66.764 1.00 48.02 41 ASP B C 1
ATOM 6576 O O . ASP B 1 43 ? 21.945 -11.312 66.559 1.00 47.74 41 ASP B O 1
ATOM 6581 N N . ARG B 1 44 ? 20.241 -12.663 65.981 1.00 47.45 42 ARG B N 1
ATOM 6582 C CA . ARG B 1 44 ? 20.893 -13.210 64.802 1.00 47.17 42 ARG B CA 1
ATOM 6583 C C . ARG B 1 44 ? 19.907 -13.265 63.666 1.00 43.81 42 ARG B C 1
ATOM 6584 O O . ARG B 1 44 ? 18.803 -13.769 63.825 1.00 44.11 42 ARG B O 1
ATOM 6592 N N . ALA B 1 45 ? 20.314 -12.735 62.525 1.00 40.13 43 ALA B N 1
ATOM 6593 C CA . ALA B 1 45 ? 19.450 -12.682 61.363 1.00 37.87 43 ALA B CA 1
ATOM 6594 C C . ALA B 1 45 ? 20.201 -13.142 60.131 1.00 37.28 43 ALA B C 1
ATOM 6595 O O . ALA B 1 45 ? 21.430 -13.025 60.045 1.00 37.11 43 ALA B O 1
ATOM 6597 N N . GLU B 1 46 ? 19.453 -13.718 59.209 1.00 36.31 44 GLU B N 1
ATOM 6598 C CA . GLU B 1 46 ? 19.979 -14.037 57.901 1.00 36.90 44 GLU B CA 1
ATOM 6599 C C . GLU B 1 46 ? 20.225 -12.742 57.141 1.00 33.41 44 GLU B C 1
ATOM 6600 O O . GLU B 1 46 ? 21.303 -12.524 56.595 1.00 32.46 44 GLU B O 1
ATOM 6606 N N . THR B 1 47 ? 19.200 -11.889 57.133 1.00 30.54 45 THR B N 1
ATOM 6607 C CA . THR B 1 47 ? 19.214 -10.636 56.417 1.00 28.52 45 THR B CA 1
ATOM 6608 C C . THR B 1 47 ? 18.545 -9.557 57.258 1.00 27.13 45 THR B C 1
ATOM 6609 O O . THR B 1 47 ? 17.486 -9.780 57.832 1.00 27.60 45 THR B O 1
ATOM 6613 N N . VAL B 1 48 ? 19.199 -8.412 57.356 1.00 25.51 46 VAL B N 1
ATOM 6614 C CA . VAL B 1 48 ? 18.635 -7.244 57.988 1.00 25.51 46 VAL B CA 1
ATOM 6615 C C . VAL B 1 48 ? 18.357 -6.220 56.900 1.00 24.31 46 VAL B C 1
ATOM 6616 O O . VAL B 1 48 ? 19.235 -5.856 56.140 1.00 24.12 46 VAL B O 1
ATOM 6620 N N . ILE B 1 49 ? 17.112 -5.776 56.845 1.00 25.10 47 ILE B N 1
ATOM 6621 C CA . ILE B 1 49 ? 16.684 -4.723 55.939 1.00 23.57 47 ILE B CA 1
ATOM 6622 C C . ILE B 1 49 ? 16.545 -3.441 56.753 1.00 22.99 47 ILE B C 1
ATOM 6623 O O . ILE B 1 49 ? 15.871 -3.418 57.791 1.00 23.23 47 ILE B O 1
ATOM 6628 N N . ILE B 1 50 ? 17.192 -2.384 56.276 1.00 22.37 48 ILE B N 1
ATOM 6629 C CA . ILE B 1 50 ? 17.206 -1.097 56.937 1.00 22.96 48 ILE B CA 1
ATOM 6630 C C . ILE B 1 50 ? 16.285 -0.138 56.221 1.00 23.03 48 ILE B C 1
ATOM 6631 O O . ILE B 1 50 ? 16.636 0.408 55.146 1.00 22.60 48 ILE B O 1
ATOM 6636 N N . GLY B 1 51 ? 15.118 0.081 56.837 1.00 23.72 49 GLY B N 1
ATOM 6637 C CA . GLY B 1 51 ? 14.093 0.991 56.312 1.00 23.33 49 GLY B CA 1
ATOM 6638 C C . GLY B 1 51 ? 12.788 0.279 56.036 1.00 23.75 49 GLY B C 1
ATOM 6639 O O . GLY B 1 51 ? 12.780 -0.792 55.406 1.00 22.90 49 GLY B O 1
ATOM 6640 N N . GLY B 1 52 ? 11.692 0.894 56.480 1.00 25.02 50 GLY B N 1
ATOM 6641 C CA . GLY B 1 52 ? 10.342 0.340 56.374 1.00 24.78 50 GLY B CA 1
ATOM 6642 C C . GLY B 1 52 ? 9.403 1.169 55.503 1.00 25.17 50 GLY B C 1
ATOM 6643 O O . GLY B 1 52 ? 8.238 1.366 55.840 1.00 25.87 50 GLY B O 1
ATOM 6644 N N . GLY B 1 53 ? 9.917 1.656 54.378 1.00 24.67 51 GLY B N 1
ATOM 6645 C CA . GLY B 1 53 ? 9.086 2.217 53.321 1.00 24.53 51 GLY B CA 1
ATOM 6646 C C . GLY B 1 53 ? 8.578 1.075 52.474 1.00 23.47 51 GLY B C 1
ATOM 6647 O O . GLY B 1 53 ? 8.802 -0.091 52.799 1.00 22.49 51 GLY B O 1
ATOM 6648 N N . CYS B 1 54 ? 7.889 1.386 51.384 1.00 23.94 52 CYS B N 1
ATOM 6649 C CA . CYS B 1 54 ? 7.306 0.333 50.537 1.00 23.93 52 CYS B CA 1
ATOM 6650 C C . CYS B 1 54 ? 8.366 -0.591 49.950 1.00 22.57 52 CYS B C 1
ATOM 6651 O O . CYS B 1 54 ? 8.115 -1.758 49.738 1.00 22.39 52 CYS B O 1
ATOM 6654 N N . VAL B 1 55 ? 9.558 -0.058 49.707 1.00 23.06 53 VAL B N 1
ATOM 6655 C CA . VAL B 1 55 ? 10.631 -0.824 49.106 1.00 21.94 53 VAL B CA 1
ATOM 6656 C C . VAL B 1 55 ? 11.195 -1.854 50.083 1.00 21.62 53 VAL B C 1
ATOM 6657 O O . VAL B 1 55 ? 11.270 -3.036 49.749 1.00 21.14 53 VAL B O 1
ATOM 6661 N N . GLY B 1 56 ? 11.552 -1.427 51.283 1.00 22.25 54 GLY B N 1
ATOM 6662 C CA . GLY B 1 56 ? 12.090 -2.347 52.276 1.00 22.83 54 GLY B CA 1
ATOM 6663 C C . GLY B 1 56 ? 11.096 -3.424 52.670 1.00 23.14 54 GLY B C 1
ATOM 6664 O O . GLY B 1 56 ? 11.445 -4.606 52.791 1.00 23.43 54 GLY B O 1
ATOM 6665 N N . VAL B 1 57 ? 9.847 -3.022 52.846 1.00 23.24 55 VAL B N 1
ATOM 6666 C CA . VAL B 1 57 ? 8.817 -3.965 53.248 1.00 24.63 55 VAL B CA 1
ATOM 6667 C C . VAL B 1 57 ? 8.549 -4.970 52.121 1.00 23.71 55 VAL B C 1
ATOM 6668 O O . VAL B 1 57 ? 8.389 -6.156 52.382 1.00 24.76 55 VAL B O 1
ATOM 6672 N N . SER B 1 58 ? 8.522 -4.500 50.873 1.00 23.73 56 SER B N 1
ATOM 6673 C CA . SER B 1 58 ? 8.360 -5.393 49.736 1.00 23.10 56 SER B CA 1
ATOM 6674 C C . SER B 1 58 ? 9.464 -6.438 49.687 1.00 23.03 56 SER B C 1
ATOM 6675 O O . SER B 1 58 ? 9.201 -7.620 49.441 1.00 23.19 56 SER B O 1
ATOM 6678 N N . LEU B 1 59 ? 10.698 -5.997 49.878 1.00 21.64 57 LEU B N 1
ATOM 6679 C CA . LEU B 1 59 ? 11.815 -6.930 49.854 1.00 23.03 57 LEU B CA 1
ATOM 6680 C C . LEU B 1 59 ? 11.682 -7.984 50.957 1.00 22.70 57 LEU B C 1
ATOM 6681 O O . LEU B 1 59 ? 11.943 -9.170 50.729 1.00 21.96 57 LEU B O 1
ATOM 6686 N N . ALA B 1 60 ? 11.281 -7.551 52.158 1.00 24.21 58 ALA B N 1
ATOM 6687 C CA . ALA B 1 60 ? 11.138 -8.464 53.294 1.00 24.24 58 ALA B CA 1
ATOM 6688 C C . ALA B 1 60 ? 10.071 -9.512 53.006 1.00 25.72 58 ALA B C 1
ATOM 6689 O O . ALA B 1 60 ? 10.287 -10.713 53.192 1.00 25.08 58 ALA B O 1
ATOM 6691 N N . TYR B 1 61 ? 8.931 -9.037 52.513 1.00 25.23 59 TYR B N 1
ATOM 6692 C CA . TYR B 1 61 ? 7.862 -9.912 52.050 1.00 25.50 59 TYR B CA 1
ATOM 6693 C C . TYR B 1 61 ? 8.341 -10.970 51.052 1.00 25.37 59 TYR B C 1
ATOM 6694 O O . TYR B 1 61 ? 8.072 -12.159 51.248 1.00 26.95 59 TYR B O 1
ATOM 6703 N N . HIS B 1 62 ? 9.043 -10.552 49.996 1.00 24.11 60 HIS B N 1
ATOM 6704 C CA . HIS B 1 62 ? 9.511 -11.481 48.953 1.00 24.62 60 HIS B CA 1
ATOM 6705 C C . HIS B 1 62 ? 10.543 -12.476 49.471 1.00 25.01 60 HIS B C 1
ATOM 6706 O O . HIS B 1 62 ? 10.454 -13.663 49.183 1.00 26.85 60 HIS B O 1
ATOM 6713 N N . LEU B 1 63 ? 11.518 -12.004 50.242 1.00 24.91 61 LEU B N 1
ATOM 6714 C CA . LEU B 1 63 ? 12.538 -12.925 50.789 1.00 25.63 61 LEU B CA 1
ATOM 6715 C C . LEU B 1 63 ? 11.916 -14.043 51.600 1.00 27.10 61 LEU B C 1
ATOM 6716 O O . LEU B 1 63 ? 12.261 -15.213 51.427 1.00 28.07 61 LEU B O 1
ATOM 6721 N N . ALA B 1 64 ? 10.999 -13.682 52.489 1.00 27.68 62 ALA B N 1
ATOM 6722 C CA . ALA B 1 64 ? 10.377 -14.660 53.366 1.00 30.60 62 ALA B CA 1
ATOM 6723 C C . ALA B 1 64 ? 9.380 -15.525 52.614 1.00 32.47 62 ALA B C 1
ATOM 6724 O O . ALA B 1 64 ? 9.287 -16.734 52.866 1.00 34.05 62 ALA B O 1
ATOM 6726 N N . LYS B 1 65 ? 8.634 -14.925 51.689 1.00 31.79 63 LYS B N 1
ATOM 6727 C CA . LYS B 1 65 ? 7.721 -15.714 50.848 1.00 34.53 63 LYS B CA 1
ATOM 6728 C C . LYS B 1 65 ? 8.512 -16.789 50.094 1.00 34.26 63 LYS B C 1
ATOM 6729 O O . LYS B 1 65 ? 8.039 -17.897 49.922 1.00 35.93 63 LYS B O 1
ATOM 6735 N N . ALA B 1 66 ? 9.728 -16.451 49.673 1.00 32.50 64 ALA B N 1
ATOM 6736 C CA . ALA B 1 66 ? 10.583 -17.380 48.951 1.00 33.99 64 ALA B CA 1
ATOM 6737 C C . ALA B 1 66 ? 11.308 -18.344 49.879 1.00 36.03 64 ALA B C 1
ATOM 6738 O O . ALA B 1 66 ? 12.064 -19.175 49.408 1.00 38.01 64 ALA B O 1
ATOM 6740 N N . GLY B 1 67 ? 11.074 -18.261 51.189 1.00 35.91 65 GLY B N 1
ATOM 6741 C CA . GLY B 1 67 ? 11.541 -19.293 52.105 1.00 38.24 65 GLY B CA 1
ATOM 6742 C C . GLY B 1 67 ? 12.699 -18.886 52.986 1.00 37.64 65 GLY B C 1
ATOM 6743 O O . GLY B 1 67 ? 13.149 -19.673 53.795 1.00 37.96 65 GLY B O 1
ATOM 6744 N N . MET B 1 68 ? 13.173 -17.648 52.870 1.00 35.25 66 MET B N 1
ATOM 6745 C CA . MET B 1 68 ? 14.265 -17.212 53.746 1.00 35.65 66 MET B CA 1
ATOM 6746 C C . MET B 1 68 ? 13.778 -16.997 55.183 1.00 36.07 66 MET B C 1
ATOM 6747 O O . MET B 1 68 ? 12.852 -16.235 55.425 1.00 34.81 66 MET B O 1
ATOM 6752 N N . ARG B 1 69 ? 14.434 -17.660 56.123 1.00 38.73 67 ARG B N 1
ATOM 6753 C CA . ARG B 1 69 ? 14.124 -17.524 57.540 1.00 40.86 67 ARG B CA 1
ATOM 6754 C C . ARG B 1 69 ? 14.937 -16.398 58.175 1.00 38.56 67 ARG B C 1
ATOM 6755 O O . ARG B 1 69 ? 15.963 -15.971 57.638 1.00 37.06 67 ARG B O 1
ATOM 6763 N N . ASP B 1 70 ? 14.478 -15.930 59.330 1.00 36.11 68 ASP B N 1
ATOM 6764 C CA . ASP B 1 70 ? 15.222 -14.957 60.115 1.00 35.03 68 ASP B CA 1
ATOM 6765 C C . ASP B 1 70 ? 15.524 -13.692 59.318 1.00 32.51 68 ASP B C 1
ATOM 6766 O O . ASP B 1 70 ? 16.646 -13.184 59.300 1.00 32.48 68 ASP B O 1
ATOM 6771 N N . VAL B 1 71 ? 14.496 -13.191 58.647 1.00 30.60 69 VAL B N 1
ATOM 6772 C CA . VAL B 1 71 ? 14.561 -11.899 58.011 1.00 29.19 69 VAL B CA 1
ATOM 6773 C C . VAL B 1 71 ? 14.087 -10.921 59.062 1.00 28.98 69 VAL B C 1
ATOM 6774 O O . VAL B 1 71 ? 13.040 -11.125 59.676 1.00 28.84 69 VAL B O 1
ATOM 6778 N N . VAL B 1 72 ? 14.879 -9.874 59.282 1.00 28.19 70 VAL B N 1
ATOM 6779 C CA . VAL B 1 72 ? 14.543 -8.827 60.226 1.00 27.60 70 VAL B CA 1
ATOM 6780 C C . VAL B 1 72 ? 14.560 -7.496 59.496 1.00 26.80 70 VAL B C 1
ATOM 6781 O O . VAL B 1 72 ? 15.539 -7.153 58.829 1.00 26.12 70 VAL B O 1
ATOM 6785 N N . LEU B 1 73 ? 13.469 -6.749 59.617 1.00 27.27 71 LEU B N 1
ATOM 6786 C CA . LEU B 1 73 ? 13.423 -5.381 59.116 1.00 26.85 71 LEU B CA 1
ATOM 6787 C C . LEU B 1 73 ? 13.463 -4.430 60.291 1.00 27.54 71 LEU B C 1
ATOM 6788 O O . LEU B 1 73 ? 12.740 -4.619 61.273 1.00 28.15 71 LEU B O 1
ATOM 6793 N N . LEU B 1 74 ? 14.344 -3.433 60.193 1.00 26.96 72 LEU B N 1
ATOM 6794 C CA . LEU B 1 74 ? 14.518 -2.409 61.213 1.00 27.34 72 LEU B CA 1
ATOM 6795 C C . LEU B 1 74 ? 14.064 -1.069 60.651 1.00 27.13 72 LEU B C 1
ATOM 6796 O O . LEU B 1 74 ? 14.556 -0.635 59.608 1.00 26.63 72 LEU B O 1
ATOM 6801 N N . GLU B 1 75 ? 13.114 -0.427 61.328 1.00 27.85 73 GLU B N 1
ATOM 6802 C CA . GLU B 1 75 ? 12.582 0.856 60.894 1.00 28.25 73 GLU B CA 1
ATOM 6803 C C . GLU B 1 75 ? 12.726 1.891 62.003 1.00 29.53 73 GLU B C 1
ATOM 6804 O O . GLU B 1 75 ? 12.354 1.641 63.151 1.00 31.04 73 GLU B O 1
ATOM 6810 N N . LYS B 1 76 ? 13.245 3.056 61.618 1.00 30.24 74 LYS B N 1
ATOM 6811 C CA . LYS B 1 76 ? 13.592 4.147 62.529 1.00 33.22 74 LYS B CA 1
ATOM 6812 C C . LYS B 1 76 ? 12.425 4.613 63.409 1.00 33.23 74 LYS B C 1
ATOM 6813 O O . LYS B 1 76 ? 12.600 4.751 64.609 1.00 33.33 74 LYS B O 1
ATOM 6819 N N . SER B 1 77 ? 11.249 4.842 62.825 1.00 32.37 75 SER B N 1
ATOM 6820 C CA . SER B 1 77 ? 10.092 5.306 63.588 1.00 33.89 75 SER B CA 1
ATOM 6821 C C . SER B 1 77 ? 8.845 4.449 63.360 1.00 33.99 75 SER B C 1
ATOM 6822 O O . SER B 1 77 ? 8.359 3.791 64.275 1.00 34.54 75 SER B O 1
ATOM 6825 N N . GLU B 1 78 ? 8.325 4.471 62.143 1.00 33.82 76 GLU B N 1
ATOM 6826 C CA . GLU B 1 78 ? 7.136 3.714 61.793 1.00 33.93 76 GLU B CA 1
ATOM 6827 C C . GLU B 1 78 ? 7.174 3.438 60.304 1.00 31.55 76 GLU B C 1
ATOM 6828 O O . GLU B 1 78 ? 7.855 4.137 59.543 1.00 29.72 76 GLU B O 1
ATOM 6834 N N . LEU B 1 79 ? 6.433 2.412 59.891 1.00 30.57 77 LEU B N 1
ATOM 6835 C CA . LEU B 1 79 ? 6.374 2.061 58.487 1.00 29.83 77 LEU B CA 1
ATOM 6836 C C . LEU B 1 79 ? 5.761 3.255 57.748 1.00 29.52 77 LEU B C 1
ATOM 6837 O O . LEU B 1 79 ? 4.880 3.936 58.291 1.00 29.93 77 LEU B O 1
ATOM 6842 N N . THR B 1 80 ? 6.275 3.503 56.540 1.00 28.16 78 THR B N 1
ATOM 6843 C CA . THR B 1 80 ? 5.864 4.604 55.651 1.00 28.14 78 THR B CA 1
ATOM 6844 C C . THR B 1 80 ? 6.339 6.012 56.058 1.00 29.63 78 THR B C 1
ATOM 6845 O O . THR B 1 80 ? 6.011 6.976 55.376 1.00 31.62 78 THR B O 1
ATOM 6849 N N . ALA B 1 81 ? 7.151 6.130 57.111 1.00 29.65 79 ALA B N 1
ATOM 6850 C CA . ALA B 1 81 ? 7.534 7.445 57.660 1.00 30.46 79 ALA B CA 1
ATOM 6851 C C . ALA B 1 81 ? 8.379 8.345 56.756 1.00 30.15 79 ALA B C 1
ATOM 6852 O O . ALA B 1 81 ? 8.510 9.547 57.035 1.00 31.10 79 ALA B O 1
ATOM 6854 N N . GLY B 1 82 ? 8.969 7.780 55.705 1.00 29.00 80 GLY B N 1
ATOM 6855 C CA . GLY B 1 82 ? 9.741 8.556 54.724 1.00 29.36 80 GLY B CA 1
ATOM 6856 C C . GLY B 1 82 ? 8.868 9.120 53.620 1.00 29.31 80 GLY B C 1
ATOM 6857 O O . GLY B 1 82 ? 7.819 9.722 53.896 1.00 30.14 80 GLY B O 1
ATOM 6858 N N . SER B 1 83 ? 9.290 8.936 52.369 1.00 27.83 81 SER B N 1
ATOM 6859 C CA . SER B 1 83 ? 8.527 9.432 51.222 1.00 27.57 81 SER B CA 1
ATOM 6860 C C . SER B 1 83 ? 7.226 8.659 51.000 1.00 27.31 81 SER B C 1
ATOM 6861 O O . SER B 1 83 ? 6.264 9.224 50.508 1.00 28.36 81 SER B O 1
ATOM 6864 N N . THR B 1 84 ? 7.193 7.384 51.391 1.00 26.50 82 THR B N 1
ATOM 6865 C CA . THR B 1 84 ? 6.085 6.492 51.027 1.00 26.48 82 THR B CA 1
ATOM 6866 C C . THR B 1 84 ? 4.684 7.042 51.388 1.00 28.30 82 THR B C 1
ATOM 6867 O O . THR B 1 84 ? 3.776 6.981 50.571 1.00 28.49 82 THR B O 1
ATOM 6871 N N . TRP B 1 85 ? 4.521 7.579 52.593 1.00 30.39 83 TRP B N 1
ATOM 6872 C CA . TRP B 1 85 ? 3.184 7.941 53.089 1.00 31.49 83 TRP B CA 1
ATOM 6873 C C . TRP B 1 85 ? 2.537 9.053 52.289 1.00 31.65 83 TRP B C 1
ATOM 6874 O O . TRP B 1 85 ? 1.307 9.089 52.217 1.00 32.93 83 TRP B O 1
ATOM 6885 N N . HIS B 1 86 ? 3.343 9.950 51.707 1.00 31.30 84 HIS B N 1
ATOM 6886 C CA . HIS B 1 86 ? 2.819 11.175 51.034 1.00 32.86 84 HIS B CA 1
ATOM 6887 C C . HIS B 1 86 ? 2.618 11.025 49.529 1.00 31.58 84 HIS B C 1
ATOM 6888 O O . HIS B 1 86 ? 2.061 11.934 48.893 1.00 31.99 84 HIS B O 1
ATOM 6895 N N . ALA B 1 87 ? 3.089 9.913 48.967 1.00 29.89 85 ALA B N 1
ATOM 6896 C CA . ALA B 1 87 ? 3.096 9.711 47.513 1.00 29.13 85 ALA B CA 1
ATOM 6897 C C . ALA B 1 87 ? 1.694 9.776 46.913 1.00 30.18 85 ALA B C 1
ATOM 6898 O O . ALA B 1 87 ? 0.733 9.372 47.555 1.00 30.59 85 ALA B O 1
ATOM 6900 N N . ALA B 1 88 ? 1.607 10.254 45.670 1.00 30.57 86 ALA B N 1
ATOM 6901 C CA . ALA B 1 88 ? 0.348 10.280 44.912 1.00 31.75 86 ALA B CA 1
ATOM 6902 C C . ALA B 1 88 ? -0.083 8.878 44.492 1.00 31.57 86 ALA B C 1
ATOM 6903 O O . ALA B 1 88 ? -1.241 8.667 44.153 1.00 32.95 86 ALA B O 1
ATOM 6905 N N . GLY B 1 89 ? 0.851 7.924 44.518 1.00 30.63 87 GLY B N 1
ATOM 6906 C CA . GLY B 1 89 ? 0.532 6.512 44.311 1.00 30.25 87 GLY B CA 1
ATOM 6907 C C . GLY B 1 89 ? 0.256 6.055 42.883 1.00 30.18 87 GLY B C 1
ATOM 6908 O O . GLY B 1 89 ? -0.347 5.003 42.695 1.00 30.04 87 GLY B O 1
ATOM 6909 N N . LEU B 1 90 ? 0.690 6.823 41.881 1.00 29.48 88 LEU B N 1
ATOM 6910 C CA . LEU B 1 90 ? 0.476 6.434 40.480 1.00 29.01 88 LEU B CA 1
ATOM 6911 C C . LEU B 1 90 ? 1.277 5.177 40.154 1.00 27.41 88 LEU B C 1
ATOM 6912 O O . LEU B 1 90 ? 2.474 5.088 40.489 1.00 25.87 88 LEU B O 1
ATOM 6917 N N . THR B 1 91 ? 0.612 4.207 39.533 1.00 27.17 89 THR B N 1
ATOM 6918 C CA . THR B 1 91 ? 1.216 2.909 39.224 1.00 27.36 89 THR B CA 1
ATOM 6919 C C . THR B 1 91 ? 0.834 2.508 37.805 1.00 27.73 89 THR B C 1
ATOM 6920 O O . THR B 1 91 ? -0.232 1.950 37.579 1.00 28.72 89 THR B O 1
ATOM 6924 N N . THR B 1 92 ? 1.725 2.792 36.859 1.00 27.93 90 THR B N 1
ATOM 6925 C CA . THR B 1 92 ? 1.483 2.507 35.451 1.00 27.30 90 THR B CA 1
ATOM 6926 C C . THR B 1 92 ? 2.339 1.369 34.915 1.00 26.34 90 THR B C 1
ATOM 6927 O O . THR B 1 92 ? 3.495 1.181 35.327 1.00 23.74 90 THR B O 1
ATOM 6931 N N . TYR B 1 93 ? 1.790 0.635 33.948 1.00 26.33 91 TYR B N 1
ATOM 6932 C CA . TYR B 1 93 ? 2.590 -0.312 33.152 1.00 25.99 91 TYR B CA 1
ATOM 6933 C C . TYR B 1 93 ? 3.646 0.377 32.261 1.00 25.39 91 TYR B C 1
ATOM 6934 O O . TYR B 1 93 ? 4.591 -0.264 31.788 1.00 23.68 91 TYR B O 1
ATOM 6943 N N . PHE B 1 94 ? 3.462 1.660 31.963 1.00 25.52 92 PHE B N 1
ATOM 6944 C CA . PHE B 1 94 ? 4.368 2.369 31.058 1.00 23.41 92 PHE B CA 1
ATOM 6945 C C . PHE B 1 94 ? 5.754 2.571 31.659 1.00 22.07 92 PHE B C 1
ATOM 6946 O O . PHE B 1 94 ? 5.862 3.051 32.788 1.00 22.28 92 PHE B O 1
ATOM 6954 N N . HIS B 1 95 ? 6.782 2.209 30.896 1.00 20.66 93 HIS B N 1
ATOM 6955 C CA . HIS B 1 95 ? 8.152 2.697 31.139 1.00 21.25 93 HIS B CA 1
ATOM 6956 C C . HIS B 1 95 ? 8.908 2.892 29.820 1.00 20.69 93 HIS B C 1
ATOM 6957 O O . HIS B 1 95 ? 8.746 2.083 28.903 1.00 22.40 93 HIS B O 1
ATOM 6964 N N . PRO B 1 96 ? 9.710 3.969 29.697 1.00 19.74 94 PRO B N 1
ATOM 6965 C CA . PRO B 1 96 ? 10.347 4.265 28.409 1.00 20.48 94 PRO B CA 1
ATOM 6966 C C . PRO B 1 96 ? 11.591 3.416 28.086 1.00 21.35 94 PRO B C 1
ATOM 6967 O O . PRO B 1 96 ? 12.065 3.404 26.952 1.00 22.79 94 PRO B O 1
ATOM 6971 N N . GLY B 1 97 ? 12.120 2.753 29.105 1.00 20.99 95 GLY B N 1
ATOM 6972 C CA . GLY B 1 97 ? 13.245 1.814 28.975 1.00 20.39 95 GLY B CA 1
ATOM 6973 C C . GLY B 1 97 ? 12.761 0.474 28.447 1.00 21.22 95 GLY B C 1
ATOM 6974 O O . GLY B 1 97 ? 11.833 0.409 27.644 1.00 21.68 95 GLY B O 1
ATOM 6975 N N . ILE B 1 98 ? 13.404 -0.602 28.894 1.00 21.28 96 ILE B N 1
ATOM 6976 C CA . ILE B 1 98 ? 13.162 -1.954 28.354 1.00 21.23 96 ILE B CA 1
ATOM 6977 C C . ILE B 1 98 ? 12.833 -2.881 29.517 1.00 21.27 96 ILE B C 1
ATOM 6978 O O . ILE B 1 98 ? 11.673 -3.098 29.807 1.00 20.50 96 ILE B O 1
ATOM 6983 N N . ASN B 1 99 ? 13.839 -3.414 30.217 1.00 20.96 97 ASN B N 1
ATOM 6984 C CA . ASN B 1 99 ? 13.542 -4.340 31.316 1.00 21.28 97 ASN B CA 1
ATOM 6985 C C . ASN B 1 99 ? 12.823 -3.737 32.516 1.00 19.59 97 ASN B C 1
ATOM 6986 O O . ASN B 1 99 ? 12.202 -4.484 33.269 1.00 19.67 97 ASN B O 1
ATOM 6991 N N . LEU B 1 100 ? 12.847 -2.408 32.671 1.00 18.67 98 LEU B N 1
ATOM 6992 C CA . LEU B 1 100 ? 12.084 -1.766 33.742 1.00 18.52 98 LEU B CA 1
ATOM 6993 C C . LEU B 1 100 ? 10.580 -1.987 33.522 1.00 19.40 98 LEU B C 1
ATOM 6994 O O . LEU B 1 100 ? 9.821 -1.983 34.481 1.00 18.93 98 LEU B O 1
ATOM 6999 N N . LYS B 1 101 ? 10.182 -2.251 32.279 1.00 19.89 99 LYS B N 1
ATOM 7000 C CA . LYS B 1 101 ? 8.794 -2.679 32.010 1.00 21.03 99 LYS B CA 1
ATOM 7001 C C . LYS B 1 101 ? 8.407 -3.904 32.829 1.00 22.03 99 LYS B C 1
ATOM 7002 O O . LYS B 1 101 ? 7.253 -4.037 33.247 1.00 23.36 99 LYS B O 1
ATOM 7008 N N . LYS B 1 102 ? 9.353 -4.824 33.021 1.00 22.32 100 LYS B N 1
ATOM 7009 C CA A LYS B 1 102 ? 9.080 -6.043 33.771 0.50 23.10 100 LYS B CA 1
ATOM 7010 C CA B LYS B 1 102 ? 9.080 -6.045 33.779 0.50 23.29 100 LYS B CA 1
ATOM 7011 C C . LYS B 1 102 ? 8.906 -5.737 35.255 1.00 22.36 100 LYS B C 1
ATOM 7012 O O . LYS B 1 102 ? 8.105 -6.364 35.923 1.00 23.38 100 LYS B O 1
ATOM 7023 N N . ILE B 1 103 ? 9.673 -4.784 35.761 1.00 21.42 101 ILE B N 1
ATOM 7024 C CA . ILE B 1 103 ? 9.495 -4.339 37.141 1.00 21.57 101 ILE B CA 1
ATOM 7025 C C . ILE B 1 103 ? 8.068 -3.777 37.348 1.00 22.53 101 ILE B C 1
ATOM 7026 O O . ILE B 1 103 ? 7.377 -4.142 38.300 1.00 23.80 101 ILE B O 1
ATOM 7031 N N . HIS B 1 104 ? 7.630 -2.926 36.432 1.00 21.71 102 HIS B N 1
ATOM 7032 C CA . HIS B 1 104 ? 6.270 -2.356 36.502 1.00 22.89 102 HIS B CA 1
ATOM 7033 C C . HIS B 1 104 ? 5.196 -3.427 36.433 1.00 22.86 102 HIS B C 1
ATOM 7034 O O . HIS B 1 104 ? 4.252 -3.423 37.216 1.00 23.18 102 HIS B O 1
ATOM 7041 N N . TYR B 1 105 ? 5.368 -4.352 35.505 1.00 23.93 103 TYR B N 1
ATOM 7042 C CA . TYR B 1 105 ? 4.413 -5.436 35.282 1.00 25.69 103 TYR B CA 1
ATOM 7043 C C . TYR B 1 105 ? 4.289 -6.307 36.539 1.00 25.87 103 TYR B C 1
ATOM 7044 O O . TYR B 1 105 ? 3.190 -6.595 36.990 1.00 25.63 103 TYR B O 1
ATOM 7053 N N . ASP B 1 106 ? 5.429 -6.716 37.097 1.00 24.85 104 ASP B N 1
ATOM 7054 C CA . ASP B 1 106 ? 5.459 -7.562 38.302 1.00 25.14 104 ASP B CA 1
ATOM 7055 C C . ASP B 1 106 ? 4.850 -6.859 39.512 1.00 24.68 104 ASP B C 1
ATOM 7056 O O . ASP B 1 106 ? 4.146 -7.492 40.284 1.00 25.09 104 ASP B O 1
ATOM 7061 N N . SER B 1 107 ? 5.120 -5.567 39.685 1.00 23.56 105 SER B N 1
ATOM 7062 C CA . SER B 1 107 ? 4.477 -4.794 40.749 1.00 23.73 105 SER B CA 1
ATOM 7063 C C . SER B 1 107 ? 2.947 -4.852 40.619 1.00 24.21 105 SER B C 1
ATOM 7064 O O . SER B 1 107 ? 2.223 -5.201 41.556 1.00 25.06 105 SER B O 1
ATOM 7067 N N . ILE B 1 108 ? 2.460 -4.523 39.439 1.00 24.87 106 ILE B N 1
ATOM 7068 C CA . ILE B 1 108 ? 1.019 -4.416 39.239 1.00 25.73 106 ILE B CA 1
ATOM 7069 C C . ILE B 1 108 ? 0.344 -5.762 39.449 1.00 27.15 106 ILE B C 1
ATOM 7070 O O . ILE B 1 108 ? -0.678 -5.830 40.100 1.00 30.36 106 ILE B O 1
ATOM 7075 N N . LYS B 1 109 ? 0.919 -6.835 38.930 1.00 27.25 107 LYS B N 1
ATOM 7076 C CA . LYS B 1 109 ? 0.314 -8.160 39.111 1.00 28.83 107 LYS B CA 1
ATOM 7077 C C . LYS B 1 109 ? 0.322 -8.548 40.578 1.00 28.37 107 LYS B C 1
ATOM 7078 O O . LYS B 1 109 ? -0.602 -9.189 41.044 1.00 30.34 107 LYS B O 1
ATOM 7084 N N . LEU B 1 110 ? 1.366 -8.164 41.312 1.00 26.58 108 LEU B N 1
ATOM 7085 C CA . LEU B 1 110 ? 1.377 -8.395 42.758 1.00 27.09 108 LEU B CA 1
ATOM 7086 C C . LEU B 1 110 ? 0.299 -7.587 43.479 1.00 27.85 108 LEU B C 1
ATOM 7087 O O . LEU B 1 110 ? -0.427 -8.131 44.319 1.00 29.93 108 LEU B O 1
ATOM 7092 N N . TYR B 1 111 ? 0.189 -6.300 43.164 1.00 26.70 109 TYR B N 1
ATOM 7093 C CA . TYR B 1 111 ? -0.727 -5.433 43.898 1.00 27.36 109 TYR B CA 1
ATOM 7094 C C . TYR B 1 111 ? -2.167 -5.919 43.714 1.00 29.64 109 TYR B C 1
ATOM 7095 O O . TYR B 1 111 ? -2.967 -5.832 44.629 1.00 29.64 109 TYR B O 1
ATOM 7104 N N . GLU B 1 112 ? -2.459 -6.485 42.547 1.00 31.57 110 GLU B N 1
ATOM 7105 C CA . GLU B 1 112 ? -3.764 -7.122 42.285 1.00 34.36 110 GLU B CA 1
ATOM 7106 C C . GLU B 1 112 ? -4.035 -8.320 43.171 1.00 36.23 110 GLU B C 1
ATOM 7107 O O . GLU B 1 112 ? -5.190 -8.641 43.403 1.00 36.80 110 GLU B O 1
ATOM 7113 N N . ARG B 1 113 ? -2.988 -9.011 43.632 1.00 36.13 111 ARG B N 1
ATOM 7114 C CA . ARG B 1 113 ? -3.175 -10.273 44.363 1.00 38.63 111 ARG B CA 1
ATOM 7115 C C . ARG B 1 113 ? -3.184 -10.068 45.888 1.00 36.85 111 ARG B C 1
ATOM 7116 O O . ARG B 1 113 ? -3.547 -10.971 46.634 1.00 36.20 111 ARG B O 1
ATOM 7124 N N . LEU B 1 114 ? -2.776 -8.891 46.346 1.00 35.10 112 LEU B N 1
ATOM 7125 C CA . LEU B 1 114 ? -2.482 -8.722 47.762 1.00 35.00 112 LEU B CA 1
ATOM 7126 C C . LEU B 1 114 ? -3.698 -8.854 48.649 1.00 36.69 112 LEU B C 1
ATOM 7127 O O . LEU B 1 114 ? -3.598 -9.388 49.756 1.00 37.57 112 LEU B O 1
ATOM 7132 N N . GLU B 1 115 ? -4.852 -8.401 48.170 1.00 37.95 113 GLU B N 1
ATOM 7133 C CA . GLU B 1 115 ? -6.042 -8.453 48.992 1.00 40.38 113 GLU B CA 1
ATOM 7134 C C . GLU B 1 115 ? -6.459 -9.896 49.297 1.00 42.04 113 GLU B C 1
ATOM 7135 O O . GLU B 1 115 ? -6.721 -10.228 50.447 1.00 41.32 113 GLU B O 1
ATOM 7141 N N . GLU B 1 116 ? -6.498 -10.745 48.271 1.00 44.21 114 GLU B N 1
ATOM 7142 C CA . GLU B 1 116 ? -6.851 -12.148 48.467 1.00 47.59 114 GLU B CA 1
ATOM 7143 C C . GLU B 1 116 ? -5.834 -12.852 49.352 1.00 46.20 114 GLU B C 1
ATOM 7144 O O . GLU B 1 116 ? -6.184 -13.745 50.119 1.00 46.93 114 GLU B O 1
ATOM 7150 N N . GLU B 1 117 ? -4.579 -12.440 49.266 1.00 44.56 115 GLU B N 1
ATOM 7151 C CA . GLU B 1 117 ? -3.536 -13.065 50.062 1.00 45.05 115 GLU B CA 1
ATOM 7152 C C . GLU B 1 117 ? -3.557 -12.632 51.543 1.00 44.63 115 GLU B C 1
ATOM 7153 O O . GLU B 1 117 ? -3.416 -13.476 52.434 1.00 45.23 115 GLU B O 1
ATOM 7159 N N . THR B 1 118 ? -3.737 -11.333 51.803 1.00 42.61 116 THR B N 1
ATOM 7160 C CA . THR B 1 118 ? -3.564 -10.767 53.158 1.00 41.74 116 THR B CA 1
ATOM 7161 C C . THR B 1 118 ? -4.854 -10.406 53.897 1.00 43.60 116 THR B C 1
ATOM 7162 O O . THR B 1 118 ? -4.827 -10.212 55.110 1.00 44.60 116 THR B O 1
ATOM 7166 N N . GLY B 1 119 ? -5.973 -10.304 53.179 1.00 44.39 117 GLY B N 1
ATOM 7167 C CA . GLY B 1 119 ? -7.223 -9.797 53.757 1.00 46.22 117 GLY B CA 1
ATOM 7168 C C . GLY B 1 119 ? -7.272 -8.279 53.903 1.00 45.77 117 GLY B C 1
ATOM 7169 O O . GLY B 1 119 ? -8.252 -7.722 54.399 1.00 47.34 117 GLY B O 1
ATOM 7170 N N . GLN B 1 120 ? -6.223 -7.608 53.444 1.00 45.26 118 GLN B N 1
ATOM 7171 C CA . GLN B 1 120 ? -6.124 -6.155 53.497 1.00 45.33 118 GLN B CA 1
ATOM 7172 C C . GLN B 1 120 ? -6.403 -5.550 52.127 1.00 43.02 118 GLN B C 1
ATOM 7173 O O . GLN B 1 120 ? -5.883 -6.019 51.124 1.00 41.55 118 GLN B O 1
ATOM 7179 N N . VAL B 1 121 ? -7.247 -4.526 52.083 1.00 42.37 119 VAL B N 1
ATOM 7180 C CA . VAL B 1 121 ? -7.564 -3.849 50.829 1.00 41.63 119 VAL B CA 1
ATOM 7181 C C . VAL B 1 121 ? -6.486 -2.808 50.597 1.00 39.51 119 VAL B C 1
ATOM 7182 O O . VAL B 1 121 ? -6.145 -2.069 51.510 1.00 39.04 119 VAL B O 1
ATOM 7186 N N . VAL B 1 122 ? -5.936 -2.763 49.387 1.00 38.32 120 VAL B N 1
ATOM 7187 C CA . VAL B 1 122 ? -4.827 -1.853 49.088 1.00 36.64 120 VAL B CA 1
ATOM 7188 C C . VAL B 1 122 ? -5.255 -0.568 48.369 1.00 36.89 120 VAL B C 1
ATOM 7189 O O . VAL B 1 122 ? -4.420 0.304 48.091 1.00 36.48 120 VAL B O 1
ATOM 7193 N N . GLY B 1 123 ? -6.542 -0.450 48.063 1.00 38.70 121 GLY B N 1
ATOM 7194 C CA . GLY B 1 123 ? -7.052 0.699 47.313 1.00 38.88 121 GLY B CA 1
ATOM 7195 C C . GLY B 1 123 ? -6.395 0.846 45.950 1.00 37.61 121 GLY B C 1
ATOM 7196 O O . GLY B 1 123 ? -5.938 1.930 45.572 1.00 36.52 121 GLY B O 1
ATOM 7197 N N . PHE B 1 124 ? -6.327 -0.253 45.208 1.00 37.53 122 PHE B N 1
ATOM 7198 C CA . PHE B 1 124 ? -5.768 -0.229 43.867 1.00 36.44 122 PHE B CA 1
ATOM 7199 C C . PHE B 1 124 ? -6.851 0.095 42.849 1.00 38.50 122 PHE B C 1
ATOM 7200 O O . PHE B 1 124 ? -7.674 -0.756 42.539 1.00 38.79 122 PHE B O 1
ATOM 7208 N N . HIS B 1 125 ? -6.839 1.330 42.344 1.00 39.33 123 HIS B N 1
ATOM 7209 C CA . HIS B 1 125 ? -7.776 1.768 41.312 1.00 41.22 123 HIS B CA 1
ATOM 7210 C C . HIS B 1 125 ? -7.159 1.486 39.952 1.00 40.69 123 HIS B C 1
ATOM 7211 O O . HIS B 1 125 ? -6.014 1.903 39.684 1.00 37.81 123 HIS B O 1
ATOM 7218 N N . GLN B 1 126 ? -7.915 0.813 39.082 1.00 41.21 124 GLN B N 1
ATOM 7219 C CA . GLN B 1 126 ? -7.377 0.368 37.792 1.00 40.58 124 GLN B CA 1
ATOM 7220 C C . GLN B 1 126 ? -8.174 0.878 36.580 1.00 40.93 124 GLN B C 1
ATOM 7221 O O . GLN B 1 126 ? -8.580 0.093 35.730 1.00 40.98 124 GLN B O 1
ATOM 7227 N N . PRO B 1 127 ? -8.350 2.207 36.473 1.00 40.68 125 PRO B N 1
ATOM 7228 C CA . PRO B 1 127 ? -9.058 2.787 35.340 1.00 41.17 125 PRO B CA 1
ATOM 7229 C C . PRO B 1 127 ? -8.217 2.889 34.054 1.00 39.61 125 PRO B C 1
ATOM 7230 O O . PRO B 1 127 ? -8.748 3.264 33.017 1.00 39.31 125 PRO B O 1
ATOM 7234 N N . GLY B 1 128 ? -6.919 2.588 34.134 1.00 36.43 126 GLY B N 1
ATOM 7235 C CA . GLY B 1 128 ? -6.013 2.725 32.994 1.00 35.42 126 GLY B CA 1
ATOM 7236 C C . GLY B 1 128 ? -5.300 4.067 33.038 1.00 34.45 126 GLY B C 1
ATOM 7237 O O . GLY B 1 128 ? -5.646 4.931 33.865 1.00 35.35 126 GLY B O 1
ATOM 7238 N N . SER B 1 129 ? -4.352 4.243 32.115 1.00 32.03 127 SER B N 1
ATOM 7239 C CA . SER B 1 129 ? -3.502 5.431 32.032 1.00 31.00 127 SER B CA 1
ATOM 7240 C C . SER B 1 129 ? -3.296 5.877 30.599 1.00 30.72 127 SER B C 1
ATOM 7241 O O . SER B 1 129 ? -3.188 5.056 29.695 1.00 30.15 127 SER B O 1
ATOM 7244 N N . ILE B 1 130 ? -3.232 7.188 30.386 1.00 31.74 128 ILE B N 1
ATOM 7245 C CA . ILE B 1 130 ? -3.093 7.759 29.044 1.00 32.52 128 ILE B CA 1
ATOM 7246 C C . ILE B 1 130 ? -2.082 8.878 29.057 1.00 32.02 128 ILE B C 1
ATOM 7247 O O . ILE B 1 130 ? -2.250 9.849 29.790 1.00 32.72 128 ILE B O 1
ATOM 7252 N N . ARG B 1 131 ? -1.035 8.727 28.245 1.00 32.10 129 ARG B N 1
ATOM 7253 C CA . ARG B 1 131 ? -0.079 9.794 27.998 1.00 31.86 129 ARG B CA 1
ATOM 7254 C C . ARG B 1 131 ? -0.552 10.548 26.761 1.00 32.96 129 ARG B C 1
ATOM 7255 O O . ARG B 1 131 ? -0.896 9.933 25.753 1.00 32.87 129 ARG B O 1
ATOM 7263 N N . LEU B 1 132 ? -0.586 11.875 26.842 1.00 34.00 130 LEU B N 1
ATOM 7264 C CA . LEU B 1 132 ? -1.199 12.695 25.784 1.00 35.97 130 LEU B CA 1
ATOM 7265 C C . LEU B 1 132 ? -0.163 13.276 24.837 1.00 35.46 130 LEU B C 1
ATOM 7266 O O . LEU B 1 132 ? 0.914 13.703 25.271 1.00 33.61 130 LEU B O 1
ATOM 7271 N N . ALA B 1 133 ? -0.491 13.266 23.541 1.00 35.37 131 ALA B N 1
ATOM 7272 C CA . ALA B 1 133 ? 0.355 13.862 22.509 1.00 35.79 131 ALA B CA 1
ATOM 7273 C C . ALA B 1 133 ? -0.414 14.989 21.850 1.00 38.14 131 ALA B C 1
ATOM 7274 O O . ALA B 1 133 ? -1.571 14.804 21.468 1.00 38.96 131 ALA B O 1
ATOM 7276 N N . THR B 1 134 ? 0.249 16.136 21.724 1.00 39.07 132 THR B N 1
ATOM 7277 C CA . THR B 1 134 ? -0.298 17.325 21.074 1.00 42.92 132 THR B CA 1
ATOM 7278 C C . THR B 1 134 ? 0.590 17.833 19.921 1.00 43.53 132 THR B C 1
ATOM 7279 O O . THR B 1 134 ? 0.192 18.734 19.191 1.00 44.41 132 THR B O 1
ATOM 7283 N N . THR B 1 135 ? 1.781 17.247 19.753 1.00 41.30 133 THR B N 1
ATOM 7284 C CA . THR B 1 135 ? 2.705 17.624 18.677 1.00 42.36 133 THR B CA 1
ATOM 7285 C C . THR B 1 135 ? 3.064 16.394 17.819 1.00 41.38 133 THR B C 1
ATOM 7286 O O . THR B 1 135 ? 3.004 15.263 18.298 1.00 38.69 133 THR B O 1
ATOM 7290 N N . PRO B 1 136 ? 3.454 16.617 16.553 1.00 42.92 134 PRO B N 1
ATOM 7291 C CA . PRO B 1 136 ? 3.822 15.476 15.717 1.00 41.86 134 PRO B CA 1
ATOM 7292 C C . PRO B 1 136 ? 5.005 14.702 16.281 1.00 39.62 134 PRO B C 1
ATOM 7293 O O . PRO B 1 136 ? 5.031 13.486 16.170 1.00 39.40 134 PRO B O 1
ATOM 7297 N N . GLU B 1 137 ? 5.955 15.392 16.906 1.00 39.00 135 GLU B N 1
ATOM 7298 C CA . GLU B 1 137 ? 7.134 14.717 17.469 1.00 37.94 135 GLU B CA 1
ATOM 7299 C C . GLU B 1 137 ? 6.783 13.797 18.632 1.00 34.93 135 GLU B C 1
ATOM 7300 O O . GLU B 1 137 ? 7.456 12.781 18.862 1.00 32.73 135 GLU B O 1
ATOM 7306 N N . ARG B 1 138 ? 5.721 14.145 19.355 1.00 34.53 136 ARG B N 1
ATOM 7307 C CA . ARG B 1 138 ? 5.228 13.310 20.431 1.00 32.98 136 ARG B CA 1
ATOM 7308 C C . ARG B 1 138 ? 4.479 12.086 19.870 1.00 32.88 136 ARG B C 1
ATOM 7309 O O . ARG B 1 138 ? 4.525 10.991 20.458 1.00 31.20 136 ARG B O 1
ATOM 7317 N N . VAL B 1 139 ? 3.793 12.252 18.740 1.00 34.44 137 VAL B N 1
ATOM 7318 C CA . VAL B 1 139 ? 3.220 11.081 18.051 1.00 34.41 137 VAL B CA 1
ATOM 7319 C C . VAL B 1 139 ? 4.367 10.108 17.651 1.00 32.64 137 VAL B C 1
ATOM 7320 O O . VAL B 1 139 ? 4.256 8.893 17.845 1.00 30.49 137 VAL B O 1
ATOM 7324 N N . ASP B 1 140 ? 5.466 10.649 17.132 1.00 32.08 138 ASP B N 1
ATOM 7325 C CA . ASP B 1 140 ? 6.647 9.830 16.806 1.00 31.23 138 ASP B CA 1
ATOM 7326 C C . ASP B 1 140 ? 7.181 9.120 18.048 1.00 29.44 138 ASP B C 1
ATOM 7327 O O . ASP B 1 140 ? 7.541 7.943 17.980 1.00 28.43 138 ASP B O 1
ATOM 7332 N N . GLU B 1 141 ? 7.200 9.813 19.187 1.00 29.37 139 GLU B N 1
ATOM 7333 C CA . GLU B 1 141 ? 7.692 9.208 20.436 1.00 28.34 139 GLU B CA 1
ATOM 7334 C C . GLU B 1 141 ? 6.849 7.995 20.771 1.00 26.82 139 GLU B C 1
ATOM 7335 O O . GLU B 1 141 ? 7.362 6.951 21.148 1.00 25.22 139 GLU B O 1
ATOM 7341 N N . PHE B 1 142 ? 5.540 8.120 20.605 1.00 26.13 140 PHE B N 1
ATOM 7342 C CA . PHE B 1 142 ? 4.662 7.001 20.879 1.00 25.57 140 PHE B CA 1
ATOM 7343 C C . PHE B 1 142 ? 4.940 5.803 19.963 1.00 24.76 140 PHE B C 1
ATOM 7344 O O . PHE B 1 142 ? 4.879 4.657 20.418 1.00 23.41 140 PHE B O 1
ATOM 7352 N N . LYS B 1 143 ? 5.198 6.062 18.687 1.00 25.18 141 LYS B N 1
ATOM 7353 C CA . LYS B 1 143 ? 5.473 4.991 17.746 1.00 25.36 141 LYS B CA 1
ATOM 7354 C C . LYS B 1 143 ? 6.781 4.289 18.103 1.00 24.83 141 LYS B C 1
ATOM 7355 O O . LYS B 1 143 ? 6.864 3.059 18.068 1.00 25.10 141 LYS B O 1
ATOM 7361 N N . TYR B 1 144 ? 7.780 5.090 18.469 1.00 23.25 142 TYR B N 1
ATOM 7362 C CA . TYR B 1 144 ? 9.064 4.597 18.989 1.00 22.69 142 TYR B CA 1
ATOM 7363 C C . TYR B 1 144 ? 8.838 3.676 20.182 1.00 22.97 142 TYR B C 1
ATOM 7364 O O . TYR B 1 144 ? 9.312 2.522 20.208 1.00 24.16 142 TYR B O 1
ATOM 7373 N N . GLN B 1 145 ? 8.082 4.163 21.160 1.00 23.77 143 GLN B N 1
ATOM 7374 C CA . GLN B 1 145 ? 7.746 3.371 22.340 1.00 23.69 143 GLN B CA 1
ATOM 7375 C C . GLN B 1 145 ? 6.937 2.128 22.015 1.00 24.04 143 GLN B C 1
ATOM 7376 O O . GLN B 1 145 ? 7.092 1.118 22.693 1.00 22.63 143 GLN B O 1
ATOM 7382 N N . MET B 1 146 ? 6.086 2.186 20.985 1.00 25.22 144 MET B N 1
ATOM 7383 C CA . MET B 1 146 ? 5.278 1.015 20.625 1.00 25.96 144 MET B CA 1
ATOM 7384 C C . MET B 1 146 ? 6.131 -0.147 20.114 1.00 25.99 144 MET B C 1
ATOM 7385 O O . MET B 1 146 ? 5.938 -1.280 20.557 1.00 27.73 144 MET B O 1
ATOM 7390 N N . THR B 1 147 ? 7.061 0.110 19.205 1.00 25.60 145 THR B N 1
ATOM 7391 C CA . THR B 1 147 ? 7.868 -0.983 18.658 1.00 25.60 145 THR B CA 1
ATOM 7392 C C . THR B 1 147 ? 8.733 -1.593 19.769 1.00 24.92 145 THR B C 1
ATOM 7393 O O . THR B 1 147 ? 9.028 -2.779 19.739 1.00 24.70 145 THR B O 1
ATOM 7397 N N . ARG B 1 148 ? 9.117 -0.766 20.734 1.00 23.92 146 ARG B N 1
ATOM 7398 C CA . ARG B 1 148 ? 9.893 -1.231 21.889 1.00 24.13 146 ARG B CA 1
ATOM 7399 C C . ARG B 1 148 ? 9.059 -2.047 22.877 1.00 24.53 146 ARG B C 1
ATOM 7400 O O . ARG B 1 148 ? 9.610 -2.708 23.733 1.00 24.35 146 ARG B O 1
ATOM 7408 N N . THR B 1 149 ? 7.734 -2.009 22.745 1.00 24.42 147 THR B N 1
ATOM 7409 C CA . THR B 1 149 ? 6.843 -2.611 23.724 1.00 24.89 147 THR B CA 1
ATOM 7410 C C . THR B 1 149 ? 6.083 -3.820 23.191 1.00 25.38 147 THR B C 1
ATOM 7411 O O . THR B 1 149 ? 5.670 -4.671 23.980 1.00 24.99 147 THR B O 1
ATOM 7415 N N . ASN B 1 150 ? 5.933 -3.933 21.872 1.00 26.35 148 ASN B N 1
ATOM 7416 C CA . ASN B 1 150 ? 5.173 -5.063 21.303 1.00 27.57 148 ASN B CA 1
ATOM 7417 C C . ASN B 1 150 ? 5.819 -6.451 21.501 1.00 28.22 148 ASN B C 1
ATOM 7418 O O . ASN B 1 150 ? 5.170 -7.474 21.297 1.00 28.95 148 ASN B O 1
ATOM 7423 N N . TRP B 1 151 ? 7.091 -6.487 21.882 1.00 26.80 149 TRP B N 1
ATOM 7424 C CA . TRP B 1 151 ? 7.733 -7.759 22.186 1.00 27.29 149 TRP B CA 1
ATOM 7425 C C . TRP B 1 151 ? 7.838 -7.999 23.678 1.00 27.07 149 TRP B C 1
ATOM 7426 O O . TRP B 1 151 ? 8.538 -8.916 24.121 1.00 27.41 149 TRP B O 1
ATOM 7437 N N . HIS B 1 152 ? 7.115 -7.195 24.443 1.00 26.62 150 HIS B N 1
ATOM 7438 C CA . HIS B 1 152 ? 6.939 -7.397 25.864 1.00 27.14 150 HIS B CA 1
ATOM 7439 C C . HIS B 1 152 ? 5.476 -7.689 26.184 1.00 28.79 150 HIS B C 1
ATOM 7440 O O . HIS B 1 152 ? 4.566 -7.358 25.399 1.00 29.38 150 HIS B O 1
ATOM 7447 N N . ALA B 1 153 ? 5.267 -8.327 27.337 1.00 29.42 151 ALA B N 1
ATOM 7448 C CA . ALA B 1 153 ? 3.918 -8.735 27.779 1.00 30.86 151 ALA B CA 1
ATOM 7449 C C . ALA B 1 153 ? 3.048 -7.511 28.060 1.00 29.95 151 ALA B C 1
ATOM 7450 O O . ALA B 1 153 ? 1.849 -7.577 27.947 1.00 30.43 151 ALA B O 1
ATOM 7452 N N . THR B 1 154 ? 3.676 -6.396 28.410 1.00 28.63 152 THR B N 1
ATOM 7453 C CA . THR B 1 154 ? 2.985 -5.125 28.581 1.00 28.76 152 THR B CA 1
ATOM 7454 C C . THR B 1 154 ? 1.943 -4.892 27.496 1.00 29.56 152 THR B C 1
ATOM 7455 O O . THR B 1 154 ? 2.258 -4.911 26.301 1.00 29.61 152 THR B O 1
ATOM 7459 N N . GLU B 1 155 ? 0.709 -4.685 27.932 1.00 30.50 153 GLU B N 1
ATOM 7460 C CA . GLU B 1 155 ? -0.393 -4.383 27.018 1.00 31.53 153 GLU B CA 1
ATOM 7461 C C . GLU B 1 155 ? -0.443 -2.857 26.845 1.00 31.19 153 GLU B C 1
ATOM 7462 O O . GLU B 1 155 ? -0.632 -2.115 27.812 1.00 31.24 153 GLU B O 1
ATOM 7468 N N . GLN B 1 156 ? -0.256 -2.378 25.620 1.00 30.69 154 GLN B N 1
ATOM 7469 C CA . GLN B 1 156 ? -0.098 -0.937 25.386 1.00 29.82 154 GLN B CA 1
ATOM 7470 C C . GLN B 1 156 ? -0.587 -0.607 23.974 1.00 31.32 154 GLN B C 1
ATOM 7471 O O . GLN B 1 156 ? -0.422 -1.407 23.057 1.00 31.74 154 GLN B O 1
ATOM 7477 N N . TYR B 1 157 ? -1.238 0.544 23.821 1.00 32.91 155 TYR B N 1
ATOM 7478 C CA . TYR B 1 157 ? -1.821 0.951 22.549 1.00 34.70 155 TYR B CA 1
ATOM 7479 C C . TYR B 1 157 ? -1.662 2.433 22.298 1.00 33.61 155 TYR B C 1
ATOM 7480 O O . TYR B 1 157 ? -1.618 3.222 23.229 1.00 31.72 155 TYR B O 1
ATOM 7489 N N . ILE B 1 158 ? -1.610 2.805 21.018 1.00 33.93 156 ILE B N 1
ATOM 7490 C CA . ILE B 1 158 ? -1.798 4.190 20.608 1.00 34.38 156 ILE B CA 1
ATOM 7491 C C . ILE B 1 158 ? -3.264 4.306 20.267 1.00 36.39 156 ILE B C 1
ATOM 7492 O O . ILE B 1 158 ? -3.768 3.490 19.509 1.00 35.70 156 ILE B O 1
ATOM 7497 N N . ILE B 1 159 ? -3.919 5.313 20.834 1.00 37.72 157 ILE B N 1
ATOM 7498 C CA . ILE B 1 159 ? -5.345 5.504 20.652 1.00 40.06 157 ILE B CA 1
ATOM 7499 C C . ILE B 1 159 ? -5.656 6.889 20.077 1.00 42.26 157 ILE B C 1
ATOM 7500 O O . ILE B 1 159 ? -4.863 7.827 20.209 1.00 41.07 157 ILE B O 1
ATOM 7505 N N . GLU B 1 160 ? -6.826 6.989 19.436 1.00 44.70 158 GLU B N 1
ATOM 7506 C CA . GLU B 1 160 ? -7.225 8.181 18.705 1.00 47.11 158 GLU B CA 1
ATOM 7507 C C . GLU B 1 160 ? -8.012 9.133 19.605 1.00 47.45 158 GLU B C 1
ATOM 7508 O O . GLU B 1 160 ? -8.553 8.711 20.635 1.00 45.82 158 GLU B O 1
ATOM 7514 N N . PRO B 1 161 ? -8.101 10.416 19.203 1.00 47.97 159 PRO B N 1
ATOM 7515 C CA . PRO B 1 161 ? -8.903 11.383 19.953 1.00 49.85 159 PRO B CA 1
ATOM 7516 C C . PRO B 1 161 ? -10.284 10.846 20.348 1.00 50.74 159 PRO B C 1
ATOM 7517 O O . PRO B 1 161 ? -10.700 11.023 21.488 1.00 49.28 159 PRO B O 1
ATOM 7521 N N . GLU B 1 162 ? -10.950 10.154 19.430 1.00 53.61 160 GLU B N 1
ATOM 7522 C CA . GLU B 1 162 ? -12.287 9.602 19.698 1.00 57.00 160 GLU B CA 1
ATOM 7523 C C . GLU B 1 162 ? -12.292 8.694 20.935 1.00 55.94 160 GLU B C 1
ATOM 7524 O O . GLU B 1 162 ? -13.123 8.855 21.824 1.00 56.66 160 GLU B O 1
ATOM 7530 N N . LYS B 1 163 ? -11.353 7.753 20.991 1.00 53.76 161 LYS B N 1
ATOM 7531 C CA . LYS B 1 163 ? -11.273 6.805 22.101 1.00 52.77 161 LYS B CA 1
ATOM 7532 C C . LYS B 1 163 ? -10.886 7.516 23.410 1.00 51.01 161 LYS B C 1
ATOM 7533 O O . LYS B 1 163 ? -11.378 7.166 24.481 1.00 51.31 161 LYS B O 1
ATOM 7539 N N . ILE B 1 164 ? -9.998 8.506 23.312 1.00 49.67 162 ILE B N 1
ATOM 7540 C CA . ILE B 1 164 ? -9.525 9.263 24.472 1.00 48.06 162 ILE B CA 1
ATOM 7541 C C . ILE B 1 164 ? -10.640 10.026 25.156 1.00 50.87 162 ILE B C 1
ATOM 7542 O O . ILE B 1 164 ? -10.711 10.049 26.388 1.00 50.01 162 ILE B O 1
ATOM 7547 N N . HIS B 1 165 ? -11.484 10.670 24.352 1.00 53.54 163 HIS B N 1
ATOM 7548 C CA . HIS B 1 165 ? -12.638 11.404 24.861 1.00 57.42 163 HIS B CA 1
ATOM 7549 C C . HIS B 1 165 ? -13.633 10.461 25.543 1.00 58.51 163 HIS B C 1
ATOM 7550 O O . HIS B 1 165 ? -14.254 10.823 26.536 1.00 58.68 163 HIS B O 1
ATOM 7557 N N . GLU B 1 166 ? -13.781 9.255 25.005 1.00 58.87 164 GLU B N 1
ATOM 7558 C CA . GLU B 1 166 ? -14.654 8.254 25.613 1.00 60.62 164 GLU B CA 1
ATOM 7559 C C . GLU B 1 166 ? -14.133 7.828 26.984 1.00 57.84 164 GLU B C 1
ATOM 7560 O O . GLU B 1 166 ? -14.900 7.634 27.908 1.00 58.65 164 GLU B O 1
ATOM 7566 N N . LEU B 1 167 ? -12.821 7.679 27.110 1.00 54.60 165 LEU B N 1
ATOM 7567 C CA . LEU B 1 167 ? -12.231 7.269 28.384 1.00 52.45 165 LEU B CA 1
ATOM 7568 C C . LEU B 1 167 ? -12.154 8.411 29.397 1.00 52.17 165 LEU B C 1
ATOM 7569 O O . LEU B 1 167 ? -12.469 8.231 30.575 1.00 51.19 165 LEU B O 1
ATOM 7574 N N . PHE B 1 168 ? -11.751 9.584 28.920 1.00 51.94 166 PHE B N 1
ATOM 7575 C CA . PHE B 1 168 ? -11.634 10.773 29.754 1.00 51.81 166 PHE B CA 1
ATOM 7576 C C . PHE B 1 168 ? -12.487 11.887 29.127 1.00 54.59 166 PHE B C 1
ATOM 7577 O O . PHE B 1 168 ? -11.972 12.722 28.384 1.00 54.44 166 PHE B O 1
ATOM 7585 N N . PRO B 1 169 ? -13.801 11.898 29.422 1.00 56.77 167 PRO B N 1
ATOM 7586 C CA . PRO B 1 169 ? -14.726 12.811 28.714 1.00 60.13 167 PRO B CA 1
ATOM 7587 C C . PRO B 1 169 ? -14.655 14.282 29.133 1.00 61.58 167 PRO B C 1
ATOM 7588 O O . PRO B 1 169 ? -15.251 15.124 28.475 1.00 63.96 167 PRO B O 1
ATOM 7592 N N . LEU B 1 170 ? -13.923 14.584 30.204 1.00 61.11 168 LEU B N 1
ATOM 7593 C CA . LEU B 1 170 ? -13.763 15.963 30.671 1.00 62.24 168 LEU B CA 1
ATOM 7594 C C . LEU B 1 170 ? -12.474 16.593 30.149 1.00 61.03 168 LEU B C 1
ATOM 7595 O O . LEU B 1 170 ? -11.974 17.562 30.717 1.00 60.20 168 LEU B O 1
ATOM 7600 N N . LEU B 1 171 ? -11.939 16.032 29.068 1.00 60.91 169 LEU B N 1
ATOM 7601 C CA . LEU B 1 171 ? -10.683 16.492 28.492 1.00 60.16 169 LEU B CA 1
ATOM 7602 C C . LEU B 1 171 ? -10.937 17.493 27.373 1.00 61.42 169 LEU B C 1
ATOM 7603 O O . LEU B 1 171 ? -11.838 17.303 26.556 1.00 64.87 169 LEU B O 1
ATOM 7608 N N . ASN B 1 172 ? -10.148 18.565 27.356 1.00 60.58 170 ASN B N 1
ATOM 7609 C CA . ASN B 1 172 ? -10.125 19.500 26.242 1.00 62.39 170 ASN B CA 1
ATOM 7610 C C . ASN B 1 172 ? -9.454 18.874 25.018 1.00 61.50 170 ASN B C 1
ATOM 7611 O O . ASN B 1 172 ? -8.224 18.739 24.977 1.00 58.15 170 ASN B O 1
ATOM 7616 N N . MET B 1 173 ? -10.269 18.512 24.023 1.00 63.37 171 MET B N 1
ATOM 7617 C CA . MET B 1 173 ? -9.801 17.789 22.827 1.00 63.35 171 MET B CA 1
ATOM 7618 C C . MET B 1 173 ? -9.181 18.688 21.748 1.00 64.46 171 MET B C 1
ATOM 7619 O O . MET B 1 173 ? -8.680 18.193 20.748 1.00 65.17 171 MET B O 1
ATOM 7624 N N . ASP B 1 174 ? -9.224 19.998 21.970 1.00 66.45 172 ASP B N 1
ATOM 7625 C CA . ASP B 1 174 ? -8.644 21.013 21.079 1.00 67.03 172 ASP B CA 1
ATOM 7626 C C . ASP B 1 174 ? -7.448 20.559 20.237 1.00 64.32 172 ASP B C 1
ATOM 7627 O O . ASP B 1 174 ? -7.527 20.526 19.005 1.00 63.59 172 ASP B O 1
ATOM 7632 N N . LYS B 1 175 ? -6.351 20.204 20.916 1.00 61.32 173 LYS B N 1
ATOM 7633 C CA . LYS B 1 175 ? -5.047 19.976 20.273 1.00 59.27 173 LYS B CA 1
ATOM 7634 C C . LYS B 1 175 ? -4.535 18.523 20.383 1.00 55.37 173 LYS B C 1
ATOM 7635 O O . LYS B 1 175 ? -3.407 18.236 19.987 1.00 52.68 173 LYS B O 1
ATOM 7641 N N . ILE B 1 176 ? -5.363 17.618 20.909 1.00 54.00 174 ILE B N 1
ATOM 7642 C CA . ILE B 1 176 ? -4.966 16.227 21.121 1.00 49.80 174 ILE B CA 1
ATOM 7643 C C . ILE B 1 176 ? -4.855 15.515 19.780 1.00 48.95 174 ILE B C 1
ATOM 7644 O O . ILE B 1 176 ? -5.782 15.563 18.980 1.00 49.54 174 ILE B O 1
ATOM 7649 N N . LEU B 1 177 ? -3.715 14.854 19.550 1.00 46.18 175 LEU B N 1
ATOM 7650 C CA . LEU B 1 177 ? -3.479 14.080 18.319 1.00 45.57 175 LEU B CA 1
ATOM 7651 C C . LEU B 1 177 ? -3.565 12.574 18.558 1.00 43.91 175 LEU B C 1
ATOM 7652 O O . LEU B 1 177 ? -3.994 11.816 17.689 1.00 43.72 175 LEU B O 1
ATOM 7657 N N . ALA B 1 178 ? -3.106 12.144 19.728 1.00 42.18 176 ALA B N 1
ATOM 7658 C CA . ALA B 1 178 ? -3.079 10.727 20.061 1.00 40.84 176 ALA B CA 1
ATOM 7659 C C . ALA B 1 178 ? -2.790 10.543 21.534 1.00 38.93 176 ALA B C 1
ATOM 7660 O O . ALA B 1 178 ? -2.366 11.476 22.223 1.00 39.78 176 ALA B O 1
ATOM 7662 N N . GLY B 1 179 ? -3.032 9.336 22.021 1.00 37.26 177 GLY B N 1
ATOM 7663 C CA . GLY B 1 179 ? -2.671 8.986 23.377 1.00 35.65 177 GLY B CA 1
ATOM 7664 C C . GLY B 1 179 ? -1.955 7.659 23.375 1.00 34.15 177 GLY B C 1
ATOM 7665 O O . GLY B 1 179 ? -2.166 6.836 22.466 1.00 34.22 177 GLY B O 1
ATOM 7666 N N . LEU B 1 180 ? -1.103 7.460 24.384 1.00 32.47 178 LEU B N 1
ATOM 7667 C CA . LEU B 1 180 ? -0.460 6.177 24.624 1.00 31.04 178 LEU B CA 1
ATOM 7668 C C . LEU B 1 180 ? -1.141 5.559 25.843 1.00 31.81 178 LEU B C 1
ATOM 7669 O O . LEU B 1 180 ? -1.036 6.066 26.964 1.00 30.65 178 LEU B O 1
ATOM 7674 N N . TYR B 1 181 ? -1.830 4.445 25.617 1.00 33.03 179 TYR B N 1
ATOM 7675 C CA . TYR B 1 181 ? -2.770 3.897 26.577 1.00 34.47 179 TYR B CA 1
ATOM 7676 C C . TYR B 1 181 ? -2.337 2.536 27.103 1.00 33.89 179 TYR B C 1
ATOM 7677 O O . TYR B 1 181 ? -2.029 1.630 26.314 1.00 33.33 179 TYR B O 1
ATOM 7686 N N . ASN B 1 182 ? -2.322 2.406 28.427 1.00 32.63 180 ASN B N 1
ATOM 7687 C CA . ASN B 1 182 ? -2.162 1.122 29.095 1.00 32.80 180 ASN B CA 1
ATOM 7688 C C . ASN B 1 182 ? -3.417 0.826 29.875 1.00 33.81 180 ASN B C 1
ATOM 7689 O O . ASN B 1 182 ? -3.720 1.553 30.827 1.00 35.33 180 ASN B O 1
ATOM 7694 N N . PRO B 1 183 ? -4.173 -0.218 29.486 1.00 35.43 181 PRO B N 1
ATOM 7695 C CA . PRO B 1 183 ? -5.323 -0.579 30.316 1.00 36.47 181 PRO B CA 1
ATOM 7696 C C . PRO B 1 183 ? -4.906 -1.302 31.598 1.00 35.35 181 PRO B C 1
ATOM 7697 O O . PRO B 1 183 ? -3.860 -1.930 31.635 1.00 34.07 181 PRO B O 1
ATOM 7701 N N . GLY B 1 184 ? -5.713 -1.185 32.638 1.00 35.61 182 GLY B N 1
ATOM 7702 C CA . GLY B 1 184 ? -5.607 -2.056 33.808 1.00 35.29 182 GLY B CA 1
ATOM 7703 C C . GLY B 1 184 ? -4.551 -1.656 34.818 1.00 33.58 182 GLY B C 1
ATOM 7704 O O . GLY B 1 184 ? -4.171 -2.463 35.652 1.00 33.52 182 GLY B O 1
ATOM 7705 N N . ASP B 1 185 ? -4.086 -0.414 34.740 1.00 32.32 183 ASP B N 1
ATOM 7706 C CA . ASP B 1 185 ? -3.211 0.146 35.755 1.00 30.75 183 ASP B CA 1
ATOM 7707 C C . ASP B 1 185 ? -3.889 1.396 36.324 1.00 31.64 183 ASP B C 1
ATOM 7708 O O . ASP B 1 185 ? -5.059 1.658 36.028 1.00 32.37 183 ASP B O 1
ATOM 7713 N N . GLY B 1 186 ? -3.186 2.169 37.139 1.00 30.37 184 GLY B N 1
ATOM 7714 C CA . GLY B 1 186 ? -3.788 3.388 37.674 1.00 31.14 184 GLY B CA 1
ATOM 7715 C C . GLY B 1 186 ? -3.039 3.948 38.855 1.00 30.17 184 GLY B C 1
ATOM 7716 O O . GLY B 1 186 ? -1.990 4.562 38.691 1.00 28.87 184 GLY B O 1
ATOM 7717 N N . HIS B 1 187 ? -3.597 3.750 40.048 1.00 31.48 185 HIS B N 1
ATOM 7718 C CA . HIS B 1 187 ? -3.012 4.280 41.254 1.00 30.75 185 HIS B CA 1
ATOM 7719 C C . HIS B 1 187 ? -3.451 3.488 42.464 1.00 30.65 185 HIS B C 1
ATOM 7720 O O . HIS B 1 187 ? -4.460 2.804 42.448 1.00 29.70 185 HIS B O 1
ATOM 7727 N N . ILE B 1 188 ? -2.637 3.559 43.506 1.00 29.50 186 ILE B N 1
ATOM 7728 C CA . ILE B 1 188 ? -2.849 2.750 44.684 1.00 30.10 186 ILE B CA 1
ATOM 7729 C C . ILE B 1 188 ? -2.626 3.630 45.912 1.00 30.50 186 ILE B C 1
ATOM 7730 O O . ILE B 1 188 ? -1.980 4.669 45.816 1.00 29.12 186 ILE B O 1
ATOM 7735 N N . ASP B 1 189 ? -3.211 3.241 47.039 1.00 32.08 187 ASP B N 1
ATOM 7736 C CA . ASP B 1 189 ? -2.904 3.874 48.310 1.00 33.35 187 ASP B CA 1
ATOM 7737 C C . ASP B 1 189 ? -1.544 3.355 48.821 1.00 31.51 187 ASP B C 1
ATOM 7738 O O . ASP B 1 189 ? -1.417 2.164 49.122 1.00 30.84 187 ASP B O 1
ATOM 7743 N N . PRO B 1 190 ? -0.529 4.247 48.915 1.00 30.75 188 PRO B N 1
ATOM 7744 C CA . PRO B 1 190 ? 0.804 3.786 49.305 1.00 28.76 188 PRO B CA 1
ATOM 7745 C C . PRO B 1 190 ? 0.900 3.279 50.754 1.00 28.01 188 PRO B C 1
ATOM 7746 O O . PRO B 1 190 ? 1.713 2.392 51.038 1.00 25.65 188 PRO B O 1
ATOM 7750 N N . TYR B 1 191 ? 0.070 3.828 51.632 1.00 28.87 189 TYR B N 1
ATOM 7751 C CA . TYR B 1 191 ? 0.000 3.396 53.011 1.00 29.20 189 TYR B CA 1
ATOM 7752 C C . TYR B 1 191 ? -0.589 1.984 53.075 1.00 29.26 189 TYR B C 1
ATOM 7753 O O . TYR B 1 191 ? 0.032 1.068 53.624 1.00 27.97 189 TYR B O 1
ATOM 7762 N N . SER B 1 192 ? -1.765 1.806 52.485 1.00 29.65 190 SER B N 1
ATOM 7763 C CA . SER B 1 192 ? -2.443 0.508 52.522 1.00 30.06 190 SER B CA 1
ATOM 7764 C C . SER B 1 192 ? -1.591 -0.578 51.857 1.00 28.93 190 SER B C 1
ATOM 7765 O O . SER B 1 192 ? -1.556 -1.716 52.330 1.00 28.57 190 SER B O 1
ATOM 7768 N N . LEU B 1 193 ? -0.895 -0.215 50.780 1.00 27.82 191 LEU B N 1
ATOM 7769 C CA . LEU B 1 193 ? -0.018 -1.127 50.067 1.00 27.33 191 LEU B CA 1
ATOM 7770 C C . LEU B 1 193 ? 1.108 -1.626 50.978 1.00 27.10 191 LEU B C 1
ATOM 7771 O O . LEU B 1 193 ? 1.368 -2.826 51.065 1.00 26.83 191 LEU B O 1
ATOM 7776 N N . THR B 1 194 ? 1.767 -0.695 51.654 1.00 26.39 192 THR B N 1
ATOM 7777 C CA . THR B 1 194 ? 2.836 -1.055 52.586 1.00 26.20 192 THR B CA 1
ATOM 7778 C C . THR B 1 194 ? 2.347 -1.949 53.745 1.00 27.83 192 THR B C 1
ATOM 7779 O O . THR B 1 194 ? 3.018 -2.922 54.095 1.00 26.65 192 THR B O 1
ATOM 7783 N N . MET B 1 195 ? 1.183 -1.626 54.317 1.00 29.82 193 MET B N 1
ATOM 7784 C CA . MET B 1 195 ? 0.603 -2.411 55.406 1.00 32.47 193 MET B CA 1
ATOM 7785 C C . MET B 1 195 ? 0.294 -3.840 54.963 1.00 32.32 193 MET B C 1
ATOM 7786 O O . MET B 1 195 ? 0.486 -4.790 55.717 1.00 32.73 193 MET B O 1
ATOM 7791 N N . ALA B 1 196 ? -0.228 -3.976 53.751 1.00 32.16 194 ALA B N 1
ATOM 7792 C CA . ALA B 1 196 ? -0.555 -5.283 53.214 1.00 32.19 194 ALA B CA 1
ATOM 7793 C C . ALA B 1 196 ? 0.728 -6.114 53.082 1.00 30.70 194 ALA B C 1
ATOM 7794 O O . ALA B 1 196 ? 0.774 -7.278 53.478 1.00 31.74 194 ALA B O 1
ATOM 7796 N N . LEU B 1 197 ? 1.772 -5.490 52.560 1.00 28.65 195 LEU B N 1
ATOM 7797 C CA . LEU B 1 197 ? 3.058 -6.158 52.360 1.00 27.61 195 LEU B CA 1
ATOM 7798 C C . LEU B 1 197 ? 3.660 -6.531 53.708 1.00 27.75 195 LEU B C 1
ATOM 7799 O O . LEU B 1 197 ? 4.279 -7.592 53.835 1.00 27.94 195 LEU B O 1
ATOM 7804 N N . ALA B 1 198 ? 3.458 -5.677 54.710 1.00 27.36 196 ALA B N 1
ATOM 7805 C CA . ALA B 1 198 ? 3.916 -5.961 56.080 1.00 27.93 196 ALA B CA 1
ATOM 7806 C C . ALA B 1 198 ? 3.195 -7.165 56.689 1.00 29.44 196 ALA B C 1
ATOM 7807 O O . ALA B 1 198 ? 3.825 -8.019 57.318 1.00 30.33 196 ALA B O 1
ATOM 7809 N N . THR B 1 199 ? 1.880 -7.223 56.502 1.00 30.69 197 THR B N 1
ATOM 7810 C CA . THR B 1 199 ? 1.057 -8.351 56.938 1.00 32.66 197 THR B CA 1
ATOM 7811 C C . THR B 1 199 ? 1.500 -9.656 56.263 1.00 32.75 197 THR B C 1
ATOM 7812 O O . THR B 1 199 ? 1.646 -10.686 56.922 1.00 33.56 197 THR B O 1
ATOM 7816 N N . GLY B 1 200 ? 1.719 -9.596 54.952 1.00 32.23 198 GLY B N 1
ATOM 7817 C CA . GLY B 1 200 ? 2.224 -10.734 54.195 1.00 32.41 198 GLY B CA 1
ATOM 7818 C C . GLY B 1 200 ? 3.576 -11.173 54.744 1.00 31.95 198 GLY B C 1
ATOM 7819 O O . GLY B 1 200 ? 3.811 -12.370 54.977 1.00 32.95 198 GLY B O 1
ATOM 7820 N N . ALA B 1 201 ? 4.456 -10.201 54.960 1.00 30.16 199 ALA B N 1
ATOM 7821 C CA . ALA B 1 201 ? 5.782 -10.469 55.509 1.00 30.55 199 ALA B CA 1
ATOM 7822 C C . ALA B 1 201 ? 5.713 -11.180 56.869 1.00 32.17 199 ALA B C 1
ATOM 7823 O O . ALA B 1 201 ? 6.418 -12.156 57.081 1.00 31.95 199 ALA B O 1
ATOM 7825 N N . ARG B 1 202 ? 4.856 -10.706 57.770 1.00 33.35 200 ARG B N 1
ATOM 7826 C CA . ARG B 1 202 ? 4.722 -11.324 59.096 1.00 36.18 200 ARG B CA 1
ATOM 7827 C C . ARG B 1 202 ? 4.185 -12.740 58.989 1.00 38.59 200 ARG B C 1
ATOM 7828 O O . ARG B 1 202 ? 4.630 -13.632 59.701 1.00 38.71 200 ARG B O 1
ATOM 7836 N N . LYS B 1 203 ? 3.228 -12.924 58.084 1.00 40.98 201 LYS B N 1
ATOM 7837 C CA . LYS B 1 203 ? 2.651 -14.237 57.783 1.00 43.87 201 LYS B CA 1
ATOM 7838 C C . LYS B 1 203 ? 3.737 -15.245 57.406 1.00 43.27 201 LYS B C 1
ATOM 7839 O O . LYS B 1 203 ? 3.672 -16.405 57.808 1.00 44.08 201 LYS B O 1
ATOM 7845 N N . TYR B 1 204 ? 4.743 -14.795 56.663 1.00 41.31 202 TYR B N 1
ATOM 7846 C CA . TYR B 1 204 ? 5.815 -15.673 56.235 1.00 41.25 202 TYR B CA 1
ATOM 7847 C C . TYR B 1 204 ? 7.023 -15.647 57.177 1.00 40.35 202 TYR B C 1
ATOM 7848 O O . TYR B 1 204 ? 8.056 -16.208 56.848 1.00 40.66 202 TYR B O 1
ATOM 7857 N N . GLY B 1 205 ? 6.910 -14.984 58.326 1.00 39.54 203 GLY B N 1
ATOM 7858 C CA . GLY B 1 205 ? 7.911 -15.109 59.402 1.00 39.19 203 GLY B CA 1
ATOM 7859 C C . GLY B 1 205 ? 8.894 -13.955 59.580 1.00 37.06 203 GLY B C 1
ATOM 7860 O O . GLY B 1 205 ? 9.819 -14.048 60.371 1.00 36.15 203 GLY B O 1
ATOM 7861 N N . VAL B 1 206 ? 8.671 -12.850 58.887 1.00 35.24 204 VAL B N 1
ATOM 7862 C CA . VAL B 1 206 ? 9.518 -11.672 59.052 1.00 33.58 204 VAL B CA 1
ATOM 7863 C C . VAL B 1 206 ? 9.232 -11.001 60.389 1.00 33.81 204 VAL B C 1
ATOM 7864 O O . VAL B 1 206 ? 8.082 -10.891 60.805 1.00 33.28 204 VAL B O 1
ATOM 7868 N N . LEU B 1 207 ? 10.293 -10.545 61.048 1.00 33.68 205 LEU B N 1
ATOM 7869 C CA . LEU B 1 207 ? 10.178 -9.713 62.229 1.00 34.12 205 LEU B CA 1
ATOM 7870 C C . LEU B 1 207 ? 10.422 -8.253 61.814 1.00 32.25 205 LEU B C 1
ATOM 7871 O O . LEU B 1 207 ? 11.481 -7.921 61.300 1.00 31.45 205 LEU B O 1
ATOM 7876 N N . LEU B 1 208 ? 9.429 -7.393 62.005 1.00 31.82 206 LEU B N 1
ATOM 7877 C CA . LEU B 1 208 ? 9.569 -5.983 61.682 1.00 30.96 206 LEU B CA 1
ATOM 7878 C C . LEU B 1 208 ? 9.604 -5.229 62.991 1.00 31.84 206 LEU B C 1
ATOM 7879 O O . LEU B 1 208 ? 8.686 -5.335 63.783 1.00 32.68 206 LEU B O 1
ATOM 7884 N N . LYS B 1 209 ? 10.685 -4.497 63.228 1.00 32.10 207 LYS B N 1
ATOM 7885 C CA . LYS B 1 209 ? 10.891 -3.810 64.493 1.00 33.84 207 LYS B CA 1
ATOM 7886 C C . LYS B 1 209 ? 10.910 -2.307 64.277 1.00 33.24 207 LYS B C 1
ATOM 7887 O O . LYS B 1 209 ? 11.644 -1.802 63.419 1.00 32.46 207 LYS B O 1
ATOM 7893 N N . TYR B 1 210 ? 10.107 -1.602 65.069 1.00 34.75 208 TYR B N 1
ATOM 7894 C CA . TYR B 1 210 ? 10.094 -0.142 65.087 1.00 35.10 208 TYR B CA 1
ATOM 7895 C C . TYR B 1 210 ? 9.442 0.362 66.375 1.00 35.91 208 TYR B C 1
ATOM 7896 O O . TYR B 1 210 ? 8.500 -0.255 66.852 1.00 36.07 208 TYR B O 1
ATOM 7905 N N . PRO B 1 211 ? 9.932 1.485 66.928 1.00 36.50 209 PRO B N 1
ATOM 7906 C CA . PRO B 1 211 ? 11.102 2.240 66.469 1.00 36.29 209 PRO B CA 1
ATOM 7907 C C . PRO B 1 211 ? 12.393 1.492 66.790 1.00 36.39 209 PRO B C 1
ATOM 7908 O O . PRO B 1 211 ? 12.589 1.056 67.918 1.00 36.75 209 PRO B O 1
ATOM 7912 N N . ALA B 1 212 ? 13.251 1.334 65.790 1.00 34.93 210 ALA B N 1
ATOM 7913 C CA . ALA B 1 212 ? 14.505 0.596 65.956 1.00 35.32 210 ALA B CA 1
ATOM 7914 C C . ALA B 1 212 ? 15.521 1.080 64.931 1.00 33.50 210 ALA B C 1
ATOM 7915 O O . ALA B 1 212 ? 15.920 0.321 64.044 1.00 32.86 210 ALA B O 1
ATOM 7917 N N . PRO B 1 213 ? 15.918 2.362 65.032 1.00 33.03 211 PRO B N 1
ATOM 7918 C CA . PRO B 1 213 ? 16.854 2.920 64.072 1.00 32.57 211 PRO B CA 1
ATOM 7919 C C . PRO B 1 213 ? 18.219 2.262 64.163 1.00 32.24 211 PRO B C 1
ATOM 7920 O O . PRO B 1 213 ? 18.721 2.065 65.268 1.00 32.58 211 PRO B O 1
ATOM 7924 N N . VAL B 1 214 ? 18.790 1.926 63.006 1.00 31.51 212 VAL B N 1
ATOM 7925 C CA . VAL B 1 214 ? 20.196 1.533 62.925 1.00 31.49 212 VAL B CA 1
ATOM 7926 C C . VAL B 1 214 ? 21.042 2.762 63.167 1.00 32.49 212 VAL B C 1
ATOM 7927 O O . VAL B 1 214 ? 20.882 3.772 62.468 1.00 30.84 212 VAL B O 1
ATOM 7931 N N . THR B 1 215 ? 21.949 2.659 64.143 1.00 34.22 213 THR B N 1
ATOM 7932 C CA . THR B 1 215 ? 22.865 3.739 64.493 1.00 36.23 213 THR B CA 1
ATOM 7933 C C . THR B 1 215 ? 24.321 3.468 64.061 1.00 36.29 213 THR B C 1
ATOM 7934 O O . THR B 1 215 ? 25.087 4.398 63.849 1.00 37.33 213 THR B O 1
ATOM 7938 N N . SER B 1 216 ? 24.701 2.206 63.943 1.00 35.57 214 SER B N 1
ATOM 7939 C CA . SER B 1 216 ? 26.008 1.860 63.412 1.00 36.22 214 SER B CA 1
ATOM 7940 C C . SER B 1 216 ? 26.006 0.460 62.802 1.00 35.06 214 SER B C 1
ATOM 7941 O O . SER B 1 216 ? 25.165 -0.386 63.116 1.00 34.48 214 SER B O 1
ATOM 7944 N N . LEU B 1 217 ? 26.961 0.254 61.905 1.00 35.72 215 LEU B N 1
ATOM 7945 C CA . LEU B 1 217 ? 27.120 -0.970 61.140 1.00 35.00 215 LEU B CA 1
ATOM 7946 C C . LEU B 1 217 ? 28.599 -1.263 61.071 1.00 37.42 215 LEU B C 1
ATOM 7947 O O . LEU B 1 217 ? 29.348 -0.418 60.606 1.00 37.79 215 LEU B O 1
ATOM 7952 N N . LYS B 1 218 ? 29.024 -2.442 61.520 1.00 39.94 216 LYS B N 1
ATOM 7953 C CA . LYS B 1 218 ? 30.444 -2.818 61.446 1.00 42.70 216 LYS B CA 1
ATOM 7954 C C . LYS B 1 218 ? 30.627 -4.151 60.732 1.00 41.79 216 LYS B C 1
ATOM 7955 O O . LYS B 1 218 ? 30.014 -5.135 61.124 1.00 41.08 216 LYS B O 1
ATOM 7961 N N . PRO B 1 219 ? 31.497 -4.201 59.705 1.00 42.38 217 PRO B N 1
ATOM 7962 C CA . PRO B 1 219 ? 31.748 -5.476 59.029 1.00 42.31 217 PRO B CA 1
ATOM 7963 C C . PRO B 1 219 ? 32.678 -6.368 59.841 1.00 44.16 217 PRO B C 1
ATOM 7964 O O . PRO B 1 219 ? 33.492 -5.864 60.602 1.00 45.46 217 PRO B O 1
ATOM 7968 N N . ARG B 1 220 ? 32.540 -7.679 59.672 1.00 43.82 218 ARG B N 1
ATOM 7969 C CA . ARG B 1 220 ? 33.432 -8.655 60.271 1.00 44.81 218 ARG B CA 1
ATOM 7970 C C . ARG B 1 220 ? 34.305 -9.293 59.205 1.00 44.84 218 ARG B C 1
ATOM 7971 O O . ARG B 1 220 ? 33.949 -9.289 58.033 1.00 41.72 218 ARG B O 1
ATOM 7979 N N . PRO B 1 221 ? 35.425 -9.897 59.617 1.00 46.52 219 PRO B N 1
ATOM 7980 C CA . PRO B 1 221 ? 36.280 -10.567 58.634 1.00 47.59 219 PRO B CA 1
ATOM 7981 C C . PRO B 1 221 ? 35.632 -11.732 57.878 1.00 46.41 219 PRO B C 1
ATOM 7982 O O . PRO B 1 221 ? 35.987 -11.961 56.730 1.00 45.98 219 PRO B O 1
ATOM 7986 N N . ASP B 1 222 ? 34.690 -12.447 58.491 1.00 46.10 220 ASP B N 1
ATOM 7987 C CA . ASP B 1 222 ? 33.976 -13.515 57.778 1.00 45.96 220 ASP B CA 1
ATOM 7988 C C . ASP B 1 222 ? 32.901 -12.997 56.799 1.00 42.79 220 ASP B C 1
ATOM 7989 O O . ASP B 1 222 ? 32.204 -13.786 56.167 1.00 41.55 220 ASP B O 1
ATOM 7994 N N . GLY B 1 223 ? 32.770 -11.681 56.676 1.00 40.61 221 GLY B N 1
ATOM 7995 C CA . GLY B 1 223 ? 31.820 -11.082 55.716 1.00 38.03 221 GLY B CA 1
ATOM 7996 C C . GLY B 1 223 ? 30.419 -10.878 56.252 1.00 36.62 221 GLY B C 1
ATOM 7997 O O . GLY B 1 223 ? 29.551 -10.389 55.529 1.00 35.20 221 GLY B O 1
ATOM 7998 N N . THR B 1 224 ? 30.190 -11.247 57.510 1.00 37.39 222 THR B N 1
ATOM 7999 C CA . THR B 1 224 ? 28.945 -10.905 58.220 1.00 36.56 222 THR B CA 1
ATOM 8000 C C . THR B 1 224 ? 29.031 -9.498 58.841 1.00 36.74 222 THR B C 1
ATOM 8001 O O . THR B 1 224 ? 30.065 -8.807 58.709 1.00 37.90 222 THR B O 1
ATOM 8005 N N . TRP B 1 225 ? 27.954 -9.087 59.517 1.00 35.44 223 TRP B N 1
ATOM 8006 C CA . TRP B 1 225 ? 27.762 -7.704 59.984 1.00 34.84 223 TRP B CA 1
ATOM 8007 C C . TRP B 1 225 ? 27.279 -7.598 61.444 1.00 35.93 223 TRP B C 1
ATOM 8008 O O . TRP B 1 225 ? 26.465 -8.404 61.889 1.00 35.80 223 TRP B O 1
ATOM 8019 N N . ASP B 1 226 ? 27.791 -6.604 62.171 1.00 37.46 224 ASP B N 1
ATOM 8020 C CA . ASP B 1 226 ? 27.234 -6.210 63.468 1.00 39.00 224 ASP B CA 1
ATOM 8021 C C . ASP B 1 226 ? 26.372 -4.962 63.288 1.00 37.52 224 ASP B C 1
ATOM 8022 O O . ASP B 1 226 ? 26.868 -3.929 62.848 1.00 37.02 224 ASP B O 1
ATOM 8027 N N . VAL B 1 227 ? 25.089 -5.066 63.627 1.00 36.82 225 VAL B N 1
ATOM 8028 C CA . VAL B 1 227 ? 24.149 -3.955 63.510 1.00 35.14 225 VAL B CA 1
ATOM 8029 C C . VAL B 1 227 ? 23.754 -3.463 64.903 1.00 36.25 225 VAL B C 1
ATOM 8030 O O . VAL B 1 227 ? 23.393 -4.267 65.756 1.00 37.03 225 VAL B O 1
ATOM 8034 N N . GLU B 1 228 ? 23.823 -2.153 65.128 1.00 36.71 226 GLU B N 1
ATOM 8035 C CA . GLU B 1 228 ? 23.421 -1.560 66.403 1.00 39.11 226 GLU B CA 1
ATOM 8036 C C . GLU B 1 228 ? 22.175 -0.703 66.263 1.00 37.09 226 GLU B C 1
ATOM 8037 O O . GLU B 1 228 ? 22.091 0.129 65.358 1.00 35.08 226 GLU B O 1
ATOM 8043 N N . THR B 1 229 ? 21.231 -0.919 67.182 1.00 37.55 227 THR B N 1
ATOM 8044 C CA . THR B 1 229 ? 20.080 -0.036 67.392 1.00 37.26 227 THR B CA 1
ATOM 8045 C C . THR B 1 229 ? 19.921 0.196 68.888 1.00 39.17 227 THR B C 1
ATOM 8046 O O . THR B 1 229 ? 20.467 -0.560 69.693 1.00 39.77 227 THR B O 1
ATOM 8050 N N . PRO B 1 230 ? 19.141 1.215 69.280 1.00 40.50 228 PRO B N 1
ATOM 8051 C CA . PRO B 1 230 ? 18.884 1.397 70.726 1.00 42.72 228 PRO B CA 1
ATOM 8052 C C . PRO B 1 230 ? 18.074 0.262 71.353 1.00 42.49 228 PRO B C 1
ATOM 8053 O O . PRO B 1 230 ? 18.042 0.149 72.565 1.00 43.28 228 PRO B O 1
ATOM 8057 N N . GLN B 1 231 ? 17.434 -0.562 70.532 1.00 42.43 229 GLN B N 1
ATOM 8058 C CA . GLN B 1 231 ? 16.664 -1.711 71.007 1.00 44.09 229 GLN B CA 1
ATOM 8059 C C . GLN B 1 231 ? 17.475 -2.995 71.126 1.00 43.44 229 GLN B C 1
ATOM 8060 O O . GLN B 1 231 ? 16.935 -4.028 71.516 1.00 43.71 229 GLN B O 1
ATOM 8066 N N . GLY B 1 232 ? 18.753 -2.941 70.756 1.00 41.59 230 GLY B N 1
ATOM 8067 C CA . GLY B 1 232 ? 19.609 -4.120 70.766 1.00 40.71 230 GLY B CA 1
ATOM 8068 C C . GLY B 1 232 ? 20.426 -4.246 69.493 1.00 38.60 230 GLY B C 1
ATOM 8069 O O . GLY B 1 232 ? 20.237 -3.490 68.527 1.00 36.16 230 GLY B O 1
ATOM 8070 N N . SER B 1 233 ? 21.334 -5.215 69.496 1.00 37.70 231 SER B N 1
ATOM 8071 C CA . SER B 1 233 ? 22.211 -5.455 68.373 1.00 37.30 231 SER B CA 1
ATOM 8072 C C . SER B 1 233 ? 21.763 -6.695 67.610 1.00 36.62 231 SER B C 1
ATOM 8073 O O . SER B 1 233 ? 21.045 -7.546 68.149 1.00 36.99 231 SER B O 1
ATOM 8076 N N . VAL B 1 234 ? 22.170 -6.776 66.346 1.00 36.32 232 VAL B N 1
ATOM 8077 C CA . VAL B 1 234 ? 21.916 -7.942 65.503 1.00 36.33 232 VAL B CA 1
ATOM 8078 C C . VAL B 1 234 ? 23.178 -8.356 64.755 1.00 37.09 232 VAL B C 1
ATOM 8079 O O . VAL B 1 234 ? 23.863 -7.516 64.149 1.00 36.76 232 VAL B O 1
ATOM 8083 N N . ARG B 1 235 ? 23.460 -9.655 64.784 1.00 38.87 233 ARG B N 1
ATOM 8084 C CA . ARG B 1 235 ? 24.480 -10.265 63.927 1.00 40.03 233 ARG B CA 1
ATOM 8085 C C . ARG B 1 235 ? 23.805 -10.750 62.642 1.00 37.94 233 ARG B C 1
ATOM 8086 O O . ARG B 1 235 ? 23.003 -11.677 62.691 1.00 38.02 233 ARG B O 1
ATOM 8094 N N . ALA B 1 236 ? 24.119 -10.123 61.508 1.00 36.32 234 ALA B N 1
ATOM 8095 C CA . ALA B 1 236 ? 23.461 -10.423 60.232 1.00 34.28 234 ALA B CA 1
ATOM 8096 C C . ALA B 1 236 ? 24.420 -10.994 59.197 1.00 34.33 234 ALA B C 1
ATOM 8097 O O . ALA B 1 236 ? 25.556 -10.527 59.076 1.00 34.77 234 ALA B O 1
ATOM 8099 N N . ASN B 1 237 ? 23.953 -11.979 58.427 1.00 33.72 235 ASN B N 1
ATOM 8100 C CA . ASN B 1 237 ? 24.729 -12.485 57.302 1.00 33.65 235 ASN B CA 1
ATOM 8101 C C . ASN B 1 237 ? 24.804 -11.479 56.173 1.00 31.30 235 ASN B C 1
ATOM 8102 O O . ASN B 1 237 ? 25.759 -11.479 55.410 1.00 30.92 235 ASN B O 1
ATOM 8107 N N . ARG B 1 238 ? 23.792 -10.633 56.044 1.00 30.07 236 ARG B N 1
ATOM 8108 C CA . ARG B 1 238 ? 23.837 -9.570 55.049 1.00 29.72 236 ARG B CA 1
ATOM 8109 C C . ARG B 1 238 ? 22.941 -8.416 55.487 1.00 28.40 236 ARG B C 1
ATOM 8110 O O . ARG B 1 238 ? 22.026 -8.592 56.312 1.00 27.42 236 ARG B O 1
ATOM 8118 N N . ILE B 1 239 ? 23.243 -7.243 54.959 1.00 27.79 237 ILE B N 1
ATOM 8119 C CA . ILE B 1 239 ? 22.455 -6.065 55.225 1.00 27.58 237 ILE B CA 1
ATOM 8120 C C . ILE B 1 239 ? 22.006 -5.443 53.924 1.00 26.09 237 ILE B C 1
ATOM 8121 O O . ILE B 1 239 ? 22.716 -5.518 52.906 1.00 25.68 237 ILE B O 1
ATOM 8126 N N . VAL B 1 240 ? 20.820 -4.840 53.968 1.00 25.28 238 VAL B N 1
ATOM 8127 C CA . VAL B 1 240 ? 20.236 -4.160 52.820 1.00 23.87 238 VAL B CA 1
ATOM 8128 C C . VAL B 1 240 ? 19.812 -2.739 53.223 1.00 23.04 238 VAL B C 1
ATOM 8129 O O . VAL B 1 240 ? 19.014 -2.553 54.145 1.00 24.27 238 VAL B O 1
ATOM 8133 N N . ASN B 1 241 ? 20.335 -1.755 52.518 1.00 22.19 239 ASN B N 1
ATOM 8134 C CA . ASN B 1 241 ? 19.969 -0.341 52.704 1.00 22.32 239 ASN B CA 1
ATOM 8135 C C . ASN B 1 241 ? 18.746 -0.019 51.844 1.00 21.39 239 ASN B C 1
ATOM 8136 O O . ASN B 1 241 ? 18.801 -0.063 50.618 1.00 21.18 239 ASN B O 1
ATOM 8141 N N . ALA B 1 242 ? 17.632 0.268 52.507 1.00 22.55 240 ALA B N 1
ATOM 8142 C CA . ALA B 1 242 ? 16.392 0.713 51.828 1.00 21.77 240 ALA B CA 1
ATOM 8143 C C . ALA B 1 242 ? 15.854 1.915 52.585 1.00 22.88 240 ALA B C 1
ATOM 8144 O O . ALA B 1 242 ? 14.648 2.031 52.846 1.00 24.51 240 ALA B O 1
ATOM 8146 N N . ALA B 1 243 ? 16.774 2.802 52.961 1.00 23.00 241 ALA B N 1
ATOM 8147 C CA . ALA B 1 243 ? 16.479 3.843 53.937 1.00 23.76 241 ALA B CA 1
ATOM 8148 C C . ALA B 1 243 ? 16.030 5.188 53.338 1.00 23.60 241 ALA B C 1
ATOM 8149 O O . ALA B 1 243 ? 16.117 6.211 53.996 1.00 23.90 241 ALA B O 1
ATOM 8151 N N . GLY B 1 244 ? 15.506 5.181 52.117 1.00 23.43 242 GLY B N 1
ATOM 8152 C CA . GLY B 1 244 ? 14.869 6.387 51.559 1.00 23.68 242 GLY B CA 1
ATOM 8153 C C . GLY B 1 244 ? 15.875 7.521 51.475 1.00 24.02 242 GLY B C 1
ATOM 8154 O O . GLY B 1 244 ? 17.009 7.308 51.023 1.00 23.55 242 GLY B O 1
ATOM 8155 N N . PHE B 1 245 ? 15.498 8.707 51.961 1.00 24.58 243 PHE B N 1
ATOM 8156 C CA . PHE B 1 245 ? 16.404 9.861 51.875 1.00 25.13 243 PHE B CA 1
ATOM 8157 C C . PHE B 1 245 ? 17.411 9.894 53.026 1.00 26.38 243 PHE B C 1
ATOM 8158 O O . PHE B 1 245 ? 18.228 10.825 53.115 1.00 27.36 243 PHE B O 1
ATOM 8166 N N . TRP B 1 246 ? 17.379 8.868 53.881 1.00 26.09 244 TRP B N 1
ATOM 8167 C CA . TRP B 1 246 ? 18.479 8.604 54.806 1.00 27.80 244 TRP B CA 1
ATOM 8168 C C . TRP B 1 246 ? 19.465 7.572 54.228 1.00 26.80 244 TRP B C 1
ATOM 8169 O O . TRP B 1 246 ? 20.423 7.175 54.906 1.00 28.25 244 TRP B O 1
ATOM 8180 N N . ALA B 1 247 ? 19.261 7.143 52.989 1.00 25.78 245 ALA B N 1
ATOM 8181 C CA . ALA B 1 247 ? 20.148 6.122 52.384 1.00 25.08 245 ALA B CA 1
ATOM 8182 C C . ALA B 1 247 ? 21.623 6.533 52.406 1.00 26.06 245 ALA B C 1
ATOM 8183 O O . ALA B 1 247 ? 22.508 5.710 52.634 1.00 25.09 245 ALA B O 1
ATOM 8185 N N . ARG B 1 248 ? 21.885 7.805 52.161 1.00 27.49 246 ARG B N 1
ATOM 8186 C CA . ARG B 1 248 ? 23.265 8.294 52.146 1.00 30.60 246 ARG B CA 1
ATOM 8187 C C . ARG B 1 248 ? 23.878 8.297 53.556 1.00 32.12 246 ARG B C 1
ATOM 8188 O O . ARG B 1 248 ? 25.035 7.905 53.752 1.00 32.81 246 ARG B O 1
ATOM 8196 N N . GLU B 1 249 ? 23.097 8.703 54.549 1.00 33.37 247 GLU B N 1
ATOM 8197 C CA . GLU B 1 249 ? 23.551 8.638 55.935 1.00 35.68 247 GLU B CA 1
ATOM 8198 C C . GLU B 1 249 ? 23.872 7.177 56.334 1.00 33.67 247 GLU B C 1
ATOM 8199 O O . GLU B 1 249 ? 24.871 6.908 56.998 1.00 33.21 247 GLU B O 1
ATOM 8205 N N . VAL B 1 250 ? 23.045 6.236 55.900 1.00 31.72 248 VAL B N 1
ATOM 8206 C CA . VAL B 1 250 ? 23.295 4.829 56.193 1.00 31.69 248 VAL B CA 1
ATOM 8207 C C . VAL B 1 250 ? 24.568 4.309 55.515 1.00 31.80 248 VAL B C 1
ATOM 8208 O O . VAL B 1 250 ? 25.350 3.599 56.139 1.00 32.17 248 VAL B O 1
ATOM 8212 N N . GLY B 1 251 ? 24.775 4.651 54.244 1.00 30.99 249 GLY B N 1
ATOM 8213 C CA . GLY B 1 251 ? 25.983 4.246 53.547 1.00 31.23 249 GLY B CA 1
ATOM 8214 C C . GLY B 1 251 ? 27.251 4.802 54.170 1.00 33.37 249 GLY B C 1
ATOM 8215 O O . GLY B 1 251 ? 28.297 4.135 54.176 1.00 32.67 249 GLY B O 1
ATOM 8216 N N . LYS B 1 252 ? 27.162 6.021 54.702 1.00 34.56 250 LYS B N 1
ATOM 8217 C CA . LYS B 1 252 ? 28.310 6.637 55.366 1.00 36.65 250 LYS B CA 1
ATOM 8218 C C . LYS B 1 252 ? 28.716 5.864 56.622 1.00 36.81 250 LYS B C 1
ATOM 8219 O O . LYS B 1 252 ? 29.863 5.934 57.028 1.00 36.41 250 LYS B O 1
ATOM 8225 N N . MET B 1 253 ? 27.780 5.128 57.232 1.00 35.08 251 MET B N 1
ATOM 8226 C CA . MET B 1 253 ? 28.115 4.290 58.389 1.00 36.35 251 MET B CA 1
ATOM 8227 C C . MET B 1 253 ? 29.158 3.220 58.071 1.00 35.81 251 MET B C 1
ATOM 8228 O O . MET B 1 253 ? 29.870 2.766 58.964 1.00 35.89 251 MET B O 1
ATOM 8233 N N . ILE B 1 254 ? 29.248 2.827 56.802 1.00 34.90 252 ILE B N 1
ATOM 8234 C CA . ILE B 1 254 ? 30.229 1.844 56.364 1.00 36.09 252 ILE B CA 1
ATOM 8235 C C . ILE B 1 254 ? 31.239 2.436 55.352 1.00 37.20 252 ILE B C 1
ATOM 8236 O O . ILE B 1 254 ? 31.895 1.697 54.616 1.00 36.46 252 ILE B O 1
ATOM 8241 N N . GLY B 1 255 ? 31.356 3.765 55.332 1.00 38.19 253 GLY B N 1
ATOM 8242 C CA . GLY B 1 255 ? 32.398 4.450 54.574 1.00 39.01 253 GLY B CA 1
ATOM 8243 C C . GLY B 1 255 ? 32.116 4.603 53.095 1.00 37.99 253 GLY B C 1
ATOM 8244 O O . GLY B 1 255 ? 33.034 4.712 52.310 1.00 39.40 253 GLY B O 1
ATOM 8245 N N . LEU B 1 256 ? 30.849 4.619 52.715 1.00 35.93 254 LEU B N 1
ATOM 8246 C CA . LEU B 1 256 ? 30.458 4.749 51.311 1.00 35.03 254 LEU B CA 1
ATOM 8247 C C . LEU B 1 256 ? 29.650 6.030 51.127 1.00 34.77 254 LEU B C 1
ATOM 8248 O O . LEU B 1 256 ? 28.874 6.424 52.009 1.00 35.03 254 LEU B O 1
ATOM 8253 N N . ASP B 1 257 ? 29.858 6.686 49.994 1.00 34.83 255 ASP B N 1
ATOM 8254 C CA . ASP B 1 257 ? 29.148 7.916 49.667 1.00 34.85 255 ASP B CA 1
ATOM 8255 C C . ASP B 1 257 ? 28.235 7.646 48.497 1.00 31.99 255 ASP B C 1
ATOM 8256 O O . ASP B 1 257 ? 28.658 7.688 47.354 1.00 32.40 255 ASP B O 1
ATOM 8261 N N . HIS B 1 258 ? 26.978 7.341 48.786 1.00 30.45 256 HIS B N 1
ATOM 8262 C CA . HIS B 1 258 ? 26.000 7.067 47.735 1.00 27.82 256 HIS B CA 1
ATOM 8263 C C . HIS B 1 258 ? 25.578 8.380 47.067 1.00 28.81 256 HIS B C 1
ATOM 8264 O O . HIS B 1 258 ? 25.235 9.340 47.771 1.00 28.44 256 HIS B O 1
ATOM 8271 N N . PRO B 1 259 ? 25.597 8.428 45.714 1.00 27.90 257 PRO B N 1
ATOM 8272 C CA . PRO B 1 259 ? 25.275 9.664 44.984 1.00 27.75 257 PRO B CA 1
ATOM 8273 C C . PRO B 1 259 ? 23.777 9.875 44.854 1.00 26.67 257 PRO B C 1
ATOM 8274 O O . PRO B 1 259 ? 23.183 9.534 43.827 1.00 24.20 257 PRO B O 1
ATOM 8278 N N . LEU B 1 260 ? 23.185 10.425 45.913 1.00 26.74 258 LEU B N 1
ATOM 8279 C CA . LEU B 1 260 ? 21.754 10.682 45.980 1.00 25.63 258 LEU B CA 1
ATOM 8280 C C . LEU B 1 260 ? 21.499 12.093 46.532 1.00 26.22 258 LEU B C 1
ATOM 8281 O O . LEU B 1 260 ? 22.310 12.636 47.286 1.00 26.28 258 LEU B O 1
ATOM 8286 N N . ILE B 1 261 ? 20.368 12.674 46.147 1.00 27.49 259 ILE B N 1
ATOM 8287 C CA . ILE B 1 261 ? 19.945 13.945 46.691 1.00 27.75 259 ILE B CA 1
ATOM 8288 C C . ILE B 1 261 ? 18.411 13.982 46.732 1.00 26.67 259 ILE B C 1
ATOM 8289 O O . ILE B 1 261 ? 17.771 13.559 45.781 1.00 25.07 259 ILE B O 1
ATOM 8294 N N . PRO B 1 262 ? 17.828 14.482 47.838 1.00 27.64 260 PRO B N 1
ATOM 8295 C CA . PRO B 1 262 ? 16.373 14.611 47.865 1.00 27.94 260 PRO B CA 1
ATOM 8296 C C . PRO B 1 262 ? 15.921 15.827 47.072 1.00 28.68 260 PRO B C 1
ATOM 8297 O O . PRO B 1 262 ? 16.478 16.910 47.232 1.00 30.56 260 PRO B O 1
ATOM 8301 N N . VAL B 1 263 ? 14.926 15.641 46.214 1.00 28.43 261 VAL B N 1
ATOM 8302 C CA . VAL B 1 263 ? 14.327 16.754 45.487 1.00 28.95 261 VAL B CA 1
ATOM 8303 C C . VAL B 1 263 ? 12.946 17.021 46.062 1.00 29.91 261 VAL B C 1
ATOM 8304 O O . VAL B 1 263 ? 12.351 16.135 46.684 1.00 29.10 261 VAL B O 1
ATOM 8308 N N . GLN B 1 264 ? 12.456 18.251 45.889 1.00 31.49 262 GLN B N 1
ATOM 8309 C CA . GLN B 1 264 ? 11.085 18.576 46.257 1.00 32.82 262 GLN B CA 1
ATOM 8310 C C . GLN B 1 264 ? 10.163 18.245 45.090 1.00 32.54 262 GLN B C 1
ATOM 8311 O O . GLN B 1 264 ? 10.542 18.366 43.930 1.00 32.35 262 GLN B O 1
ATOM 8317 N N . HIS B 1 265 ? 8.958 17.801 45.408 1.00 32.90 263 HIS B N 1
ATOM 8318 C CA . HIS B 1 265 ? 7.929 17.597 44.389 1.00 32.82 263 HIS B CA 1
ATOM 8319 C C . HIS B 1 265 ? 6.556 17.861 45.010 1.00 33.90 263 HIS B C 1
ATOM 8320 O O . HIS B 1 265 ? 6.337 17.556 46.182 1.00 34.89 263 HIS B O 1
ATOM 8327 N N . GLN B 1 266 ? 5.654 18.448 44.222 1.00 34.63 264 GLN B N 1
ATOM 8328 C CA . GLN B 1 266 ? 4.340 18.878 44.714 1.00 36.30 264 GLN B CA 1
ATOM 8329 C C . GLN B 1 266 ? 3.195 18.321 43.872 1.00 35.38 264 GLN B C 1
ATOM 8330 O O . GLN B 1 266 ? 3.292 18.254 42.651 1.00 34.90 264 GLN B O 1
ATOM 8336 N N . TYR B 1 267 ? 2.116 17.916 44.530 1.00 36.08 265 TYR B N 1
ATOM 8337 C CA . TYR B 1 267 ? 0.846 17.768 43.834 1.00 36.21 265 TYR B CA 1
ATOM 8338 C C . TYR B 1 267 ? -0.246 18.589 44.501 1.00 38.57 265 TYR B C 1
ATOM 8339 O O . TYR B 1 267 ? -0.150 18.952 45.672 1.00 39.30 265 TYR B O 1
ATOM 8348 N N . VAL B 1 268 ? -1.277 18.860 43.720 1.00 38.91 266 VAL B N 1
ATOM 8349 C CA . VAL B 1 268 ? -2.379 19.692 44.127 1.00 42.14 266 VAL B CA 1
ATOM 8350 C C . VAL B 1 268 ? -3.638 18.831 44.122 1.00 42.78 266 VAL B C 1
ATOM 8351 O O . VAL B 1 268 ? -3.852 18.042 43.202 1.00 42.23 266 VAL B O 1
ATOM 8355 N N . VAL B 1 269 ? -4.443 18.969 45.169 1.00 45.20 267 VAL B N 1
ATOM 8356 C CA . VAL B 1 269 ? -5.677 18.203 45.326 1.00 46.50 267 VAL B CA 1
ATOM 8357 C C . VAL B 1 269 ? -6.852 19.168 45.383 1.00 50.11 267 VAL B C 1
ATOM 8358 O O . VAL B 1 269 ? -6.784 20.182 46.079 1.00 51.53 267 VAL B O 1
ATOM 8362 N N . THR B 1 270 ? -7.925 18.843 44.663 1.00 51.26 268 THR B N 1
ATOM 8363 C CA . THR B 1 270 ? -9.116 19.696 44.612 1.00 54.93 268 THR B CA 1
ATOM 8364 C C . THR B 1 270 ? -10.275 19.105 45.387 1.00 57.59 268 THR B C 1
ATOM 8365 O O . THR B 1 270 ? -10.310 17.905 45.662 1.00 56.42 268 THR B O 1
ATOM 8369 N N . SER B 1 271 ? -11.232 19.965 45.721 1.00 62.20 269 SER B N 1
ATOM 8370 C CA . SER B 1 271 ? -12.494 19.535 46.307 1.00 65.26 269 SER B CA 1
ATOM 8371 C C . SER B 1 271 ? -13.336 18.854 45.227 1.00 65.08 269 SER B C 1
ATOM 8372 O O . SER B 1 271 ? -12.955 18.817 44.050 1.00 62.72 269 SER B O 1
ATOM 8375 N N . THR B 1 272 ? -14.485 18.327 45.634 1.00 67.62 270 THR B N 1
ATOM 8376 C CA . THR B 1 272 ? -15.414 17.689 44.713 1.00 68.16 270 THR B CA 1
ATOM 8377 C C . THR B 1 272 ? -15.731 18.587 43.513 1.00 68.26 270 THR B C 1
ATOM 8378 O O . THR B 1 272 ? -15.867 19.803 43.648 1.00 70.17 270 THR B O 1
ATOM 8382 N N . ILE B 1 273 ? -15.826 17.962 42.343 1.00 66.28 271 ILE B N 1
ATOM 8383 C CA . ILE B 1 273 ? -16.209 18.628 41.107 1.00 66.87 271 ILE B CA 1
ATOM 8384 C C . ILE B 1 273 ? -17.478 17.934 40.619 1.00 68.63 271 ILE B C 1
ATOM 8385 O O . ILE B 1 273 ? -17.465 16.724 40.397 1.00 66.66 271 ILE B O 1
ATOM 8390 N N . PRO B 1 274 ? -18.587 18.689 40.479 1.00 72.16 272 PRO B N 1
ATOM 8391 C CA . PRO B 1 274 ? -19.855 18.064 40.112 1.00 74.84 272 PRO B CA 1
ATOM 8392 C C . PRO B 1 274 ? -19.770 17.099 38.926 1.00 72.84 272 PRO B C 1
ATOM 8393 O O . PRO B 1 274 ? -20.307 15.995 38.994 1.00 73.26 272 PRO B O 1
ATOM 8397 N N . GLU B 1 275 ? -19.086 17.502 37.862 1.00 71.23 273 GLU B N 1
ATOM 8398 C CA . GLU B 1 275 ? -18.977 16.670 36.662 1.00 70.21 273 GLU B CA 1
ATOM 8399 C C . GLU B 1 275 ? -18.261 15.333 36.944 1.00 67.86 273 GLU B C 1
ATOM 8400 O O . GLU B 1 275 ? -18.614 14.300 36.369 1.00 68.25 273 GLU B O 1
ATOM 8406 N N . VAL B 1 276 ? -17.279 15.358 37.844 1.00 65.28 274 VAL B N 1
ATOM 8407 C CA . VAL B 1 276 ? -16.537 14.155 38.225 1.00 63.19 274 VAL B CA 1
ATOM 8408 C C . VAL B 1 276 ? -17.380 13.214 39.085 1.00 65.25 274 VAL B C 1
ATOM 8409 O O . VAL B 1 276 ? -17.399 12.008 38.847 1.00 63.80 274 VAL B O 1
ATOM 8413 N N . LYS B 1 277 ? -18.070 13.772 40.080 1.00 68.86 275 LYS B N 1
ATOM 8414 C CA . LYS B 1 277 ? -19.020 13.014 40.900 1.00 72.18 275 LYS B CA 1
ATOM 8415 C C . LYS B 1 277 ? -20.079 12.318 40.031 1.00 74.33 275 LYS B C 1
ATOM 8416 O O . LYS B 1 277 ? -20.468 11.181 40.304 1.00 75.19 275 LYS B O 1
ATOM 8422 N N . ALA B 1 278 ? -20.518 13.003 38.977 1.00 75.11 276 ALA B N 1
ATOM 8423 C CA . ALA B 1 278 ? -21.566 12.499 38.094 1.00 77.44 276 ALA B CA 1
ATOM 8424 C C . ALA B 1 278 ? -21.126 11.317 37.223 1.00 75.90 276 ALA B C 1
ATOM 8425 O O . ALA B 1 278 ? -21.969 10.632 36.648 1.00 77.52 276 ALA B O 1
ATOM 8427 N N . LEU B 1 279 ? -19.821 11.085 37.104 1.00 73.46 277 LEU B N 1
ATOM 8428 C CA . LEU B 1 279 ? -19.330 9.959 36.310 1.00 72.70 277 LEU B CA 1
ATOM 8429 C C . LEU B 1 279 ? -19.596 8.624 37.011 1.00 75.30 277 LEU B C 1
ATOM 8430 O O . LEU B 1 279 ? -19.373 8.472 38.213 1.00 75.30 277 LEU B O 1
ATOM 8435 N N . LYS B 1 280 ? -20.120 7.677 36.243 1.00 78.72 278 LYS B N 1
ATOM 8436 C CA . LYS B 1 280 ? -20.250 6.285 36.681 1.00 80.59 278 LYS B CA 1
ATOM 8437 C C . LYS B 1 280 ? -18.902 5.581 36.775 1.00 76.90 278 LYS B C 1
ATOM 8438 O O . LYS B 1 280 ? -18.686 4.783 37.684 1.00 77.88 278 LYS B O 1
ATOM 8444 N N . ARG B 1 281 ? -18.009 5.872 35.830 1.00 72.88 279 ARG B N 1
ATOM 8445 C CA . ARG B 1 281 ? -16.708 5.216 35.743 1.00 69.10 279 ARG B CA 1
ATOM 8446 C C . ARG B 1 281 ? -15.607 6.145 36.237 1.00 63.53 279 ARG B C 1
ATOM 8447 O O . ARG B 1 281 ? -15.680 7.351 36.032 1.00 62.57 279 ARG B O 1
ATOM 8455 N N . GLU B 1 282 ? -14.589 5.585 36.889 1.00 58.95 280 GLU B N 1
ATOM 8456 C CA . GLU B 1 282 ? -13.422 6.375 37.285 1.00 54.38 280 GLU B CA 1
ATOM 8457 C C . GLU B 1 282 ? -12.627 6.817 36.053 1.00 50.78 280 GLU B C 1
ATOM 8458 O O . GLU B 1 282 ? -12.428 6.047 35.118 1.00 50.37 280 GLU B O 1
ATOM 8464 N N . LEU B 1 283 ? -12.185 8.069 36.068 1.00 48.33 281 LEU B N 1
ATOM 8465 C CA . LEU B 1 283 ? -11.338 8.603 35.021 1.00 46.24 281 LEU B CA 1
ATOM 8466 C C . LEU B 1 283 ? -9.971 7.899 35.005 1.00 43.74 281 LEU B C 1
ATOM 8467 O O . LEU B 1 283 ? -9.448 7.542 36.055 1.00 42.24 281 LEU B O 1
ATOM 8472 N N . PRO B 1 284 ? -9.403 7.697 33.806 1.00 42.24 282 PRO B N 1
ATOM 8473 C CA . PRO B 1 284 ? -8.042 7.198 33.689 1.00 40.28 282 PRO B CA 1
ATOM 8474 C C . PRO B 1 284 ? -7.015 8.211 34.192 1.00 38.50 282 PRO B C 1
ATOM 8475 O O . PRO B 1 284 ? -7.278 9.415 34.222 1.00 38.02 282 PRO B O 1
ATOM 8479 N N . VAL B 1 285 ? -5.861 7.706 34.605 1.00 37.11 283 VAL B N 1
ATOM 8480 C CA . VAL B 1 285 ? -4.737 8.553 34.974 1.00 36.47 283 VAL B CA 1
ATOM 8481 C C . VAL B 1 285 ? -4.178 9.198 33.701 1.00 37.39 283 VAL B C 1
ATOM 8482 O O . VAL B 1 285 ? -3.970 8.512 32.713 1.00 39.18 283 VAL B O 1
ATOM 8486 N N . LEU B 1 286 ? -3.957 10.512 33.720 1.00 37.64 284 LEU B N 1
ATOM 8487 C CA . LEU B 1 286 ? -3.398 11.224 32.566 1.00 37.92 284 LEU B CA 1
ATOM 8488 C C . LEU B 1 286 ? -1.991 11.733 32.823 1.00 36.22 284 LEU B C 1
ATOM 8489 O O . LEU B 1 286 ? -1.646 12.058 33.958 1.00 35.52 284 LEU B O 1
ATOM 8494 N N . ARG B 1 287 ? -1.207 11.828 31.754 1.00 35.17 285 ARG B N 1
ATOM 8495 C CA . ARG B 1 287 ? 0.004 12.637 31.755 1.00 35.16 285 ARG B CA 1
ATOM 8496 C C . ARG B 1 287 ? -0.063 13.591 30.557 1.00 35.39 285 ARG B C 1
ATOM 8497 O O . ARG B 1 287 ? -0.098 13.164 29.399 1.00 35.26 285 ARG B O 1
ATOM 8505 N N . ASP B 1 288 ? -0.157 14.880 30.862 1.00 35.71 286 ASP B N 1
ATOM 8506 C CA . ASP B 1 288 ? -0.089 15.938 29.868 1.00 36.47 286 ASP B CA 1
ATOM 8507 C C . ASP B 1 288 ? 1.391 16.247 29.689 1.00 36.06 286 ASP B C 1
ATOM 8508 O O . ASP B 1 288 ? 1.997 16.927 30.516 1.00 34.87 286 ASP B O 1
ATOM 8513 N N . LEU B 1 289 ? 1.980 15.719 28.621 1.00 36.05 287 LEU B N 1
ATOM 8514 C CA . LEU B 1 289 ? 3.427 15.722 28.506 1.00 35.47 287 LEU B CA 1
ATOM 8515 C C . LEU B 1 289 ? 3.921 17.132 28.192 1.00 37.17 287 LEU B C 1
ATOM 8516 O O . LEU B 1 289 ? 4.861 17.610 28.823 1.00 36.11 287 LEU B O 1
ATOM 8521 N N . GLU B 1 290 ? 3.265 17.799 27.247 1.00 38.59 288 GLU B N 1
ATOM 8522 C CA . GLU B 1 290 ? 3.600 19.187 26.917 1.00 41.15 288 GLU B CA 1
ATOM 8523 C C . GLU B 1 290 ? 3.449 20.116 28.137 1.00 40.61 288 GLU B C 1
ATOM 8524 O O . GLU B 1 290 ? 4.295 20.961 28.372 1.00 40.79 288 GLU B O 1
ATOM 8530 N N . GLY B 1 291 ? 2.374 19.951 28.906 1.00 40.17 289 GLY B N 1
ATOM 8531 C CA . GLY B 1 291 ? 2.195 20.695 30.166 1.00 39.88 289 GLY B CA 1
ATOM 8532 C C . GLY B 1 291 ? 3.071 20.231 31.337 1.00 37.70 289 GLY B C 1
ATOM 8533 O O . GLY B 1 291 ? 3.179 20.932 32.351 1.00 37.52 289 GLY B O 1
ATOM 8534 N N . SER B 1 292 ? 3.675 19.054 31.211 1.00 35.41 290 SER B N 1
ATOM 8535 C CA . SER B 1 292 ? 4.572 18.504 32.242 1.00 33.65 290 SER B CA 1
ATOM 8536 C C . SER B 1 292 ? 3.890 18.348 33.617 1.00 33.10 290 SER B C 1
ATOM 8537 O O . SER B 1 292 ? 4.384 18.844 34.621 1.00 32.81 290 SER B O 1
ATOM 8540 N N . TYR B 1 293 ? 2.753 17.659 33.640 1.00 33.10 291 TYR B N 1
ATOM 8541 C CA . TYR B 1 293 ? 2.114 17.225 34.893 1.00 32.81 291 TYR B CA 1
ATOM 8542 C C . TYR B 1 293 ? 1.353 15.907 34.663 1.00 32.92 291 TYR B C 1
ATOM 8543 O O . TYR B 1 293 ? 0.944 15.613 33.542 1.00 33.11 291 TYR B O 1
ATOM 8552 N N . TYR B 1 294 ? 1.193 15.125 35.732 1.00 33.01 292 TYR B N 1
ATOM 8553 C CA . TYR B 1 294 ? 0.269 13.989 35.753 1.00 33.15 292 TYR B CA 1
ATOM 8554 C C . TYR B 1 294 ? -1.022 14.402 36.450 1.00 34.32 292 TYR B C 1
ATOM 8555 O O . TYR B 1 294 ? -1.064 15.386 37.192 1.00 35.26 292 TYR B O 1
ATOM 8564 N N . LEU B 1 295 ? -2.082 13.649 36.213 1.00 34.92 293 LEU B N 1
ATOM 8565 C CA . LEU B 1 295 ? -3.381 14.003 36.782 1.00 36.53 293 LEU B CA 1
ATOM 8566 C C . LEU B 1 295 ? -4.220 12.761 36.950 1.00 37.01 293 LEU B C 1
ATOM 8567 O O . LEU B 1 295 ? -4.234 11.882 36.078 1.00 37.78 293 LEU B O 1
ATOM 8572 N N . ARG B 1 296 ? -4.905 12.674 38.081 1.00 37.36 294 ARG B N 1
ATOM 8573 C CA . ARG B 1 296 ? -5.805 11.555 38.326 1.00 38.36 294 ARG B CA 1
ATOM 8574 C C . ARG B 1 296 ? -6.988 11.993 39.139 1.00 40.13 294 ARG B C 1
ATOM 8575 O O . ARG B 1 296 ? -6.971 13.072 39.719 1.00 40.54 294 ARG B O 1
ATOM 8583 N N . GLN B 1 297 ? -7.993 11.125 39.197 1.00 41.77 295 GLN B N 1
ATOM 8584 C CA . GLN B 1 297 ? -9.148 11.324 40.072 1.00 43.99 295 GLN B CA 1
ATOM 8585 C C . GLN B 1 297 ? -8.746 11.008 41.513 1.00 44.54 295 GLN B C 1
ATOM 8586 O O . GLN B 1 297 ? -8.035 10.027 41.771 1.00 41.99 295 GLN B O 1
ATOM 8592 N N . GLU B 1 298 ? -9.202 11.845 42.447 1.00 46.84 296 GLU B N 1
ATOM 8593 C CA . GLU B 1 298 ? -9.028 11.600 43.878 1.00 48.04 296 GLU B CA 1
ATOM 8594 C C . GLU B 1 298 ? -10.383 11.820 44.543 1.00 51.78 296 GLU B C 1
ATOM 8595 O O . GLU B 1 298 ? -10.825 12.955 44.689 1.00 52.44 296 GLU B O 1
ATOM 8601 N N . ARG B 1 299 ? -11.016 10.724 44.957 1.00 54.74 297 ARG B N 1
ATOM 8602 C CA . ARG B 1 299 ? -12.435 10.704 45.349 1.00 59.22 297 ARG B CA 1
ATOM 8603 C C . ARG B 1 299 ? -13.299 11.302 44.224 1.00 59.93 297 ARG B C 1
ATOM 8604 O O . ARG B 1 299 ? -13.341 10.738 43.133 1.00 58.93 297 ARG B O 1
ATOM 8612 N N . ASP B 1 300 ? -13.957 12.434 44.461 1.00 61.38 298 ASP B N 1
ATOM 8613 C CA . ASP B 1 300 ? -14.753 13.083 43.414 1.00 62.30 298 ASP B CA 1
ATOM 8614 C C . ASP B 1 300 ? -14.158 14.421 42.993 1.00 60.36 298 ASP B C 1
ATOM 8615 O O . ASP B 1 300 ? -14.837 15.254 42.389 1.00 61.25 298 ASP B O 1
ATOM 8620 N N . GLY B 1 301 ? -12.869 14.595 43.293 1.00 56.92 299 GLY B N 1
ATOM 8621 C CA . GLY B 1 301 ? -12.100 15.738 42.829 1.00 55.12 299 GLY B CA 1
ATOM 8622 C C . GLY B 1 301 ? -10.926 15.238 42.013 1.00 51.86 299 GLY B C 1
ATOM 8623 O O . GLY B 1 301 ? -10.912 14.082 41.571 1.00 50.01 299 GLY B O 1
ATOM 8624 N N . LEU B 1 302 ? -9.940 16.105 41.824 1.00 50.09 300 LEU B N 1
ATOM 8625 C CA . LEU B 1 302 ? -8.800 15.809 40.975 1.00 47.67 300 LEU B CA 1
ATOM 8626 C C . LEU B 1 302 ? -7.478 16.086 41.699 1.00 45.54 300 LEU B C 1
ATOM 8627 O O . LEU B 1 302 ? -7.395 16.949 42.574 1.00 46.24 300 LEU B O 1
ATOM 8632 N N . LEU B 1 303 ? -6.456 15.329 41.326 1.00 43.10 301 LEU B N 1
ATOM 8633 C CA . LEU B 1 303 ? -5.116 15.494 41.880 1.00 41.42 301 LEU B CA 1
ATOM 8634 C C . LEU B 1 303 ? -4.136 15.612 40.716 1.00 39.43 301 LEU B C 1
ATOM 8635 O O . LEU B 1 303 ? -4.169 14.800 39.782 1.00 38.99 301 LEU B O 1
ATOM 8640 N N . PHE B 1 304 ? -3.286 16.632 40.742 1.00 39.33 302 PHE B N 1
ATOM 8641 C CA . PHE B 1 304 ? -2.312 16.815 39.669 1.00 37.84 302 PHE B CA 1
ATOM 8642 C C . PHE B 1 304 ? -0.960 17.288 40.190 1.00 37.07 302 PHE B C 1
ATOM 8643 O O . PHE B 1 304 ? -0.884 18.082 41.122 1.00 37.70 302 PHE B O 1
ATOM 8651 N N . GLY B 1 305 ? 0.099 16.753 39.582 1.00 36.23 303 GLY B N 1
ATOM 8652 C CA . GLY B 1 305 ? 1.484 16.982 40.011 1.00 34.71 303 GLY B CA 1
ATOM 8653 C C . GLY B 1 305 ? 2.359 17.424 38.858 1.00 33.91 303 GLY B C 1
ATOM 8654 O O . GLY B 1 305 ? 2.582 16.662 37.918 1.00 33.39 303 GLY B O 1
ATOM 8655 N N . PRO B 1 306 ? 2.824 18.679 38.894 1.00 35.27 304 PRO B N 1
ATOM 8656 C CA . PRO B 1 306 ? 3.738 19.147 37.862 1.00 35.11 304 PRO B CA 1
ATOM 8657 C C . PRO B 1 306 ? 5.187 18.722 38.077 1.00 33.78 304 PRO B C 1
ATOM 8658 O O . PRO B 1 306 ? 5.639 18.600 39.211 1.00 32.99 304 PRO B O 1
ATOM 8662 N N . TYR B 1 307 ? 5.900 18.510 36.979 1.00 33.10 305 TYR B N 1
ATOM 8663 C CA . TYR B 1 307 ? 7.356 18.554 36.995 1.00 32.61 305 TYR B CA 1
ATOM 8664 C C . TYR B 1 307 ? 7.787 19.844 36.312 1.00 33.54 305 TYR B C 1
ATOM 8665 O O . TYR B 1 307 ? 7.851 19.935 35.090 1.00 33.10 305 TYR B O 1
ATOM 8674 N N . GLU B 1 308 ? 8.092 20.829 37.146 1.00 34.65 306 GLU B N 1
ATOM 8675 C CA . GLU B 1 308 ? 8.506 22.135 36.696 1.00 37.14 306 GLU B CA 1
ATOM 8676 C C . GLU B 1 308 ? 9.957 22.107 36.208 1.00 36.79 306 GLU B C 1
ATOM 8677 O O . GLU B 1 308 ? 10.658 21.109 36.379 1.00 36.00 306 GLU B O 1
ATOM 8683 N N . SER B 1 309 ? 10.385 23.203 35.601 1.00 37.98 307 SER B N 1
ATOM 8684 C CA . SER B 1 309 ? 11.688 23.304 34.936 1.00 39.15 307 SER B CA 1
ATOM 8685 C C . SER B 1 309 ? 12.867 23.177 35.897 1.00 39.83 307 SER B C 1
ATOM 8686 O O . SER B 1 309 ? 12.716 23.368 37.107 1.00 38.99 307 SER B O 1
ATOM 8689 N N . GLN B 1 310 ? 14.039 22.880 35.333 1.00 41.08 308 GLN B N 1
ATOM 8690 C CA . GLN B 1 310 ? 15.303 22.873 36.072 1.00 42.41 308 GLN B CA 1
ATOM 8691 C C . GLN B 1 310 ? 15.533 24.142 36.863 1.00 44.79 308 GLN B C 1
ATOM 8692 O O . GLN B 1 310 ? 15.997 24.099 37.997 1.00 45.53 308 GLN B O 1
ATOM 8698 N N . GLU B 1 311 ? 15.232 25.275 36.239 1.00 46.78 309 GLU B N 1
ATOM 8699 C CA . GLU B 1 311 ? 15.446 26.577 36.831 1.00 49.32 309 GLU B CA 1
ATOM 8700 C C . GLU B 1 311 ? 14.570 26.763 38.082 1.00 48.03 309 GLU B C 1
ATOM 8701 O O . GLU B 1 311 ? 15.014 27.327 39.081 1.00 48.13 309 GLU B O 1
ATOM 8707 N N . LYS B 1 312 ? 13.327 26.289 38.011 1.00 45.76 310 LYS B N 1
ATOM 8708 C CA . LYS B 1 312 ? 12.328 26.526 39.058 1.00 45.56 310 LYS B CA 1
ATOM 8709 C C . LYS B 1 312 ? 12.272 25.482 40.169 1.00 42.76 310 LYS B C 1
ATOM 8710 O O . LYS B 1 312 ? 11.852 25.799 41.274 1.00 42.56 310 LYS B O 1
ATOM 8716 N N . MET B 1 313 ? 12.681 24.242 39.885 1.00 38.78 311 MET B N 1
ATOM 8717 C CA . MET B 1 313 ? 12.524 23.152 40.861 1.00 36.96 311 MET B CA 1
ATOM 8718 C C . MET B 1 313 ? 13.454 23.349 42.067 1.00 37.07 311 MET B C 1
ATOM 8719 O O . MET B 1 313 ? 14.461 24.064 41.973 1.00 37.83 311 MET B O 1
ATOM 8724 N N . LYS B 1 314 ? 13.075 22.765 43.203 1.00 36.29 312 LYS B N 1
ATOM 8725 C CA . LYS B 1 314 ? 13.854 22.869 44.446 1.00 37.39 312 LYS B CA 1
ATOM 8726 C C . LYS B 1 314 ? 14.338 21.507 44.881 1.00 34.51 312 LYS B C 1
ATOM 8727 O O . LYS B 1 314 ? 13.669 20.513 44.650 1.00 32.26 312 LYS B O 1
ATOM 8733 N N . LEU B 1 315 ? 15.488 21.483 45.548 1.00 34.94 313 LEU B N 1
ATOM 8734 C CA . LEU B 1 315 ? 16.046 20.255 46.096 1.00 33.59 313 LEU B CA 1
ATOM 8735 C C . LEU B 1 315 ? 16.829 20.531 47.386 1.00 35.18 313 LEU B C 1
ATOM 8736 O O . LEU B 1 315 ? 17.185 21.689 47.694 1.00 36.68 313 LEU B O 1
ATOM 8741 N N . GLN B 1 316 ? 17.063 19.468 48.149 1.00 34.53 314 GLN B N 1
ATOM 8742 C CA . GLN B 1 316 ? 17.604 19.575 49.503 1.00 35.84 314 GLN B CA 1
ATOM 8743 C C . GLN B 1 316 ? 19.127 19.495 49.556 1.00 35.93 314 GLN B C 1
ATOM 8744 O O . GLN B 1 316 ? 19.692 18.575 50.168 1.00 35.82 314 GLN B O 1
ATOM 8750 N N . ALA B 1 317 ? 19.785 20.469 48.930 1.00 36.20 315 ALA B N 1
ATOM 8751 C CA . ALA B 1 317 ? 21.241 20.577 48.995 1.00 37.41 315 ALA B CA 1
ATOM 8752 C C . ALA B 1 317 ? 21.739 20.694 50.441 1.00 39.63 315 ALA B C 1
ATOM 8753 O O . ALA B 1 317 ? 22.805 20.172 50.777 1.00 40.72 315 ALA B O 1
ATOM 8755 N N . SER B 1 318 ? 20.982 21.389 51.288 1.00 41.35 316 SER B N 1
ATOM 8756 C CA . SER B 1 318 ? 21.350 21.522 52.694 1.00 44.13 316 SER B CA 1
ATOM 8757 C C . SER B 1 318 ? 21.414 20.169 53.412 1.00 43.12 316 SER B C 1
ATOM 8758 O O . SER B 1 318 ? 22.224 19.989 54.327 1.00 44.57 316 SER B O 1
ATOM 8761 N N . TRP B 1 319 ? 20.567 19.228 52.996 1.00 41.04 317 TRP B N 1
ATOM 8762 C CA . TRP B 1 319 ? 20.542 17.892 53.600 1.00 40.73 317 TRP B CA 1
ATOM 8763 C C . TRP B 1 319 ? 21.770 17.074 53.208 1.00 41.07 317 TRP B C 1
ATOM 8764 O O . TRP B 1 319 ? 22.254 16.259 53.997 1.00 42.27 317 TRP B O 1
ATOM 8775 N N . VAL B 1 320 ? 22.280 17.297 52.003 1.00 40.27 318 VAL B N 1
ATOM 8776 C CA . VAL B 1 320 ? 23.558 16.715 51.605 1.00 40.63 318 VAL B CA 1
ATOM 8777 C C . VAL B 1 320 ? 24.705 17.344 52.393 1.00 43.34 318 VAL B C 1
ATOM 8778 O O . VAL B 1 320 ? 25.574 16.645 52.899 1.00 44.35 318 VAL B O 1
ATOM 8782 N N . ALA B 1 321 ? 24.700 18.663 52.505 1.00 45.87 319 ALA B N 1
ATOM 8783 C CA . ALA B 1 321 ? 25.757 19.376 53.227 1.00 48.19 319 ALA B CA 1
ATOM 8784 C C . ALA B 1 321 ? 25.799 19.059 54.737 1.00 49.91 319 ALA B C 1
ATOM 8785 O O . ALA B 1 321 ? 26.878 18.882 55.298 1.00 51.15 319 ALA B O 1
ATOM 8787 N N . HIS B 1 322 ? 24.634 18.977 55.381 1.00 50.17 320 HIS B N 1
ATOM 8788 C CA . HIS B 1 322 ? 24.550 18.845 56.849 1.00 52.08 320 HIS B CA 1
ATOM 8789 C C . HIS B 1 322 ? 23.823 17.603 57.381 1.00 50.31 320 HIS B C 1
ATOM 8790 O O . HIS B 1 322 ? 23.705 17.442 58.588 1.00 52.78 320 HIS B O 1
ATOM 8797 N N . GLY B 1 323 ? 23.343 16.733 56.502 1.00 46.97 321 GLY B N 1
ATOM 8798 C CA . GLY B 1 323 ? 22.539 15.568 56.904 1.00 45.98 321 GLY B CA 1
ATOM 8799 C C . GLY B 1 323 ? 21.058 15.890 56.901 1.00 44.95 321 GLY B C 1
ATOM 8800 O O . GLY B 1 323 ? 20.678 17.059 56.878 1.00 45.38 321 GLY B O 1
ATOM 8801 N N . VAL B 1 324 ? 20.204 14.871 56.912 1.00 43.82 322 VAL B N 1
ATOM 8802 C CA . VAL B 1 324 ? 18.771 15.144 57.069 1.00 43.46 322 VAL B CA 1
ATOM 8803 C C . VAL B 1 324 ? 18.523 15.589 58.531 1.00 45.62 322 VAL B C 1
ATOM 8804 O O . VAL B 1 324 ? 19.147 15.071 59.464 1.00 45.75 322 VAL B O 1
ATOM 8808 N N . PRO B 1 325 ? 17.657 16.597 58.721 1.00 46.48 323 PRO B N 1
ATOM 8809 C CA . PRO B 1 325 ? 17.415 17.072 60.083 1.00 49.84 323 PRO B CA 1
ATOM 8810 C C . PRO B 1 325 ? 16.869 15.955 60.966 1.00 51.34 323 PRO B C 1
ATOM 8811 O O . PRO B 1 325 ? 15.903 15.277 60.576 1.00 49.26 323 PRO B O 1
ATOM 8815 N N . PRO B 1 326 ? 17.495 15.742 62.130 1.00 54.75 324 PRO B N 1
ATOM 8816 C CA . PRO B 1 326 ? 16.914 14.835 63.107 1.00 57.63 324 PRO B CA 1
ATOM 8817 C C . PRO B 1 326 ? 15.463 15.216 63.393 1.00 60.04 324 PRO B C 1
ATOM 8818 O O . PRO B 1 326 ? 15.141 16.402 63.481 1.00 62.32 324 PRO B O 1
ATOM 8822 N N . GLY B 1 327 ? 14.595 14.220 63.518 1.00 61.13 325 GLY B N 1
ATOM 8823 C CA . GLY B 1 327 ? 13.196 14.469 63.833 1.00 62.96 325 GLY B CA 1
ATOM 8824 C C . GLY B 1 327 ? 12.325 14.685 62.612 1.00 61.47 325 GLY B C 1
ATOM 8825 O O . GLY B 1 327 ? 11.102 14.769 62.736 1.00 63.20 325 GLY B O 1
ATOM 8826 N N . PHE B 1 328 ? 12.928 14.791 61.429 1.00 58.71 326 PHE B N 1
ATOM 8827 C CA . PHE B 1 328 ? 12.135 14.787 60.218 1.00 56.61 326 PHE B CA 1
ATOM 8828 C C . PHE B 1 328 ? 11.545 13.385 60.105 1.00 57.51 326 PHE B C 1
ATOM 8829 O O . PHE B 1 328 ? 12.211 12.399 60.439 1.00 59.56 326 PHE B O 1
ATOM 8837 N N . GLY B 1 329 ? 10.292 13.302 59.667 1.00 57.37 327 GLY B N 1
ATOM 8838 C CA . GLY B 1 329 ? 9.564 12.034 59.640 1.00 57.07 327 GLY B CA 1
ATOM 8839 C C . GLY B 1 329 ? 8.075 12.289 59.593 1.00 57.36 327 GLY B C 1
ATOM 8840 O O . GLY B 1 329 ? 7.557 13.070 60.387 1.00 58.81 327 GLY B O 1
ATOM 8841 N N . LYS B 1 330 ? 7.391 11.620 58.670 1.00 54.95 328 LYS B N 1
ATOM 8842 C CA . LYS B 1 330 ? 5.988 11.900 58.357 1.00 55.48 328 LYS B CA 1
ATOM 8843 C C . LYS B 1 330 ? 5.689 13.396 58.289 1.00 56.16 328 LYS B C 1
ATOM 8844 O O . LYS B 1 330 ? 4.783 13.900 58.941 1.00 58.71 328 LYS B O 1
ATOM 8850 N N . GLU B 1 331 ? 6.442 14.072 57.430 1.00 54.41 329 GLU B N 1
ATOM 8851 C CA . GLU B 1 331 ? 6.534 15.527 57.427 1.00 54.83 329 GLU B CA 1
ATOM 8852 C C . GLU B 1 331 ? 6.568 16.055 55.987 1.00 50.88 329 GLU B C 1
ATOM 8853 O O . GLU B 1 331 ? 7.057 15.366 55.083 1.00 48.88 329 GLU B O 1
ATOM 8859 N N . LEU B 1 332 ? 6.068 17.274 55.785 1.00 49.32 330 LEU B N 1
ATOM 8860 C CA . LEU B 1 332 ? 6.059 17.905 54.465 1.00 46.47 330 LEU B CA 1
ATOM 8861 C C . LEU B 1 332 ? 6.780 19.256 54.463 1.00 46.48 330 LEU B C 1
ATOM 8862 O O . LEU B 1 332 ? 7.015 19.848 55.518 1.00 48.75 330 LEU B O 1
ATOM 8867 N N . PHE B 1 333 ? 7.135 19.721 53.270 1.00 43.97 331 PHE B N 1
ATOM 8868 C CA . PHE B 1 333 ? 7.717 21.044 53.092 1.00 45.02 331 PHE B CA 1
ATOM 8869 C C . PHE B 1 333 ? 6.580 22.048 52.910 1.00 46.86 331 PHE B C 1
ATOM 8870 O O . PHE B 1 333 ? 5.462 21.665 52.543 1.00 46.22 331 PHE B O 1
ATOM 8878 N N . GLU B 1 334 ? 6.867 23.327 53.142 1.00 49.06 332 GLU B N 1
ATOM 8879 C CA . GLU B 1 334 ? 5.882 24.366 52.860 1.00 51.48 332 GLU B CA 1
ATOM 8880 C C . GLU B 1 334 ? 5.521 24.324 51.388 1.00 48.67 332 GLU B C 1
ATOM 8881 O O . GLU B 1 334 ? 6.394 24.208 50.526 1.00 46.28 332 GLU B O 1
ATOM 8887 N N . SER B 1 335 ? 4.235 24.417 51.090 1.00 48.87 333 SER B N 1
ATOM 8888 C CA . SER B 1 335 ? 3.798 24.433 49.705 1.00 47.77 333 SER B CA 1
ATOM 8889 C C . SER B 1 335 ? 4.301 25.706 48.990 1.00 49.12 333 SER B C 1
ATOM 8890 O O . SER B 1 335 ? 4.605 26.702 49.631 1.00 51.21 333 SER B O 1
ATOM 8893 N N . ASP B 1 336 ? 4.417 25.634 47.667 1.00 48.34 334 ASP B N 1
ATOM 8894 C CA . ASP B 1 336 ? 4.969 26.721 46.840 1.00 49.94 334 ASP B CA 1
ATOM 8895 C C . ASP B 1 336 ? 4.254 26.707 45.494 1.00 49.63 334 ASP B C 1
ATOM 8896 O O . ASP B 1 336 ? 4.791 26.241 44.485 1.00 46.69 334 ASP B O 1
ATOM 8901 N N . LEU B 1 337 ? 3.029 27.217 45.499 1.00 52.27 335 LEU B N 1
ATOM 8902 C CA . LEU B 1 337 ? 2.213 27.255 44.296 1.00 53.20 335 LEU B CA 1
ATOM 8903 C C . LEU B 1 337 ? 2.868 28.097 43.191 1.00 54.32 335 LEU B C 1
ATOM 8904 O O . LEU B 1 337 ? 2.783 27.752 42.006 1.00 52.55 335 LEU B O 1
ATOM 8909 N N . ASP B 1 338 ? 3.540 29.176 43.592 1.00 57.42 336 ASP B N 1
ATOM 8910 C CA . ASP B 1 338 ? 4.115 30.148 42.652 1.00 59.93 336 ASP B CA 1
ATOM 8911 C C . ASP B 1 338 ? 5.068 29.529 41.631 1.00 56.72 336 ASP B C 1
ATOM 8912 O O . ASP B 1 338 ? 5.024 29.875 40.454 1.00 56.97 336 ASP B O 1
ATOM 8917 N N . ARG B 1 339 ? 5.919 28.608 42.075 1.00 52.78 337 ARG B N 1
ATOM 8918 C CA . ARG B 1 339 ? 6.931 28.049 41.190 1.00 50.77 337 ARG B CA 1
ATOM 8919 C C . ARG B 1 339 ? 6.378 27.033 40.182 1.00 48.43 337 ARG B C 1
ATOM 8920 O O . ARG B 1 339 ? 7.092 26.642 39.258 1.00 47.67 337 ARG B O 1
ATOM 8928 N N . ILE B 1 340 ? 5.124 26.610 40.354 1.00 47.84 338 ILE B N 1
ATOM 8929 C CA . ILE B 1 340 ? 4.473 25.707 39.400 1.00 46.83 338 ILE B CA 1
ATOM 8930 C C . ILE B 1 340 ? 3.305 26.349 38.629 1.00 49.28 338 ILE B C 1
ATOM 8931 O O . ILE B 1 340 ? 2.520 25.638 37.991 1.00 47.91 338 ILE B O 1
ATOM 8936 N N . THR B 1 341 ? 3.211 27.677 38.654 1.00 53.17 339 THR B N 1
ATOM 8937 C CA . THR B 1 341 ? 2.084 28.384 38.039 1.00 56.23 339 THR B CA 1
ATOM 8938 C C . THR B 1 341 ? 1.798 27.970 36.583 1.00 55.68 339 THR B C 1
ATOM 8939 O O . THR B 1 341 ? 0.671 27.590 36.267 1.00 56.07 339 THR B O 1
ATOM 8943 N N . GLU B 1 342 ? 2.800 28.058 35.706 1.00 55.45 340 GLU B N 1
ATOM 8944 C CA . GLU B 1 342 ? 2.640 27.635 34.301 1.00 55.28 340 GLU B CA 1
ATOM 8945 C C . GLU B 1 342 ? 1.894 26.300 34.132 1.00 52.08 340 GLU B C 1
ATOM 8946 O O . GLU B 1 342 ? 1.044 26.155 33.253 1.00 51.32 340 GLU B O 1
ATOM 8952 N N . HIS B 1 343 ? 2.233 25.322 34.969 1.00 48.74 341 HIS B N 1
ATOM 8953 C CA . HIS B 1 343 ? 1.678 23.978 34.831 1.00 46.64 341 HIS B CA 1
ATOM 8954 C C . HIS B 1 343 ? 0.254 23.904 35.392 1.00 47.39 341 HIS B C 1
ATOM 8955 O O . HIS B 1 343 ? -0.591 23.172 34.860 1.00 47.01 341 HIS B O 1
ATOM 8962 N N . VAL B 1 344 ? -0.017 24.684 36.437 1.00 48.72 342 VAL B N 1
ATOM 8963 C CA . VAL B 1 344 ? -1.377 24.844 36.937 1.00 49.80 342 VAL B CA 1
ATOM 8964 C C . VAL B 1 344 ? -2.271 25.425 35.844 1.00 51.33 342 VAL B C 1
ATOM 8965 O O . VAL B 1 344 ? -3.369 24.929 35.597 1.00 50.96 342 VAL B O 1
ATOM 8969 N N . GLU B 1 345 ? -1.791 26.474 35.186 1.00 53.33 343 GLU B N 1
ATOM 8970 C CA . GLU B 1 345 ? -2.556 27.125 34.123 1.00 55.57 343 GLU B CA 1
ATOM 8971 C C . GLU B 1 345 ? -2.741 26.195 32.932 1.00 53.33 343 GLU B C 1
ATOM 8972 O O . GLU B 1 345 ? -3.822 26.146 32.345 1.00 54.03 343 GLU B O 1
ATOM 8978 N N . ALA B 1 346 ? -1.693 25.438 32.595 1.00 50.11 344 ALA B N 1
ATOM 8979 C CA . ALA B 1 346 ? -1.784 24.412 31.557 1.00 48.26 344 ALA B CA 1
ATOM 8980 C C . ALA B 1 346 ? -2.861 23.388 31.910 1.00 47.01 344 ALA B C 1
ATOM 8981 O O . ALA B 1 346 ? -3.680 23.021 31.071 1.00 48.09 344 ALA B O 1
ATOM 8983 N N . ALA B 1 347 ? -2.862 22.928 33.155 1.00 45.39 345 ALA B N 1
ATOM 8984 C CA . ALA B 1 347 ? -3.851 21.951 33.592 1.00 45.01 345 ALA B CA 1
ATOM 8985 C C . ALA B 1 347 ? -5.274 22.502 33.505 1.00 48.21 345 ALA B C 1
ATOM 8986 O O . ALA B 1 347 ? -6.195 21.780 33.120 1.00 47.62 345 ALA B O 1
ATOM 8988 N N . MET B 1 348 ? -5.441 23.777 33.848 1.00 51.67 346 MET B N 1
ATOM 8989 C CA . MET B 1 348 ? -6.764 24.401 33.835 1.00 56.20 346 MET B CA 1
ATOM 8990 C C . MET B 1 348 ? -7.350 24.523 32.433 1.00 58.18 346 MET B C 1
ATOM 8991 O O . MET B 1 348 ? -8.578 24.498 32.276 1.00 61.34 346 MET B O 1
ATOM 8996 N N . GLU B 1 349 ? -6.498 24.681 31.421 1.00 57.31 347 GLU B N 1
ATOM 8997 C CA . GLU B 1 349 ? -6.977 24.751 30.029 1.00 58.60 347 GLU B CA 1
ATOM 8998 C C . GLU B 1 349 ? -7.253 23.356 29.494 1.00 55.77 347 GLU B C 1
ATOM 8999 O O . GLU B 1 349 ? -8.163 23.164 28.702 1.00 55.81 347 GLU B O 1
ATOM 9005 N N . MET B 1 350 ? -6.454 22.383 29.927 1.00 51.94 348 MET B N 1
ATOM 9006 C CA . MET B 1 350 ? -6.577 21.021 29.425 1.00 50.25 348 MET B CA 1
ATOM 9007 C C . MET B 1 350 ? -7.764 20.275 30.025 1.00 50.22 348 MET B C 1
ATOM 9008 O O . MET B 1 350 ? -8.388 19.451 29.348 1.00 50.42 348 MET B O 1
ATOM 9013 N N . VAL B 1 351 ? -8.048 20.537 31.300 1.00 50.33 349 VAL B N 1
ATOM 9014 C CA . VAL B 1 351 ? -9.204 19.962 31.988 1.00 51.25 349 VAL B CA 1
ATOM 9015 C C . VAL B 1 351 ? -10.044 21.105 32.580 1.00 54.64 349 VAL B C 1
ATOM 9016 O O . VAL B 1 351 ? -9.936 21.393 33.769 1.00 54.43 349 VAL B O 1
ATOM 9020 N N . PRO B 1 352 ? -10.892 21.758 31.744 1.00 57.73 350 PRO B N 1
ATOM 9021 C CA . PRO B 1 352 ? -11.600 23.001 32.063 1.00 61.77 350 PRO B CA 1
ATOM 9022 C C . PRO B 1 352 ? -12.244 23.104 33.451 1.00 63.70 350 PRO B C 1
ATOM 9023 O O . PRO B 1 352 ? -12.258 24.195 34.039 1.00 65.62 350 PRO B O 1
ATOM 9027 N N . VAL B 1 353 ? -12.789 22.000 33.959 1.00 63.61 351 VAL B N 1
ATOM 9028 C CA . VAL B 1 353 ? -13.516 22.024 35.243 1.00 66.17 351 VAL B CA 1
ATOM 9029 C C . VAL B 1 353 ? -12.631 22.382 36.444 1.00 65.78 351 VAL B C 1
ATOM 9030 O O . VAL B 1 353 ? -13.143 22.762 37.500 1.00 67.97 351 VAL B O 1
ATOM 9034 N N . LEU B 1 354 ? -11.312 22.276 36.276 1.00 63.21 352 LEU B N 1
ATOM 9035 C CA . LEU B 1 354 ? -10.366 22.776 37.277 1.00 63.24 352 LEU B CA 1
ATOM 9036 C C . LEU B 1 354 ? -10.467 24.287 37.520 1.00 66.27 352 LEU B C 1
ATOM 9037 O O . LEU B 1 354 ? -10.048 24.761 38.570 1.00 66.39 352 LEU B O 1
ATOM 9042 N N . LYS B 1 355 ? -10.997 25.034 36.552 1.00 69.48 353 LYS B N 1
ATOM 9043 C CA . LYS B 1 355 ? -11.157 26.483 36.695 1.00 73.28 353 LYS B CA 1
ATOM 9044 C C . LYS B 1 355 ? -12.100 26.866 37.831 1.00 77.26 353 LYS B C 1
ATOM 9045 O O . LYS B 1 355 ? -11.891 27.888 38.487 1.00 79.82 353 LYS B O 1
ATOM 9051 N N . LYS B 1 356 ? -13.128 26.053 38.066 1.00 78.44 354 LYS B N 1
ATOM 9052 C CA . LYS B 1 356 ? -14.111 26.349 39.122 1.00 82.47 354 LYS B CA 1
ATOM 9053 C C . LYS B 1 356 ? -13.867 25.549 40.413 1.00 79.50 354 LYS B C 1
ATOM 9054 O O . LYS B 1 356 ? -14.476 25.832 41.436 1.00 80.77 354 LYS B O 1
ATOM 9060 N N . ALA B 1 357 ? -12.950 24.580 40.381 1.00 75.51 355 ALA B N 1
ATOM 9061 C CA . ALA B 1 357 ? -12.636 23.797 41.582 1.00 73.61 355 ALA B CA 1
ATOM 9062 C C . ALA B 1 357 ? -11.802 24.598 42.590 1.00 73.70 355 ALA B C 1
ATOM 9063 O O . ALA B 1 357 ? -11.122 25.560 42.222 1.00 73.90 355 ALA B O 1
ATOM 9065 N N . ASP B 1 358 ? -11.887 24.203 43.860 1.00 73.41 356 ASP B N 1
ATOM 9066 C CA . ASP B 1 358 ? -11.057 24.771 44.924 1.00 73.40 356 ASP B CA 1
ATOM 9067 C C . ASP B 1 358 ? -9.934 23.799 45.269 1.00 70.10 356 ASP B C 1
ATOM 9068 O O . ASP B 1 358 ? -10.102 22.586 45.170 1.00 67.21 356 ASP B O 1
ATOM 9073 N N . ILE B 1 359 ? -8.811 24.347 45.715 1.00 69.78 357 ILE B N 1
ATOM 9074 C CA . ILE B 1 359 ? -7.686 23.551 46.185 1.00 67.46 357 ILE B CA 1
ATOM 9075 C C . ILE B 1 359 ? -7.923 23.143 47.638 1.00 69.97 357 ILE B C 1
ATOM 9076 O O . ILE B 1 359 ? -8.063 24.009 48.502 1.00 73.44 357 ILE B O 1
ATOM 9081 N N . ILE B 1 360 ? -8.002 21.839 47.905 1.00 69.17 358 ILE B N 1
ATOM 9082 C CA . ILE B 1 360 ? -8.046 21.336 49.286 1.00 71.75 358 ILE B CA 1
ATOM 9083 C C . ILE B 1 360 ? -6.635 21.413 49.867 1.00 69.11 358 ILE B C 1
ATOM 9084 O O . ILE B 1 360 ? -6.425 21.926 50.965 1.00 70.71 358 ILE B O 1
ATOM 9089 N N . ASN B 1 361 ? -5.675 20.858 49.132 1.00 64.24 359 ASN B N 1
ATOM 9090 C CA . ASN B 1 361 ? -4.331 20.677 49.656 1.00 61.86 359 ASN B CA 1
ATOM 9091 C C . ASN B 1 361 ? -3.252 20.749 48.589 1.00 56.76 359 ASN B C 1
ATOM 9092 O O . ASN B 1 361 ? -3.494 20.468 47.420 1.00 54.33 359 ASN B O 1
ATOM 9097 N N . ILE B 1 362 ? -2.061 21.144 49.019 1.00 54.85 360 ILE B N 1
ATOM 9098 C CA . ILE B 1 362 ? -0.860 21.048 48.217 1.00 51.39 360 ILE B CA 1
ATOM 9099 C C . ILE B 1 362 ? 0.157 20.245 49.013 1.00 48.59 360 ILE B C 1
ATOM 9100 O O . ILE B 1 362 ? 0.599 20.666 50.077 1.00 48.71 360 ILE B O 1
ATOM 9105 N N . VAL B 1 363 ? 0.513 19.073 48.499 1.00 42.13 361 VAL B N 1
ATOM 9106 C CA . VAL B 1 363 ? 1.470 18.215 49.160 1.00 40.01 361 VAL B CA 1
ATOM 9107 C C . VAL B 1 363 ? 2.837 18.457 48.547 1.00 39.38 361 VAL B C 1
ATOM 9108 O O . VAL B 1 363 ? 3.052 18.174 47.364 1.00 38.97 361 VAL B O 1
ATOM 9112 N N . ASN B 1 364 ? 3.758 18.965 49.361 1.00 38.99 362 ASN B N 1
ATOM 9113 C CA . ASN B 1 364 ? 5.142 19.130 48.947 1.00 38.40 362 ASN B CA 1
ATOM 9114 C C . ASN B 1 364 ? 6.030 18.243 49.800 1.00 37.39 362 ASN B C 1
ATOM 9115 O O . ASN B 1 364 ? 6.113 18.435 51.006 1.00 39.23 362 ASN B O 1
ATOM 9120 N N . GLY B 1 365 ? 6.693 17.276 49.168 1.00 35.40 363 GLY B N 1
ATOM 9121 C CA . GLY B 1 365 ? 7.512 16.320 49.899 1.00 34.22 363 GLY B CA 1
ATOM 9122 C C . GLY B 1 365 ? 8.765 15.865 49.168 1.00 32.10 363 GLY B C 1
ATOM 9123 O O . GLY B 1 365 ? 8.873 16.022 47.960 1.00 31.56 363 GLY B O 1
ATOM 9124 N N . PRO B 1 366 ? 9.704 15.263 49.908 1.00 31.03 364 PRO B N 1
ATOM 9125 C CA . PRO B 1 366 ? 10.973 14.835 49.327 1.00 30.59 364 PRO B CA 1
ATOM 9126 C C . PRO B 1 366 ? 10.884 13.515 48.554 1.00 28.20 364 PRO B C 1
ATOM 9127 O O . PRO B 1 366 ? 10.192 12.599 48.975 1.00 28.06 364 PRO B O 1
ATOM 9131 N N . ILE B 1 367 ? 11.577 13.448 47.426 1.00 28.07 365 ILE B N 1
ATOM 9132 C CA . ILE B 1 367 ? 11.834 12.188 46.709 1.00 26.73 365 ILE B CA 1
ATOM 9133 C C . ILE B 1 367 ? 13.333 12.017 46.618 1.00 25.98 365 ILE B C 1
ATOM 9134 O O . ILE B 1 367 ? 14.043 12.976 46.331 1.00 27.02 365 ILE B O 1
ATOM 9139 N N . THR B 1 368 ? 13.814 10.800 46.849 1.00 25.12 366 THR B N 1
ATOM 9140 C CA . THR B 1 368 ? 15.255 10.519 46.786 1.00 24.77 366 THR B CA 1
ATOM 9141 C C . THR B 1 368 ? 15.696 10.200 45.361 1.00 23.62 366 THR B C 1
ATOM 9142 O O . THR B 1 368 ? 15.363 9.146 44.812 1.00 23.07 366 THR B O 1
ATOM 9146 N N . TYR B 1 369 ? 16.468 11.098 44.766 1.00 23.94 367 TYR B N 1
ATOM 9147 C CA . TYR B 1 369 ? 16.935 10.932 43.386 1.00 23.94 367 TYR B CA 1
ATOM 9148 C C . TYR B 1 369 ? 18.376 10.511 43.284 1.00 23.45 367 TYR B C 1
ATOM 9149 O O . TYR B 1 369 ? 19.229 10.989 44.044 1.00 24.72 367 TYR B O 1
ATOM 9158 N N . SER B 1 370 ? 18.646 9.662 42.302 1.00 22.75 368 SER B N 1
ATOM 9159 C CA . SER B 1 370 ? 19.995 9.430 41.819 1.00 23.36 368 SER B CA 1
ATOM 9160 C C . SER B 1 370 ? 20.169 10.336 40.596 1.00 23.32 368 SER B C 1
ATOM 9161 O O . SER B 1 370 ? 19.179 10.832 40.041 1.00 24.81 368 SER B O 1
ATOM 9164 N N . PRO B 1 371 ? 21.417 10.559 40.170 1.00 23.24 369 PRO B N 1
ATOM 9165 C CA . PRO B 1 371 ? 21.702 11.445 39.042 1.00 24.18 369 PRO B CA 1
ATOM 9166 C C . PRO B 1 371 ? 20.811 11.198 37.817 1.00 24.62 369 PRO B C 1
ATOM 9167 O O . PRO B 1 371 ? 20.296 12.166 37.261 1.00 24.25 369 PRO B O 1
ATOM 9171 N N . ASP B 1 372 ? 20.640 9.933 37.419 1.00 21.90 370 ASP B N 1
ATOM 9172 C CA . ASP B 1 372 ? 19.926 9.617 36.163 1.00 23.32 370 ASP B CA 1
ATOM 9173 C C . ASP B 1 372 ? 18.443 9.272 36.356 1.00 23.72 370 ASP B C 1
ATOM 9174 O O . ASP B 1 372 ? 17.817 8.746 35.441 1.00 24.28 370 ASP B O 1
ATOM 9179 N N . ILE B 1 373 ? 17.906 9.546 37.545 1.00 23.84 371 ILE B N 1
ATOM 9180 C CA . ILE B 1 373 ? 16.492 9.294 37.909 1.00 24.23 371 ILE B CA 1
ATOM 9181 C C . ILE B 1 373 ? 16.168 7.816 38.243 1.00 22.29 371 ILE B C 1
ATOM 9182 O O . ILE B 1 373 ? 15.141 7.541 38.867 1.00 21.92 371 ILE B O 1
ATOM 9187 N N . LEU B 1 374 ? 17.051 6.877 37.891 1.00 21.30 372 LEU B N 1
ATOM 9188 C CA . LEU B 1 374 ? 16.804 5.472 38.199 1.00 20.98 372 LEU B CA 1
ATOM 9189 C C . LEU B 1 374 ? 17.440 5.073 39.552 1.00 20.69 372 LEU B C 1
ATOM 9190 O O . LEU B 1 374 ? 18.450 5.651 39.981 1.00 20.30 372 LEU B O 1
ATOM 9195 N N . PRO B 1 375 ? 16.847 4.088 40.228 1.00 20.63 373 PRO B N 1
ATOM 9196 C CA . PRO B 1 375 ? 17.373 3.661 41.503 1.00 21.06 373 PRO B CA 1
ATOM 9197 C C . PRO B 1 375 ? 18.660 2.869 41.385 1.00 20.49 373 PRO B C 1
ATOM 9198 O O . PRO B 1 375 ? 19.080 2.523 40.288 1.00 20.10 373 PRO B O 1
ATOM 9202 N N . MET B 1 376 ? 19.264 2.644 42.539 1.00 20.94 374 MET B N 1
ATOM 9203 C CA . MET B 1 376 ? 20.417 1.767 42.705 1.00 20.70 374 MET B CA 1
ATOM 9204 C C . MET B 1 376 ? 19.906 0.512 43.390 1.00 20.33 374 MET B C 1
ATOM 9205 O O . MET B 1 376 ? 19.419 0.560 44.527 1.00 20.02 374 MET B O 1
ATOM 9210 N N . VAL B 1 377 ? 19.976 -0.601 42.672 1.00 20.36 375 VAL B N 1
ATOM 9211 C CA . VAL B 1 377 ? 19.398 -1.864 43.123 1.00 20.37 375 VAL B CA 1
ATOM 9212 C C . VAL B 1 377 ? 20.364 -2.999 42.851 1.00 19.61 375 VAL B C 1
ATOM 9213 O O . VAL B 1 377 ? 20.575 -3.371 41.705 1.00 19.40 375 VAL B O 1
ATOM 9217 N N . GLY B 1 378 ? 20.943 -3.538 43.912 1.00 20.91 376 GLY B N 1
ATOM 9218 C CA . GLY B 1 378 ? 21.819 -4.694 43.802 1.00 21.17 376 GLY B CA 1
ATOM 9219 C C . GLY B 1 378 ? 22.853 -4.766 44.903 1.00 22.08 376 GLY B C 1
ATOM 9220 O O . GLY B 1 378 ? 22.827 -3.973 45.851 1.00 22.13 376 GLY B O 1
ATOM 9221 N N . PRO B 1 379 ? 23.762 -5.745 44.790 1.00 22.27 377 PRO B N 1
ATOM 9222 C CA . PRO B 1 379 ? 24.874 -5.890 45.722 1.00 22.71 377 PRO B CA 1
ATOM 9223 C C . PRO B 1 379 ? 25.933 -4.840 45.388 1.00 23.35 377 PRO B C 1
ATOM 9224 O O . PRO B 1 379 ? 26.133 -4.538 44.213 1.00 23.84 377 PRO B O 1
ATOM 9228 N N . HIS B 1 380 ? 26.587 -4.277 46.409 1.00 23.79 378 HIS B N 1
ATOM 9229 C CA . HIS B 1 380 ? 27.523 -3.172 46.222 1.00 24.36 378 HIS B CA 1
ATOM 9230 C C . HIS B 1 380 ? 28.963 -3.673 46.188 1.00 24.90 378 HIS B C 1
ATOM 9231 O O . HIS B 1 380 ? 29.382 -4.429 47.059 1.00 26.89 378 HIS B O 1
ATOM 9238 N N . GLN B 1 381 ? 29.707 -3.237 45.176 1.00 25.07 379 GLN B N 1
ATOM 9239 C CA . GLN B 1 381 ? 31.121 -3.587 45.028 1.00 26.14 379 GLN B CA 1
ATOM 9240 C C . GLN B 1 381 ? 31.911 -3.001 46.183 1.00 27.44 379 GLN B C 1
ATOM 9241 O O . GLN B 1 381 ? 31.533 -1.983 46.733 1.00 26.99 379 GLN B O 1
ATOM 9247 N N . GLY B 1 382 ? 32.993 -3.675 46.558 1.00 29.10 380 GLY B N 1
ATOM 9248 C CA . GLY B 1 382 ? 33.946 -3.131 47.527 1.00 32.03 380 GLY B CA 1
ATOM 9249 C C . GLY B 1 382 ? 33.628 -3.369 48.980 1.00 33.17 380 GLY B C 1
ATOM 9250 O O . GLY B 1 382 ? 34.416 -3.007 49.824 1.00 35.01 380 GLY B O 1
ATOM 9251 N N . VAL B 1 383 ? 32.460 -3.933 49.283 1.00 34.57 381 VAL B N 1
ATOM 9252 C CA . VAL B 1 383 ? 32.090 -4.267 50.658 1.00 37.42 381 VAL B CA 1
ATOM 9253 C C . VAL B 1 383 ? 31.273 -5.546 50.621 1.00 37.22 381 VAL B C 1
ATOM 9254 O O . VAL B 1 383 ? 30.358 -5.660 49.810 1.00 38.82 381 VAL B O 1
ATOM 9258 N N . ARG B 1 384 ? 31.549 -6.475 51.521 1.00 34.10 382 ARG B N 1
ATOM 9259 C CA . ARG B 1 384 ? 30.920 -7.784 51.458 1.00 33.65 382 ARG B CA 1
ATOM 9260 C C . ARG B 1 384 ? 29.497 -7.826 52.034 1.00 31.68 382 ARG B C 1
ATOM 9261 O O . ARG B 1 384 ? 29.246 -7.352 53.143 1.00 31.64 382 ARG B O 1
ATOM 9269 N N . ASN B 1 385 ? 28.580 -8.407 51.264 1.00 28.64 383 ASN B N 1
ATOM 9270 C CA . ASN B 1 385 ? 27.226 -8.668 51.729 1.00 27.68 383 ASN B CA 1
ATOM 9271 C C . ASN B 1 385 ? 26.477 -7.408 52.133 1.00 26.76 383 ASN B C 1
ATOM 9272 O O . ASN B 1 385 ? 25.705 -7.406 53.085 1.00 27.61 383 ASN B O 1
ATOM 9277 N N . TYR B 1 386 ? 26.707 -6.342 51.383 1.00 25.59 384 TYR B N 1
ATOM 9278 C CA . TYR B 1 386 ? 25.932 -5.124 51.517 1.00 25.10 384 TYR B CA 1
ATOM 9279 C C . TYR B 1 386 ? 25.169 -4.929 50.214 1.00 23.85 384 TYR B C 1
ATOM 9280 O O . TYR B 1 386 ? 25.769 -4.904 49.133 1.00 23.08 384 TYR B O 1
ATOM 9289 N N . TRP B 1 387 ? 23.844 -4.803 50.327 1.00 23.70 385 TRP B N 1
ATOM 9290 C CA . TRP B 1 387 ? 22.965 -4.607 49.182 1.00 22.91 385 TRP B CA 1
ATOM 9291 C C . TRP B 1 387 ? 22.211 -3.280 49.349 1.00 22.30 385 TRP B C 1
ATOM 9292 O O . TRP B 1 387 ? 22.007 -2.815 50.470 1.00 22.44 385 TRP B O 1
ATOM 9303 N N . VAL B 1 388 ? 21.805 -2.674 48.235 1.00 21.60 386 VAL B N 1
ATOM 9304 C CA . VAL B 1 388 ? 21.031 -1.452 48.273 1.00 21.49 386 VAL B CA 1
ATOM 9305 C C . VAL B 1 388 ? 19.770 -1.552 47.412 1.00 21.48 386 VAL B C 1
ATOM 9306 O O . VAL B 1 388 ? 19.746 -2.247 46.393 1.00 19.77 386 VAL B O 1
ATOM 9310 N N . ALA B 1 389 ? 18.752 -0.830 47.862 1.00 21.18 387 ALA B N 1
ATOM 9311 C CA . ALA B 1 389 ? 17.580 -0.549 47.074 1.00 21.12 387 ALA B CA 1
ATOM 9312 C C . ALA B 1 389 ? 17.243 0.888 47.452 1.00 20.83 387 ALA B C 1
ATOM 9313 O O . ALA B 1 389 ? 16.516 1.148 48.415 1.00 21.67 387 ALA B O 1
ATOM 9315 N N . ILE B 1 390 ? 17.850 1.823 46.733 1.00 21.27 388 ILE B N 1
ATOM 9316 C CA . ILE B 1 390 ? 17.823 3.242 47.112 1.00 22.03 388 ILE B CA 1
ATOM 9317 C C . ILE B 1 390 ? 17.678 4.153 45.874 1.00 21.65 388 ILE B C 1
ATOM 9318 O O . ILE B 1 390 ? 17.921 3.743 44.749 1.00 20.79 388 ILE B O 1
ATOM 9323 N N . GLY B 1 391 ? 17.299 5.403 46.123 1.00 21.76 389 GLY B N 1
ATOM 9324 C CA . GLY B 1 391 ? 17.163 6.383 45.080 1.00 21.37 389 GLY B CA 1
ATOM 9325 C C . GLY B 1 391 ? 15.993 6.157 44.158 1.00 20.82 389 GLY B C 1
ATOM 9326 O O . GLY B 1 391 ? 16.143 6.252 42.948 1.00 21.34 389 GLY B O 1
ATOM 9327 N N . PHE B 1 392 ? 14.822 5.887 44.714 1.00 21.63 390 PHE B N 1
ATOM 9328 C CA . PHE B 1 392 ? 13.625 5.681 43.881 1.00 21.48 390 PHE B CA 1
ATOM 9329 C C . PHE B 1 392 ? 12.889 6.984 43.563 1.00 21.72 390 PHE B C 1
ATOM 9330 O O . PHE B 1 392 ? 12.366 7.621 44.449 1.00 22.99 390 PHE B O 1
ATOM 9338 N N . GLY B 1 393 ? 12.858 7.336 42.280 1.00 22.07 391 GLY B N 1
ATOM 9339 C CA . GLY B 1 393 ? 12.022 8.409 41.773 1.00 23.01 391 GLY B CA 1
ATOM 9340 C C . GLY B 1 393 ? 10.570 7.983 41.699 1.00 23.97 391 GLY B C 1
ATOM 9341 O O . GLY B 1 393 ? 9.690 8.826 41.748 1.00 26.18 391 GLY B O 1
ATOM 9342 N N . TYR B 1 394 ? 10.324 6.676 41.582 1.00 23.94 392 TYR B N 1
ATOM 9343 C CA . TYR B 1 394 ? 8.972 6.118 41.426 1.00 25.54 392 TYR B CA 1
ATOM 9344 C C . TYR B 1 394 ? 8.851 4.837 42.256 1.00 24.71 392 TYR B C 1
ATOM 9345 O O . TYR B 1 394 ? 8.636 3.725 41.717 1.00 24.88 392 TYR B O 1
ATOM 9354 N N . GLY B 1 395 ? 8.993 4.980 43.569 1.00 25.09 393 GLY B N 1
ATOM 9355 C CA . GLY B 1 395 ? 9.082 3.827 44.465 1.00 24.20 393 GLY B CA 1
ATOM 9356 C C . GLY B 1 395 ? 7.801 3.042 44.628 1.00 24.25 393 GLY B C 1
ATOM 9357 O O . GLY B 1 395 ? 7.824 1.845 44.930 1.00 24.58 393 GLY B O 1
ATOM 9358 N N . ILE B 1 396 ? 6.672 3.694 44.416 1.00 23.83 394 ILE B N 1
ATOM 9359 C CA . ILE B 1 396 ? 5.407 3.019 44.633 1.00 23.81 394 ILE B CA 1
ATOM 9360 C C . ILE B 1 396 ? 5.223 1.976 43.530 1.00 23.31 394 ILE B C 1
ATOM 9361 O O . ILE B 1 396 ? 4.944 0.819 43.814 1.00 24.57 394 ILE B O 1
ATOM 9366 N N . ILE B 1 397 ? 5.390 2.376 42.280 1.00 23.40 395 ILE B N 1
ATOM 9367 C CA . ILE B 1 397 ? 5.297 1.441 41.149 1.00 23.06 395 ILE B CA 1
ATOM 9368 C C . ILE B 1 397 ? 6.410 0.409 41.147 1.00 22.74 395 ILE B C 1
ATOM 9369 O O . ILE B 1 397 ? 6.182 -0.731 40.763 1.00 22.16 395 ILE B O 1
ATOM 9374 N N . HIS B 1 398 ? 7.605 0.798 41.595 1.00 20.80 396 HIS B N 1
ATOM 9375 C CA . HIS B 1 398 ? 8.752 -0.109 41.577 1.00 20.71 396 HIS B CA 1
ATOM 9376 C C . HIS B 1 398 ? 8.871 -1.088 42.739 1.00 21.63 396 HIS B C 1
ATOM 9377 O O . HIS B 1 398 ? 9.552 -2.108 42.603 1.00 22.29 396 HIS B O 1
ATOM 9384 N N . ALA B 1 399 ? 8.265 -0.777 43.878 1.00 23.02 397 ALA B N 1
ATOM 9385 C CA . ALA B 1 399 ? 8.540 -1.542 45.096 1.00 23.35 397 ALA B CA 1
ATOM 9386 C C . ALA B 1 399 ? 8.268 -3.036 44.921 1.00 23.80 397 ALA B C 1
ATOM 9387 O O . ALA B 1 399 ? 9.102 -3.860 45.278 1.00 23.53 397 ALA B O 1
ATOM 9389 N N . GLY B 1 400 ? 7.125 -3.378 44.334 1.00 23.81 398 GLY B N 1
ATOM 9390 C CA . GLY B 1 400 ? 6.746 -4.770 44.149 1.00 24.71 398 GLY B CA 1
ATOM 9391 C C . GLY B 1 400 ? 7.749 -5.551 43.323 1.00 24.39 398 GLY B C 1
ATOM 9392 O O . GLY B 1 400 ? 8.320 -6.548 43.803 1.00 24.73 398 GLY B O 1
ATOM 9393 N N . GLY B 1 401 ? 7.961 -5.099 42.086 1.00 22.83 399 GLY B N 1
ATOM 9394 C CA . GLY B 1 401 ? 8.866 -5.763 41.168 1.00 22.79 399 GLY B CA 1
ATOM 9395 C C . GLY B 1 401 ? 10.303 -5.791 41.650 1.00 22.92 399 GLY B C 1
ATOM 9396 O O . GLY B 1 401 ? 11.012 -6.774 41.444 1.00 22.20 399 GLY B O 1
ATOM 9397 N N . VAL B 1 402 ? 10.754 -4.705 42.266 1.00 23.77 400 VAL B N 1
ATOM 9398 C CA . VAL B 1 402 ? 12.151 -4.670 42.733 1.00 24.54 400 VAL B CA 1
ATOM 9399 C C . VAL B 1 402 ? 12.371 -5.607 43.915 1.00 24.58 400 VAL B C 1
ATOM 9400 O O . VAL B 1 402 ? 13.436 -6.243 44.033 1.00 25.91 400 VAL B O 1
ATOM 9404 N N . GLY B 1 403 ? 11.380 -5.696 44.792 1.00 24.46 401 GLY B N 1
ATOM 9405 C CA . GLY B 1 403 ? 11.404 -6.643 45.890 1.00 24.85 401 GLY B CA 1
ATOM 9406 C C . GLY B 1 403 ? 11.632 -8.066 45.411 1.00 25.51 401 GLY B C 1
ATOM 9407 O O . GLY B 1 403 ? 12.463 -8.785 45.966 1.00 24.35 401 GLY B O 1
ATOM 9408 N N . LYS B 1 404 ? 10.887 -8.461 44.377 1.00 25.10 402 LYS B N 1
ATOM 9409 C CA . LYS B 1 404 ? 11.004 -9.794 43.774 1.00 26.37 402 LYS B CA 1
ATOM 9410 C C . LYS B 1 404 ? 12.382 -9.978 43.101 1.00 25.09 402 LYS B C 1
ATOM 9411 O O . LYS B 1 404 ? 13.047 -10.991 43.300 1.00 24.57 402 LYS B O 1
ATOM 9417 N N . TYR B 1 405 ? 12.811 -8.970 42.347 1.00 24.01 403 TYR B N 1
ATOM 9418 C CA . TYR B 1 405 ? 14.080 -9.001 41.634 1.00 23.84 403 TYR B CA 1
ATOM 9419 C C . TYR B 1 405 ? 15.258 -9.181 42.576 1.00 24.44 403 TYR B C 1
ATOM 9420 O O . TYR B 1 405 ? 16.102 -10.062 42.387 1.00 23.31 403 TYR B O 1
ATOM 9429 N N . LEU B 1 406 ? 15.293 -8.330 43.596 1.00 24.75 404 LEU B N 1
ATOM 9430 C CA . LEU B 1 406 ? 16.359 -8.338 44.566 1.00 25.66 404 LEU B CA 1
ATOM 9431 C C . LEU B 1 406 ? 16.315 -9.597 45.462 1.00 26.25 404 LEU B C 1
ATOM 9432 O O . LEU B 1 406 ? 17.349 -10.197 45.758 1.00 25.80 404 LEU B O 1
ATOM 9437 N N . SER B 1 407 ? 15.122 -10.038 45.844 1.00 25.72 405 SER B N 1
ATOM 9438 C CA . SER B 1 407 ? 14.983 -11.312 46.539 1.00 27.34 405 SER B CA 1
ATOM 9439 C C . SER B 1 407 ? 15.605 -12.486 45.748 1.00 27.65 405 SER B C 1
ATOM 9440 O O . SER B 1 407 ? 16.375 -13.303 46.303 1.00 28.47 405 SER B O 1
ATOM 9443 N N . ASP B 1 408 ? 15.225 -12.590 44.471 1.00 27.28 406 ASP B N 1
ATOM 9444 C CA . ASP B 1 408 ? 15.805 -13.577 43.538 1.00 28.01 406 ASP B CA 1
ATOM 9445 C C . ASP B 1 408 ? 17.339 -13.529 43.484 1.00 26.77 406 ASP B C 1
ATOM 9446 O O . ASP B 1 408 ? 18.001 -14.565 43.541 1.00 28.02 406 ASP B O 1
ATOM 9451 N N . TRP B 1 409 ? 17.893 -12.330 43.349 1.00 25.33 407 TRP B N 1
ATOM 9452 C CA . TRP B 1 409 ? 19.331 -12.168 43.231 1.00 24.26 407 TRP B CA 1
ATOM 9453 C C . TRP B 1 409 ? 19.993 -12.608 44.531 1.00 25.64 407 TRP B C 1
ATOM 9454 O O . TRP B 1 409 ? 20.945 -13.384 44.499 1.00 24.96 407 TRP B O 1
ATOM 9465 N N . ILE B 1 410 ? 19.463 -12.161 45.664 1.00 26.26 408 ILE B N 1
ATOM 9466 C CA . ILE B 1 410 ? 20.015 -12.580 46.964 1.00 27.79 408 ILE B CA 1
ATOM 9467 C C . ILE B 1 410 ? 19.964 -14.107 47.119 1.00 29.69 408 ILE B C 1
ATOM 9468 O O . ILE B 1 410 ? 20.954 -14.728 47.500 1.00 29.63 408 ILE B O 1
ATOM 9473 N N . LEU B 1 411 ? 18.819 -14.713 46.817 1.00 29.71 409 LEU B N 1
ATOM 9474 C CA . LEU B 1 411 ? 18.643 -16.135 47.056 1.00 31.77 409 LEU B CA 1
ATOM 9475 C C . LEU B 1 411 ? 19.402 -17.005 46.072 1.00 32.84 409 LEU B C 1
ATOM 9476 O O . LEU B 1 411 ? 19.820 -18.090 46.439 1.00 32.72 409 LEU B O 1
ATOM 9481 N N . HIS B 1 412 ? 19.614 -16.540 44.840 1.00 33.27 410 HIS B N 1
ATOM 9482 C CA . HIS B 1 412 ? 20.178 -17.421 43.803 1.00 35.54 410 HIS B CA 1
ATOM 9483 C C . HIS B 1 412 ? 21.569 -17.086 43.308 1.00 33.90 410 HIS B C 1
ATOM 9484 O O . HIS B 1 412 ? 22.154 -17.878 42.587 1.00 33.16 410 HIS B O 1
ATOM 9491 N N . GLY B 1 413 ? 22.101 -15.931 43.688 1.00 31.18 411 GLY B N 1
ATOM 9492 C CA . GLY B 1 413 ? 23.456 -15.571 43.308 1.00 31.12 411 GLY B CA 1
ATOM 9493 C C . GLY B 1 413 ? 23.621 -14.982 41.921 1.00 29.86 411 GLY B C 1
ATOM 9494 O O . GLY B 1 413 ? 24.741 -14.821 41.442 1.00 30.07 411 GLY B O 1
ATOM 9495 N N . GLU B 1 414 ? 22.515 -14.624 41.273 1.00 28.23 412 GLU B N 1
ATOM 9496 C CA . GLU B 1 414 ? 22.578 -13.946 39.985 1.00 27.20 412 GLU B CA 1
ATOM 9497 C C . GLU B 1 414 ? 21.272 -13.209 39.784 1.00 26.60 412 GLU B C 1
ATOM 9498 O O . GLU B 1 414 ? 20.263 -13.613 40.337 1.00 25.38 412 GLU B O 1
ATOM 9504 N N . PRO B 1 415 ? 21.294 -12.125 39.006 1.00 25.77 413 PRO B N 1
ATOM 9505 C CA . PRO B 1 415 ? 20.031 -11.425 38.733 1.00 25.53 413 PRO B CA 1
ATOM 9506 C C . PRO B 1 415 ? 19.079 -12.317 37.957 1.00 26.12 413 PRO B C 1
ATOM 9507 O O . PRO B 1 415 ? 19.530 -13.087 37.112 1.00 25.86 413 PRO B O 1
ATOM 9511 N N . PRO B 1 416 ? 17.773 -12.242 38.248 1.00 26.59 414 PRO B N 1
ATOM 9512 C CA . PRO B 1 416 ? 16.831 -13.099 37.518 1.00 26.93 414 PRO B CA 1
ATOM 9513 C C . PRO B 1 416 ? 16.645 -12.644 36.084 1.00 25.67 414 PRO B C 1
ATOM 9514 O O . PRO B 1 416 ? 16.322 -13.456 35.235 1.00 27.11 414 PRO B O 1
ATOM 9518 N N . PHE B 1 417 ? 16.858 -11.357 35.831 1.00 24.77 415 PHE B N 1
ATOM 9519 C CA . PHE B 1 417 ? 16.929 -10.812 34.476 1.00 24.43 415 PHE B CA 1
ATOM 9520 C C . PHE B 1 417 ? 17.870 -9.594 34.506 1.00 23.40 415 PHE B C 1
ATOM 9521 O O . PHE B 1 417 ? 18.347 -9.219 35.573 1.00 22.11 415 PHE B O 1
ATOM 9529 N N . ASP B 1 418 ? 18.213 -9.037 33.356 1.00 22.09 416 ASP B N 1
ATOM 9530 C CA . ASP B 1 418 ? 19.269 -8.023 33.339 1.00 21.16 416 ASP B CA 1
ATOM 9531 C C . ASP B 1 418 ? 18.725 -6.669 33.703 1.00 20.67 416 ASP B C 1
ATOM 9532 O O . ASP B 1 418 ? 17.770 -6.200 33.082 1.00 19.27 416 ASP B O 1
ATOM 9537 N N . LEU B 1 419 ? 19.305 -6.044 34.725 1.00 20.28 417 LEU B N 1
ATOM 9538 C CA . LEU B 1 419 ? 18.926 -4.682 35.072 1.00 20.75 417 LEU B CA 1
ATOM 9539 C C . LEU B 1 419 ? 20.167 -3.859 35.407 1.00 20.49 417 LEU B C 1
ATOM 9540 O O . LEU B 1 419 ? 20.188 -3.128 36.405 1.00 19.42 417 LEU B O 1
ATOM 9545 N N . ILE B 1 420 ? 21.169 -3.924 34.527 1.00 20.32 418 ILE B N 1
ATOM 9546 C CA . ILE B 1 420 ? 22.413 -3.177 34.743 1.00 19.94 418 ILE B CA 1
ATOM 9547 C C . ILE B 1 420 ? 22.140 -1.667 34.752 1.00 19.86 418 ILE B C 1
ATOM 9548 O O . ILE B 1 420 ? 22.895 -0.909 35.326 1.00 17.81 418 ILE B O 1
ATOM 9553 N N . GLU B 1 421 ? 21.028 -1.224 34.146 1.00 19.64 419 GLU B N 1
ATOM 9554 C CA . GLU B 1 421 ? 20.651 0.175 34.249 1.00 20.08 419 GLU B CA 1
ATOM 9555 C C . GLU B 1 421 ? 20.383 0.630 35.721 1.00 18.77 419 GLU B C 1
ATOM 9556 O O . GLU B 1 421 ? 20.392 1.827 36.021 1.00 18.41 419 GLU B O 1
ATOM 9562 N N . LEU B 1 422 ? 20.099 -0.311 36.612 1.00 19.18 420 LEU B N 1
ATOM 9563 C CA . LEU B 1 422 ? 19.914 -0.023 38.039 1.00 19.86 420 LEU B CA 1
ATOM 9564 C C . LEU B 1 422 ? 21.154 -0.393 38.866 1.00 20.37 420 LEU B C 1
ATOM 9565 O O . LEU B 1 422 ? 21.154 -0.295 40.094 1.00 19.47 420 LEU B O 1
ATOM 9570 N N . ASP B 1 423 ? 22.207 -0.822 38.218 1.00 20.48 421 ASP B N 1
ATOM 9571 C CA . ASP B 1 423 ? 23.333 -1.337 39.006 1.00 21.22 421 ASP B CA 1
ATOM 9572 C C . ASP B 1 423 ? 23.827 -0.244 39.949 1.00 21.41 421 ASP B C 1
ATOM 9573 O O . ASP B 1 423 ? 24.061 0.877 39.509 1.00 20.92 421 ASP B O 1
ATOM 9578 N N . PRO B 1 424 ? 23.993 -0.566 41.238 1.00 21.84 422 PRO B N 1
ATOM 9579 C CA . PRO B 1 424 ? 24.514 0.422 42.193 1.00 23.20 422 PRO B CA 1
ATOM 9580 C C . PRO B 1 424 ? 25.849 1.020 41.786 1.00 23.42 422 PRO B C 1
ATOM 9581 O O . PRO B 1 424 ? 26.095 2.220 42.026 1.00 24.55 422 PRO B O 1
ATOM 9585 N N . ASN B 1 425 ? 26.673 0.227 41.104 1.00 21.63 423 ASN B N 1
ATOM 9586 C CA . ASN B 1 425 ? 28.033 0.632 40.819 1.00 22.18 423 ASN B CA 1
ATOM 9587 C C . ASN B 1 425 ? 28.266 1.135 39.392 1.00 21.75 423 ASN B C 1
ATOM 9588 O O . ASN B 1 425 ? 29.383 1.178 38.921 1.00 24.12 423 ASN B O 1
ATOM 9593 N N . ARG B 1 426 ? 27.202 1.578 38.729 1.00 21.28 424 ARG B N 1
ATOM 9594 C CA . ARG B 1 426 ? 27.337 2.358 37.500 1.00 21.13 424 ARG B CA 1
ATOM 9595 C C . ARG B 1 426 ? 27.919 3.745 37.783 1.00 21.82 424 ARG B C 1
ATOM 9596 O O . ARG B 1 426 ? 28.488 4.380 36.912 1.00 21.99 424 ARG B O 1
ATOM 9604 N N . TYR B 1 427 ? 27.758 4.207 39.018 1.00 22.31 425 TYR B N 1
ATOM 9605 C CA . TYR B 1 427 ? 28.322 5.451 39.467 1.00 23.17 425 TYR B CA 1
ATOM 9606 C C . TYR B 1 427 ? 29.728 5.192 40.024 1.00 24.72 425 TYR B C 1
ATOM 9607 O O . TYR B 1 427 ? 30.079 4.053 40.315 1.00 22.86 425 TYR B O 1
ATOM 9616 N N . GLY B 1 428 ? 30.520 6.249 40.160 1.00 25.92 426 GLY B N 1
ATOM 9617 C CA . GLY B 1 428 ? 31.886 6.103 40.648 1.00 28.45 426 GLY B CA 1
ATOM 9618 C C . GLY B 1 428 ? 32.400 7.356 41.333 1.00 30.07 426 GLY B C 1
ATOM 9619 O O . GLY B 1 428 ? 31.606 8.193 41.796 1.00 30.11 426 GLY B O 1
ATOM 9620 N N . LYS B 1 429 ? 33.731 7.471 41.395 1.00 32.09 427 LYS B N 1
ATOM 9621 C CA . LYS B 1 429 ? 34.405 8.623 42.016 1.00 35.37 427 LYS B CA 1
ATOM 9622 C C . LYS B 1 429 ? 34.054 9.926 41.315 1.00 33.08 427 LYS B C 1
ATOM 9623 O O . LYS B 1 429 ? 34.074 10.974 41.912 1.00 33.30 427 LYS B O 1
ATOM 9629 N N . TRP B 1 430 ? 33.817 9.842 40.013 1.00 31.20 428 TRP B N 1
ATOM 9630 C CA . TRP B 1 430 ? 33.426 10.999 39.215 1.00 30.31 428 TRP B CA 1
ATOM 9631 C C . TRP B 1 430 ? 32.047 11.534 39.596 1.00 29.56 428 TRP B C 1
ATOM 9632 O O . TRP B 1 430 ? 31.708 12.663 39.249 1.00 30.66 428 TRP B O 1
ATOM 9643 N N . THR B 1 431 ? 31.233 10.724 40.280 1.00 27.75 429 THR B N 1
ATOM 9644 C CA . THR B 1 431 ? 29.863 11.117 40.618 1.00 26.02 429 THR B CA 1
ATOM 9645 C C . THR B 1 431 ? 29.849 11.934 41.933 1.00 27.71 429 THR B C 1
ATOM 9646 O O . THR B 1 431 ? 29.346 11.484 42.963 1.00 27.96 429 THR B O 1
ATOM 9650 N N . THR B 1 432 ? 30.410 13.140 41.877 1.00 28.39 430 THR B N 1
ATOM 9651 C CA . THR B 1 432 ? 30.514 13.992 43.032 1.00 30.09 430 THR B CA 1
ATOM 9652 C C . THR B 1 432 ? 29.146 14.547 43.446 1.00 29.62 430 THR B C 1
ATOM 9653 O O . THR B 1 432 ? 28.158 14.467 42.696 1.00 27.62 430 THR B O 1
ATOM 9657 N N . THR B 1 433 ? 29.125 15.129 44.638 1.00 30.77 431 THR B N 1
ATOM 9658 C CA . THR B 1 433 ? 27.939 15.830 45.152 1.00 31.91 431 THR B CA 1
ATOM 9659 C C . THR B 1 433 ? 27.513 16.960 44.212 1.00 32.40 431 THR B C 1
ATOM 9660 O O . THR B 1 433 ? 26.323 17.168 43.995 1.00 32.84 431 THR B O 1
ATOM 9664 N N . GLN B 1 434 ? 28.478 17.660 43.629 1.00 33.79 432 GLN B N 1
ATOM 9665 C CA . GLN B 1 434 ? 28.172 18.726 42.666 1.00 34.30 432 GLN B CA 1
ATOM 9666 C C . GLN B 1 434 ? 27.546 18.142 41.416 1.00 32.06 432 GLN B C 1
ATOM 9667 O O . GLN B 1 434 ? 26.551 18.668 40.908 1.00 30.36 432 GLN B O 1
ATOM 9673 N N . TYR B 1 435 ? 28.144 17.067 40.903 1.00 30.78 433 TYR B N 1
ATOM 9674 C CA . TYR B 1 435 ? 27.593 16.390 39.729 1.00 29.62 433 TYR B CA 1
ATOM 9675 C C . TYR B 1 435 ? 26.182 15.914 40.030 1.00 28.37 433 TYR B C 1
ATOM 9676 O O . TYR B 1 435 ? 25.270 16.130 39.234 1.00 27.02 433 TYR B O 1
ATOM 9685 N N . THR B 1 436 ? 26.017 15.281 41.186 1.00 27.73 434 THR B N 1
ATOM 9686 C CA . THR B 1 436 ? 24.737 14.692 41.566 1.00 28.01 434 THR B CA 1
ATOM 9687 C C . THR B 1 436 ? 23.621 15.760 41.647 1.00 28.94 434 THR B C 1
ATOM 9688 O O . THR B 1 436 ? 22.510 15.554 41.144 1.00 28.07 434 THR B O 1
ATOM 9692 N N . GLU B 1 437 ? 23.937 16.894 42.252 1.00 29.36 435 GLU B N 1
ATOM 9693 C CA . GLU B 1 437 ? 22.970 17.985 42.377 1.00 30.92 435 GLU B CA 1
ATOM 9694 C C . GLU B 1 437 ? 22.534 18.508 40.997 1.00 29.99 435 GLU B C 1
ATOM 9695 O O . GLU B 1 437 ? 21.333 18.617 40.722 1.00 28.93 435 GLU B O 1
ATOM 9701 N N . ALA B 1 438 ? 23.497 18.767 40.120 1.00 30.22 436 ALA B N 1
ATOM 9702 C CA . ALA B 1 438 ? 23.187 19.269 38.771 1.00 30.34 436 ALA B CA 1
ATOM 9703 C C . ALA B 1 438 ? 22.399 18.258 37.934 1.00 29.43 436 ALA B C 1
ATOM 9704 O O . ALA B 1 438 ? 21.467 18.622 37.193 1.00 28.86 436 ALA B O 1
ATOM 9706 N N . LYS B 1 439 ? 22.759 16.979 38.051 1.00 28.23 437 LYS B N 1
ATOM 9707 C CA . LYS B 1 439 ? 22.153 15.969 37.219 1.00 28.17 437 LYS B CA 1
ATOM 9708 C C . LYS B 1 439 ? 20.739 15.651 37.667 1.00 27.74 437 LYS B C 1
ATOM 9709 O O . LYS B 1 439 ? 19.869 15.390 36.833 1.00 27.19 437 LYS B O 1
ATOM 9715 N N . ALA B 1 440 ? 20.537 15.620 38.986 1.00 27.29 438 ALA B N 1
ATOM 9716 C CA . ALA B 1 440 ? 19.220 15.380 39.566 1.00 26.72 438 ALA B CA 1
ATOM 9717 C C . ALA B 1 440 ? 18.264 16.506 39.169 1.00 27.14 438 ALA B C 1
ATOM 9718 O O . ALA B 1 440 ? 17.108 16.255 38.849 1.00 27.09 438 ALA B O 1
ATOM 9720 N N . ARG B 1 441 ? 18.747 17.742 39.225 1.00 28.58 439 ARG B N 1
ATOM 9721 C CA . ARG B 1 441 ? 17.957 18.903 38.798 1.00 30.03 439 ARG B CA 1
ATOM 9722 C C . ARG B 1 441 ? 17.540 18.749 37.327 1.00 29.20 439 ARG B C 1
ATOM 9723 O O . ARG B 1 441 ? 16.373 18.967 36.968 1.00 28.45 439 ARG B O 1
ATOM 9731 N N . GLU B 1 442 ? 18.492 18.344 36.499 1.00 28.44 440 GLU B N 1
ATOM 9732 C CA . GLU B 1 442 ? 18.218 18.038 35.092 1.00 29.32 440 GLU B CA 1
ATOM 9733 C C . GLU B 1 442 ? 17.210 16.894 34.924 1.00 27.87 440 GLU B C 1
ATOM 9734 O O . GLU B 1 442 ? 16.252 17.035 34.165 1.00 27.94 440 GLU B O 1
ATOM 9740 N N . SER B 1 443 ? 17.421 15.770 35.618 1.00 25.96 441 SER B N 1
ATOM 9741 C CA . SER B 1 443 ? 16.486 14.629 35.500 1.00 24.63 441 SER B CA 1
ATOM 9742 C C . SER B 1 443 ? 15.065 14.996 35.953 1.00 25.79 441 SER B C 1
ATOM 9743 O O . SER B 1 443 ? 14.080 14.481 35.409 1.00 25.82 441 SER B O 1
ATOM 9746 N N . TYR B 1 444 ? 14.948 15.883 36.941 1.00 26.67 442 TYR B N 1
ATOM 9747 C CA . TYR B 1 444 ? 13.632 16.331 37.400 1.00 28.40 442 TYR B CA 1
ATOM 9748 C C . TYR B 1 444 ? 12.944 17.151 36.309 1.00 29.47 442 TYR B C 1
ATOM 9749 O O . TYR B 1 444 ? 11.814 16.842 35.915 1.00 29.77 442 TYR B O 1
ATOM 9758 N N . GLY B 1 445 ? 13.632 18.179 35.827 1.00 30.26 443 GLY B N 1
ATOM 9759 C CA . GLY B 1 445 ? 13.074 19.085 34.815 1.00 32.73 443 GLY B CA 1
ATOM 9760 C C . GLY B 1 445 ? 12.735 18.403 33.497 1.00 33.13 443 GLY B C 1
ATOM 9761 O O . GLY B 1 445 ? 11.800 18.797 32.812 1.00 33.28 443 GLY B O 1
ATOM 9762 N N . PHE B 1 446 ? 13.480 17.350 33.175 1.00 31.80 444 PHE B N 1
ATOM 9763 C CA . PHE B 1 446 ? 13.296 16.610 31.944 1.00 32.04 444 PHE B CA 1
ATOM 9764 C C . PHE B 1 446 ? 12.286 15.454 32.066 1.00 30.97 444 PHE B C 1
ATOM 9765 O O . PHE B 1 446 ? 12.197 14.635 31.164 1.00 29.39 444 PHE B O 1
ATOM 9773 N N . ASN B 1 447 ? 11.515 15.403 33.150 1.00 30.82 445 ASN B N 1
ATOM 9774 C CA . ASN B 1 447 ? 10.562 14.303 33.398 1.00 30.71 445 ASN B CA 1
ATOM 9775 C C . ASN B 1 447 ? 9.704 13.927 32.177 1.00 29.94 445 ASN B C 1
ATOM 9776 O O . ASN B 1 447 ? 9.546 12.746 31.854 1.00 27.63 445 ASN B O 1
ATOM 9781 N N . ASN B 1 448 ? 9.193 14.933 31.490 1.00 30.68 446 ASN B N 1
ATOM 9782 C CA . ASN B 1 448 ? 8.260 14.723 30.377 1.00 32.10 446 ASN B CA 1
ATOM 9783 C C . ASN B 1 448 ? 8.702 15.257 29.014 1.00 32.52 446 ASN B C 1
ATOM 9784 O O . ASN B 1 448 ? 7.865 15.387 28.121 1.00 33.73 446 ASN B O 1
ATOM 9789 N N . ILE B 1 449 ? 9.995 15.551 28.826 1.00 32.39 447 ILE B N 1
ATOM 9790 C CA . ILE B 1 449 ? 10.462 15.974 27.493 1.00 32.89 447 ILE B CA 1
ATOM 9791 C C . ILE B 1 449 ? 10.389 14.781 26.537 1.00 31.16 447 ILE B C 1
ATOM 9792 O O . ILE B 1 449 ? 10.304 13.620 26.976 1.00 29.58 447 ILE B O 1
ATOM 9797 N N . VAL B 1 450 ? 10.402 15.066 25.239 1.00 29.84 448 VAL B N 1
ATOM 9798 C CA . VAL B 1 450 ? 10.407 14.012 24.232 1.00 29.26 448 VAL B CA 1
ATOM 9799 C C . VAL B 1 450 ? 11.698 13.209 24.377 1.00 27.93 448 VAL B C 1
ATOM 9800 O O . VAL B 1 450 ? 12.779 13.799 24.460 1.00 27.60 448 VAL B O 1
ATOM 9804 N N . GLY B 1 451 ? 11.578 11.886 24.442 1.00 26.17 449 GLY B N 1
ATOM 9805 C CA . GLY B 1 451 ? 12.735 10.990 24.521 1.00 26.22 449 GLY B CA 1
ATOM 9806 C C . GLY B 1 451 ? 13.105 10.461 23.151 1.00 26.03 449 GLY B C 1
ATOM 9807 O O . GLY B 1 451 ? 12.435 9.566 22.630 1.00 25.65 449 GLY B O 1
ATOM 9808 N N . TYR B 1 452 ? 14.149 11.043 22.562 1.00 25.02 450 TYR B N 1
ATOM 9809 C CA . TYR B 1 452 ? 14.629 10.668 21.240 1.00 25.22 450 TYR B CA 1
ATOM 9810 C C . TYR B 1 452 ? 15.668 9.560 21.387 1.00 25.09 450 TYR B C 1
ATOM 9811 O O . TYR B 1 452 ? 16.294 9.439 22.441 1.00 24.55 450 TYR B O 1
ATOM 9820 N N . PRO B 1 453 ? 15.885 8.762 20.326 1.00 25.74 451 PRO B N 1
ATOM 9821 C CA . PRO B 1 453 ? 17.072 7.900 20.353 1.00 25.26 451 PRO B CA 1
ATOM 9822 C C . PRO B 1 453 ? 18.374 8.677 20.337 1.00 24.81 451 PRO B C 1
ATOM 9823 O O . PRO B 1 453 ? 18.426 9.820 19.859 1.00 26.11 451 PRO B O 1
ATOM 9827 N N . LYS B 1 454 ? 19.408 8.055 20.873 1.00 24.20 452 LYS B N 1
ATOM 9828 C CA . LYS B 1 454 ? 20.744 8.657 20.965 1.00 25.62 452 LYS B CA 1
ATOM 9829 C C . LYS B 1 454 ? 20.666 9.981 21.726 1.00 25.76 452 LYS B C 1
ATOM 9830 O O . LYS B 1 454 ? 21.367 10.949 21.406 1.00 26.70 452 LYS B O 1
ATOM 9836 N N . GLU B 1 455 ? 19.820 10.004 22.743 1.00 26.01 453 GLU B N 1
ATOM 9837 C CA . GLU B 1 455 ? 19.641 11.161 23.597 1.00 26.69 453 GLU B CA 1
ATOM 9838 C C . GLU B 1 455 ? 20.974 11.562 24.246 1.00 25.72 453 GLU B C 1
ATOM 9839 O O . GLU B 1 455 ? 21.748 10.685 24.656 1.00 24.09 453 GLU B O 1
ATOM 9845 N N . GLU B 1 456 ? 21.228 12.873 24.299 1.00 25.41 454 GLU B N 1
ATOM 9846 C CA . GLU B 1 456 ? 22.394 13.466 24.946 1.00 25.44 454 GLU B CA 1
ATOM 9847 C C . GLU B 1 456 ? 21.926 14.457 26.012 1.00 25.81 454 GLU B C 1
ATOM 9848 O O . GLU B 1 456 ? 20.974 15.201 25.792 1.00 23.79 454 GLU B O 1
ATOM 9854 N N . ARG B 1 457 ? 22.583 14.446 27.168 1.00 25.66 455 ARG B N 1
ATOM 9855 C CA . ARG B 1 457 ? 22.288 15.402 28.231 1.00 27.58 455 ARG B CA 1
ATOM 9856 C C . ARG B 1 457 ? 23.595 16.007 28.701 1.00 27.06 455 ARG B C 1
ATOM 9857 O O . ARG B 1 457 ? 24.608 15.319 28.765 1.00 26.66 455 ARG B O 1
ATOM 9865 N N . PHE B 1 458 ? 23.573 17.295 29.030 1.00 27.51 456 PHE B N 1
ATOM 9866 C CA . PHE B 1 458 ? 24.814 18.034 29.220 1.00 28.38 456 PHE B CA 1
ATOM 9867 C C . PHE B 1 458 ? 25.138 18.440 30.656 1.00 29.26 456 PHE B C 1
ATOM 9868 O O . PHE B 1 458 ? 26.300 18.711 30.950 1.00 30.83 456 PHE B O 1
ATOM 9876 N N . ALA B 1 459 ? 24.150 18.481 31.549 1.00 29.07 457 ALA B N 1
ATOM 9877 C CA . ALA B 1 459 ? 24.399 18.948 32.927 1.00 30.10 457 ALA B CA 1
ATOM 9878 C C . ALA B 1 459 ? 25.502 18.123 33.613 1.00 29.45 457 ALA B C 1
ATOM 9879 O O . ALA B 1 459 ? 25.602 16.912 33.411 1.00 27.13 457 ALA B O 1
ATOM 9881 N N . GLY B 1 460 ? 26.345 18.805 34.387 1.00 30.52 458 GLY B N 1
ATOM 9882 C CA . GLY B 1 460 ? 27.409 18.149 35.155 1.00 30.14 458 GLY B CA 1
ATOM 9883 C C . GLY B 1 460 ? 28.640 17.757 34.361 1.00 29.94 458 GLY B C 1
ATOM 9884 O O . GLY B 1 460 ? 29.623 17.299 34.928 1.00 30.40 458 GLY B O 1
ATOM 9885 N N . ARG B 1 461 ? 28.612 17.946 33.048 1.00 29.76 459 ARG B N 1
ATOM 9886 C CA . ARG B 1 461 ? 29.712 17.530 32.212 1.00 29.17 459 ARG B CA 1
ATOM 9887 C C . ARG B 1 461 ? 30.574 18.729 31.832 1.00 30.19 459 ARG B C 1
ATOM 9888 O O . ARG B 1 461 ? 30.055 19.827 31.682 1.00 31.60 459 ARG B O 1
ATOM 9896 N N . PRO B 1 462 ? 31.881 18.517 31.646 1.00 30.00 460 PRO B N 1
ATOM 9897 C CA . PRO B 1 462 ? 32.561 17.223 31.772 1.00 28.79 460 PRO B CA 1
ATOM 9898 C C . PRO B 1 462 ? 32.882 16.938 33.232 1.00 29.46 460 PRO B C 1
ATOM 9899 O O . PRO B 1 462 ? 33.103 17.879 33.996 1.00 29.15 460 PRO B O 1
ATOM 9903 N N . THR B 1 463 ? 32.918 15.662 33.618 1.00 27.97 461 THR B N 1
ATOM 9904 C CA . THR B 1 463 ? 33.360 15.307 34.963 1.00 28.86 461 THR B CA 1
ATOM 9905 C C . THR B 1 463 ? 34.888 15.401 35.019 1.00 29.85 461 THR B C 1
ATOM 9906 O O . THR B 1 463 ? 35.521 15.838 34.060 1.00 30.49 461 THR B O 1
ATOM 9910 N N . GLN B 1 464 ? 35.484 14.929 36.105 1.00 32.41 462 GLN B N 1
ATOM 9911 C CA . GLN B 1 464 ? 36.957 14.875 36.229 1.00 35.34 462 GLN B CA 1
ATOM 9912 C C . GLN B 1 464 ? 37.583 13.678 35.506 1.00 34.19 462 GLN B C 1
ATOM 9913 O O . GLN B 1 464 ? 38.796 13.558 35.435 1.00 33.72 462 GLN B O 1
ATOM 9919 N N . ARG B 1 465 ? 36.755 12.802 34.951 1.00 32.85 463 ARG B N 1
ATOM 9920 C CA . ARG B 1 465 ? 37.237 11.557 34.351 1.00 32.21 463 ARG B CA 1
ATOM 9921 C C . ARG B 1 465 ? 37.612 11.766 32.877 1.00 32.45 463 ARG B C 1
ATOM 9922 O O . ARG B 1 465 ? 36.907 11.317 31.966 1.00 32.57 463 ARG B O 1
ATOM 9930 N N . VAL B 1 466 ? 38.719 12.471 32.658 1.00 33.17 464 VAL B N 1
ATOM 9931 C CA . VAL B 1 466 ? 39.218 12.797 31.323 1.00 34.55 464 VAL B CA 1
ATOM 9932 C C . VAL B 1 466 ? 40.742 12.753 31.295 1.00 35.18 464 VAL B C 1
ATOM 9933 O O . VAL B 1 466 ? 41.381 12.864 32.343 1.00 36.77 464 VAL B O 1
ATOM 9937 N N . SER B 1 467 ? 41.312 12.601 30.101 1.00 34.96 465 SER B N 1
ATOM 9938 C CA . SER B 1 467 ? 42.765 12.741 29.886 1.00 36.35 465 SER B CA 1
ATOM 9939 C C . SER B 1 467 ? 43.043 14.061 29.190 1.00 37.03 465 SER B C 1
ATOM 9940 O O . SER B 1 467 ? 42.112 14.815 28.915 1.00 36.61 465 SER B O 1
ATOM 9943 N N . GLY B 1 468 ? 44.319 14.329 28.888 1.00 38.99 466 GLY B N 1
ATOM 9944 C CA . GLY B 1 468 ? 44.704 15.440 28.010 1.00 40.00 466 GLY B CA 1
ATOM 9945 C C . GLY B 1 468 ? 44.039 15.424 26.630 1.00 39.89 466 GLY B C 1
ATOM 9946 O O . GLY B 1 468 ? 43.931 16.468 25.981 1.00 40.00 466 GLY B O 1
ATOM 9947 N N . LEU B 1 469 ? 43.559 14.257 26.191 1.00 39.33 467 LEU B N 1
ATOM 9948 C CA . LEU B 1 469 ? 42.886 14.143 24.894 1.00 39.48 467 LEU B CA 1
ATOM 9949 C C . LEU B 1 469 ? 41.547 14.885 24.796 1.00 38.68 467 LEU B C 1
ATOM 9950 O O . LEU B 1 469 ? 41.139 15.302 23.702 1.00 40.01 467 LEU B O 1
ATOM 9955 N N . TYR B 1 470 ? 40.850 15.030 25.914 1.00 38.14 468 TYR B N 1
ATOM 9956 C CA . TYR B 1 470 ? 39.587 15.752 25.911 1.00 37.16 468 TYR B CA 1
ATOM 9957 C C . TYR B 1 470 ? 39.752 17.181 25.385 1.00 38.23 468 TYR B C 1
ATOM 9958 O O . TYR B 1 470 ? 39.024 17.603 24.488 1.00 37.88 468 TYR B O 1
ATOM 9967 N N . LYS B 1 471 ? 40.704 17.926 25.936 1.00 39.14 469 LYS B N 1
ATOM 9968 C CA . LYS B 1 471 ? 40.930 19.298 25.495 1.00 41.91 469 LYS B CA 1
ATOM 9969 C C . LYS B 1 471 ? 41.319 19.380 24.020 1.00 41.48 469 LYS B C 1
ATOM 9970 O O . LYS B 1 471 ? 40.972 20.340 23.339 1.00 42.89 469 LYS B O 1
ATOM 9976 N N . ILE B 1 472 ? 42.045 18.381 23.534 1.00 39.59 470 ILE B N 1
ATOM 9977 C CA . ILE B 1 472 ? 42.500 18.367 22.152 1.00 39.32 470 ILE B CA 1
ATOM 9978 C C . ILE B 1 472 ? 41.342 18.127 21.191 1.00 37.17 470 ILE B C 1
ATOM 9979 O O . ILE B 1 472 ? 41.242 18.780 20.164 1.00 35.47 470 ILE B O 1
ATOM 9984 N N . LEU B 1 473 ? 40.447 17.213 21.552 1.00 35.29 471 LEU B N 1
ATOM 9985 C CA . LEU B 1 473 ? 39.425 16.749 20.622 1.00 34.44 471 LEU B CA 1
ATOM 9986 C C . LEU B 1 473 ? 38.044 17.385 20.787 1.00 34.30 471 LEU B C 1
ATOM 9987 O O . LEU B 1 473 ? 37.211 17.295 19.873 1.00 32.12 471 LEU B O 1
ATOM 9992 N N . GLU B 1 474 ? 37.814 18.042 21.919 1.00 34.75 472 GLU B N 1
ATOM 9993 C CA . GLU B 1 474 ? 36.468 18.462 22.279 1.00 35.46 472 GLU B CA 1
ATOM 9994 C C . GLU B 1 474 ? 35.826 19.381 21.243 1.00 35.68 472 GLU B C 1
ATOM 9995 O O . GLU B 1 474 ? 34.621 19.288 21.004 1.00 35.52 472 GLU B O 1
ATOM 10001 N N . SER B 1 475 ? 36.618 20.252 20.638 1.00 36.34 473 SER B N 1
ATOM 10002 C CA . SER B 1 475 ? 36.094 21.222 19.678 1.00 38.38 473 SER B CA 1
ATOM 10003 C C . SER B 1 475 ? 36.026 20.655 18.257 1.00 38.85 473 SER B C 1
ATOM 10004 O O . SER B 1 475 ? 35.524 21.332 17.357 1.00 38.85 473 SER B O 1
ATOM 10007 N N . LYS B 1 476 ? 36.518 19.421 18.075 1.00 37.50 474 LYS B N 1
ATOM 10008 C CA . LYS B 1 476 ? 36.554 18.742 16.777 1.00 38.42 474 LYS B CA 1
ATOM 10009 C C . LYS B 1 476 ? 35.493 17.640 16.634 1.00 34.36 474 LYS B C 1
ATOM 10010 O O . LYS B 1 476 ? 35.340 17.068 15.559 1.00 34.67 474 LYS B O 1
ATOM 10016 N N . CYS B 1 477 ? 34.788 17.316 17.710 1.00 32.17 475 CYS B N 1
ATOM 10017 C CA . CYS B 1 477 ? 33.817 16.220 17.668 1.00 29.25 475 CYS B CA 1
ATOM 10018 C C . CYS B 1 477 ? 32.667 16.449 18.614 1.00 28.14 475 CYS B C 1
ATOM 10019 O O . CYS B 1 477 ? 32.714 17.335 19.469 1.00 27.83 475 CYS B O 1
ATOM 10022 N N . SER B 1 478 ? 31.626 15.657 18.440 1.00 26.33 476 SER B N 1
ATOM 10023 C CA . SER B 1 478 ? 30.545 15.562 19.426 1.00 26.12 476 SER B CA 1
ATOM 10024 C C . SER B 1 478 ? 30.943 14.555 20.483 1.00 25.15 476 SER B C 1
ATOM 10025 O O . SER B 1 478 ? 31.021 13.348 20.201 1.00 22.65 476 SER B O 1
ATOM 10028 N N . MET B 1 479 ? 31.213 15.048 21.685 1.00 25.42 477 MET B N 1
ATOM 10029 C CA . MET B 1 479 ? 31.591 14.208 22.821 1.00 26.19 477 MET B CA 1
ATOM 10030 C C . MET B 1 479 ? 30.379 13.546 23.443 1.00 25.09 477 MET B C 1
ATOM 10031 O O . MET B 1 479 ? 29.392 14.209 23.766 1.00 25.52 477 MET B O 1
ATOM 10036 N N . GLY B 1 480 ? 30.465 12.232 23.638 1.00 24.65 478 GLY B N 1
ATOM 10037 C CA . GLY B 1 480 ? 29.396 11.475 24.279 1.00 24.30 478 GLY B CA 1
ATOM 10038 C C . GLY B 1 480 ? 29.743 11.125 25.718 1.00 24.77 478 GLY B C 1
ATOM 10039 O O . GLY B 1 480 ? 30.912 10.889 26.042 1.00 23.64 478 GLY B O 1
ATOM 10040 N N . PHE B 1 481 ? 28.715 11.023 26.564 1.00 24.47 479 PHE B N 1
ATOM 10041 C CA . PHE B 1 481 ? 28.897 10.672 27.963 1.00 24.23 479 PHE B CA 1
ATOM 10042 C C . PHE B 1 481 ? 28.780 9.170 28.187 1.00 22.92 479 PHE B C 1
ATOM 10043 O O . PHE B 1 481 ? 27.766 8.589 27.875 1.00 21.20 479 PHE B O 1
ATOM 10051 N N . HIS B 1 482 ? 29.814 8.558 28.773 1.00 23.14 480 HIS B N 1
ATOM 10052 C CA . HIS B 1 482 ? 29.797 7.133 29.121 1.00 23.42 480 HIS B CA 1
ATOM 10053 C C . HIS B 1 482 ? 30.429 6.864 30.468 1.00 23.16 480 HIS B C 1
ATOM 10054 O O . HIS B 1 482 ? 31.660 6.905 30.596 1.00 21.72 480 HIS B O 1
ATOM 10061 N N . ALA B 1 483 ? 29.583 6.610 31.460 1.00 22.90 481 ALA B N 1
ATOM 10062 C CA . ALA B 1 483 ? 30.043 6.285 32.814 1.00 24.24 481 ALA B CA 1
ATOM 10063 C C . ALA B 1 483 ? 31.083 7.274 33.295 1.00 24.88 481 ALA B C 1
ATOM 10064 O O . ALA B 1 483 ? 32.137 6.888 33.824 1.00 26.36 481 ALA B O 1
ATOM 10066 N N . GLY B 1 484 ? 30.794 8.560 33.102 1.00 25.50 482 GLY B N 1
ATOM 10067 C CA . GLY B 1 484 ? 31.689 9.643 33.545 1.00 26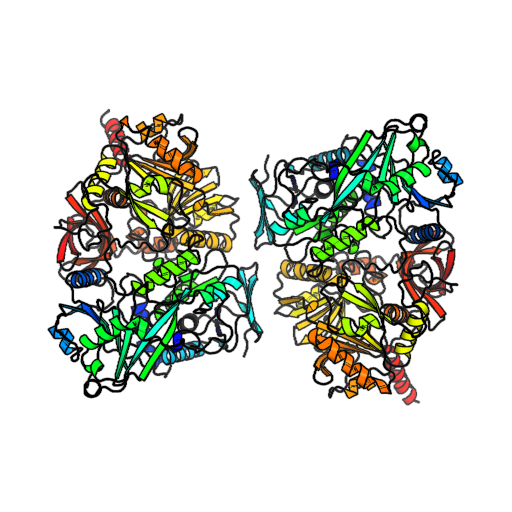.22 482 GLY B CA 1
ATOM 10068 C C . GLY B 1 484 ? 32.691 10.129 32.508 1.00 27.02 482 GLY B C 1
ATOM 10069 O O . GLY B 1 484 ? 33.192 11.263 32.591 1.00 28.04 482 GLY B O 1
ATOM 10070 N N . TRP B 1 485 ? 33.032 9.266 31.559 1.00 26.12 483 TRP B N 1
ATOM 10071 C CA . TRP B 1 485 ? 34.000 9.613 30.528 1.00 26.32 483 TRP B CA 1
ATOM 10072 C C . TRP B 1 485 ? 33.344 10.477 29.460 1.00 26.30 483 TRP B C 1
ATOM 10073 O O . TRP B 1 485 ? 32.115 10.399 29.231 1.00 24.78 483 TRP B O 1
ATOM 10084 N N . GLU B 1 486 ? 34.177 11.260 28.787 1.00 26.02 484 GLU B N 1
ATOM 10085 C CA . GLU B 1 486 ? 33.809 11.960 27.564 1.00 26.63 484 GLU B CA 1
ATOM 10086 C C . GLU B 1 486 ? 34.448 11.218 26.390 1.00 26.60 484 GLU B C 1
ATOM 10087 O O . GLU B 1 486 ? 35.666 11.126 26.296 1.00 25.98 484 GLU B O 1
ATOM 10093 N N . GLN B 1 487 ? 33.634 10.662 25.504 1.00 24.75 485 GLN B N 1
ATOM 10094 C CA . GLN B 1 487 ? 34.161 9.829 24.417 1.00 25.84 485 GLN B CA 1
ATOM 10095 C C . GLN B 1 487 ? 33.599 10.286 23.068 1.00 25.09 485 GLN B C 1
ATOM 10096 O O . GLN B 1 487 ? 32.391 10.483 22.958 1.00 23.81 485 GLN B O 1
ATOM 10102 N N . PRO B 1 488 ? 34.465 10.432 22.045 1.00 25.10 486 PRO B N 1
ATOM 10103 C CA . PRO B 1 488 ? 33.941 10.957 20.785 1.00 24.07 486 PRO B CA 1
ATOM 10104 C C . PRO B 1 488 ? 32.934 10.033 20.117 1.00 23.05 486 PRO B C 1
ATOM 10105 O O . PRO B 1 488 ? 33.199 8.853 19.909 1.00 22.76 486 PRO B O 1
ATOM 10109 N N . HIS B 1 489 ? 31.757 10.566 19.849 1.00 22.33 487 HIS B N 1
ATOM 10110 C CA . HIS B 1 489 ? 30.745 9.839 19.114 1.00 21.98 487 HIS B CA 1
ATOM 10111 C C . HIS B 1 489 ? 30.912 9.949 17.613 1.00 22.66 487 HIS B C 1
ATOM 10112 O O . HIS B 1 489 ? 30.763 8.956 16.899 1.00 22.99 487 HIS B O 1
ATOM 10119 N N . TRP B 1 490 ? 31.147 11.174 17.145 1.00 22.95 488 TRP B N 1
ATOM 10120 C CA . TRP B 1 490 ? 31.353 11.480 15.731 1.00 23.39 488 TRP B CA 1
ATOM 10121 C C . TRP B 1 490 ? 32.080 12.813 15.568 1.00 24.70 488 TRP B C 1
ATOM 10122 O O . TRP B 1 490 ? 31.984 13.676 16.451 1.00 25.13 488 TRP B O 1
ATOM 10133 N N . PHE B 1 491 ? 32.795 12.961 14.452 1.00 24.99 489 PHE B N 1
ATOM 10134 C CA . PHE B 1 491 ? 33.655 14.119 14.211 1.00 27.53 489 PHE B CA 1
ATOM 10135 C C . PHE B 1 491 ? 33.059 15.107 13.223 1.00 29.12 489 PHE B C 1
ATOM 10136 O O . PHE B 1 491 ? 32.494 14.718 12.205 1.00 28.55 489 PHE B O 1
ATOM 10144 N N . TYR B 1 492 ? 33.176 16.391 13.567 1.00 31.54 490 TYR B N 1
ATOM 10145 C CA . TYR B 1 492 ? 32.634 17.467 12.754 1.00 33.94 490 TYR B CA 1
ATOM 10146 C C . TYR B 1 492 ? 33.302 17.536 11.372 1.00 34.94 490 TYR B C 1
ATOM 10147 O O . TYR B 1 492 ? 34.505 17.280 11.234 1.00 33.14 490 TYR B O 1
ATOM 10156 N N . LYS B 1 493 ? 32.512 17.917 10.374 1.00 36.19 491 LYS B N 1
ATOM 10157 C CA . LYS B 1 493 ? 32.988 18.148 9.012 1.00 39.37 491 LYS B CA 1
ATOM 10158 C C . LYS B 1 493 ? 32.793 19.628 8.652 1.00 41.21 491 LYS B C 1
ATOM 10159 O O . LYS B 1 493 ? 31.783 20.207 9.019 1.00 41.25 491 LYS B O 1
ATOM 10165 N N . PRO B 1 494 ? 33.752 20.238 7.930 1.00 44.43 492 PRO B N 1
ATOM 10166 C CA . PRO B 1 494 ? 33.590 21.669 7.600 1.00 47.25 492 PRO B CA 1
ATOM 10167 C C . PRO B 1 494 ? 32.304 21.924 6.803 1.00 48.71 492 PRO B C 1
ATOM 10168 O O . PRO B 1 494 ? 31.986 21.159 5.897 1.00 48.02 492 PRO B O 1
ATOM 10172 N N . GLY B 1 495 ? 31.556 22.959 7.181 1.00 51.12 493 GLY B N 1
ATOM 10173 C CA . GLY B 1 495 ? 30.307 23.312 6.501 1.00 52.70 493 GLY B CA 1
ATOM 10174 C C . GLY B 1 495 ? 29.070 22.499 6.880 1.00 52.70 493 GLY B C 1
ATOM 10175 O O . GLY B 1 495 ? 28.000 22.711 6.307 1.00 52.93 493 GLY B O 1
ATOM 10176 N N . GLN B 1 496 ? 29.199 21.572 7.834 1.00 51.62 494 GLN B N 1
ATOM 10177 C CA . GLN B 1 496 ? 28.060 20.761 8.301 1.00 51.03 494 GLN B CA 1
ATOM 10178 C C . GLN B 1 496 ? 27.750 21.039 9.775 1.00 47.96 494 GLN B C 1
ATOM 10179 O O . GLN B 1 496 ? 28.645 21.328 10.564 1.00 47.07 494 GLN B O 1
ATOM 10185 N N . ASP B 1 497 ? 26.477 20.912 10.126 1.00 45.46 495 ASP B N 1
ATOM 10186 C CA . ASP B 1 497 ? 25.951 21.379 11.401 1.00 45.43 495 ASP B CA 1
ATOM 10187 C C . ASP B 1 497 ? 26.543 20.563 12.550 1.00 41.35 495 ASP B C 1
ATOM 10188 O O . ASP B 1 497 ? 26.448 19.337 12.552 1.00 39.27 495 ASP B O 1
ATOM 10193 N N . THR B 1 498 ? 27.150 21.243 13.516 1.00 38.03 496 THR B N 1
ATOM 10194 C CA . THR B 1 498 ? 27.784 20.573 14.661 1.00 37.19 496 THR B CA 1
ATOM 10195 C C . THR B 1 498 ? 26.876 20.426 15.901 1.00 36.56 496 THR B C 1
ATOM 10196 O O . THR B 1 498 ? 27.285 19.803 16.882 1.00 35.10 496 THR B O 1
ATOM 10200 N N . GLN B 1 499 ? 25.671 20.997 15.849 1.00 37.37 497 GLN B N 1
ATOM 10201 C CA . GLN B 1 499 ? 24.749 21.026 16.979 1.00 38.88 497 GLN B CA 1
ATOM 10202 C C . GLN B 1 499 ? 24.194 19.656 17.339 1.00 35.11 497 GLN B C 1
ATOM 10203 O O . GLN B 1 499 ? 24.151 18.757 16.512 1.00 33.75 497 GLN B O 1
ATOM 10209 N N . TYR B 1 500 ? 23.755 19.528 18.581 1.00 32.68 498 TYR B N 1
ATOM 10210 C CA . TYR B 1 500 ? 22.932 18.407 18.989 1.00 31.14 498 TYR B CA 1
ATOM 10211 C C . TYR B 1 500 ? 21.560 18.513 18.334 1.00 31.52 498 TYR B C 1
ATOM 10212 O O . TYR B 1 500 ? 20.827 19.474 18.587 1.00 32.19 498 TYR B O 1
ATOM 10221 N N . ARG B 1 501 ? 21.237 17.562 17.456 1.00 30.38 499 ARG B N 1
ATOM 10222 C CA . ARG B 1 501 ? 19.959 17.585 16.725 1.00 31.48 499 ARG B CA 1
ATOM 10223 C C . ARG B 1 501 ? 19.250 16.251 16.867 1.00 29.96 499 ARG B C 1
ATOM 10224 O O . ARG B 1 501 ? 19.260 15.455 15.928 1.00 30.13 499 ARG B O 1
ATOM 10232 N N . PRO B 1 502 ? 18.641 15.992 18.038 1.00 29.88 500 PRO B N 1
ATOM 10233 C CA . PRO B 1 502 ? 18.078 14.659 18.257 1.00 29.06 500 PRO B CA 1
ATOM 10234 C C . PRO B 1 502 ? 16.911 14.398 17.318 1.00 28.99 500 PRO B C 1
ATOM 10235 O O . PRO B 1 502 ? 16.226 15.333 16.945 1.00 28.05 500 PRO B O 1
ATOM 10239 N N . SER B 1 503 ? 16.718 13.144 16.906 1.00 27.38 501 SER B N 1
ATOM 10240 C CA . SER B 1 503 ? 15.625 12.835 15.958 1.00 27.13 501 SER B CA 1
ATOM 10241 C C . SER B 1 503 ? 15.227 11.387 16.035 1.00 26.04 501 SER B C 1
ATOM 10242 O O . SER B 1 503 ? 16.022 10.535 16.419 1.00 24.14 501 SER B O 1
ATOM 10245 N N . PHE B 1 504 ? 13.983 11.097 15.668 1.00 26.38 502 PHE B N 1
ATOM 10246 C CA . PHE B 1 504 ? 13.566 9.709 15.513 1.00 26.43 502 PHE B CA 1
ATOM 10247 C C . PHE B 1 504 ? 14.088 9.093 14.210 1.00 26.93 502 PHE B C 1
ATOM 10248 O O . PHE B 1 504 ? 13.996 7.887 14.008 1.00 26.77 502 PHE B O 1
ATOM 10256 N N . ARG B 1 505 ? 14.620 9.936 13.328 1.00 28.16 503 ARG B N 1
ATOM 10257 C CA . ARG B 1 505 ? 15.100 9.536 12.016 1.00 28.84 503 ARG B CA 1
ATOM 10258 C C . ARG B 1 505 ? 16.552 10.005 11.852 1.00 29.64 503 ARG B C 1
ATOM 10259 O O . ARG B 1 505 ? 17.147 10.545 12.798 1.00 27.01 503 ARG B O 1
ATOM 10267 N N . ARG B 1 506 ? 17.114 9.810 10.660 1.00 29.17 504 ARG B N 1
ATOM 10268 C CA . ARG B 1 506 ? 18.481 10.211 10.390 1.00 28.41 504 ARG B CA 1
ATOM 10269 C C . ARG B 1 506 ? 18.676 11.700 10.603 1.00 29.11 504 ARG B C 1
ATOM 10270 O O . ARG B 1 506 ? 17.807 12.512 10.293 1.00 28.56 504 ARG B O 1
ATOM 10278 N N . THR B 1 507 ? 19.827 12.050 11.164 1.00 29.02 505 THR B N 1
ATOM 10279 C CA . THR B 1 507 ? 20.091 13.436 11.530 1.00 29.27 505 THR B CA 1
ATOM 10280 C C . THR B 1 507 ? 21.516 13.857 11.125 1.00 29.04 505 THR B C 1
ATOM 10281 O O . THR B 1 507 ? 22.134 13.220 10.260 1.00 28.32 505 THR B O 1
ATOM 10285 N N . ASN B 1 508 ? 22.038 14.915 11.747 1.00 28.32 506 ASN B N 1
ATOM 10286 C CA . ASN B 1 508 ? 23.240 15.586 11.231 1.00 28.03 506 ASN B CA 1
ATOM 10287 C C . ASN B 1 508 ? 24.536 14.758 11.269 1.00 26.94 506 ASN B C 1
ATOM 10288 O O . ASN B 1 508 ? 25.472 15.098 10.573 1.00 26.11 506 ASN B O 1
ATOM 10293 N N . TRP B 1 509 ? 24.571 13.659 12.026 1.00 25.86 507 TRP B N 1
ATOM 10294 C CA . TRP B 1 509 ? 25.780 12.803 12.057 1.00 25.93 507 TRP B CA 1
ATOM 10295 C C . TRP B 1 509 ? 25.809 11.687 11.000 1.00 25.49 507 TRP B C 1
ATOM 10296 O O . TRP B 1 509 ? 26.803 10.977 10.867 1.00 25.92 507 TRP B O 1
ATOM 10307 N N . PHE B 1 510 ? 24.737 11.543 10.244 1.00 25.56 508 PHE B N 1
ATOM 10308 C CA . PHE B 1 510 ? 24.635 10.476 9.267 1.00 25.21 508 PHE B CA 1
ATOM 10309 C C . PHE B 1 510 ? 25.763 10.503 8.235 1.00 26.27 508 PHE B C 1
ATOM 10310 O O . PHE B 1 510 ? 26.476 9.494 8.054 1.00 23.98 508 PHE B O 1
ATOM 10318 N N . ARG B 1 511 ? 25.969 11.648 7.576 1.00 28.20 509 ARG B N 1
ATOM 10319 C CA . ARG B 1 511 ? 27.052 11.727 6.586 1.00 30.47 509 ARG B CA 1
ATOM 10320 C C . ARG B 1 511 ? 28.434 11.653 7.235 1.00 27.89 509 ARG B C 1
ATOM 10321 O O . ARG B 1 511 ? 29.285 10.926 6.748 1.00 26.88 509 ARG B O 1
ATOM 10329 N N . PRO B 1 512 ? 28.658 12.414 8.321 1.00 27.31 510 PRO B N 1
ATOM 10330 C CA . PRO B 1 512 ? 29.959 12.290 8.985 1.00 26.88 510 PRO B CA 1
ATOM 10331 C C . PRO B 1 512 ? 30.338 10.844 9.349 1.00 25.56 510 PRO B C 1
ATOM 10332 O O . PRO B 1 512 ? 31.480 10.432 9.123 1.00 25.78 510 PRO B O 1
ATOM 10336 N N . VAL B 1 513 ? 29.382 10.074 9.861 1.00 24.53 511 VAL B N 1
ATOM 10337 C CA . VAL B 1 513 ? 29.673 8.712 10.264 1.00 24.42 511 VAL B CA 1
ATOM 10338 C C . VAL B 1 513 ? 30.085 7.863 9.056 1.00 24.51 511 VAL B C 1
ATOM 10339 O O . VAL B 1 513 ? 31.018 7.061 9.171 1.00 23.99 511 VAL B O 1
ATOM 10343 N N . GLY B 1 514 ? 29.397 8.031 7.924 1.00 24.17 512 GLY B N 1
ATOM 10344 C CA . GLY B 1 514 ? 29.792 7.382 6.673 1.00 24.19 512 GLY B CA 1
ATOM 10345 C C . GLY B 1 514 ? 31.218 7.720 6.255 1.00 24.36 512 GLY B C 1
ATOM 10346 O O . GLY B 1 514 ? 31.957 6.854 5.797 1.00 23.48 512 GLY B O 1
ATOM 10347 N N . SER B 1 515 ? 31.590 8.990 6.412 1.00 24.24 513 SER B N 1
ATOM 10348 C CA . SER B 1 515 ? 32.949 9.455 6.140 1.00 25.51 513 SER B CA 1
ATOM 10349 C C . SER B 1 515 ? 33.984 8.707 6.957 1.00 24.48 513 SER B C 1
ATOM 10350 O O . SER B 1 515 ? 35.047 8.320 6.456 1.00 24.33 513 SER B O 1
ATOM 10353 N N . GLU B 1 516 ? 33.670 8.556 8.236 1.00 24.17 514 GLU B N 1
ATOM 10354 C CA . GLU B 1 516 ? 34.539 7.865 9.176 1.00 23.46 514 GLU B CA 1
ATOM 10355 C C . GLU B 1 516 ? 34.609 6.374 8.866 1.00 22.29 514 GLU B C 1
ATOM 10356 O O . GLU B 1 516 ? 35.658 5.773 8.973 1.00 22.05 514 GLU B O 1
ATOM 10362 N N . TYR B 1 517 ? 33.490 5.779 8.479 1.00 22.08 515 TYR B N 1
ATOM 10363 C CA . TYR B 1 517 ? 33.509 4.383 8.024 1.00 21.69 515 TYR B CA 1
ATOM 10364 C C . TYR B 1 517 ? 34.475 4.227 6.846 1.00 22.32 515 TYR B C 1
ATOM 10365 O O . TYR B 1 517 ? 35.359 3.338 6.845 1.00 21.18 515 TYR B O 1
ATOM 10374 N N . LYS B 1 518 ? 34.372 5.118 5.864 1.00 23.69 516 LYS B N 1
ATOM 10375 C CA . LYS B 1 518 ? 35.238 5.045 4.696 1.00 24.80 516 LYS B CA 1
ATOM 10376 C C . LYS B 1 518 ? 36.705 5.257 5.087 1.00 24.70 516 LYS B C 1
ATOM 10377 O O . LYS B 1 518 ? 37.600 4.647 4.499 1.00 23.33 516 LYS B O 1
ATOM 10383 N N . GLN B 1 519 ? 36.928 6.115 6.071 1.00 23.07 517 GLN B N 1
ATOM 10384 C CA . GLN B 1 519 ? 38.283 6.416 6.551 1.00 23.53 517 GLN B CA 1
ATOM 10385 C C . GLN B 1 519 ? 38.976 5.160 7.054 1.00 22.74 517 GLN B C 1
ATOM 10386 O O . GLN B 1 519 ? 40.117 4.913 6.720 1.00 24.39 517 GLN B O 1
ATOM 10392 N N . VAL B 1 520 ? 38.258 4.371 7.840 1.00 22.83 518 VAL B N 1
ATOM 10393 C CA . VAL B 1 520 ? 38.800 3.158 8.441 1.00 23.24 518 VAL B CA 1
ATOM 10394 C C . VAL B 1 520 ? 38.955 2.087 7.360 1.00 22.73 518 VAL B C 1
ATOM 10395 O O . VAL B 1 520 ? 39.989 1.427 7.304 1.00 23.09 518 VAL B O 1
ATOM 10399 N N . MET B 1 521 ? 37.962 1.944 6.477 1.00 22.17 519 MET B N 1
ATOM 10400 C CA . MET B 1 521 ? 38.054 0.945 5.424 1.00 22.48 519 MET B CA 1
ATOM 10401 C C . MET B 1 521 ? 39.145 1.230 4.391 1.00 23.52 519 MET B C 1
ATOM 10402 O O . MET B 1 521 ? 39.742 0.288 3.877 1.00 23.04 519 MET B O 1
ATOM 10407 N N . GLN B 1 522 ? 39.396 2.509 4.080 1.00 23.51 520 GLN B N 1
ATOM 10408 C CA . GLN B 1 522 ? 40.285 2.870 2.994 1.00 25.24 520 GLN B CA 1
ATOM 10409 C C . GLN B 1 522 ? 41.679 3.217 3.452 1.00 25.88 520 GLN B C 1
ATOM 10410 O O . GLN B 1 522 ? 42.618 3.004 2.697 1.00 25.81 520 GLN B O 1
ATOM 10416 N N . ARG B 1 523 ? 41.823 3.769 4.656 1.00 25.77 521 ARG B N 1
ATOM 10417 C CA . ARG B 1 523 ? 43.100 4.327 5.069 1.00 27.88 521 ARG B CA 1
ATOM 10418 C C . ARG B 1 523 ? 43.467 3.889 6.499 1.00 27.33 521 ARG B C 1
ATOM 10419 O O . ARG B 1 523 ? 43.857 2.738 6.718 1.00 27.24 521 ARG B O 1
ATOM 10427 N N . VAL B 1 524 ? 43.318 4.790 7.465 1.00 26.92 522 VAL B N 1
ATOM 10428 C CA . VAL B 1 524 ? 43.610 4.467 8.865 1.00 26.26 522 VAL B CA 1
ATOM 10429 C C . VAL B 1 524 ? 42.922 5.468 9.782 1.00 25.98 522 VAL B C 1
ATOM 10430 O O . VAL B 1 524 ? 42.962 6.683 9.540 1.00 25.96 522 VAL B O 1
ATOM 10434 N N . GLY B 1 525 ? 42.239 4.951 10.796 1.00 25.91 523 GLY B N 1
ATOM 10435 C CA . GLY B 1 525 ? 41.531 5.794 11.755 1.00 25.23 523 GLY B CA 1
ATOM 10436 C C . GLY B 1 525 ? 42.128 5.637 13.137 1.00 25.44 523 GLY B C 1
ATOM 10437 O O . GLY B 1 525 ? 42.672 4.574 13.460 1.00 24.12 523 GLY B O 1
ATOM 10438 N N . VAL B 1 526 ? 42.020 6.696 13.938 1.00 25.79 524 VAL B N 1
ATOM 10439 C CA . VAL B 1 526 ? 42.358 6.664 15.351 1.00 25.81 524 VAL B CA 1
ATOM 10440 C C . VAL B 1 526 ? 41.124 6.965 16.193 1.00 25.89 524 VAL B C 1
ATOM 10441 O O . VAL B 1 526 ? 40.405 7.949 15.943 1.00 25.06 524 VAL B O 1
ATOM 10445 N N . ILE B 1 527 ? 40.867 6.089 17.171 1.00 25.50 525 ILE B N 1
ATOM 10446 C CA . ILE B 1 527 ? 39.742 6.233 18.083 1.00 24.21 525 ILE B CA 1
ATOM 10447 C C . ILE B 1 527 ? 40.207 6.167 19.540 1.00 24.64 525 ILE B C 1
ATOM 10448 O O . ILE B 1 527 ? 41.059 5.341 19.884 1.00 26.28 525 ILE B O 1
ATOM 10453 N N . ASP B 1 528 ? 39.631 7.035 20.371 1.00 24.88 526 ASP B N 1
ATOM 10454 C CA . ASP B 1 528 ? 39.842 7.006 21.811 1.00 25.44 526 ASP B CA 1
ATOM 10455 C C . ASP B 1 528 ? 38.958 5.934 22.452 1.00 24.56 526 ASP B C 1
ATOM 10456 O O . ASP B 1 528 ? 37.719 6.055 22.457 1.00 22.96 526 ASP B O 1
ATOM 10461 N N . LEU B 1 529 ? 39.601 4.879 22.958 1.00 24.15 527 LEU B N 1
ATOM 10462 C CA . LEU B 1 529 ? 38.911 3.767 23.600 1.00 23.20 527 LEU B CA 1
ATOM 10463 C C . LEU B 1 529 ? 39.137 3.734 25.114 1.00 23.91 527 LEU B C 1
ATOM 10464 O O . LEU B 1 529 ? 38.798 2.745 25.772 1.00 23.98 527 LEU B O 1
ATOM 10469 N N . SER B 1 530 ? 39.667 4.829 25.656 1.00 25.38 528 SER B N 1
ATOM 10470 C CA . SER B 1 530 ? 40.026 4.932 27.067 1.00 26.55 528 SER B CA 1
ATOM 10471 C C . SER B 1 530 ? 38.952 4.548 28.090 1.00 25.86 528 SER B C 1
ATOM 10472 O O . SER B 1 530 ? 39.295 4.094 29.166 1.00 25.04 528 SER B O 1
ATOM 10475 N N . PRO B 1 531 ? 37.651 4.680 27.760 1.00 24.12 529 PRO B N 1
ATOM 10476 C CA . PRO B 1 531 ? 36.663 4.309 28.780 1.00 24.42 529 PRO B CA 1
ATOM 10477 C C . PRO B 1 531 ? 36.566 2.843 29.226 1.00 24.53 529 PRO B C 1
ATOM 10478 O O . PRO B 1 531 ? 35.823 2.558 30.176 1.00 24.46 529 PRO B O 1
ATOM 10482 N N . PHE B 1 532 ? 37.257 1.913 28.569 1.00 24.39 530 PHE B N 1
ATOM 10483 C CA . PHE B 1 532 ? 37.220 0.516 29.005 1.00 23.82 530 PHE B CA 1
ATOM 10484 C C . PHE B 1 532 ? 37.440 0.389 30.516 1.00 24.14 530 PHE B C 1
ATOM 10485 O O . PHE B 1 532 ? 38.258 1.116 31.112 1.00 25.76 530 PHE B O 1
ATOM 10493 N N . GLY B 1 533 ? 36.741 -0.561 31.126 1.00 23.40 531 GLY B N 1
ATOM 10494 C CA . GLY B 1 533 ? 37.081 -1.036 32.462 1.00 25.40 531 GLY B CA 1
ATOM 10495 C C . GLY B 1 533 ? 38.331 -1.867 32.269 1.00 25.09 531 GLY B C 1
ATOM 10496 O O . GLY B 1 533 ? 38.425 -2.615 31.285 1.00 25.59 531 GLY B O 1
ATOM 10497 N N . LYS B 1 534 ? 39.292 -1.732 33.177 1.00 26.68 532 LYS B N 1
ATOM 10498 C CA . LYS B 1 534 ? 40.577 -2.391 33.036 1.00 27.47 532 LYS B CA 1
ATOM 10499 C C . LYS B 1 534 ? 41.003 -2.928 34.398 1.00 29.21 532 LYS B C 1
ATOM 10500 O O . LYS B 1 534 ? 41.113 -2.151 35.343 1.00 29.19 532 LYS B O 1
ATOM 10506 N N . PHE B 1 535 ? 41.248 -4.238 34.489 1.00 30.33 533 PHE B N 1
ATOM 10507 C CA . PHE B 1 535 ? 41.710 -4.865 35.729 1.00 32.13 533 PHE B CA 1
ATOM 10508 C C . PHE B 1 535 ? 42.997 -5.651 35.503 1.00 33.84 533 PHE B C 1
ATOM 10509 O O . PHE B 1 535 ? 43.147 -6.309 34.490 1.00 34.70 533 PHE B O 1
ATOM 10517 N N . ASN B 1 536 ? 43.918 -5.571 36.456 1.00 36.54 534 ASN B N 1
ATOM 10518 C CA . ASN B 1 536 ? 45.107 -6.399 36.462 1.00 38.22 534 ASN B CA 1
ATOM 10519 C C . ASN B 1 536 ? 44.881 -7.491 37.493 1.00 40.23 534 ASN B C 1
ATOM 10520 O O . ASN B 1 536 ? 44.515 -7.199 38.651 1.00 40.18 534 ASN B O 1
ATOM 10525 N N . ILE B 1 537 ? 45.082 -8.742 37.081 1.00 39.94 535 ILE B N 1
ATOM 10526 C CA . ILE B 1 537 ? 44.965 -9.878 37.985 1.00 40.47 535 ILE B CA 1
ATOM 10527 C C . ILE B 1 537 ? 46.300 -10.593 38.000 1.00 42.12 535 ILE B C 1
ATOM 10528 O O . ILE B 1 537 ? 46.797 -10.991 36.955 1.00 41.48 535 ILE B O 1
ATOM 10533 N N . LYS B 1 538 ? 46.876 -10.747 39.183 1.00 44.19 536 LYS B N 1
ATOM 10534 C CA . LYS B 1 538 ? 48.086 -11.553 39.365 1.00 45.91 536 LYS B CA 1
ATOM 10535 C C . LYS B 1 538 ? 48.006 -12.253 40.725 1.00 46.42 536 LYS B C 1
ATOM 10536 O O . LYS B 1 538 ? 46.926 -12.327 41.306 1.00 44.29 536 LYS B O 1
ATOM 10542 N N . GLY B 1 539 ? 49.126 -12.766 41.232 1.00 48.07 537 GLY B N 1
ATOM 10543 C CA . GLY B 1 539 ? 49.133 -13.482 42.510 1.00 49.17 537 GLY B CA 1
ATOM 10544 C C . GLY B 1 539 ? 49.137 -14.972 42.253 1.00 50.27 537 GLY B C 1
ATOM 10545 O O . GLY B 1 539 ? 49.045 -15.415 41.110 1.00 49.10 537 GLY B O 1
ATOM 10546 N N . GLN B 1 540 ? 49.222 -15.766 43.307 1.00 53.19 538 GLN B N 1
ATOM 10547 C CA . GLN B 1 540 ? 49.507 -17.184 43.108 1.00 55.29 538 GLN B CA 1
ATOM 10548 C C . GLN B 1 540 ? 48.390 -17.961 42.390 1.00 53.31 538 GLN B C 1
ATOM 10549 O O . GLN B 1 540 ? 48.687 -18.875 41.646 1.00 54.20 538 GLN B O 1
ATOM 10555 N N . ASP B 1 541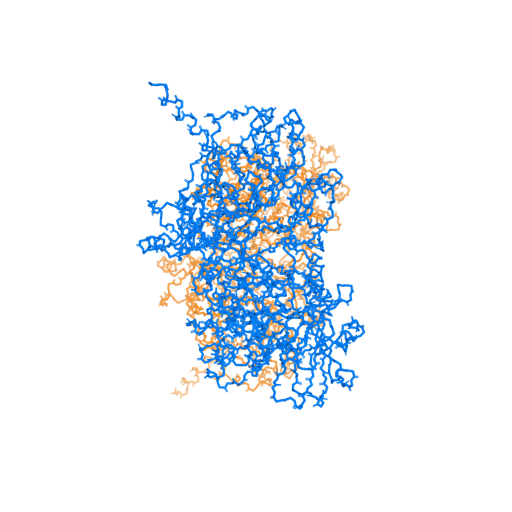 ? 47.126 -17.574 42.562 1.00 50.01 539 ASP B N 1
ATOM 10556 C CA . ASP B 1 541 ? 46.014 -18.354 42.003 1.00 47.74 539 ASP B CA 1
ATOM 10557 C C . ASP B 1 541 ? 45.332 -17.664 40.824 1.00 45.23 539 ASP B C 1
ATOM 10558 O O . ASP B 1 541 ? 44.174 -17.968 40.528 1.00 44.33 539 ASP B O 1
ATOM 10563 N N . SER B 1 542 ? 46.030 -16.745 40.155 1.00 44.59 540 SER B N 1
ATOM 10564 C CA . SER B 1 542 ? 45.400 -15.912 39.112 1.00 43.46 540 SER B CA 1
ATOM 10565 C C . SER B 1 542 ? 44.845 -16.767 37.984 1.00 42.43 540 SER B C 1
ATOM 10566 O O . SER B 1 542 ? 43.694 -16.610 37.583 1.00 40.68 540 SER B O 1
ATOM 10569 N N . THR B 1 543 ? 45.666 -17.686 37.475 1.00 42.86 541 THR B N 1
ATOM 10570 C CA . THR B 1 543 ? 45.251 -18.518 36.354 1.00 42.79 541 THR B CA 1
ATOM 10571 C C . THR B 1 543 ? 44.030 -19.358 36.704 1.00 42.67 541 THR B C 1
ATOM 10572 O O . THR B 1 543 ? 43.053 -19.355 35.957 1.00 40.49 541 THR B O 1
ATOM 10576 N N . GLN B 1 544 ? 44.063 -20.059 37.833 1.00 43.45 542 GLN B N 1
ATOM 10577 C CA . GLN B 1 544 ? 42.917 -20.893 38.203 1.00 44.36 542 GLN B CA 1
ATOM 10578 C C . GLN B 1 544 ? 41.631 -20.094 38.512 1.00 41.25 542 GLN B C 1
ATOM 10579 O O . GLN B 1 544 ? 40.536 -20.557 38.211 1.00 40.19 542 GLN B O 1
ATOM 10585 N N . LEU B 1 545 ? 41.753 -18.900 39.083 1.00 39.10 543 LEU B N 1
ATOM 10586 C CA . LEU B 1 545 ? 40.576 -18.054 39.263 1.00 37.45 543 LEU B CA 1
ATOM 10587 C C . LEU B 1 545 ? 39.940 -17.756 37.901 1.00 35.98 543 LEU B C 1
ATOM 10588 O O . LEU B 1 545 ? 38.748 -17.980 37.690 1.00 35.31 543 LEU B O 1
ATOM 10593 N N . LEU B 1 546 ? 40.741 -17.270 36.962 1.00 36.59 544 LEU B N 1
ATOM 10594 C CA . LEU B 1 546 ? 40.215 -16.956 35.623 1.00 36.11 544 LEU B CA 1
ATOM 10595 C C . LEU B 1 546 ? 39.636 -18.181 34.934 1.00 36.40 544 LEU B C 1
ATOM 10596 O O . LEU B 1 546 ? 38.584 -18.098 34.294 1.00 35.59 544 LEU B O 1
ATOM 10601 N N . ASP B 1 547 ? 40.325 -19.313 35.079 1.00 38.03 545 ASP B N 1
ATOM 10602 C CA . ASP B 1 547 ? 39.910 -20.555 34.443 1.00 38.82 545 ASP B CA 1
ATOM 10603 C C . ASP B 1 547 ? 38.521 -20.981 34.914 1.00 38.44 545 ASP B C 1
ATOM 10604 O O . ASP B 1 547 ? 37.783 -21.615 34.165 1.00 38.08 545 ASP B O 1
ATOM 10609 N N . HIS B 1 548 ? 38.168 -20.638 36.148 1.00 38.47 546 HIS B N 1
ATOM 10610 C CA . HIS B 1 548 ? 36.851 -20.983 36.686 1.00 38.73 546 HIS B CA 1
ATOM 10611 C C . HIS B 1 548 ? 35.795 -19.911 36.453 1.00 35.60 546 HIS B C 1
ATOM 10612 O O . HIS B 1 548 ? 34.624 -20.235 36.382 1.00 34.83 546 HIS B O 1
ATOM 10619 N N . LEU B 1 549 ? 36.211 -18.656 36.344 1.00 34.72 547 LEU B N 1
ATOM 10620 C CA . LEU B 1 549 ? 35.296 -17.554 36.019 1.00 34.60 547 LEU B CA 1
ATOM 10621 C C . LEU B 1 549 ? 34.840 -17.561 34.552 1.00 33.63 547 LEU B C 1
ATOM 10622 O O . LEU B 1 549 ? 33.700 -17.207 34.245 1.00 32.90 547 LEU B O 1
ATOM 10627 N N . CYS B 1 550 ? 35.763 -17.940 33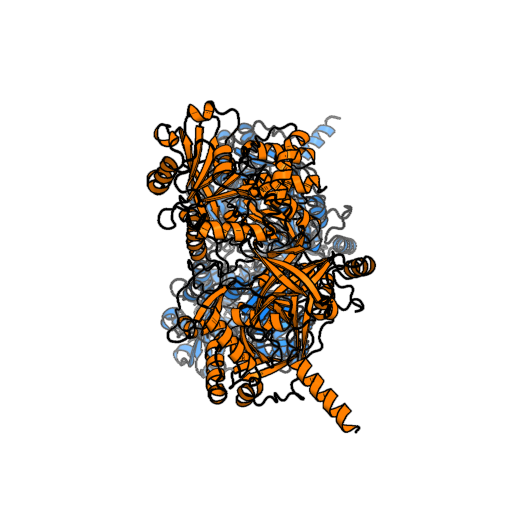.669 1.00 33.41 548 CYS B N 1
ATOM 10628 C CA . CYS B 1 550 ? 35.632 -17.749 32.225 1.00 32.86 548 CYS B CA 1
ATOM 10629 C C . CYS B 1 550 ? 35.396 -19.052 31.447 1.00 33.14 548 CYS B C 1
ATOM 10630 O O . CYS B 1 550 ? 35.958 -20.110 31.778 1.00 34.27 548 CYS B O 1
ATOM 10633 N N . ALA B 1 551 ? 34.565 -18.959 30.412 1.00 32.37 549 ALA B N 1
ATOM 10634 C CA . ALA B 1 551 ? 34.161 -20.099 29.580 1.00 32.85 549 ALA B CA 1
ATOM 10635 C C . ALA B 1 551 ? 35.122 -20.411 28.433 1.00 33.51 549 ALA B C 1
ATOM 10636 O O . ALA B 1 551 ? 35.093 -21.527 27.902 1.00 36.93 549 ALA B O 1
ATOM 10638 N N . ASN B 1 552 ? 35.978 -19.466 28.047 1.00 32.60 550 ASN B N 1
ATOM 10639 C CA . ASN B 1 552 ? 37.028 -19.760 27.069 1.00 33.52 550 ASN B CA 1
ATOM 10640 C C . ASN B 1 552 ? 38.252 -20.319 27.795 1.00 35.66 550 ASN B C 1
ATOM 10641 O O . ASN B 1 552 ? 38.331 -20.237 29.033 1.00 36.12 550 ASN B O 1
ATOM 10646 N N . VAL B 1 553 ? 39.192 -20.891 27.043 1.00 36.93 551 VAL B N 1
ATOM 10647 C CA . VAL B 1 553 ? 40.488 -21.238 27.631 1.00 39.19 551 VAL B CA 1
ATOM 10648 C C . VAL B 1 553 ? 41.197 -19.967 28.044 1.00 38.27 551 VAL B C 1
ATOM 10649 O O . VAL B 1 553 ? 40.923 -18.892 27.524 1.00 36.86 551 VAL B O 1
ATOM 10653 N N . ILE B 1 554 ? 42.100 -20.097 29.002 1.00 39.77 552 ILE B N 1
ATOM 10654 C CA . ILE B 1 554 ? 42.938 -18.992 29.387 1.00 40.32 552 ILE B CA 1
ATOM 10655 C C . ILE B 1 554 ? 44.095 -18.926 28.382 1.00 40.84 552 ILE B C 1
ATOM 10656 O O . ILE B 1 554 ? 44.775 -19.916 28.173 1.00 41.93 552 ILE B O 1
ATOM 10661 N N . PRO B 1 555 ? 44.319 -17.753 27.762 1.00 39.45 553 PRO B N 1
ATOM 10662 C CA . PRO B 1 555 ? 45.356 -17.620 26.742 1.00 40.82 553 PRO B CA 1
ATOM 10663 C C . PRO B 1 555 ? 46.758 -17.821 27.307 1.00 43.24 553 PRO B C 1
ATOM 10664 O O . PRO B 1 555 ? 47.006 -17.551 28.488 1.00 44.21 553 PRO B O 1
ATOM 10668 N N . LYS B 1 556 ? 47.667 -18.249 26.447 1.00 43.64 554 LYS B N 1
ATOM 10669 C CA . LYS B 1 556 ? 49.070 -18.427 26.815 1.00 46.73 554 LYS B CA 1
ATOM 10670 C C . LYS B 1 556 ? 49.742 -17.067 26.887 1.00 45.30 554 LYS B C 1
ATOM 10671 O O . LYS B 1 556 ? 49.255 -16.094 26.302 1.00 41.90 554 LYS B O 1
ATOM 10677 N N . VAL B 1 557 ? 50.863 -16.998 27.586 1.00 45.62 555 VAL B N 1
ATOM 10678 C CA . VAL B 1 557 ? 51.563 -15.736 27.730 1.00 46.40 555 VAL B CA 1
ATOM 10679 C C . VAL B 1 557 ? 51.897 -15.160 26.352 1.00 45.98 555 VAL B C 1
ATOM 10680 O O . VAL B 1 557 ? 52.361 -15.865 25.468 1.00 46.70 555 VAL B O 1
ATOM 10684 N N . GLY B 1 558 ? 51.575 -13.881 26.175 1.00 44.26 556 GLY B N 1
ATOM 10685 C CA . GLY B 1 558 ? 51.821 -13.163 24.933 1.00 43.06 556 GLY B CA 1
ATOM 10686 C C . GLY B 1 558 ? 50.604 -13.093 24.027 1.00 40.53 556 GLY B C 1
ATOM 10687 O O . GLY B 1 558 ? 50.691 -12.558 22.924 1.00 38.77 556 GLY B O 1
ATOM 10688 N N . PHE B 1 559 ? 49.481 -13.646 24.486 1.00 40.23 557 PHE B N 1
ATOM 10689 C CA . PHE B 1 559 ? 48.264 -13.741 23.678 1.00 39.31 557 PHE B CA 1
ATOM 10690 C C . PHE B 1 559 ? 47.026 -13.216 24.403 1.00 37.02 557 PHE B C 1
ATOM 10691 O O . PHE B 1 559 ? 46.987 -13.107 25.638 1.00 36.10 557 PHE B O 1
ATOM 10699 N N . THR B 1 560 ? 46.002 -12.947 23.606 1.00 34.22 558 THR B N 1
ATOM 10700 C CA . THR B 1 560 ? 44.760 -12.355 24.076 1.00 33.17 558 THR B CA 1
ATOM 10701 C C . THR B 1 560 ? 43.619 -13.183 23.520 1.00 31.63 558 THR B C 1
ATOM 10702 O O . THR B 1 560 ? 43.697 -13.642 22.388 1.00 30.23 558 THR B O 1
ATOM 10706 N N . ASN B 1 561 ? 42.544 -13.353 24.286 1.00 30.85 559 ASN B N 1
ATOM 10707 C CA . ASN B 1 561 ? 41.290 -13.846 23.685 1.00 30.77 559 ASN B CA 1
ATOM 10708 C C . ASN B 1 561 ? 40.030 -13.203 24.244 1.00 30.13 559 ASN B C 1
ATOM 10709 O O . ASN B 1 561 ? 40.080 -12.402 25.186 1.00 30.92 559 ASN B O 1
ATOM 10714 N N . ILE B 1 562 ? 38.905 -13.538 23.629 1.00 30.29 560 ILE B N 1
ATOM 10715 C CA . ILE B 1 562 ? 37.610 -13.060 24.042 1.00 29.72 560 ILE B CA 1
ATOM 10716 C C . ILE B 1 562 ? 36.973 -14.151 24.886 1.00 30.28 560 ILE B C 1
ATOM 10717 O O . ILE B 1 562 ? 36.943 -15.329 24.494 1.00 31.91 560 ILE B O 1
ATOM 10722 N N . SER B 1 563 ? 36.460 -13.772 26.051 1.00 29.56 561 SER B N 1
ATOM 10723 C CA . SER B 1 563 ? 36.079 -14.762 27.057 1.00 29.18 561 SER B CA 1
ATOM 10724 C C . SER B 1 563 ? 34.895 -14.263 27.846 1.00 28.03 561 SER B C 1
ATOM 10725 O O . SER B 1 563 ? 34.792 -13.067 28.085 1.00 28.59 561 SER B O 1
ATOM 10728 N N . HIS B 1 564 ? 33.985 -15.161 28.218 1.00 27.40 562 HIS B N 1
ATOM 10729 C CA . HIS B 1 564 ? 32.747 -14.770 28.869 1.00 26.69 562 HIS B CA 1
ATOM 10730 C C . HIS B 1 564 ? 32.665 -15.295 30.290 1.00 26.97 562 HIS B C 1
ATOM 10731 O O . HIS B 1 564 ? 33.079 -16.419 30.561 1.00 27.16 562 HIS B O 1
ATOM 10738 N N . MET B 1 565 ? 32.171 -14.447 31.196 1.00 25.62 563 MET B N 1
ATOM 10739 C CA . MET B 1 565 ? 31.865 -14.850 32.541 1.00 26.02 563 MET B CA 1
ATOM 10740 C C . MET B 1 565 ? 30.387 -15.188 32.562 1.00 26.09 563 MET B C 1
ATOM 10741 O O . MET B 1 565 ? 29.521 -14.309 32.370 1.00 25.05 563 MET B O 1
ATOM 10746 N N . LEU B 1 566 ? 30.101 -16.461 32.798 1.00 26.84 564 LEU B N 1
ATOM 10747 C CA . LEU B 1 566 ? 28.732 -16.927 32.849 1.00 26.38 564 LEU B CA 1
ATOM 10748 C C . LEU B 1 566 ? 28.279 -17.057 34.282 1.00 26.91 564 LEU B C 1
ATOM 10749 O O . LEU B 1 566 ? 29.096 -17.195 35.203 1.00 26.21 564 LEU B O 1
ATOM 10754 N N . THR B 1 567 ? 26.961 -16.998 34.446 1.00 27.60 565 THR B N 1
ATOM 10755 C CA . THR B 1 567 ? 26.310 -17.284 35.704 1.00 28.09 565 THR B CA 1
ATOM 10756 C C . THR B 1 567 ? 26.121 -18.789 35.849 1.00 29.98 565 THR B C 1
ATOM 10757 O O . THR B 1 567 ? 26.218 -19.522 34.863 1.00 29.46 565 THR B O 1
ATOM 10761 N N . PRO B 1 568 ? 25.841 -19.258 37.077 1.00 30.91 566 PRO B N 1
ATOM 10762 C CA . PRO B 1 568 ? 25.543 -20.682 37.245 1.00 32.97 566 PRO B CA 1
ATOM 10763 C C . PRO B 1 568 ? 24.438 -21.199 36.304 1.00 33.59 566 PRO B C 1
ATOM 10764 O O . PRO B 1 568 ? 24.496 -22.364 35.888 1.00 32.33 566 PRO B O 1
ATOM 10768 N N . ARG B 1 569 ? 23.447 -20.367 35.976 1.00 32.20 567 ARG B N 1
ATOM 10769 C CA . ARG B 1 569 ? 22.396 -20.790 35.016 1.00 34.39 567 ARG B CA 1
ATOM 10770 C C . ARG B 1 569 ? 22.848 -20.717 33.538 1.00 32.33 567 ARG B C 1
ATOM 10771 O O . ARG B 1 569 ? 22.064 -21.023 32.629 1.00 33.21 567 ARG B O 1
ATOM 10779 N N . GLY B 1 570 ? 24.084 -20.284 33.299 1.00 29.95 568 GLY B N 1
ATOM 10780 C CA . GLY B 1 570 ? 24.627 -20.155 31.961 1.00 29.70 568 GLY B CA 1
ATOM 10781 C C . GLY B 1 570 ? 24.322 -18.845 31.226 1.00 27.82 568 GLY B C 1
ATOM 10782 O O . GLY B 1 570 ? 24.465 -18.782 30.012 1.00 27.18 568 GLY B O 1
ATOM 10783 N N . ARG B 1 571 ? 23.912 -17.809 31.953 1.00 26.54 569 ARG B N 1
ATOM 10784 C CA . ARG B 1 571 ? 23.692 -16.492 31.368 1.00 25.97 569 ARG B CA 1
ATOM 10785 C C . ARG B 1 571 ? 24.996 -15.725 31.224 1.00 24.70 569 ARG B C 1
ATOM 10786 O O . ARG B 1 571 ? 25.960 -16.009 31.935 1.00 25.65 569 ARG B O 1
ATOM 10794 N N . VAL B 1 572 ? 25.043 -14.777 30.292 1.00 22.41 570 VAL B N 1
ATOM 10795 C CA . VAL B 1 572 ? 26.278 -14.029 30.041 1.00 22.14 570 VAL B CA 1
ATOM 10796 C C . VAL B 1 572 ? 26.345 -12.778 30.931 1.00 21.63 570 VAL B C 1
ATOM 10797 O O . VAL B 1 572 ? 25.810 -11.714 30.598 1.00 22.55 570 VAL B O 1
ATOM 10801 N N . TYR B 1 573 ? 27.006 -12.915 32.071 1.00 22.68 571 TYR B N 1
ATOM 10802 C CA . TYR B 1 573 ? 27.178 -11.805 32.997 1.00 21.66 571 TYR B CA 1
ATOM 10803 C C . TYR B 1 573 ? 28.149 -10.767 32.440 1.00 21.41 571 TYR B C 1
ATOM 10804 O O . TYR B 1 573 ? 27.978 -9.582 32.677 1.00 20.95 571 TYR B O 1
ATOM 10813 N N . ALA B 1 574 ? 29.178 -11.215 31.729 1.00 21.94 572 ALA B N 1
ATOM 10814 C CA . ALA B 1 574 ? 30.180 -10.320 31.171 1.00 22.33 572 ALA B CA 1
ATOM 10815 C C . ALA B 1 574 ? 30.843 -10.925 29.935 1.00 23.36 572 ALA B C 1
ATOM 10816 O O . ALA B 1 574 ? 30.937 -12.151 29.789 1.00 24.74 572 ALA B O 1
ATOM 10818 N N . GLU B 1 575 ? 31.306 -10.052 29.055 1.00 24.30 573 GLU B N 1
ATOM 10819 C CA . GLU B 1 575 ? 32.250 -10.407 28.021 1.00 26.22 573 GLU B CA 1
ATOM 10820 C C . GLU B 1 575 ? 33.528 -9.638 28.299 1.00 26.37 573 GLU B C 1
ATOM 10821 O O . GLU B 1 575 ? 33.505 -8.416 28.382 1.00 25.32 573 GLU B O 1
ATOM 10827 N N . LEU B 1 576 ? 34.636 -10.359 28.403 1.00 27.17 574 LEU B N 1
ATOM 10828 C CA . LEU B 1 576 ? 35.926 -9.757 28.673 1.00 28.70 574 LEU B CA 1
ATOM 10829 C C . LEU B 1 576 ? 36.878 -10.025 27.531 1.00 29.23 574 LEU B C 1
ATOM 10830 O O . LEU B 1 576 ? 36.677 -10.940 26.743 1.00 32.69 574 LEU B O 1
ATOM 10835 N N . THR B 1 577 ? 37.920 -9.224 27.449 1.00 28.25 575 THR B N 1
ATOM 10836 C CA . THR B 1 577 ? 39.068 -9.551 26.654 1.00 29.63 575 THR B CA 1
ATOM 10837 C C . THR B 1 577 ? 40.180 -9.789 27.654 1.00 29.11 575 THR B C 1
ATOM 10838 O O . THR B 1 577 ? 40.421 -8.950 28.512 1.00 28.94 575 THR B O 1
ATOM 10842 N N . VAL B 1 578 ? 40.788 -10.965 27.573 1.00 29.27 576 VAL B N 1
ATOM 10843 C CA . VAL B 1 578 ? 41.790 -11.428 28.530 1.00 29.17 576 VAL B CA 1
ATOM 10844 C C . VAL B 1 578 ? 43.146 -11.480 27.842 1.00 29.99 576 VAL B C 1
ATOM 10845 O O . VAL B 1 578 ? 43.316 -12.204 26.863 1.00 29.57 576 VAL B O 1
ATOM 10849 N N . SER B 1 579 ? 44.112 -10.736 28.382 1.00 30.39 577 SER B N 1
ATOM 10850 C CA . SER B 1 579 ? 45.475 -10.701 27.875 1.00 32.03 577 SER B CA 1
ATOM 10851 C C . SER B 1 579 ? 46.412 -11.298 28.917 1.00 33.69 577 SER B C 1
ATOM 10852 O O . SER B 1 579 ? 46.421 -10.849 30.072 1.00 33.17 577 SER B O 1
ATOM 10855 N N . HIS B 1 580 ? 47.195 -12.289 28.510 1.00 34.93 578 HIS B N 1
ATOM 10856 C CA . HIS B 1 580 ? 48.176 -12.911 29.382 1.00 38.15 578 HIS B CA 1
ATOM 10857 C C . HIS B 1 580 ? 49.510 -12.219 29.117 1.00 39.63 578 HIS B C 1
ATOM 10858 O O . HIS B 1 580 ? 50.176 -12.517 28.135 1.00 39.82 578 HIS B O 1
ATOM 10865 N N . GLN B 1 581 ? 49.882 -11.285 29.989 1.00 40.05 579 GLN B N 1
ATOM 10866 C CA . GLN B 1 581 ? 50.956 -10.343 29.693 1.00 40.55 579 GLN B CA 1
ATOM 10867 C C . GLN B 1 581 ? 52.315 -10.846 30.141 1.00 43.23 579 GLN B C 1
ATOM 10868 O O . GLN B 1 581 ? 53.294 -10.612 29.467 1.00 43.52 579 GLN B O 1
ATOM 10874 N N . SER B 1 582 ? 52.354 -11.492 31.299 1.00 43.60 580 SER B N 1
ATOM 10875 C CA . SER B 1 582 ? 53.537 -12.214 31.755 1.00 46.85 580 SER B CA 1
ATOM 10876 C C . SER B 1 582 ? 53.039 -13.369 32.619 1.00 47.29 580 SER B C 1
ATOM 10877 O O . SER B 1 582 ? 51.876 -13.372 33.026 1.00 45.82 580 SER B O 1
ATOM 10880 N N . PRO B 1 583 ? 53.891 -14.374 32.870 1.00 50.22 581 PRO B N 1
ATOM 10881 C CA . PRO B 1 583 ? 53.373 -15.595 33.487 1.00 50.82 581 PRO B CA 1
ATOM 10882 C C . PRO B 1 583 ? 52.563 -15.345 34.750 1.00 50.39 581 PRO B C 1
ATOM 10883 O O . PRO B 1 583 ? 53.085 -14.814 35.725 1.00 51.96 581 PRO B O 1
ATOM 10887 N N . GLY B 1 584 ? 51.293 -15.733 34.724 1.00 48.62 582 GLY B N 1
ATOM 10888 C CA . GLY B 1 584 ? 50.401 -15.541 35.858 1.00 47.46 582 GLY B CA 1
ATOM 10889 C C . GLY B 1 584 ? 49.820 -14.152 36.058 1.00 45.08 582 GLY B C 1
ATOM 10890 O O . GLY B 1 584 ? 49.108 -13.936 37.042 1.00 43.44 582 GLY B O 1
ATOM 10891 N N . GLU B 1 585 ? 50.101 -13.220 35.140 1.00 43.95 583 GLU B N 1
ATOM 10892 C CA . GLU B 1 585 ? 49.620 -11.830 35.249 1.00 41.81 583 GLU B CA 1
ATOM 10893 C C . GLU B 1 585 ? 48.807 -11.442 34.020 1.00 39.44 583 GLU B C 1
ATOM 10894 O O . GLU B 1 585 ? 49.292 -11.534 32.891 1.00 37.62 583 GLU B O 1
ATOM 10900 N N . PHE B 1 586 ? 47.590 -10.963 34.262 1.00 37.67 584 PHE B N 1
ATOM 10901 C CA . PHE B 1 586 ? 46.598 -10.792 33.220 1.00 36.25 584 PHE B CA 1
ATOM 10902 C C . PHE B 1 586 ? 46.027 -9.391 33.232 1.00 35.25 584 PHE B C 1
ATOM 10903 O O . PHE B 1 586 ? 45.894 -8.775 34.295 1.00 37.18 584 PHE B O 1
ATOM 10911 N N . LEU B 1 587 ? 45.683 -8.893 32.048 1.00 34.51 585 LEU B N 1
ATOM 10912 C CA . LEU B 1 587 ? 44.884 -7.680 31.916 1.00 32.06 585 LEU B CA 1
ATOM 10913 C C . LEU B 1 587 ? 43.494 -8.083 31.432 1.00 30.32 585 LEU B C 1
ATOM 10914 O O . LEU B 1 587 ? 43.378 -8.822 30.448 1.00 29.79 585 LEU B O 1
ATOM 10919 N N . LEU B 1 588 ? 42.450 -7.615 32.117 1.00 28.74 586 LEU B N 1
ATOM 10920 C CA . LEU B 1 588 ? 41.082 -7.885 31.677 1.00 27.53 586 LEU B CA 1
ATOM 10921 C C . LEU B 1 588 ? 40.472 -6.567 31.268 1.00 25.99 586 LEU B C 1
ATOM 10922 O O . LEU B 1 588 ? 40.640 -5.558 31.954 1.00 23.87 586 LEU B O 1
ATOM 10927 N N . ILE B 1 589 ? 39.746 -6.593 30.150 1.00 25.60 587 ILE B N 1
ATOM 10928 C CA . ILE B 1 589 ? 39.175 -5.401 29.575 1.00 24.64 587 ILE B CA 1
ATOM 10929 C C . ILE B 1 589 ? 37.688 -5.655 29.362 1.00 24.22 587 ILE B C 1
ATOM 10930 O O . ILE B 1 589 ? 37.318 -6.716 28.855 1.00 22.70 587 ILE B O 1
ATOM 10935 N N . THR B 1 590 ? 36.870 -4.680 29.764 1.00 22.80 588 THR B N 1
ATOM 10936 C CA . THR B 1 590 ? 35.422 -4.738 29.593 1.00 23.57 588 THR B CA 1
ATOM 10937 C C . THR B 1 590 ? 34.909 -3.330 29.225 1.00 21.75 588 THR B C 1
ATOM 10938 O O . THR B 1 590 ? 35.665 -2.366 29.230 1.00 20.59 588 THR B O 1
ATOM 10942 N N . GLY B 1 591 ? 33.633 -3.218 28.869 1.00 22.03 589 GLY B N 1
ATOM 10943 C CA . GLY B 1 591 ? 33.076 -1.930 28.517 1.00 20.74 589 GLY B CA 1
ATOM 10944 C C . GLY B 1 591 ? 32.956 -1.028 29.722 1.00 20.95 589 GLY B C 1
ATOM 10945 O O . GLY B 1 591 ? 32.810 -1.504 30.849 1.00 21.05 589 GLY B O 1
ATOM 10946 N N . SER B 1 592 ? 33.010 0.282 29.481 1.00 21.30 590 SER B N 1
ATOM 10947 C CA . SER B 1 592 ? 32.904 1.297 30.531 1.00 22.22 590 SER B CA 1
ATOM 10948 C C . SER B 1 592 ? 31.690 1.061 31.419 1.00 23.19 590 SER B C 1
ATOM 10949 O O . SER B 1 592 ? 31.762 1.221 32.626 1.00 25.18 590 SER B O 1
ATOM 10952 N N . GLY B 1 593 ? 30.574 0.671 30.817 1.00 23.32 591 GLY B N 1
ATOM 10953 C CA . GLY B 1 593 ? 29.334 0.440 31.579 1.00 24.53 591 GLY B CA 1
ATOM 10954 C C . GLY B 1 593 ? 29.362 -0.795 32.483 1.00 24.37 591 GLY B C 1
ATOM 10955 O O . GLY B 1 593 ? 28.496 -0.958 33.341 1.00 23.46 591 GLY B O 1
ATOM 10956 N N . SER B 1 594 ? 30.342 -1.676 32.275 1.00 23.66 592 SER B N 1
ATOM 10957 C CA . SER B 1 594 ? 30.437 -2.928 33.018 1.00 23.23 592 SER B CA 1
ATOM 10958 C C . SER B 1 594 ? 31.605 -2.973 34.017 1.00 23.34 592 SER B C 1
ATOM 10959 O O . SER B 1 594 ? 31.809 -4.004 34.660 1.00 23.72 592 SER B O 1
ATOM 10962 N N . GLU B 1 595 ? 32.354 -1.875 34.157 1.00 22.52 593 GLU B N 1
ATOM 10963 C CA . GLU B 1 595 ? 33.574 -1.851 35.001 1.00 23.58 593 GLU B CA 1
ATOM 10964 C C . GLU B 1 595 ? 33.343 -2.453 36.408 1.00 23.08 593 GLU B C 1
ATOM 10965 O O . GLU B 1 595 ? 33.864 -3.511 36.720 1.00 22.52 593 GLU B O 1
ATOM 10971 N N . LEU B 1 596 ? 32.526 -1.812 37.232 1.00 22.78 594 LEU B N 1
ATOM 10972 C CA . LEU B 1 596 ? 32.378 -2.272 38.603 1.00 24.04 594 LEU B CA 1
ATOM 10973 C C . LEU B 1 596 ? 31.402 -3.434 38.722 1.00 22.94 594 LEU B C 1
ATOM 10974 O O . LEU B 1 596 ? 31.529 -4.252 39.608 1.00 23.92 594 LEU B O 1
ATOM 10979 N N . HIS B 1 597 ? 30.449 -3.516 37.805 1.00 22.05 595 HIS B N 1
ATOM 10980 C CA . HIS B 1 597 ? 29.557 -4.676 37.711 1.00 21.85 595 HIS B CA 1
ATOM 10981 C C . HIS B 1 597 ? 30.385 -5.973 37.578 1.00 22.30 595 HIS B C 1
ATOM 10982 O O . HIS B 1 597 ? 30.130 -6.958 38.303 1.00 21.95 595 HIS B O 1
ATOM 10989 N N . ASP B 1 598 ? 31.364 -5.954 36.662 1.00 22.69 596 ASP B N 1
ATOM 10990 C CA . ASP B 1 598 ? 32.251 -7.105 36.399 1.00 23.63 596 ASP B CA 1
ATOM 10991 C C . ASP B 1 598 ? 33.305 -7.285 37.520 1.00 24.94 596 ASP B C 1
ATOM 10992 O O . ASP B 1 598 ? 33.539 -8.405 37.966 1.00 25.35 596 ASP B O 1
ATOM 10997 N N . LEU B 1 599 ? 33.917 -6.196 37.987 1.00 24.94 597 LEU B N 1
ATOM 10998 C CA . LEU B 1 599 ? 34.870 -6.298 39.097 1.00 26.96 597 LEU B CA 1
ATOM 10999 C C . LEU B 1 599 ? 34.264 -6.943 40.342 1.00 26.96 597 LEU B C 1
ATOM 11000 O O . LEU B 1 599 ? 34.906 -7.762 40.987 1.00 28.69 597 LEU B O 1
ATOM 11005 N N . ARG B 1 600 ? 33.041 -6.566 40.676 1.00 25.75 598 ARG B N 1
ATOM 11006 C CA . ARG B 1 600 ? 32.332 -7.105 41.834 1.00 25.65 598 ARG B CA 1
ATOM 11007 C C . ARG B 1 600 ? 32.190 -8.615 41.726 1.00 25.62 598 ARG B C 1
ATOM 11008 O O . ARG B 1 600 ? 32.479 -9.348 42.675 1.00 26.38 598 ARG B O 1
ATOM 11016 N N . TRP B 1 601 ? 31.748 -9.081 40.552 1.00 24.86 599 TRP B N 1
ATOM 11017 C CA . TRP B 1 601 ? 31.600 -10.523 40.291 1.00 25.56 599 TRP B CA 1
ATOM 11018 C C . TRP B 1 601 ? 32.933 -11.267 40.499 1.00 25.80 599 TRP B C 1
ATOM 11019 O O . TRP B 1 601 ? 32.984 -12.295 41.152 1.00 25.50 599 TRP B O 1
ATOM 11030 N N . ILE B 1 602 ? 34.001 -10.708 39.952 1.00 25.87 600 ILE B N 1
ATOM 11031 C CA . ILE B 1 602 ? 35.332 -11.298 40.073 1.00 27.96 600 ILE B CA 1
ATOM 11032 C C . ILE B 1 602 ? 35.787 -11.332 41.534 1.00 28.94 600 ILE B C 1
ATOM 11033 O O . ILE B 1 602 ? 36.240 -12.363 42.013 1.00 30.43 600 ILE B O 1
ATOM 11038 N N . GLU B 1 603 ? 35.664 -10.212 42.238 1.00 29.24 601 GLU B N 1
ATOM 11039 C CA . GLU B 1 603 ? 36.121 -10.141 43.633 1.00 32.29 601 GLU B CA 1
ATOM 11040 C C . GLU B 1 603 ? 35.319 -11.061 44.544 1.00 33.27 601 GLU B C 1
ATOM 11041 O O . GLU B 1 603 ? 35.874 -11.674 45.435 1.00 34.87 601 GLU B O 1
ATOM 11047 N N . GLU B 1 604 ? 34.018 -11.184 44.303 1.00 33.22 602 GLU B N 1
ATOM 11048 C CA . GLU B 1 604 ? 33.185 -12.105 45.068 1.00 35.31 602 GLU B CA 1
ATOM 11049 C C . GLU B 1 604 ? 33.580 -13.568 44.821 1.00 35.15 602 GLU B C 1
ATOM 11050 O O . GLU B 1 604 ? 33.631 -14.365 45.754 1.00 35.11 602 GLU B O 1
ATOM 11056 N N . ALA B 1 605 ? 33.865 -13.923 43.571 1.00 34.22 603 ALA B N 1
ATOM 11057 C CA . ALA B 1 605 ? 34.250 -15.303 43.251 1.00 34.63 603 ALA B CA 1
ATOM 11058 C C . ALA B 1 605 ? 35.550 -15.652 43.938 1.00 35.86 603 ALA B C 1
ATOM 11059 O O . ALA B 1 605 ? 35.708 -16.754 44.465 1.00 37.59 603 ALA B O 1
ATOM 11061 N N . ALA B 1 606 ? 36.484 -14.708 43.923 1.00 35.79 604 ALA B N 1
ATOM 11062 C CA . ALA B 1 606 ? 37.807 -14.916 44.511 1.00 37.49 604 ALA B CA 1
ATOM 11063 C C . ALA B 1 606 ? 37.730 -15.202 46.007 1.00 38.97 604 ALA B C 1
ATOM 11064 O O . ALA B 1 606 ? 38.302 -16.188 46.485 1.00 41.06 604 ALA B O 1
ATOM 11066 N N . VAL B 1 607 ? 37.035 -14.340 46.740 1.00 39.29 605 VAL B N 1
ATOM 11067 C CA . VAL B 1 607 ? 36.923 -14.513 48.189 1.00 41.82 605 VAL B CA 1
ATOM 11068 C C . VAL B 1 607 ? 36.041 -15.708 48.552 1.00 43.05 605 VAL B C 1
ATOM 11069 O O . VAL B 1 607 ? 36.360 -16.433 49.472 1.00 43.61 605 VAL B O 1
ATOM 11073 N N . ARG B 1 608 ? 34.950 -15.930 47.824 1.00 43.45 606 ARG B N 1
ATOM 11074 C CA . ARG B 1 608 ? 34.116 -17.102 48.087 1.00 46.11 606 ARG B CA 1
ATOM 11075 C C . ARG B 1 608 ? 34.853 -18.414 47.820 1.00 45.47 606 ARG B C 1
ATOM 11076 O O . ARG B 1 608 ? 34.649 -19.390 48.530 1.00 45.88 606 ARG B O 1
ATOM 11084 N N . GLY B 1 609 ? 35.668 -18.433 46.770 1.00 43.04 607 GLY B N 1
ATOM 11085 C CA . GLY B 1 609 ? 36.398 -19.615 46.388 1.00 44.40 607 GLY B CA 1
ATOM 11086 C C . GLY B 1 609 ? 37.707 -19.805 47.130 1.00 45.40 607 GLY B C 1
ATOM 11087 O O . GLY B 1 609 ? 38.386 -20.796 46.911 1.00 46.87 607 GLY B O 1
ATOM 11088 N N . GLY B 1 610 ? 38.082 -18.863 47.993 1.00 45.35 608 GLY B N 1
ATOM 11089 C CA . GLY B 1 610 ? 39.364 -18.963 48.723 1.00 46.77 608 GLY B CA 1
ATOM 11090 C C . GLY B 1 610 ? 40.583 -18.835 47.824 1.00 47.24 608 GLY B C 1
ATOM 11091 O O . GLY B 1 610 ? 41.644 -19.375 48.125 1.00 48.72 608 GLY B O 1
ATOM 11092 N N . TYR B 1 611 ? 40.440 -18.126 46.710 1.00 45.07 609 TYR B N 1
ATOM 11093 C CA . TYR B 1 611 ? 41.549 -17.897 45.800 1.00 46.49 609 TYR B CA 1
ATOM 11094 C C . TYR B 1 611 ? 42.455 -16.800 46.342 1.00 47.27 609 TYR B C 1
ATOM 11095 O O . TYR B 1 611 ? 41.973 -15.736 46.731 1.00 47.24 609 TYR B O 1
ATOM 11104 N N . ASP B 1 612 ? 43.763 -17.042 46.327 1.00 48.73 610 ASP B N 1
ATOM 11105 C CA . ASP B 1 612 ? 44.744 -16.042 46.744 1.00 50.26 610 ASP B CA 1
ATOM 11106 C C . ASP B 1 612 ? 45.263 -15.287 45.515 1.00 48.40 610 ASP B C 1
ATOM 11107 O O . ASP B 1 612 ? 46.082 -15.807 44.764 1.00 50.16 610 ASP B O 1
ATOM 11112 N N . VAL B 1 613 ? 44.788 -14.061 45.325 1.00 45.83 611 VAL B N 1
ATOM 11113 C CA . VAL B 1 613 ? 45.156 -13.248 44.157 1.00 45.37 611 VAL B CA 1
ATOM 11114 C C . VAL B 1 613 ? 45.291 -11.776 44.518 1.00 44.79 611 VAL B C 1
ATOM 11115 O O . VAL B 1 613 ? 44.852 -11.358 45.586 1.00 44.49 611 VAL B O 1
ATOM 11119 N N . GLU B 1 614 ? 45.906 -11.011 43.613 1.00 43.55 612 GLU B N 1
ATOM 11120 C CA . GLU B 1 614 ? 45.959 -9.562 43.704 1.00 42.85 612 GLU B CA 1
ATOM 11121 C C . GLU B 1 614 ? 45.166 -9.023 42.516 1.00 40.73 612 GLU B C 1
ATOM 11122 O O . GLU B 1 614 ? 45.514 -9.277 41.360 1.00 39.08 612 GLU B O 1
ATOM 11128 N N . ILE B 1 615 ? 44.128 -8.261 42.827 1.00 39.37 613 ILE B N 1
ATOM 11129 C CA . ILE B 1 615 ? 43.226 -7.691 41.833 1.00 39.33 613 ILE B CA 1
ATOM 11130 C C . ILE B 1 615 ? 43.316 -6.187 41.971 1.00 39.14 613 ILE B C 1
ATOM 11131 O O . ILE B 1 615 ? 43.153 -5.649 43.061 1.00 37.84 613 ILE B O 1
ATOM 11136 N N . ARG B 1 616 ? 43.621 -5.513 40.872 1.00 38.98 614 ARG B N 1
ATOM 11137 C CA . ARG B 1 616 ? 43.748 -4.076 40.891 1.00 39.76 614 ARG B CA 1
ATOM 11138 C C . ARG B 1 616 ? 42.916 -3.483 39.773 1.00 36.74 614 ARG B C 1
ATOM 11139 O O . ARG B 1 616 ? 43.006 -3.914 38.620 1.00 34.32 614 ARG B O 1
ATOM 11147 N N . ASN B 1 617 ? 42.142 -2.469 40.117 1.00 34.53 615 ASN B N 1
ATOM 11148 C CA . ASN B 1 617 ? 41.344 -1.766 39.131 1.00 32.06 615 ASN B CA 1
ATOM 11149 C C . ASN B 1 617 ? 42.195 -0.630 38.586 1.00 31.85 615 ASN B C 1
ATOM 11150 O O . ASN B 1 617 ? 42.413 0.366 39.266 1.00 31.51 615 ASN B O 1
ATOM 11155 N N . ILE B 1 618 ? 42.666 -0.771 37.354 1.00 31.45 616 ILE B N 1
ATOM 11156 C CA . ILE B 1 618 ? 43.579 0.225 36.771 1.00 32.35 616 ILE B CA 1
ATOM 11157 C C . ILE B 1 618 ? 42.874 1.037 35.697 1.00 31.36 616 ILE B C 1
ATOM 11158 O O . ILE B 1 618 ? 43.506 1.685 34.874 1.00 32.80 616 ILE B O 1
ATOM 11163 N N . THR B 1 619 ? 41.549 0.985 35.719 1.00 29.47 617 THR B N 1
ATOM 11164 C CA . THR B 1 619 ? 40.726 1.663 34.731 1.00 27.79 617 THR B CA 1
ATOM 11165 C C . THR B 1 619 ? 41.153 3.097 34.517 1.00 28.57 617 THR B C 1
ATOM 11166 O O . THR B 1 619 ? 41.304 3.543 33.378 1.00 29.16 617 THR B O 1
ATOM 11170 N N . ASP B 1 620 ? 41.341 3.823 35.609 1.00 29.84 618 ASP B N 1
ATOM 11171 C CA . ASP B 1 620 ? 41.639 5.246 35.537 1.00 31.23 618 ASP B CA 1
ATOM 11172 C C . ASP B 1 620 ? 43.119 5.552 35.377 1.00 33.21 618 ASP B C 1
ATOM 11173 O O . ASP B 1 620 ? 43.471 6.686 35.110 1.00 34.89 618 ASP B O 1
ATOM 11178 N N . GLU B 1 621 ? 43.974 4.542 35.508 1.00 33.27 619 GLU B N 1
ATOM 11179 C CA . GLU B 1 621 ? 45.415 4.715 35.302 1.00 35.13 619 GLU B CA 1
ATOM 11180 C C . GLU B 1 621 ? 45.806 4.754 33.822 1.00 34.48 619 GLU B C 1
ATOM 11181 O O . GLU B 1 621 ? 46.801 5.397 33.466 1.00 32.89 619 GLU B O 1
ATOM 11187 N N . LEU B 1 622 ? 45.004 4.096 32.973 1.00 32.58 620 LEU B N 1
ATOM 11188 C CA . LEU B 1 622 ? 45.333 3.869 31.560 1.00 33.39 620 LEU B CA 1
ATOM 11189 C C . LEU B 1 622 ? 44.417 4.543 30.557 1.00 31.82 620 LEU B C 1
ATOM 11190 O O . LEU B 1 622 ? 43.215 4.660 30.769 1.00 30.79 620 LEU B O 1
ATOM 11195 N N . GLY B 1 623 ? 45.017 4.975 29.457 1.00 32.80 621 GLY B N 1
ATOM 11196 C CA . GLY B 1 623 ? 44.270 5.359 28.265 1.00 31.69 621 GLY B CA 1
ATOM 11197 C C . GLY B 1 623 ? 44.435 4.258 27.238 1.00 30.65 621 GLY B C 1
ATOM 11198 O O . GLY B 1 623 ? 45.292 3.381 27.386 1.00 31.21 621 GLY B O 1
ATOM 11199 N N . VAL B 1 624 ? 43.610 4.290 26.199 1.00 29.36 622 VAL B N 1
ATOM 11200 C CA . VAL B 1 624 ? 43.707 3.316 25.130 1.00 28.74 622 VAL B CA 1
ATOM 11201 C C . VAL B 1 624 ? 43.349 4.009 23.831 1.00 29.54 622 VAL B C 1
ATOM 11202 O O . VAL B 1 624 ? 42.318 4.685 23.750 1.00 27.25 622 VAL B O 1
ATOM 11206 N N . LEU B 1 625 ? 44.221 3.855 22.839 1.00 30.17 623 LEU B N 1
ATOM 11207 C CA . LEU B 1 625 ? 43.939 4.328 21.493 1.00 29.87 623 LEU B CA 1
ATOM 11208 C C . LEU B 1 625 ? 43.849 3.146 20.561 1.00 29.91 623 LEU B C 1
ATOM 11209 O O . LEU B 1 625 ? 44.692 2.245 20.601 1.00 31.06 623 LEU B O 1
ATOM 11214 N N . GLY B 1 626 ? 42.827 3.155 19.725 1.00 27.62 624 GLY B N 1
ATOM 11215 C CA . GLY B 1 626 ? 42.701 2.185 18.656 1.00 27.04 624 GLY B CA 1
ATOM 11216 C C . GLY B 1 626 ? 43.153 2.805 17.353 1.00 26.77 624 GLY B C 1
ATOM 11217 O O . GLY B 1 626 ? 42.772 3.938 17.023 1.00 26.46 624 GLY B O 1
ATOM 11218 N N . VAL B 1 627 ? 44.018 2.083 16.646 1.00 27.05 625 VAL B N 1
ATOM 11219 C CA . VAL B 1 627 ? 44.517 2.503 15.344 1.00 28.00 625 VAL B CA 1
ATOM 11220 C C . VAL B 1 627 ? 44.160 1.383 14.401 1.00 27.26 625 VAL B C 1
ATOM 11221 O O . VAL B 1 627 ? 44.680 0.269 14.540 1.00 26.94 625 VAL B O 1
ATOM 11225 N N . ALA B 1 628 ? 43.273 1.668 13.453 1.00 26.47 626 ALA B N 1
ATOM 11226 C CA . ALA B 1 628 ? 42.674 0.633 12.643 1.00 26.20 626 ALA B CA 1
ATOM 11227 C C . ALA B 1 628 ? 42.484 1.045 11.189 1.00 26.42 626 ALA B C 1
ATOM 11228 O O . ALA B 1 628 ? 42.154 2.190 10.901 1.00 25.52 626 ALA B O 1
ATOM 11230 N N . GLY B 1 629 ? 42.621 0.063 10.299 1.00 25.88 627 GLY B N 1
ATOM 11231 C CA . GLY B 1 629 ? 42.529 0.277 8.884 1.00 26.29 627 GLY B CA 1
ATOM 11232 C C . GLY B 1 629 ? 43.736 -0.265 8.159 1.00 26.80 627 GLY B C 1
ATOM 11233 O O . GLY B 1 629 ? 44.765 -0.575 8.793 1.00 27.79 627 GLY B O 1
ATOM 11234 N N . PRO B 1 630 ? 43.636 -0.361 6.818 1.00 26.38 628 PRO B N 1
ATOM 11235 C CA . PRO B 1 630 ? 44.705 -1.000 6.071 1.00 27.58 628 PRO B CA 1
ATOM 11236 C C . PRO B 1 630 ? 46.081 -0.332 6.231 1.00 28.10 628 PRO B C 1
ATOM 11237 O O . PRO B 1 630 ? 47.086 -1.017 6.123 1.00 29.45 628 PRO B O 1
ATOM 11241 N N . TYR B 1 631 ? 46.135 0.964 6.526 1.00 28.17 629 TYR B N 1
ATOM 11242 C CA . TYR B 1 631 ? 47.430 1.629 6.755 1.00 30.72 629 TYR B CA 1
ATOM 11243 C C . TYR B 1 631 ? 47.917 1.641 8.220 1.00 30.08 629 TYR B C 1
ATOM 11244 O O . TYR B 1 631 ? 48.918 2.300 8.540 1.00 32.07 629 TYR B O 1
ATOM 11253 N N . ALA B 1 632 ? 47.230 0.927 9.100 1.00 28.49 630 ALA B N 1
ATOM 11254 C CA . ALA B 1 632 ? 47.594 0.910 10.520 1.00 28.33 630 ALA B CA 1
ATOM 11255 C C . ALA B 1 632 ? 49.041 0.460 10.740 1.00 29.22 630 ALA B C 1
ATOM 11256 O O . ALA B 1 632 ? 49.780 1.101 11.503 1.00 30.33 630 ALA B O 1
ATOM 11258 N N . ARG B 1 633 ? 49.452 -0.624 10.089 1.00 28.74 631 ARG B N 1
ATOM 11259 C CA . ARG B 1 633 ? 50.827 -1.121 10.237 1.00 31.30 631 ARG B CA 1
ATOM 11260 C C . ARG B 1 633 ? 51.868 -0.107 9.734 1.00 32.27 631 ARG B C 1
ATOM 11261 O O . ARG B 1 633 ? 52.876 0.134 10.394 1.00 34.08 631 ARG B O 1
ATOM 11269 N N . ARG B 1 634 ? 51.637 0.462 8.556 1.00 31.69 632 ARG B N 1
ATOM 11270 C CA . ARG B 1 634 ? 52.582 1.412 7.975 1.00 33.17 632 ARG B CA 1
ATOM 11271 C C . ARG B 1 634 ? 52.824 2.619 8.889 1.00 33.42 632 ARG B C 1
ATOM 11272 O O . ARG B 1 634 ? 53.968 3.043 9.067 1.00 34.15 632 ARG B O 1
ATOM 11280 N N . VAL B 1 635 ? 51.759 3.146 9.484 1.00 31.78 633 VAL B N 1
ATOM 11281 C CA . VAL B 1 635 ? 51.861 4.314 10.336 1.00 32.40 633 VAL B CA 1
ATOM 11282 C C . VAL B 1 635 ? 52.616 3.956 11.616 1.00 33.45 633 VAL B C 1
ATOM 11283 O O . VAL B 1 635 ? 53.586 4.622 11.971 1.00 34.47 633 VAL B O 1
ATOM 11287 N N . LEU B 1 636 ? 52.200 2.889 12.280 1.00 32.81 634 LEU B N 1
ATOM 11288 C CA . LEU B 1 636 ? 52.789 2.538 13.575 1.00 34.63 634 LEU B CA 1
ATOM 11289 C C . LEU B 1 636 ? 54.224 2.056 13.444 1.00 35.70 634 LEU B C 1
ATOM 11290 O O . LEU B 1 636 ? 55.040 2.328 14.330 1.00 38.03 634 LEU B O 1
ATOM 11295 N N . GLN B 1 637 ? 54.549 1.368 12.350 1.00 35.40 635 GLN B N 1
ATOM 11296 C CA . GLN B 1 637 ? 55.924 0.873 12.142 1.00 37.44 635 GLN B CA 1
ATOM 11297 C C . GLN B 1 637 ? 56.955 2.000 12.113 1.00 39.28 635 GLN B C 1
ATOM 11298 O O . GLN B 1 637 ? 58.114 1.782 12.456 1.00 39.14 635 GLN B O 1
ATOM 11304 N N . LYS B 1 638 ? 56.548 3.205 11.713 1.00 39.05 636 LYS B N 1
ATOM 11305 C CA . LYS B 1 638 ? 57.481 4.336 11.727 1.00 41.40 636 LYS B CA 1
ATOM 11306 C C . LYS B 1 638 ? 57.881 4.750 13.138 1.00 42.23 636 LYS B C 1
ATOM 11307 O O . LYS B 1 638 ? 58.805 5.531 13.304 1.00 44.02 636 LYS B O 1
ATOM 11313 N N . LEU B 1 639 ? 57.170 4.267 14.147 1.00 41.25 637 LEU B N 1
ATOM 11314 C CA . LEU B 1 639 ? 57.332 4.783 15.504 1.00 42.48 637 LEU B CA 1
ATOM 11315 C C . LEU B 1 639 ? 57.906 3.766 16.495 1.00 42.56 637 LEU B C 1
ATOM 11316 O O . LEU B 1 639 ? 58.017 4.063 17.683 1.00 42.40 637 LEU B O 1
ATOM 11321 N N . THR B 1 640 ? 58.256 2.574 16.021 1.00 42.78 638 THR B N 1
ATOM 11322 C CA . THR B 1 640 ? 58.780 1.544 16.914 1.00 43.85 638 THR B CA 1
ATOM 11323 C C . THR B 1 640 ? 59.779 0.626 16.217 1.00 45.18 638 THR B C 1
ATOM 11324 O O . THR B 1 640 ? 59.631 0.325 15.037 1.00 44.01 638 THR B O 1
ATOM 11328 N N . SER B 1 641 ? 60.793 0.185 16.962 1.00 47.12 639 SER B N 1
ATOM 11329 C CA . SER B 1 641 ? 61.718 -0.834 16.479 1.00 48.72 639 SER B CA 1
ATOM 11330 C C . SER B 1 641 ? 61.062 -2.222 16.463 1.00 48.08 639 SER B C 1
ATOM 11331 O O . SER B 1 641 ? 61.530 -3.121 15.781 1.00 48.86 639 SER B O 1
ATOM 11334 N N . GLU B 1 642 ? 59.984 -2.404 17.222 1.00 47.63 640 GLU B N 1
ATOM 11335 C CA . GLU B 1 642 ? 59.258 -3.670 17.214 1.00 47.58 640 GLU B CA 1
ATOM 11336 C C . GLU B 1 642 ? 58.820 -4.017 15.784 1.00 45.68 640 GLU B C 1
ATOM 11337 O O . GLU B 1 642 ? 58.264 -3.175 15.070 1.00 44.13 640 GLU B O 1
ATOM 11343 N N . ASP B 1 643 ? 59.059 -5.262 15.387 1.00 44.78 641 ASP B N 1
ATOM 11344 C CA . ASP B 1 643 ? 58.645 -5.763 14.085 1.00 43.24 641 ASP B CA 1
ATOM 11345 C C . ASP B 1 643 ? 57.121 -5.984 14.060 1.00 40.71 641 ASP B C 1
ATOM 11346 O O . ASP B 1 643 ? 56.607 -6.930 14.661 1.00 39.18 641 ASP B O 1
ATOM 11351 N N . LEU B 1 644 ? 56.405 -5.115 13.344 1.00 38.85 642 LEU B N 1
ATOM 11352 C CA . LEU B 1 644 ? 54.940 -5.221 13.253 1.00 36.64 642 LEU B CA 1
ATOM 11353 C C . LEU B 1 644 ? 54.443 -6.007 12.030 1.00 36.50 642 LEU B C 1
ATOM 11354 O O . LEU B 1 644 ? 53.229 -5.991 11.740 1.00 33.43 642 LEU B O 1
ATOM 11359 N N . SER B 1 645 ? 55.337 -6.702 11.326 1.00 38.09 643 SER B N 1
ATOM 11360 C CA . SER B 1 645 ? 54.931 -7.448 10.131 1.00 38.87 643 SER B CA 1
ATOM 11361 C C . SER B 1 645 ? 53.921 -8.545 10.473 1.00 38.86 643 SER B C 1
ATOM 11362 O O . SER B 1 645 ? 53.899 -9.062 11.594 1.00 37.25 643 SER B O 1
ATOM 11365 N N . ASP B 1 646 ? 53.062 -8.870 9.505 1.00 38.91 644 ASP B N 1
ATOM 11366 C CA . ASP B 1 646 ? 52.015 -9.869 9.692 1.00 39.77 644 ASP B CA 1
ATOM 11367 C C . ASP B 1 646 ? 52.515 -11.202 10.252 1.00 43.42 644 ASP B C 1
ATOM 11368 O O . ASP B 1 646 ? 51.883 -11.764 11.145 1.00 43.64 644 ASP B O 1
ATOM 11373 N N . ASP B 1 647 ? 53.640 -11.701 9.746 1.00 46.97 645 ASP B N 1
ATOM 11374 C CA . ASP B 1 647 ? 54.129 -13.007 10.190 1.00 50.87 645 ASP B CA 1
ATOM 11375 C C . ASP B 1 647 ? 54.778 -12.995 11.592 1.00 49.99 645 ASP B C 1
ATOM 11376 O O . ASP B 1 647 ? 54.824 -14.030 12.259 1.00 52.09 645 ASP B O 1
ATOM 11381 N N . VAL B 1 648 ? 55.255 -11.837 12.042 1.00 47.56 646 VAL B N 1
ATOM 11382 C CA . VAL B 1 648 ? 55.918 -11.731 13.344 1.00 47.38 646 VAL B CA 1
ATOM 11383 C C . VAL B 1 648 ? 54.963 -11.213 14.429 1.00 44.38 646 VAL B C 1
ATOM 11384 O O . VAL B 1 648 ? 55.005 -11.658 15.578 1.00 44.42 646 VAL B O 1
ATOM 11388 N N . PHE B 1 649 ? 54.106 -10.274 14.076 1.00 41.63 647 PHE B N 1
ATOM 11389 C CA . PHE B 1 649 ? 53.116 -9.777 15.013 1.00 40.22 647 PHE B CA 1
ATOM 11390 C C . PHE B 1 649 ? 51.720 -10.255 14.614 1.00 38.47 647 PHE B C 1
ATOM 11391 O O . PHE B 1 649 ? 51.009 -9.611 13.854 1.00 37.17 647 PHE B O 1
ATOM 11399 N N . LYS B 1 650 ? 51.330 -11.384 15.188 1.00 38.62 648 LYS B N 1
ATOM 11400 C CA . LYS B 1 650 ? 50.126 -12.084 14.785 1.00 37.82 648 LYS B CA 1
ATOM 11401 C C . LYS B 1 650 ? 48.882 -11.515 15.436 1.00 34.86 648 LYS B C 1
ATOM 11402 O O . LYS B 1 650 ? 48.945 -10.868 16.491 1.00 33.43 648 LYS B O 1
ATOM 11408 N N . PHE B 1 651 ? 47.745 -11.761 14.796 1.00 32.86 649 PHE B N 1
ATOM 11409 C CA . PHE B 1 651 ? 46.461 -11.354 15.329 1.00 31.86 649 PHE B CA 1
ATOM 11410 C C . PHE B 1 651 ? 46.314 -11.907 16.748 1.00 30.91 649 PHE B C 1
ATOM 11411 O O . PHE B 1 651 ? 46.638 -13.052 16.990 1.00 32.86 649 PHE B O 1
ATOM 11419 N N . LEU B 1 652 ? 45.916 -11.043 17.674 1.00 29.97 650 LEU B N 1
ATOM 11420 C CA . LEU B 1 652 ? 45.676 -11.370 19.089 1.00 30.36 650 LEU B CA 1
ATOM 11421 C C . LEU B 1 652 ? 46.940 -11.604 19.919 1.00 32.29 650 LEU B C 1
ATOM 11422 O O . LEU B 1 652 ? 46.849 -12.076 21.052 1.00 31.76 650 LEU B O 1
ATOM 11427 N N . GLN B 1 653 ? 48.098 -11.241 19.391 1.00 33.64 651 GLN B N 1
ATOM 11428 C CA . GLN B 1 653 ? 49.274 -11.161 20.237 1.00 36.27 651 GLN B CA 1
ATOM 11429 C C . GLN B 1 653 ? 49.270 -9.829 20.988 1.00 35.88 651 GLN B C 1
ATOM 11430 O O . GLN B 1 653 ? 48.739 -8.823 20.501 1.00 34.35 651 GLN B O 1
ATOM 11436 N N . THR B 1 654 ? 49.876 -9.839 22.172 1.00 36.05 652 THR B N 1
ATOM 11437 C CA . THR B 1 654 ? 50.065 -8.655 22.985 1.00 35.80 652 THR B CA 1
ATOM 11438 C C . THR B 1 654 ? 51.559 -8.542 23.348 1.00 38.48 652 THR B C 1
ATOM 11439 O O . THR B 1 654 ? 52.170 -9.528 23.758 1.00 40.39 652 THR B O 1
ATOM 11443 N N . LYS B 1 655 ? 52.149 -7.365 23.138 1.00 38.77 653 LYS B N 1
ATOM 11444 C CA . LYS B 1 655 ? 53.584 -7.153 23.406 1.00 41.93 653 LYS B CA 1
ATOM 11445 C C . LYS B 1 655 ? 53.827 -5.759 23.956 1.00 42.43 653 LYS B C 1
ATOM 11446 O O . LYS B 1 655 ? 53.181 -4.797 23.535 1.00 40.47 653 LYS B O 1
ATOM 11452 N N . SER B 1 656 ? 54.770 -5.639 24.892 1.00 44.36 654 SER B N 1
ATOM 11453 C CA . SER B 1 656 ? 55.151 -4.320 25.376 1.00 45.32 654 SER B CA 1
ATOM 11454 C C . SER B 1 656 ? 56.260 -3.766 24.488 1.00 46.22 654 SER B C 1
ATOM 11455 O O . SER B 1 656 ? 57.211 -4.469 24.125 1.00 47.62 654 SER B O 1
ATOM 11458 N N . LEU B 1 657 ? 56.115 -2.500 24.124 1.00 45.28 655 LEU B N 1
ATOM 11459 C CA . LEU B 1 657 ? 57.026 -1.845 23.204 1.00 46.69 655 LEU B CA 1
ATOM 11460 C C . LEU B 1 657 ? 56.932 -0.339 23.408 1.00 46.51 655 LEU B C 1
ATOM 11461 O O . LEU B 1 657 ? 56.183 0.135 24.270 1.00 46.94 655 LEU B O 1
ATOM 11466 N N . LYS B 1 658 ? 57.701 0.411 22.629 1.00 47.01 656 LYS B N 1
ATOM 11467 C CA . LYS B 1 658 ? 57.646 1.862 22.664 1.00 47.24 656 LYS B CA 1
ATOM 11468 C C . LYS B 1 658 ? 57.154 2.434 21.345 1.00 46.13 656 LYS B C 1
ATOM 11469 O O . LYS B 1 658 ? 57.639 2.059 20.278 1.00 45.18 656 LYS B O 1
ATOM 11475 N N . ILE B 1 659 ? 56.173 3.328 21.438 1.00 45.76 657 ILE B N 1
ATOM 11476 C CA . ILE B 1 659 ? 55.730 4.131 20.312 1.00 45.69 657 ILE B CA 1
ATOM 11477 C C . ILE B 1 659 ? 56.316 5.517 20.535 1.00 48.19 657 ILE B C 1
ATOM 11478 O O . ILE B 1 659 ? 55.917 6.237 21.460 1.00 47.51 657 ILE B O 1
ATOM 11483 N N . SER B 1 660 ? 57.271 5.873 19.685 1.00 50.57 658 SER B N 1
ATOM 11484 C CA . SER B 1 660 ? 58.009 7.118 19.813 1.00 54.85 658 SER B CA 1
ATOM 11485 C C . SER B 1 660 ? 58.432 7.342 21.253 1.00 55.40 658 SER B C 1
ATOM 11486 O O . SER B 1 660 ? 58.078 8.355 21.850 1.00 57.08 658 SER B O 1
ATOM 11489 N N . ASP B 1 661 ? 59.158 6.373 21.809 1.00 56.00 659 ASP B N 1
ATOM 11490 C CA . ASP B 1 661 ? 59.654 6.414 23.190 1.00 57.76 659 ASP B CA 1
ATOM 11491 C C . ASP B 1 661 ? 58.594 6.511 24.331 1.00 55.39 659 ASP B C 1
ATOM 11492 O O . ASP B 1 661 ? 58.955 6.688 25.496 1.00 56.17 659 ASP B O 1
ATOM 11497 N N . ILE B 1 662 ? 57.300 6.366 24.007 1.00 50.55 660 ILE B N 1
ATOM 11498 C CA . ILE B 1 662 ? 56.253 6.250 25.029 1.00 48.24 660 ILE B CA 1
ATOM 11499 C C . ILE B 1 662 ? 55.982 4.766 25.255 1.00 46.54 660 ILE B C 1
ATOM 11500 O O . ILE B 1 662 ? 55.687 4.054 24.290 1.00 46.05 660 ILE B O 1
ATOM 11505 N N . PRO B 1 663 ? 56.088 4.289 26.514 1.00 46.50 661 PRO B N 1
ATOM 11506 C CA . PRO B 1 663 ? 55.847 2.868 26.748 1.00 45.28 661 PRO B CA 1
ATOM 11507 C C . PRO B 1 663 ? 54.388 2.515 26.525 1.00 42.65 661 PRO B C 1
ATOM 11508 O O . PRO B 1 663 ? 53.497 3.230 26.981 1.00 43.72 661 PRO B O 1
ATOM 11512 N N . VAL B 1 664 ? 54.160 1.427 25.806 1.00 40.59 662 VAL B N 1
ATOM 11513 C CA . VAL B 1 664 ? 52.810 0.994 25.458 1.00 38.69 662 VAL B CA 1
ATOM 11514 C C . VAL B 1 664 ? 52.754 -0.522 25.527 1.00 37.90 662 VAL B C 1
ATOM 11515 O O . VAL B 1 664 ? 53.760 -1.191 25.266 1.00 38.74 662 VAL B O 1
ATOM 11519 N N . THR B 1 665 ? 51.581 -1.057 25.860 1.00 36.19 663 THR B N 1
ATOM 11520 C CA . THR B 1 665 ? 51.264 -2.453 25.582 1.00 35.31 663 THR B CA 1
ATOM 11521 C C . THR B 1 665 ? 50.335 -2.490 24.364 1.00 33.46 663 THR B C 1
ATOM 11522 O O . THR B 1 665 ? 49.299 -1.834 24.350 1.00 30.56 663 THR B O 1
ATOM 11526 N N . ALA B 1 666 ? 50.744 -3.248 23.352 1.00 33.75 664 ALA B N 1
ATOM 11527 C CA . ALA B 1 666 ? 50.097 -3.240 22.043 1.00 32.11 664 ALA B CA 1
ATOM 11528 C C . ALA B 1 666 ? 49.502 -4.596 21.774 1.00 31.66 664 ALA B C 1
ATOM 11529 O O . ALA B 1 666 ? 50.197 -5.614 21.797 1.00 31.97 664 ALA B O 1
ATOM 11531 N N . ILE B 1 667 ? 48.198 -4.603 21.543 1.00 29.59 665 ILE B N 1
ATOM 11532 C CA . ILE B 1 667 ? 47.485 -5.806 21.175 1.00 30.16 665 ILE B CA 1
ATOM 11533 C C . ILE B 1 667 ? 47.038 -5.666 19.721 1.00 29.99 665 ILE B C 1
ATOM 11534 O O . ILE B 1 667 ? 46.410 -4.664 19.377 1.00 28.34 665 ILE B O 1
ATOM 11539 N N . ARG B 1 668 ? 47.330 -6.659 18.878 1.00 30.39 666 ARG B N 1
ATOM 11540 C CA . ARG B 1 668 ? 46.805 -6.652 17.508 1.00 29.54 666 ARG B CA 1
ATOM 11541 C C . ARG B 1 668 ? 45.375 -7.162 17.564 1.00 28.68 666 ARG B C 1
ATOM 11542 O O . ARG B 1 668 ? 45.121 -8.364 17.600 1.00 29.64 666 ARG B O 1
ATOM 11550 N N . ILE B 1 669 ? 44.449 -6.227 17.613 1.00 28.28 667 ILE B N 1
ATOM 11551 C CA . ILE B 1 669 ? 43.056 -6.546 17.667 1.00 27.34 667 ILE B CA 1
ATOM 11552 C C . ILE B 1 669 ? 42.319 -5.250 17.333 1.00 26.70 667 ILE B C 1
ATOM 11553 O O . ILE B 1 669 ? 42.838 -4.156 17.537 1.00 26.26 667 ILE B O 1
ATOM 11558 N N . SER B 1 670 ? 41.106 -5.371 16.825 1.00 25.52 668 SER B N 1
ATOM 11559 C CA . SER B 1 670 ? 40.284 -4.190 16.613 1.00 25.09 668 SER B CA 1
ATOM 11560 C C . SER B 1 670 ? 38.823 -4.576 16.511 1.00 24.64 668 SER B C 1
ATOM 11561 O O . SER B 1 670 ? 38.477 -5.466 15.718 1.00 24.14 668 SER B O 1
ATOM 11564 N N . TYR B 1 671 ? 37.967 -3.880 17.260 1.00 23.61 669 TYR B N 1
ATOM 11565 C CA . TYR B 1 671 ? 36.527 -4.145 17.203 1.00 22.52 669 TYR B CA 1
ATOM 11566 C C . TYR B 1 671 ? 35.936 -3.678 15.867 1.00 21.64 669 TYR B C 1
ATOM 11567 O O . TYR B 1 671 ? 34.761 -3.918 15.581 1.00 20.82 669 TYR B O 1
ATOM 11576 N N . THR B 1 672 ? 36.734 -2.990 15.052 1.00 21.29 670 THR B N 1
ATOM 11577 C CA . THR B 1 672 ? 36.341 -2.671 13.672 1.00 20.88 670 THR B CA 1
ATOM 11578 C C . THR B 1 672 ? 36.446 -3.880 12.755 1.00 21.29 670 THR B C 1
ATOM 11579 O O . THR B 1 672 ? 35.899 -3.869 11.662 1.00 21.10 670 THR B O 1
ATOM 11583 N N . GLY B 1 673 ? 37.238 -4.874 13.158 1.00 21.84 671 GLY B N 1
ATOM 11584 C CA . GLY B 1 673 ? 37.536 -6.030 12.321 1.00 21.51 671 GLY B CA 1
ATOM 11585 C C . GLY B 1 673 ? 38.519 -5.785 11.187 1.00 22.38 671 GLY B C 1
ATOM 11586 O O . GLY B 1 673 ? 38.791 -6.699 10.396 1.00 22.93 671 GLY B O 1
ATOM 11587 N N . GLU B 1 674 ? 39.057 -4.565 11.094 1.00 22.12 672 GLU B N 1
ATOM 11588 C CA . GLU B 1 674 ? 40.101 -4.250 10.143 1.00 22.51 672 GLU B CA 1
ATOM 11589 C C . GLU B 1 674 ? 41.442 -4.462 10.830 1.00 23.50 672 GLU B C 1
ATOM 11590 O O . GLU B 1 674 ? 41.476 -4.708 12.031 1.00 25.01 672 GLU B O 1
ATOM 11596 N N . LEU B 1 675 ? 42.522 -4.378 10.073 1.00 23.72 673 LEU B N 1
ATOM 11597 C CA . LEU B 1 675 ? 43.874 -4.405 10.641 1.00 25.35 673 LEU B CA 1
ATOM 11598 C C . LEU B 1 675 ? 43.947 -3.335 11.703 1.00 25.69 673 LEU B C 1
ATOM 11599 O O . LEU B 1 675 ? 43.531 -2.199 11.478 1.00 26.00 673 LEU B O 1
ATOM 11604 N N . GLY B 1 676 ? 44.500 -3.659 12.863 1.00 26.67 674 GLY B N 1
ATOM 11605 C CA . GLY B 1 676 ? 44.623 -2.643 13.895 1.00 25.82 674 GLY B CA 1
ATOM 11606 C C . GLY B 1 676 ? 45.357 -3.104 15.134 1.00 26.93 674 GLY B C 1
ATOM 11607 O O . GLY B 1 676 ? 45.537 -4.294 15.348 1.00 26.04 674 GLY B O 1
ATOM 11608 N N . TRP B 1 677 ? 45.782 -2.126 15.930 1.00 27.16 675 TRP B N 1
ATOM 11609 C CA . TRP B 1 677 ? 46.325 -2.371 17.257 1.00 27.87 675 TRP B CA 1
ATOM 11610 C C . TRP B 1 677 ? 45.589 -1.491 18.257 1.00 27.33 675 TRP B C 1
ATOM 11611 O O . TRP B 1 677 ? 45.246 -0.343 17.958 1.00 27.04 675 TRP B O 1
ATOM 11622 N N . GLU B 1 678 ? 45.375 -2.027 19.447 1.00 26.55 676 GLU B N 1
ATOM 11623 C CA . GLU B 1 678 ? 44.980 -1.230 20.594 1.00 26.87 676 GLU B CA 1
ATOM 11624 C C . GLU B 1 678 ? 46.221 -0.930 21.408 1.00 28.47 676 GLU B C 1
ATOM 11625 O O . GLU B 1 678 ? 47.021 -1.833 21.689 1.00 29.97 676 GLU B O 1
ATOM 11631 N N . LEU B 1 679 ? 46.393 0.339 21.750 1.00 27.91 677 LEU B N 1
ATOM 11632 C CA . LEU B 1 679 ? 47.604 0.802 22.394 1.00 29.74 677 LEU B CA 1
ATOM 11633 C C . LEU B 1 679 ? 47.275 1.220 23.824 1.00 30.14 677 LEU B C 1
ATOM 11634 O O . LEU B 1 679 ? 46.683 2.276 24.047 1.00 28.25 677 LEU B O 1
ATOM 11639 N N . TYR B 1 680 ? 47.668 0.369 24.776 1.00 31.99 678 TYR B N 1
ATOM 11640 C CA . TYR B 1 680 ? 47.425 0.589 26.204 1.00 32.73 678 TYR B CA 1
ATOM 11641 C C . TYR B 1 680 ? 48.583 1.376 26.780 1.00 34.14 678 TYR B C 1
ATOM 11642 O O . TYR B 1 680 ? 49.756 1.016 26.590 1.00 35.37 678 TYR B O 1
ATOM 11651 N N . HIS B 1 681 ? 48.264 2.474 27.465 1.00 34.16 679 HIS B N 1
ATOM 11652 C CA . HIS B 1 681 ? 49.296 3.416 27.917 1.00 34.98 679 HIS B CA 1
ATOM 11653 C C . HIS B 1 681 ? 48.830 4.199 29.149 1.00 35.58 679 HIS B C 1
ATOM 11654 O O . HIS B 1 681 ? 47.665 4.134 29.536 1.00 33.19 679 HIS B O 1
ATOM 11661 N N . ARG B 1 682 ? 49.756 4.914 29.786 1.00 37.83 680 ARG B N 1
ATOM 11662 C CA . ARG B 1 682 ? 49.422 5.745 30.937 1.00 39.98 680 ARG B CA 1
ATOM 11663 C C . ARG B 1 682 ? 48.564 6.935 30.489 1.00 38.97 680 ARG B C 1
ATOM 11664 O O . ARG B 1 682 ? 48.841 7.564 29.460 1.00 37.76 680 ARG B O 1
ATOM 11672 N N . ARG B 1 683 ? 47.518 7.232 31.266 1.00 38.49 681 ARG B N 1
ATOM 11673 C CA . ARG B 1 683 ? 46.616 8.353 30.968 1.00 37.11 681 ARG B CA 1
ATOM 11674 C C . ARG B 1 683 ? 47.377 9.663 30.700 1.00 38.46 681 ARG B C 1
ATOM 11675 O O . ARG B 1 683 ? 47.065 10.390 29.768 1.00 37.08 681 ARG B O 1
ATOM 11683 N N . GLU B 1 684 ? 48.378 9.974 31.511 1.00 41.20 682 GLU B N 1
ATOM 11684 C CA . GLU B 1 684 ? 49.139 11.209 31.290 1.00 42.69 682 GLU B CA 1
ATOM 11685 C C . GLU B 1 684 ? 49.821 11.280 29.913 1.00 42.95 682 GLU B C 1
ATOM 11686 O O . GLU B 1 684 ? 50.175 12.366 29.467 1.00 45.21 682 GLU B O 1
ATOM 11692 N N . ASP B 1 685 ? 50.040 10.133 29.265 1.00 41.96 683 ASP B N 1
ATOM 11693 C CA . ASP B 1 685 ? 50.707 10.082 27.952 1.00 41.62 683 ASP B CA 1
ATOM 11694 C C . ASP B 1 685 ? 49.736 10.095 26.771 1.00 39.18 683 ASP B C 1
ATOM 11695 O O . ASP B 1 685 ? 50.173 10.111 25.624 1.00 38.52 683 ASP B O 1
ATOM 11700 N N . SER B 1 686 ? 48.429 10.089 27.041 1.00 38.19 684 SER B N 1
ATOM 11701 C CA . SER B 1 686 ? 47.427 10.030 25.970 1.00 36.04 684 SER B CA 1
ATOM 11702 C C . SER B 1 686 ? 47.579 11.123 24.919 1.00 36.91 684 SER B C 1
ATOM 11703 O O . SER B 1 686 ? 47.560 10.842 23.720 1.00 38.39 684 SER B O 1
ATOM 11706 N N . ALA B 1 687 ? 47.706 12.367 25.359 1.00 37.49 685 ALA B N 1
ATOM 11707 C CA . ALA B 1 687 ? 47.784 13.494 24.435 1.00 38.65 685 ALA B CA 1
ATOM 11708 C C . ALA B 1 687 ? 49.024 13.411 23.541 1.00 39.84 685 ALA B C 1
ATOM 11709 O O . ALA B 1 687 ? 48.940 13.630 22.333 1.00 39.01 685 ALA B O 1
ATOM 11711 N N . ALA B 1 688 ? 50.179 13.120 24.145 1.00 41.47 686 ALA B N 1
ATOM 11712 C CA . ALA B 1 688 ? 51.427 12.988 23.400 1.00 42.08 686 ALA B CA 1
ATOM 11713 C C . ALA B 1 688 ? 51.399 11.820 22.412 1.00 40.77 686 ALA B C 1
ATOM 11714 O O . ALA B 1 688 ? 51.875 11.946 21.287 1.00 41.02 686 ALA B O 1
ATOM 11716 N N . LEU B 1 689 ? 50.840 10.689 22.826 1.00 39.09 687 LEU B N 1
ATOM 11717 C CA . LEU B 1 689 ? 50.827 9.504 21.991 1.00 38.20 687 LEU B CA 1
ATOM 11718 C C . LEU B 1 689 ? 49.950 9.748 20.755 1.00 36.46 687 LEU B C 1
ATOM 11719 O O . LEU B 1 689 ? 50.350 9.457 19.626 1.00 35.67 687 LEU B O 1
ATOM 11724 N N . TYR B 1 690 ? 48.773 10.308 20.996 1.00 35.63 688 TYR B N 1
ATOM 11725 C CA . TYR B 1 690 ? 47.854 10.670 19.939 1.00 34.79 688 TYR B CA 1
ATOM 11726 C C . TYR B 1 690 ? 48.518 11.634 18.944 1.00 36.31 688 TYR B C 1
ATOM 11727 O O . TYR B 1 690 ? 48.425 11.432 17.737 1.00 35.12 688 TYR B O 1
ATOM 11736 N N . GLU B 1 691 ? 49.185 12.669 19.455 1.00 39.04 689 GLU B N 1
ATOM 11737 C CA . GLU B 1 691 ? 49.825 13.675 18.604 1.00 41.37 689 GLU B CA 1
ATOM 11738 C C . GLU B 1 691 ? 50.908 13.054 17.703 1.00 41.43 689 GLU B C 1
ATOM 11739 O O . GLU B 1 691 ? 51.022 13.414 16.536 1.00 41.10 689 GLU B O 1
ATOM 11745 N N . ARG B 1 692 ? 51.682 12.118 18.242 1.00 41.68 690 ARG B N 1
ATOM 11746 C CA . ARG B 1 692 ? 52.759 11.479 17.486 1.00 43.00 690 ARG B CA 1
ATOM 11747 C C . ARG B 1 692 ? 52.249 10.522 16.420 1.00 40.81 690 ARG B C 1
ATOM 11748 O O . ARG B 1 692 ? 52.809 10.457 15.322 1.00 40.70 690 ARG B O 1
ATOM 11756 N N . ILE B 1 693 ? 51.180 9.792 16.737 1.00 37.47 691 ILE B N 1
ATOM 11757 C CA . ILE B 1 693 ? 50.548 8.913 15.766 1.00 35.81 691 ILE B CA 1
ATOM 11758 C C . ILE B 1 693 ? 49.925 9.716 14.624 1.00 35.32 691 ILE B C 1
ATOM 11759 O O . ILE B 1 693 ? 50.102 9.362 13.453 1.00 34.67 691 ILE B O 1
ATOM 11764 N N . MET B 1 694 ? 49.218 10.791 14.954 1.00 35.93 692 MET B N 1
ATOM 11765 C CA . MET B 1 694 ? 48.584 11.621 13.925 1.00 37.11 692 MET B CA 1
ATOM 11766 C C . MET B 1 694 ? 49.624 12.299 13.033 1.00 38.86 692 MET B C 1
ATOM 11767 O O . MET B 1 694 ? 49.438 12.370 11.817 1.00 37.80 692 MET B O 1
ATOM 11772 N N . ASN B 1 695 ? 50.735 12.763 13.611 1.00 40.91 693 ASN B N 1
ATOM 11773 C CA . ASN B 1 695 ? 51.772 13.349 12.790 1.00 43.44 693 ASN B CA 1
ATOM 11774 C C . ASN B 1 695 ? 52.432 12.316 11.869 1.00 41.94 693 ASN B C 1
ATOM 11775 O O . ASN B 1 695 ? 52.698 12.602 10.698 1.00 40.87 693 ASN B O 1
ATOM 11780 N N . ALA B 1 696 ? 52.676 11.116 12.393 1.00 40.09 694 ALA B N 1
ATOM 11781 C CA . ALA B 1 696 ? 53.326 10.059 11.607 1.00 40.36 694 ALA B CA 1
ATOM 11782 C C . ALA B 1 696 ? 52.432 9.524 10.473 1.00 38.89 694 ALA B C 1
ATOM 11783 O O . ALA B 1 696 ? 52.928 8.993 9.495 1.00 39.84 694 ALA B O 1
ATOM 11785 N N . GLY B 1 697 ? 51.124 9.680 10.609 1.00 38.34 695 GLY B N 1
ATOM 11786 C CA . GLY B 1 697 ? 50.167 9.173 9.617 1.00 37.43 695 GLY B CA 1
ATOM 11787 C C . GLY B 1 697 ? 49.692 10.169 8.568 1.00 37.70 695 GLY B C 1
ATOM 11788 O O . GLY B 1 697 ? 48.779 9.867 7.776 1.00 36.95 695 GLY B O 1
ATOM 11789 N N . GLN B 1 698 ? 50.292 11.347 8.532 1.00 39.69 696 GLN B N 1
ATOM 11790 C CA . GLN B 1 698 ? 49.864 12.376 7.579 1.00 41.45 696 GLN B CA 1
ATOM 11791 C C . GLN B 1 698 ? 49.962 11.908 6.127 1.00 40.34 696 GLN B C 1
ATOM 11792 O O . GLN B 1 698 ? 49.028 12.100 5.359 1.00 38.02 696 GLN B O 1
ATOM 11798 N N . GLU B 1 699 ? 51.067 11.259 5.774 1.00 40.34 697 GLU B N 1
ATOM 11799 C CA . GLU B 1 699 ? 51.242 10.722 4.433 1.00 40.98 697 GLU B CA 1
ATOM 11800 C C . GLU B 1 699 ? 50.183 9.668 4.075 1.00 37.52 697 GLU B C 1
ATOM 11801 O O . GLU B 1 699 ? 49.796 9.553 2.914 1.00 35.47 697 GLU B O 1
ATOM 11807 N N . GLU B 1 700 ? 49.694 8.940 5.073 1.00 35.62 698 GLU B N 1
ATOM 11808 C CA . GLU B 1 700 ? 48.641 7.932 4.872 1.00 34.46 698 GLU B CA 1
ATOM 11809 C C . GLU B 1 700 ? 47.215 8.499 4.957 1.00 33.02 698 GLU B C 1
ATOM 11810 O O . GLU B 1 700 ? 46.238 7.741 4.833 1.00 33.29 698 GLU B O 1
ATOM 11816 N N . GLY B 1 701 ? 47.077 9.806 5.180 1.00 32.52 699 GLY B N 1
ATOM 11817 C CA . GLY B 1 701 ? 45.759 10.449 5.323 1.00 31.52 699 GLY B CA 1
ATOM 11818 C C . GLY B 1 701 ? 45.007 10.015 6.585 1.00 30.06 699 GLY B C 1
ATOM 11819 O O . GLY B 1 701 ? 43.795 9.848 6.572 1.00 28.20 699 GLY B O 1
ATOM 11820 N N . ILE B 1 702 ? 45.746 9.842 7.677 1.00 29.77 700 ILE B N 1
ATOM 11821 C CA . ILE B 1 702 ? 45.194 9.401 8.936 1.00 29.15 700 ILE B CA 1
ATOM 11822 C C . ILE B 1 702 ? 44.157 10.406 9.426 1.00 29.39 700 ILE B C 1
ATOM 11823 O O . ILE B 1 702 ? 44.289 11.590 9.173 1.00 29.18 700 ILE B O 1
ATOM 11828 N N . ASP B 1 703 ? 43.113 9.921 10.088 1.00 28.46 701 ASP B N 1
ATOM 11829 C CA . ASP B 1 703 ? 42.096 10.808 10.641 1.00 29.82 701 ASP B CA 1
ATOM 11830 C C . ASP B 1 703 ? 41.417 10.145 11.838 1.00 29.45 701 ASP B C 1
ATOM 11831 O O . ASP B 1 703 ? 41.718 8.991 12.183 1.00 30.07 701 ASP B O 1
ATOM 11836 N N . ASN B 1 704 ? 40.517 10.880 12.481 1.00 28.90 702 ASN B N 1
ATOM 11837 C CA . ASN B 1 704 ? 39.805 10.399 13.642 1.00 27.83 702 ASN B CA 1
ATOM 11838 C C . ASN B 1 704 ? 38.587 9.556 13.249 1.00 26.07 702 ASN B C 1
ATOM 11839 O O . ASN B 1 704 ? 38.000 9.773 12.200 1.00 25.98 702 ASN B O 1
ATOM 11844 N N . PHE B 1 705 ? 38.183 8.643 14.124 1.00 24.36 703 PHE B N 1
ATOM 11845 C CA . PHE B 1 705 ? 36.810 8.141 14.125 1.00 23.62 703 PHE B CA 1
ATOM 11846 C C . PHE B 1 705 ? 36.259 7.937 15.524 1.00 23.32 703 PHE B C 1
ATOM 11847 O O . PHE B 1 705 ? 37.026 7.829 16.501 1.00 23.16 703 PHE B O 1
ATOM 11855 N N . GLY B 1 706 ? 34.919 7.902 15.603 1.00 21.19 704 GLY B N 1
ATOM 11856 C CA . GLY B 1 706 ? 34.178 7.817 16.837 1.00 20.20 704 GLY B CA 1
ATOM 11857 C C . GLY B 1 706 ? 33.321 6.570 16.964 1.00 19.59 704 GLY B C 1
ATOM 11858 O O . GLY B 1 706 ? 33.366 5.672 16.122 1.00 19.49 704 GLY B O 1
ATOM 11859 N N . THR B 1 707 ? 32.585 6.517 18.062 1.00 19.61 705 THR B N 1
ATOM 11860 C CA . THR B 1 707 ? 31.861 5.301 18.485 1.00 19.80 705 THR B CA 1
ATOM 11861 C C . THR B 1 707 ? 30.727 4.963 17.535 1.00 18.99 705 THR B C 1
ATOM 11862 O O . THR B 1 707 ? 30.398 3.790 17.351 1.00 17.52 705 THR B O 1
ATOM 11866 N N . TYR B 1 708 ? 30.123 5.978 16.925 1.00 19.43 706 TYR B N 1
ATOM 11867 C CA . TYR B 1 708 ? 29.017 5.691 15.980 1.00 20.28 706 TYR B CA 1
ATOM 11868 C C . TYR B 1 708 ? 29.536 4.915 14.771 1.00 20.33 706 TYR B C 1
ATOM 11869 O O . TYR B 1 708 ? 28.932 3.923 14.350 1.00 20.35 706 TYR B O 1
ATOM 11878 N N . ALA B 1 709 ? 30.689 5.325 14.244 1.00 20.02 707 ALA B N 1
ATOM 11879 C CA . ALA B 1 709 ? 31.273 4.623 13.128 1.00 21.13 707 ALA B CA 1
ATOM 11880 C C . ALA B 1 709 ? 31.751 3.231 13.561 1.00 20.75 707 ALA B C 1
ATOM 11881 O O . ALA B 1 709 ? 31.632 2.260 12.811 1.00 19.50 707 ALA B O 1
ATOM 11883 N N . LEU B 1 710 ? 32.265 3.145 14.782 1.00 21.47 708 LEU B N 1
ATOM 11884 C CA . LEU B 1 710 ? 32.722 1.866 15.328 1.00 21.90 708 LEU B CA 1
ATOM 11885 C C . LEU B 1 710 ? 31.560 0.885 15.332 1.00 22.37 708 LEU B C 1
ATOM 11886 O O . LEU B 1 710 ? 31.731 -0.267 14.964 1.00 22.33 708 LEU B O 1
ATOM 11891 N N . ASN B 1 711 ? 30.389 1.344 15.775 1.00 22.19 709 ASN B N 1
ATOM 11892 C CA . ASN B 1 711 ? 29.179 0.506 15.746 1.00 21.68 709 ASN B CA 1
ATOM 11893 C C . ASN B 1 711 ? 28.851 0.023 14.316 1.00 21.58 709 ASN B C 1
ATOM 11894 O O . ASN B 1 711 ? 28.542 -1.162 14.114 1.00 18.92 709 ASN B O 1
ATOM 11899 N N . ALA B 1 712 ? 28.949 0.929 13.337 1.00 21.59 710 ALA B N 1
ATOM 11900 C CA . ALA B 1 712 ? 28.729 0.564 11.926 1.00 22.21 710 ALA B CA 1
ATOM 11901 C C . ALA B 1 712 ? 29.690 -0.530 11.445 1.00 21.63 710 ALA B C 1
ATOM 11902 O O . ALA B 1 712 ? 29.280 -1.505 10.803 1.00 22.03 710 ALA B O 1
ATOM 11904 N N . LEU B 1 713 ? 30.954 -0.376 11.815 1.00 20.39 711 LEU B N 1
ATOM 11905 C CA . LEU B 1 713 ? 31.991 -1.305 11.422 1.00 20.66 711 LEU B CA 1
ATOM 11906 C C . LEU B 1 713 ? 31.815 -2.679 12.107 1.00 19.96 711 LEU B C 1
ATOM 11907 O O . LEU B 1 713 ? 31.857 -3.717 11.450 1.00 20.94 711 LEU B O 1
ATOM 11912 N N . ARG B 1 714 ? 31.586 -2.689 13.411 1.00 19.90 712 ARG B N 1
ATOM 11913 C CA . ARG B 1 714 ? 31.505 -3.968 14.146 1.00 19.95 712 ARG B CA 1
ATOM 11914 C C . ARG B 1 714 ? 30.267 -4.773 13.728 1.00 21.09 712 ARG B C 1
ATOM 11915 O O . ARG B 1 714 ? 30.309 -6.003 13.682 1.00 20.16 712 ARG B O 1
ATOM 11923 N N . LEU B 1 715 ? 29.179 -4.080 13.410 1.00 20.37 713 LEU B N 1
ATOM 11924 C CA . LEU B 1 715 ? 27.993 -4.772 12.916 1.00 22.42 713 LEU B CA 1
ATOM 11925 C C . LEU B 1 715 ? 28.197 -5.452 11.573 1.00 21.56 713 LEU B C 1
ATOM 11926 O O . LEU B 1 715 ? 27.698 -6.565 11.363 1.00 21.49 713 LEU B O 1
ATOM 11931 N N . GLU B 1 716 ? 28.914 -4.790 10.666 1.00 21.63 714 GLU B N 1
ATOM 11932 C CA . GLU B 1 716 ? 29.288 -5.405 9.385 1.00 22.30 714 GLU B CA 1
ATOM 11933 C C . GLU B 1 716 ? 30.103 -6.676 9.606 1.00 21.90 714 GLU B C 1
ATOM 11934 O O . GLU B 1 716 ? 29.976 -7.629 8.847 1.00 22.27 714 GLU B O 1
ATOM 11940 N N . LYS B 1 717 ? 30.895 -6.706 10.674 1.00 21.61 715 LYS B N 1
ATOM 11941 C CA . LYS B 1 717 ? 31.694 -7.895 11.007 1.00 21.98 715 LYS B CA 1
ATOM 11942 C C . LYS B 1 717 ? 30.925 -8.918 11.858 1.00 22.30 715 LYS B C 1
ATOM 11943 O O . LYS B 1 717 ? 31.456 -9.963 12.180 1.00 21.86 715 LYS B O 1
ATOM 11949 N N . ALA B 1 718 ? 29.660 -8.625 12.167 1.00 21.39 716 ALA B N 1
ATOM 11950 C CA . ALA B 1 718 ? 28.810 -9.466 13.016 1.00 21.49 716 ALA B CA 1
ATOM 11951 C C . ALA B 1 718 ? 29.417 -9.722 14.394 1.00 21.89 716 ALA B C 1
ATOM 11952 O O . ALA B 1 718 ? 29.250 -10.810 14.963 1.00 22.48 716 ALA B O 1
ATOM 11954 N N . PHE B 1 719 ? 30.096 -8.715 14.937 1.00 20.78 717 PHE B N 1
ATOM 11955 C CA . PHE B 1 719 ? 30.607 -8.789 16.286 1.00 21.37 717 PHE B CA 1
ATOM 11956 C C . PHE B 1 719 ? 29.495 -8.470 17.268 1.00 21.29 717 PHE B C 1
ATOM 11957 O O . PHE B 1 719 ? 28.875 -7.396 17.186 1.00 21.54 717 PHE B O 1
ATOM 11965 N N . ARG B 1 720 ? 29.255 -9.379 18.212 1.00 20.98 718 ARG B N 1
ATOM 11966 C CA . ARG B 1 720 ? 28.295 -9.163 19.298 1.00 21.24 718 ARG B CA 1
ATOM 11967 C C . ARG B 1 720 ? 28.784 -8.107 20.302 1.00 21.44 718 ARG B C 1
ATOM 11968 O O . ARG B 1 720 ? 30.000 -7.999 20.560 1.00 21.83 718 ARG B O 1
ATOM 11976 N N . ALA B 1 721 ? 27.856 -7.318 20.856 1.00 20.73 719 ALA B N 1
ATOM 11977 C CA . ALA B 1 721 ? 28.172 -6.377 21.941 1.00 20.56 719 ALA B CA 1
ATOM 11978 C C . ALA B 1 721 ? 27.454 -6.754 23.231 1.00 20.10 719 ALA B C 1
ATOM 11979 O O . ALA B 1 721 ? 26.226 -6.881 23.260 1.00 19.23 719 ALA B O 1
ATOM 11981 N N . TRP B 1 722 ? 28.217 -6.881 24.313 1.00 20.13 720 TRP B N 1
ATOM 11982 C CA . TRP B 1 722 ? 27.610 -7.131 25.622 1.00 19.81 720 TRP B CA 1
ATOM 11983 C C . TRP B 1 722 ? 26.666 -5.976 25.947 1.00 19.03 720 TRP B C 1
ATOM 11984 O O . TRP B 1 722 ? 26.978 -4.819 25.692 1.00 18.47 720 TRP B O 1
ATOM 11995 N N . GLY B 1 723 ? 25.507 -6.306 26.495 1.00 19.17 721 GLY B N 1
ATOM 11996 C CA . GLY B 1 723 ? 24.508 -5.306 26.834 1.00 20.38 721 GLY B CA 1
ATOM 11997 C C . GLY B 1 723 ? 23.472 -5.180 25.726 1.00 20.87 721 GLY B C 1
ATOM 11998 O O . GLY B 1 723 ? 22.385 -4.684 25.977 1.00 20.83 721 GLY B O 1
ATOM 11999 N N . SER B 1 724 ? 23.805 -5.625 24.505 1.00 19.90 722 SER B N 1
ATOM 12000 C CA . SER B 1 724 ? 22.846 -5.602 23.375 1.00 20.32 722 SER B CA 1
ATOM 12001 C C . SER B 1 724 ? 22.521 -6.999 22.926 1.00 20.04 722 SER B C 1
ATOM 12002 O O . SER B 1 724 ? 21.378 -7.417 23.004 1.00 19.45 722 SER B O 1
ATOM 12005 N N . GLU B 1 725 ? 23.537 -7.732 22.455 1.00 19.84 723 GLU B N 1
ATOM 12006 C CA . GLU B 1 725 ? 23.323 -9.079 21.945 1.00 20.20 723 GLU B CA 1
ATOM 12007 C C . GLU B 1 725 ? 23.292 -10.116 23.041 1.00 20.68 723 GLU B C 1
ATOM 12008 O O . GLU B 1 725 ? 22.702 -11.186 22.872 1.00 22.42 723 GLU B O 1
ATOM 12014 N N . MET B 1 726 ? 23.966 -9.836 24.145 1.00 20.32 724 MET B N 1
ATOM 12015 C CA . MET B 1 726 ? 23.970 -10.771 25.256 1.00 21.04 724 MET B CA 1
ATOM 12016 C C . MET B 1 726 ? 24.130 -10.029 26.556 1.00 20.55 724 MET B C 1
ATOM 12017 O O . MET B 1 726 ? 24.737 -8.964 26.590 1.00 20.35 724 MET B O 1
ATOM 12022 N N . ASN B 1 727 ? 23.542 -10.600 27.594 1.00 20.12 725 ASN B N 1
ATOM 12023 C CA . ASN B 1 727 ? 23.574 -10.084 28.951 1.00 20.26 725 ASN B CA 1
ATOM 12024 C C . ASN B 1 727 ? 22.954 -11.181 29.837 1.00 21.06 725 ASN B C 1
ATOM 12025 O O . ASN B 1 727 ? 22.905 -12.343 29.427 1.00 21.15 725 ASN B O 1
ATOM 12030 N N . CYS B 1 728 ? 22.491 -10.850 31.040 1.00 21.67 726 CYS B N 1
ATOM 12031 C CA . CYS B 1 728 ? 21.945 -11.881 31.933 1.00 22.40 726 CYS B CA 1
ATOM 12032 C C . CYS B 1 728 ? 20.637 -12.487 31.414 1.00 23.04 726 CYS B C 1
ATOM 12033 O O . CYS B 1 728 ? 20.195 -13.501 31.932 1.00 22.20 726 CYS B O 1
ATOM 12036 N N . ASP B 1 729 ? 20.039 -11.891 30.378 1.00 23.09 727 ASP B N 1
ATOM 12037 C CA . ASP B 1 729 ? 18.824 -12.455 29.764 1.00 24.36 727 ASP B CA 1
ATOM 12038 C C . ASP B 1 729 ? 19.136 -13.580 28.773 1.00 25.11 727 ASP B C 1
ATOM 12039 O O . ASP B 1 729 ? 18.220 -14.308 28.373 1.00 26.37 727 ASP B O 1
ATOM 12044 N N . THR B 1 730 ? 20.401 -13.731 28.389 1.00 23.98 728 THR B N 1
ATOM 12045 C CA . THR B 1 730 ? 20.788 -14.622 27.306 1.00 25.17 728 THR B CA 1
ATOM 12046 C C . THR B 1 730 ? 21.850 -15.633 27.712 1.00 24.66 728 THR B C 1
ATOM 12047 O O . THR B 1 730 ? 22.741 -15.315 28.503 1.00 24.97 728 THR B O 1
ATOM 12051 N N . ASN B 1 731 ? 21.781 -16.829 27.137 1.00 25.83 729 ASN B N 1
ATOM 12052 C CA . ASN B 1 731 ? 22.918 -17.762 27.204 1.00 26.07 729 ASN B CA 1
ATOM 12053 C C . ASN B 1 731 ? 23.776 -17.533 25.958 1.00 26.72 729 ASN B C 1
ATOM 12054 O O . ASN B 1 731 ? 23.300 -16.929 24.987 1.00 26.83 729 ASN B O 1
ATOM 12059 N N . PRO B 1 732 ? 25.058 -17.943 25.998 1.00 26.20 730 PRO B N 1
ATOM 12060 C CA . PRO B 1 732 ? 25.950 -17.601 24.906 1.00 26.08 730 PRO B CA 1
ATOM 12061 C C . PRO B 1 732 ? 25.720 -18.429 23.652 1.00 26.70 730 PRO B C 1
ATOM 12062 O O . PRO B 1 732 ? 26.198 -18.044 22.596 1.00 26.24 730 PRO B O 1
ATOM 12066 N N . LEU B 1 733 ? 25.006 -19.553 23.777 1.00 27.62 731 LEU B N 1
ATOM 12067 C CA . LEU B 1 733 ? 24.733 -20.420 22.633 1.00 29.56 731 LEU B CA 1
ATOM 12068 C C . LEU B 1 733 ? 23.667 -19.819 21.727 1.00 28.74 731 LEU B C 1
ATOM 12069 O O . LEU B 1 733 ? 23.857 -19.756 20.522 1.00 28.28 731 LEU B O 1
ATOM 12074 N N . GLU B 1 734 ? 22.580 -19.308 22.305 1.00 28.72 732 GLU B N 1
ATOM 12075 C CA . GLU B 1 734 ? 21.570 -18.601 21.502 1.00 28.25 732 GLU B CA 1
ATOM 12076 C C . GLU B 1 734 ? 22.139 -17.307 20.893 1.00 26.44 732 GLU B C 1
ATOM 12077 O O . GLU B 1 734 ? 21.757 -16.918 19.802 1.00 26.12 732 GLU B O 1
ATOM 12083 N N . ALA B 1 735 ? 23.070 -16.663 21.600 1.00 25.12 733 ALA B N 1
ATOM 12084 C CA . ALA B 1 735 ? 23.747 -15.479 21.103 1.00 24.04 733 ALA B CA 1
ATOM 12085 C C . ALA B 1 735 ? 24.791 -15.756 19.996 1.00 24.71 733 ALA B C 1
ATOM 12086 O O . ALA B 1 735 ? 25.302 -14.804 19.416 1.00 25.02 733 ALA B O 1
ATOM 12088 N N . GLY B 1 736 ? 25.074 -17.032 19.701 1.00 25.77 734 GLY B N 1
ATOM 12089 C CA . GLY B 1 736 ? 26.034 -17.426 18.662 1.00 26.09 734 GLY B CA 1
ATOM 12090 C C . GLY B 1 736 ? 27.485 -17.170 19.069 1.00 26.79 734 GLY B C 1
ATOM 12091 O O . GLY B 1 736 ? 28.311 -16.823 18.238 1.00 26.15 734 GLY B O 1
ATOM 12092 N N . LEU B 1 737 ? 27.785 -17.323 20.357 1.00 27.46 735 LEU B N 1
ATOM 12093 C CA . LEU B 1 737 ? 29.137 -17.090 20.893 1.00 28.58 735 LEU B CA 1
ATOM 12094 C C . LEU B 1 737 ? 29.890 -18.409 21.154 1.00 30.82 735 LEU B C 1
ATOM 12095 O O . LEU B 1 737 ? 30.937 -18.428 21.801 1.00 31.25 735 LEU B O 1
ATOM 12100 N N . ASP B 1 738 ? 29.361 -19.508 20.644 1.00 32.17 736 ASP B N 1
ATOM 12101 C CA . ASP B 1 738 ? 29.953 -20.837 20.906 1.00 35.62 736 ASP B CA 1
ATOM 12102 C C . ASP B 1 738 ? 31.433 -20.956 20.520 1.00 35.01 736 ASP B C 1
ATOM 12103 O O . ASP B 1 738 ? 32.152 -21.744 21.116 1.00 34.89 736 ASP B O 1
ATOM 12108 N N . TYR B 1 739 ? 31.904 -20.178 19.556 1.00 33.73 737 TYR B N 1
ATOM 12109 C CA . TYR B 1 739 ? 33.320 -20.233 19.191 1.00 34.41 737 TYR B CA 1
ATOM 12110 C C . TYR B 1 739 ? 34.230 -19.913 20.385 1.00 33.50 737 TYR B C 1
ATOM 12111 O O . TYR B 1 739 ? 35.323 -20.481 20.506 1.00 31.92 737 TYR B O 1
ATOM 12120 N N . PHE B 1 740 ? 33.763 -19.024 21.268 1.00 31.31 738 PHE B N 1
ATOM 12121 C CA . PHE B 1 740 ? 34.508 -18.603 22.470 1.00 31.43 738 PHE B CA 1
ATOM 12122 C C . PHE B 1 740 ? 34.297 -19.488 23.693 1.00 32.33 738 PHE B C 1
ATOM 12123 O O . PHE B 1 740 ? 34.959 -19.301 24.723 1.00 32.11 738 PHE B O 1
ATOM 12131 N N . ILE B 1 741 ? 33.380 -20.443 23.578 1.00 34.21 739 ILE B N 1
ATOM 12132 C CA . ILE B 1 741 ? 33.007 -21.339 24.664 1.00 36.50 739 ILE B CA 1
ATOM 12133 C C . ILE B 1 741 ? 33.731 -22.678 24.520 1.00 38.72 739 ILE B C 1
ATOM 12134 O O . ILE B 1 741 ? 33.612 -23.353 23.500 1.00 38.74 739 ILE B O 1
ATOM 12139 N N . LYS B 1 742 ? 34.446 -23.084 25.559 1.00 40.47 740 LYS B N 1
ATOM 12140 C CA . LYS B 1 742 ? 35.163 -24.352 25.527 1.00 42.98 740 LYS B CA 1
ATOM 12141 C C . LYS B 1 742 ? 34.594 -25.328 26.558 1.00 44.98 740 LYS B C 1
ATOM 12142 O O . LYS B 1 742 ? 35.100 -25.454 27.686 1.00 44.57 740 LYS B O 1
ATOM 12148 N N . LEU B 1 743 ? 33.517 -26.008 26.172 1.00 46.49 741 LEU B N 1
ATOM 12149 C CA . LEU B 1 743 ? 32.758 -26.855 27.091 1.00 49.41 741 LEU B CA 1
ATOM 12150 C C . LEU B 1 743 ? 33.576 -27.996 27.683 1.00 51.86 741 LEU B C 1
ATOM 12151 O O . LEU B 1 743 ? 33.230 -28.518 28.733 1.00 50.30 741 LEU B O 1
ATOM 12156 N N . ASN B 1 744 ? 34.649 -28.371 26.996 1.00 55.47 742 ASN B N 1
ATOM 12157 C CA . ASN B 1 744 ? 35.468 -29.508 27.390 1.00 61.94 742 ASN B CA 1
ATOM 12158 C C . ASN B 1 744 ? 36.803 -29.167 28.039 1.00 60.01 742 ASN B C 1
ATOM 12159 O O . ASN B 1 744 ? 37.634 -30.061 28.221 1.00 61.13 742 ASN B O 1
ATOM 12164 N N . LYS B 1 745 ? 37.020 -27.901 28.401 1.00 55.17 743 LYS B N 1
ATOM 12165 C CA . LYS B 1 745 ? 38.245 -27.571 29.136 1.00 53.21 743 LYS B CA 1
ATOM 12166 C C . LYS B 1 745 ? 38.143 -28.206 30.536 1.00 53.28 743 LYS B C 1
ATOM 12167 O O . LYS B 1 745 ? 37.044 -28.330 31.071 1.00 53.81 743 LYS B O 1
ATOM 12173 N N . PRO B 1 746 ? 39.276 -28.671 31.104 1.00 53.85 744 PRO B N 1
ATOM 12174 C CA . PRO B 1 746 ? 39.216 -29.397 32.376 1.00 54.35 744 PRO B CA 1
ATOM 12175 C C . PRO B 1 746 ? 38.473 -28.650 33.490 1.00 52.33 744 PRO B C 1
ATOM 12176 O O . PRO B 1 746 ? 37.648 -29.241 34.186 1.00 51.80 744 PRO B O 1
ATOM 12180 N N . ALA B 1 747 ? 38.763 -27.361 33.636 1.00 49.83 745 ALA B N 1
ATOM 12181 C CA . ALA B 1 747 ? 38.236 -26.573 34.746 1.00 49.09 745 ALA B CA 1
ATOM 12182 C C . ALA B 1 747 ? 36.710 -26.583 34.745 1.00 47.67 745 ALA B C 1
ATOM 12183 O O . ALA B 1 747 ? 36.080 -26.421 33.695 1.00 46.11 745 ALA B O 1
ATOM 12185 N N . ASP B 1 748 ? 36.130 -26.791 35.917 1.00 47.59 746 ASP B N 1
ATOM 12186 C CA . ASP B 1 748 ? 34.687 -26.743 36.086 1.00 47.38 746 ASP B CA 1
ATOM 12187 C C . ASP B 1 748 ? 34.187 -25.278 36.176 1.00 43.48 746 ASP B C 1
ATOM 12188 O O . ASP B 1 748 ? 33.698 -24.829 37.214 1.00 42.54 746 ASP B O 1
ATOM 12193 N N . PHE B 1 749 ? 34.311 -24.553 35.068 1.00 40.32 747 PHE B N 1
ATOM 12194 C CA . PHE B 1 749 ? 33.922 -23.140 35.027 1.00 37.04 747 PHE B CA 1
ATOM 12195 C C . PHE B 1 749 ? 32.439 -22.937 35.289 1.00 35.07 747 PHE B C 1
ATOM 12196 O O . PHE B 1 749 ? 31.611 -23.802 35.033 1.00 35.07 747 PHE B O 1
ATOM 12204 N N . THR B 1 750 ? 32.118 -21.776 35.824 1.00 33.59 748 THR B N 1
ATOM 12205 C CA . THR B 1 750 ? 30.766 -21.466 36.206 1.00 32.80 748 THR B CA 1
ATOM 12206 C C . THR B 1 750 ? 29.872 -21.445 34.986 1.00 31.89 748 THR B C 1
ATOM 12207 O O . THR B 1 750 ? 30.197 -20.820 33.984 1.00 31.71 748 THR B O 1
ATOM 12211 N N . GLY B 1 751 ? 28.749 -22.143 35.083 1.00 32.78 749 GLY B N 1
ATOM 12212 C CA . GLY B 1 751 ? 27.800 -22.263 33.982 1.00 32.84 749 GLY B CA 1
ATOM 12213 C C . GLY B 1 751 ? 28.047 -23.463 33.062 1.00 35.50 749 GLY B C 1
ATOM 12214 O O . GLY B 1 751 ? 27.250 -23.721 32.160 1.00 34.20 749 GLY B O 1
ATOM 12215 N N . LYS B 1 752 ? 29.127 -24.213 33.295 1.00 37.61 750 LYS B N 1
ATOM 12216 C CA . LYS B 1 752 ? 29.484 -25.340 32.425 1.00 40.00 750 LYS B CA 1
ATOM 12217 C C . LYS B 1 752 ? 28.325 -26.319 32.280 1.00 40.97 750 LYS B C 1
ATOM 12218 O O . LYS B 1 752 ? 27.900 -26.624 31.167 1.00 41.05 750 LYS B O 1
ATOM 12224 N N . GLN B 1 753 ? 27.805 -26.794 33.403 1.00 42.26 751 GLN B N 1
ATOM 12225 C CA . GLN B 1 753 ? 26.723 -27.773 33.370 1.00 44.40 751 GLN B CA 1
ATOM 12226 C C . GLN B 1 753 ? 25.438 -27.236 32.750 1.00 41.82 751 GLN B C 1
ATOM 12227 O O . GLN B 1 753 ? 24.779 -27.935 31.981 1.00 41.78 751 GLN B O 1
ATOM 12233 N N . ALA B 1 754 ? 25.075 -26.001 33.069 1.00 38.51 752 ALA B N 1
ATOM 12234 C CA . ALA B 1 754 ? 23.866 -25.426 32.492 1.00 36.79 752 ALA B CA 1
ATOM 12235 C C . ALA B 1 754 ? 23.964 -25.369 30.961 1.00 35.90 752 ALA B C 1
ATOM 12236 O O . ALA B 1 754 ? 23.000 -25.632 30.262 1.00 35.37 752 ALA B O 1
ATOM 12238 N N . LEU B 1 755 ? 25.131 -25.043 30.435 1.00 35.28 753 LEU B N 1
ATOM 12239 C CA . LEU B 1 755 ? 25.282 -25.003 28.980 1.00 36.28 753 LEU B CA 1
ATOM 12240 C C . LEU B 1 755 ? 25.093 -26.391 28.340 1.00 38.15 753 LEU B C 1
ATOM 12241 O O . LEU B 1 755 ? 24.504 -26.527 27.263 1.00 37.88 753 LEU B O 1
ATOM 12246 N N . LYS B 1 756 ? 25.613 -27.413 28.999 1.00 38.43 754 LYS B N 1
ATOM 12247 C CA . LYS B 1 756 ? 25.409 -28.786 28.528 1.00 41.79 754 LYS B CA 1
ATOM 12248 C C . LYS B 1 756 ? 23.919 -29.162 28.525 1.00 42.83 754 LYS B C 1
AT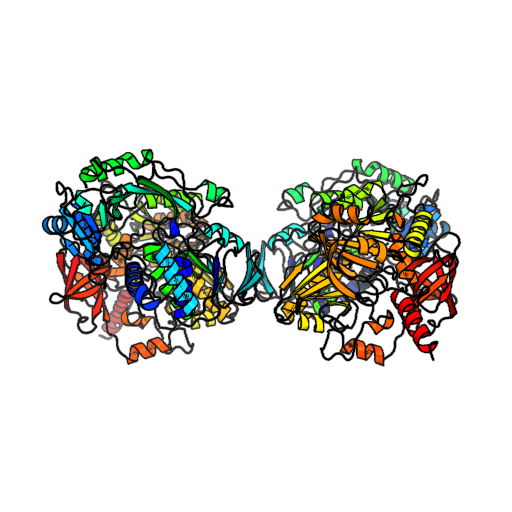OM 12249 O O . LYS B 1 756 ? 23.438 -29.768 27.572 1.00 42.21 754 LYS B O 1
ATOM 12255 N N . GLN B 1 757 ? 23.194 -28.732 29.551 1.00 43.38 755 GLN B N 1
ATOM 12256 C CA . GLN B 1 757 ? 21.743 -28.933 29.623 1.00 45.34 755 GLN B CA 1
ATOM 12257 C C . GLN B 1 757 ? 21.046 -28.200 28.464 1.00 43.91 755 GLN B C 1
ATOM 12258 O O . GLN B 1 757 ? 20.159 -28.735 27.794 1.00 43.64 755 GLN B O 1
ATOM 12264 N N . ILE B 1 758 ? 21.491 -26.976 28.205 1.00 42.34 756 ILE B N 1
ATOM 12265 C CA . ILE B 1 758 ? 20.899 -26.149 27.160 1.00 42.61 756 ILE B CA 1
ATOM 12266 C C . ILE B 1 758 ? 21.169 -26.747 25.781 1.00 43.67 756 ILE B C 1
ATOM 12267 O O . ILE B 1 758 ? 20.260 -26.842 24.967 1.00 43.55 756 ILE B O 1
ATOM 12272 N N . LYS B 1 759 ? 22.410 -27.157 25.529 1.00 45.29 757 LYS B N 1
ATOM 12273 C CA . LYS B 1 759 ? 22.755 -27.953 24.322 1.00 47.51 757 LYS B CA 1
ATOM 12274 C C . LYS B 1 759 ? 21.869 -29.177 24.099 1.00 49.40 757 LYS B C 1
ATOM 12275 O O . LYS B 1 759 ? 21.375 -29.396 22.999 1.00 49.71 757 LYS B O 1
ATOM 12281 N N . ALA B 1 760 ? 21.668 -29.969 25.144 1.00 49.99 758 ALA B N 1
ATOM 12282 C CA . ALA B 1 760 ? 20.877 -31.193 25.025 1.00 53.48 758 ALA B CA 1
ATOM 12283 C C . ALA B 1 760 ? 19.398 -30.895 24.748 1.00 53.62 758 ALA B C 1
ATOM 12284 O O . ALA B 1 760 ? 18.748 -31.632 24.008 1.00 56.82 758 ALA B O 1
ATOM 12286 N N . LYS B 1 761 ? 18.870 -29.841 25.363 1.00 52.43 759 LYS B N 1
ATOM 12287 C CA . LYS B 1 761 ? 17.485 -29.417 25.112 1.00 52.55 759 LYS B CA 1
ATOM 12288 C C . LYS B 1 761 ? 17.307 -28.891 23.682 1.00 50.23 759 LYS B C 1
ATOM 12289 O O . LYS B 1 761 ? 16.296 -29.158 23.046 1.00 51.30 759 LYS B O 1
ATOM 12295 N N . GLY B 1 762 ? 18.300 -28.171 23.167 1.00 46.75 760 GLY B N 1
ATOM 12296 C CA . GLY B 1 762 ? 18.175 -27.529 21.857 1.00 45.30 760 GLY B CA 1
ATOM 12297 C C . GLY B 1 762 ? 17.673 -26.101 22.034 1.00 42.80 760 GLY B C 1
ATOM 12298 O O . GLY B 1 762 ? 16.898 -25.816 22.942 1.00 40.74 760 GLY B O 1
ATOM 12299 N N . LEU B 1 763 ? 18.121 -25.206 21.165 1.00 42.21 761 LEU B N 1
ATOM 12300 C CA . LEU B 1 763 ? 17.739 -23.792 21.246 1.00 42.14 761 LEU B CA 1
ATOM 12301 C C . LEU B 1 763 ? 16.306 -23.565 20.763 1.00 42.25 761 LEU B C 1
ATOM 12302 O O . LEU B 1 763 ? 15.860 -24.206 19.816 1.00 41.23 761 LEU B O 1
ATOM 12307 N N . LYS B 1 764 ? 15.616 -22.627 21.405 1.00 41.46 762 LYS B N 1
ATOM 12308 C CA . LYS B 1 764 ? 14.275 -22.197 20.983 1.00 42.80 762 LYS B CA 1
ATOM 12309 C C . LYS B 1 764 ? 14.371 -21.005 20.038 1.00 39.02 762 LYS B C 1
ATOM 12310 O O . LYS B 1 764 ? 13.574 -20.859 19.121 1.00 36.67 762 LYS B O 1
ATOM 12316 N N . ARG B 1 765 ? 15.350 -20.146 20.286 1.00 36.04 763 ARG B N 1
ATOM 12317 C CA . ARG B 1 765 ? 15.587 -18.979 19.448 1.00 34.80 763 ARG B CA 1
ATOM 12318 C C . ARG B 1 765 ? 17.061 -18.850 19.166 1.00 33.67 763 ARG B C 1
ATOM 12319 O O . ARG B 1 765 ? 17.890 -19.474 19.836 1.00 32.58 763 ARG B O 1
ATOM 12327 N N . ARG B 1 766 ? 17.400 -18.011 18.193 1.00 34.01 764 ARG B N 1
ATOM 12328 C CA . ARG B 1 766 ? 18.802 -17.632 18.019 1.00 34.16 764 ARG B CA 1
ATOM 12329 C C . ARG B 1 766 ? 18.989 -16.253 17.432 1.00 31.13 764 ARG B C 1
ATOM 12330 O O . ARG B 1 766 ? 18.097 -15.691 16.791 1.00 30.32 764 ARG B O 1
ATOM 12338 N N . LEU B 1 767 ? 20.171 -15.707 17.686 1.00 27.95 765 LEU B N 1
ATOM 12339 C CA . LEU B 1 767 ? 20.532 -14.406 17.188 1.00 26.44 765 LEU B CA 1
ATOM 12340 C C . LEU B 1 767 ? 20.883 -14.516 15.727 1.00 26.88 765 LEU B C 1
ATOM 12341 O O . LEU B 1 767 ? 21.656 -15.390 15.350 1.00 25.89 765 LEU B O 1
ATOM 12346 N N . VAL B 1 768 ? 20.334 -13.609 14.914 1.00 27.11 766 VAL B N 1
ATOM 12347 C CA . VAL B 1 768 ? 20.635 -13.556 13.482 1.00 27.19 766 VAL B CA 1
ATOM 12348 C C . VAL B 1 768 ? 20.957 -12.127 13.035 1.00 26.55 766 VAL B C 1
ATOM 12349 O O . VAL B 1 768 ? 20.761 -11.165 13.782 1.00 24.88 766 VAL B O 1
ATOM 12353 N N . CYS B 1 769 ? 21.469 -12.007 11.819 1.00 26.36 767 CYS B N 1
ATOM 12354 C CA . CYS B 1 769 ? 21.724 -10.713 11.198 1.00 26.69 767 CYS B CA 1
ATOM 12355 C C . CYS B 1 769 ? 20.736 -10.456 10.068 1.00 25.62 767 CYS B C 1
ATOM 12356 O O . CYS B 1 769 ? 20.566 -11.300 9.199 1.00 24.93 767 CYS B O 1
ATOM 12359 N N . LEU B 1 770 ? 20.119 -9.279 10.077 1.00 24.65 768 LEU B N 1
ATOM 12360 C CA . LEU B 1 770 ? 19.112 -8.884 9.097 1.00 25.36 768 LEU B CA 1
ATOM 12361 C C . LEU B 1 770 ? 19.623 -7.706 8.269 1.00 25.12 768 LEU B C 1
ATOM 12362 O O . LEU B 1 770 ? 20.335 -6.847 8.789 1.00 23.88 768 LEU B O 1
ATOM 12367 N N . THR B 1 771 ? 19.269 -7.667 6.994 1.00 25.45 769 THR B N 1
ATOM 12368 C CA . THR B 1 771 ? 19.408 -6.440 6.198 1.00 25.57 769 THR B CA 1
ATOM 12369 C C . THR B 1 771 ? 18.011 -5.974 5.856 1.00 26.99 769 THR B C 1
ATOM 12370 O O . THR B 1 771 ? 17.105 -6.784 5.714 1.00 26.61 769 THR B O 1
ATOM 12374 N N . LEU B 1 772 ? 17.842 -4.665 5.736 1.00 28.13 770 LEU B N 1
ATOM 12375 C CA . LEU B 1 772 ? 16.562 -4.125 5.312 1.00 29.02 770 LEU B CA 1
ATOM 12376 C C . LEU B 1 772 ? 16.735 -2.757 4.695 1.00 29.30 770 LEU B C 1
ATOM 12377 O O . LEU B 1 772 ? 17.466 -1.921 5.232 1.00 28.22 770 LEU B O 1
ATOM 12382 N N . ALA B 1 773 ? 16.081 -2.548 3.553 1.00 30.23 771 ALA B N 1
ATOM 12383 C CA . ALA B 1 773 ? 15.990 -1.235 2.938 1.00 31.79 771 ALA B CA 1
ATOM 12384 C C . ALA B 1 773 ? 15.040 -0.392 3.763 1.00 32.79 771 ALA B C 1
ATOM 12385 O O . ALA B 1 773 ? 13.979 -0.865 4.191 1.00 34.08 771 ALA B O 1
ATOM 12387 N N . THR B 1 774 ? 15.424 0.854 3.997 1.00 32.58 772 THR B N 1
ATOM 12388 C CA . THR B 1 774 ? 14.531 1.834 4.595 1.00 33.23 772 THR B CA 1
ATOM 12389 C C . THR B 1 774 ? 14.708 3.151 3.847 1.00 34.23 772 THR B C 1
ATOM 12390 O O . THR B 1 774 ? 15.670 3.325 3.094 1.00 34.36 772 THR B O 1
ATOM 12394 N N . ASP B 1 775 ? 13.809 4.085 4.117 1.00 34.68 773 ASP B N 1
ATOM 12395 C CA . ASP B 1 775 ? 13.812 5.394 3.474 1.00 37.22 773 ASP B CA 1
ATOM 12396 C C . ASP B 1 775 ? 14.656 6.438 4.227 1.00 35.94 773 ASP B C 1
ATOM 12397 O O . ASP B 1 775 ? 15.484 7.107 3.617 1.00 35.45 773 ASP B O 1
ATOM 12402 N N . ASP B 1 776 ? 14.442 6.577 5.537 1.00 34.27 774 ASP B N 1
ATOM 12403 C CA . ASP B 1 776 ? 15.077 7.658 6.309 1.00 34.16 774 ASP B CA 1
ATOM 12404 C C . ASP B 1 776 ? 15.288 7.341 7.799 1.00 33.43 774 ASP B C 1
ATOM 12405 O O . ASP B 1 776 ? 15.485 8.251 8.602 1.00 32.75 774 ASP B O 1
ATOM 12410 N N . VAL B 1 777 ? 15.279 6.053 8.157 1.00 32.26 775 VAL B N 1
ATOM 12411 C CA . VAL B 1 777 ? 15.363 5.619 9.556 1.00 30.72 775 VAL B CA 1
ATOM 12412 C C . VAL B 1 777 ? 16.070 4.274 9.645 1.00 28.37 775 VAL B C 1
ATOM 12413 O O . VAL B 1 777 ? 15.841 3.391 8.823 1.00 27.52 775 VAL B O 1
ATOM 12417 N N . ASP B 1 778 ? 16.958 4.146 10.625 1.00 26.69 776 ASP B N 1
ATOM 12418 C CA . ASP B 1 778 ? 17.706 2.918 10.841 1.00 26.01 776 ASP B CA 1
ATOM 12419 C C . ASP B 1 778 ? 17.313 2.256 12.167 1.00 24.84 776 ASP B C 1
ATOM 12420 O O . ASP B 1 778 ? 16.979 2.938 13.123 1.00 23.28 776 ASP B O 1
ATOM 12425 N N . PRO B 1 779 ? 17.328 0.919 12.209 1.00 24.61 777 PRO B N 1
ATOM 12426 C CA . PRO B 1 779 ? 17.125 0.263 13.490 1.00 25.45 777 PRO B CA 1
ATOM 12427 C C . PRO B 1 779 ? 18.291 0.561 14.418 1.00 24.19 777 PRO B C 1
ATOM 12428 O O . PRO B 1 779 ? 19.415 0.767 13.947 1.00 27.13 777 PRO B O 1
ATOM 12432 N N . GLU B 1 780 ? 18.019 0.603 15.719 1.00 24.29 778 GLU B N 1
ATOM 12433 C CA . GLU B 1 780 ? 19.078 0.764 16.741 1.00 23.29 778 GLU B CA 1
ATOM 12434 C C . GLU B 1 780 ? 19.045 -0.369 17.769 1.00 22.51 778 GLU B C 1
ATOM 12435 O O . GLU B 1 780 ? 19.883 -0.414 18.682 1.00 21.76 778 GLU B O 1
ATOM 12441 N N . GLY B 1 781 ? 18.090 -1.272 17.608 1.00 22.30 779 GLY B N 1
ATOM 12442 C CA . GLY B 1 781 ? 17.810 -2.309 18.595 1.00 21.58 779 GLY B CA 1
ATOM 12443 C C . GLY B 1 781 ? 16.501 -2.037 19.315 1.00 20.21 779 GLY B C 1
ATOM 12444 O O . GLY B 1 781 ? 15.977 -0.907 19.303 1.00 19.89 779 GLY B O 1
ATOM 12445 N N . ASN B 1 782 ? 16.023 -3.066 20.006 1.00 19.38 780 ASN B N 1
ATOM 12446 C CA . ASN B 1 782 ? 14.821 -3.009 20.826 1.00 19.81 780 ASN B CA 1
ATOM 12447 C C . ASN B 1 782 ? 13.563 -2.787 20.025 1.00 20.10 780 ASN B C 1
ATOM 12448 O O . ASN B 1 782 ? 12.554 -2.342 20.568 1.00 22.05 780 ASN B O 1
ATOM 12453 N N . GLU B 1 783 ? 13.605 -3.152 18.748 1.00 21.48 781 GLU B N 1
ATOM 12454 C CA . GLU B 1 783 ? 12.426 -3.023 17.862 1.00 21.79 781 GLU B CA 1
ATOM 12455 C C . GLU B 1 783 ? 11.744 -4.359 17.615 1.00 23.10 781 GLU B C 1
ATOM 12456 O O . GLU B 1 783 ? 12.400 -5.403 17.577 1.00 23.11 781 GLU B O 1
ATOM 12462 N N . SER B 1 784 ? 10.425 -4.321 17.400 1.00 23.53 782 SER B N 1
ATOM 12463 C CA . SER B 1 784 ? 9.662 -5.534 17.173 1.00 24.55 782 SER B CA 1
ATOM 12464 C C . SER B 1 784 ? 9.941 -6.132 15.786 1.00 25.58 782 SER B C 1
ATOM 12465 O O . SER B 1 784 ? 10.033 -5.410 14.781 1.00 24.74 782 SER B O 1
ATOM 12468 N N . VAL B 1 785 ? 10.052 -7.466 15.751 1.00 26.17 783 VAL B N 1
ATOM 12469 C CA . VAL B 1 785 ? 10.222 -8.226 14.525 1.00 26.60 783 VAL B CA 1
ATOM 12470 C C . VAL B 1 785 ? 8.968 -9.029 14.345 1.00 28.60 783 VAL B C 1
ATOM 12471 O O . VAL B 1 785 ? 8.562 -9.792 15.241 1.00 29.78 783 VAL B O 1
ATOM 12475 N N . TRP B 1 786 ? 8.336 -8.832 13.198 1.00 30.05 784 TRP B N 1
ATOM 12476 C CA . TRP B 1 786 ? 7.069 -9.471 12.890 1.00 31.97 784 TRP B CA 1
ATOM 12477 C C . TRP B 1 786 ? 7.218 -10.533 11.798 1.00 33.49 784 TRP B C 1
ATOM 12478 O O . TRP B 1 786 ? 8.112 -10.466 10.960 1.00 32.23 784 TRP B O 1
ATOM 12489 N N . TYR B 1 787 ? 6.307 -11.506 11.814 1.00 35.58 785 TYR B N 1
ATOM 12490 C CA . TYR B 1 787 ? 6.187 -12.506 10.754 1.00 38.32 785 TYR B CA 1
ATOM 12491 C C . TYR B 1 787 ? 4.728 -12.949 10.693 1.00 40.12 785 TYR B C 1
ATOM 12492 O O . TYR B 1 787 ? 4.169 -13.394 11.692 1.00 39.07 785 TYR B O 1
ATOM 12501 N N . LYS B 1 788 ? 4.119 -12.775 9.525 1.00 43.12 786 LYS B N 1
ATOM 12502 C CA . LYS B 1 788 ? 2.728 -13.151 9.291 1.00 46.95 786 LYS B CA 1
ATOM 12503 C C . LYS B 1 788 ? 1.783 -12.586 10.354 1.00 45.73 786 LYS B C 1
ATOM 12504 O O . LYS B 1 788 ? 0.937 -13.302 10.887 1.00 47.17 786 LYS B O 1
ATOM 12510 N N . GLY B 1 789 ? 1.918 -11.299 10.650 1.00 44.16 787 GLY B N 1
ATOM 12511 C CA . GLY B 1 789 ? 0.984 -10.609 11.539 1.00 44.41 787 GLY B CA 1
ATOM 12512 C C . GLY B 1 789 ? 1.167 -10.857 13.027 1.00 44.18 787 GLY B C 1
ATOM 12513 O O . GLY B 1 789 ? 0.311 -10.470 13.825 1.00 43.59 787 GLY B O 1
ATOM 12514 N N . LYS B 1 790 ? 2.287 -11.460 13.423 1.00 43.15 788 LYS B N 1
ATOM 12515 C CA . LYS B 1 790 ? 2.572 -11.618 14.839 1.00 42.92 788 LYS B CA 1
ATOM 12516 C C . LYS B 1 790 ? 4.027 -11.273 15.157 1.00 38.34 788 LYS B C 1
ATOM 12517 O O . LYS B 1 790 ? 4.913 -11.414 14.315 1.00 37.17 788 LYS B O 1
ATOM 12523 N N . VAL B 1 791 ? 4.242 -10.826 16.379 1.00 35.45 789 VAL B N 1
ATOM 12524 C CA . VAL B 1 791 ? 5.580 -10.471 16.855 1.00 33.14 789 VAL B CA 1
ATOM 12525 C C . VAL B 1 791 ? 6.308 -11.777 17.184 1.00 33.40 789 VAL B C 1
ATOM 12526 O O . VAL B 1 791 ? 5.807 -12.579 17.968 1.00 34.56 789 VAL B O 1
ATOM 12530 N N . ILE B 1 792 ? 7.465 -12.000 16.569 1.00 31.99 790 ILE B N 1
ATOM 12531 C CA . ILE B 1 792 ? 8.208 -13.251 16.761 1.00 32.44 790 ILE B CA 1
ATOM 12532 C C . ILE B 1 792 ? 9.560 -13.044 17.428 1.00 31.01 790 ILE B C 1
ATOM 12533 O O . ILE B 1 792 ? 10.252 -14.008 17.773 1.00 31.23 790 ILE B O 1
ATOM 12538 N N . GLY B 1 793 ? 9.942 -11.790 17.612 1.00 29.01 791 GLY B N 1
ATOM 12539 C CA . GLY B 1 793 ? 11.229 -11.505 18.223 1.00 26.91 791 GLY B CA 1
ATOM 12540 C C . GLY B 1 793 ? 11.516 -10.015 18.274 1.00 26.21 791 GLY B C 1
ATOM 12541 O O . GLY B 1 793 ? 10.603 -9.184 18.177 1.00 26.18 791 GLY B O 1
ATOM 12542 N N . ASN B 1 794 ? 12.784 -9.676 18.434 1.00 23.47 792 ASN B N 1
ATOM 12543 C CA . ASN B 1 794 ? 13.166 -8.287 18.538 1.00 22.29 792 ASN B CA 1
ATOM 12544 C C . ASN B 1 794 ? 14.582 -8.081 18.044 1.00 22.21 792 ASN B C 1
ATOM 12545 O O . ASN B 1 794 ? 15.379 -9.010 18.034 1.00 22.37 792 ASN B O 1
ATOM 12550 N N . THR B 1 795 ? 14.876 -6.862 17.598 1.00 21.53 793 THR B N 1
ATOM 12551 C CA . THR B 1 795 ? 16.224 -6.499 17.237 1.00 19.32 793 THR B CA 1
ATOM 12552 C C . THR B 1 795 ? 16.934 -6.169 18.525 1.00 18.57 793 THR B C 1
ATOM 12553 O O . THR B 1 795 ? 16.312 -5.825 19.533 1.00 17.43 793 THR B O 1
ATOM 12557 N N . THR B 1 796 ? 18.252 -6.292 18.488 1.00 17.88 794 THR B N 1
ATOM 12558 C CA . THR B 1 796 ? 19.094 -6.036 19.662 1.00 18.60 794 THR B CA 1
ATOM 12559 C C . THR B 1 796 ? 20.043 -4.880 19.441 1.00 18.14 794 THR B C 1
ATOM 12560 O O . THR B 1 796 ? 20.386 -4.204 20.376 1.00 17.63 794 THR B O 1
ATOM 12564 N N . SER B 1 797 ? 20.511 -4.688 18.219 1.00 21.04 795 SER B N 1
ATOM 12565 C CA . SER B 1 797 ? 21.305 -3.491 17.881 1.00 21.88 795 SER B CA 1
ATOM 12566 C C . SER B 1 797 ? 21.144 -3.286 16.375 1.00 22.72 795 SER B C 1
ATOM 12567 O O . SER B 1 797 ? 20.640 -4.161 15.669 1.00 23.63 795 SER B O 1
ATOM 12570 N N . GLY B 1 798 ? 21.493 -2.102 15.887 1.00 22.78 796 GLY B N 1
ATOM 12571 C CA . GLY B 1 798 ? 21.350 -1.824 14.470 1.00 23.36 796 GLY B CA 1
ATOM 12572 C C . GLY B 1 798 ? 22.222 -0.677 13.998 1.00 23.47 796 GLY B C 1
ATOM 12573 O O . GLY B 1 798 ? 22.823 0.059 14.818 1.00 20.73 796 GLY B O 1
ATOM 12574 N N . SER B 1 799 ? 22.284 -0.542 12.669 1.00 23.00 797 SER B N 1
ATOM 12575 C CA . SER B 1 799 ? 23.037 0.514 12.026 1.00 23.87 797 SER B CA 1
ATOM 12576 C C . SER B 1 799 ? 22.605 0.699 10.590 1.00 22.48 797 SER B C 1
ATOM 12577 O O . SER B 1 799 ? 21.866 -0.108 10.041 1.00 23.35 797 SER B O 1
ATOM 12580 N N . TYR B 1 800 ? 23.084 1.775 9.976 1.00 22.02 798 TYR B N 1
ATOM 12581 C CA . TYR B 1 800 ? 23.141 1.829 8.520 1.00 21.98 798 TYR B CA 1
ATOM 12582 C C . TYR B 1 800 ? 24.437 1.184 8.069 1.00 21.10 798 TYR B C 1
ATOM 12583 O O . TYR B 1 800 ? 25.515 1.413 8.675 1.00 23.51 798 TYR B O 1
ATOM 12592 N N . SER B 1 801 ? 24.366 0.361 7.035 1.00 20.73 799 SER B N 1
ATOM 12593 C CA . SER B 1 801 ? 25.564 -0.096 6.355 1.00 20.87 799 SER B CA 1
ATOM 12594 C C . SER B 1 801 ? 25.811 0.765 5.115 1.00 22.28 799 SER B C 1
ATOM 12595 O O . SER B 1 801 ? 25.051 0.728 4.139 1.00 22.20 799 SER B O 1
ATOM 12598 N N . TYR B 1 802 ? 26.902 1.516 5.178 1.00 22.22 800 TYR B N 1
ATOM 12599 C CA . TYR B 1 802 ? 27.321 2.394 4.096 1.00 23.39 800 TYR B CA 1
ATOM 12600 C C . TYR B 1 802 ? 27.890 1.592 2.918 1.00 23.32 800 TYR B C 1
ATOM 12601 O O . TYR B 1 802 ? 27.896 2.081 1.779 1.00 24.24 800 TYR B O 1
ATOM 12610 N N . SER B 1 803 ? 28.312 0.345 3.158 1.00 22.85 801 SER B N 1
ATOM 12611 C CA . SER B 1 803 ? 28.831 -0.465 2.051 1.00 23.69 801 SER B CA 1
ATOM 12612 C C . SER B 1 803 ? 27.722 -1.044 1.193 1.00 23.91 801 SER B C 1
ATOM 12613 O O . SER B 1 803 ? 27.874 -1.121 -0.014 1.00 24.94 801 SER B O 1
ATOM 12616 N N . ILE B 1 804 ? 26.607 -1.460 1.783 1.00 24.78 802 ILE B N 1
ATOM 12617 C CA . ILE B 1 804 ? 25.480 -1.982 0.963 1.00 25.29 802 ILE B CA 1
ATOM 12618 C C . ILE B 1 804 ? 24.306 -1.001 0.826 1.00 26.11 802 ILE B C 1
ATOM 12619 O O . ILE B 1 804 ? 23.326 -1.276 0.120 1.00 25.62 802 ILE B O 1
ATOM 12624 N N . GLN B 1 805 ? 24.404 0.135 1.491 1.00 25.56 803 GLN B N 1
ATOM 12625 C CA . GLN B 1 805 ? 23.370 1.173 1.425 1.00 27.13 803 GLN B CA 1
ATOM 12626 C C . GLN B 1 805 ? 22.004 0.652 1.861 1.00 28.53 803 GLN B C 1
ATOM 12627 O O . GLN B 1 805 ? 20.988 0.916 1.246 1.00 27.58 803 GLN B O 1
ATOM 12633 N N . LYS B 1 806 ? 22.002 -0.093 2.952 1.00 28.58 804 LYS B N 1
ATOM 12634 C CA . LYS B 1 806 ? 20.777 -0.403 3.651 1.00 30.79 804 LYS B CA 1
ATOM 12635 C C . LYS B 1 806 ? 21.100 -0.697 5.113 1.00 28.04 804 LYS B C 1
ATOM 12636 O O . LYS B 1 806 ? 22.276 -0.697 5.522 1.00 23.95 804 LYS B O 1
ATOM 12642 N N . SER B 1 807 ? 20.056 -0.921 5.899 1.00 26.97 805 SER B N 1
ATOM 12643 C CA . SER B 1 807 ? 20.225 -1.064 7.317 1.00 25.62 805 SER B CA 1
ATOM 12644 C C . SER B 1 807 ? 20.607 -2.485 7.692 1.00 24.98 805 SER B C 1
ATOM 12645 O O . SER B 1 807 ? 20.276 -3.454 6.997 1.00 22.11 805 SER B O 1
ATOM 12648 N N . LEU B 1 808 ? 21.366 -2.577 8.776 1.00 24.98 806 LEU B N 1
ATOM 12649 C CA . LEU B 1 808 ? 21.760 -3.847 9.362 1.00 26.50 806 LEU B CA 1
ATOM 12650 C C . LEU B 1 808 ? 21.223 -3.907 10.758 1.00 26.42 806 LEU B C 1
ATOM 12651 O O . LEU B 1 808 ? 21.395 -2.946 11.508 1.00 26.30 806 LEU B O 1
ATOM 12656 N N . ALA B 1 809 ? 20.659 -5.049 11.148 1.00 26.38 807 ALA B N 1
ATOM 12657 C CA . ALA B 1 809 ? 20.310 -5.279 12.555 1.00 25.99 807 ALA B CA 1
ATOM 12658 C C . ALA B 1 809 ? 20.584 -6.720 13.012 1.00 26.26 807 ALA B C 1
ATOM 12659 O O . ALA B 1 809 ? 20.402 -7.673 12.256 1.00 26.14 807 ALA B O 1
ATOM 12661 N N . PHE B 1 810 ? 21.023 -6.854 14.263 1.00 23.81 808 PHE B N 1
ATOM 12662 C CA . PHE B 1 810 ? 20.989 -8.135 14.947 1.00 23.02 808 PHE B CA 1
ATOM 12663 C C . PHE B 1 810 ? 19.585 -8.320 15.516 1.00 22.69 808 PHE B C 1
ATOM 12664 O O . PHE B 1 810 ? 18.959 -7.348 15.926 1.00 21.95 808 PHE B O 1
ATOM 12672 N N . ALA B 1 811 ? 19.103 -9.554 15.566 1.00 22.74 809 ALA B N 1
ATOM 12673 C CA . ALA B 1 811 ? 17.778 -9.836 16.129 1.00 23.70 809 ALA B CA 1
ATOM 12674 C C . ALA B 1 811 ? 17.636 -11.267 16.648 1.00 23.53 809 ALA B C 1
ATOM 12675 O O . ALA B 1 811 ? 18.238 -12.176 16.097 1.00 22.72 809 ALA B O 1
ATOM 12677 N N . TYR B 1 812 ? 16.827 -11.447 17.693 1.00 23.71 810 TYR B N 1
ATOM 12678 C CA . TYR B 1 812 ? 16.422 -12.777 18.135 1.00 24.80 810 TYR B CA 1
ATOM 12679 C C . TYR B 1 812 ? 15.172 -13.174 17.419 1.00 26.11 810 TYR B C 1
ATOM 12680 O O . TYR B 1 812 ? 14.216 -12.391 17.379 1.00 25.54 810 TYR B O 1
ATOM 12689 N N . VAL B 1 813 ? 15.185 -14.389 16.871 1.00 26.84 811 VAL B N 1
ATOM 12690 C CA . VAL B 1 813 ? 14.026 -14.969 16.197 1.00 28.81 811 VAL B CA 1
ATOM 12691 C C . VAL B 1 813 ? 13.926 -16.458 16.533 1.00 30.36 811 VAL B C 1
ATOM 12692 O O . VAL B 1 813 ? 14.911 -17.064 16.956 1.00 30.58 811 VAL B O 1
ATOM 12696 N N . PRO B 1 814 ? 12.731 -17.054 16.372 1.00 32.10 812 PRO B N 1
ATOM 12697 C CA . PRO B 1 814 ? 12.634 -18.488 16.639 1.00 34.40 812 PRO B CA 1
ATOM 12698 C C . PRO B 1 814 ? 13.553 -19.276 15.725 1.00 35.26 812 PRO B C 1
ATOM 12699 O O . PRO B 1 814 ? 13.806 -18.858 14.598 1.00 33.70 812 PRO B O 1
ATOM 12703 N N . VAL B 1 815 ? 14.066 -20.393 16.220 1.00 37.33 813 VAL B N 1
ATOM 12704 C CA . VAL B 1 815 ? 15.093 -21.130 15.494 1.00 38.77 813 VAL B CA 1
ATOM 12705 C C . VAL B 1 815 ? 14.575 -21.607 14.141 1.00 41.18 813 VAL B C 1
ATOM 12706 O O . VAL B 1 815 ? 15.288 -21.529 13.140 1.00 41.29 813 VAL B O 1
ATOM 12710 N N . GLU B 1 816 ? 13.311 -22.021 14.091 1.00 42.74 814 GLU B N 1
ATOM 12711 C CA . GLU B 1 816 ? 12.683 -22.429 12.836 1.00 45.47 814 GLU B CA 1
ATOM 12712 C C . GLU B 1 816 ? 12.513 -21.285 11.815 1.00 43.79 814 GLU B C 1
ATOM 12713 O O . GLU B 1 816 ? 12.237 -21.544 10.661 1.00 44.58 814 GLU B O 1
ATOM 12719 N N . LEU B 1 817 ? 12.680 -20.035 12.241 1.00 41.54 815 LEU B N 1
ATOM 12720 C CA . LEU B 1 817 ? 12.617 -18.881 11.345 1.00 40.92 815 LEU B CA 1
ATOM 12721 C C . LEU B 1 817 ? 13.965 -18.201 11.197 1.00 38.95 815 LEU B C 1
ATOM 12722 O O . LEU B 1 817 ? 14.044 -17.024 10.843 1.00 38.06 815 LEU B O 1
ATOM 12727 N N . SER B 1 818 ? 15.034 -18.949 11.443 1.00 38.34 816 SER B N 1
ATOM 12728 C CA . SER B 1 818 ? 16.360 -18.369 11.541 1.00 36.17 816 SER B CA 1
ATOM 12729 C C . SER B 1 818 ? 17.283 -18.725 10.375 1.00 37.31 816 SER B C 1
ATOM 12730 O O . SER B 1 818 ? 18.481 -18.466 10.449 1.00 35.12 816 SER B O 1
ATOM 12733 N N . GLU B 1 819 ? 16.731 -19.275 9.293 1.00 38.21 817 GLU B N 1
ATOM 12734 C CA . GLU B 1 819 ? 17.552 -19.665 8.141 1.00 40.38 817 GLU B CA 1
ATOM 12735 C C . GLU B 1 819 ? 17.903 -18.472 7.268 1.00 38.50 817 GLU B C 1
ATOM 12736 O O . GLU B 1 819 ? 17.081 -17.577 7.067 1.00 37.44 817 GLU B O 1
ATOM 12742 N N . VAL B 1 820 ? 19.132 -18.479 6.747 1.00 36.43 818 VAL B N 1
ATOM 12743 C CA . VAL B 1 820 ? 19.578 -17.493 5.768 1.00 34.94 818 VAL B CA 1
ATOM 12744 C C . VAL B 1 820 ? 18.544 -17.426 4.648 1.00 36.08 818 VAL B C 1
ATOM 12745 O O . VAL B 1 820 ? 18.103 -18.451 4.164 1.00 36.42 818 VAL B O 1
ATOM 12749 N N . GLY B 1 821 ? 18.159 -16.213 4.258 1.00 35.36 819 GLY B N 1
ATOM 12750 C CA . GLY B 1 821 ? 17.141 -16.018 3.229 1.00 36.06 819 GLY B CA 1
ATOM 12751 C C . GLY B 1 821 ? 15.730 -15.817 3.765 1.00 36.68 819 GLY B C 1
ATOM 12752 O O . GLY B 1 821 ? 14.865 -15.338 3.041 1.00 37.27 819 GLY B O 1
ATOM 12753 N N . GLN B 1 822 ? 15.483 -16.199 5.020 1.00 36.22 820 GLN B N 1
ATOM 12754 C CA . GLN B 1 822 ? 14.184 -15.972 5.654 1.00 36.31 820 GLN B CA 1
ATOM 12755 C C . GLN B 1 822 ? 13.790 -14.492 5.612 1.00 35.79 820 GLN B C 1
ATOM 12756 O O . GLN B 1 822 ? 14.607 -13.609 5.901 1.00 33.99 820 GLN B O 1
ATOM 12762 N N . GLN B 1 823 ? 12.530 -14.251 5.280 1.00 36.34 821 GLN B N 1
ATOM 12763 C CA . GLN B 1 823 ? 11.941 -12.920 5.267 1.00 37.29 821 GLN B CA 1
ATOM 12764 C C . GLN B 1 823 ? 11.200 -12.672 6.559 1.00 35.59 821 GLN B C 1
ATOM 12765 O O . GLN B 1 823 ? 10.416 -13.513 7.003 1.00 37.18 821 GLN B O 1
ATOM 12771 N N . VAL B 1 824 ? 11.443 -11.512 7.159 1.00 33.77 822 VAL B N 1
ATOM 12772 C CA . VAL B 1 824 ? 10.653 -11.042 8.301 1.00 32.59 822 VAL B CA 1
ATOM 12773 C C . VAL B 1 824 ? 10.367 -9.550 8.108 1.00 32.09 822 VAL B C 1
ATOM 12774 O O . VAL B 1 824 ? 10.658 -8.998 7.040 1.00 31.07 822 VAL B O 1
ATOM 12778 N N . GLU B 1 825 ? 9.766 -8.913 9.111 1.00 31.79 823 GLU B N 1
ATOM 12779 C CA . GLU B 1 825 ? 9.546 -7.472 9.079 1.00 33.23 823 GLU B CA 1
ATOM 12780 C C . GLU B 1 825 ? 10.023 -6.808 10.359 1.00 30.65 823 GLU B C 1
ATOM 12781 O O . GLU B 1 825 ? 9.836 -7.360 11.425 1.00 31.07 823 GLU B O 1
ATOM 12787 N N . VAL B 1 826 ? 10.604 -5.618 10.240 1.00 28.50 824 VAL B N 1
ATOM 12788 C CA . VAL B 1 826 ? 11.034 -4.843 11.399 1.00 27.63 824 VAL B CA 1
ATOM 12789 C C . VAL B 1 826 ? 10.167 -3.592 11.497 1.00 27.80 824 VAL B C 1
ATOM 12790 O O . VAL B 1 826 ? 9.999 -2.861 10.500 1.00 27.51 824 VAL B O 1
ATOM 12794 N N . GLU B 1 827 ? 9.612 -3.367 12.684 1.00 26.87 825 GLU B N 1
ATOM 12795 C CA . GLU B 1 827 ? 8.723 -2.238 12.927 1.00 27.68 825 GLU B CA 1
ATOM 12796 C C . GLU B 1 827 ? 9.557 -1.051 13.393 1.00 26.17 825 GLU B C 1
ATOM 12797 O O . GLU B 1 827 ? 10.106 -1.084 14.487 1.00 25.31 825 GLU B O 1
ATOM 12803 N N . LEU B 1 828 ? 9.638 -0.014 12.561 1.00 27.12 826 LEU B N 1
ATOM 12804 C CA . LEU B 1 828 ? 10.318 1.236 12.900 1.00 27.62 826 LEU B CA 1
ATOM 12805 C C . LEU B 1 828 ? 9.333 2.386 12.755 1.00 30.12 826 LEU B C 1
ATOM 12806 O O . LEU B 1 828 ? 8.752 2.568 11.674 1.00 30.20 826 LEU B O 1
ATOM 12811 N N . LEU B 1 829 ? 9.151 3.154 13.830 1.00 30.31 827 LEU B N 1
ATOM 12812 C CA . LEU B 1 829 ? 8.203 4.288 13.839 1.00 32.14 827 LEU B CA 1
ATOM 12813 C C . LEU B 1 829 ? 6.876 4.034 13.132 1.00 33.87 827 LEU B C 1
ATOM 12814 O O . LEU B 1 829 ? 6.460 4.819 12.272 1.00 34.53 827 LEU B O 1
ATOM 12819 N N . GLY B 1 830 ? 6.201 2.952 13.502 1.00 33.35 828 GLY B N 1
ATOM 12820 C CA . GLY B 1 830 ? 4.840 2.721 13.044 1.00 34.72 828 GLY B CA 1
ATOM 12821 C C . GLY B 1 830 ? 4.743 2.194 11.634 1.00 35.96 828 GLY B C 1
ATOM 12822 O O . GLY B 1 830 ? 3.650 2.124 11.094 1.00 36.28 828 GLY B O 1
ATOM 12823 N N . LYS B 1 831 ? 5.873 1.794 11.044 1.00 34.88 829 LYS B N 1
ATOM 12824 C CA . LYS B 1 831 ? 5.875 1.163 9.715 1.00 36.02 829 LYS B CA 1
ATOM 12825 C C . LYS B 1 831 ? 6.698 -0.123 9.761 1.00 34.01 829 LYS B C 1
ATOM 12826 O O . LYS B 1 831 ? 7.751 -0.167 10.416 1.00 32.06 829 LYS B O 1
ATOM 12832 N N . ASN B 1 832 ? 6.229 -1.158 9.074 1.00 33.47 830 ASN B N 1
ATOM 12833 C CA . ASN B 1 832 ? 6.965 -2.423 8.952 1.00 33.59 830 ASN B CA 1
ATOM 12834 C C . ASN B 1 832 ? 7.828 -2.498 7.710 1.00 33.13 830 ASN B C 1
ATOM 12835 O O . ASN B 1 832 ? 7.351 -2.287 6.626 1.00 33.35 830 ASN B O 1
ATOM 12840 N N . TYR B 1 833 ? 9.112 -2.794 7.876 1.00 31.21 831 TYR B N 1
ATOM 12841 C CA . TYR B 1 833 ? 10.035 -2.894 6.745 1.00 31.21 831 TYR B CA 1
ATOM 12842 C C . TYR B 1 833 ? 10.464 -4.347 6.527 1.00 31.24 831 TYR B C 1
ATOM 12843 O O . TYR B 1 833 ? 10.946 -4.999 7.462 1.00 32.20 831 TYR B O 1
ATOM 12852 N N . PRO B 1 834 ? 10.301 -4.867 5.298 1.00 31.94 832 PRO B N 1
ATOM 12853 C CA . PRO B 1 834 ? 10.800 -6.206 4.952 1.00 31.70 832 PRO B CA 1
ATOM 12854 C C . PRO B 1 834 ? 12.303 -6.357 5.191 1.00 29.80 832 PRO B C 1
ATOM 12855 O O . PRO B 1 834 ? 13.087 -5.475 4.840 1.00 29.63 832 PRO B O 1
ATOM 12859 N N . ALA B 1 835 ? 12.684 -7.451 5.826 1.00 29.61 833 ALA B N 1
ATOM 12860 C CA . ALA B 1 835 ? 14.084 -7.691 6.190 1.00 28.58 833 ALA B CA 1
ATOM 12861 C C . ALA B 1 835 ? 14.425 -9.106 5.785 1.00 29.81 833 ALA B C 1
ATOM 12862 O O . ALA B 1 835 ? 13.543 -9.939 5.655 1.00 31.68 833 ALA B O 1
ATOM 12864 N N . THR B 1 836 ? 15.709 -9.358 5.548 1.00 30.10 834 THR B N 1
ATOM 12865 C CA . THR B 1 836 ? 16.177 -10.655 5.104 1.00 30.09 834 THR B CA 1
ATOM 12866 C C . THR B 1 836 ? 17.304 -11.073 6.033 1.00 29.40 834 THR B C 1
ATOM 12867 O O . THR B 1 836 ? 18.198 -10.275 6.289 1.00 26.53 834 THR B O 1
ATOM 12871 N N . ILE B 1 837 ? 17.252 -12.313 6.525 1.00 30.70 835 ILE B N 1
ATOM 12872 C CA . ILE B 1 837 ? 18.364 -12.909 7.271 1.00 30.30 835 ILE B CA 1
ATOM 12873 C C . ILE B 1 837 ? 19.512 -13.176 6.291 1.00 30.43 835 ILE B C 1
ATOM 12874 O O . ILE B 1 837 ? 19.303 -13.812 5.250 1.00 32.47 835 ILE B O 1
ATOM 12879 N N . ILE B 1 838 ? 20.711 -12.698 6.634 1.00 29.23 836 ILE B N 1
ATOM 12880 C CA . ILE B 1 838 ? 21.905 -12.883 5.799 1.00 29.43 836 ILE B CA 1
ATOM 12881 C C . ILE B 1 838 ? 22.907 -13.834 6.435 1.00 30.04 836 ILE B C 1
ATOM 12882 O O . ILE B 1 838 ? 22.904 -14.041 7.662 1.00 28.43 836 ILE B O 1
ATOM 12887 N N . GLN B 1 839 ? 23.790 -14.370 5.592 1.00 30.69 837 GLN B N 1
ATOM 12888 C CA . GLN B 1 839 ? 24.882 -15.213 6.033 1.00 31.67 837 GLN B CA 1
ATOM 12889 C C . GLN B 1 839 ? 25.901 -14.288 6.657 1.00 30.55 837 GLN B C 1
ATOM 12890 O O . GLN B 1 839 ? 26.399 -13.363 6.021 1.00 29.83 837 GLN B O 1
ATOM 12896 N N . GLU B 1 840 ? 26.229 -14.511 7.906 1.00 29.38 838 GLU B N 1
ATOM 12897 C CA . GLU B 1 840 ? 27.126 -13.562 8.528 1.00 30.36 838 GLU B CA 1
ATOM 12898 C C . GLU B 1 840 ? 28.566 -14.022 8.367 1.00 28.69 838 GLU B C 1
ATOM 12899 O O . GLU B 1 840 ? 28.814 -15.186 8.141 1.00 28.08 838 GLU B O 1
ATOM 12905 N N . PRO B 1 841 ? 29.519 -13.082 8.414 1.00 26.91 839 PRO B N 1
ATOM 12906 C CA . PRO B 1 841 ? 29.323 -11.647 8.519 1.00 25.68 839 PRO B CA 1
ATOM 12907 C C . PRO B 1 841 ? 29.052 -10.983 7.163 1.00 24.76 839 PRO B C 1
ATOM 12908 O O . PRO B 1 841 ? 29.437 -11.513 6.131 1.00 24.80 839 PRO B O 1
ATOM 12912 N N . LEU B 1 842 ? 28.431 -9.812 7.165 1.00 23.89 840 LEU B N 1
ATOM 12913 C CA . LEU B 1 842 ? 28.323 -9.035 5.922 1.00 23.52 840 LEU B CA 1
ATOM 12914 C C . LEU B 1 842 ? 29.707 -8.852 5.278 1.00 23.03 840 LEU B C 1
ATOM 12915 O O . LEU B 1 842 ? 29.885 -9.089 4.088 1.00 23.46 840 LEU B O 1
ATOM 12920 N N . VAL B 1 843 ? 30.687 -8.472 6.085 1.00 21.70 841 VAL B N 1
ATOM 12921 C CA . VAL B 1 843 ? 32.021 -8.216 5.604 1.00 21.75 841 VAL B CA 1
ATOM 12922 C C . VAL B 1 843 ? 32.971 -9.070 6.447 1.00 21.87 841 VAL B C 1
ATOM 12923 O O . VAL B 1 843 ? 32.870 -9.073 7.667 1.00 20.97 841 VAL B O 1
ATOM 12927 N N . LEU B 1 844 ? 33.869 -9.797 5.783 1.00 22.59 842 LEU B N 1
ATOM 12928 C CA . LEU B 1 844 ? 34.848 -10.639 6.452 1.00 23.13 842 LEU B CA 1
ATOM 12929 C C . LEU B 1 844 ? 35.912 -9.785 7.128 1.00 23.31 842 LEU B C 1
ATOM 12930 O O . LEU B 1 844 ? 36.275 -8.723 6.615 1.00 23.99 842 LEU B O 1
ATOM 12935 N N . THR B 1 845 ? 36.442 -10.254 8.251 1.00 23.47 843 THR B N 1
ATOM 12936 C CA . THR B 1 845 ? 37.459 -9.486 8.980 1.00 23.08 843 THR B CA 1
ATOM 12937 C C . THR B 1 845 ? 38.803 -9.541 8.277 1.00 23.29 843 THR B C 1
ATOM 12938 O O . THR B 1 845 ? 39.043 -10.406 7.437 1.00 23.64 843 THR B O 1
ATOM 12942 N N . GLU B 1 846 ? 39.694 -8.615 8.625 1.00 23.06 844 GLU B N 1
ATOM 12943 C CA . GLU B 1 846 ? 41.004 -8.589 8.011 1.00 23.68 844 GLU B CA 1
ATOM 12944 C C . GLU B 1 846 ? 41.789 -9.873 8.261 1.00 24.11 844 GLU B C 1
ATOM 12945 O O . GLU B 1 846 ? 42.407 -10.384 7.335 1.00 23.88 844 GLU B O 1
ATOM 12951 N N . PRO B 1 847 ? 41.792 -10.389 9.510 1.00 24.33 845 PRO B N 1
ATOM 12952 C CA . PRO B 1 847 ? 42.490 -11.656 9.698 1.00 25.52 845 PRO B CA 1
ATOM 12953 C C . PRO B 1 847 ? 41.937 -12.787 8.825 1.00 25.21 845 PRO B C 1
ATOM 12954 O O . PRO B 1 847 ? 42.685 -13.580 8.324 1.00 26.31 845 PRO B O 1
ATOM 12958 N N . THR B 1 848 ? 40.621 -12.850 8.667 1.00 24.73 846 THR B N 1
ATOM 12959 C CA . THR B 1 848 ? 40.007 -13.862 7.810 1.00 24.84 846 THR B CA 1
ATOM 12960 C C . THR B 1 848 ? 40.482 -13.708 6.358 1.00 25.09 846 THR B C 1
ATOM 12961 O O . THR B 1 848 ? 40.923 -14.671 5.731 1.00 25.25 846 THR B O 1
ATOM 12965 N N . ARG B 1 849 ? 40.405 -12.483 5.839 1.00 24.30 847 ARG B N 1
ATOM 12966 C CA . ARG B 1 849 ? 40.854 -12.169 4.480 1.00 24.68 847 ARG B CA 1
ATOM 12967 C C . ARG B 1 849 ? 42.320 -12.553 4.275 1.00 25.07 847 ARG B C 1
ATOM 12968 O O . ARG B 1 849 ? 42.679 -13.217 3.319 1.00 24.97 847 ARG B O 1
ATOM 12976 N N . THR B 1 850 ? 43.158 -12.177 5.222 1.00 25.70 848 THR B N 1
ATOM 12977 C CA . THR B 1 850 ? 44.568 -12.519 5.160 1.00 27.05 848 THR B CA 1
ATOM 12978 C C . THR B 1 850 ? 44.753 -14.041 5.110 1.00 28.07 848 THR B C 1
ATOM 12979 O O . THR B 1 850 ? 45.550 -14.539 4.316 1.00 28.71 848 THR B O 1
ATOM 12983 N N . ARG B 1 851 ? 43.996 -14.780 5.923 1.00 28.54 849 ARG B N 1
ATOM 12984 C CA . ARG B 1 851 ? 44.094 -16.243 5.912 1.00 30.71 849 ARG B CA 1
ATOM 12985 C C . ARG B 1 851 ? 43.635 -16.795 4.579 1.00 29.62 849 ARG B C 1
ATOM 12986 O O . ARG B 1 851 ? 44.296 -17.653 4.001 1.00 30.62 849 ARG B O 1
ATOM 12994 N N . LEU B 1 852 ? 42.513 -16.288 4.075 1.00 27.94 850 LEU B N 1
ATOM 12995 C CA . LEU B 1 852 ? 41.991 -16.736 2.776 1.00 28.33 850 LEU B CA 1
ATOM 12996 C C . LEU B 1 852 ? 43.019 -16.581 1.651 1.00 28.65 850 LEU B C 1
ATOM 12997 O O . LEU B 1 852 ? 43.157 -17.455 0.801 1.00 29.24 850 LEU B O 1
ATOM 13002 N N . GLN B 1 853 ? 43.741 -15.468 1.650 1.00 27.74 851 GLN B N 1
ATOM 13003 C CA . GLN B 1 853 ? 44.728 -15.201 0.606 1.00 28.77 851 GLN B CA 1
ATOM 13004 C C . GLN B 1 853 ? 45.944 -16.112 0.754 1.00 29.93 851 GLN B C 1
ATOM 13005 O O . GLN B 1 853 ? 46.419 -16.668 -0.226 1.00 29.82 851 GLN B O 1
ATOM 13011 N N . LYS B 1 854 ? 46.413 -16.265 1.986 1.00 31.44 852 LYS B N 1
ATOM 13012 C CA . LYS B 1 854 ? 47.516 -17.178 2.278 1.00 34.55 852 LYS B CA 1
ATOM 13013 C C . LYS B 1 854 ? 47.199 -18.611 1.806 1.00 35.02 852 LYS B C 1
ATOM 13014 O O . LYS B 1 854 ? 48.005 -19.236 1.105 1.00 35.61 852 LYS B O 1
ATOM 13020 N N . ASP B 1 855 ? 46.022 -19.120 2.173 1.00 34.59 853 ASP B N 1
ATOM 13021 C CA . ASP B 1 855 ? 45.623 -20.480 1.784 1.00 36.34 853 ASP B CA 1
ATOM 13022 C C . ASP B 1 855 ? 45.412 -20.606 0.279 1.00 35.51 853 ASP B C 1
ATOM 13023 O O . ASP B 1 855 ? 45.802 -21.594 -0.333 1.00 36.32 853 ASP B O 1
ATOM 13028 N N . GLY B 1 856 ? 44.826 -19.581 -0.327 1.00 33.86 854 GLY B N 1
ATOM 13029 C CA . GLY B 1 856 ? 44.582 -19.579 -1.761 1.00 33.95 854 GLY B CA 1
ATOM 13030 C C . GLY B 1 856 ? 45.853 -19.625 -2.586 1.00 34.89 854 GLY B C 1
ATOM 13031 O O . GLY B 1 856 ? 45.916 -20.334 -3.596 1.00 36.46 854 GLY B O 1
ATOM 13032 N N . ARG B 1 857 ? 46.879 -18.899 -2.146 1.00 34.97 855 ARG B N 1
ATOM 13033 C CA . ARG B 1 857 ? 48.174 -18.891 -2.843 1.00 36.24 855 ARG B CA 1
ATOM 13034 C C . ARG B 1 857 ? 48.864 -20.239 -2.739 1.00 39.17 855 ARG B C 1
ATOM 13035 O O . ARG B 1 857 ? 49.464 -20.708 -3.699 1.00 40.17 855 ARG B O 1
ATOM 13043 N N . LYS B 1 858 ? 48.786 -20.853 -1.560 1.00 41.64 856 LYS B N 1
ATOM 13044 C CA . LYS B 1 858 ? 49.393 -22.168 -1.341 1.00 46.34 856 LYS B CA 1
ATOM 13045 C C . LYS B 1 858 ? 48.770 -23.206 -2.269 1.00 48.64 856 LYS B C 1
ATOM 13046 O O . LYS B 1 858 ? 49.476 -23.952 -2.947 1.00 51.68 856 LYS B O 1
ATOM 13052 N N . SER B 1 859 ? 47.446 -23.232 -2.305 1.00 50.18 857 SER B N 1
ATOM 13053 C CA . SER B 1 859 ? 46.700 -24.132 -3.179 1.00 54.28 857 SER B CA 1
ATOM 13054 C C . SER B 1 859 ? 46.983 -23.900 -4.673 1.00 59.11 857 SER B C 1
ATOM 13055 O O . SER B 1 859 ? 47.264 -24.845 -5.407 1.00 58.53 857 SER B O 1
ATOM 13058 N N . ALA B 1 860 ? 46.915 -22.647 -5.118 1.00 39.18 858 ALA B N 1
ATOM 13059 C CA . ALA B 1 860 ? 47.226 -22.294 -6.516 1.00 43.48 858 ALA B CA 1
ATOM 13060 C C . ALA B 1 860 ? 48.647 -22.696 -6.920 1.00 47.38 858 ALA B C 1
ATOM 13061 O O . ALA B 1 860 ? 48.867 -23.148 -8.045 1.00 52.12 858 ALA B O 1
ATOM 13063 N N . ALA B 1 861 ? 49.601 -22.539 -6.007 1.00 47.76 859 ALA B N 1
ATOM 13064 C CA . ALA B 1 861 ? 50.987 -22.937 -6.267 1.00 51.77 859 ALA B CA 1
ATOM 13065 C C . ALA B 1 861 ? 51.194 -24.438 -6.490 1.00 57.94 859 ALA B C 1
ATOM 13066 O O . ALA B 1 861 ? 52.246 -24.822 -6.977 1.00 59.31 859 ALA B O 1
ATOM 13068 N N . LEU B 1 862 ? 50.222 -25.278 -6.132 1.00 64.14 860 LEU B N 1
ATOM 13069 C CA . LEU B 1 862 ? 50.280 -26.711 -6.468 1.00 68.10 860 LEU B CA 1
ATOM 13070 C C . LEU B 1 862 ? 49.815 -27.017 -7.904 1.00 71.46 860 LEU B C 1
ATOM 13071 O O . LEU B 1 862 ? 49.671 -28.189 -8.261 1.00 73.77 860 LEU B O 1
ATOM 13076 N N . GLU B 1 863 ? 49.599 -25.973 -8.716 1.00 72.46 861 GLU B N 1
ATOM 13077 C CA . GLU B 1 863 ? 49.200 -26.096 -10.133 1.00 70.47 861 GLU B CA 1
ATOM 13078 C C . GLU B 1 863 ? 47.872 -26.836 -10.317 1.00 69.95 861 GLU B C 1
ATOM 13079 O O . GLU B 1 863 ? 46.936 -26.652 -9.535 1.00 67.24 861 GLU B O 1
#

Sequence (1647 aa):
EWKDRAETVIIGGGCVGVSLAYHLAKAGMRDVVLLEKSELTAGSTWHAAGLTTYFHPGINLKKKIHYDSIKLYERLEEETGQVVGFHQPGSIRLATTPERVDEFKYQMTRTNWHATEQYIIEPEKIHELFPLLNMDKILAGLYNPGDGHIDPYSLTMALATGARKYGVLLKYPAPVTSLKPRPDGTWDVETPQGSVRANRIVNAAGFWAREVGKMIGLDHPLIPVQHQYVVTSTIPEVKALKRELPVLRDLEGSYYLRQERDGLLFGPYESQEKMKLQASWVAHGVPPGFGKELFESDLDRITEHVEAAMEMVPVLKKADIINIVNGPITYSPDILPMVGPHQGVRNYWVAIGFGYGIIHAGGVGKYLSDWILHGEPPFDLIELDPNRYGKWTTTQYTEAKARESYGFNNIVGYPKEERFAGRPTQRVSGLYKILESKCSMGFHAGWEQPHWFYKPGQDTQYRPSFRRTNWFRPVGSEYKQVMQRVGVIDLSPFGKFNIKGQDSTQLLDHLCANVIPKVGFTNISHMLTPRGRVYAELTVSHQSPGEFLLITGSGSELHDLRWIEEAAVRGGYDVEIRNITDELGVLGVAGPYARRVLQKLTSEDLSDDVFKFLQTKSLKISDIPVTAIRISYTGELGWELYHRREDSAALYERIMNNAGQEEGIDNFGTYALNALRLEKAFRAWGSEMNCDTNPLEAGLDYFIKLNKPADFTGKQALKQIKAKGLKRRLVCLTLATDDVDPEGNESVWYKGKVIGNTTSGSYSYSIQKSLAFAYVPVELSEVGQQVEVELLGKNYPATIIQEPLVLTEPTRTRLQKDGRKSAALEWKDRAETVIIGGGCVGVSLAYHLAKAGMRDVVLLEKSELTAGSTWHAAGLTTYFHPGINLKKKIHYDSIKLYERLEEETGQVVGFHQPGSIRLATTPERVDEFKYQMTRTNWHATEQYIIEPEKIHELFPLLNMDKILAGLYNPGDGHIDPYSLTMALATGARKYGVLLKYPAPVTSLKPRPDGTWDVETPQGSVRANRIVNAAGFWAREVGKMIGLDHPLIPVQHQYVVTSTIPEVKALKRELPVLRDLEGSYYLRQERDGLLFGPYESQEKMKLQASWVAHGVPPGFGKELFESDLDRITEHVEAAMEMVPVLKKADIINIVNGPITYSPDILPMVGPHQGVRNYWVAIGFGYGIIHAGGVGKYLSDWILHGEPPFDLIELDPNRYGKWTTTQYTEAKARESYGFNNIVGYPKEERFAGRPTQRVSGLYKILESKCSMGFHAGWEQPHWFYKPGQDTQYRPSFRRTNWFRPVGSEYKQVMQRVGVIDLSPFGKFNIKGQDSTQLLDHLCANVIPKVGFTNISHMLTPRGRVYAELTVSHQSPGEFLLITGSGSELHDLRWIEEAAVRGGYDVEIRNITDELGVLGVAGPYARRVLQKLTSEDLSDDVFKFLQTKSLKISDIPVTAIRISYTGELGWELYHRREDSAALYERIMNAGQEEGIDNFGTYALNALRLEKAFRAWGSEMNCDTNPLEAGLDYFIKLNKPADFTGKQALKQIKAKGLKRRLVCLTLATDDVDPEGNESVWYKGKVIGNTTSGSYSYSIQKSLAFAYVPVELSEVGQQVEVELLGKNYPATIIQEPLVLTEPTRTRLQKDGRKSAALE

InterPro domains:
  IPR006076 FAD dependent oxidoreductase [PF01266] (45-407)
  IPR006222 GCVT, N-terminal domain [PF01571] (472-743)
  IPR013977 Aminomethyltransferase, C-terminal domain [PF08669] (763-841)
  IPR027266 Aminomethyltransferase superfamily [G3DSA:3.30.1360.120] (476-727)
  IPR028896 Aminomethyltransferase-like [PTHR43757] (246-846)
  IPR029043 Glycine cleavage T-protein/YgfZ, C-terminal [SSF101790] (762-849)
  IPR032503 FAD dependent oxidoreductase, central domain [PF16350] (410-463)
  IPR036188 FAD/NAD(P)-binding domain superfamily [G3DSA:3.50.50.60] (45-423)
  IPR036188 FAD/NAD(P)-binding domain superfamily [SSF51905] (45-433)

Foldseek 3Di:
DDDQEAAEEEEAQFLQSLLLLLQLLVVPGARYEYAHQADHNFAPLQQDPFFQACDDQDACVNVLSVLLLVVLVCLCVVQVFNFAFDFLWEKEWDQDVLVLLLLLQSVQLPQVDPFDKDKAALVVQCVQAVLFDSPRTGIIIIGGGHTGTRSVSSSVSSNSSSVVSHYHYDPSWHWDAWDADPVQWIWTDTPVDIHTYNAYEYPHFQCSQVHQVRVPDGQLKWKWKWKKWKWDAQVVQVPDPGFHGWYDHLVLAKIKGDDPRTIMMIHLAALVLTGTPLVCVVPNDDPPRTNDFDDDDCPSSVSSLVVVCNGRVSSVVIDTPDMGMHIGMAFLQQAAAFAADFPGGRYTYTYHHPPCSSNSNSSSNQNSCCVVAVHGPADDLVNHSPLADPQSDNQQSSFSRSVNSNCVRPRDFPPDADCTSPQTPQAFPVCVVCVVFADWGDGSNYTFGAFGDDPPFDRDDDGDLWDDRCVVRLLVQLCQQAPFKAKGWQLLKWKKKKAFDCQLVLCCQQWQFHQDDAQFKDWTFGAALLQAGAFIWIWHRHDVRMIMIIGGNSCNRVVVRVSVVSCVVVVNGMDMDGCSSFKIKMKMHHPCACVLQVVFWPDDCDPVRQDAGGWDWTGGNNFIWIWHQDALLLGTIIMTIHGSNCVVVSVVSSVVSCVVRVYYYGGDQSSLLRNQLQVHDDEVQLGHRNDHVVQSVNVVRGDLPDPRNHRNSVSVVVDVVVPDFKHKFKKWFADDTHEDAWSGFKADPPGTFWIWRGKDQHPVVRTIMTIIIGTPVQQDFQRWIWTSRSNDTTIMTTHDPNNDHGNSVVVVVVVVVVVVVVD/DDDQEAAEEEEAQFLQSLLLLLQLLVVPGARYEYAHQADHNFAPLQQDPFFQACDDQDACVSVLSVLLLVVLVCLCVVQVFNWAFDFLWEKEWDQDVLVLLLLLQSVQLPQVDPFDKDKAALVVQCVQAVLFDSPRTGIIIIGGGHTGTRSVSSSVSSNSSSVVSHYHYDPSWHWDAWDADPVQWIWTDTPVDIHTYNAYEYPHFQCSQVHLVRVPDGQLKWKWKWKKWKWDAQVVQVPDPDFHGWYDHLVLAKIKGDDPRTIMMIHLAALVLTGTPLVCVVPNDDPPRTNDFDDDDCPSSVSSLVVVCNGRVSSVVIDTPDMGMHIGMAFLQQAAAFAADFPGGRYTYTYHHPPCSSNSNSSSNQNSCCVVAVHGPADDLVNHSPLADPQSDNQQSSFSRSVNSNCVRPRDFPPDADCTSPQTPLEFPVCVVCVVFADWGDGSNYTFGAFGDDPPFDRDDDGDLWDDRCVVRLLVQLCQQAPFKAKGWQLLKWKKKKAFDCQLVLCCQQWQFHQDDAQFKDWTFGAALLQAGAFIWIWHRHDVRMIMIIGGNSCNRVVVRVSVVSCVVVVHGMDMDGCSSFKIKMKMHHPCACVLQVVFWPDDCDPVRQDAGGWYWTGGNNFTWIWHQDALLLGTIIMTIHGSNCVVVNVVSSVVSCVVRVYYYGGDQSSLLRNQLQVHDHEVFLGHRNDHVVQSVNCVRGDLPDPRNHRNSVSVVVDVVVDDFKHKFKKWFADDTHEDAWSGFKADPPGTFWIWRGKDQHSVVRTIMTIIIGTPVQQDFQRWIWTSRSNDTTIMTTHDPNNDHGNVVVVVVVVVVVVVVVVD

Organism: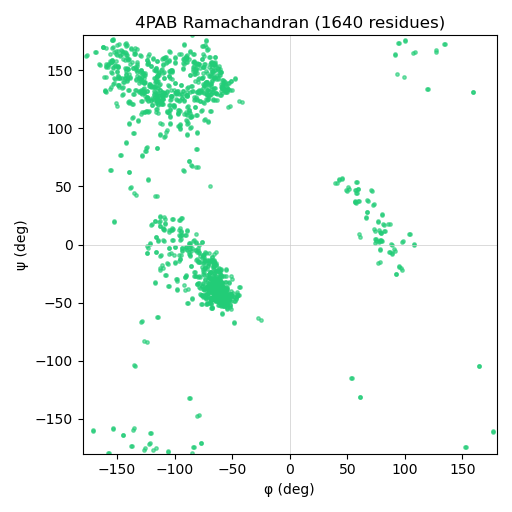 Rattus norvegicus (NCBI:txid10116)

CATH classification: 3.50.50.60 (+4 more: 3.30.9.10, 3.30.1360.120, 3.30.70.1400)

Secondary structure (DSSP, 8-state):
---SEEEEEEE--SHHHHHHHHHHHHTT--SEEEE-SSSTTTTTGGG---EE-S--SSSTHHHHHHHHHHHHHHHHHHHS-----B---EEEEE-SHHHHHHHHHHHHHHTTSS---EEE-HHHHHHHSTTS--TT--EEEEETT-EE--HHHHHHHHHHHHHHTT-EEESS----EEEE-TTS-EEEEETTEEEEEEEEEE--GGGHHHHHHTTT-----EEEEEEEEEE---HHHHT-SSPPPEEEETTTTEEEEEETTEEEEEE---TTT--B-HHHHHH-SPTT--S--PPP-SGGGHHHHHHHHHHSGGGGTPPEEEEEEEEEEE-TTS--EEEEPTTSTTEEEEE--SSHHHHHHHHHHHHHHHHHHSS-SS--GGG-GGG--TT--HHHHHHHHHHHHHTTTS---TT----TT-S-S---HHHHHHTTTEEEEEETTEEEEEEE--TTS--S----SS--TTHHHHHHHHHHHHHS-EEEE-TTSEEEEEESTTHHHHHHHHBSSPPPPTTBEEEEEEE-TTS-EEEEEEEEEEETTEEEEEE-GGGHHHHHHHHHHHHHHTT---EEEE-TTTEEEEEEESTTHHHHHHTT-SS---TTTS-TTBEEEEEETTEEEEEE---TTSSSEEEEEEEGGGHHHHHHHHHHHTTTTT-EE--HHHHHHHHHHTT---BTTTBSTT--TTTTT-GGG--TTSSS--TTHHHHHHHHHH--SEEEEEEEE--SS----S--EEEETTEEEEEEEEEEEETTTTEEEEEEEEEGGG-STT-EEEEEETTEEEEEEE-PSPSS--HHHHHHHHHHHHHHH--/---SEEEEEEE--SHHHHHHHHHHHHTT--SEEEE-SSSTTTTTGGG---EE-S--SSSTHHHHHHHHHHHHHHHHHHHS-----B---EEEEE-SHHHHHHHHHHHHHHTTSS---EEE-HHHHHHHSTTS--TT--EEEEETT-EE--HHHHHHHHHHHHHHTT-EEESS----EEEE-TTS-EEEEETTEEEEEEEEEE--GGGHHHHHHTTT-----EEEEEEEEEE---HHHHT-SSPPPEEEETTTTEEEEEETTEEEEEE---TTT--B-HHHHHH-SPTT--S--PPP-GGGGHHHHHHHHHHSGGGGTPPEEEEEEEEEEE-TTS--EEEEPTTSTTEEEEE--SSHHHHHHHHHHHHHHHHHHSS-SS--GGG-GGG--TT--HHHHHHHHHHHHHTTTS---TT----TT-S-S---HHHHHHTTTEEEEEETTEEEEEEE--TTS--S----SS--TTHHHHHHHHHHHHHS-EEEE-TTSEEEEEESTTHHHHHHHHBSSPPPPTTBEEEEEEE-TTS-EEEEEEEEEEETTEEEEEE-GGGHHHHHHHHHHHHHHTT---EEEE-TTTEEEEEEESTTHHHHHHTT-SS---TTTS-TTBEEEEEETTEEEEEE---TTSSSEEEEEEEGGGHHHHHHHHHHHTTTTT-EE--HHHHHHHHHHTT---BTTTBSTT--TTTTT-GGG--TTSSS--TTHHHHHHHHHH--SEEEEEEEE--SS----S--EEEETTEEEEEEEEEEEETTTTEEEEEEEEEGGG-STT-EEEEEETTEEEEEEE-PSPSS--HHHHHHHHHHHHHHHTT-